Protein 6SZK (pdb70)

Solvent-accessible surface area: 47817 Å² total; per-residue (Å²): 167,117,24,44,10,4,1,10,8,14,0,1,17,20,2,2,18,6,9,0,9,9,12,0,25,4,21,23,8,31,68,6,14,36,113,43,7,1,8,25,7,6,33,25,15,6,1,1,2,2,110,11,5,17,91,28,11,108,84,6,24,131,131,17,126,49,113,3,9,0,0,0,3,3,0,0,1,76,91,86,139,3,27,10,0,35,6,42,51,85,25,5,13,66,21,0,109,130,0,3,118,5,21,66,17,7,0,0,0,2,1,23,0,12,50,0,3,3,0,28,16,56,106,35,14,0,20,4,22,16,0,53,108,3,11,117,79,75,96,0,5,17,0,2,1,12,10,5,4,11,4,4,6,7,3,0,5,12,12,30,68,72,46,66,126,60,6,141,54,36,148,103,44,16,0,38,10,0,2,43,35,15,5,20,38,5,14,12,6,32,0,0,46,61,57,48,66,37,0,129,62,11,26,44,143,7,0,39,66,0,73,11,3,31,86,9,0,16,0,2,6,27,2,75,3,11,20,7,28,27,22,23,14,19,4,12,19,0,2,9,3,20,18,0,2,0,13,6,0,22,12,18,102,36,18,2,3,135,28,20,5,64,91,84,5,114,68,179,122,88,96,17,48,3,17,4,2,1,1,6,5,9,9,2,52,2,3,0,53,9,95,156,33,66,1,38,68,1,2,1,1,0,12,12,5,5,2,0,8,61,2,0,60,99,43,44,1,75,16,0,3,0,1,1,0,2,1,0,0,16,6,0,0,1,1,0,1,0,2,0,26,0,0,6,54,15,28,135,17,72,2,18,25,0,0,5,23,0,2,1,1,0,2,0,0,0,3,0,1,5,0,0,9,5,12,2,4,13,6,5,6,0,5,3,12,19,60,24,0,50,142,9,61,25,74,122,0,8,116,87,15,81,62,24,14,99,22,43,25,11,2,30,46,8,0,56,72,3,18,60,79,10,111,102,16,62,91,28,49,4,51,10,8,19,31,52,11,6,65,66,17,106,19,30,112,18,42,44,20,13,1,0,8,17,18,0,4,25,32,21,0,6,84,8,0,9,13,0,2,37,0,0,0,7,0,0,0,9,5,5,1,0,6,0,0,8,6,0,0,0,0,2,2,1,19,24,22,1,10,24,7,12,9,10,6,37,1,31,7,1,53,24,15,5,78,119,0,48,70,6,0,41,45,0,1,22,6,15,1,0,19,15,0,16,58,1,57,101,12,6,106,50,4,110,2,10,64,10,1,0,1,2,2,3,4,3,36,46,73,154,54,14,70,36,49,4,43,2,0,12,0,82,108,43,59,32,109,83,43,110,75,2,108,48,30,86,28,117,65,0,29,142,2,1,59,10,4,4,67,11,0,9,5,136,54,68,60,52,35,42,3,55,97,8,49,26,76,54,36,70,105,22,70,52,49,119,24,27,0,0,2,0,18,4,9,13,0,106,52,77,30,1,1,3,2,7,0,0,8,1,0,0,3,26,26,44,40,63,127,51,0,71,84,29,17,90,70,1,18,57,20,8,88,137,79,46,61,86,76,20,116,67,78,54,2,19,0,0,0,0,4,13,0,0,5,0,2,10,0,7,10,0,18,102,10,0,67,66,2,20,62,26,0,24,80,18,16,46,166,58,42,78,74,2,38,67,120,19,121,40,68,80,104,44,111,45,92,1,9,2,0,0,8,7,0,9,0,0,1,1,0,3,0,8,0,110,80,16,75,0,40,22,1,6,1,0,1,4,2,1,5,4,1,4,3,24,8,85,117,70,72,45,7,1,1,3,78,3,0,78,41,4,51,6,68,52,48,86,70,8,0,8,0,2,2,1,0,2,2,6,5,3,2,5,2,4,1,7,9,158,127,23,45,11,4,1,10,7,14,0,1,18,21,3,2,18,5,9,1,8,9,13,0,24,4,21,23,10,32,67,5,16,36,113,42,7,1,7,25,6,6,34,26,17,4,2,0,2,1,93,2,4,18,89,25,7,85,99,6,10,122,133,17,122,48,114,3,10,0,0,0,4,3,0,0,1,70,105,81,140,3,25,9,0,35,6,43,37,97,17,5,11,72,28,0,108,100,0,3,139,6,11,66,17,2,0,0,0,2,1,23,0,11,50,0,3,3,0,28,15,56,107,42,17,0,23,4,24,16,0,52,113,3,10,115,80,80,91,0,5,18,0,2,1,12,10,5,4,10,4,4,8,6,3,0,6,10,11,31,70,73,47,66,127,61,6,140,52,36,149,103,45,16,0,35,11,0,1,44,37,14,5,19,35,5,14,11,6,33,0,1,47,60,58,49,66,36,0,131,64,12,26,43,142,7,0,39,64,0,70,11,4,28,84,8,0,16,0,1,6,27,2,74,4,10,20,7,28,26,20,22,13,19,4,13,19,1,2,8,3,20,18,0,2,0,14,5,0,21,11,18,99,36,19,2,2,141,29,19,5,66,90,83,5,116,68,174,128,91,86,19,48,3,15,2,2,1,1,6,5,10,9,2,50,2,4,0,48,6,85,151,40,53,1,44,84,1,7,1,1,0,12,11,5,4,3,0,12,68,2,0,82,88,43,45,2,74,16,0,4,0,1,1,0,2,1,0,0,16,6,0,0,1,1,0,1,0,2,0,25,0,0,6,54,15,29,136,18,72,3,18,25,0,0,4,23,0,2,1,1,0,2,0,0,0,3,0,1,4,0,0,10,5,12,3,3,13,7,7,6,0,5,3,13,24,68,24,0,42,137,9,52,24,73,131,0,21,83,84,14,111,68,20,15,100,21,44,23,10,3,22,34,8,0,57,75,3,14,68,75,10,108,102,21,69,89,20,53,6,62,12,7,23,25,53,9,6,68,65,17,100,14,27,110,17,44,45,27,10,2,0,9,18,17,0,3,27,37,21,0,5,113,8,0,20,11,0,3,47,0,0,0,7,0,0,0,8,6,6,1,0,6,0,0,9,6,0,0,0,0,2,2,1,18,23,22,1,11,23,7,11,9,10,6,38,1,30,6,2,55,22,15,5,76,118,0,48,70,6,0,40,44,1,1,22,6,13,1,0,18,16,0,16,61,0,60,108,9,5,106,52,5,110,3,10,68,10,1,0,0,2,2,3,4,3,36,46,69,149,52,14,67,36,50,5,42,1,0,12,0,85,107,42,60,35,111,82,40,116,72,1,109,48,29,85,32,118,55,0,27,140,2,1,61,11,6,4,68,10,0,9,6,138,55,66,59,52,34,43,3,54,102,7,51,26,74,52,35,71,104,22,68,51,52,121,25,26,0,0,2,0,18,5,9,13,0,106,49,90,32,1,1,3,2,6,1,0,8,1,0,0,3,26,26,44,39,63,127,44,0,69,86,31,15,90,68,1,22,60,24,8,79,129,74,46,54,86,76,16,120,66,80,52,2,22,0,0,1,0,4,12,0,1,5,0,2,10,0,5,5,0,16,101,8,0,76,76,2,23,61,27,1,24,76,18,16,45,164,59,42,77,74,2,37,71,117,17,124,42,60,78,103,38,101,62,88,0,8,2,0,0,10,5,0,8,0,1,1,1,0,4,0,6,0,105,83,17,74,0,39,29,3,5,0,0,1,5,2,1,6,4,1,4,3,25,8,85,115,73,71,45,8,1,1,3,80,4,1,79,37,4,51,7,70,53,40,84,67,6,0,10,0,2,2,1,1,2,1,6,5,3,2,6,2,3,1,6,11

Radius of gyration: 34.39 Å; Cα contacts (8 Å, |Δi|>4): 4040; chains: 4; bounding box: 62×74×108 Å

Secondary structure (P-SEA, 3-state):
cbbbbcccccccccbbbbbbbbccccccccccccccccccccccccccccccccccccccccccaaaaaaaaaaaaaaacccccaaaaaaaaaaaaaaaaaaaaaaaccccccccccaaaaaaccaaaaaaaaccccccccccaaaaaaaaaaaaaaaaacccccccccccccccccccaaaaaaaaaaaaaaaaaaaaaaaaaaacccccccccccccccccccccccccccccaaaaaaaaaaaaaccccccccaaaaaaaaaaaccccccccccccbbbbbbccccccccccccccccccccccccbbbbbcccccaaaaaabbbbccccccccccccccccccbbbbbcccccccccccbbbbbcccbbbbbcaaaaaaaaaaaccaaaaaaaaaaaaaaaaaccccccccccccaaaaaaaaaaaaaaaaaaaaaaaaaaaaaaaacccccbbbbbbbccccccbbbbbbccccbbbbbbbbccccccbbbbbcccccccccccccccccaaaaaaccccccccccaaaaaaaaaccccccccccc/ccccccccccccccbbbbbbbbccccccccccccccccccccccccccccccccccccccccccaaaaaaaaaaaaaaacccccaaaaaaaaaaaaaaaaaaaaaaaccccccccccaaaaaaccaaaaaaaaccccccccccaaaaaaaaaaaaaaaaacccccccccccccccccccaaaaaaaaaaaaaaaaaaaaaaaaaaacccccccccccccccccccccccccccccaaaaaaaaaaaaaccccccccaaaaaaaaaaaccccccccccccbbbbbbccccccccccccccccccccccccbbbbbcccccaaaaaabbbbccccccccccccccccccbbbbbcccccccccccbbbbbcccbbbbbcaaaaaaaaaaaccaaaaaaaaaaaaaaaaaccccccccccccaaaaaaaaaaaaaaaaaaaaaaaaaaaaaaaacccccbbbbbbbcbbbbbbbbbbbccccbbbbbbbbccccccbbbbbcccccccccccccccccaaaaaaccccccccccaaaaaaaaaccccccccccc/cbbbbbbbbbccccaaaaaaaaacccccaaaaaacccccccccccccccaaaaaaaaaaaaaaaccbbbbbbcbbbbccccccccccccccaaaaaaaaaccccccccccccccccccccccccccccccccccccccccccccccccaaaaaaaaaaaaaaccccccccccccccccccccccccccaaaaaaacccccccccccccccccccccccccccccccccccccccccccccccccccccccccccccccccccbbbbcc/cbbbbbbbbbccccaaaaaaaaacccccaaaaacccccccccccccccccaaaaaaaaaaaaaaccbbbbbbcbbbbccccccccccccccaaaaaaaaacccccccccccccccccccccccccccccccccccccbbbbbbcccccaaaaaaaaaaaaaaccccccccccccccccccccccccccaaaaaaacccccccccccccccccccccccccccccccccccccccccccccccccccccccccccccccccccbbbbcc

Nearest PDB structures (foldseek):
  6syo-assembly1_SSS  TM=1.004E+00  e=5.632E-61  Escherichia coli
  6g7m-assembly1_T  TM=1.003E+00  e=6.194E-60  Escherichia coli K-12
  5xvb-assembly1_S  TM=1.001E+00  e=3.340E-59  Citrobacter sp. S-77
  8poz-assembly1_S  TM=9.798E-01  e=1.200E-35  Cupriavidus necator H16
  8pow-assembly1_S  TM=9.797E-01  e=1.659E-35  Cupriavidus necator H16

Sequence (1638 aa):
PQRPPVIWIGAQECTGCTESLLRATHPTVENLVLETISLEYHEVLSAAFGHQVEENNKHNALEKYKGQYVLVVDGSIPLKDNGIYCMVAGEPIVDHIRKAAEGAAAIIAIGSCSAWGGVAAAGVNPTGAVSLQEVLPGKTVINIPGCPPNPHNFLATVAHIITYGKPPKKLDDKNRPTFAYGRLIHEHCERRPHFDAGRFAKEEFGDEGHREGWCLYHLGCKGPETYGNCSTLQFCDVGGVWPVAIGHPCYGCNEEGIGFHKGIHQLANVESQRITIDPVTRIEGHLRIDCEEIENGVVSKAWASGTMWRGMEEIVKNRDPRDAWMIVQRICGVCTTTHALSSVRAAESALNIDVPVNAQYIRNIILAAHTTHDHIVHFYQLSSALDWVDITSALQADPTKASEMLKGVSTWHLNSPEEFTKVQNKIKDLVASGQLGIFANGYWGHPAMKLPPEVNLIAVAHYLQALECQRDANRVVALLGGKTPHIQNLAVGGVANPINLDGLGVLNLERLMYIKSFIDKLSDFVEQVYKVDTAVIIAAFYPEWLTRGKGAVNYLSVPEFPTDSSKNGSFLFPGGYIEENNADLSSYRPITSHSDEYLIKGIQESAKHSWYKDEAPQAPWEGTTIPAYDGWSDDGKYSWVKSPTFYGKTVEVGPLANMLVKLAAGRESSTQQNKLNEIVAIYQKLTGNTLEVAQLHSTLGRIIGRTVHCCELQDDILQNQYSSALITNIGKGDHTTFVKPNIPATGEFKGVGFLEAPKGMLSHWMVIKDGIISNYQAVVPSTWNSGPRNFNDDVGPYEQSLVGTPVADPNKPLEVVRTIHSFDPCMACAVHPQRPPVIWIGAQECTGCTESLLRATHPTVENLVLETISLEYHEVLSAAFGHQVEENKHNALEKYKGQYVLVVDGSIPLKDNGIYCMVAGEPIVDHIRKAAEEGAAAIIAIGSCSAWGGVAAAGVNPTGAVSLQEVLPGKTVINIPGCPPNPHNFLATVAHIITYGKPPKLDDKKNRPTFAYGRLIHEHCERRPHFDAGRFAKEEFGDEGHREGWCLYHLGCKGPETYGNCSTLQFCDVGGVWPVAIGHPCYGCNEEGIGFHKGIHQLANVESQRITIDPVTRIEGHLRIDCEEIENGVVSKAWASGTMWRGMEEIVKNRDPRDAWMIVQRICGVCTTTHALSSVRAAESALNIDVPVVNAQYIRNIILAAHTTHDHIVHFYQLSSALDWVDITSALQADPTKASEMLKGVSTWHLNSPEEFTKVQNKIKDLVASGQLGIFANGYWGHPAMKLPPEVNLIAVAHYLQALECQRDANRVVALLGGKTPHIQNLAVGGVANPINLDGLGVLNLERLMYIKSFIDKLSDFVEQVYKVDTAVIAAFYPEWLTRGKGAVNYLSVPEFPTDSKNGSFLFPGGYIENADLSSYRPITSHSDEYLIKGIQESAKHSWYKDEAPQAPWEEGTTIPAYDGWSDDGKYSWVKSPTFYGKTVEVGPLANMLVKLAAGRESTQQNKLNEIVAIYQKLTGNTLEVAQLHSTLGRIIGRTVHCCELQDDILQNQYSSALITNIGKGDHTTFVKPNIPATGEFKGVGFLEAPKGMLSHWMVIKDGIISNYQAVVPSTWNSGPRNFNDDVGPYEQSLVGTPVADPNKPLEVVRTIHSFDPCMACAVH

Structure (mmCIF, N/CA/C/O backbone):
data_6SZK
#
_entry.id   6SZK
#
_cell.length_a   100.667
_cell.length_b   101.210
_cell.length_c   170.826
_cell.angle_alpha   90.000
_cell.angle_beta   90.000
_cell.angle_gamma   90.000
#
_symmetry.space_group_name_H-M   'P 21 21 21'
#
loop_
_entity.id
_entity.type
_entity.pdbx_description
1 polymer 'Hydrogenase-2 small chain'
2 polymer 'Hydrogenase-2 large chain'
3 non-polymer 'IRON/SULFUR CLUSTER'
4 non-polymer 'FE3-S4 CLUSTER'
5 non-polymer GLYCEROL
6 non-polymer 'CARBONMONOXIDE-(DICYANO) IRON'
7 non-polymer 'NICKEL (II) ION'
8 non-polymer 'MAGNESIUM ION'
9 non-polymer 'CHLORIDE ION'
10 non-polymer 'CARBON MONOXIDE'
11 water water
#
loop_
_atom_site.group_PDB
_atom_site.id
_atom_site.type_symbol
_atom_site.label_atom_id
_atom_site.label_alt_id
_atom_site.label_comp_id
_atom_site.label_asym_id
_atom_site.label_entity_id
_atom_site.label_seq_id
_atom_site.pdbx_PDB_ins_code
_atom_site.Cartn_x
_atom_site.Cartn_y
_atom_site.Cartn_z
_atom_site.occupancy
_atom_site.B_iso_or_equiv
_atom_site.auth_seq_id
_atom_site.auth_comp_id
_atom_site.auth_asym_id
_atom_site.auth_atom_id
_atom_site.pdbx_PDB_model_num
ATOM 1 N N . PRO A 1 8 ? 125.610 91.569 11.593 1.000 68.123 6 PRO SSS N 1
ATOM 2 C CA . PRO A 1 8 ? 126.409 92.703 12.277 1.000 45.978 6 PRO SSS CA 1
ATOM 3 C C . PRO A 1 8 ? 125.832 93.314 13.579 1.000 36.694 6 PRO SSS C 1
ATOM 4 O O . PRO A 1 8 ? 124.602 93.168 13.840 1.000 37.067 6 PRO SSS O 1
ATOM 8 N N . GLN A 1 9 ? 126.674 93.951 14.403 1.000 30.210 7 GLN SSS N 1
ATOM 9 C CA . GLN A 1 9 ? 126.231 94.684 15.607 1.000 24.862 7 GLN SSS CA 1
ATOM 10 C C . GLN A 1 9 ? 125.423 95.940 15.215 1.000 25.992 7 GLN SSS C 1
ATOM 11 O O . GLN A 1 9 ? 125.766 96.659 14.271 1.000 33.417 7 GLN SSS O 1
ATOM 17 N N . ARG A 1 10 ? 124.428 96.268 16.027 1.000 17.160 8 ARG SSS N 1
ATOM 18 C CA . ARG A 1 10 ? 123.530 97.433 15.822 1.000 15.270 8 ARG SSS CA 1
ATOM 19 C C . ARG A 1 10 ? 123.828 98.540 16.836 1.000 15.879 8 ARG SSS C 1
ATOM 20 O O . ARG A 1 10 ? 124.210 98.281 17.985 1.000 17.449 8 ARG SSS O 1
ATOM 28 N N . PRO A 1 11 ? 123.666 99.811 16.428 1.000 15.013 9 PRO SSS N 1
ATOM 29 C CA . PRO A 1 11 ? 123.925 100.946 17.328 1.000 15.714 9 PRO SSS CA 1
ATOM 30 C C . PRO A 1 11 ? 123.003 100.999 18.533 1.000 14.394 9 PRO SSS C 1
ATOM 31 O O . PRO A 1 11 ? 121.780 100.871 18.385 1.000 15.527 9 PRO SSS O 1
ATOM 35 N N . PRO A 1 12 ? 123.563 101.173 19.763 1.000 14.441 10 PRO SSS N 1
ATOM 36 C CA . PRO A 1 12 ? 122.738 101.124 20.983 1.000 14.989 10 PRO SSS CA 1
ATOM 37 C C . PRO A 1 12 ? 121.982 102.424 21.328 1.000 14.740 10 PRO SSS C 1
ATOM 38 O O . PRO A 1 12 ? 122.547 103.518 21.086 1.000 14.759 10 PRO SSS O 1
ATOM 42 N N . VAL A 1 13 ? 120.774 102.247 21.870 1.000 12.971 11 VAL SSS N 1
ATOM 43 C CA . VAL A 1 13 ? 119.903 103.392 22.280 1.000 13.224 11 VAL SSS CA 1
ATOM 44 C C . VAL A 1 13 ? 119.398 103.126 23.700 1.000 12.559 11 VAL SSS C 1
ATOM 45 O O . VAL A 1 13 ? 118.958 101.988 23.979 1.000 13.126 11 VAL SSS O 1
ATOM 49 N N . ILE A 1 14 ? 119.437 104.166 24.558 1.000 12.368 12 ILE SSS N 1
ATOM 50 C CA . ILE A 1 14 ? 118.838 104.134 25.900 1.000 12.258 12 ILE SSS CA 1
ATOM 51 C C . ILE A 1 14 ? 117.738 105.206 25.914 1.000 11.288 12 ILE SSS C 1
ATOM 52 O O . ILE A 1 14 ? 118.022 106.399 25.666 1.000 12.625 12 ILE SSS O 1
ATOM 57 N N . TRP A 1 15 ? 116.511 104.815 26.294 1.000 11.388 13 TRP SSS N 1
ATOM 58 C CA . TRP A 1 15 ? 115.321 105.704 26.286 1.000 11.517 13 TRP SSS CA 1
ATOM 59 C C . TRP A 1 15 ? 114.786 105.807 27.728 1.000 10.121 13 TRP SSS C 1
ATOM 60 O O . TRP A 1 15 ? 114.408 104.777 28.328 1.000 11.723 13 TRP SSS O 1
ATOM 71 N N . ILE A 1 16 ? 114.755 107.033 28.277 1.000 10.340 14 ILE SSS N 1
ATOM 72 C CA . ILE A 1 16 ? 114.259 107.278 29.659 1.000 11.149 14 ILE SSS CA 1
ATOM 73 C C . ILE A 1 16 ? 113.085 108.274 29.588 1.000 10.987 14 ILE SSS C 1
ATOM 74 O O . ILE A 1 16 ? 113.190 109.357 28.990 1.000 12.480 14 ILE SSS O 1
ATOM 79 N N . GLY A 1 17 ? 111.924 107.882 30.170 1.000 11.013 15 GLY SSS N 1
ATOM 80 C CA . GLY A 1 17 ? 110.774 108.761 30.319 1.000 10.771 15 GLY SSS CA 1
ATOM 81 C C . GLY A 1 17 ? 110.697 109.445 31.663 1.000 10.085 15 GLY SSS C 1
ATOM 82 O O . GLY A 1 17 ? 110.868 108.787 32.718 1.000 12.413 15 GLY SSS O 1
ATOM 83 N N . ALA A 1 18 ? 110.474 110.774 31.661 1.000 9.918 16 ALA SSS N 1
ATOM 84 C CA . ALA A 1 18 ? 110.426 111.631 32.861 1.000 10.943 16 ALA SSS CA 1
ATOM 85 C C . ALA A 1 18 ? 108.971 111.972 33.212 1.000 11.898 16 ALA SSS C 1
ATOM 86 O O . ALA A 1 18 ? 108.254 111.066 33.782 1.000 16.461 16 ALA SSS O 1
ATOM 88 N N . GLN A 1 19 ? 108.461 113.178 32.941 1.000 9.718 17 GLN SSS N 1
ATOM 89 C CA . GLN A 1 19 ? 107.031 113.487 33.110 1.000 9.442 17 GLN SSS CA 1
ATOM 90 C C . GLN A 1 19 ? 106.353 113.357 31.739 1.000 9.433 17 GLN SSS C 1
ATOM 91 O O . GLN A 1 19 ? 105.873 114.371 31.188 1.000 10.783 17 GLN SSS O 1
ATOM 97 N N . GLU A 1 20 ? 106.342 112.145 31.191 1.000 10.462 18 GLU SSS N 1
ATOM 98 C CA . GLU A 1 20 ? 105.816 111.856 29.852 1.000 9.739 18 GLU SSS CA 1
ATOM 99 C C . GLU A 1 20 ? 104.365 111.366 29.899 1.000 9.214 18 GLU SSS C 1
ATOM 100 O O . GLU A 1 20 ? 103.942 110.777 30.887 1.000 11.184 18 GLU SSS O 1
ATOM 106 N N . CYS A 1 21 ? 103.650 111.581 28.774 1.000 8.966 19 CYS SSS N 1
ATOM 107 C CA . CYS A 1 21 ? 102.323 110.989 28.596 1.000 8.265 19 CYS SSS CA 1
ATOM 108 C C . CYS A 1 21 ? 102.341 109.648 27.773 1.000 8.128 19 CYS SSS C 1
ATOM 109 O O . CYS A 1 21 ? 101.299 108.996 27.635 1.000 9.143 19 CYS SSS O 1
ATOM 112 N N . THR A 1 22 ? 103.539 109.339 27.199 1.000 8.308 20 THR SSS N 1
ATOM 113 C CA . THR A 1 22 ? 103.825 108.136 26.323 1.000 8.845 20 THR SSS CA 1
ATOM 114 C C . THR A 1 22 ? 103.472 108.383 24.862 1.000 8.251 20 THR SSS C 1
ATOM 115 O O . THR A 1 22 ? 103.778 107.531 24.010 1.000 9.207 20 THR SSS O 1
ATOM 119 N N . GLY A 1 23 ? 102.818 109.524 24.522 1.000 7.999 21 GLY SSS N 1
ATOM 120 C CA . GLY A 1 23 ? 102.562 109.830 23.126 1.000 7.659 21 GLY SSS CA 1
ATOM 121 C C . GLY A 1 23 ? 103.795 109.875 22.227 1.000 7.814 21 GLY SSS C 1
ATOM 122 O O . GLY A 1 23 ? 103.665 109.535 20.999 1.000 8.732 21 GLY SSS O 1
ATOM 123 N N . CYS A 1 24 ? 104.952 110.248 22.737 1.000 8.049 22 CYS SSS N 1
ATOM 124 C CA . CYS A 1 24 ? 106.179 110.310 21.920 1.000 8.799 22 CYS SSS CA 1
ATOM 125 C C . CYS A 1 24 ? 106.654 108.870 21.584 1.000 9.167 22 CYS SSS C 1
ATOM 126 O O . CYS A 1 24 ? 107.082 108.603 20.432 1.000 10.012 22 CYS SSS O 1
ATOM 129 N N . THR A 1 25 ? 106.604 107.904 22.510 1.000 8.988 23 THR SSS N 1
ATOM 130 C CA . THR A 1 25 ? 106.814 106.474 22.175 1.000 8.392 23 THR SSS CA 1
ATOM 131 C C . THR A 1 25 ? 105.741 105.987 21.203 1.000 7.896 23 THR SSS C 1
ATOM 132 O O . THR A 1 25 ? 106.054 105.248 20.215 1.000 9.208 23 THR SSS O 1
ATOM 136 N N . GLU A 1 26 ? 104.479 106.320 21.479 1.000 8.593 24 GLU SSS N 1
ATOM 137 C CA . GLU A 1 26 ? 103.377 105.852 20.632 1.000 8.430 24 GLU SSS CA 1
ATOM 138 C C . GLU A 1 26 ? 103.505 106.342 19.161 1.000 8.946 24 GLU SSS C 1
ATOM 139 O O . GLU A 1 26 ? 103.049 105.621 18.247 1.000 8.300 24 GLU SSS O 1
ATOM 145 N N . SER A 1 27 ? 104.147 107.492 18.927 1.000 8.438 25 SER SSS N 1
ATOM 146 C CA . SER A 1 27 ? 104.366 107.946 17.548 1.000 8.459 25 SER SSS CA 1
ATOM 147 C C . SER A 1 27 ? 105.091 106.857 16.750 1.000 7.987 25 SER SSS C 1
ATOM 148 O O . SER A 1 27 ? 104.833 106.661 15.529 1.000 8.552 25 SER SSS O 1
ATOM 151 N N . LEU A 1 28 ? 106.012 106.120 17.385 1.000 8.357 26 LEU SSS N 1
ATOM 152 C CA . LEU A 1 28 ? 106.792 105.074 16.676 1.000 8.962 26 LEU SSS CA 1
ATOM 153 C C . LEU A 1 28 ? 105.885 103.986 16.146 1.000 8.829 26 LEU SSS C 1
ATOM 154 O O . LEU A 1 28 ? 106.268 103.319 15.131 1.000 9.220 26 LEU SSS O 1
ATOM 159 N N . LEU A 1 29 ? 104.755 103.713 16.789 1.000 8.302 27 LEU SSS N 1
ATOM 160 C CA . LEU A 1 29 ? 103.786 102.665 16.336 1.000 8.886 27 LEU SSS CA 1
ATOM 161 C C . LEU A 1 29 ? 103.009 103.053 15.061 1.000 8.658 27 LEU SSS C 1
ATOM 162 O O . LEU A 1 29 ? 102.330 102.177 14.475 1.000 11.161 27 LEU SSS O 1
ATOM 167 N N . ARG A 1 30 ? 103.091 104.328 14.642 1.000 8.256 28 ARG SSS N 1
ATOM 168 C CA . ARG A 1 30 ? 102.520 104.812 13.364 1.000 8.657 28 ARG SSS CA 1
ATOM 169 C C . ARG A 1 30 ? 103.591 104.819 12.246 1.000 8.891 28 ARG SSS C 1
ATOM 170 O O . ARG A 1 30 ? 103.214 104.971 11.040 1.000 10.123 28 ARG SSS O 1
ATOM 178 N N . ALA A 1 31 ? 104.893 104.754 12.583 1.000 8.587 29 ALA SSS N 1
ATOM 179 C CA . ALA A 1 31 ? 105.973 104.910 11.598 1.000 9.278 29 ALA SSS CA 1
ATOM 180 C C . ALA A 1 31 ? 105.963 103.790 10.553 1.000 9.369 29 ALA SSS C 1
ATOM 181 O O . ALA A 1 31 ? 105.585 102.642 10.836 1.000 9.901 29 ALA SSS O 1
ATOM 183 N N . THR A 1 32 ? 106.497 104.116 9.355 1.000 8.874 30 THR SSS N 1
ATOM 184 C CA . THR A 1 32 ? 106.564 103.178 8.215 1.000 9.249 30 THR SSS CA 1
ATOM 185 C C . THR A 1 32 ? 107.978 103.021 7.649 1.000 8.864 30 THR SSS C 1
ATOM 186 O O . THR A 1 32 ? 108.191 102.144 6.797 1.000 10.823 30 THR SSS O 1
ATOM 190 N N . HIS A 1 33 ? 108.942 103.900 8.025 1.000 8.745 31 HIS SSS N 1
ATOM 191 C CA . HIS A 1 33 ? 110.269 103.870 7.348 1.000 9.189 31 HIS SSS CA 1
ATOM 192 C C . HIS A 1 33 ? 111.379 104.357 8.284 1.000 9.819 31 HIS SSS C 1
ATOM 193 O O . HIS A 1 33 ? 111.910 105.477 8.149 1.000 10.252 31 HIS SSS O 1
ATOM 200 N N . PRO A 1 34 ? 111.745 103.535 9.324 1.000 10.105 32 PRO SSS N 1
ATOM 201 C CA . PRO A 1 34 ? 111.271 102.170 9.513 1.000 10.088 32 PRO SSS CA 1
ATOM 202 C C . PRO A 1 34 ? 109.979 102.021 10.396 1.000 9.890 32 PRO SSS C 1
ATOM 203 O O . PRO A 1 34 ? 109.713 102.841 11.277 1.000 10.375 32 PRO SSS O 1
ATOM 207 N N . THR A 1 35 ? 109.304 100.902 10.164 1.000 9.782 33 THR SSS N 1
ATOM 208 C CA . THR A 1 35 ? 108.317 100.417 11.158 1.000 9.759 33 THR SSS CA 1
ATOM 209 C C . THR A 1 35 ? 108.997 100.153 12.509 1.000 9.630 33 THR SSS C 1
ATOM 210 O O . THR A 1 35 ? 110.233 99.889 12.579 1.000 10.706 33 THR SSS O 1
ATOM 214 N N . VAL A 1 36 ? 108.207 100.142 13.596 1.000 9.664 34 VAL SSS N 1
ATOM 215 C CA . VAL A 1 36 ? 108.839 99.935 14.950 1.000 10.048 34 VAL SSS CA 1
ATOM 216 C C . VAL A 1 36 ? 109.500 98.526 15.044 1.000 10.064 34 VAL SSS C 1
ATOM 217 O O . VAL A 1 36 ? 110.584 98.397 15.671 1.000 11.227 34 VAL SSS O 1
ATOM 221 N N . GLU A 1 37 ? 108.905 97.501 14.423 1.000 10.836 35 GLU SSS N 1
ATOM 222 C CA . GLU A 1 37 ? 109.552 96.172 14.469 1.000 12.201 35 GLU SSS CA 1
ATOM 223 C C . GLU A 1 37 ? 110.892 96.190 13.732 1.000 11.953 35 GLU SSS C 1
ATOM 224 O O . GLU A 1 37 ? 111.864 95.538 14.211 1.000 13.540 35 GLU SSS O 1
ATOM 230 N N . ASN A 1 38 ? 110.974 96.825 12.526 1.000 11.294 36 ASN SSS N 1
ATOM 231 C CA . ASN A 1 38 ? 112.295 96.928 11.838 1.000 12.707 36 ASN SSS CA 1
ATOM 232 C C . ASN A 1 38 ? 113.267 97.817 12.589 1.000 11.421 36 ASN SSS C 1
ATOM 233 O O . ASN A 1 38 ? 114.481 97.558 12.557 1.000 13.831 36 ASN SSS O 1
ATOM 238 N N . LEU A 1 39 ? 112.770 98.864 13.252 1.000 11.163 37 LEU SSS N 1
ATOM 239 C CA . LEU A 1 39 ? 113.641 99.732 14.114 1.000 12.252 37 LEU SSS CA 1
ATOM 240 C C . LEU A 1 39 ? 114.395 98.835 15.132 1.000 11.792 37 LEU SSS C 1
ATOM 241 O O . LEU A 1 39 ? 115.628 98.906 15.249 1.000 13.426 37 LEU SSS O 1
ATOM 246 N N . VAL A 1 40 ? 113.613 98.032 15.895 1.000 11.876 38 VAL SSS N 1
ATOM 247 C CA . VAL A 1 40 ? 114.201 97.340 17.051 1.000 13.290 38 VAL SSS CA 1
ATOM 248 C C . VAL A 1 40 ? 114.951 96.038 16.648 1.000 13.804 38 VAL SSS C 1
ATOM 249 O O . VAL A 1 40 ? 115.841 95.600 17.416 1.000 15.972 38 VAL SSS O 1
ATOM 253 N N . LEU A 1 41 ? 114.627 95.419 15.513 1.000 13.416 39 LEU SSS N 1
ATOM 254 C CA . LEU A 1 41 ? 115.324 94.175 15.072 1.000 14.727 39 LEU SSS CA 1
ATOM 255 C C . LEU A 1 41 ? 116.487 94.483 14.109 1.000 15.305 39 LEU SSS C 1
ATOM 256 O O . LEU A 1 41 ? 117.407 93.625 14.018 1.000 17.438 39 LEU SSS O 1
ATOM 261 N N . GLU A 1 42 ? 116.413 95.546 13.319 1.000 14.884 40 GLU SSS N 1
ATOM 262 C CA . GLU A 1 42 ? 117.355 95.791 12.202 1.000 15.291 40 GLU SSS CA 1
ATOM 263 C C . GLU A 1 42 ? 118.166 97.094 12.367 1.000 15.368 40 GLU SSS C 1
ATOM 264 O O . GLU A 1 42 ? 119.398 97.089 12.131 1.000 19.391 40 GLU SSS O 1
ATOM 270 N N . THR A 1 43 ? 117.543 98.219 12.713 1.000 14.584 41 THR SSS N 1
ATOM 271 C CA . THR A 1 43 ? 118.203 99.546 12.650 1.000 15.373 41 THR SSS CA 1
ATOM 272 C C . THR A 1 43 ? 119.073 99.839 13.892 1.000 14.313 41 THR SSS C 1
ATOM 273 O O . THR A 1 43 ? 120.224 100.325 13.763 1.000 16.165 41 THR SSS O 1
ATOM 277 N N . ILE A 1 44 ? 118.533 99.610 15.072 1.000 13.336 42 ILE SSS N 1
ATOM 278 C CA . ILE A 1 44 ? 119.186 99.889 16.386 1.000 13.301 42 ILE SSS CA 1
ATOM 279 C C . ILE A 1 44 ? 119.107 98.651 17.306 1.000 13.885 42 ILE SSS C 1
ATOM 280 O O . ILE A 1 44 ? 118.407 97.674 17.000 1.000 14.582 42 ILE SSS O 1
ATOM 285 N N . SER A 1 45 ? 119.882 98.716 18.409 1.000 13.595 43 SER SSS N 1
ATOM 286 C CA . SER A 1 45 ? 119.634 97.813 19.576 1.000 14.432 43 SER SSS CA 1
ATOM 287 C C . SER A 1 45 ? 119.044 98.693 20.692 1.000 13.476 43 SER SSS C 1
ATOM 288 O O . SER A 1 45 ? 119.756 99.582 21.230 1.000 14.650 43 SER SSS O 1
ATOM 291 N N . LEU A 1 46 ? 117.749 98.481 20.958 1.000 13.883 44 LEU SSS N 1
ATOM 292 C CA . LEU A 1 46 ? 117.037 99.261 22.010 1.000 13.323 44 LEU SSS CA 1
ATOM 293 C C . LEU A 1 46 ? 117.372 98.575 23.358 1.000 13.200 44 LEU SSS C 1
ATOM 294 O O . LEU A 1 46 ? 116.814 97.507 23.679 1.000 16.518 44 LEU SSS O 1
ATOM 299 N N . GLU A 1 47 ? 118.359 99.143 24.049 1.000 12.841 45 GLU SSS N 1
ATOM 300 C CA . GLU A 1 47 ? 118.932 98.522 25.272 1.000 12.932 45 GLU SSS CA 1
ATOM 301 C C . GLU A 1 47 ? 118.122 98.782 26.550 1.000 12.302 45 GLU SSS C 1
ATOM 302 O O . GLU A 1 47 ? 118.255 98.066 27.538 1.000 15.363 45 GLU SSS O 1
ATOM 308 N N . TYR A 1 48 ? 117.314 99.856 26.556 1.000 12.500 46 TYR SSS N 1
ATOM 309 C CA . TYR A 1 48 ? 116.427 100.198 27.679 1.000 12.788 46 TYR SSS CA 1
ATOM 310 C C . TYR A 1 48 ? 115.222 100.975 27.133 1.000 11.059 46 TYR SSS C 1
ATOM 311 O O . TYR A 1 48 ? 115.437 102.013 26.483 1.000 12.231 46 TYR SSS O 1
ATOM 320 N N . HIS A 1 49 ? 114.037 100.461 27.411 1.000 11.026 47 HIS SSS N 1
ATOM 321 C CA . HIS A 1 49 ? 112.764 101.135 27.092 1.000 10.813 47 HIS SSS CA 1
ATOM 322 C C . HIS A 1 49 ? 111.689 100.446 27.941 1.000 10.854 47 HIS SSS C 1
ATOM 323 O O . HIS A 1 49 ? 111.298 99.304 27.632 1.000 12.357 47 HIS SSS O 1
ATOM 330 N N . GLU A 1 50 ? 111.202 101.104 28.995 1.000 11.363 48 GLU SSS N 1
ATOM 331 C CA . GLU A 1 50 ? 110.277 100.480 29.958 1.000 11.360 48 GLU SSS CA 1
ATOM 332 C C . GLU A 1 50 ? 108.929 100.088 29.347 1.000 11.167 48 GLU SSS C 1
ATOM 333 O O . GLU A 1 50 ? 108.243 99.240 29.899 1.000 13.768 48 GLU SSS O 1
ATOM 339 N N . VAL A 1 51 ? 108.490 100.709 28.257 1.000 11.214 49 VAL SSS N 1
ATOM 340 C CA . VAL A 1 51 ? 107.168 100.375 27.642 1.000 11.728 49 VAL SSS CA 1
ATOM 341 C C . VAL A 1 51 ? 107.169 98.960 27.057 1.000 10.872 49 VAL SSS C 1
ATOM 342 O O . VAL A 1 51 ? 106.134 98.261 27.082 1.000 11.302 49 VAL SSS O 1
ATOM 346 N N . LEU A 1 52 ? 108.323 98.518 26.485 1.000 10.601 50 LEU SSS N 1
ATOM 347 C CA . LEU A 1 52 ? 108.415 97.265 25.693 1.000 11.255 50 LEU SSS CA 1
ATOM 348 C C . LEU A 1 52 ? 109.217 96.138 26.364 1.000 10.686 50 LEU SSS C 1
ATOM 349 O O . LEU A 1 52 ? 109.153 94.989 25.907 1.000 11.464 50 LEU SSS O 1
ATOM 354 N N . SER A 1 53 ? 110.014 96.477 27.392 1.000 11.267 51 SER SSS N 1
ATOM 355 C CA . SER A 1 53 ? 110.994 95.563 28.012 1.000 13.943 51 SER SSS CA 1
ATOM 356 C C . SER A 1 53 ? 110.349 94.275 28.589 1.000 12.266 51 SER SSS C 1
ATOM 357 O O . SER A 1 53 ? 109.469 94.386 29.478 1.000 12.550 51 SER SSS O 1
ATOM 360 N N . ALA A 1 54 ? 110.878 93.085 28.268 1.000 11.463 52 ALA SSS N 1
ATOM 361 C CA . ALA A 1 54 ? 110.508 91.833 28.954 1.000 12.580 52 ALA SSS CA 1
ATOM 362 C C . ALA A 1 54 ? 110.812 91.881 30.446 1.000 12.593 52 ALA SSS C 1
ATOM 363 O O . ALA A 1 54 ? 109.922 91.527 31.301 1.000 14.094 52 ALA SSS O 1
ATOM 365 N N . ALA A 1 55 ? 112.010 92.319 30.820 1.000 12.397 53 ALA SSS N 1
ATOM 366 C CA . ALA A 1 55 ? 112.431 92.424 32.222 1.000 11.699 53 ALA SSS CA 1
ATOM 367 C C . ALA A 1 55 ? 111.730 93.586 32.913 1.000 11.507 53 ALA SSS C 1
ATOM 368 O O . ALA A 1 55 ? 111.430 94.627 32.277 1.000 12.767 53 ALA SSS O 1
ATOM 370 N N . PHE A 1 56 ? 111.560 93.443 34.253 1.000 12.383 54 PHE SSS N 1
ATOM 371 C CA . PHE A 1 56 ? 110.977 94.516 35.118 1.000 12.314 54 PHE SSS CA 1
ATOM 372 C C . PHE A 1 56 ? 111.896 94.674 36.349 1.000 12.017 54 PHE SSS C 1
ATOM 373 O O . PHE A 1 56 ? 112.809 93.850 36.631 1.000 12.926 54 PHE SSS O 1
ATOM 381 N N . GLY A 1 57 ? 111.550 95.668 37.192 1.000 12.416 55 GLY SSS N 1
ATOM 382 C CA . GLY A 1 57 ? 112.120 95.799 38.565 1.000 12.822 55 GLY SSS CA 1
ATOM 383 C C . GLY A 1 57 ? 113.651 95.741 38.589 1.000 12.984 55 GLY SSS C 1
ATOM 384 O O . GLY A 1 57 ? 114.363 96.451 37.834 1.000 14.147 55 GLY SSS O 1
ATOM 385 N N . HIS A 1 58 ? 114.149 94.937 39.526 1.000 15.420 56 HIS SSS N 1
ATOM 386 C CA . HIS A 1 58 ? 115.608 94.850 39.769 1.000 16.603 56 HIS SSS CA 1
ATOM 387 C C . HIS A 1 58 ? 116.310 94.351 38.526 1.000 17.563 56 HIS SSS C 1
ATOM 388 O O . HIS A 1 58 ? 117.498 94.750 38.300 1.000 19.727 56 HIS SSS O 1
ATOM 395 N N . GLN A 1 59 ? 115.685 93.434 37.789 1.000 18.252 57 GLN SSS N 1
ATOM 396 C CA . GLN A 1 59 ? 116.340 92.860 36.566 1.000 21.603 57 GLN SSS CA 1
ATOM 397 C C . GLN A 1 59 ? 116.554 93.978 35.528 1.000 18.399 57 GLN SSS C 1
ATOM 398 O O . GLN A 1 59 ? 117.600 94.048 34.877 1.000 21.361 57 GLN SSS O 1
ATOM 404 N N . VAL A 1 60 ? 115.539 94.811 35.305 1.000 16.235 58 VAL SSS N 1
ATOM 405 C CA . VAL A 1 60 ? 115.645 95.816 34.236 1.000 16.353 58 VAL SSS CA 1
ATOM 406 C C . VAL A 1 60 ? 116.639 96.912 34.678 1.000 15.487 58 VAL SSS C 1
ATOM 407 O O . VAL A 1 60 ? 117.410 97.409 33.820 1.000 16.685 58 VAL SSS O 1
ATOM 411 N N . GLU A 1 61 ? 116.711 97.248 35.978 1.000 15.000 59 GLU SSS N 1
ATOM 412 C CA . GLU A 1 61 ? 117.724 98.221 36.431 1.000 16.704 59 GLU SSS CA 1
ATOM 413 C C . GLU A 1 61 ? 119.137 97.658 36.280 1.000 17.377 59 GLU SSS C 1
ATOM 414 O O . GLU A 1 61 ? 120.032 98.441 35.848 1.000 18.682 59 GLU SSS O 1
ATOM 420 N N . GLU A 1 62 ? 119.352 96.378 36.553 1.000 18.547 60 GLU SSS N 1
ATOM 421 C CA . GLU A 1 62 ? 120.669 95.723 36.267 1.000 21.397 60 GLU SSS CA 1
ATOM 422 C C . GLU A 1 62 ? 121.002 95.808 34.762 1.000 20.921 60 GLU SSS C 1
ATOM 423 O O . GLU A 1 62 ? 122.173 96.088 34.393 1.000 22.226 60 GLU SSS O 1
ATOM 429 N N A ASN A 1 63 ? 120.047 95.536 33.896 0.500 22.317 61 ASN SSS N 1
ATOM 430 N N B ASN A 1 63 ? 119.998 95.556 33.880 0.500 20.840 61 ASN SSS N 1
ATOM 431 C CA A ASN A 1 63 ? 120.360 95.539 32.456 0.500 23.354 61 ASN SSS CA 1
ATOM 432 C CA B ASN A 1 63 ? 120.107 95.663 32.383 0.500 22.839 61 ASN SSS CA 1
ATOM 433 C C A ASN A 1 63 ? 120.651 97.004 31.984 0.500 21.326 61 ASN SSS C 1
ATOM 434 C C B ASN A 1 63 ? 120.740 97.032 32.090 0.500 18.367 61 ASN SSS C 1
ATOM 435 O O A ASN A 1 63 ? 121.451 97.196 31.017 0.500 22.383 61 ASN SSS O 1
ATOM 436 O O B ASN A 1 63 ? 121.794 97.163 31.369 0.500 18.148 61 ASN SSS O 1
ATOM 445 N N . LYS A 1 64 ? 120.063 98.034 32.596 1.000 18.446 62 LYS SSS N 1
ATOM 446 C CA . LYS A 1 64 ? 120.424 99.450 32.312 1.000 17.533 62 LYS SSS CA 1
ATOM 447 C C . LYS A 1 64 ? 121.884 99.670 32.726 1.000 17.658 62 LYS SSS C 1
ATOM 448 O O . LYS A 1 64 ? 122.700 100.202 31.914 1.000 17.236 62 LYS SSS O 1
ATOM 454 N N . HIS A 1 65 ? 122.229 99.327 33.940 1.000 16.663 63 HIS SSS N 1
ATOM 455 C CA . HIS A 1 65 ? 123.596 99.523 34.416 1.000 18.323 63 HIS SSS CA 1
ATOM 456 C C . HIS A 1 65 ? 124.625 98.807 33.525 1.000 16.420 63 HIS SSS C 1
ATOM 457 O O . HIS A 1 65 ? 125.722 99.365 33.125 1.000 19.313 63 HIS SSS O 1
ATOM 464 N N . ASN A 1 66 ? 124.345 97.575 33.153 1.000 17.196 64 ASN SSS N 1
ATOM 465 C CA . ASN A 1 66 ? 125.256 96.786 32.266 1.000 19.442 64 ASN SSS CA 1
ATOM 466 C C . ASN A 1 66 ? 125.426 97.485 30.906 1.000 19.565 64 ASN SSS C 1
ATOM 467 O O . ASN A 1 66 ? 126.554 97.520 30.348 1.000 20.030 64 ASN SSS O 1
ATOM 472 N N . ALA A 1 67 ? 124.331 97.975 30.326 1.000 16.425 65 ALA SSS N 1
ATOM 473 C CA . ALA A 1 67 ? 124.399 98.640 29.004 1.000 17.434 65 ALA SSS CA 1
ATOM 474 C C . ALA A 1 67 ? 125.190 99.953 29.101 1.000 15.849 65 ALA SSS C 1
ATOM 475 O O . ALA A 1 67 ? 125.944 100.286 28.154 1.000 18.147 65 ALA SSS O 1
ATOM 477 N N . LEU A 1 68 ? 124.971 100.761 30.125 1.000 16.752 66 LEU SSS N 1
ATOM 478 C CA . LEU A 1 68 ? 125.688 102.031 30.282 1.000 17.844 66 LEU SSS CA 1
ATOM 479 C C . LEU A 1 68 ? 127.211 101.792 30.332 1.000 18.535 66 LEU SSS C 1
ATOM 480 O O . LEU A 1 68 ? 127.995 102.601 29.812 1.000 20.476 66 LEU SSS O 1
ATOM 485 N N . GLU A 1 69 ? 127.609 100.693 30.986 1.000 18.100 67 GLU SSS N 1
ATOM 486 C CA . GLU A 1 69 ? 129.059 100.319 31.040 1.000 19.998 67 GLU SSS CA 1
ATOM 487 C C . GLU A 1 69 ? 129.560 99.802 29.677 1.000 18.634 67 GLU SSS C 1
ATOM 488 O O . GLU A 1 69 ? 130.620 100.224 29.185 1.000 21.365 67 GLU SSS O 1
ATOM 494 N N . LYS A 1 70 ? 128.898 98.776 29.147 1.000 17.474 68 LYS SSS N 1
ATOM 495 C CA . LYS A 1 70 ? 129.318 98.114 27.879 1.000 18.630 68 LYS SSS CA 1
ATOM 496 C C . LYS A 1 70 ? 129.467 99.115 26.751 1.000 19.543 68 LYS SSS C 1
ATOM 497 O O . LYS A 1 70 ? 130.438 99.065 25.969 1.000 21.921 68 LYS SSS O 1
ATOM 503 N N . TYR A 1 71 ? 128.497 99.992 26.601 1.000 17.449 69 TYR SSS N 1
ATOM 504 C CA . TYR A 1 71 ? 128.356 100.948 25.470 1.000 16.600 69 TYR SSS CA 1
ATOM 505 C C . TYR A 1 71 ? 128.796 102.393 25.808 1.000 18.373 69 TYR SSS C 1
ATOM 506 O O . TYR A 1 71 ? 128.468 103.327 25.038 1.000 18.363 69 TYR SSS O 1
ATOM 515 N N . LYS A 1 72 ? 129.565 102.593 26.904 1.000 18.578 70 LYS SSS N 1
ATOM 516 C CA . LYS A 1 72 ? 130.066 103.933 27.279 1.000 17.899 70 LYS SSS CA 1
ATOM 517 C C . LYS A 1 72 ? 130.687 104.608 26.064 1.000 18.325 70 LYS SSS C 1
ATOM 518 O O . LYS A 1 72 ? 131.574 103.965 25.396 1.000 20.289 70 LYS SSS O 1
ATOM 524 N N . GLY A 1 73 ? 130.257 105.842 25.772 1.000 18.919 71 GLY SSS N 1
ATOM 525 C CA . GLY A 1 73 ? 130.823 106.629 24.640 1.000 19.077 71 GLY SSS CA 1
ATOM 526 C C . GLY A 1 73 ? 130.102 106.359 23.321 1.000 18.541 71 GLY SSS C 1
ATOM 527 O O . GLY A 1 73 ? 130.470 107.059 22.319 1.000 22.812 71 GLY SSS O 1
ATOM 528 N N . GLN A 1 74 ? 129.171 105.390 23.271 1.000 16.892 72 GLN SSS N 1
ATOM 529 C CA . GLN A 1 74 ? 128.595 104.885 21.979 1.000 17.348 72 GLN SSS CA 1
ATOM 530 C C . GLN A 1 74 ? 127.083 105.071 21.825 1.000 16.030 72 GLN SSS C 1
ATOM 531 O O . GLN A 1 74 ? 126.640 105.029 20.670 1.000 18.396 72 GLN SSS O 1
ATOM 537 N N . TYR A 1 75 ? 126.340 105.111 22.918 1.000 15.749 73 TYR SSS N 1
ATOM 538 C CA . TYR A 1 75 ? 124.852 105.071 22.814 1.000 14.781 73 TYR SSS CA 1
ATOM 539 C C . TYR A 1 75 ? 124.243 106.448 22.558 1.000 13.536 73 TYR SSS C 1
ATOM 540 O O . TYR A 1 75 ? 124.803 107.502 22.975 1.000 15.194 73 TYR SSS O 1
ATOM 549 N N . VAL A 1 76 ? 123.054 106.447 21.943 1.000 13.812 74 VAL SSS N 1
ATOM 550 C CA . VAL A 1 76 ? 122.178 107.635 21.846 1.000 13.113 74 VAL SSS CA 1
ATOM 551 C C . VAL A 1 76 ? 121.229 107.579 23.059 1.000 12.471 74 VAL SSS C 1
ATOM 552 O O . VAL A 1 76 ? 120.581 106.527 23.283 1.000 13.902 74 VAL SSS O 1
ATOM 556 N N . LEU A 1 77 ? 121.222 108.659 23.874 1.000 12.182 75 LEU SSS N 1
ATOM 557 C CA . LEU A 1 77 ? 120.240 108.799 24.986 1.000 12.322 75 LEU SSS CA 1
ATOM 558 C C . LEU A 1 77 ? 119.042 109.633 24.455 1.000 11.462 75 LEU SSS C 1
ATOM 559 O O . LEU A 1 77 ? 119.250 110.727 23.861 1.000 12.171 75 LEU SSS O 1
ATOM 564 N N . VAL A 1 78 ? 117.836 109.096 24.664 1.000 11.042 76 VAL SSS N 1
ATOM 565 C CA . VAL A 1 78 ? 116.553 109.764 24.282 1.000 10.289 76 VAL SSS CA 1
ATOM 566 C C . VAL A 1 78 ? 115.725 109.991 25.548 1.000 9.756 76 VAL SSS C 1
ATOM 567 O O . VAL A 1 78 ? 115.594 109.035 26.342 1.000 11.542 76 VAL SSS O 1
ATOM 571 N N . VAL A 1 79 ? 115.159 111.190 25.687 1.000 10.031 77 VAL SSS N 1
ATOM 572 C CA . VAL A 1 79 ? 114.241 111.503 26.847 1.000 10.252 77 VAL SSS CA 1
ATOM 573 C C . VAL A 1 79 ? 112.953 112.117 26.317 1.000 10.090 77 VAL SSS C 1
ATOM 574 O O . VAL A 1 79 ? 113.026 113.119 25.519 1.000 10.340 77 VAL SSS O 1
ATOM 578 N N . ASP A 1 80 ? 111.802 111.579 26.753 1.000 9.693 78 ASP SSS N 1
ATOM 579 C CA . ASP A 1 80 ? 110.494 112.242 26.593 1.000 9.909 78 ASP SSS CA 1
ATOM 580 C C . ASP A 1 80 ? 109.972 112.681 27.980 1.000 9.409 78 ASP SSS C 1
ATOM 581 O O . ASP A 1 80 ? 110.291 112.079 29.036 1.000 10.497 78 ASP SSS O 1
ATOM 586 N N . GLY A 1 81 ? 109.112 113.701 27.944 1.000 9.320 79 GLY SSS N 1
ATOM 587 C CA . GLY A 1 81 ? 108.601 114.311 29.187 1.000 10.404 79 GLY SSS CA 1
ATOM 588 C C . GLY A 1 81 ? 109.499 115.424 29.740 1.000 9.646 79 GLY SSS C 1
ATOM 589 O O . GLY A 1 81 ? 110.705 115.445 29.459 1.000 11.420 79 GLY SSS O 1
ATOM 590 N N . SER A 1 82 ? 108.942 116.304 30.547 1.000 10.122 80 SER SSS N 1
ATOM 591 C CA . SER A 1 82 ? 109.669 117.336 31.272 1.000 11.234 80 SER SSS CA 1
ATOM 592 C C . SER A 1 82 ? 110.334 116.754 32.535 1.000 10.317 80 SER SSS C 1
ATOM 593 O O . SER A 1 82 ? 110.024 115.623 32.972 1.000 10.986 80 SER SSS O 1
ATOM 596 N N . ILE A 1 83 ? 111.296 117.484 33.114 1.000 11.232 81 ILE SSS N 1
ATOM 597 C CA . ILE A 1 83 ? 112.022 117.075 34.325 1.000 10.708 81 ILE SSS CA 1
ATOM 598 C C . ILE A 1 83 ? 111.646 118.032 35.460 1.000 11.323 81 ILE SSS C 1
ATOM 599 O O . ILE A 1 83 ? 111.877 119.256 35.358 1.000 12.121 81 ILE SSS O 1
ATOM 604 N N . PRO A 1 84 ? 111.070 117.508 36.568 1.000 11.646 82 PRO SSS N 1
ATOM 605 C CA . PRO A 1 84 ? 110.560 118.413 37.619 1.000 12.519 82 PRO SSS CA 1
ATOM 606 C C . PRO A 1 84 ? 111.617 118.711 38.689 1.000 13.554 82 PRO SSS C 1
ATOM 607 O O . PRO A 1 84 ? 112.162 117.719 39.310 1.000 15.591 82 PRO SSS O 1
ATOM 611 N N . LEU A 1 85 ? 111.953 119.992 38.891 1.000 14.134 83 LEU SSS N 1
ATOM 612 C CA . LEU A 1 85 ? 113.002 120.351 39.876 1.000 16.648 83 LEU SSS CA 1
ATOM 613 C C . LEU A 1 85 ? 112.432 120.729 41.254 1.000 15.784 83 LEU SSS C 1
ATOM 614 O O . LEU A 1 85 ? 113.221 120.780 42.232 1.000 17.667 83 LEU SSS O 1
ATOM 619 N N . LYS A 1 86 ? 111.121 121.061 41.348 1.000 14.681 84 LYS SSS N 1
ATOM 620 C CA . LYS A 1 86 ? 110.586 121.533 42.633 1.000 14.962 84 LYS SSS CA 1
ATOM 621 C C . LYS A 1 86 ? 110.680 120.468 43.744 1.000 14.496 84 LYS SSS C 1
ATOM 622 O O . LYS A 1 86 ? 110.629 119.225 43.464 1.000 16.465 84 LYS SSS O 1
ATOM 628 N N . ASP A 1 87 ? 110.961 120.893 44.990 1.000 15.862 85 ASP SSS N 1
ATOM 629 C CA . ASP A 1 87 ? 110.996 119.986 46.176 1.000 17.821 85 ASP SSS CA 1
ATOM 630 C C . ASP A 1 87 ? 112.034 118.861 45.923 1.000 16.185 85 ASP SSS C 1
ATOM 631 O O . ASP A 1 87 ? 111.826 117.698 46.253 1.000 17.247 85 ASP SSS O 1
ATOM 636 N N . ASN A 1 88 ? 113.204 119.216 45.389 1.000 18.062 86 ASN SSS N 1
ATOM 637 C CA . ASN A 1 88 ? 114.361 118.293 45.337 1.000 19.039 86 ASN SSS CA 1
ATOM 638 C C . ASN A 1 88 ? 114.057 117.023 44.506 1.000 17.644 86 ASN SSS C 1
ATOM 639 O O . ASN A 1 88 ? 114.673 115.952 44.735 1.000 19.232 86 ASN SSS O 1
ATOM 644 N N . GLY A 1 89 ? 113.251 117.157 43.456 1.000 14.859 87 GLY SSS N 1
ATOM 645 C CA . GLY A 1 89 ? 113.135 116.107 42.424 1.000 15.704 87 GLY SSS CA 1
ATOM 646 C C . GLY A 1 89 ? 112.031 115.077 42.637 1.000 13.571 87 GLY SSS C 1
ATOM 647 O O . GLY A 1 89 ? 111.895 114.157 41.813 1.000 15.038 87 GLY SSS O 1
ATOM 648 N N . ILE A 1 90 ? 111.288 115.165 43.750 1.000 14.516 88 ILE SSS N 1
ATOM 649 C CA . ILE A 1 90 ? 110.360 114.087 44.173 1.000 15.140 88 ILE SSS CA 1
ATOM 650 C C . ILE A 1 90 ? 109.088 113.916 43.311 1.000 12.838 88 ILE SSS C 1
ATOM 651 O O . ILE A 1 90 ? 108.365 112.909 43.546 1.000 13.715 88 ILE SSS O 1
ATOM 656 N N . TYR A 1 91 ? 108.828 114.791 42.346 1.000 11.951 89 TYR SSS N 1
ATOM 657 C CA . TYR A 1 91 ? 107.588 114.626 41.541 1.000 11.205 89 TYR SSS CA 1
ATOM 658 C C . TYR A 1 91 ? 107.731 113.570 40.417 1.000 10.706 89 TYR SSS C 1
ATOM 659 O O . TYR A 1 91 ? 106.729 113.262 39.721 1.000 11.156 89 TYR SSS O 1
ATOM 668 N N . CYS A 1 92 ? 108.911 112.959 40.269 1.000 10.897 90 CYS SSS N 1
ATOM 669 C CA . CYS A 1 92 ? 109.042 111.712 39.449 1.000 11.117 90 CYS SSS CA 1
ATOM 670 C C . CYS A 1 92 ? 110.171 110.886 40.079 1.000 10.687 90 CYS SSS C 1
ATOM 671 O O . CYS A 1 92 ? 111.362 111.277 40.000 1.000 12.781 90 CYS SSS O 1
ATOM 674 N N . MET A 1 93 ? 109.800 109.778 40.738 1.000 11.160 91 MET SSS N 1
ATOM 675 C CA . MET A 1 93 ? 110.744 108.883 41.447 1.000 12.328 91 MET SSS CA 1
ATOM 676 C C . MET A 1 93 ? 110.716 107.464 40.863 1.000 12.141 91 MET SSS C 1
ATOM 677 O O . MET A 1 93 ? 109.620 106.847 40.790 1.000 13.876 91 MET SSS O 1
ATOM 682 N N . VAL A 1 94 ? 111.866 106.959 40.383 1.000 11.672 92 VAL SSS N 1
ATOM 683 C CA . VAL A 1 94 ? 111.949 105.595 39.789 1.000 12.288 92 VAL SSS CA 1
ATOM 684 C C . VAL A 1 94 ? 112.996 104.823 40.600 1.000 12.275 92 VAL SSS C 1
ATOM 685 O O . VAL A 1 94 ? 114.118 105.318 40.838 1.000 12.801 92 VAL SSS O 1
ATOM 689 N N . ALA A 1 95 ? 112.645 103.603 41.023 1.000 12.497 93 ALA SSS N 1
ATOM 690 C CA . ALA A 1 95 ? 113.558 102.778 41.848 1.000 13.369 93 ALA SSS CA 1
ATOM 691 C C . ALA A 1 95 ? 114.040 103.606 43.084 1.000 14.325 93 ALA SSS C 1
ATOM 692 O O . ALA A 1 95 ? 115.208 103.489 43.521 1.000 17.372 93 ALA SSS O 1
ATOM 694 N N . GLY A 1 96 ? 113.153 104.418 43.648 1.000 13.492 94 GLY SSS N 1
ATOM 695 C CA . GLY A 1 96 ? 113.469 105.190 44.874 1.000 14.847 94 GLY SSS CA 1
ATOM 696 C C . GLY A 1 96 ? 114.351 106.444 44.669 1.000 14.278 94 GLY SSS C 1
ATOM 697 O O . GLY A 1 96 ? 114.836 107.018 45.699 1.000 17.593 94 GLY SSS O 1
ATOM 698 N N . GLU A 1 97 ? 114.621 106.857 43.428 1.000 14.365 95 GLU SSS N 1
ATOM 699 C CA . GLU A 1 97 ? 115.525 108.020 43.152 1.000 14.719 95 GLU SSS CA 1
ATOM 700 C C . GLU A 1 97 ? 114.855 109.014 42.183 1.000 12.607 95 GLU SSS C 1
ATOM 701 O O . GLU A 1 97 ? 114.119 108.613 41.252 1.000 12.986 95 GLU SSS O 1
ATOM 707 N N . PRO A 1 98 ? 115.178 110.331 42.329 1.000 12.527 96 PRO SSS N 1
ATOM 708 C CA . PRO A 1 98 ? 114.636 111.335 41.415 1.000 12.692 96 PRO SSS CA 1
ATOM 709 C C . PRO A 1 98 ? 115.051 111.041 39.960 1.000 12.062 96 PRO SSS C 1
ATOM 710 O O . PRO A 1 98 ? 116.206 110.714 39.678 1.000 13.700 96 PRO SSS O 1
ATOM 714 N N . ILE A 1 99 ? 114.111 111.214 38.997 1.000 12.561 97 ILE SSS N 1
ATOM 715 C CA . ILE A 1 99 ? 114.428 110.950 37.585 1.000 12.550 97 ILE SSS CA 1
ATOM 716 C C . ILE A 1 99 ? 115.574 111.841 37.108 1.000 13.753 97 ILE SSS C 1
ATOM 717 O O . ILE A 1 99 ? 116.358 111.386 36.229 1.000 14.347 97 ILE SSS O 1
ATOM 722 N N . VAL A 1 100 ? 115.733 113.051 37.630 1.000 13.211 98 VAL SSS N 1
ATOM 723 C CA . VAL A 1 100 ? 116.867 113.939 37.174 1.000 14.236 98 VAL SSS CA 1
ATOM 724 C C . VAL A 1 100 ? 118.212 113.193 37.402 1.000 14.654 98 VAL SSS C 1
ATOM 725 O O . VAL A 1 100 ? 119.163 113.401 36.610 1.000 15.972 98 VAL SSS O 1
ATOM 729 N N . ASP A 1 101 ? 118.335 112.435 38.508 1.000 14.424 99 ASP SSS N 1
ATOM 730 C CA . ASP A 1 101 ? 119.619 111.715 38.824 1.000 16.762 99 ASP SSS CA 1
ATOM 731 C C . ASP A 1 101 ? 119.856 110.599 37.788 1.000 15.227 99 ASP SSS C 1
ATOM 732 O O . ASP A 1 101 ? 120.995 110.415 37.340 1.000 16.280 99 ASP SSS O 1
ATOM 737 N N . HIS A 1 102 ? 118.819 109.852 37.445 1.000 14.872 100 HIS SSS N 1
ATOM 738 C CA . HIS A 1 102 ? 118.967 108.811 36.400 1.000 14.539 100 HIS SSS CA 1
ATOM 739 C C . HIS A 1 102 ? 119.387 109.405 35.042 1.000 12.836 100 HIS SSS C 1
ATOM 740 O O . HIS A 1 102 ? 120.213 108.826 34.347 1.000 15.186 100 HIS SSS O 1
ATOM 747 N N . ILE A 1 103 ? 118.792 110.561 34.705 1.000 13.141 101 ILE SSS N 1
ATOM 748 C CA . ILE A 1 103 ? 119.119 111.222 33.401 1.000 13.168 101 ILE SSS CA 1
ATOM 749 C C . ILE A 1 103 ? 120.533 111.774 33.402 1.000 13.559 101 ILE SSS C 1
ATOM 750 O O . ILE A 1 103 ? 121.296 111.549 32.422 1.000 15.638 101 ILE SSS O 1
ATOM 755 N N . ARG A 1 104 ? 120.947 112.446 34.483 1.000 14.763 102 ARG SSS N 1
ATOM 756 C CA . ARG A 1 104 ? 122.339 112.978 34.519 1.000 15.716 102 ARG SSS CA 1
ATOM 757 C C . ARG A 1 104 ? 123.368 111.837 34.440 1.000 16.136 102 ARG SSS C 1
ATOM 758 O O . ARG A 1 104 ? 124.425 111.995 33.803 1.000 18.819 102 ARG SSS O 1
ATOM 766 N N . LYS A 1 105 ? 123.127 110.748 35.174 1.000 16.731 103 LYS SSS N 1
ATOM 767 C CA . LYS A 1 105 ? 124.053 109.567 35.143 1.000 17.401 103 LYS SSS CA 1
ATOM 768 C C . LYS A 1 105 ? 124.156 109.043 33.699 1.000 16.902 103 LYS SSS C 1
ATOM 769 O O . LYS A 1 105 ? 125.236 108.741 33.222 1.000 19.385 103 LYS SSS O 1
ATOM 775 N N . ALA A 1 106 ? 123.019 108.853 33.013 1.000 16.566 104 ALA SSS N 1
ATOM 776 C CA . ALA A 1 106 ? 123.023 108.259 31.658 1.000 16.876 104 ALA SSS CA 1
ATOM 777 C C . ALA A 1 106 ? 123.686 109.270 30.679 1.000 15.614 104 ALA SSS C 1
ATOM 778 O O . ALA A 1 106 ? 124.328 108.836 29.693 1.000 18.265 104 ALA SSS O 1
ATOM 780 N N . ALA A 1 107 ? 123.516 110.570 30.900 1.000 14.750 105 ALA SSS N 1
ATOM 781 C CA . ALA A 1 107 ? 124.098 111.558 29.974 1.000 15.307 105 ALA SSS CA 1
ATOM 782 C C . ALA A 1 107 ? 125.638 111.480 29.981 1.000 15.786 105 ALA SSS C 1
ATOM 783 O O . ALA A 1 107 ? 126.267 111.907 28.973 1.000 17.243 105 ALA SSS O 1
ATOM 785 N N . GLU A 1 108 ? 126.274 111.072 31.091 1.000 18.876 106 GLU SSS N 1
ATOM 786 C CA . GLU A 1 108 ? 127.747 111.154 31.199 1.000 19.385 106 GLU SSS CA 1
ATOM 787 C C . GLU A 1 108 ? 128.446 110.369 30.092 1.000 21.013 106 GLU SSS C 1
ATOM 788 O O . GLU A 1 108 ? 129.488 110.812 29.583 1.000 28.073 106 GLU SSS O 1
ATOM 794 N N . GLY A 1 109 ? 127.903 109.225 29.712 1.000 19.085 107 GLY SSS N 1
ATOM 795 C CA . GLY A 1 109 ? 128.491 108.326 28.686 1.000 19.814 107 GLY SSS CA 1
ATOM 796 C C . GLY A 1 109 ? 127.850 108.383 27.295 1.000 19.008 107 GLY SSS C 1
ATOM 797 O O . GLY A 1 109 ? 128.172 107.522 26.465 1.000 18.407 107 GLY SSS O 1
ATOM 798 N N . ALA A 1 110 ? 126.913 109.270 27.039 1.000 16.076 108 ALA SSS N 1
ATOM 799 C CA . ALA A 1 110 ? 126.178 109.297 25.752 1.000 14.902 108 ALA SSS CA 1
ATOM 800 C C . ALA A 1 110 ? 127.071 109.879 24.623 1.000 16.338 108 ALA SSS C 1
ATOM 801 O O . ALA A 1 110 ? 127.814 110.901 24.775 1.000 19.125 108 ALA SSS O 1
ATOM 803 N N . ALA A 1 111 ? 126.959 109.278 23.441 1.000 15.827 109 ALA SSS N 1
ATOM 804 C CA . ALA A 1 111 ? 127.550 109.804 22.185 1.000 15.614 109 ALA SSS CA 1
ATOM 805 C C . ALA A 1 111 ? 126.700 110.942 21.588 1.000 15.371 109 ALA SSS C 1
ATOM 806 O O . ALA A 1 111 ? 127.249 111.843 20.929 1.000 18.083 109 ALA SSS O 1
ATOM 808 N N . ALA A 1 112 ? 125.379 110.939 21.792 1.000 15.050 110 ALA SSS N 1
ATOM 809 C CA . ALA A 1 112 ? 124.417 111.949 21.296 1.000 13.787 110 ALA SSS CA 1
ATOM 810 C C . ALA A 1 112 ? 123.245 111.925 22.266 1.000 12.036 110 ALA SSS C 1
ATOM 811 O O . ALA A 1 112 ? 122.926 110.857 22.835 1.000 13.184 110 ALA SSS O 1
ATOM 813 N N . ILE A 1 113 ? 122.569 113.075 22.409 1.000 11.651 111 ILE SSS N 1
ATOM 814 C CA . ILE A 1 113 ? 121.447 113.264 23.357 1.000 11.626 111 ILE SSS CA 1
ATOM 815 C C . ILE A 1 113 ? 120.283 113.961 22.647 1.000 11.718 111 ILE SSS C 1
ATOM 816 O O . ILE A 1 113 ? 120.525 115.060 22.061 1.000 13.204 111 ILE SSS O 1
ATOM 821 N N . ILE A 1 114 ? 119.103 113.340 22.661 1.000 11.042 112 ILE SSS N 1
ATOM 822 C CA . ILE A 1 114 ? 117.908 113.862 21.934 1.000 10.048 112 ILE SSS CA 1
ATOM 823 C C . ILE A 1 114 ? 116.741 114.029 22.909 1.000 10.346 112 ILE SSS C 1
ATOM 824 O O . ILE A 1 114 ? 116.390 113.097 23.674 1.000 11.336 112 ILE SSS O 1
ATOM 829 N N . ALA A 1 115 ? 116.164 115.239 22.899 1.000 10.565 113 ALA SSS N 1
ATOM 830 C CA . ALA A 1 115 ? 114.897 115.596 23.550 1.000 10.179 113 ALA SSS CA 1
ATOM 831 C C . ALA A 1 115 ? 113.778 115.394 22.520 1.000 10.235 113 ALA SSS C 1
ATOM 832 O O . ALA A 1 115 ? 113.634 116.213 21.573 1.000 11.318 113 ALA SSS O 1
ATOM 834 N N . ILE A 1 116 ? 113.046 114.280 22.585 1.000 9.457 114 ILE SSS N 1
ATOM 835 C CA . ILE A 1 116 ? 111.886 114.011 21.695 1.000 9.709 114 ILE SSS CA 1
ATOM 836 C C . ILE A 1 116 ? 110.616 114.594 22.341 1.000 9.234 114 ILE SSS C 1
ATOM 837 O O . ILE A 1 116 ? 110.304 114.266 23.497 1.000 9.638 114 ILE SSS O 1
ATOM 842 N N . GLY A 1 117 ? 109.934 115.475 21.585 1.000 8.839 115 GLY SSS N 1
ATOM 843 C CA . GLY A 1 117 ? 108.662 116.095 22.005 1.000 9.000 115 GLY SSS CA 1
ATOM 844 C C . GLY A 1 117 ? 108.860 117.477 22.673 1.000 8.246 115 GLY SSS C 1
ATOM 845 O O . GLY A 1 117 ? 109.933 117.778 23.240 1.000 9.687 115 GLY SSS O 1
ATOM 846 N N . SER A 1 118 ? 107.794 118.296 22.629 1.000 8.390 116 SER SSS N 1
ATOM 847 C CA . SER A 1 118 ? 107.780 119.627 23.243 1.000 8.989 116 SER SSS CA 1
ATOM 848 C C . SER A 1 118 ? 108.105 119.614 24.763 1.000 9.740 116 SER SSS C 1
ATOM 849 O O . SER A 1 118 ? 108.735 120.553 25.275 1.000 10.062 116 SER SSS O 1
ATOM 852 N N . CYS A 1 119 ? 107.633 118.571 25.517 1.000 9.135 117 CYS SSS N 1
ATOM 853 C CA . CYS A 1 119 ? 107.869 118.541 26.974 1.000 9.347 117 CYS SSS CA 1
ATOM 854 C C . CYS A 1 119 ? 109.399 118.539 27.284 1.000 9.640 117 CYS SSS C 1
ATOM 855 O O . CYS A 1 119 ? 109.886 119.378 28.082 1.000 10.293 117 CYS SSS O 1
ATOM 858 N N . SER A 1 120 ? 110.161 117.614 26.662 1.000 9.937 118 SER SSS N 1
ATOM 859 C CA . SER A 1 120 ? 111.615 117.559 26.909 1.000 10.109 118 SER SSS CA 1
ATOM 860 C C . SER A 1 120 ? 112.334 118.736 26.206 1.000 10.110 118 SER SSS C 1
ATOM 861 O O . SER A 1 120 ? 113.407 119.180 26.640 1.000 10.681 118 SER SSS O 1
ATOM 864 N N . ALA A 1 121 ? 111.833 119.143 25.015 1.000 10.232 119 ALA SSS N 1
ATOM 865 C CA . ALA A 1 121 ? 112.505 120.234 24.241 1.000 10.021 119 ALA SSS CA 1
ATOM 866 C C . ALA A 1 121 ? 112.456 121.612 24.931 1.000 10.535 119 ALA SSS C 1
ATOM 867 O O . ALA A 1 121 ? 113.430 122.402 24.848 1.000 13.143 119 ALA SSS O 1
ATOM 869 N N . TRP A 1 122 ? 111.289 121.951 25.543 1.000 10.419 120 TRP SSS N 1
ATOM 870 C CA . TRP A 1 122 ? 111.134 123.305 26.120 1.000 10.925 120 TRP SSS CA 1
ATOM 871 C C . TRP A 1 122 ? 110.207 123.362 27.345 1.000 11.610 120 TRP SSS C 1
ATOM 872 O O . TRP A 1 122 ? 109.919 124.488 27.835 1.000 12.582 120 TRP SSS O 1
ATOM 883 N N . GLY A 1 123 ? 109.789 122.203 27.900 1.000 10.543 121 GLY SSS N 1
ATOM 884 C CA . GLY A 1 123 ? 108.895 122.127 29.082 1.000 10.509 121 GLY SSS CA 1
ATOM 885 C C . GLY A 1 123 ? 107.464 121.713 28.741 1.000 9.870 121 GLY SSS C 1
ATOM 886 O O . GLY A 1 123 ? 106.773 120.965 29.457 1.000 11.301 121 GLY SSS O 1
ATOM 887 N N . GLY A 1 124 ? 106.967 122.192 27.578 1.000 10.491 122 GLY SSS N 1
ATOM 888 C CA . GLY A 1 124 ? 105.689 121.737 27.022 1.000 9.791 122 GLY SSS CA 1
ATOM 889 C C . GLY A 1 124 ? 104.480 121.986 27.928 1.000 10.055 122 GLY SSS C 1
ATOM 890 O O . GLY A 1 124 ? 104.450 122.922 28.771 1.000 11.192 122 GLY SSS O 1
ATOM 891 N N . VAL A 1 125 ? 103.445 121.158 27.766 1.000 9.320 123 VAL SSS N 1
ATOM 892 C CA . VAL A 1 125 ? 102.204 121.315 28.541 1.000 9.769 123 VAL SSS CA 1
ATOM 893 C C . VAL A 1 125 ? 102.499 121.193 30.054 1.000 9.239 123 VAL SSS C 1
ATOM 894 O O . VAL A 1 125 ? 101.816 121.860 30.871 1.000 10.576 123 VAL SSS O 1
ATOM 898 N N . ALA A 1 126 ? 103.433 120.300 30.448 1.000 10.088 124 ALA SSS N 1
ATOM 899 C CA . ALA A 1 126 ? 103.691 120.049 31.880 1.000 11.077 124 ALA SSS CA 1
ATOM 900 C C . ALA A 1 126 ? 104.210 121.292 32.620 1.000 10.599 124 ALA SSS C 1
ATOM 901 O O . ALA A 1 126 ? 104.106 121.345 33.874 1.000 13.034 124 ALA SSS O 1
ATOM 903 N N . ALA A 1 127 ? 104.869 122.191 31.905 1.000 10.335 125 ALA SSS N 1
ATOM 904 C CA . ALA A 1 127 ? 105.464 123.428 32.488 1.000 11.693 125 ALA SSS CA 1
ATOM 905 C C . ALA A 1 127 ? 104.559 124.637 32.288 1.000 11.905 125 ALA SSS C 1
ATOM 906 O O . ALA A 1 127 ? 104.999 125.762 32.662 1.000 15.352 125 ALA SSS O 1
ATOM 908 N N . ALA A 1 128 ? 103.341 124.451 31.743 1.000 12.943 126 ALA SSS N 1
ATOM 909 C CA . ALA A 1 128 ? 102.443 125.573 31.461 1.000 13.476 126 ALA SSS CA 1
ATOM 910 C C . ALA A 1 128 ? 101.701 126.077 32.715 1.000 14.440 126 ALA SSS C 1
ATOM 911 O O . ALA A 1 128 ? 101.705 125.508 33.773 1.000 14.137 126 ALA SSS O 1
ATOM 913 N N . GLY A 1 129 ? 100.954 127.170 32.578 1.000 19.640 127 GLY SSS N 1
ATOM 914 C CA . GLY A 1 129 ? 100.196 127.780 33.673 1.000 19.425 127 GLY SSS CA 1
ATOM 915 C C . GLY A 1 129 ? 101.131 128.083 34.867 1.000 16.225 127 GLY SSS C 1
ATOM 916 O O . GLY A 1 129 ? 102.233 128.637 34.749 1.000 18.205 127 GLY SSS O 1
ATOM 917 N N . VAL A 1 130 ? 100.633 127.742 35.983 1.000 14.334 128 VAL SSS N 1
ATOM 918 C CA . VAL A 1 130 ? 101.339 127.876 37.261 1.000 13.024 128 VAL SSS CA 1
ATOM 919 C C . VAL A 1 130 ? 102.531 126.944 37.393 1.000 12.272 128 VAL SSS C 1
ATOM 920 O O . VAL A 1 130 ? 103.302 127.108 38.353 1.000 15.637 128 VAL SSS O 1
ATOM 924 N N . ASN A 1 131 ? 102.663 125.952 36.530 1.000 12.489 129 ASN SSS N 1
ATOM 925 C CA . ASN A 1 131 ? 103.834 124.987 36.578 1.000 12.121 129 ASN SSS CA 1
ATOM 926 C C . ASN A 1 131 ? 103.962 124.330 37.955 1.000 11.606 129 ASN SSS C 1
ATOM 927 O O . ASN A 1 131 ? 104.917 124.606 38.733 1.000 11.743 129 ASN SSS O 1
ATOM 932 N N . PRO A 1 132 ? 102.977 123.478 38.305 1.000 11.894 130 PRO SSS N 1
ATOM 933 C CA . PRO A 1 132 ? 102.896 122.932 39.683 1.000 11.968 130 PRO SSS CA 1
ATOM 934 C C . PRO A 1 132 ? 104.165 122.236 40.173 1.000 11.833 130 PRO SSS C 1
ATOM 935 O O . PRO A 1 132 ? 104.421 122.215 41.393 1.000 14.086 130 PRO SSS O 1
ATOM 939 N N . THR A 1 133 ? 104.931 121.576 39.287 1.000 11.607 131 THR SSS N 1
ATOM 940 C CA . THR A 1 133 ? 106.092 120.762 39.673 1.000 10.451 131 THR SSS CA 1
ATOM 941 C C . THR A 1 133 ? 107.465 121.389 39.364 1.000 11.441 131 THR SSS C 1
ATOM 942 O O . THR A 1 133 ? 108.505 120.713 39.537 1.000 12.501 131 THR SSS O 1
ATOM 946 N N . GLY A 1 134 ? 107.527 122.644 38.927 1.000 12.180 132 GLY SSS N 1
ATOM 947 C CA . GLY A 1 134 ? 108.772 123.251 38.498 1.000 13.136 132 GLY SSS CA 1
ATOM 948 C C . GLY A 1 134 ? 109.416 122.435 37.390 1.000 12.877 132 GLY SSS C 1
ATOM 949 O O . GLY A 1 134 ? 110.681 122.231 37.354 1.000 13.662 132 GLY SSS O 1
ATOM 950 N N . ALA A 1 135 ? 108.621 121.982 36.396 1.000 12.055 133 ALA SSS N 1
ATOM 951 C CA . ALA A 1 135 ? 109.062 121.242 35.195 1.000 11.525 133 ALA SSS CA 1
ATOM 952 C C . ALA A 1 135 ? 109.932 122.113 34.290 1.000 12.234 133 ALA SSS C 1
ATOM 953 O O . ALA A 1 135 ? 109.569 123.308 34.059 1.000 12.858 133 ALA SSS O 1
ATOM 955 N N . VAL A 1 136 ? 111.047 121.541 33.808 1.000 11.948 134 VAL SSS N 1
ATOM 956 C CA . VAL A 1 136 ? 112.021 122.198 32.902 1.000 11.896 134 VAL SSS CA 1
ATOM 957 C C . VAL A 1 136 ? 112.378 121.244 31.741 1.000 12.185 134 VAL SSS C 1
ATOM 958 O O . VAL A 1 136 ? 112.055 120.031 31.765 1.000 12.005 134 VAL SSS O 1
ATOM 962 N N . SER A 1 137 ? 113.069 121.801 30.758 1.000 11.836 135 SER SSS N 1
ATOM 963 C CA . SER A 1 137 ? 113.561 121.063 29.562 1.000 11.158 135 SER SSS CA 1
ATOM 964 C C . SER A 1 137 ? 114.797 120.208 29.889 1.000 11.722 135 SER SSS C 1
ATOM 965 O O . SER A 1 137 ? 115.545 120.443 30.874 1.000 12.537 135 SER SSS O 1
ATOM 968 N N . LEU A 1 138 ? 115.063 119.217 29.001 1.000 11.270 136 LEU SSS N 1
ATOM 969 C CA . LEU A 1 138 ? 116.323 118.410 29.066 1.000 12.261 136 LEU SSS CA 1
ATOM 970 C C . LEU A 1 138 ? 117.566 119.297 28.998 1.000 12.700 136 LEU SSS C 1
ATOM 971 O O . LEU A 1 138 ? 118.550 119.104 29.795 1.000 13.046 136 LEU SSS O 1
ATOM 976 N N . GLN A 1 139 ? 117.568 120.287 28.095 1.000 12.489 137 GLN SSS N 1
ATOM 977 C CA . GLN A 1 139 ? 118.783 121.179 27.955 1.000 13.876 137 GLN SSS CA 1
ATOM 978 C C . GLN A 1 139 ? 119.065 121.931 29.279 1.000 13.790 137 GLN SSS C 1
ATOM 979 O O . GLN A 1 139 ? 120.238 122.109 29.630 1.000 16.038 137 GLN SSS O 1
ATOM 985 N N . GLU A 1 140 ? 117.975 122.313 30.007 1.000 12.881 138 GLU SSS N 1
ATOM 986 C CA . GLU A 1 140 ? 118.178 123.033 31.297 1.000 13.483 138 GLU SSS CA 1
ATOM 987 C C . GLU A 1 140 ? 118.844 122.139 32.362 1.000 13.994 138 GLU SSS C 1
ATOM 988 O O . GLU A 1 140 ? 119.609 122.663 33.158 1.000 17.337 138 GLU SSS O 1
ATOM 994 N N . VAL A 1 141 ? 118.578 120.835 32.359 1.000 14.960 139 VAL SSS N 1
ATOM 995 C CA . VAL A 1 141 ? 119.151 119.859 33.317 1.000 15.068 139 VAL SSS CA 1
ATOM 996 C C . VAL A 1 141 ? 120.587 119.474 32.947 1.000 15.242 139 VAL SSS C 1
ATOM 997 O O . VAL A 1 141 ? 121.356 119.040 33.832 1.000 18.068 139 VAL SSS O 1
ATOM 1001 N N . LEU A 1 142 ? 120.943 119.628 31.641 1.000 15.952 140 LEU SSS N 1
ATOM 1002 C CA . LEU A 1 142 ? 122.276 119.236 31.132 1.000 15.794 140 LEU SSS CA 1
ATOM 1003 C C . LEU A 1 142 ? 123.005 120.427 30.474 1.000 16.630 140 LEU SSS C 1
ATOM 1004 O O . LEU A 1 142 ? 123.287 120.461 29.275 1.000 18.106 140 LEU SSS O 1
ATOM 1009 N N . PRO A 1 143 ? 123.330 121.493 31.226 1.000 20.270 141 PRO SSS N 1
ATOM 1010 C CA . PRO A 1 143 ? 123.876 122.714 30.625 1.000 23.320 141 PRO SSS CA 1
ATOM 1011 C C . PRO A 1 143 ? 125.244 122.539 29.964 1.000 25.621 141 PRO SSS C 1
ATOM 1012 O O . PRO A 1 143 ? 125.525 123.356 29.072 1.000 32.061 141 PRO SSS O 1
ATOM 1016 N N . GLY A 1 144 ? 125.996 121.468 30.284 1.000 24.935 142 GLY SSS N 1
ATOM 1017 C CA . GLY A 1 144 ? 127.269 121.300 29.568 1.000 27.406 142 GLY SSS CA 1
ATOM 1018 C C . GLY A 1 144 ? 127.221 120.511 28.264 1.000 24.451 142 GLY SSS C 1
ATOM 1019 O O . GLY A 1 144 ? 128.326 120.201 27.732 1.000 28.508 142 GLY SSS O 1
ATOM 1020 N N . LYS A 1 145 ? 126.034 120.063 27.854 1.000 20.468 143 LYS SSS N 1
ATOM 1021 C CA . LYS A 1 145 ? 125.828 119.124 26.722 1.000 20.324 143 LYS SSS CA 1
ATOM 1022 C C . LYS A 1 145 ? 125.039 119.796 25.599 1.000 18.590 143 LYS SSS C 1
ATOM 1023 O O . LYS A 1 145 ? 124.213 120.663 25.832 1.000 19.544 143 LYS SSS O 1
ATOM 1029 N N . THR A 1 146 ? 125.309 119.400 24.366 1.000 18.909 144 THR SSS N 1
ATOM 1030 C CA . THR A 1 146 ? 124.471 119.795 23.194 1.000 20.224 144 THR SSS CA 1
ATOM 1031 C C . THR A 1 146 ? 123.270 118.835 23.119 1.000 20.268 144 THR SSS C 1
ATOM 1032 O O . THR A 1 146 ? 123.485 117.632 22.828 1.000 27.026 144 THR SSS O 1
ATOM 1036 N N . VAL A 1 147 ? 122.082 119.318 23.395 1.000 14.288 145 VAL SSS N 1
ATOM 1037 C CA . VAL A 1 147 ? 120.833 118.515 23.298 1.000 13.116 145 VAL SSS CA 1
ATOM 1038 C C . VAL A 1 147 ? 120.171 118.817 21.917 1.000 12.902 145 VAL SSS C 1
ATOM 1039 O O . VAL A 1 147 ? 119.889 120.017 21.637 1.000 13.666 145 VAL SSS O 1
ATOM 1043 N N . ILE A 1 148 ? 119.901 117.774 21.142 1.000 11.439 146 ILE SSS N 1
ATOM 1044 C CA . ILE A 1 148 ? 119.182 117.914 19.853 1.000 10.716 146 ILE SSS CA 1
ATOM 1045 C C . ILE A 1 148 ? 117.669 117.936 20.207 1.000 10.525 146 ILE SSS C 1
ATOM 1046 O O . ILE A 1 148 ? 117.165 116.953 20.802 1.000 11.839 146 ILE SSS O 1
ATOM 1051 N N . ASN A 1 149 ? 116.943 119.006 19.798 1.000 10.623 147 ASN SSS N 1
ATOM 1052 C CA . ASN A 1 149 ? 115.511 119.158 20.142 1.000 10.571 147 ASN SSS CA 1
ATOM 1053 C C . ASN A 1 149 ? 114.657 118.778 18.937 1.000 10.301 147 ASN SSS C 1
ATOM 1054 O O . ASN A 1 149 ? 114.832 119.300 17.813 1.000 10.716 147 ASN SSS O 1
ATOM 1059 N N . ILE A 1 150 ? 113.659 117.896 19.174 1.000 9.880 148 ILE SSS N 1
ATOM 1060 C CA . ILE A 1 150 ? 112.708 117.379 18.125 1.000 10.020 148 ILE SSS CA 1
ATOM 1061 C C . ILE A 1 150 ? 111.282 117.654 18.619 1.000 9.726 148 ILE SSS C 1
ATOM 1062 O O . ILE A 1 150 ? 110.597 116.748 19.132 1.000 9.906 148 ILE SSS O 1
ATOM 1067 N N . PRO A 1 151 ? 110.804 118.945 18.570 1.000 9.374 149 PRO SSS N 1
ATOM 1068 C CA . PRO A 1 151 ? 109.566 119.291 19.250 1.000 9.781 149 PRO SSS CA 1
ATOM 1069 C C . PRO A 1 151 ? 108.313 118.919 18.446 1.000 9.144 149 PRO SSS C 1
ATOM 1070 O O . PRO A 1 151 ? 108.358 118.404 17.305 1.000 9.759 149 PRO SSS O 1
ATOM 1074 N N . GLY A 1 152 ? 107.178 119.157 19.091 1.000 9.012 150 GLY SSS N 1
ATOM 1075 C CA . GLY A 1 152 ? 105.862 118.663 18.641 1.000 9.108 150 GLY SSS CA 1
ATOM 1076 C C . GLY A 1 152 ? 105.245 117.799 19.703 1.000 8.558 150 GLY SSS C 1
ATOM 1077 O O . GLY A 1 152 ? 105.947 117.257 20.584 1.000 8.798 150 GLY SSS O 1
ATOM 1078 N N . CYS A 1 153 ? 103.914 117.561 19.613 1.000 8.248 151 CYS SSS N 1
ATOM 1079 C CA . CYS A 1 153 ? 103.174 116.994 20.754 1.000 8.226 151 CYS SSS CA 1
ATOM 1080 C C . CYS A 1 153 ? 102.222 115.896 20.279 1.000 8.111 151 CYS SSS C 1
ATOM 1081 O O . CYS A 1 153 ? 100.972 116.044 20.376 1.000 8.723 151 CYS SSS O 1
ATOM 1084 N N . PRO A 1 154 ? 102.728 114.751 19.779 1.000 8.392 152 PRO SSS N 1
ATOM 1085 C CA . PRO A 1 154 ? 104.160 114.453 19.537 1.000 8.479 152 PRO SSS CA 1
ATOM 1086 C C . PRO A 1 154 ? 104.600 114.827 18.100 1.000 8.243 152 PRO SSS C 1
ATOM 1087 O O . PRO A 1 154 ? 103.721 115.009 17.201 1.000 9.325 152 PRO SSS O 1
ATOM 1091 N N . PRO A 1 155 ? 105.927 114.928 17.834 1.000 8.739 153 PRO SSS N 1
ATOM 1092 C CA . PRO A 1 155 ? 106.348 115.106 16.436 1.000 8.954 153 PRO SSS CA 1
ATOM 1093 C C . PRO A 1 155 ? 105.913 113.945 15.529 1.000 8.368 153 PRO SSS C 1
ATOM 1094 O O . PRO A 1 155 ? 105.715 112.787 15.993 1.000 8.904 153 PRO SSS O 1
ATOM 1098 N N . ASN A 1 156 ? 105.894 114.181 14.198 1.000 8.727 154 ASN SSS N 1
ATOM 1099 C CA . ASN A 1 156 ? 105.918 113.024 13.235 1.000 8.881 154 ASN SSS CA 1
ATOM 1100 C C . ASN A 1 156 ? 107.109 112.132 13.650 1.000 8.050 154 ASN SSS C 1
ATOM 1101 O O . ASN A 1 156 ? 108.232 112.682 13.820 1.000 8.595 154 ASN SSS O 1
ATOM 1106 N N . PRO A 1 157 ? 106.923 110.813 13.771 1.000 8.404 155 PRO SSS N 1
ATOM 1107 C CA . PRO A 1 157 ? 108.037 109.978 14.258 1.000 8.190 155 PRO SSS CA 1
ATOM 1108 C C . PRO A 1 157 ? 109.281 110.026 13.369 1.000 8.007 155 PRO SSS C 1
ATOM 1109 O O . PRO A 1 157 ? 110.412 109.776 13.868 1.000 9.187 155 PRO SSS O 1
ATOM 1113 N N . HIS A 1 158 ? 109.114 110.294 12.061 1.000 7.835 156 HIS SSS N 1
ATOM 1114 C CA . HIS A 1 158 ? 110.276 110.319 11.161 1.000 8.728 156 HIS SSS CA 1
ATOM 1115 C C . HIS A 1 158 ? 111.141 111.587 11.356 1.000 8.953 156 HIS SSS C 1
ATOM 1116 O O . HIS A 1 158 ? 112.320 111.613 10.927 1.000 9.476 156 HIS SSS O 1
ATOM 1123 N N . ASN A 1 159 ? 110.615 112.613 12.050 1.000 8.805 157 ASN SSS N 1
ATOM 1124 C CA . ASN A 1 159 ? 111.487 113.771 12.380 1.000 9.481 157 ASN SSS CA 1
ATOM 1125 C C . ASN A 1 159 ? 112.598 113.282 13.331 1.000 9.092 157 ASN SSS C 1
ATOM 1126 O O . ASN A 1 159 ? 113.753 113.713 13.311 1.000 10.456 157 ASN SSS O 1
ATOM 1131 N N . PHE A 1 160 ? 112.238 112.333 14.238 1.000 9.406 158 PHE SSS N 1
ATOM 1132 C CA . PHE A 1 160 ? 113.166 111.570 15.131 1.000 9.343 158 PHE SSS CA 1
ATOM 1133 C C . PHE A 1 160 ? 113.987 110.510 14.364 1.000 9.155 158 PHE SSS C 1
ATOM 1134 O O . PHE A 1 160 ? 115.241 110.471 14.440 1.000 9.898 158 PHE SSS O 1
ATOM 1142 N N . LEU A 1 161 ? 113.273 109.639 13.622 1.000 9.136 159 LEU SSS N 1
ATOM 1143 C CA . LEU A 1 161 ? 113.959 108.473 13.005 1.000 9.187 159 LEU SSS CA 1
ATOM 1144 C C . LEU A 1 161 ? 115.016 108.887 11.957 1.000 9.098 159 LEU SSS C 1
ATOM 1145 O O . LEU A 1 161 ? 116.101 108.282 11.880 1.000 10.094 159 LEU SSS O 1
ATOM 1150 N N . ALA A 1 162 ? 114.740 109.945 11.162 1.000 9.135 160 ALA SSS N 1
ATOM 1151 C CA . ALA A 1 162 ? 115.689 110.430 10.139 1.000 9.116 160 ALA SSS CA 1
ATOM 1152 C C . ALA A 1 162 ? 116.861 111.167 10.792 1.000 9.758 160 ALA SSS C 1
ATOM 1153 O O . ALA A 1 162 ? 117.998 111.233 10.194 1.000 11.587 160 ALA SSS O 1
ATOM 1155 N N . THR A 1 163 ? 116.688 111.736 12.006 1.000 10.220 161 THR SSS N 1
ATOM 1156 C CA . THR A 1 163 ? 117.798 112.327 12.801 1.000 10.394 161 THR SSS CA 1
ATOM 1157 C C . THR A 1 163 ? 118.752 111.196 13.264 1.000 10.387 161 THR SSS C 1
ATOM 1158 O O . THR A 1 163 ? 119.998 111.310 13.065 1.000 11.931 161 THR SSS O 1
ATOM 1162 N N . VAL A 1 164 ? 118.164 110.122 13.861 1.000 9.999 162 VAL SSS N 1
ATOM 1163 C CA . VAL A 1 164 ? 118.973 108.957 14.276 1.000 11.117 162 VAL SSS CA 1
ATOM 1164 C C . VAL A 1 164 ? 119.703 108.337 13.040 1.000 10.958 162 VAL SSS C 1
ATOM 1165 O O . VAL A 1 164 ? 120.898 108.007 13.120 1.000 12.875 162 VAL SSS O 1
ATOM 1169 N N . ALA A 1 165 ? 118.994 108.193 11.929 1.000 11.219 163 ALA SSS N 1
ATOM 1170 C CA . ALA A 1 165 ? 119.605 107.613 10.699 1.000 10.990 163 ALA SSS CA 1
ATOM 1171 C C . ALA A 1 165 ? 120.804 108.471 10.233 1.000 12.027 163 ALA SSS C 1
ATOM 1172 O O . ALA A 1 165 ? 121.790 107.916 9.736 1.000 13.819 163 ALA SSS O 1
ATOM 1174 N N . HIS A 1 166 ? 120.687 109.806 10.318 1.000 11.630 164 HIS SSS N 1
ATOM 1175 C CA . HIS A 1 166 ? 121.796 110.639 9.824 1.000 12.890 164 HIS SSS CA 1
ATOM 1176 C C . HIS A 1 166 ? 123.042 110.356 10.670 1.000 13.027 164 HIS SSS C 1
ATOM 1177 O O . HIS A 1 166 ? 124.205 110.250 10.151 1.000 15.655 164 HIS SSS O 1
ATOM 1184 N N . ILE A 1 167 ? 122.854 110.289 12.014 1.000 12.758 165 ILE SSS N 1
ATOM 1185 C CA . ILE A 1 167 ? 123.942 109.955 12.976 1.000 15.223 165 ILE SSS CA 1
ATOM 1186 C C . ILE A 1 167 ? 124.560 108.591 12.565 1.000 16.981 165 ILE SSS C 1
ATOM 1187 O O . ILE A 1 167 ? 125.818 108.412 12.504 1.000 19.020 165 ILE SSS O 1
ATOM 1192 N N . ILE A 1 168 ? 123.732 107.567 12.353 1.000 15.393 166 ILE SSS N 1
ATOM 1193 C CA . ILE A 1 168 ? 124.234 106.198 12.081 1.000 15.588 166 ILE SSS CA 1
ATOM 1194 C C . ILE A 1 168 ? 124.974 106.179 10.716 1.000 15.729 166 ILE SSS C 1
ATOM 1195 O O . ILE A 1 168 ? 126.087 105.602 10.558 1.000 19.204 166 ILE SSS O 1
ATOM 1200 N N . THR A 1 169 ? 124.340 106.661 9.653 1.000 16.000 167 THR SSS N 1
ATOM 1201 C CA . THR A 1 169 ? 124.801 106.554 8.230 1.000 15.136 167 THR SSS CA 1
ATOM 1202 C C . THR A 1 169 ? 125.997 107.439 7.944 1.000 17.469 167 THR SSS C 1
ATOM 1203 O O . THR A 1 169 ? 126.981 106.942 7.288 1.000 18.419 167 THR SSS O 1
ATOM 1207 N N . TYR A 1 170 ? 125.944 108.692 8.426 1.000 16.414 168 TYR SSS N 1
ATOM 1208 C CA . TYR A 1 170 ? 126.973 109.706 8.046 1.000 16.614 168 TYR SSS CA 1
ATOM 1209 C C . TYR A 1 170 ? 127.866 110.135 9.224 1.000 18.880 168 TYR SSS C 1
ATOM 1210 O O . TYR A 1 170 ? 128.821 110.909 9.011 1.000 21.205 168 TYR SSS O 1
ATOM 1219 N N . GLY A 1 171 ? 127.684 109.611 10.403 1.000 17.907 169 GLY SSS N 1
ATOM 1220 C CA . GLY A 1 171 ? 128.582 109.863 11.545 1.000 18.979 169 GLY SSS CA 1
ATOM 1221 C C . GLY A 1 171 ? 128.494 111.172 12.224 1.000 18.234 169 GLY SSS C 1
ATOM 1222 O O . GLY A 1 171 ? 129.346 111.405 13.089 1.000 25.656 169 GLY SSS O 1
ATOM 1223 N N . LYS A 1 172 ? 127.413 111.935 12.000 1.000 18.838 170 LYS SSS N 1
ATOM 1224 C CA . LYS A 1 172 ? 127.222 113.217 12.729 1.000 21.022 170 LYS SSS CA 1
ATOM 1225 C C . LYS A 1 172 ? 125.728 113.557 12.709 1.000 18.145 170 LYS SSS C 1
ATOM 1226 O O . LYS A 1 172 ? 124.971 112.978 11.907 1.000 18.863 170 LYS SSS O 1
ATOM 1232 N N . PRO A 1 173 ? 125.283 114.515 13.527 1.000 18.086 171 PRO SSS N 1
ATOM 1233 C CA . PRO A 1 173 ? 123.881 114.958 13.475 1.000 17.161 171 PRO SSS CA 1
ATOM 1234 C C . PRO A 1 173 ? 123.524 115.725 12.221 1.000 16.826 171 PRO SSS C 1
ATOM 1235 O O . PRO A 1 173 ? 124.444 116.213 11.490 1.000 17.480 171 PRO SSS O 1
ATOM 1239 N N . PRO A 1 174 ? 122.218 115.823 11.905 1.000 14.751 172 PRO SSS N 1
ATOM 1240 C CA . PRO A 1 174 ? 121.807 116.677 10.812 1.000 14.072 172 PRO SSS CA 1
ATOM 1241 C C . PRO A 1 174 ? 122.136 118.137 11.159 1.000 13.472 172 PRO SSS C 1
ATOM 1242 O O . PRO A 1 174 ? 122.399 118.485 12.292 1.000 13.727 172 PRO SSS O 1
ATOM 1246 N N . LYS A 1 175 ? 122.065 118.997 10.126 1.000 12.740 173 LYS SSS N 1
ATOM 1247 C CA A LYS A 1 175 ? 122.206 120.467 10.343 0.500 12.460 173 LYS SSS CA 1
ATOM 1248 C CA B LYS A 1 175 ? 122.207 120.467 10.352 0.500 12.404 173 LYS SSS CA 1
ATOM 1249 C C . LYS A 1 175 ? 121.064 120.942 11.258 1.000 11.612 173 LYS SSS C 1
ATOM 1250 O O . LYS A 1 175 ? 119.887 120.579 11.081 1.000 12.646 173 LYS SSS O 1
ATOM 1261 N N . LEU A 1 176 ? 121.414 121.820 12.228 1.000 12.486 174 LEU SSS N 1
ATOM 1262 C CA . LEU A 1 176 ? 120.481 122.332 13.263 1.000 12.607 174 LEU SSS CA 1
ATOM 1263 C C . LEU A 1 176 ? 120.334 123.871 13.169 1.000 12.282 174 LEU SSS C 1
ATOM 1264 O O . LEU A 1 176 ? 121.267 124.602 12.746 1.000 15.179 174 LEU SSS O 1
ATOM 1269 N N . ASP A 1 177 ? 119.175 124.394 13.550 1.000 12.289 175 ASP SSS N 1
ATOM 1270 C CA . ASP A 1 177 ? 118.935 125.833 13.717 1.000 12.508 175 ASP SSS CA 1
ATOM 1271 C C . ASP A 1 177 ? 119.476 126.357 15.065 1.000 13.654 175 ASP SSS C 1
ATOM 1272 O O . ASP A 1 177 ? 120.115 125.595 15.855 1.000 13.616 175 ASP SSS O 1
ATOM 1277 N N . ASP A 1 178 ? 119.158 127.619 15.418 1.000 14.982 176 ASP SSS N 1
ATOM 1278 C CA . ASP A 1 178 ? 119.723 128.202 16.686 1.000 14.728 176 ASP SSS CA 1
ATOM 1279 C C . ASP A 1 178 ? 118.980 127.726 17.943 1.000 15.677 176 ASP SSS C 1
ATOM 1280 O O . ASP A 1 178 ? 119.434 128.047 19.084 1.000 18.989 176 ASP SSS O 1
ATOM 1285 N N . LYS A 1 179 ? 117.913 126.892 17.825 1.000 14.102 177 LYS SSS N 1
ATOM 1286 C CA . LYS A 1 179 ? 117.313 126.147 18.950 1.000 12.734 177 LYS SSS CA 1
ATOM 1287 C C . LYS A 1 179 ? 117.706 124.663 18.905 1.000 12.673 177 LYS SSS C 1
ATOM 1288 O O . LYS A 1 179 ? 117.058 123.818 19.570 1.000 13.702 177 LYS SSS O 1
ATOM 1294 N N . ASN A 1 180 ? 118.768 124.319 18.137 1.000 13.023 178 ASN SSS N 1
ATOM 1295 C CA . ASN A 1 180 ? 119.227 122.915 18.050 1.000 11.979 178 ASN SSS CA 1
ATOM 1296 C C . ASN A 1 180 ? 118.111 121.960 17.465 1.000 11.060 178 ASN SSS C 1
ATOM 1297 O O . ASN A 1 180 ? 118.174 120.736 17.758 1.000 11.757 178 ASN SSS O 1
ATOM 1302 N N . ARG A 1 181 ? 117.243 122.491 16.593 1.000 10.915 179 ARG SSS N 1
ATOM 1303 C CA . ARG A 1 181 ? 116.233 121.697 15.895 1.000 10.688 179 ARG SSS CA 1
ATOM 1304 C C . ARG A 1 181 ? 116.745 121.344 14.481 1.000 10.609 179 ARG SSS C 1
ATOM 1305 O O . ARG A 1 181 ? 117.223 122.253 13.742 1.000 11.661 179 ARG SSS O 1
ATOM 1313 N N . PRO A 1 182 ? 116.529 120.059 13.993 1.000 9.576 180 PRO SSS N 1
ATOM 1314 C CA . PRO A 1 182 ? 116.967 119.724 12.621 1.000 10.474 180 PRO SSS CA 1
ATOM 1315 C C . PRO A 1 182 ? 116.251 120.589 11.539 1.000 10.277 180 PRO SSS C 1
ATOM 1316 O O . PRO A 1 182 ? 115.021 120.605 11.459 1.000 10.995 180 PRO SSS O 1
ATOM 1320 N N . THR A 1 183 ? 117.034 121.212 10.667 1.000 11.310 181 THR SSS N 1
ATOM 1321 C CA . THR A 1 183 ? 116.512 122.125 9.612 1.000 11.049 181 THR SSS CA 1
ATOM 1322 C C . THR A 1 183 ? 115.576 121.360 8.635 1.000 10.832 181 THR SSS C 1
ATOM 1323 O O . THR A 1 183 ? 114.642 122.033 8.091 1.000 10.801 181 THR SSS O 1
ATOM 1327 N N . PHE A 1 184 ? 115.787 120.083 8.366 1.000 10.577 182 PHE SSS N 1
ATOM 1328 C CA . PHE A 1 184 ? 114.950 119.380 7.355 1.000 10.299 182 PHE SSS CA 1
ATOM 1329 C C . PHE A 1 184 ? 113.461 119.358 7.806 1.000 9.998 182 PHE SSS C 1
ATOM 1330 O O . PHE A 1 184 ? 112.577 119.204 6.948 1.000 11.191 182 PHE SSS O 1
ATOM 1338 N N . ALA A 1 185 ? 113.255 119.451 9.150 1.000 9.873 183 ALA SSS N 1
ATOM 1339 C CA . ALA A 1 185 ? 111.928 119.335 9.745 1.000 9.706 183 ALA SSS CA 1
ATOM 1340 C C . ALA A 1 185 ? 111.377 120.656 10.353 1.000 10.317 183 ALA SSS C 1
ATOM 1341 O O . ALA A 1 185 ? 110.145 120.825 10.400 1.000 12.298 183 ALA SSS O 1
ATOM 1343 N N . TYR A 1 186 ? 112.276 121.582 10.802 1.000 10.375 184 TYR SSS N 1
ATOM 1344 C CA . TYR A 1 186 ? 111.830 122.755 11.562 1.000 9.919 184 TYR SSS CA 1
ATOM 1345 C C . TYR A 1 186 ? 112.399 124.033 10.978 1.000 10.314 184 TYR SSS C 1
ATOM 1346 O O . TYR A 1 186 ? 112.294 125.127 11.615 1.000 11.898 184 TYR SSS O 1
ATOM 1355 N N . GLY A 1 187 ? 112.936 124.019 9.757 1.000 10.822 185 GLY SSS N 1
ATOM 1356 C CA . GLY A 1 187 ? 113.643 125.198 9.202 1.000 11.235 185 GLY SSS CA 1
ATOM 1357 C C . GLY A 1 187 ? 112.791 126.331 8.656 1.000 11.178 185 GLY SSS C 1
ATOM 1358 O O . GLY A 1 187 ? 113.369 127.336 8.245 1.000 14.525 185 GLY SSS O 1
ATOM 1359 N N . ARG A 1 188 ? 111.460 126.172 8.618 1.000 10.373 186 ARG SSS N 1
ATOM 1360 C CA . ARG A 1 188 ? 110.528 127.116 7.982 1.000 10.186 186 ARG SSS CA 1
ATOM 1361 C C . ARG A 1 188 ? 109.233 127.238 8.804 1.000 10.048 186 ARG SSS C 1
ATOM 1362 O O . ARG A 1 188 ? 108.748 126.215 9.365 1.000 10.672 186 ARG SSS O 1
ATOM 1370 N N . LEU A 1 189 ? 108.636 128.434 8.824 1.000 10.376 187 LEU SSS N 1
ATOM 1371 C CA . LEU A 1 189 ? 107.282 128.601 9.385 1.000 10.475 187 LEU SSS CA 1
ATOM 1372 C C . LEU A 1 189 ? 106.266 127.779 8.602 1.000 9.420 187 LEU SSS C 1
ATOM 1373 O O . LEU A 1 189 ? 106.325 127.704 7.338 1.000 10.016 187 LEU SSS O 1
ATOM 1378 N N . ILE A 1 190 ? 105.267 127.187 9.283 1.000 9.813 188 ILE SSS N 1
ATOM 1379 C CA . ILE A 1 190 ? 104.150 126.477 8.613 1.000 9.105 188 ILE SSS CA 1
ATOM 1380 C C . ILE A 1 190 ? 103.459 127.421 7.602 1.000 9.183 188 ILE SSS C 1
ATOM 1381 O O . ILE A 1 190 ? 103.214 127.003 6.420 1.000 10.226 188 ILE SSS O 1
ATOM 1386 N N . HIS A 1 191 ? 103.202 128.689 7.960 1.000 9.708 189 HIS SSS N 1
ATOM 1387 C CA . HIS A 1 191 ? 102.520 129.649 7.081 1.000 9.956 189 HIS SSS CA 1
ATOM 1388 C C . HIS A 1 191 ? 103.360 130.029 5.847 1.000 10.064 189 HIS SSS C 1
ATOM 1389 O O . HIS A 1 191 ? 102.753 130.552 4.861 1.000 11.593 189 HIS SSS O 1
ATOM 1396 N N . GLU A 1 192 ? 104.672 129.846 5.918 1.000 9.589 190 GLU SSS N 1
ATOM 1397 C CA . GLU A 1 192 ? 105.534 130.087 4.763 1.000 9.587 190 GLU SSS CA 1
ATOM 1398 C C . GLU A 1 192 ? 105.654 128.840 3.834 1.000 9.979 190 GLU SSS C 1
ATOM 1399 O O . GLU A 1 192 ? 106.460 128.878 2.854 1.000 10.857 190 GLU SSS O 1
ATOM 1405 N N . HIS A 1 193 ? 104.851 127.801 4.075 1.000 9.523 191 HIS SSS N 1
ATOM 1406 C CA . HIS A 1 193 ? 104.753 126.642 3.168 1.000 8.927 191 HIS SSS CA 1
ATOM 1407 C C . HIS A 1 193 ? 103.370 125.986 3.272 1.000 9.184 191 HIS SSS C 1
ATOM 1408 O O . HIS A 1 193 ? 103.288 124.739 3.211 1.000 9.971 191 HIS SSS O 1
ATOM 1415 N N . CYS A 1 194 ? 102.304 126.780 3.412 1.000 9.511 192 CYS SSS N 1
ATOM 1416 C CA . CYS A 1 194 ? 100.916 126.271 3.611 1.000 9.098 192 CYS SSS CA 1
ATOM 1417 C C . CYS A 1 194 ? 100.074 126.367 2.322 1.000 9.221 192 CYS SSS C 1
ATOM 1418 O O . CYS A 1 194 ? 100.018 127.502 1.735 1.000 10.283 192 CYS SSS O 1
ATOM 1421 N N . GLU A 1 195 ? 99.394 125.309 1.943 1.000 9.428 193 GLU SSS N 1
ATOM 1422 C CA . GLU A 1 195 ? 98.570 125.287 0.749 1.000 9.875 193 GLU SSS CA 1
ATOM 1423 C C . GLU A 1 195 ? 97.329 126.189 0.809 1.000 9.756 193 GLU SSS C 1
ATOM 1424 O O . GLU A 1 195 ? 96.690 126.433 -0.261 1.000 10.533 193 GLU SSS O 1
ATOM 1430 N N . ARG A 1 196 ? 96.987 126.720 2.008 1.000 10.066 194 ARG SSS N 1
ATOM 1431 C CA . ARG A 1 196 ? 95.849 127.656 2.112 1.000 9.626 194 ARG SSS CA 1
ATOM 1432 C C . ARG A 1 196 ? 96.307 129.129 2.056 1.000 10.209 194 ARG SSS C 1
ATOM 1433 O O . ARG A 1 196 ? 95.455 130.047 2.059 1.000 11.578 194 ARG SSS O 1
ATOM 1441 N N . ARG A 1 197 ? 97.588 129.369 1.789 1.000 10.245 195 ARG SSS N 1
ATOM 1442 C CA . ARG A 1 197 ? 98.060 130.762 1.684 1.000 10.325 195 ARG SSS CA 1
ATOM 1443 C C . ARG A 1 197 ? 97.333 131.555 0.571 1.000 10.284 195 ARG SSS C 1
ATOM 1444 O O . ARG A 1 197 ? 97.083 132.770 0.763 1.000 11.393 195 ARG SSS O 1
ATOM 1452 N N . PRO A 1 198 ? 96.962 130.969 -0.606 1.000 10.784 196 PRO SSS N 1
ATOM 1453 C CA . PRO A 1 198 ? 96.193 131.762 -1.589 1.000 10.878 196 PRO SSS CA 1
ATOM 1454 C C . PRO A 1 198 ? 94.900 132.349 -0.969 1.000 11.519 196 PRO SSS C 1
ATOM 1455 O O . PRO A 1 198 ? 94.498 133.476 -1.368 1.000 12.159 196 PRO SSS O 1
ATOM 1459 N N . HIS A 1 199 ? 94.217 131.560 -0.145 1.000 11.546 197 HIS SSS N 1
ATOM 1460 C CA . HIS A 1 199 ? 92.976 132.011 0.478 1.000 10.506 197 HIS SSS CA 1
ATOM 1461 C C . HIS A 1 199 ? 93.260 133.181 1.481 1.000 11.254 197 HIS SSS C 1
ATOM 1462 O O . HIS A 1 199 ? 92.571 134.213 1.463 1.000 12.757 197 HIS SSS O 1
ATOM 1469 N N . PHE A 1 200 ? 94.286 133.018 2.301 1.000 11.416 198 PHE SSS N 1
ATOM 1470 C CA . PHE A 1 200 ? 94.764 134.121 3.197 1.000 11.934 198 PHE SSS CA 1
ATOM 1471 C C . PHE A 1 200 ? 94.948 135.375 2.352 1.000 12.343 198 PHE SSS C 1
ATOM 1472 O O . PHE A 1 200 ? 94.481 136.502 2.726 1.000 13.326 198 PHE SSS O 1
ATOM 1480 N N . ASP A 1 201 ? 95.731 135.270 1.249 1.000 11.878 199 ASP SSS N 1
ATOM 1481 C CA . ASP A 1 201 ? 96.073 136.423 0.419 1.000 12.674 199 ASP SSS CA 1
ATOM 1482 C C . ASP A 1 201 ? 94.835 137.144 -0.134 1.000 12.708 199 ASP SSS C 1
ATOM 1483 O O . ASP A 1 201 ? 94.881 138.413 -0.299 1.000 15.888 199 ASP SSS O 1
ATOM 1488 N N . ALA A 1 202 ? 93.842 136.355 -0.517 1.000 12.189 200 ALA SSS N 1
ATOM 1489 C CA . ALA A 1 202 ? 92.585 136.852 -1.132 1.000 13.546 200 ALA SSS CA 1
ATOM 1490 C C . ALA A 1 202 ? 91.533 137.331 -0.092 1.000 13.673 200 ALA SSS C 1
ATOM 1491 O O . ALA A 1 202 ? 90.437 137.806 -0.450 1.000 16.545 200 ALA SSS O 1
ATOM 1493 N N . GLY A 1 203 ? 91.744 137.125 1.205 1.000 13.857 201 GLY SSS N 1
ATOM 1494 C CA . GLY A 1 203 ? 90.772 137.478 2.244 1.000 14.141 201 GLY SSS CA 1
ATOM 1495 C C . GLY A 1 203 ? 89.631 136.434 2.273 1.000 13.722 201 GLY SSS C 1
ATOM 1496 O O . GLY A 1 203 ? 88.496 136.782 2.761 1.000 16.656 201 GLY SSS O 1
ATOM 1497 N N . ARG A 1 204 ? 89.876 135.189 1.865 1.000 14.218 202 ARG SSS N 1
ATOM 1498 C CA . ARG A 1 204 ? 88.899 134.064 1.916 1.000 12.904 202 ARG SSS CA 1
ATOM 1499 C C . ARG A 1 204 ? 89.129 133.263 3.206 1.000 12.043 202 ARG SSS C 1
ATOM 1500 O O . ARG A 1 204 ? 90.079 132.443 3.294 1.000 12.011 202 ARG SSS O 1
ATOM 1508 N N . PHE A 1 205 ? 88.308 133.544 4.241 1.000 13.572 203 PHE SSS N 1
ATOM 1509 C CA . PHE A 1 205 ? 88.468 133.016 5.600 1.000 13.670 203 PHE SSS CA 1
ATOM 1510 C C . PHE A 1 205 ? 87.225 132.241 6.046 1.000 13.064 203 PHE SSS C 1
ATOM 1511 O O . PHE A 1 205 ? 86.102 132.756 5.932 1.000 16.122 203 PHE SSS O 1
ATOM 1519 N N . ALA A 1 206 ? 87.434 131.085 6.666 1.000 12.415 204 ALA SSS N 1
ATOM 1520 C CA . ALA A 1 206 ? 86.427 130.449 7.529 1.000 12.384 204 ALA SSS CA 1
ATOM 1521 C C . ALA A 1 206 ? 86.154 131.360 8.749 1.000 13.172 204 ALA SSS C 1
ATOM 1522 O O . ALA A 1 206 ? 87.117 131.895 9.323 1.000 15.346 204 ALA SSS O 1
ATOM 1524 N N . LYS A 1 207 ? 84.882 131.585 9.129 1.000 12.287 205 LYS SSS N 1
ATOM 1525 C CA . LYS A 1 207 ? 84.539 132.368 10.340 1.000 13.760 205 LYS SSS CA 1
ATOM 1526 C C . LYS A 1 207 ? 84.134 131.473 11.500 1.000 12.358 205 LYS SSS C 1
ATOM 1527 O O . LYS A 1 207 ? 84.297 131.866 12.681 1.000 15.228 205 LYS SSS O 1
ATOM 1533 N N . GLU A 1 208 ? 83.469 130.339 11.213 1.000 12.360 206 GLU SSS N 1
ATOM 1534 C CA A GLU A 1 208 ? 83.054 129.317 12.217 0.500 11.903 206 GLU SSS CA 1
ATOM 1535 C CA B GLU A 1 208 ? 83.111 129.306 12.229 0.500 12.068 206 GLU SSS CA 1
ATOM 1536 C C . GLU A 1 208 ? 83.207 127.943 11.540 1.000 11.157 206 GLU SSS C 1
ATOM 1537 O O . GLU A 1 208 ? 82.998 127.817 10.314 1.000 12.587 206 GLU SSS O 1
ATOM 1548 N N . PHE A 1 209 ? 83.463 126.891 12.313 1.000 11.639 207 PHE SSS N 1
ATOM 1549 C CA . PHE A 1 209 ? 83.390 125.517 11.789 1.000 11.598 207 PHE SSS CA 1
ATOM 1550 C C . PHE A 1 209 ? 81.984 125.333 11.176 1.000 11.357 207 PHE SSS C 1
ATOM 1551 O O . PHE A 1 209 ? 80.968 125.730 11.781 1.000 12.300 207 PHE SSS O 1
ATOM 1559 N N . GLY A 1 210 ? 81.945 124.656 10.010 1.000 11.414 208 GLY SSS N 1
ATOM 1560 C CA . GLY A 1 210 ? 80.689 124.316 9.308 1.000 12.204 208 GLY SSS CA 1
ATOM 1561 C C . GLY A 1 210 ? 80.100 125.416 8.444 1.000 12.461 208 GLY SSS C 1
ATOM 1562 O O . GLY A 1 210 ? 79.036 125.145 7.806 1.000 13.626 208 GLY SSS O 1
ATOM 1563 N N . ASP A 1 211 ? 80.721 126.575 8.412 1.000 11.864 209 ASP SSS N 1
ATOM 1564 C CA . ASP A 1 211 ? 80.230 127.678 7.546 1.000 12.856 209 ASP SSS CA 1
ATOM 1565 C C . ASP A 1 211 ? 80.626 127.420 6.073 1.000 12.884 209 ASP SSS C 1
ATOM 1566 O O . ASP A 1 211 ? 81.336 126.426 5.746 1.000 13.001 209 ASP SSS O 1
ATOM 1571 N N . GLU A 1 212 ? 80.181 128.277 5.156 1.000 14.609 210 GLU SSS N 1
ATOM 1572 C CA . GLU A 1 212 ? 80.330 127.958 3.707 1.000 16.954 210 GLU SSS CA 1
ATOM 1573 C C . GLU A 1 212 ? 81.814 127.993 3.343 1.000 16.101 210 GLU SSS C 1
ATOM 1574 O O . GLU A 1 212 ? 82.288 127.077 2.608 1.000 17.734 210 GLU SSS O 1
ATOM 1580 N N . GLY A 1 213 ? 82.581 128.977 3.814 1.000 15.415 211 GLY SSS N 1
ATOM 1581 C CA . GLY A 1 213 ? 84.035 129.021 3.498 1.000 17.259 211 GLY SSS CA 1
ATOM 1582 C C . GLY A 1 213 ? 84.819 127.885 4.101 1.000 13.785 211 GLY SSS C 1
ATOM 1583 O O . GLY A 1 213 ? 85.731 127.301 3.447 1.000 13.912 211 GLY SSS O 1
ATOM 1584 N N . HIS A 1 214 ? 84.479 127.514 5.347 1.000 12.088 212 HIS SSS N 1
ATOM 1585 C CA . HIS A 1 214 ? 85.083 126.313 5.989 1.000 11.358 212 HIS SSS CA 1
ATOM 1586 C C . HIS A 1 214 ? 84.861 125.059 5.086 1.000 11.250 212 HIS SSS C 1
ATOM 1587 O O . HIS A 1 214 ? 85.826 124.238 4.894 1.000 11.057 212 HIS SSS O 1
ATOM 1594 N N . ARG A 1 215 ? 83.621 124.912 4.569 1.000 10.993 213 ARG SSS N 1
ATOM 1595 C CA . ARG A 1 215 ? 83.243 123.764 3.732 1.000 11.651 213 ARG SSS CA 1
ATOM 1596 C C . ARG A 1 215 ? 83.786 123.875 2.280 1.000 13.154 213 ARG SSS C 1
ATOM 1597 O O . ARG A 1 215 ? 83.567 122.924 1.512 1.000 13.246 213 ARG SSS O 1
ATOM 1605 N N . GLU A 1 216 ? 84.552 124.949 1.967 1.000 12.790 214 GLU SSS N 1
ATOM 1606 C CA . GLU A 1 216 ? 85.303 125.053 0.736 1.000 13.318 214 GLU SSS CA 1
ATOM 1607 C C . GLU A 1 216 ? 86.827 124.988 0.965 1.000 11.200 214 GLU SSS C 1
ATOM 1608 O O . GLU A 1 216 ? 87.606 125.177 -0.006 1.000 13.913 214 GLU SSS O 1
ATOM 1614 N N . GLY A 1 217 ? 87.288 124.720 2.181 1.000 10.720 215 GLY SSS N 1
ATOM 1615 C CA . GLY A 1 217 ? 88.746 124.604 2.453 1.000 11.330 215 GLY SSS CA 1
ATOM 1616 C C . GLY A 1 217 ? 89.503 125.919 2.475 1.000 10.555 215 GLY SSS C 1
ATOM 1617 O O . GLY A 1 217 ? 90.711 125.945 2.187 1.000 11.375 215 GLY SSS O 1
ATOM 1618 N N . TRP A 1 218 ? 88.852 126.993 2.918 1.000 11.013 216 TRP SSS N 1
ATOM 1619 C CA . TRP A 1 218 ? 89.483 128.326 3.012 1.000 11.248 216 TRP SSS CA 1
ATOM 1620 C C . TRP A 1 218 ? 90.440 128.424 4.216 1.000 9.943 216 TRP SSS C 1
ATOM 1621 O O . TRP A 1 218 ? 90.567 127.501 5.082 1.000 11.288 216 TRP SSS O 1
ATOM 1632 N N . CYS A 1 219 ? 91.180 129.530 4.256 1.000 11.028 217 CYS SSS N 1
ATOM 1633 C CA . CYS A 1 219 ? 92.237 129.746 5.327 1.000 10.884 217 CYS SSS CA 1
ATOM 1634 C C . CYS A 1 219 ? 91.551 129.802 6.724 1.000 10.886 217 CYS SSS C 1
ATOM 1635 O O . CYS A 1 219 ? 90.425 130.328 6.875 1.000 10.921 217 CYS SSS O 1
ATOM 1638 N N . LEU A 1 220 ? 92.261 129.251 7.731 1.000 10.042 218 LEU SSS N 1
ATOM 1639 C CA . LEU A 1 220 ? 91.822 129.116 9.127 1.000 9.785 218 LEU SSS CA 1
ATOM 1640 C C . LEU A 1 220 ? 92.368 130.226 10.058 1.000 9.927 218 LEU SSS C 1
ATOM 1641 O O . LEU A 1 220 ? 92.220 130.120 11.313 1.000 10.631 218 LEU SSS O 1
ATOM 1646 N N . TYR A 1 221 ? 92.985 131.284 9.523 1.000 10.116 219 TYR SSS N 1
ATOM 1647 C CA . TYR A 1 221 ? 93.573 132.378 10.324 1.000 10.661 219 TYR SSS CA 1
ATOM 1648 C C . TYR A 1 221 ? 92.590 132.913 11.373 1.000 10.880 219 TYR SSS C 1
ATOM 1649 O O . TYR A 1 221 ? 92.973 133.080 12.587 1.000 11.858 219 TYR SSS O 1
ATOM 1658 N N . HIS A 1 222 ? 91.356 133.259 10.955 1.000 11.711 220 HIS SSS N 1
ATOM 1659 C CA . HIS A 1 222 ? 90.362 133.878 11.860 1.000 12.358 220 HIS SSS CA 1
ATOM 1660 C C . HIS A 1 222 ? 89.691 132.865 12.804 1.000 11.864 220 HIS SSS C 1
ATOM 1661 O O . HIS A 1 222 ? 88.917 133.304 13.669 1.000 14.711 220 HIS SSS O 1
ATOM 1668 N N . LEU A 1 223 ? 90.039 131.577 12.706 1.000 11.534 221 LEU SSS N 1
ATOM 1669 C CA . LEU A 1 223 ? 89.694 130.587 13.723 1.000 11.269 221 LEU SSS CA 1
ATOM 1670 C C . LEU A 1 223 ? 90.814 130.455 14.766 1.000 10.981 221 LEU SSS C 1
ATOM 1671 O O . LEU A 1 223 ? 90.643 129.624 15.734 1.000 11.928 221 LEU SSS O 1
ATOM 1676 N N . GLY A 1 224 ? 91.934 131.167 14.657 1.000 11.086 222 GLY SSS N 1
ATOM 1677 C CA . GLY A 1 224 ? 93.073 131.067 15.588 1.000 10.374 222 GLY SSS CA 1
ATOM 1678 C C . GLY A 1 224 ? 94.314 130.323 15.080 1.000 10.751 222 GLY SSS C 1
ATOM 1679 O O . GLY A 1 224 ? 95.179 129.920 15.886 1.000 10.839 222 GLY SSS O 1
ATOM 1680 N N . CYS A 1 225 ? 94.440 130.075 13.761 1.000 9.729 223 CYS SSS N 1
ATOM 1681 C CA . CYS A 1 225 ? 95.593 129.314 13.251 1.000 9.652 223 CYS SSS CA 1
ATOM 1682 C C . CYS A 1 225 ? 96.935 129.977 13.676 1.000 9.606 223 CYS SSS C 1
ATOM 1683 O O . CYS A 1 225 ? 97.190 131.169 13.427 1.000 10.696 223 CYS SSS O 1
ATOM 1686 N N . LYS A 1 226 ? 97.804 129.130 14.267 1.000 10.272 224 LYS SSS N 1
ATOM 1687 C CA . LYS A 1 226 ? 99.135 129.562 14.728 1.000 9.674 224 LYS SSS CA 1
ATOM 1688 C C . LYS A 1 226 ? 100.254 129.276 13.719 1.000 9.310 224 LYS SSS C 1
ATOM 1689 O O . LYS A 1 226 ? 101.456 129.512 14.012 1.000 10.679 224 LYS SSS O 1
ATOM 1695 N N . GLY A 1 227 ? 99.905 128.836 12.502 1.000 9.821 225 GLY SSS N 1
ATOM 1696 C CA . GLY A 1 227 ? 100.908 128.666 11.438 1.000 9.603 225 GLY SSS CA 1
ATOM 1697 C C . GLY A 1 227 ? 101.838 129.868 11.205 1.000 10.157 225 GLY SSS C 1
ATOM 1698 O O . GLY A 1 227 ? 103.054 129.670 10.967 1.000 10.182 225 GLY SSS O 1
ATOM 1699 N N . PRO A 1 228 ? 101.348 131.119 11.343 1.000 10.300 226 PRO SSS N 1
ATOM 1700 C CA . PRO A 1 228 ? 102.247 132.272 11.138 1.000 10.683 226 PRO SSS CA 1
ATOM 1701 C C . PRO A 1 228 ? 103.387 132.422 12.139 1.000 10.933 226 PRO SSS C 1
ATOM 1702 O O . PRO A 1 228 ? 104.329 133.214 11.930 1.000 12.437 226 PRO SSS O 1
ATOM 1706 N N . GLU A 1 229 ? 103.308 131.696 13.299 1.000 11.087 227 GLU SSS N 1
ATOM 1707 C CA . GLU A 1 229 ? 104.271 131.837 14.427 1.000 11.512 227 GLU SSS CA 1
ATOM 1708 C C . GLU A 1 229 ? 104.864 130.518 14.874 1.000 11.367 227 GLU SSS C 1
ATOM 1709 O O . GLU A 1 229 ? 105.508 130.445 15.947 1.000 12.670 227 GLU SSS O 1
ATOM 1715 N N . THR A 1 230 ? 104.717 129.452 14.058 1.000 10.791 228 THR SSS N 1
ATOM 1716 C CA . THR A 1 230 ? 105.150 128.053 14.455 1.000 10.566 228 THR SSS CA 1
ATOM 1717 C C . THR A 1 230 ? 106.074 127.484 13.380 1.000 9.810 228 THR SSS C 1
ATOM 1718 O O . THR A 1 230 ? 105.666 127.379 12.186 1.000 10.853 228 THR SSS O 1
ATOM 1722 N N . TYR A 1 231 ? 107.289 127.071 13.735 1.000 9.987 229 TYR SSS N 1
ATOM 1723 C CA . TYR A 1 231 ? 108.240 126.382 12.833 1.000 10.563 229 TYR SSS CA 1
ATOM 1724 C C . TYR A 1 231 ? 107.924 124.869 12.823 1.000 9.831 229 TYR SSS C 1
ATOM 1725 O O . TYR A 1 231 ? 107.676 124.264 13.892 1.000 10.522 229 TYR SSS O 1
ATOM 1734 N N . GLY A 1 232 ? 107.892 124.251 11.631 1.000 9.767 230 GLY SSS N 1
ATOM 1735 C CA . GLY A 1 232 ? 107.595 122.802 11.518 1.000 9.577 230 GLY SSS CA 1
ATOM 1736 C C . GLY A 1 232 ? 107.391 122.374 10.071 1.000 9.236 230 GLY SSS C 1
ATOM 1737 O O . GLY A 1 232 ? 107.522 123.180 9.130 1.000 10.221 230 GLY SSS O 1
ATOM 1738 N N . ASN A 1 233 ? 107.095 121.104 9.894 1.000 8.935 231 ASN SSS N 1
ATOM 1739 C CA . ASN A 1 233 ? 106.900 120.478 8.563 1.000 9.055 231 ASN SSS CA 1
ATOM 1740 C C . ASN A 1 233 ? 105.494 119.841 8.423 1.000 8.498 231 ASN SSS C 1
ATOM 1741 O O . ASN A 1 233 ? 105.269 118.982 7.555 1.000 9.413 231 ASN SSS O 1
ATOM 1746 N N . CYS A 1 234 ? 104.537 120.330 9.236 1.000 8.996 232 CYS SSS N 1
ATOM 1747 C CA . CYS A 1 234 ? 103.216 119.710 9.266 1.000 9.169 232 CYS SSS CA 1
ATOM 1748 C C . CYS A 1 234 ? 102.455 119.807 7.950 1.000 8.727 232 CYS SSS C 1
ATOM 1749 O O . CYS A 1 234 ? 101.672 118.888 7.640 1.000 9.682 232 CYS SSS O 1
ATOM 1752 N N . SER A 1 235 ? 102.656 120.888 7.173 1.000 9.149 233 SER SSS N 1
ATOM 1753 C CA . SER A 1 235 ? 101.950 121.058 5.902 1.000 9.096 233 SER SSS CA 1
ATOM 1754 C C . SER A 1 235 ? 102.527 120.224 4.755 1.000 10.146 233 SER SSS C 1
ATOM 1755 O O . SER A 1 235 ? 101.801 119.999 3.749 1.000 12.656 233 SER SSS O 1
ATOM 1758 N N . THR A 1 236 ? 103.804 119.791 4.878 1.000 9.603 234 THR SSS N 1
ATOM 1759 C CA . THR A 1 236 ? 104.541 119.087 3.788 1.000 9.467 234 THR SSS CA 1
ATOM 1760 C C . THR A 1 236 ? 104.693 117.586 4.118 1.000 9.424 234 THR SSS C 1
ATOM 1761 O O . THR A 1 236 ? 104.105 116.737 3.429 1.000 10.598 234 THR SSS O 1
ATOM 1765 N N . LEU A 1 237 ? 105.456 117.248 5.169 1.000 8.841 235 LEU SSS N 1
ATOM 1766 C CA . LEU A 1 237 ? 105.525 115.833 5.621 1.000 8.515 235 LEU SSS CA 1
ATOM 1767 C C . LEU A 1 237 ? 104.160 115.366 6.130 1.000 8.481 235 LEU SSS C 1
ATOM 1768 O O . LEU A 1 237 ? 103.826 114.171 5.933 1.000 8.989 235 LEU SSS O 1
ATOM 1773 N N . GLN A 1 238 ? 103.386 116.221 6.823 1.000 8.743 236 GLN SSS N 1
ATOM 1774 C CA . GLN A 1 238 ? 102.072 115.812 7.336 1.000 8.468 236 GLN SSS CA 1
ATOM 1775 C C . GLN A 1 238 ? 102.211 114.635 8.328 1.000 9.450 236 GLN SSS C 1
ATOM 1776 O O . GLN A 1 238 ? 103.278 114.554 9.019 1.000 8.968 236 GLN SSS O 1
ATOM 1782 N N . PHE A 1 239 ? 101.214 113.771 8.429 1.000 8.786 237 PHE SSS N 1
ATOM 1783 C CA . PHE A 1 239 ? 101.180 112.700 9.441 1.000 8.182 237 PHE SSS CA 1
ATOM 1784 C C . PHE A 1 239 ? 100.673 111.392 8.847 1.000 8.226 237 PHE SSS C 1
ATOM 1785 O O . PHE A 1 239 ? 99.748 111.367 7.985 1.000 9.482 237 PHE SSS O 1
ATOM 1793 N N . CYS A 1 240 ? 101.167 110.275 9.376 1.000 8.546 238 CYS SSS N 1
ATOM 1794 C CA . CYS A 1 240 ? 100.685 108.902 9.179 1.000 8.329 238 CYS SSS CA 1
ATOM 1795 C C . CYS A 1 240 ? 100.902 108.298 7.808 1.000 8.351 238 CYS SSS C 1
ATOM 1796 O O . CYS A 1 240 ? 100.553 107.111 7.595 1.000 9.720 238 CYS SSS O 1
ATOM 1799 N N . ASP A 1 241 ? 101.526 109.013 6.852 1.000 8.262 239 ASP SSS N 1
ATOM 1800 C CA . ASP A 1 241 ? 101.950 108.511 5.518 1.000 8.958 239 ASP SSS CA 1
ATOM 1801 C C . ASP A 1 241 ? 100.780 107.991 4.685 1.000 8.650 239 ASP SSS C 1
ATOM 1802 O O . ASP A 1 241 ? 100.994 107.190 3.747 1.000 11.888 239 ASP SSS O 1
ATOM 1807 N N . VAL A 1 242 ? 99.574 108.506 4.880 1.000 9.384 240 VAL SSS N 1
ATOM 1808 C CA . VAL A 1 242 ? 98.391 108.126 4.049 1.000 9.263 240 VAL SSS CA 1
ATOM 1809 C C . VAL A 1 242 ? 98.078 109.164 2.949 1.000 9.069 240 VAL SSS C 1
ATOM 1810 O O . VAL A 1 242 ? 97.371 108.839 1.981 1.000 10.193 240 VAL SSS O 1
ATOM 1814 N N . GLY A 1 243 ? 98.618 110.387 3.123 1.000 9.437 241 GLY SSS N 1
ATOM 1815 C CA . GLY A 1 243 ? 98.407 111.521 2.205 1.000 9.367 241 GLY SSS CA 1
ATOM 1816 C C . GLY A 1 243 ? 97.230 112.404 2.608 1.000 9.704 241 GLY SSS C 1
ATOM 1817 O O . GLY A 1 243 ? 96.078 111.930 2.841 1.000 10.598 241 GLY SSS O 1
ATOM 1818 N N . GLY A 1 244 ? 97.554 113.709 2.721 1.000 10.299 242 GLY SSS N 1
ATOM 1819 C CA . GLY A 1 244 ? 96.531 114.711 2.954 1.000 11.796 242 GLY SSS CA 1
ATOM 1820 C C . GLY A 1 244 ? 96.164 114.958 4.399 1.000 11.765 242 GLY SSS C 1
ATOM 1821 O O . GLY A 1 244 ? 95.175 115.708 4.599 1.000 14.311 242 GLY SSS O 1
ATOM 1822 N N . VAL A 1 245 ? 96.862 114.359 5.390 1.000 10.403 243 VAL SSS N 1
ATOM 1823 C CA . VAL A 1 245 ? 96.430 114.365 6.806 1.000 10.246 243 VAL SSS CA 1
ATOM 1824 C C . VAL A 1 245 ? 97.380 115.265 7.670 1.000 8.965 243 VAL SSS C 1
ATOM 1825 O O . VAL A 1 245 ? 98.512 114.889 8.033 1.000 9.948 243 VAL SSS O 1
ATOM 1829 N N . TRP A 1 246 ? 96.852 116.452 8.031 1.000 8.844 244 TRP SSS N 1
ATOM 1830 C CA . TRP A 1 246 ? 97.420 117.318 9.092 1.000 8.299 244 TRP SSS CA 1
ATOM 1831 C C . TRP A 1 246 ? 96.277 118.144 9.620 1.000 8.786 244 TRP SSS C 1
ATOM 1832 O O . TRP A 1 246 ? 95.142 118.162 9.033 1.000 9.176 244 TRP SSS O 1
ATOM 1843 N N . PRO A 1 247 ? 96.393 118.844 10.803 1.000 8.866 245 PRO SSS N 1
ATOM 1844 C CA . PRO A 1 247 ? 95.211 119.478 11.415 1.000 8.820 245 PRO SSS CA 1
ATOM 1845 C C . PRO A 1 247 ? 94.460 120.425 10.474 1.000 8.399 245 PRO SSS C 1
ATOM 1846 O O . PRO A 1 247 ? 93.218 120.360 10.373 1.000 9.249 245 PRO SSS O 1
ATOM 1850 N N . VAL A 1 248 ? 95.194 121.312 9.798 1.000 9.323 246 VAL SSS N 1
ATOM 1851 C CA . VAL A 1 248 ? 94.555 122.338 8.921 1.000 8.540 246 VAL SSS CA 1
ATOM 1852 C C . VAL A 1 248 ? 93.819 121.639 7.766 1.000 8.850 246 VAL SSS C 1
ATOM 1853 O O . VAL A 1 248 ? 92.668 121.992 7.425 1.000 10.137 246 VAL SSS O 1
ATOM 1857 N N . ALA A 1 249 ? 94.413 120.613 7.128 1.000 9.098 247 ALA SSS N 1
ATOM 1858 C CA . ALA A 1 249 ? 93.758 119.880 6.019 1.000 9.606 247 ALA SSS CA 1
ATOM 1859 C C . ALA A 1 249 ? 92.447 119.209 6.491 1.000 9.546 247 ALA SSS C 1
ATOM 1860 O O . ALA A 1 249 ? 91.491 119.073 5.717 1.000 10.426 247 ALA SSS O 1
ATOM 1862 N N . ILE A 1 250 ? 92.403 118.774 7.779 1.000 9.076 248 ILE SSS N 1
ATOM 1863 C CA . ILE A 1 250 ? 91.175 118.147 8.348 1.000 9.697 248 ILE SSS CA 1
ATOM 1864 C C . ILE A 1 250 ? 90.105 119.191 8.707 1.000 9.806 248 ILE SSS C 1
ATOM 1865 O O . ILE A 1 250 ? 88.915 118.781 8.873 1.000 10.420 248 ILE SSS O 1
ATOM 1870 N N . GLY A 1 251 ? 90.493 120.489 8.821 1.000 9.151 249 GLY SSS N 1
ATOM 1871 C CA . GLY A 1 251 ? 89.537 121.556 9.103 1.000 10.129 249 GLY SSS CA 1
ATOM 1872 C C . GLY A 1 251 ? 89.766 122.341 10.414 1.000 9.512 249 GLY SSS C 1
ATOM 1873 O O . GLY A 1 251 ? 88.912 123.211 10.742 1.000 9.737 249 GLY SSS O 1
ATOM 1874 N N . HIS A 1 252 ? 90.862 122.051 11.166 1.000 8.815 250 HIS SSS N 1
ATOM 1875 C CA . HIS A 1 252 ? 91.100 122.752 12.462 1.000 8.450 250 HIS SSS CA 1
ATOM 1876 C C . HIS A 1 252 ? 92.418 123.578 12.414 1.000 8.968 250 HIS SSS C 1
ATOM 1877 O O . HIS A 1 252 ? 93.411 123.137 11.860 1.000 9.447 250 HIS SSS O 1
ATOM 1884 N N . PRO A 1 253 ? 92.411 124.791 13.031 1.000 8.715 251 PRO SSS N 1
ATOM 1885 C CA . PRO A 1 253 ? 93.653 125.589 13.046 1.000 9.286 251 PRO SSS CA 1
ATOM 1886 C C . PRO A 1 253 ? 94.847 124.848 13.696 1.000 8.834 251 PRO SSS C 1
ATOM 1887 O O . PRO A 1 253 ? 94.656 124.039 14.624 1.000 9.444 251 PRO SSS O 1
ATOM 1891 N N . CYS A 1 254 ? 96.065 125.189 13.249 1.000 9.042 252 CYS SSS N 1
ATOM 1892 C CA . CYS A 1 254 ? 97.243 124.900 14.053 1.000 8.566 252 CYS SSS CA 1
ATOM 1893 C C . CYS A 1 254 ? 97.150 125.613 15.418 1.000 8.944 252 CYS SSS C 1
ATOM 1894 O O . CYS A 1 254 ? 96.680 126.779 15.481 1.000 9.675 252 CYS SSS O 1
ATOM 1897 N N . TYR A 1 255 ? 97.518 124.894 16.503 1.000 8.868 253 TYR SSS N 1
ATOM 1898 C CA . TYR A 1 255 ? 97.510 125.358 17.890 1.000 9.218 253 TYR SSS CA 1
ATOM 1899 C C . TYR A 1 255 ? 98.902 125.836 18.316 1.000 9.266 253 TYR SSS C 1
ATOM 1900 O O . TYR A 1 255 ? 99.061 126.355 19.473 1.000 10.216 253 TYR SSS O 1
ATOM 1909 N N . GLY A 1 256 ? 99.954 125.619 17.519 1.000 9.456 254 GLY SSS N 1
ATOM 1910 C CA . GLY A 1 256 ? 101.324 125.979 17.891 1.000 8.965 254 GLY SSS CA 1
ATOM 1911 C C . GLY A 1 256 ? 102.016 124.980 18.808 1.000 9.225 254 GLY SSS C 1
ATOM 1912 O O . GLY A 1 256 ? 102.945 125.387 19.570 1.000 9.658 254 GLY SSS O 1
ATOM 1913 N N . CYS A 1 257 ? 101.651 123.686 18.778 1.000 9.044 255 CYS SSS N 1
ATOM 1914 C CA . CYS A 1 257 ? 102.189 122.733 19.772 1.000 9.132 255 CYS SSS CA 1
ATOM 1915 C C . CYS A 1 257 ? 103.710 122.561 19.662 1.000 9.428 255 CYS SSS C 1
ATOM 1916 O O . CYS A 1 257 ? 104.368 122.222 20.689 1.000 10.078 255 CYS SSS O 1
ATOM 1919 N N . ASN A 1 258 ? 104.327 122.837 18.493 1.000 9.042 256 ASN SSS N 1
ATOM 1920 C CA . ASN A 1 258 ? 105.781 122.749 18.334 1.000 9.220 256 ASN SSS CA 1
ATOM 1921 C C . ASN A 1 258 ? 106.514 123.825 19.131 1.000 9.113 256 ASN SSS C 1
ATOM 1922 O O . ASN A 1 258 ? 107.747 123.662 19.396 1.000 10.357 256 ASN SSS O 1
ATOM 1927 N N . GLU A 1 259 ? 105.877 125.006 19.334 1.000 9.214 257 GLU SSS N 1
ATOM 1928 C CA . GLU A 1 259 ? 106.601 126.273 19.554 1.000 10.137 257 GLU SSS CA 1
ATOM 1929 C C . GLU A 1 259 ? 106.355 126.869 20.969 1.000 10.471 257 GLU SSS C 1
ATOM 1930 O O . GLU A 1 259 ? 105.200 127.222 21.353 1.000 11.083 257 GLU SSS O 1
ATOM 1936 N N . GLU A 1 260 ? 107.479 127.077 21.695 1.000 10.866 258 GLU SSS N 1
ATOM 1937 C CA . GLU A 1 260 ? 107.411 127.660 23.092 1.000 11.285 258 GLU SSS CA 1
ATOM 1938 C C . GLU A 1 260 ? 106.734 129.016 23.047 1.000 12.265 258 GLU SSS C 1
ATOM 1939 O O . GLU A 1 260 ? 107.095 129.911 22.218 1.000 13.549 258 GLU SSS O 1
ATOM 1945 N N . GLY A 1 261 ? 105.821 129.236 24.012 1.000 12.540 259 GLY SSS N 1
ATOM 1946 C CA . GLY A 1 261 ? 105.068 130.479 24.140 1.000 12.846 259 GLY SSS CA 1
ATOM 1947 C C . GLY A 1 261 ? 103.809 130.569 23.285 1.000 11.868 259 GLY SSS C 1
ATOM 1948 O O . GLY A 1 261 ? 103.012 131.512 23.388 1.000 14.228 259 GLY SSS O 1
ATOM 1949 N N . ILE A 1 262 ? 103.609 129.520 22.419 1.000 11.918 260 ILE SSS N 1
ATOM 1950 C CA . ILE A 1 262 ? 102.377 129.451 21.529 1.000 11.373 260 ILE SSS CA 1
ATOM 1951 C C . ILE A 1 262 ? 101.493 128.321 22.054 1.000 11.123 260 ILE SSS C 1
ATOM 1952 O O . ILE A 1 262 ? 100.546 128.595 22.828 1.000 11.809 260 ILE SSS O 1
ATOM 1957 N N . GLY A 1 263 ? 101.803 127.107 21.693 1.000 10.607 261 GLY SSS N 1
ATOM 1958 C CA . GLY A 1 263 ? 100.983 125.974 22.213 1.000 10.856 261 GLY SSS CA 1
ATOM 1959 C C . GLY A 1 263 ? 100.973 125.897 23.726 1.000 10.480 261 GLY SSS C 1
ATOM 1960 O O . GLY A 1 263 ? 101.985 126.132 24.392 1.000 11.969 261 GLY SSS O 1
ATOM 1961 N N . PHE A 1 264 ? 99.763 125.641 24.288 1.000 9.984 262 PHE SSS N 1
ATOM 1962 C CA . PHE A 1 264 ? 99.508 125.475 25.752 1.000 10.617 262 PHE SSS CA 1
ATOM 1963 C C . PHE A 1 264 ? 99.554 126.813 26.487 1.000 11.070 262 PHE SSS C 1
ATOM 1964 O O . PHE A 1 264 ? 99.429 126.841 27.720 1.000 13.806 262 PHE SSS O 1
ATOM 1972 N N . HIS A 1 265 ? 99.770 127.940 25.790 1.000 11.719 263 HIS SSS N 1
ATOM 1973 C CA . HIS A 1 265 ? 99.753 129.292 26.342 1.000 11.932 263 HIS SSS CA 1
ATOM 1974 C C . HIS A 1 265 ? 98.653 130.141 25.719 1.000 12.156 263 HIS SSS C 1
ATOM 1975 O O . HIS A 1 265 ? 97.736 130.627 26.427 1.000 15.531 263 HIS SSS O 1
ATOM 1982 N N . LYS A 1 266 ? 98.684 130.284 24.404 1.000 11.463 264 LYS SSS N 1
ATOM 1983 C CA . LYS A 1 266 ? 97.634 131.040 23.672 1.000 12.093 264 LYS SSS CA 1
ATOM 1984 C C . LYS A 1 266 ? 96.358 130.177 23.535 1.000 10.775 264 LYS SSS C 1
ATOM 1985 O O . LYS A 1 266 ? 96.414 128.952 23.286 1.000 12.142 264 LYS SSS O 1
ATOM 1991 N N . GLY A 1 267 ? 95.181 130.817 23.635 1.000 11.988 265 GLY SSS N 1
ATOM 1992 C CA . GLY A 1 267 ? 93.914 130.123 23.391 1.000 11.660 265 GLY SSS CA 1
ATOM 1993 C C . GLY A 1 267 ? 93.785 129.631 21.979 1.000 10.326 265 GLY SSS C 1
ATOM 1994 O O . GLY A 1 267 ? 94.374 130.218 21.023 1.000 11.257 265 GLY SSS O 1
ATOM 1995 N N . ILE A 1 268 ? 92.992 128.567 21.765 1.000 10.741 266 ILE SSS N 1
ATOM 1996 C CA . ILE A 1 268 ? 92.752 128.014 20.426 1.000 10.892 266 ILE SSS CA 1
ATOM 1997 C C . ILE A 1 268 ? 92.340 129.141 19.475 1.000 11.685 266 ILE SSS C 1
ATOM 1998 O O . ILE A 1 268 ? 92.882 129.211 18.318 1.000 11.870 266 ILE SSS O 1
ATOM 2003 N N . HIS A 1 269 ? 91.396 129.990 19.908 1.000 11.863 267 HIS SSS N 1
ATOM 2004 C CA . HIS A 1 269 ? 90.837 130.989 18.985 1.000 11.600 267 HIS SSS CA 1
ATOM 2005 C C . HIS A 1 269 ? 91.499 132.366 19.058 1.000 13.298 267 HIS SSS C 1
ATOM 2006 O O . HIS A 1 269 ? 91.110 133.285 18.304 1.000 14.478 267 HIS SSS O 1
ATOM 2013 N N . GLN A 1 270 ? 92.550 132.525 19.873 1.000 12.060 268 GLN SSS N 1
ATOM 2014 C CA . GLN A 1 270 ? 93.363 133.720 19.896 1.000 13.653 268 GLN SSS CA 1
ATOM 2015 C C . GLN A 1 270 ? 94.150 133.871 18.585 1.000 12.705 268 GLN SSS C 1
ATOM 2016 O O . GLN A 1 270 ? 94.668 132.878 18.090 1.000 12.434 268 GLN SSS O 1
ATOM 2022 N N . LEU A 1 271 ? 94.194 135.096 18.006 1.000 13.164 269 LEU SSS N 1
ATOM 2023 C CA . LEU A 1 271 ? 94.851 135.314 16.727 1.000 13.290 269 LEU SSS CA 1
ATOM 2024 C C . LEU A 1 271 ? 96.384 135.357 16.868 1.000 13.418 269 LEU SSS C 1
ATOM 2025 O O . LEU A 1 271 ? 96.915 135.897 17.841 1.000 15.784 269 LEU SSS O 1
ATOM 2030 N N . ALA A 1 272 ? 97.049 134.808 15.865 1.000 12.908 270 ALA SSS N 1
ATOM 2031 C CA . ALA A 1 272 ? 98.537 134.841 15.759 1.000 13.462 270 ALA SSS CA 1
ATOM 2032 C C . ALA A 1 272 ? 99.024 136.231 15.298 1.000 14.751 270 ALA SSS C 1
ATOM 2033 O O . ALA A 1 272 ? 98.352 136.919 14.478 1.000 16.528 270 ALA SSS O 1
ATOM 2035 N N . ASN A 1 273 ? 100.271 136.592 15.625 1.000 14.781 271 ASN SSS N 1
ATOM 2036 C CA . ASN A 1 273 ? 101.007 137.722 14.996 1.000 17.589 271 ASN SSS CA 1
ATOM 2037 C C . ASN A 1 273 ? 101.532 137.256 13.633 1.000 18.765 271 ASN SSS C 1
ATOM 2038 O O . ASN A 1 273 ? 102.085 136.138 13.524 1.000 20.046 271 ASN SSS O 1
ATOM 2043 N N . VAL A 1 274 ? 101.392 138.108 12.636 1.000 19.958 272 VAL SSS N 1
ATOM 2044 C CA . VAL A 1 274 ? 101.847 137.849 11.244 1.000 18.857 272 VAL SSS CA 1
ATOM 2045 C C . VAL A 1 274 ? 103.093 138.710 10.957 1.000 19.826 272 VAL SSS C 1
ATOM 2046 O O . VAL A 1 274 ? 102.990 139.927 11.097 1.000 25.410 272 VAL SSS O 1
ATOM 2050 N N . GLU A 1 275 ? 104.194 138.094 10.518 1.000 20.943 273 GLU SSS N 1
ATOM 2051 C CA . GLU A 1 275 ? 105.440 138.830 10.153 1.000 23.792 273 GLU SSS CA 1
ATOM 2052 C C . GLU A 1 275 ? 105.322 139.770 8.955 1.000 37.949 273 GLU SSS C 1
ATOM 2053 O O . GLU A 1 275 ? 104.282 139.849 8.293 1.000 32.200 273 GLU SSS O 1
ATOM 2059 N N . SER B 2 2 ? 107.963 86.493 57.271 1.000 41.403 2 SER LLL N 1
ATOM 2060 C CA . SER B 2 2 ? 107.431 87.351 56.150 1.000 26.598 2 SER LLL CA 1
ATOM 2061 C C . SER B 2 2 ? 108.636 87.912 55.453 1.000 27.079 2 SER LLL C 1
ATOM 2062 O O . SER B 2 2 ? 109.568 88.345 56.160 1.000 33.765 2 SER LLL O 1
ATOM 2065 N N . GLN B 2 3 ? 108.596 87.957 54.131 1.000 19.510 3 GLN LLL N 1
ATOM 2066 C CA . GLN B 2 3 ? 109.538 88.717 53.322 1.000 21.939 3 GLN LLL CA 1
ATOM 2067 C C . GLN B 2 3 ? 108.802 89.925 52.710 1.000 15.964 3 GLN LLL C 1
ATOM 2068 O O . GLN B 2 3 ? 107.657 89.802 52.378 1.000 18.469 3 GLN LLL O 1
ATOM 2074 N N . ARG B 2 4 ? 109.540 90.995 52.494 1.000 16.642 4 ARG LLL N 1
ATOM 2075 C CA . ARG B 2 4 ? 109.076 92.195 51.789 1.000 15.602 4 ARG LLL CA 1
ATOM 2076 C C . ARG B 2 4 ? 109.812 92.355 50.463 1.000 14.249 4 ARG LLL C 1
ATOM 2077 O O . ARG B 2 4 ? 111.062 92.387 50.463 1.000 18.193 4 ARG LLL O 1
ATOM 2085 N N . ILE B 2 5 ? 109.087 92.469 49.350 1.000 13.486 5 ILE LLL N 1
ATOM 2086 C CA . ILE B 2 5 ? 109.675 92.786 48.014 1.000 13.928 5 ILE LLL CA 1
ATOM 2087 C C . ILE B 2 5 ? 109.111 94.125 47.512 1.000 13.315 5 ILE LLL C 1
ATOM 2088 O O . ILE B 2 5 ? 107.981 94.528 47.842 1.000 13.179 5 ILE LLL O 1
ATOM 2093 N N . THR B 2 6 ? 109.875 94.715 46.566 1.000 12.495 6 THR LLL N 1
ATOM 2094 C CA . THR B 2 6 ? 109.469 95.901 45.760 1.000 13.132 6 THR LLL CA 1
ATOM 2095 C C . THR B 2 6 ? 109.701 95.621 44.281 1.000 11.831 6 THR LLL C 1
ATOM 2096 O O . THR B 2 6 ? 110.803 95.045 43.908 1.000 13.766 6 THR LLL O 1
ATOM 2100 N N . ILE B 2 7 ? 108.760 95.984 43.439 1.000 11.515 7 ILE LLL N 1
ATOM 2101 C CA . ILE B 2 7 ? 108.816 95.864 41.961 1.000 11.761 7 ILE LLL CA 1
ATOM 2102 C C . ILE B 2 7 ? 108.738 97.312 41.439 1.000 12.003 7 ILE LLL C 1
ATOM 2103 O O . ILE B 2 7 ? 107.662 97.952 41.473 1.000 12.196 7 ILE LLL O 1
ATOM 2108 N N . ASP B 2 8 ? 109.886 97.859 41.004 1.000 12.143 8 ASP LLL N 1
ATOM 2109 C CA . ASP B 2 8 ? 110.012 99.320 40.735 1.000 11.046 8 ASP LLL CA 1
ATOM 2110 C C . ASP B 2 8 ? 111.210 99.503 39.831 1.000 12.070 8 ASP LLL C 1
ATOM 2111 O O . ASP B 2 8 ? 112.352 99.420 40.277 1.000 13.476 8 ASP LLL O 1
ATOM 2116 N N . PRO B 2 9 ? 111.011 99.709 38.487 1.000 11.568 9 PRO LLL N 1
ATOM 2117 C CA . PRO B 2 9 ? 109.708 99.972 37.820 1.000 11.573 9 PRO LLL CA 1
ATOM 2118 C C . PRO B 2 9 ? 108.955 98.725 37.391 1.000 11.195 9 PRO LLL C 1
ATOM 2119 O O . PRO B 2 9 ? 109.586 97.728 36.952 1.000 12.577 9 PRO LLL O 1
ATOM 2123 N N . VAL B 2 10 ? 107.643 98.782 37.421 1.000 11.301 10 VAL LLL N 1
ATOM 2124 C CA . VAL B 2 10 ? 106.816 97.801 36.637 1.000 10.900 10 VAL LLL CA 1
ATOM 2125 C C . VAL B 2 10 ? 106.901 98.232 35.145 1.000 10.783 10 VAL LLL C 1
ATOM 2126 O O . VAL B 2 10 ? 106.539 99.408 34.834 1.000 13.609 10 VAL LLL O 1
ATOM 2130 N N . THR B 2 11 ? 107.361 97.361 34.273 1.000 9.784 11 THR LLL N 1
ATOM 2131 C CA . THR B 2 11 ? 107.498 97.683 32.850 1.000 9.938 11 THR LLL CA 1
ATOM 2132 C C . THR B 2 11 ? 106.286 97.156 32.082 1.000 9.840 11 THR LLL C 1
ATOM 2133 O O . THR B 2 11 ? 105.399 96.449 32.653 1.000 10.658 11 THR LLL O 1
ATOM 2137 N N . ARG B 2 12 ? 106.225 97.436 30.766 1.000 9.822 12 ARG LLL N 1
ATOM 2138 C CA . ARG B 2 12 ? 105.114 96.963 29.896 1.000 10.002 12 ARG LLL CA 1
ATOM 2139 C C . ARG B 2 12 ? 103.734 97.411 30.447 1.000 9.714 12 ARG LLL C 1
ATOM 2140 O O . ARG B 2 12 ? 102.710 96.673 30.440 1.000 10.152 12 ARG LLL O 1
ATOM 2148 N N . ILE B 2 13 ? 103.710 98.681 30.870 1.000 10.172 13 ILE LLL N 1
ATOM 2149 C CA . ILE B 2 13 ? 102.540 99.481 31.225 1.000 9.838 13 ILE LLL CA 1
ATOM 2150 C C . ILE B 2 13 ? 102.733 100.877 30.615 1.000 10.297 13 ILE LLL C 1
ATOM 2151 O O . ILE B 2 13 ? 103.829 101.195 30.108 1.000 11.936 13 ILE LLL O 1
ATOM 2156 N N . GLU B 2 14 ? 101.766 101.759 30.779 1.000 9.838 14 GLU LLL N 1
ATOM 2157 C CA . GLU B 2 14 ? 101.986 103.206 30.656 1.000 9.700 14 GLU LLL CA 1
ATOM 2158 C C . GLU B 2 14 ? 102.374 103.803 31.993 1.000 9.723 14 GLU LLL C 1
ATOM 2159 O O . GLU B 2 14 ? 101.666 103.640 33.015 1.000 10.226 14 GLU LLL O 1
ATOM 2165 N N . GLY B 2 15 ? 103.503 104.551 32.004 1.000 9.545 15 GLY LLL N 1
ATOM 2166 C CA . GLY B 2 15 ? 103.872 105.394 33.138 1.000 10.027 15 GLY LLL CA 1
ATOM 2167 C C . GLY B 2 15 ? 104.618 104.693 34.270 1.000 10.347 15 GLY LLL C 1
ATOM 2168 O O . GLY B 2 15 ? 105.256 103.611 34.108 1.000 11.273 15 GLY LLL O 1
ATOM 2169 N N . HIS B 2 16 ? 104.608 105.368 35.431 1.000 9.763 16 HIS LLL N 1
ATOM 2170 C CA . HIS B 2 16 ? 105.513 105.068 36.554 1.000 10.669 16 HIS LLL CA 1
ATOM 2171 C C . HIS B 2 16 ? 104.750 104.457 37.730 1.000 9.960 16 HIS LLL C 1
ATOM 2172 O O . HIS B 2 16 ? 103.963 105.150 38.442 1.000 10.504 16 HIS LLL O 1
ATOM 2179 N N . LEU B 2 17 ? 104.965 103.158 37.937 1.000 9.847 17 LEU LLL N 1
ATOM 2180 C CA . LEU B 2 17 ? 104.272 102.344 38.980 1.000 10.008 17 LEU LLL CA 1
ATOM 2181 C C . LEU B 2 17 ? 105.342 101.558 39.786 1.000 9.631 17 LEU LLL C 1
ATOM 2182 O O . LEU B 2 17 ? 106.268 100.919 39.241 1.000 11.775 17 LEU LLL O 1
ATOM 2187 N N . ARG B 2 18 ? 105.122 101.567 41.115 1.000 10.013 18 ARG LLL N 1
ATOM 2188 C CA . ARG B 2 18 ? 105.803 100.727 42.122 1.000 10.173 18 ARG LLL CA 1
ATOM 2189 C C . ARG B 2 18 ? 104.774 99.822 42.769 1.000 9.855 18 ARG LLL C 1
ATOM 2190 O O . ARG B 2 18 ? 103.685 100.318 43.208 1.000 11.054 18 ARG LLL O 1
ATOM 2198 N N . ILE B 2 19 ? 105.063 98.533 42.876 1.000 10.444 19 ILE LLL N 1
ATOM 2199 C CA . ILE B 2 19 ? 104.246 97.515 43.625 1.000 10.518 19 ILE LLL CA 1
ATOM 2200 C C . ILE B 2 19 ? 105.110 96.961 44.755 1.000 10.715 19 ILE LLL C 1
ATOM 2201 O O . ILE B 2 19 ? 106.199 96.426 44.455 1.000 12.155 19 ILE LLL O 1
ATOM 2206 N N . ASP B 2 20 ? 104.609 96.982 45.984 1.000 10.466 20 ASP LLL N 1
ATOM 2207 C CA . ASP B 2 20 ? 105.263 96.306 47.128 1.000 11.088 20 ASP LLL CA 1
ATOM 2208 C C . ASP B 2 20 ? 104.371 95.149 47.589 1.000 10.491 20 ASP LLL C 1
ATOM 2209 O O . ASP B 2 20 ? 103.114 95.239 47.560 1.000 11.838 20 ASP LLL O 1
ATOM 2214 N N . CYS B 2 21 ? 105.005 94.041 48.009 1.000 11.408 21 CYS LLL N 1
ATOM 2215 C CA . CYS B 2 21 ? 104.270 92.884 48.567 1.000 11.301 21 CYS LLL CA 1
ATOM 2216 C C . CYS B 2 21 ? 104.948 92.342 49.813 1.000 12.085 21 CYS LLL C 1
ATOM 2217 O O . CYS B 2 21 ? 106.190 92.189 49.837 1.000 13.146 21 CYS LLL O 1
ATOM 2220 N N . GLU B 2 22 ? 104.135 91.968 50.812 1.000 11.876 22 GLU LLL N 1
ATOM 2221 C CA A GLU B 2 22 ? 104.510 91.075 51.931 0.500 12.132 22 GLU LLL CA 1
ATOM 2222 C CA B GLU B 2 22 ? 104.560 91.066 51.901 0.500 12.063 22 GLU LLL CA 1
ATOM 2223 C C . GLU B 2 22 ? 104.222 89.653 51.467 1.000 12.742 22 GLU LLL C 1
ATOM 2224 O O . GLU B 2 22 ? 103.111 89.421 50.937 1.000 13.120 22 GLU LLL O 1
ATOM 2235 N N . ILE B 2 23 ? 105.175 88.742 51.648 1.000 13.316 23 ILE LLL N 1
ATOM 2236 C CA . ILE B 2 23 ? 105.026 87.320 51.225 1.000 13.812 23 ILE LLL CA 1
ATOM 2237 C C . ILE B 2 23 ? 105.179 86.446 52.484 1.000 13.748 23 ILE LLL C 1
ATOM 2238 O O . ILE B 2 23 ? 106.208 86.595 53.232 1.000 16.977 23 ILE LLL O 1
ATOM 2243 N N . GLU B 2 24 ? 104.263 85.517 52.702 1.000 13.915 24 GLU LLL N 1
ATOM 2244 C CA . GLU B 2 24 ? 104.297 84.566 53.851 1.000 14.387 24 GLU LLL CA 1
ATOM 2245 C C . GLU B 2 24 ? 104.358 83.162 53.235 1.000 11.870 24 GLU LLL C 1
ATOM 2246 O O . GLU B 2 24 ? 103.388 82.718 52.551 1.000 12.908 24 GLU LLL O 1
ATOM 2252 N N . ASN B 2 25 ? 105.482 82.459 53.437 1.000 12.674 25 ASN LLL N 1
ATOM 2253 C CA . ASN B 2 25 ? 105.577 81.056 52.962 1.000 12.627 25 ASN LLL CA 1
ATOM 2254 C C . ASN B 2 25 ? 105.283 80.955 51.452 1.000 12.638 25 ASN LLL C 1
ATOM 2255 O O . ASN B 2 25 ? 104.597 79.995 51.024 1.000 13.799 25 ASN LLL O 1
ATOM 2260 N N . GLY B 2 26 ? 105.795 81.882 50.648 1.000 13.033 26 GLY LLL N 1
ATOM 2261 C CA . GLY B 2 26 ? 105.647 81.832 49.186 1.000 13.355 26 GLY LLL CA 1
ATOM 2262 C C . GLY B 2 26 ? 104.275 82.257 48.656 1.000 15.194 26 GLY LLL C 1
ATOM 2263 O O . GLY B 2 26 ? 103.993 82.033 47.451 1.000 16.330 26 GLY LLL O 1
ATOM 2264 N N . VAL B 2 27 ? 103.455 82.902 49.459 1.000 12.368 27 VAL LLL N 1
ATOM 2265 C CA . VAL B 2 27 ? 102.129 83.431 49.066 1.000 12.700 27 VAL LLL CA 1
ATOM 2266 C C . VAL B 2 27 ? 102.027 84.914 49.437 1.000 11.944 27 VAL LLL C 1
ATOM 2267 O O . VAL B 2 27 ? 102.305 85.292 50.620 1.000 13.103 27 VAL LLL O 1
ATOM 2271 N N . VAL B 2 28 ? 101.593 85.797 48.535 1.000 11.697 28 VAL LLL N 1
ATOM 2272 C CA . VAL B 2 28 ? 101.351 87.216 48.868 1.000 11.590 28 VAL LLL CA 1
ATOM 2273 C C . VAL B 2 28 ? 100.264 87.335 49.930 1.000 10.814 28 VAL LLL C 1
ATOM 2274 O O . VAL B 2 28 ? 99.105 86.878 49.750 1.000 13.079 28 VAL LLL O 1
ATOM 2278 N N . SER B 2 29 ? 100.596 88.021 51.054 1.000 12.016 29 SER LLL N 1
ATOM 2279 C CA . SER B 2 29 ? 99.616 88.258 52.150 1.000 11.587 29 SER LLL CA 1
ATOM 2280 C C . SER B 2 29 ? 99.046 89.690 52.168 1.000 13.094 29 SER LLL C 1
ATOM 2281 O O . SER B 2 29 ? 97.943 89.915 52.667 1.000 14.838 29 SER LLL O 1
ATOM 2284 N N . LYS B 2 30 ? 99.745 90.672 51.575 1.000 13.376 30 LYS LLL N 1
ATOM 2285 C CA . LYS B 2 30 ? 99.363 92.124 51.570 1.000 11.703 30 LYS LLL CA 1
ATOM 2286 C C . LYS B 2 30 ? 100.162 92.819 50.480 1.000 11.944 30 LYS LLL C 1
ATOM 2287 O O . LYS B 2 30 ? 101.341 92.465 50.258 1.000 12.464 30 LYS LLL O 1
ATOM 2293 N N . ALA B 2 31 ? 99.519 93.780 49.818 1.000 10.867 31 ALA LLL N 1
ATOM 2294 C CA . ALA B 2 31 ? 100.165 94.543 48.743 1.000 11.802 31 ALA LLL CA 1
ATOM 2295 C C . ALA B 2 31 ? 99.869 96.047 48.826 1.000 10.847 31 ALA LLL C 1
ATOM 2296 O O . ALA B 2 31 ? 98.844 96.483 49.439 1.000 12.405 31 ALA LLL O 1
ATOM 2298 N N . TRP B 2 32 ? 100.782 96.825 48.209 1.000 10.589 32 TRP LLL N 1
ATOM 2299 C CA . TRP B 2 32 ? 100.672 98.289 48.081 1.000 10.508 32 TRP LLL CA 1
ATOM 2300 C C . TRP B 2 32 ? 100.890 98.655 46.601 1.000 10.091 32 TRP LLL C 1
ATOM 2301 O O . TRP B 2 32 ? 101.908 98.225 46.012 1.000 12.462 32 TRP LLL O 1
ATOM 2312 N N . ALA B 2 33 ? 100.007 99.478 46.034 1.000 10.219 33 ALA LLL N 1
ATOM 2313 C CA . ALA B 2 33 ? 100.174 100.076 44.701 1.000 10.272 33 ALA LLL CA 1
ATOM 2314 C C . ALA B 2 33 ? 100.561 101.568 44.841 1.000 10.248 33 ALA LLL C 1
ATOM 2315 O O . ALA B 2 33 ? 99.855 102.292 45.588 1.000 10.418 33 ALA LLL O 1
ATOM 2317 N N . SER B 2 34 ? 101.581 102.030 44.083 1.000 10.643 34 SER LLL N 1
ATOM 2318 C CA . SER B 2 34 ? 102.003 103.450 44.198 1.000 10.345 34 SER LLL CA 1
ATOM 2319 C C . SER B 2 34 ? 102.257 104.069 42.801 1.000 10.889 34 SER LLL C 1
ATOM 2320 O O . SER B 2 34 ? 103.149 103.580 42.079 1.000 10.688 34 SER LLL O 1
ATOM 2323 N N . GLY B 2 35 ? 101.521 105.158 42.482 1.000 9.815 35 GLY LLL N 1
ATOM 2324 C CA . GLY B 2 35 ? 101.862 105.996 41.339 1.000 9.715 35 GLY LLL CA 1
ATOM 2325 C C . GLY B 2 35 ? 102.960 106.992 41.763 1.000 9.136 35 GLY LLL C 1
ATOM 2326 O O . GLY B 2 35 ? 102.734 107.759 42.738 1.000 11.105 35 GLY LLL O 1
ATOM 2327 N N . THR B 2 36 ? 104.129 106.991 41.107 1.000 9.443 36 THR LLL N 1
ATOM 2328 C CA . THR B 2 36 ? 105.350 107.680 41.563 1.000 9.387 36 THR LLL CA 1
ATOM 2329 C C . THR B 2 36 ? 105.656 108.980 40.781 1.000 9.205 36 THR LLL C 1
ATOM 2330 O O . THR B 2 36 ? 106.708 109.598 41.053 1.000 10.646 36 THR LLL O 1
ATOM 2334 N N . MET B 2 37 ? 104.765 109.397 39.868 1.000 9.209 37 MET LLL N 1
ATOM 2335 C CA . MET B 2 37 ? 104.958 110.649 39.094 1.000 9.753 37 MET LLL CA 1
ATOM 2336 C C . MET B 2 37 ? 103.646 111.464 39.048 1.000 8.621 37 MET LLL C 1
ATOM 2337 O O . MET B 2 37 ? 102.565 110.873 38.809 1.000 10.022 37 MET LLL O 1
ATOM 2342 N N . TRP B 2 38 ? 103.765 112.788 39.316 1.000 9.495 38 TRP LLL N 1
ATOM 2343 C CA . TRP B 2 38 ? 102.613 113.731 39.210 1.000 9.333 38 TRP LLL CA 1
ATOM 2344 C C . TRP B 2 38 ? 103.021 114.927 38.345 1.000 8.494 38 TRP LLL C 1
ATOM 2345 O O . TRP B 2 38 ? 104.163 115.379 38.413 1.000 9.911 38 TRP LLL O 1
ATOM 2356 N N . ARG B 2 39 ? 102.036 115.450 37.575 1.000 9.395 39 ARG LLL N 1
ATOM 2357 C CA . ARG B 2 39 ? 102.174 116.702 36.808 1.000 9.389 39 ARG LLL CA 1
ATOM 2358 C C . ARG B 2 39 ? 101.273 117.848 37.285 1.000 10.111 39 ARG LLL C 1
ATOM 2359 O O . ARG B 2 39 ? 101.596 119.049 37.047 1.000 10.540 39 ARG LLL O 1
ATOM 2367 N N . GLY B 2 40 ? 100.117 117.555 37.856 1.000 9.578 40 GLY LLL N 1
ATOM 2368 C CA . GLY B 2 40 ? 99.170 118.625 38.202 1.000 9.882 40 GLY LLL CA 1
ATOM 2369 C C . GLY B 2 40 ? 98.356 119.175 37.010 1.000 9.601 40 GLY LLL C 1
ATOM 2370 O O . GLY B 2 40 ? 98.148 120.402 36.870 1.000 10.506 40 GLY LLL O 1
ATOM 2371 N N . MET B 2 41 ? 97.890 118.266 36.102 1.000 9.757 41 MET LLL N 1
ATOM 2372 C CA . MET B 2 41 ? 97.164 118.646 34.884 1.000 9.259 41 MET LLL CA 1
ATOM 2373 C C . MET B 2 41 ? 95.821 119.343 35.215 1.000 9.454 41 MET LLL C 1
ATOM 2374 O O . MET B 2 41 ? 95.388 120.240 34.463 1.000 10.714 41 MET LLL O 1
ATOM 2379 N N . GLU B 2 42 ? 95.170 118.994 36.351 1.000 10.000 42 GLU LLL N 1
ATOM 2380 C CA . GLU B 2 42 ? 93.942 119.715 36.802 1.000 9.931 42 GLU LLL CA 1
ATOM 2381 C C . GLU B 2 42 ? 94.224 121.170 37.100 1.000 10.303 42 GLU LLL C 1
ATOM 2382 O O . GLU B 2 42 ? 93.419 122.057 36.770 1.000 12.786 42 GLU LLL O 1
ATOM 2388 N N . GLU B 2 43 ? 95.346 121.445 37.753 1.000 10.070 43 GLU LLL N 1
ATOM 2389 C CA . GLU B 2 43 ? 95.729 122.834 38.079 1.000 10.834 43 GLU LLL CA 1
ATOM 2390 C C . GLU B 2 43 ? 96.169 123.590 36.819 1.000 11.082 43 GLU LLL C 1
ATOM 2391 O O . GLU B 2 43 ? 95.850 124.813 36.655 1.000 12.439 43 GLU LLL O 1
ATOM 2397 N N . ILE B 2 44 ? 96.917 122.932 35.916 1.000 10.694 44 ILE LLL N 1
ATOM 2398 C CA . ILE B 2 44 ? 97.399 123.585 34.653 1.000 10.613 44 ILE LLL CA 1
ATOM 2399 C C . ILE B 2 44 ? 96.202 124.118 33.836 1.000 10.802 44 ILE LLL C 1
ATOM 2400 O O . ILE B 2 44 ? 96.330 125.199 33.255 1.000 12.659 44 ILE LLL O 1
ATOM 2405 N N . VAL B 2 45 ? 95.077 123.382 33.765 1.000 10.155 45 VAL LLL N 1
ATOM 2406 C CA . VAL B 2 45 ? 93.952 123.772 32.897 1.000 10.802 45 VAL LLL CA 1
ATOM 2407 C C . VAL B 2 45 ? 93.048 124.856 33.547 1.000 11.574 45 VAL LLL C 1
ATOM 2408 O O . VAL B 2 45 ? 92.240 125.489 32.845 1.000 11.641 45 VAL LLL O 1
ATOM 2412 N N . LYS B 2 46 ? 93.145 125.046 34.883 1.000 12.105 46 LYS LLL N 1
ATOM 2413 C CA . LYS B 2 46 ? 92.308 126.029 35.599 1.000 11.615 46 LYS LLL CA 1
ATOM 2414 C C . LYS B 2 46 ? 92.546 127.458 35.064 1.000 11.294 46 LYS LLL C 1
ATOM 2415 O O . LYS B 2 46 ? 93.633 127.827 34.563 1.000 13.247 46 LYS LLL O 1
ATOM 2421 N N . ASN B 2 47 ? 91.508 128.295 35.196 1.000 11.005 47 ASN LLL N 1
ATOM 2422 C CA . ASN B 2 47 ? 91.569 129.743 34.909 1.000 11.003 47 ASN LLL CA 1
ATOM 2423 C C . ASN B 2 47 ? 91.741 130.010 33.395 1.000 11.090 47 ASN LLL C 1
ATOM 2424 O O . ASN B 2 47 ? 92.169 131.087 33.025 1.000 14.045 47 ASN LLL O 1
ATOM 2429 N N . ARG B 2 48 ? 91.215 129.112 32.556 1.000 11.020 48 ARG LLL N 1
ATOM 2430 C CA . ARG B 2 48 ? 91.198 129.237 31.096 1.000 10.859 48 ARG LLL CA 1
ATOM 2431 C C . ARG B 2 48 ? 89.769 129.261 30.584 1.000 10.906 48 ARG LLL C 1
ATOM 2432 O O . ARG B 2 48 ? 88.808 128.839 31.263 1.000 11.687 48 ARG LLL O 1
ATOM 2440 N N . ASP B 2 49 ? 89.645 129.640 29.316 1.000 12.196 49 ASP LLL N 1
ATOM 2441 C CA . ASP B 2 49 ? 88.369 129.515 28.604 1.000 13.142 49 ASP LLL CA 1
ATOM 2442 C C . ASP B 2 49 ? 87.934 128.042 28.515 1.000 11.028 49 ASP LLL C 1
ATOM 2443 O O . ASP B 2 49 ? 88.754 127.182 28.152 1.000 11.468 49 ASP LLL O 1
ATOM 2448 N N . PRO B 2 50 ? 86.663 127.709 28.819 1.000 11.287 50 PRO LLL N 1
ATOM 2449 C CA . PRO B 2 50 ? 86.195 126.315 28.749 1.000 11.519 50 PRO LLL CA 1
ATOM 2450 C C . PRO B 2 50 ? 86.451 125.621 27.387 1.000 9.956 50 PRO LLL C 1
ATOM 2451 O O . PRO B 2 50 ? 86.647 124.398 27.321 1.000 11.424 50 PRO LLL O 1
ATOM 2455 N N . ARG B 2 51 ? 86.480 126.397 26.285 1.000 10.449 51 ARG LLL N 1
ATOM 2456 C CA . ARG B 2 51 ? 86.740 125.884 24.944 1.000 10.788 51 ARG LLL CA 1
ATOM 2457 C C . ARG B 2 51 ? 88.153 125.317 24.742 1.000 11.100 51 ARG LLL C 1
ATOM 2458 O O . ARG B 2 51 ? 88.385 124.489 23.842 1.000 12.146 51 ARG LLL O 1
ATOM 2466 N N . ASP B 2 52 ? 89.106 125.809 25.544 1.000 10.943 52 ASP LLL N 1
ATOM 2467 C CA . ASP B 2 52 ? 90.526 125.432 25.384 1.000 11.794 52 ASP LLL CA 1
ATOM 2468 C C . ASP B 2 52 ? 90.864 124.116 26.112 1.000 11.972 52 ASP LLL C 1
ATOM 2469 O O . ASP B 2 52 ? 91.928 123.520 25.845 1.000 13.021 52 ASP LLL O 1
ATOM 2474 N N . ALA B 2 53 ? 90.014 123.690 27.081 1.000 10.133 53 ALA LLL N 1
ATOM 2475 C CA . ALA B 2 53 ? 90.416 122.592 27.974 1.000 9.649 53 ALA LLL CA 1
ATOM 2476 C C . ALA B 2 53 ? 90.810 121.313 27.231 1.000 9.248 53 ALA LLL C 1
ATOM 2477 O O . ALA B 2 53 ? 91.820 120.662 27.584 1.000 9.694 53 ALA LLL O 1
ATOM 2479 N N . TRP B 2 54 ? 90.050 120.930 26.190 1.000 8.936 54 TRP LLL N 1
ATOM 2480 C CA . TRP B 2 54 ? 90.235 119.595 25.574 1.000 8.615 54 TRP LLL CA 1
ATOM 2481 C C . TRP B 2 54 ? 91.628 119.418 24.985 1.000 9.129 54 TRP LLL C 1
ATOM 2482 O O . TRP B 2 54 ? 92.187 118.283 25.032 1.000 9.845 54 TRP LLL O 1
ATOM 2493 N N . MET B 2 55 ? 92.213 120.495 24.401 1.000 8.873 55 MET LLL N 1
ATOM 2494 C CA . MET B 2 55 ? 93.542 120.376 23.763 1.000 9.327 55 MET LLL CA 1
ATOM 2495 C C . MET B 2 55 ? 94.643 120.170 24.821 1.000 8.601 55 MET LLL C 1
ATOM 2496 O O . MET B 2 55 ? 95.684 119.567 24.554 1.000 10.341 55 MET LLL O 1
ATOM 2501 N N . ILE B 2 56 ? 94.412 120.726 26.046 1.000 8.448 56 ILE LLL N 1
ATOM 2502 C CA . ILE B 2 56 ? 95.386 120.626 27.152 1.000 8.936 56 ILE LLL CA 1
ATOM 2503 C C . ILE B 2 56 ? 95.234 119.265 27.851 1.000 8.990 56 ILE LLL C 1
ATOM 2504 O O . ILE B 2 56 ? 96.227 118.499 27.999 1.000 9.203 56 ILE LLL O 1
ATOM 2509 N N . VAL B 2 57 ? 94.011 118.932 28.280 1.000 8.910 57 VAL LLL N 1
ATOM 2510 C CA . VAL B 2 57 ? 93.830 117.695 29.069 1.000 8.583 57 VAL LLL CA 1
ATOM 2511 C C . VAL B 2 57 ? 93.909 116.400 28.218 1.000 8.049 57 VAL LLL C 1
ATOM 2512 O O . VAL B 2 57 ? 94.092 115.290 28.767 1.000 8.720 57 VAL LLL O 1
ATOM 2516 N N . GLN B 2 58 ? 93.856 116.494 26.869 1.000 8.496 58 GLN LLL N 1
ATOM 2517 C CA . GLN B 2 58 ? 94.139 115.322 26.034 1.000 8.301 58 GLN LLL CA 1
ATOM 2518 C C . GLN B 2 58 ? 95.538 114.752 26.401 1.000 7.732 58 GLN LLL C 1
ATOM 2519 O O . GLN B 2 58 ? 95.761 113.526 26.354 1.000 8.991 58 GLN LLL O 1
ATOM 2525 N N . ARG B 2 59 ? 96.441 115.654 26.777 1.000 8.037 59 ARG LLL N 1
ATOM 2526 C CA . ARG B 2 59 ? 97.848 115.293 27.130 1.000 7.953 59 ARG LLL CA 1
ATOM 2527 C C . ARG B 2 59 ? 97.976 114.644 28.507 1.000 7.936 59 ARG LLL C 1
ATOM 2528 O O . ARG B 2 59 ? 99.096 114.262 28.894 1.000 9.314 59 ARG LLL O 1
ATOM 2536 N N . ILE B 2 60 ? 96.868 114.389 29.209 1.000 8.308 60 ILE LLL N 1
ATOM 2537 C CA . ILE B 2 60 ? 96.930 113.468 30.358 1.000 8.580 60 ILE LLL CA 1
ATOM 2538 C C . ILE B 2 60 ? 97.555 112.128 29.891 1.000 8.859 60 ILE LLL C 1
ATOM 2539 O O . ILE B 2 60 ? 98.376 111.520 30.666 1.000 8.907 60 ILE LLL O 1
ATOM 2544 N N . CYS B 2 61 ? 97.250 111.635 28.684 1.000 8.297 61 CYS LLL N 1
ATOM 2545 C CA . CYS B 2 61 ? 97.780 110.321 28.240 1.000 9.137 61 CYS LLL CA 1
ATOM 2546 C C . CYS B 2 61 ? 97.830 110.229 26.722 1.000 8.534 61 CYS LLL C 1
ATOM 2547 O O . CYS B 2 61 ? 96.830 110.553 26.037 1.000 9.279 61 CYS LLL O 1
ATOM 2550 N N . GLY B 2 62 ? 98.965 109.685 26.224 1.000 8.125 62 GLY LLL N 1
ATOM 2551 C CA . GLY B 2 62 ? 99.119 109.405 24.806 1.000 8.448 62 GLY LLL CA 1
ATOM 2552 C C . GLY B 2 62 ? 98.909 107.960 24.404 1.000 8.840 62 GLY LLL C 1
ATOM 2553 O O . GLY B 2 62 ? 98.924 107.672 23.172 1.000 11.257 62 GLY LLL O 1
ATOM 2554 N N . VAL B 2 63 ? 98.789 107.023 25.372 1.000 9.224 63 VAL LLL N 1
ATOM 2555 C CA . VAL B 2 63 ? 98.365 105.652 25.068 1.000 9.010 63 VAL LLL CA 1
ATOM 2556 C C . VAL B 2 63 ? 96.849 105.691 24.806 1.000 9.103 63 VAL LLL C 1
ATOM 2557 O O . VAL B 2 63 ? 96.383 105.394 23.662 1.000 11.067 63 VAL LLL O 1
ATOM 2561 N N . CYS B 2 64 ? 96.080 106.144 25.789 1.000 9.503 64 CYS LLL N 1
ATOM 2562 C CA . CYS B 2 64 ? 94.617 106.385 25.620 1.000 9.404 64 CYS LLL CA 1
ATOM 2563 C C . CYS B 2 64 ? 94.413 107.813 25.126 1.000 8.880 64 CYS LLL C 1
ATOM 2564 O O . CYS B 2 64 ? 93.571 108.592 25.600 1.000 9.321 64 CYS LLL O 1
ATOM 2567 N N . THR B 2 65 ? 95.138 108.155 24.031 1.000 8.921 65 THR LLL N 1
ATOM 2568 C CA . THR B 2 65 ? 94.866 109.396 23.264 1.000 9.231 65 THR LLL CA 1
ATOM 2569 C C . THR B 2 65 ? 93.389 109.337 22.770 1.000 9.465 65 THR LLL C 1
ATOM 2570 O O . THR B 2 65 ? 92.768 108.241 22.770 1.000 9.338 65 THR LLL O 1
ATOM 2574 N N . THR B 2 66 ? 92.865 110.503 22.381 1.000 9.368 66 THR LLL N 1
ATOM 2575 C CA . THR B 2 66 ? 91.421 110.719 22.079 1.000 8.966 66 THR LLL CA 1
ATOM 2576 C C . THR B 2 66 ? 90.489 110.799 23.317 1.000 8.283 66 THR LLL C 1
ATOM 2577 O O . THR B 2 66 ? 89.529 111.603 23.332 1.000 9.738 66 THR LLL O 1
ATOM 2581 N N . THR B 2 67 ? 90.722 109.975 24.352 1.000 9.061 67 THR LLL N 1
ATOM 2582 C CA . THR B 2 67 ? 89.692 109.726 25.378 1.000 8.772 67 THR LLL CA 1
ATOM 2583 C C . THR B 2 67 ? 89.444 110.997 26.262 1.000 8.352 67 THR LLL C 1
ATOM 2584 O O . THR B 2 67 ? 88.287 111.359 26.524 1.000 9.426 67 THR LLL O 1
ATOM 2588 N N . HIS B 2 68 ? 90.527 111.611 26.723 1.000 8.500 68 HIS LLL N 1
ATOM 2589 C CA . HIS B 2 68 ? 90.378 112.803 27.593 1.000 8.207 68 HIS LLL CA 1
ATOM 2590 C C . HIS B 2 68 ? 89.918 114.023 26.789 1.000 8.602 68 HIS LLL C 1
ATOM 2591 O O . HIS B 2 68 ? 89.234 114.910 27.341 1.000 10.038 68 HIS LLL O 1
ATOM 2598 N N . ALA B 2 69 ? 90.278 114.062 25.488 1.000 8.221 69 ALA LLL N 1
ATOM 2599 C CA . ALA B 2 69 ? 89.753 115.122 24.582 1.000 8.616 69 ALA LLL CA 1
ATOM 2600 C C . ALA B 2 69 ? 88.225 115.035 24.535 1.000 8.546 69 ALA LLL C 1
ATOM 2601 O O . ALA B 2 69 ? 87.511 116.051 24.655 1.000 8.868 69 ALA LLL O 1
ATOM 2603 N N . LEU B 2 70 ? 87.724 113.824 24.221 1.000 8.232 70 LEU LLL N 1
ATOM 2604 C CA . LEU B 2 70 ? 86.274 113.589 24.070 1.000 8.568 70 LEU LLL CA 1
ATOM 2605 C C . LEU B 2 70 ? 85.541 113.833 25.427 1.000 9.227 70 LEU LLL C 1
ATOM 2606 O O . LEU B 2 70 ? 84.441 114.441 25.444 1.000 9.435 70 LEU LLL O 1
ATOM 2611 N N . SER B 2 71 ? 86.073 113.341 26.547 1.000 9.248 71 SER LLL N 1
ATOM 2612 C CA . SER B 2 71 ? 85.451 113.560 27.869 1.000 8.562 71 SER LLL CA 1
ATOM 2613 C C . SER B 2 71 ? 85.370 115.041 28.191 1.000 8.063 71 SER LLL C 1
ATOM 2614 O O . SER B 2 71 ? 84.333 115.525 28.751 1.000 9.450 71 SER LLL O 1
ATOM 2617 N N . SER B 2 72 ? 86.424 115.810 27.863 1.000 8.391 72 SER LLL N 1
ATOM 2618 C CA . SER B 2 72 ? 86.469 117.252 28.147 1.000 8.145 72 SER LLL CA 1
ATOM 2619 C C . SER B 2 72 ? 85.418 118.031 27.354 1.000 9.010 72 SER LLL C 1
ATOM 2620 O O . SER B 2 72 ? 84.684 118.895 27.938 1.000 10.239 72 SER LLL O 1
ATOM 2623 N N . VAL B 2 73 ? 85.298 117.819 26.041 1.000 8.642 73 VAL LLL N 1
ATOM 2624 C CA . VAL B 2 73 ? 84.222 118.526 25.287 1.000 9.097 73 VAL LLL CA 1
ATOM 2625 C C . VAL B 2 73 ? 82.851 118.101 25.830 1.000 9.338 73 VAL LLL C 1
ATOM 2626 O O . VAL B 2 73 ? 81.946 118.961 25.925 1.000 9.932 73 VAL LLL O 1
ATOM 2630 N N . ARG B 2 74 ? 82.641 116.814 26.128 1.000 9.294 74 ARG LLL N 1
ATOM 2631 C CA . ARG B 2 74 ? 81.330 116.382 26.712 1.000 9.207 74 ARG LLL CA 1
ATOM 2632 C C . ARG B 2 74 ? 81.024 117.108 28.049 1.000 9.066 74 ARG LLL C 1
ATOM 2633 O O . ARG B 2 74 ? 79.871 117.470 28.321 1.000 10.037 74 ARG LLL O 1
ATOM 2641 N N . ALA B 2 75 ? 82.063 117.344 28.859 1.000 9.066 75 ALA LLL N 1
ATOM 2642 C CA . ALA B 2 75 ? 81.895 118.066 30.154 1.000 9.503 75 ALA LLL CA 1
ATOM 2643 C C . ALA B 2 75 ? 81.462 119.521 29.939 1.000 9.501 75 ALA LLL C 1
ATOM 2644 O O . ALA B 2 75 ? 80.551 120.033 30.640 1.000 10.303 75 ALA LLL O 1
ATOM 2646 N N . ALA B 2 76 ? 82.113 120.198 28.996 1.000 9.986 76 ALA LLL N 1
ATOM 2647 C CA . ALA B 2 76 ? 81.753 121.600 28.679 1.000 9.595 76 ALA LLL CA 1
ATOM 2648 C C . ALA B 2 76 ? 80.325 121.655 28.100 1.000 9.647 76 ALA LLL C 1
ATOM 2649 O O . ALA B 2 76 ? 79.532 122.593 28.412 1.000 10.623 76 ALA LLL O 1
ATOM 2651 N N . GLU B 2 77 ? 80.006 120.710 27.204 1.000 9.914 77 GLU LLL N 1
ATOM 2652 C CA . GLU B 2 77 ? 78.645 120.655 26.572 1.000 9.833 77 GLU LLL CA 1
ATOM 2653 C C . GLU B 2 77 ? 77.569 120.404 27.674 1.000 10.177 77 GLU LLL C 1
ATOM 2654 O O . GLU B 2 77 ? 76.439 120.950 27.540 1.000 11.347 77 GLU LLL O 1
ATOM 2660 N N . SER B 2 78 ? 77.907 119.559 28.663 1.000 9.671 78 SER LLL N 1
ATOM 2661 C CA . SER B 2 78 ? 77.020 119.318 29.803 1.000 9.909 78 SER LLL CA 1
ATOM 2662 C C . SER B 2 78 ? 76.761 120.615 30.586 1.000 9.910 78 SER LLL C 1
ATOM 2663 O O . SER B 2 78 ? 75.594 120.990 30.863 1.000 11.610 78 SER LLL O 1
ATOM 2666 N N . ALA B 2 79 ? 77.826 121.336 30.922 1.000 10.197 79 ALA LLL N 1
ATOM 2667 C CA . ALA B 2 79 ? 77.693 122.578 31.703 1.000 11.104 79 ALA LLL CA 1
ATOM 2668 C C . ALA B 2 79 ? 76.834 123.613 30.926 1.000 11.016 79 ALA LLL C 1
ATOM 2669 O O . ALA B 2 79 ? 75.950 124.314 31.491 1.000 12.475 79 ALA LLL O 1
ATOM 2671 N N . LEU B 2 80 ? 77.098 123.747 29.619 1.000 11.133 80 LEU LLL N 1
ATOM 2672 C CA . LEU B 2 80 ? 76.503 124.790 28.768 1.000 11.617 80 LEU LLL CA 1
ATOM 2673 C C . LEU B 2 80 ? 75.102 124.439 28.229 1.000 11.520 80 LEU LLL C 1
ATOM 2674 O O . LEU B 2 80 ? 74.387 125.303 27.704 1.000 11.824 80 LEU LLL O 1
ATOM 2679 N N . ASN B 2 81 ? 74.711 123.154 28.359 1.000 11.167 81 ASN LLL N 1
ATOM 2680 C CA . ASN B 2 81 ? 73.413 122.615 27.837 1.000 10.833 81 ASN LLL CA 1
ATOM 2681 C C . ASN B 2 81 ? 73.351 122.617 26.294 1.000 10.829 81 ASN LLL C 1
ATOM 2682 O O . ASN B 2 81 ? 72.369 123.142 25.664 1.000 13.518 81 ASN LLL O 1
ATOM 2687 N N . ILE B 2 82 ? 74.371 122.053 25.637 1.000 11.344 82 ILE LLL N 1
ATOM 2688 C CA . ILE B 2 82 ? 74.521 121.938 24.199 1.000 11.742 82 ILE LLL CA 1
ATOM 2689 C C . ILE B 2 82 ? 74.209 120.496 23.751 1.000 11.519 82 ILE LLL C 1
ATOM 2690 O O . ILE B 2 82 ? 74.795 119.570 24.261 1.000 12.491 82 ILE LLL O 1
ATOM 2695 N N . ASP B 2 83 ? 73.288 120.385 22.766 1.000 12.139 83 ASP LLL N 1
ATOM 2696 C CA . ASP B 2 83 ? 72.981 119.123 22.039 1.000 12.729 83 ASP LLL CA 1
ATOM 2697 C C . ASP B 2 83 ? 73.914 118.993 20.819 1.000 11.625 83 ASP LLL C 1
ATOM 2698 O O . ASP B 2 83 ? 73.893 119.858 19.925 1.000 14.727 83 ASP LLL O 1
ATOM 2703 N N . VAL B 2 84 ? 74.712 117.953 20.764 1.000 11.843 84 VAL LLL N 1
ATOM 2704 C CA . VAL B 2 84 ? 75.718 117.762 19.693 1.000 12.246 84 VAL LLL CA 1
ATOM 2705 C C . VAL B 2 84 ? 75.073 117.265 18.394 1.000 11.698 84 VAL LLL C 1
ATOM 2706 O O . VAL B 2 84 ? 74.231 116.352 18.409 1.000 11.528 84 VAL LLL O 1
ATOM 2710 N N . PRO B 2 85 ? 75.388 117.856 17.197 1.000 11.358 85 PRO LLL N 1
ATOM 2711 C CA . PRO B 2 85 ? 74.855 117.324 15.910 1.000 11.133 85 PRO LLL CA 1
ATOM 2712 C C . PRO B 2 85 ? 75.137 115.830 15.758 1.000 10.791 85 PRO LLL C 1
ATOM 2713 O O . PRO B 2 85 ? 76.246 115.365 16.049 1.000 11.335 85 PRO LLL O 1
ATOM 2717 N N . VAL B 2 86 ? 74.168 115.122 15.152 1.000 11.009 86 VAL LLL N 1
ATOM 2718 C CA . VAL B 2 86 ? 74.325 113.661 14.965 1.000 11.298 86 VAL LLL CA 1
ATOM 2719 C C . VAL B 2 86 ? 75.587 113.350 14.141 1.000 10.917 86 VAL LLL C 1
ATOM 2720 O O . VAL B 2 86 ? 76.266 112.325 14.409 1.000 10.958 86 VAL LLL O 1
ATOM 2724 N N . ASN B 2 87 ? 75.905 114.123 13.055 1.000 10.147 87 ASN LLL N 1
ATOM 2725 C CA . ASN B 2 87 ? 77.112 113.799 12.282 1.000 10.523 87 ASN LLL CA 1
ATOM 2726 C C . ASN B 2 87 ? 78.394 113.854 13.116 1.000 9.441 87 ASN LLL C 1
ATOM 2727 O O . ASN B 2 87 ? 79.366 113.107 12.918 1.000 10.445 87 ASN LLL O 1
ATOM 2732 N N . ALA B 2 88 ? 78.433 114.878 14.032 1.000 9.407 88 ALA LLL N 1
ATOM 2733 C CA . ALA B 2 88 ? 79.563 114.974 14.968 1.000 9.739 88 ALA LLL CA 1
ATOM 2734 C C . ALA B 2 88 ? 79.635 113.733 15.898 1.000 9.212 88 ALA LLL C 1
ATOM 2735 O O . ALA B 2 88 ? 80.761 113.255 16.199 1.000 10.175 88 ALA LLL O 1
ATOM 2737 N N . GLN B 2 89 ? 78.490 113.205 16.318 1.000 8.875 89 GLN LLL N 1
ATOM 2738 C CA . GLN B 2 89 ? 78.492 111.968 17.106 1.000 9.264 89 GLN LLL CA 1
ATOM 2739 C C . GLN B 2 89 ? 79.043 110.783 16.283 1.000 8.984 89 GLN LLL C 1
ATOM 2740 O O . GLN B 2 89 ? 79.844 109.964 16.796 1.000 9.502 89 GLN LLL O 1
ATOM 2746 N N . TYR B 2 90 ? 78.612 110.642 15.011 1.000 10.025 90 TYR LLL N 1
ATOM 2747 C CA . TYR B 2 90 ? 79.120 109.517 14.207 1.000 9.056 90 TYR LLL CA 1
ATOM 2748 C C . TYR B 2 90 ? 80.675 109.587 14.086 1.000 8.981 90 TYR LLL C 1
ATOM 2749 O O . TYR B 2 90 ? 81.354 108.517 14.187 1.000 9.534 90 TYR LLL O 1
ATOM 2758 N N . ILE B 2 91 ? 81.195 110.792 13.838 1.000 9.092 91 ILE LLL N 1
ATOM 2759 C CA . ILE B 2 91 ? 82.641 110.979 13.665 1.000 8.909 91 ILE LLL CA 1
ATOM 2760 C C . ILE B 2 91 ? 83.392 110.693 15.006 1.000 9.399 91 ILE LLL C 1
ATOM 2761 O O . ILE B 2 91 ? 84.421 109.980 15.026 1.000 9.488 91 ILE LLL O 1
ATOM 2766 N N . ARG B 2 92 ? 82.915 111.268 16.125 1.000 8.883 92 ARG LLL N 1
ATOM 2767 C CA . ARG B 2 92 ? 83.482 110.988 17.452 1.000 8.387 92 ARG LLL CA 1
ATOM 2768 C C . ARG B 2 92 ? 83.503 109.452 17.733 1.000 9.030 92 ARG LLL C 1
ATOM 2769 O O . ARG B 2 92 ? 84.494 108.898 18.272 1.000 8.920 92 ARG LLL O 1
ATOM 2777 N N . ASN B 2 93 ? 82.370 108.799 17.385 1.000 8.752 93 ASN LLL N 1
ATOM 2778 C CA . ASN B 2 93 ? 82.224 107.345 17.653 1.000 8.432 93 ASN LLL CA 1
ATOM 2779 C C . ASN B 2 93 ? 83.225 106.502 16.826 1.000 8.478 93 ASN LLL C 1
ATOM 2780 O O . ASN B 2 93 ? 83.803 105.528 17.348 1.000 9.326 93 ASN LLL O 1
ATOM 2785 N N . ILE B 2 94 ? 83.362 106.810 15.527 1.000 8.823 94 ILE LLL N 1
ATOM 2786 C CA . ILE B 2 94 ? 84.329 106.092 14.664 1.000 8.584 94 ILE LLL CA 1
ATOM 2787 C C . ILE B 2 94 ? 85.755 106.243 15.242 1.000 8.327 94 ILE LLL C 1
ATOM 2788 O O . ILE B 2 94 ? 86.504 105.245 15.343 1.000 9.155 94 ILE LLL O 1
ATOM 2793 N N . ILE B 2 95 ? 86.117 107.476 15.619 1.000 8.670 95 ILE LLL N 1
ATOM 2794 C CA . ILE B 2 95 ? 87.468 107.693 16.210 1.000 7.988 95 ILE LLL CA 1
ATOM 2795 C C . ILE B 2 95 ? 87.643 106.844 17.500 1.000 7.870 95 ILE LLL C 1
ATOM 2796 O O . ILE B 2 95 ? 88.670 106.139 17.647 1.000 8.551 95 ILE LLL O 1
ATOM 2801 N N . LEU B 2 96 ? 86.673 106.884 18.433 1.000 7.887 96 LEU LLL N 1
ATOM 2802 C CA . LEU B 2 96 ? 86.819 106.184 19.703 1.000 8.125 96 LEU LLL CA 1
ATOM 2803 C C . LEU B 2 96 ? 86.915 104.665 19.459 1.000 9.185 96 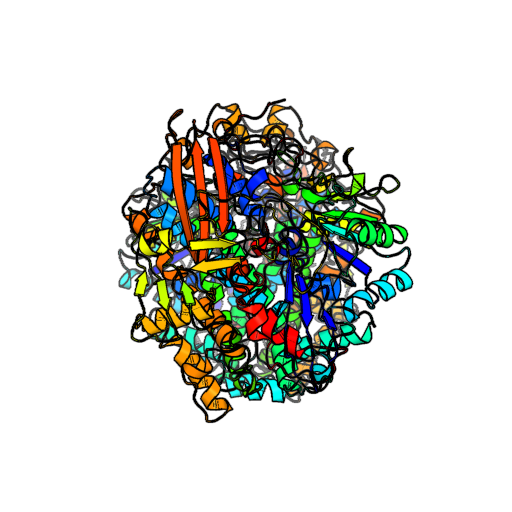LEU LLL C 1
ATOM 2804 O O . LEU B 2 96 ? 87.738 103.939 20.095 1.000 8.910 96 LEU LLL O 1
ATOM 2809 N N . ALA B 2 97 ? 86.074 104.123 18.553 1.000 8.835 97 ALA LLL N 1
ATOM 2810 C CA . ALA B 2 97 ? 86.069 102.656 18.301 1.000 8.702 97 ALA LLL CA 1
ATOM 2811 C C . ALA B 2 97 ? 87.382 102.182 17.638 1.000 8.351 97 ALA LLL C 1
ATOM 2812 O O . ALA B 2 97 ? 87.891 101.076 18.000 1.000 9.197 97 ALA LLL O 1
ATOM 2814 N N . ALA B 2 98 ? 87.874 102.945 16.654 1.000 8.166 98 ALA LLL N 1
ATOM 2815 C CA . ALA B 2 98 ? 89.131 102.563 15.968 1.000 8.264 98 ALA LLL CA 1
ATOM 2816 C C . ALA B 2 98 ? 90.291 102.708 16.925 1.000 8.289 98 ALA LLL C 1
ATOM 2817 O O . ALA B 2 98 ? 91.211 101.840 16.963 1.000 8.606 98 ALA LLL O 1
ATOM 2819 N N . HIS B 2 99 ? 90.333 103.821 17.701 1.000 7.861 99 HIS LLL N 1
ATOM 2820 C CA . HIS B 2 99 ? 91.412 103.988 18.703 1.000 7.963 99 HIS LLL CA 1
ATOM 2821 C C . HIS B 2 99 ? 91.441 102.787 19.690 1.000 7.997 99 HIS LLL C 1
ATOM 2822 O O . HIS B 2 99 ? 92.533 102.191 19.957 1.000 8.806 99 HIS LLL O 1
ATOM 2829 N N . THR B 2 100 ? 90.267 102.415 20.179 1.000 8.080 100 THR LLL N 1
ATOM 2830 C CA . THR B 2 100 ? 90.184 101.357 21.212 1.000 8.197 100 THR LLL CA 1
ATOM 2831 C C . THR B 2 100 ? 90.651 100.020 20.605 1.000 8.572 100 THR LLL C 1
ATOM 2832 O O . THR B 2 100 ? 91.242 99.174 21.329 1.000 9.637 100 THR LLL O 1
ATOM 2836 N N . THR B 2 101 ? 90.398 99.770 19.312 1.000 8.747 101 THR LLL N 1
ATOM 2837 C CA . THR B 2 101 ? 90.873 98.535 18.609 1.000 9.109 101 THR LLL CA 1
ATOM 2838 C C . THR B 2 101 ? 92.426 98.487 18.644 1.000 8.655 101 THR LLL C 1
ATOM 2839 O O . THR B 2 101 ? 93.004 97.456 19.053 1.000 9.663 101 THR LLL O 1
ATOM 2843 N N . HIS B 2 102 ? 93.109 99.592 18.257 1.000 8.708 102 HIS LLL N 1
ATOM 2844 C CA . HIS B 2 102 ? 94.592 99.682 18.406 1.000 8.528 102 HIS LLL CA 1
ATOM 2845 C C . HIS B 2 102 ? 94.996 99.407 19.827 1.000 8.562 102 HIS LLL C 1
ATOM 2846 O O . HIS B 2 102 ? 95.987 98.658 20.087 1.000 9.379 102 HIS LLL O 1
ATOM 2853 N N . ASP B 2 103 ? 94.321 100.051 20.797 1.000 8.478 103 ASP LLL N 1
ATOM 2854 C CA . ASP B 2 103 ? 94.759 100.021 22.212 1.000 8.785 103 ASP LLL CA 1
ATOM 2855 C C . ASP B 2 103 ? 94.704 98.562 22.764 1.000 7.963 103 ASP LLL C 1
ATOM 2856 O O . ASP B 2 103 ? 95.698 98.059 23.353 1.000 8.860 103 ASP LLL O 1
ATOM 2861 N N . HIS B 2 104 ? 93.568 97.861 22.525 1.000 8.401 104 HIS LLL N 1
ATOM 2862 C CA . HIS B 2 104 ? 93.452 96.474 23.037 1.000 8.220 104 HIS LLL CA 1
ATOM 2863 C C . HIS B 2 104 ? 94.467 95.545 22.365 1.000 8.550 104 HIS LLL C 1
ATOM 2864 O O . HIS B 2 104 ? 95.026 94.658 23.043 1.000 8.941 104 HIS LLL O 1
ATOM 2871 N N . ILE B 2 105 ? 94.627 95.608 21.044 1.000 8.615 105 ILE LLL N 1
ATOM 2872 C CA . ILE B 2 105 ? 95.599 94.723 20.333 1.000 8.793 105 ILE LLL CA 1
ATOM 2873 C C . ILE B 2 105 ? 97.003 94.890 20.929 1.000 9.003 105 ILE LLL C 1
ATOM 2874 O O . ILE B 2 105 ? 97.726 93.901 21.234 1.000 8.974 105 ILE LLL O 1
ATOM 2879 N N . VAL B 2 106 ? 97.450 96.163 21.040 1.000 9.164 106 VAL LLL N 1
ATOM 2880 C CA . VAL B 2 106 ? 98.806 96.424 21.587 1.000 8.188 106 VAL LLL CA 1
ATOM 2881 C C . VAL B 2 106 ? 98.921 95.922 23.022 1.000 7.993 106 VAL LLL C 1
ATOM 2882 O O . VAL B 2 106 ? 99.982 95.389 23.416 1.000 9.161 106 VAL LLL O 1
ATOM 2886 N N . HIS B 2 107 ? 97.862 96.076 23.844 1.000 8.383 107 HIS LLL N 1
ATOM 2887 C CA . HIS B 2 107 ? 97.933 95.580 25.237 1.000 8.396 107 HIS LLL CA 1
ATOM 2888 C C . HIS B 2 107 ? 98.125 94.051 25.243 1.000 8.846 107 HIS LLL C 1
ATOM 2889 O O . HIS B 2 107 ? 99.007 93.531 26.003 1.000 9.722 107 HIS LLL O 1
ATOM 2896 N N . PHE B 2 108 ? 97.333 93.309 24.470 1.000 8.841 108 PHE LLL N 1
ATOM 2897 C CA . PHE B 2 108 ? 97.447 91.852 24.538 1.000 9.088 108 PHE LLL CA 1
ATOM 2898 C C . PHE B 2 108 ? 98.852 91.374 24.072 1.000 9.109 108 PHE LLL C 1
ATOM 2899 O O . PHE B 2 108 ? 99.468 90.455 24.684 1.000 9.445 108 PHE LLL O 1
ATOM 2907 N N . TYR B 2 109 ? 99.336 91.937 22.961 1.000 9.265 109 TYR LLL N 1
ATOM 2908 C CA . TYR B 2 109 ? 100.585 91.454 22.343 1.000 8.617 109 TYR LLL CA 1
ATOM 2909 C C . TYR B 2 109 ? 101.858 92.165 22.878 1.000 8.630 109 TYR LLL C 1
ATOM 2910 O O . TYR B 2 109 ? 102.716 91.493 23.498 1.000 11.042 109 TYR LLL O 1
ATOM 2919 N N . GLN B 2 110 ? 102.007 93.452 22.644 1.000 9.015 110 GLN LLL N 1
ATOM 2920 C CA . GLN B 2 110 ? 103.237 94.164 23.007 1.000 8.952 110 GLN LLL CA 1
ATOM 2921 C C . GLN B 2 110 ? 103.444 94.314 24.518 1.000 10.116 110 GLN LLL C 1
ATOM 2922 O O . GLN B 2 110 ? 104.604 94.322 24.988 1.000 10.533 110 GLN LLL O 1
ATOM 2928 N N . LEU B 2 111 ? 102.348 94.441 25.308 1.000 10.302 111 LEU LLL N 1
ATOM 2929 C CA . LEU B 2 111 ? 102.461 94.690 26.760 1.000 10.241 111 LEU LLL CA 1
ATOM 2930 C C . LEU B 2 111 ? 102.334 93.355 27.539 1.000 10.259 111 LEU LLL C 1
ATOM 2931 O O . LEU B 2 111 ? 103.133 93.157 28.483 1.000 13.137 111 LEU LLL O 1
ATOM 2936 N N . SER B 2 112 ? 101.375 92.492 27.239 1.000 9.790 112 SER LLL N 1
ATOM 2937 C CA A SER B 2 112 ? 101.098 91.362 28.114 0.500 10.117 112 SER LLL CA 1
ATOM 2938 C CA B SER B 2 112 ? 100.988 91.321 28.074 0.500 11.418 112 SER LLL CA 1
ATOM 2939 C C . SER B 2 112 ? 101.705 90.022 27.684 1.000 10.323 112 SER LLL C 1
ATOM 2940 O O . SER B 2 112 ? 102.009 89.214 28.593 1.000 11.700 112 SER LLL O 1
ATOM 2945 N N . ALA B 2 113 ? 101.871 89.754 26.390 1.000 10.329 113 ALA LLL N 1
ATOM 2946 C CA . ALA B 2 113 ? 102.202 88.377 25.944 1.000 10.891 113 ALA LLL CA 1
ATOM 2947 C C . ALA B 2 113 ? 103.481 87.882 26.616 1.000 10.822 113 ALA LLL C 1
ATOM 2948 O O . ALA B 2 113 ? 103.565 86.632 26.887 1.000 11.022 113 ALA LLL O 1
ATOM 2950 N N . LEU B 2 114 ? 104.515 88.730 26.805 1.000 11.030 114 LEU LLL N 1
ATOM 2951 C CA . LEU B 2 114 ? 105.817 88.239 27.370 1.000 10.959 114 LEU LLL CA 1
ATOM 2952 C C . LEU B 2 114 ? 105.746 87.868 28.858 1.000 12.196 114 LEU LLL C 1
ATOM 2953 O O . LEU B 2 114 ? 106.738 87.348 29.434 1.000 14.833 114 LEU LLL O 1
ATOM 2958 N N . ASP B 2 115 ? 104.530 87.968 29.498 1.000 11.321 115 ASP LLL N 1
ATOM 2959 C CA . ASP B 2 115 ? 104.301 87.348 30.807 1.000 12.149 115 ASP LLL CA 1
ATOM 2960 C C . ASP B 2 115 ? 104.048 85.832 30.703 1.000 12.214 115 ASP LLL C 1
ATOM 2961 O O . ASP B 2 115 ? 104.205 85.141 31.724 1.000 14.160 115 ASP LLL O 1
ATOM 2966 N N . TRP B 2 116 ? 103.575 85.397 29.520 1.000 12.120 116 TRP LLL N 1
ATOM 2967 C CA . TRP B 2 116 ? 102.989 84.058 29.319 1.000 13.183 116 TRP LLL CA 1
ATOM 2968 C C . TRP B 2 116 ? 103.782 83.232 28.299 1.000 12.990 116 TRP LLL C 1
ATOM 2969 O O . TRP B 2 116 ? 103.617 81.995 28.229 1.000 13.290 116 TRP LLL O 1
ATOM 2980 N N . VAL B 2 117 ? 104.624 83.911 27.506 1.000 13.336 117 VAL LLL N 1
ATOM 2981 C CA . VAL B 2 117 ? 105.355 83.370 26.335 1.000 13.278 117 VAL LLL CA 1
ATOM 2982 C C . VAL B 2 117 ? 106.858 83.414 26.649 1.000 15.050 117 VAL LLL C 1
ATOM 2983 O O . VAL B 2 117 ? 107.347 84.509 27.118 1.000 16.774 117 VAL LLL O 1
ATOM 2987 N N . ASP B 2 118 ? 107.599 82.341 26.340 1.000 17.321 118 ASP LLL N 1
ATOM 2988 C CA . ASP B 2 118 ? 109.055 82.174 26.540 1.000 18.706 118 ASP LLL CA 1
ATOM 2989 C C . ASP B 2 118 ? 109.714 82.167 25.142 1.000 20.280 118 ASP LLL C 1
ATOM 2990 O O . ASP B 2 118 ? 109.535 81.176 24.399 1.000 18.587 118 ASP LLL O 1
ATOM 2995 N N . ILE B 2 119 ? 110.358 83.296 24.738 1.000 19.565 119 ILE LLL N 1
ATOM 2996 C CA . ILE B 2 119 ? 110.908 83.414 23.360 1.000 21.314 119 ILE LLL CA 1
ATOM 2997 C C . ILE B 2 119 ? 112.025 82.349 23.139 1.000 23.770 119 ILE LLL C 1
ATOM 2998 O O . ILE B 2 119 ? 112.149 81.850 22.023 1.000 27.186 119 ILE LLL O 1
ATOM 3003 N N . THR B 2 120 ? 112.802 81.955 24.155 1.000 24.541 120 THR LLL N 1
ATOM 3004 C CA . THR B 2 120 ? 113.902 80.985 23.960 1.000 28.080 120 THR LLL CA 1
ATOM 3005 C C . THR B 2 120 ? 113.315 79.616 23.658 1.000 26.336 120 THR LLL C 1
ATOM 3006 O O . THR B 2 120 ? 113.908 78.839 22.816 1.000 28.137 120 THR LLL O 1
ATOM 3010 N N . SER B 2 121 ? 112.240 79.260 24.328 1.000 21.771 121 SER LLL N 1
ATOM 3011 C CA . SER B 2 121 ? 111.528 77.992 24.064 1.000 22.235 121 SER LLL CA 1
ATOM 3012 C C . SER B 2 121 ? 111.105 77.931 22.576 1.000 20.624 121 SER LLL C 1
ATOM 3013 O O . SER B 2 121 ? 111.158 76.827 21.964 1.000 21.552 121 SER LLL O 1
ATOM 3016 N N . ALA B 2 122 ? 110.779 79.079 21.974 1.000 20.005 122 ALA LLL N 1
ATOM 3017 C CA . ALA B 2 122 ? 110.346 79.108 20.547 1.000 19.315 122 ALA LLL CA 1
ATOM 3018 C C . ALA B 2 122 ? 111.412 78.600 19.586 1.000 19.989 122 ALA LLL C 1
ATOM 3019 O O . ALA B 2 122 ? 111.078 78.062 18.516 1.000 21.026 122 ALA LLL O 1
ATOM 3021 N N . LEU B 2 123 ? 112.663 78.715 19.962 1.000 22.100 123 LEU LLL N 1
ATOM 3022 C CA . LEU B 2 123 ? 113.798 78.236 19.127 1.000 24.633 123 LEU LLL CA 1
ATOM 3023 C C . LEU B 2 123 ? 113.799 76.704 19.006 1.000 24.199 123 LEU LLL C 1
ATOM 3024 O O . LEU B 2 123 ? 114.335 76.217 17.989 1.000 26.519 123 LEU LLL O 1
ATOM 3029 N N . GLN B 2 124 ? 113.210 75.997 19.967 1.000 23.318 124 GLN LLL N 1
ATOM 3030 C CA . GLN B 2 124 ? 113.107 74.516 19.961 1.000 22.342 124 GLN LLL CA 1
ATOM 3031 C C . GLN B 2 124 ? 111.905 74.023 19.138 1.000 24.136 124 GLN LLL C 1
ATOM 3032 O O . GLN B 2 124 ? 111.741 72.808 18.949 1.000 23.054 124 GLN LLL O 1
ATOM 3038 N N . ALA B 2 125 ? 111.030 74.921 18.685 1.000 21.037 125 ALA LLL N 1
ATOM 3039 C CA . ALA B 2 125 ? 109.787 74.479 18.021 1.000 18.319 125 ALA LLL CA 1
ATOM 3040 C C . ALA B 2 125 ? 110.005 73.835 16.633 1.000 17.731 125 ALA LLL C 1
ATOM 3041 O O . ALA B 2 125 ? 110.922 74.243 15.888 1.000 20.725 125 ALA LLL O 1
ATOM 3043 N N . ASP B 2 126 ? 109.109 72.927 16.307 1.000 18.555 126 ASP LLL N 1
ATOM 3044 C CA . ASP B 2 126 ? 108.968 72.427 14.917 1.000 20.139 126 ASP LLL CA 1
ATOM 3045 C C . ASP B 2 126 ? 107.888 73.254 14.218 1.000 19.738 126 ASP LLL C 1
ATOM 3046 O O . ASP B 2 126 ? 106.692 73.147 14.567 1.000 18.575 126 ASP LLL O 1
ATOM 3051 N N . PRO B 2 127 ? 108.255 74.089 13.199 1.000 18.908 127 PRO LLL N 1
ATOM 3052 C CA . PRO B 2 127 ? 107.254 74.981 12.585 1.000 18.883 127 PRO LLL CA 1
ATOM 3053 C C . PRO B 2 127 ? 106.077 74.227 11.923 1.000 19.206 127 PRO LLL C 1
ATOM 3054 O O . PRO B 2 127 ? 104.926 74.762 11.929 1.000 17.744 127 PRO LLL O 1
ATOM 3058 N N . THR B 2 128 ? 106.293 73.031 11.337 1.000 19.534 128 THR LLL N 1
ATOM 3059 C CA . THR B 2 128 ? 105.191 72.263 10.726 1.000 22.494 128 THR LLL CA 1
ATOM 3060 C C . THR B 2 128 ? 104.224 71.775 11.811 1.000 20.635 128 THR LLL C 1
ATOM 3061 O O . THR B 2 128 ? 103.031 71.850 11.631 1.000 19.596 128 THR LLL O 1
ATOM 3065 N N . LYS B 2 129 ? 104.757 71.246 12.935 1.000 20.207 129 LYS LLL N 1
ATOM 3066 C CA . LYS B 2 129 ? 103.889 70.782 14.060 1.000 23.093 129 LYS LLL CA 1
ATOM 3067 C C . LYS B 2 129 ? 103.079 71.998 14.570 1.000 18.719 129 LYS LLL C 1
ATOM 3068 O O . LYS B 2 129 ? 101.882 71.867 14.886 1.000 20.224 129 LYS LLL O 1
ATOM 3074 N N . ALA B 2 130 ? 103.689 73.186 14.651 1.000 17.180 130 ALA LLL N 1
ATOM 3075 C CA . ALA B 2 130 ? 103.015 74.400 15.180 1.000 17.296 130 ALA LLL CA 1
ATOM 3076 C C . ALA B 2 130 ? 101.842 74.744 14.281 1.000 18.515 130 ALA LLL C 1
ATOM 3077 O O . ALA B 2 130 ? 100.728 75.035 14.740 1.000 18.097 130 ALA LLL O 1
ATOM 3079 N N . SER B 2 131 ? 102.044 74.738 12.946 1.000 17.641 131 SER LLL N 1
ATOM 3080 C CA . SER B 2 131 ? 100.942 75.033 11.996 1.000 18.367 131 SER LLL CA 1
ATOM 3081 C C . SER B 2 131 ? 99.810 73.980 12.107 1.000 18.913 131 SER LLL C 1
ATOM 3082 O O . SER B 2 131 ? 98.609 74.333 12.052 1.000 19.177 131 SER LLL O 1
ATOM 3085 N N . GLU B 2 132 ? 100.152 72.712 12.255 1.000 19.663 132 GLU LLL N 1
ATOM 3086 C CA . GLU B 2 132 ? 99.153 71.603 12.288 1.000 22.115 132 GLU LLL CA 1
ATOM 3087 C C . GLU B 2 132 ? 98.260 71.764 13.529 1.000 20.993 132 GLU LLL C 1
ATOM 3088 O O . GLU B 2 132 ? 97.075 71.423 13.455 1.000 23.087 132 GLU LLL O 1
ATOM 3094 N N . MET B 2 133 ? 98.777 72.334 14.622 1.000 20.111 133 MET LLL N 1
ATOM 3095 C CA . MET B 2 133 ? 98.024 72.532 15.908 1.000 22.935 133 MET LLL CA 1
ATOM 3096 C C . MET B 2 133 ? 96.808 73.457 15.647 1.000 21.050 133 MET LLL C 1
ATOM 3097 O O . MET B 2 133 ? 95.867 73.403 16.423 1.000 23.988 133 MET LLL O 1
ATOM 3102 N N . LEU B 2 134 ? 96.916 74.371 14.657 1.000 20.966 134 LEU LLL N 1
ATOM 3103 C CA . LEU B 2 134 ? 95.834 75.378 14.413 1.000 20.644 134 LEU LLL CA 1
ATOM 3104 C C . LEU B 2 134 ? 94.792 74.890 13.401 1.000 21.648 134 LEU LLL C 1
ATOM 3105 O O . LEU B 2 134 ? 93.831 75.589 13.148 1.000 23.597 134 LEU LLL O 1
ATOM 3110 N N . LYS B 2 135 ? 94.957 73.706 12.819 1.000 23.088 135 LYS LLL N 1
ATOM 3111 C CA . LYS B 2 135 ? 93.956 73.187 11.815 1.000 24.354 135 LYS LLL CA 1
ATOM 3112 C C . LYS B 2 135 ? 92.611 72.946 12.481 1.000 32.850 135 LYS LLL C 1
ATOM 3113 O O . LYS B 2 135 ? 92.648 72.209 13.473 1.000 33.943 135 LYS LLL O 1
ATOM 3119 N N . GLY B 2 136 ? 91.526 73.564 11.962 1.000 38.913 136 GLY LLL N 1
ATOM 3120 C CA . GLY B 2 136 ? 90.186 73.520 12.573 1.000 45.293 136 GLY LLL CA 1
ATOM 3121 C C . GLY B 2 136 ? 90.084 74.384 13.809 1.000 50.555 136 GLY LLL C 1
ATOM 3122 O O . GLY B 2 136 ? 89.174 74.179 14.587 1.000 52.435 136 GLY LLL O 1
ATOM 3123 N N . VAL B 2 137 ? 91.073 75.211 14.079 1.000 39.644 137 VAL LLL N 1
ATOM 3124 C CA . VAL B 2 137 ? 90.967 76.099 15.258 1.000 31.093 137 VAL LLL CA 1
ATOM 3125 C C . VAL B 2 137 ? 90.944 77.599 14.804 1.000 23.233 137 VAL LLL C 1
ATOM 3126 O O . VAL B 2 137 ? 90.329 78.439 15.414 1.000 27.224 137 VAL LLL O 1
ATOM 3130 N N . SER B 2 138 ? 91.566 77.910 13.700 1.000 18.922 138 SER LLL N 1
ATOM 3131 C CA . SER B 2 138 ? 91.572 79.229 13.047 1.000 16.331 138 SER LLL CA 1
ATOM 3132 C C . SER B 2 138 ? 91.516 79.068 11.522 1.000 16.994 138 SER LLL C 1
ATOM 3133 O O . SER B 2 138 ? 92.144 78.091 11.005 1.000 20.182 138 SER LLL O 1
ATOM 3136 N N . THR B 2 139 ? 90.944 80.047 10.823 1.000 15.123 139 THR LLL N 1
ATOM 3137 C CA . THR B 2 139 ? 90.989 80.185 9.371 1.000 15.356 139 THR LLL CA 1
ATOM 3138 C C . THR B 2 139 ? 91.970 81.298 8.922 1.000 13.775 139 THR LLL C 1
ATOM 3139 O O . THR B 2 139 ? 92.004 81.612 7.697 1.000 15.420 139 THR LLL O 1
ATOM 3143 N N . TRP B 2 140 ? 92.800 81.833 9.853 1.000 13.240 140 TRP LLL N 1
ATOM 3144 C CA . TRP B 2 140 ? 93.770 82.902 9.481 1.000 12.145 140 TRP LLL CA 1
ATOM 3145 C C . TRP B 2 140 ? 94.732 82.444 8.365 1.000 11.588 140 TRP LLL C 1
ATOM 3146 O O . TRP B 2 140 ? 95.202 81.283 8.427 1.000 12.879 140 TRP LLL O 1
ATOM 3157 N N . HIS B 2 141 ? 94.997 83.333 7.412 1.000 11.839 141 HIS LLL N 1
ATOM 3158 C CA . HIS B 2 141 ? 95.822 83.013 6.219 1.000 12.038 141 HIS LLL CA 1
ATOM 3159 C C . HIS B 2 141 ? 97.350 83.056 6.457 1.000 12.050 141 HIS LLL C 1
ATOM 3160 O O . HIS B 2 141 ? 98.071 82.724 5.502 1.000 13.244 141 HIS LLL O 1
ATOM 3167 N N . LEU B 2 142 ? 97.826 83.449 7.645 1.000 11.298 142 LEU LLL N 1
ATOM 3168 C CA . LEU B 2 142 ? 99.275 83.599 7.923 1.000 11.371 142 LEU LLL CA 1
ATOM 3169 C C . LEU B 2 142 ? 99.767 82.716 9.119 1.000 11.499 142 LEU LLL C 1
ATOM 3170 O O . LEU B 2 142 ? 100.604 83.162 9.955 1.000 12.642 142 LEU LLL O 1
ATOM 3175 N N . ASN B 2 143 ? 99.317 81.471 9.114 1.000 11.982 143 ASN LLL N 1
ATOM 3176 C CA . ASN B 2 143 ? 99.708 80.424 10.095 1.000 12.636 143 ASN LLL CA 1
ATOM 3177 C C . ASN B 2 143 ? 100.466 79.266 9.442 1.000 12.595 143 ASN LLL C 1
ATOM 3178 O O . ASN B 2 143 ? 100.535 78.154 10.019 1.000 14.022 143 ASN LLL O 1
ATOM 3183 N N . SER B 2 144 ? 101.071 79.476 8.243 1.000 13.288 144 SER LLL N 1
ATOM 3184 C CA . SER B 2 144 ? 101.788 78.379 7.548 1.000 13.408 144 SER LLL CA 1
ATOM 3185 C C . SER B 2 144 ? 103.106 78.053 8.263 1.000 13.718 144 SER LLL C 1
ATOM 3186 O O . SER B 2 144 ? 103.743 78.907 8.937 1.000 14.432 144 SER LLL O 1
ATOM 3189 N N . PRO B 2 145 ? 103.641 76.815 7.977 1.000 14.807 145 PRO LLL N 1
ATOM 3190 C CA . PRO B 2 145 ? 104.991 76.468 8.453 1.000 15.487 145 PRO LLL CA 1
ATOM 3191 C C . PRO B 2 145 ? 106.020 77.466 7.932 1.000 14.345 145 PRO LLL C 1
ATOM 3192 O O . PRO B 2 145 ? 107.029 77.768 8.615 1.000 15.284 145 PRO LLL O 1
ATOM 3196 N N . GLU B 2 146 ? 105.833 77.980 6.690 1.000 14.594 146 GLU LLL N 1
ATOM 3197 C CA . GLU B 2 146 ? 106.784 78.897 6.044 1.000 14.186 146 GLU LLL CA 1
ATOM 3198 C C . GLU B 2 146 ? 106.808 80.266 6.787 1.000 13.492 146 GLU LLL C 1
ATOM 3199 O O . GLU B 2 146 ? 107.919 80.797 7.029 1.000 14.545 146 GLU LLL O 1
ATOM 3205 N N . GLU B 2 147 ? 105.622 80.795 7.144 1.000 12.575 147 GLU LLL N 1
ATOM 3206 C CA . GLU B 2 147 ? 105.555 82.005 7.976 1.000 13.441 147 GLU LLL CA 1
ATOM 3207 C C . GLU B 2 147 ? 106.268 81.772 9.320 1.000 13.607 147 GLU LLL C 1
ATOM 3208 O O . GLU B 2 147 ? 107.132 82.616 9.743 1.000 14.116 147 GLU LLL O 1
ATOM 3214 N N . PHE B 2 148 ? 106.025 80.645 9.967 1.000 14.087 148 PHE LLL N 1
ATOM 3215 C CA . PHE B 2 148 ? 106.581 80.396 11.291 1.000 13.806 148 PHE LLL CA 1
ATOM 3216 C C . PHE B 2 148 ? 108.103 80.174 11.233 1.000 14.334 148 PHE LLL C 1
ATOM 3217 O O . PHE B 2 148 ? 108.829 80.564 12.165 1.000 15.388 148 PHE LLL O 1
ATOM 3225 N N . THR B 2 149 ? 108.632 79.563 10.156 1.000 14.384 149 THR LLL N 1
ATOM 3226 C CA . THR B 2 149 ? 110.070 79.403 9.929 1.000 15.544 149 THR LLL CA 1
ATOM 3227 C C . THR B 2 149 ? 110.746 80.769 9.786 1.000 16.686 149 THR LLL C 1
ATOM 3228 O O . THR B 2 149 ? 111.862 80.968 10.341 1.000 17.876 149 THR LLL O 1
ATOM 3232 N N . LYS B 2 150 ? 110.176 81.669 8.976 1.000 15.521 150 LYS LLL N 1
ATOM 3233 C CA . LYS B 2 150 ? 110.751 83.033 8.814 1.000 17.144 150 LYS LLL CA 1
ATOM 3234 C C . LYS B 2 150 ? 110.835 83.725 10.184 1.000 15.039 150 LYS LLL C 1
ATOM 3235 O O . LYS B 2 150 ? 111.851 84.390 10.479 1.000 17.382 150 LYS LLL O 1
ATOM 3241 N N . VAL B 2 151 ? 109.770 83.613 10.991 1.000 13.349 151 VAL LLL N 1
ATOM 3242 C CA . VAL B 2 151 ? 109.761 84.231 12.336 1.000 13.893 151 VAL LLL CA 1
ATOM 3243 C C . VAL B 2 151 ? 110.845 83.589 13.250 1.000 15.151 151 VAL LLL C 1
ATOM 3244 O O . VAL B 2 151 ? 111.617 84.350 13.919 1.000 16.010 151 VAL LLL O 1
ATOM 3248 N N . GLN B 2 152 ? 110.899 82.274 13.223 1.000 15.328 152 GLN LLL N 1
ATOM 3249 C CA . GLN B 2 152 ? 111.901 81.561 14.042 1.000 16.456 152 GLN LLL CA 1
ATOM 3250 C C . GLN B 2 152 ? 113.327 82.028 13.664 1.000 17.089 152 GLN LLL C 1
ATOM 3251 O O . GLN B 2 152 ? 114.167 82.190 14.562 1.000 17.655 152 GLN LLL O 1
ATOM 3257 N N . ASN B 2 153 ? 113.586 82.231 12.351 1.000 16.912 153 ASN LLL N 1
ATOM 3258 C CA . ASN B 2 153 ? 114.911 82.681 11.867 1.000 17.272 153 ASN LLL CA 1
ATOM 3259 C C . ASN B 2 153 ? 115.194 84.120 12.366 1.000 16.903 153 ASN LLL C 1
ATOM 3260 O O . ASN B 2 153 ? 116.359 84.401 12.664 1.000 18.917 153 ASN LLL O 1
ATOM 3265 N N . LYS B 2 154 ? 114.183 84.989 12.481 1.000 16.609 154 LYS LLL N 1
ATOM 3266 C CA . LYS B 2 154 ? 114.422 86.361 13.005 1.000 17.672 154 LYS LLL CA 1
ATOM 3267 C C . LYS B 2 154 ? 114.836 86.270 14.491 1.000 16.751 154 LYS LLL C 1
ATOM 3268 O O . LYS B 2 154 ? 115.754 86.988 14.942 1.000 18.968 154 LYS LLL O 1
ATOM 3274 N N . ILE B 2 155 ? 114.229 85.339 15.247 1.000 15.986 155 ILE LLL N 1
ATOM 3275 C CA . ILE B 2 155 ? 114.632 85.094 16.669 1.000 18.417 155 ILE LLL CA 1
ATOM 3276 C C . ILE B 2 155 ? 116.064 84.583 16.723 1.000 18.090 155 ILE LLL C 1
ATOM 3277 O O . ILE B 2 155 ? 116.888 85.049 17.560 1.000 19.358 155 ILE LLL O 1
ATOM 3282 N N . LYS B 2 156 ? 116.372 83.581 15.916 1.000 20.086 156 LYS LLL N 1
ATOM 3283 C CA . LYS B 2 156 ? 117.724 82.972 15.832 1.000 21.699 156 LYS LLL CA 1
ATOM 3284 C C . LYS B 2 156 ? 118.767 84.069 15.587 1.000 19.976 156 LYS LLL C 1
ATOM 3285 O O . LYS B 2 156 ? 119.838 84.101 16.262 1.000 24.219 156 LYS LLL O 1
ATOM 3291 N N . ASP B 2 157 ? 118.466 84.970 14.643 1.000 20.511 157 ASP LLL N 1
ATOM 3292 C CA . ASP B 2 157 ? 119.461 85.993 14.265 1.000 22.496 157 ASP LLL CA 1
ATOM 3293 C C . ASP B 2 157 ? 119.669 87.007 15.415 1.000 19.098 157 ASP LLL C 1
ATOM 3294 O O . ASP B 2 157 ? 120.783 87.515 15.624 1.000 22.203 157 ASP LLL O 1
ATOM 3299 N N . LEU B 2 158 ? 118.605 87.385 16.102 1.000 18.072 158 LEU LLL N 1
ATOM 3300 C CA . LEU B 2 158 ? 118.673 88.355 17.233 1.000 18.486 158 LEU LLL CA 1
ATOM 3301 C C . LEU B 2 158 ? 119.505 87.711 18.356 1.000 20.236 158 LEU LLL C 1
ATOM 3302 O O . LEU B 2 158 ? 120.435 88.328 18.855 1.000 21.200 158 LEU LLL O 1
ATOM 3307 N N . VAL B 2 159 ? 119.276 86.438 18.683 1.000 20.855 159 VAL LLL N 1
ATOM 3308 C CA . VAL B 2 159 ? 120.061 85.763 19.746 1.000 26.054 159 VAL LLL CA 1
ATOM 3309 C C . VAL B 2 159 ? 121.517 85.672 19.301 1.000 23.002 159 VAL LLL C 1
ATOM 3310 O O . VAL B 2 159 ? 122.424 85.861 20.171 1.000 30.651 159 VAL LLL O 1
ATOM 3314 N N . ALA B 2 160 ? 121.776 85.193 18.080 1.000 26.746 160 ALA LLL N 1
ATOM 3315 C CA . ALA B 2 160 ? 123.162 84.989 17.588 1.000 28.321 160 ALA LLL CA 1
ATOM 3316 C C . ALA B 2 160 ? 123.951 86.314 17.680 1.000 26.385 160 ALA LLL C 1
ATOM 3317 O O . ALA B 2 160 ? 125.168 86.225 17.825 1.000 34.455 160 ALA LLL O 1
ATOM 3319 N N . SER B 2 161 ? 123.313 87.487 17.577 1.000 25.978 161 SER LLL N 1
ATOM 3320 C CA . SER B 2 161 ? 124.032 88.791 17.605 1.000 24.617 161 SER LLL CA 1
ATOM 3321 C C . SER B 2 161 ? 124.601 89.086 19.018 1.000 22.352 161 SER LLL C 1
ATOM 3322 O O . SER B 2 161 ? 125.505 90.000 19.167 1.000 26.051 161 SER LLL O 1
ATOM 3325 N N . GLY B 2 162 ? 124.067 88.457 20.045 1.000 25.093 162 GLY LLL N 1
ATOM 3326 C CA . GLY B 2 162 ? 124.387 88.816 21.449 1.000 24.588 162 GLY LLL CA 1
ATOM 3327 C C . GLY B 2 162 ? 123.850 90.161 21.903 1.000 23.080 162 GLY LLL C 1
ATOM 3328 O O . GLY B 2 162 ? 124.248 90.621 22.950 1.000 27.152 162 GLY LLL O 1
ATOM 3329 N N . GLN B 2 163 ? 122.983 90.783 21.143 1.000 19.511 163 GLN LLL N 1
ATOM 3330 C CA . GLN B 2 163 ? 122.333 92.071 21.525 1.000 17.263 163 GLN LLL CA 1
ATOM 3331 C C . GLN B 2 163 ? 120.826 91.806 21.646 1.000 17.252 163 GLN LLL C 1
ATOM 3332 O O . GLN B 2 163 ? 120.041 92.059 20.677 1.000 17.070 163 GLN LLL O 1
ATOM 3338 N N . LEU B 2 164 ? 120.388 91.336 22.822 1.000 18.247 164 LEU LLL N 1
ATOM 3339 C CA . LEU B 2 164 ? 118.957 90.979 22.999 1.000 17.137 164 LEU LLL CA 1
ATOM 3340 C C . LEU B 2 164 ? 118.126 92.229 23.331 1.000 16.765 164 LEU LLL C 1
ATOM 3341 O O . LEU B 2 164 ? 116.877 92.183 23.061 1.000 17.063 164 LEU LLL O 1
ATOM 3346 N N . GLY B 2 165 ? 118.789 93.296 23.825 1.000 17.859 165 GLY LLL N 1
ATOM 3347 C CA . GLY B 2 165 ? 118.172 94.562 24.197 1.000 21.931 165 GLY LLL CA 1
ATOM 3348 C C . GLY B 2 165 ? 116.888 94.392 25.048 1.000 20.738 165 GLY LLL C 1
ATOM 3349 O O . GLY B 2 165 ? 116.903 93.670 26.059 1.000 23.879 165 GLY LLL O 1
ATOM 3350 N N . ILE B 2 166 ? 115.809 94.927 24.584 1.000 20.592 166 ILE LLL N 1
ATOM 3351 C CA . ILE B 2 166 ? 114.512 94.834 25.353 1.000 21.594 166 ILE LLL CA 1
ATOM 3352 C C . ILE B 2 166 ? 113.980 93.378 25.503 1.000 17.693 166 ILE LLL C 1
ATOM 3353 O O . ILE B 2 166 ? 113.108 93.146 26.399 1.000 16.864 166 ILE LLL O 1
ATOM 3358 N N . PHE B 2 167 ? 114.479 92.401 24.751 1.000 17.829 167 PHE LLL N 1
ATOM 3359 C CA . PHE B 2 167 ? 114.128 90.978 24.997 1.000 21.414 167 PHE LLL CA 1
ATOM 3360 C C . PHE B 2 167 ? 115.102 90.316 26.097 1.000 25.696 167 PHE LLL C 1
ATOM 3361 O O . PHE B 2 167 ? 114.907 89.149 26.540 1.000 49.199 167 PHE LLL O 1
ATOM 3369 N N . ALA B 2 168 ? 116.113 91.024 26.628 1.000 23.025 168 ALA LLL N 1
ATOM 3370 C CA . ALA B 2 168 ? 117.131 90.540 27.665 1.000 36.368 168 ALA LLL CA 1
ATOM 3371 C C . ALA B 2 168 ? 116.590 90.348 29.091 1.000 51.071 168 ALA LLL C 1
ATOM 3372 O O . ALA B 2 168 ? 115.553 90.901 29.460 1.000 50.002 168 ALA LLL O 1
ATOM 3374 N N . ASN B 2 169 ? 117.391 89.529 29.777 1.000 37.947 169 ASN LLL N 1
ATOM 3375 C CA . ASN B 2 169 ? 117.317 89.236 31.233 1.000 31.526 169 ASN LLL CA 1
ATOM 3376 C C . ASN B 2 169 ? 115.838 89.022 31.543 1.000 40.810 169 ASN LLL C 1
ATOM 3377 O O . ASN B 2 169 ? 115.394 89.544 32.572 1.000 46.182 169 ASN LLL O 1
ATOM 3382 N N . GLY B 2 170 ? 115.099 88.390 30.603 1.000 41.160 170 GLY LLL N 1
ATOM 3383 C CA . GLY B 2 170 ? 113.665 88.059 30.720 1.000 38.198 170 GLY LLL CA 1
ATOM 3384 C C . GLY B 2 170 ? 113.528 86.810 31.527 1.000 34.450 170 GLY LLL C 1
ATOM 3385 O O . GLY B 2 170 ? 114.553 86.374 32.103 1.000 44.507 170 GLY LLL O 1
ATOM 3386 N N . TYR B 2 171 ? 112.276 86.306 31.643 1.000 31.856 171 TYR LLL N 1
ATOM 3387 C CA . TYR B 2 171 ? 111.892 85.241 32.612 1.000 29.203 171 TYR LLL CA 1
ATOM 3388 C C . TYR B 2 171 ? 111.914 83.900 31.897 1.000 33.236 171 TYR LLL C 1
ATOM 3389 O O . TYR B 2 171 ? 111.007 83.118 32.086 1.000 28.698 171 TYR LLL O 1
ATOM 3398 N N . TRP B 2 172 ? 112.940 83.665 31.078 1.000 31.921 172 TRP LLL N 1
ATOM 3399 C CA . TRP B 2 172 ? 113.064 82.433 30.244 1.000 34.767 172 TRP LLL CA 1
ATOM 3400 C C . TRP B 2 172 ? 113.303 81.217 31.194 1.000 25.811 172 TRP LLL C 1
ATOM 3401 O O . TRP B 2 172 ? 114.076 81.346 32.123 1.000 30.237 172 TRP LLL O 1
ATOM 3412 N N . GLY B 2 173 ? 112.635 80.049 30.997 1.000 26.822 173 GLY LLL N 1
ATOM 3413 C CA . GLY B 2 173 ? 112.656 78.857 31.911 1.000 30.496 173 GLY LLL CA 1
ATOM 3414 C C . GLY B 2 173 ? 111.924 79.005 33.270 1.000 27.805 173 GLY LLL C 1
ATOM 3415 O O . GLY B 2 173 ? 112.047 78.101 34.170 1.000 28.444 173 GLY LLL O 1
ATOM 3416 N N . HIS B 2 174 ? 111.303 80.117 33.608 1.000 28.529 174 HIS LLL N 1
ATOM 3417 C CA . HIS B 2 174 ? 110.532 80.209 34.927 1.000 24.672 174 HIS LLL CA 1
ATOM 3418 C C . HIS B 2 174 ? 109.526 79.022 35.101 1.000 28.570 174 HIS LLL C 1
ATOM 3419 O O . HIS B 2 174 ? 108.848 78.640 34.151 1.000 26.646 174 HIS LLL O 1
ATOM 3426 N N . PRO B 2 175 ? 109.322 78.403 36.305 1.000 27.459 175 PRO LLL N 1
ATOM 3427 C CA . PRO B 2 175 ? 108.335 77.297 36.526 1.000 26.404 175 PRO LLL CA 1
ATOM 3428 C C . PRO B 2 175 ? 106.855 77.676 36.144 1.000 25.345 175 PRO LLL C 1
ATOM 3429 O O . PRO B 2 175 ? 106.026 76.797 35.864 1.000 25.779 175 PRO LLL O 1
ATOM 3433 N N . ALA B 2 176 ? 106.521 78.967 36.105 1.000 21.012 176 ALA LLL N 1
ATOM 3434 C CA . ALA B 2 176 ? 105.177 79.453 35.717 1.000 17.665 176 ALA LLL CA 1
ATOM 3435 C C . ALA B 2 176 ? 104.964 79.588 34.208 1.000 15.088 176 ALA LLL C 1
ATOM 3436 O O . ALA B 2 176 ? 103.858 79.875 33.776 1.000 16.115 176 ALA LLL O 1
ATOM 3438 N N . MET B 2 177 ? 106.039 79.351 33.429 1.000 16.226 177 MET LLL N 1
ATOM 3439 C CA . MET B 2 177 ? 105.937 79.344 31.940 1.000 15.109 177 MET LLL CA 1
ATOM 3440 C C . MET B 2 177 ? 105.502 77.943 31.466 1.000 18.012 177 MET LLL C 1
ATOM 3441 O O . MET B 2 177 ? 106.283 76.975 31.632 1.000 25.830 177 MET LLL O 1
ATOM 3446 N N . LYS B 2 178 ? 104.266 77.827 30.958 1.000 16.439 178 LYS LLL N 1
ATOM 3447 C CA . LYS B 2 178 ? 103.577 76.549 30.716 1.000 17.064 178 LYS LLL CA 1
ATOM 3448 C C . LYS B 2 178 ? 103.425 76.202 29.222 1.000 18.487 178 LYS LLL C 1
ATOM 3449 O O . LYS B 2 178 ? 103.022 75.050 28.901 1.000 20.507 178 LYS LLL O 1
ATOM 3455 N N . LEU B 2 179 ? 103.687 77.102 28.279 1.000 15.712 179 LEU LLL N 1
ATOM 3456 C CA . LEU B 2 179 ? 103.409 76.823 26.843 1.000 16.073 179 LEU LLL CA 1
ATOM 3457 C C . LEU B 2 179 ? 104.459 75.857 26.286 1.000 16.376 179 LEU LLL C 1
ATOM 3458 O O . LEU B 2 179 ? 105.657 75.996 26.574 1.000 18.862 179 LEU LLL O 1
ATOM 3463 N N . PRO B 2 180 ? 104.076 74.924 25.379 1.000 17.314 180 PRO LLL N 1
ATOM 3464 C CA . PRO B 2 180 ? 105.095 74.133 24.644 1.000 19.388 180 PRO LLL CA 1
ATOM 3465 C C . PRO B 2 180 ? 105.828 75.035 23.637 1.000 18.912 180 PRO LLL C 1
ATOM 3466 O O . PRO B 2 180 ? 105.299 76.127 23.222 1.000 17.854 180 PRO LLL O 1
ATOM 3470 N N . PRO B 2 181 ? 107.017 74.608 23.161 1.000 19.074 181 PRO LLL N 1
ATOM 3471 C CA . PRO B 2 181 ? 107.772 75.408 22.167 1.000 17.773 181 PRO LLL CA 1
ATOM 3472 C C . PRO B 2 181 ? 106.989 75.886 20.926 1.000 15.876 181 PRO LLL C 1
ATOM 3473 O O . PRO B 2 181 ? 107.057 77.080 20.580 1.000 17.341 181 PRO LLL O 1
ATOM 3477 N N . GLU B 2 182 ? 106.162 75.019 20.371 1.000 16.681 182 GLU LLL N 1
ATOM 3478 C CA . GLU B 2 182 ? 105.339 75.342 19.218 1.000 16.441 182 GLU LLL CA 1
ATOM 3479 C C . GLU B 2 182 ? 104.399 76.554 19.490 1.000 16.023 182 GLU LLL C 1
ATOM 3480 O O . GLU B 2 182 ? 104.215 77.397 18.589 1.000 16.498 182 GLU LLL O 1
ATOM 3486 N N . VAL B 2 183 ? 103.732 76.560 20.655 1.000 15.298 183 VAL LLL N 1
ATOM 3487 C CA . VAL B 2 183 ? 102.762 77.640 21.000 1.000 14.538 183 VAL LLL CA 1
ATOM 3488 C C . VAL B 2 183 ? 103.531 78.952 21.252 1.000 14.700 183 VAL LLL C 1
ATOM 3489 O O . VAL B 2 183 ? 103.056 80.046 20.868 1.000 15.056 183 VAL LLL O 1
ATOM 3493 N N . ASN B 2 184 ? 104.717 78.867 21.862 1.000 14.069 184 ASN LLL N 1
ATOM 3494 C CA . ASN B 2 184 ? 105.558 80.072 22.012 1.000 13.289 184 ASN LLL CA 1
ATOM 3495 C C . ASN B 2 184 ? 105.893 80.682 20.611 1.000 14.104 184 ASN LLL C 1
ATOM 3496 O O . ASN B 2 184 ? 105.836 81.942 20.436 1.000 14.492 184 ASN LLL O 1
ATOM 3501 N N . LEU B 2 185 ? 106.264 79.827 19.619 1.000 12.874 185 LEU LLL N 1
ATOM 3502 C CA . LEU B 2 185 ? 106.600 80.333 18.277 1.000 12.874 185 LEU LLL CA 1
ATOM 3503 C C . LEU B 2 185 ? 105.346 80.960 17.625 1.000 13.141 185 LEU LLL C 1
ATOM 3504 O O . LEU B 2 185 ? 105.445 82.073 17.005 1.000 14.377 185 LEU LLL O 1
ATOM 3509 N N . ILE B 2 186 ? 104.169 80.334 17.713 1.000 13.866 186 ILE LLL N 1
ATOM 3510 C CA . ILE B 2 186 ? 102.909 80.878 17.164 1.000 13.528 186 ILE LLL CA 1
ATOM 3511 C C . ILE B 2 186 ? 102.717 82.303 17.764 1.000 11.876 186 ILE LLL C 1
ATOM 3512 O O . ILE B 2 186 ? 102.348 83.271 17.015 1.000 12.741 186 ILE LLL O 1
ATOM 3517 N N . ALA B 2 187 ? 102.867 82.434 19.084 1.000 12.240 187 ALA LLL N 1
ATOM 3518 C CA . ALA B 2 187 ? 102.581 83.722 19.757 1.000 11.834 187 ALA LLL CA 1
ATOM 3519 C C . ALA B 2 187 ? 103.531 84.832 19.222 1.000 11.537 187 ALA LLL C 1
ATOM 3520 O O . ALA B 2 187 ? 103.122 85.991 19.066 1.000 11.734 187 ALA LLL O 1
ATOM 3522 N N . VAL B 2 188 ? 104.839 84.530 19.028 1.000 12.268 188 VAL LLL N 1
ATOM 3523 C CA . VAL B 2 188 ? 105.800 85.541 18.466 1.000 12.972 188 VAL LLL CA 1
ATOM 3524 C C . VAL B 2 188 ? 105.363 85.954 17.052 1.000 11.567 188 VAL LLL C 1
ATOM 3525 O O . VAL B 2 188 ? 105.409 87.158 16.704 1.000 11.794 188 VAL LLL O 1
ATOM 3529 N N . ALA B 2 189 ? 104.987 84.955 16.214 1.000 11.103 189 ALA LLL N 1
ATOM 3530 C CA . ALA B 2 189 ? 104.497 85.329 14.904 1.000 10.272 189 ALA LLL CA 1
ATOM 3531 C C . ALA B 2 189 ? 103.291 86.294 14.964 1.000 10.202 189 ALA LLL C 1
ATOM 3532 O O . ALA B 2 189 ? 103.231 87.308 14.199 1.000 10.974 189 ALA LLL O 1
ATOM 3534 N N . HIS B 2 190 ? 102.345 85.979 15.863 1.000 9.827 190 HIS LLL N 1
ATOM 3535 C CA . HIS B 2 190 ? 101.157 86.850 16.009 1.000 9.718 190 HIS LLL CA 1
ATOM 3536 C C . HIS B 2 190 ? 101.496 88.257 16.591 1.000 10.245 190 HIS LLL C 1
ATOM 3537 O O . HIS B 2 190 ? 100.867 89.248 16.227 1.000 10.545 190 HIS LLL O 1
ATOM 3544 N N . TYR B 2 191 ? 102.488 88.317 17.517 1.000 10.278 191 TYR LLL N 1
ATOM 3545 C CA . TYR B 2 191 ? 103.011 89.599 18.058 1.000 10.298 191 TYR LLL CA 1
ATOM 3546 C C . TYR B 2 191 ? 103.414 90.529 16.914 1.000 9.526 191 TYR LLL C 1
ATOM 3547 O O . TYR B 2 191 ? 103.061 91.736 16.886 1.000 10.243 191 TYR LLL O 1
ATOM 3556 N N . LEU B 2 192 ? 104.195 89.991 15.959 1.000 9.943 192 LEU LLL N 1
ATOM 3557 C CA . LEU B 2 192 ? 104.620 90.789 14.783 1.000 10.175 192 LEU LLL CA 1
ATOM 3558 C C . LEU B 2 192 ? 103.469 91.150 13.851 1.000 10.167 192 LEU LLL C 1
ATOM 3559 O O . LEU B 2 192 ? 103.381 92.299 13.390 1.000 10.563 192 LEU LLL O 1
ATOM 3564 N N . GLN B 2 193 ? 102.580 90.215 13.578 1.000 9.544 193 GLN LLL N 1
ATOM 3565 C CA . GLN B 2 193 ? 101.408 90.449 12.712 1.000 9.886 193 GLN LLL CA 1
ATOM 3566 C C . GLN B 2 193 ? 100.485 91.527 13.332 1.000 9.610 193 GLN LLL C 1
ATOM 3567 O O . GLN B 2 193 ? 99.860 92.345 12.605 1.000 10.453 193 GLN LLL O 1
ATOM 3573 N N . ALA B 2 194 ? 100.356 91.534 14.672 1.000 9.085 194 ALA LLL N 1
ATOM 3574 C CA . ALA B 2 194 ? 99.485 92.509 15.391 1.000 9.849 194 ALA LLL CA 1
ATOM 3575 C C . ALA B 2 194 ? 99.893 93.963 15.065 1.000 10.007 194 ALA LLL C 1
ATOM 3576 O O . ALA B 2 194 ? 99.048 94.893 15.064 1.000 9.972 194 ALA LLL O 1
ATOM 3578 N N . LEU B 2 195 ? 101.212 94.202 14.865 1.000 9.460 195 LEU LLL N 1
ATOM 3579 C CA . LEU B 2 195 ? 101.715 95.565 14.632 1.000 10.039 195 LEU LLL CA 1
ATOM 3580 C C . LEU B 2 195 ? 101.131 96.137 13.315 1.000 10.337 195 LEU LLL C 1
ATOM 3581 O O . LEU B 2 195 ? 100.905 97.358 13.227 1.000 10.526 195 LEU LLL O 1
ATOM 3586 N N . GLU B 2 196 ? 100.903 95.287 12.286 1.000 10.526 196 GLU LLL N 1
ATOM 3587 C CA . GLU B 2 196 ? 100.247 95.745 11.039 1.000 10.687 196 GLU LLL CA 1
ATOM 3588 C C . GLU B 2 196 ? 98.765 96.086 11.289 1.000 10.635 196 GLU LLL C 1
ATOM 3589 O O . GLU B 2 196 ? 98.260 97.134 10.808 1.000 11.586 196 GLU LLL O 1
ATOM 3595 N N . CYS B 2 197 ? 98.034 95.239 12.043 1.000 9.852 197 CYS LLL N 1
ATOM 3596 C CA . CYS B 2 197 ? 96.602 95.500 12.245 1.000 10.015 197 CYS LLL CA 1
ATOM 3597 C C . CYS B 2 197 ? 96.421 96.804 13.043 1.000 9.916 197 CYS LLL C 1
ATOM 3598 O O . CYS B 2 197 ? 95.566 97.642 12.686 1.000 10.256 197 CYS LLL O 1
ATOM 3601 N N . GLN B 2 198 ? 97.179 96.998 14.122 1.000 9.006 198 GLN LLL N 1
ATOM 3602 C CA . GLN B 2 198 ? 97.008 98.248 14.912 1.000 9.638 198 GLN LLL CA 1
ATOM 3603 C C . GLN B 2 198 ? 97.346 99.495 14.061 1.000 9.048 198 GLN LLL C 1
ATOM 3604 O O . GLN B 2 198 ? 96.755 100.566 14.284 1.000 9.417 198 GLN LLL O 1
ATOM 3610 N N . ARG B 2 199 ? 98.376 99.374 13.161 1.000 8.981 199 ARG LLL N 1
ATOM 3611 C CA . ARG B 2 199 ? 98.660 100.499 12.244 1.000 9.151 199 ARG LLL CA 1
ATOM 3612 C C . ARG B 2 199 ? 97.454 100.875 11.360 1.000 9.227 199 ARG LLL C 1
ATOM 3613 O O . ARG B 2 199 ? 97.137 102.082 11.192 1.000 9.579 199 ARG LLL O 1
ATOM 3621 N N . ASP B 2 200 ? 96.754 99.887 10.800 1.000 9.202 200 ASP LLL N 1
ATOM 3622 C CA . ASP B 2 200 ? 95.524 100.154 10.011 1.000 8.690 200 ASP LLL CA 1
ATOM 3623 C C . ASP B 2 200 ? 94.402 100.794 10.880 1.000 8.804 200 ASP LLL C 1
ATOM 3624 O O . ASP B 2 200 ? 93.723 101.721 10.385 1.000 9.589 200 ASP LLL O 1
ATOM 3629 N N . ALA B 2 201 ? 94.261 100.375 12.153 1.000 9.233 201 ALA LLL N 1
ATOM 3630 C CA . ALA B 2 201 ? 93.249 101.026 13.027 1.000 9.105 201 ALA LLL CA 1
ATOM 3631 C C . ALA B 2 201 ? 93.565 102.523 13.184 1.000 9.537 201 ALA LLL C 1
ATOM 3632 O O . ALA B 2 201 ? 92.639 103.368 13.157 1.000 10.100 201 ALA LLL O 1
ATOM 3634 N N . ASN B 2 202 ? 94.836 102.836 13.390 1.000 8.926 202 ASN LLL N 1
ATOM 3635 C CA . ASN B 2 202 ? 95.221 104.260 13.543 1.000 10.147 202 ASN LLL CA 1
ATOM 3636 C C . ASN B 2 202 ? 95.142 105.068 12.273 1.000 8.660 202 ASN LLL C 1
ATOM 3637 O O . ASN B 2 202 ? 95.014 106.315 12.387 1.000 8.895 202 ASN LLL O 1
ATOM 3642 N N . ARG B 2 203 ? 95.185 104.439 11.087 1.000 8.963 203 ARG LLL N 1
ATOM 3643 C CA . ARG B 2 203 ? 94.940 105.177 9.835 1.000 8.886 203 ARG LLL CA 1
ATOM 3644 C C . ARG B 2 203 ? 93.471 105.670 9.762 1.000 9.790 203 ARG LLL C 1
ATOM 3645 O O . ARG B 2 203 ? 93.213 106.788 9.256 1.000 9.587 203 ARG LLL O 1
ATOM 3653 N N . VAL B 2 204 ? 92.499 104.891 10.290 1.000 8.932 204 VAL LLL N 1
ATOM 3654 C CA . VAL B 2 204 ? 91.108 105.368 10.443 1.000 9.021 204 VAL LLL CA 1
ATOM 3655 C C . VAL B 2 204 ? 91.069 106.628 11.294 1.000 8.500 204 VAL LLL C 1
ATOM 3656 O O . VAL B 2 204 ? 90.461 107.658 10.967 1.000 9.533 204 VAL LLL O 1
ATOM 3660 N N . VAL B 2 205 ? 91.687 106.509 12.506 1.000 8.531 205 VAL LLL N 1
ATOM 3661 C CA . VAL B 2 205 ? 91.722 107.658 13.448 1.000 8.256 205 VAL LLL CA 1
ATOM 3662 C C . VAL B 2 205 ? 92.314 108.919 12.785 1.000 8.306 205 VAL LLL C 1
ATOM 3663 O O . VAL B 2 205 ? 91.773 110.020 12.914 1.000 9.979 205 VAL LLL O 1
ATOM 3667 N N . ALA B 2 206 ? 93.457 108.736 12.090 1.000 9.279 206 ALA LLL N 1
ATOM 3668 C CA . ALA B 2 206 ? 94.199 109.870 11.489 1.000 9.215 206 ALA LLL CA 1
ATOM 3669 C C . ALA B 2 206 ? 93.307 110.654 10.487 1.000 8.077 206 ALA LLL C 1
ATOM 3670 O O . ALA B 2 206 ? 93.328 111.896 10.428 1.000 9.014 206 ALA LLL O 1
ATOM 3672 N N . LEU B 2 207 ? 92.607 109.899 9.616 1.000 8.423 207 LEU LLL N 1
ATOM 3673 C CA . LEU B 2 207 ? 91.841 110.513 8.502 1.000 8.376 207 LEU LLL CA 1
ATOM 3674 C C . LEU B 2 207 ? 90.700 111.378 9.036 1.000 9.396 207 LEU LLL C 1
ATOM 3675 O O . LEU B 2 207 ? 90.270 112.313 8.335 1.000 10.881 207 LEU LLL O 1
ATOM 3680 N N . LEU B 2 208 ? 90.163 111.076 10.247 1.000 8.690 208 LEU LLL N 1
ATOM 3681 C CA . LEU B 2 208 ? 89.128 111.964 10.860 1.000 8.849 208 LEU LLL CA 1
ATOM 3682 C C . LEU B 2 208 ? 89.729 112.966 11.880 1.000 9.083 208 LEU LLL C 1
ATOM 3683 O O . LEU B 2 208 ? 89.216 114.094 12.064 1.000 9.667 208 LEU LLL O 1
ATOM 3688 N N . GLY B 2 209 ? 90.794 112.565 12.593 1.000 8.698 209 GLY LLL N 1
ATOM 3689 C CA . GLY B 2 209 ? 91.368 113.387 13.677 1.000 9.174 209 GLY LLL CA 1
ATOM 3690 C C . GLY B 2 209 ? 92.368 114.447 13.237 1.000 9.031 209 GLY LLL C 1
ATOM 3691 O O . GLY B 2 209 ? 92.639 115.393 13.982 1.000 10.032 209 GLY LLL O 1
ATOM 3692 N N . GLY B 2 210 ? 92.984 114.264 12.057 1.000 8.783 210 GLY LLL N 1
ATOM 3693 C CA . GLY B 2 210 ? 94.054 115.147 11.566 1.000 9.498 210 GLY LLL CA 1
ATOM 3694 C C . GLY B 2 210 ? 95.501 114.728 11.864 1.000 9.442 210 GLY LLL C 1
ATOM 3695 O O . GLY B 2 210 ? 96.410 115.355 11.348 1.000 11.105 210 GLY LLL O 1
ATOM 3696 N N . LYS B 2 211 ? 95.620 113.629 12.630 1.000 9.032 211 LYS LLL N 1
ATOM 3697 C CA . LYS B 2 211 ? 96.850 112.982 13.082 1.000 8.642 211 LYS LLL CA 1
ATOM 3698 C C . LYS B 2 211 ? 96.457 112.063 14.251 1.000 8.609 211 LYS LLL C 1
ATOM 3699 O O . LYS B 2 211 ? 95.389 112.182 14.859 1.000 9.432 211 LYS LLL O 1
ATOM 3705 N N . THR B 2 212 ? 97.402 111.200 14.645 1.000 8.614 212 THR LLL N 1
ATOM 3706 C CA . THR B 2 212 ? 97.401 110.438 15.931 1.000 8.291 212 THR LLL CA 1
ATOM 3707 C C . THR B 2 212 ? 98.860 109.988 16.160 1.000 8.647 212 THR LLL C 1
ATOM 3708 O O . THR B 2 212 ? 99.520 109.564 15.190 1.000 9.799 212 THR LLL O 1
ATOM 3712 N N . PRO B 2 213 ? 99.396 110.056 17.394 1.000 8.325 213 PRO LLL N 1
ATOM 3713 C CA . PRO B 2 213 ? 98.719 110.455 18.650 1.000 8.141 213 PRO LLL CA 1
ATOM 3714 C C . PRO B 2 213 ? 98.243 111.940 18.671 1.000 8.432 213 PRO LLL C 1
ATOM 3715 O O . PRO B 2 213 ? 98.805 112.813 18.010 1.000 8.720 213 PRO LLL O 1
ATOM 3719 N N . HIS B 2 214 ? 97.215 112.160 19.506 1.000 8.095 214 HIS LLL N 1
ATOM 3720 C CA . HIS B 2 214 ? 96.603 113.461 19.882 1.000 8.239 214 HIS LLL CA 1
ATOM 3721 C C . HIS B 2 214 ? 95.840 114.044 18.671 1.000 7.758 214 HIS LLL C 1
ATOM 3722 O O . HIS B 2 214 ? 96.361 114.799 17.830 1.000 8.780 214 HIS LLL O 1
ATOM 3729 N N . ILE B 2 215 ? 94.548 113.693 18.637 1.000 7.641 215 ILE LLL N 1
ATOM 3730 C CA . ILE B 2 215 ? 93.660 114.183 17.559 1.000 7.990 215 ILE LLL CA 1
ATOM 3731 C C . ILE B 2 215 ? 93.445 115.705 17.704 1.000 7.874 215 ILE LLL C 1
ATOM 3732 O O . ILE B 2 215 ? 93.681 116.321 18.780 1.000 8.736 215 ILE LLL O 1
ATOM 3737 N N . GLN B 2 216 ? 92.964 116.319 16.614 1.000 8.113 216 GLN LLL N 1
ATOM 3738 C CA . GLN B 2 216 ? 92.805 117.772 16.525 1.000 8.240 216 GLN LLL CA 1
ATOM 3739 C C . GLN B 2 216 ? 91.569 118.180 15.724 1.000 8.462 216 GLN LLL C 1
ATOM 3740 O O . GLN B 2 216 ? 91.591 119.193 15.020 1.000 10.773 216 GLN LLL O 1
ATOM 3746 N N . ASN B 2 217 ? 90.461 117.435 15.888 1.000 8.470 217 ASN LLL N 1
ATOM 3747 C CA . ASN B 2 217 ? 89.226 117.704 15.107 1.000 8.418 217 ASN LLL CA 1
ATOM 3748 C C . ASN B 2 217 ? 88.012 118.000 15.971 1.000 8.420 217 ASN LLL C 1
ATOM 3749 O O . ASN B 2 217 ? 86.892 118.068 15.451 1.000 9.870 217 ASN LLL O 1
ATOM 3754 N N . LEU B 2 218 ? 88.183 118.109 17.303 1.000 9.271 218 LEU LLL N 1
ATOM 3755 C CA . LEU B 2 218 ? 87.029 118.338 18.203 1.000 9.673 218 LEU LLL CA 1
ATOM 3756 C C . LEU B 2 218 ? 86.720 119.849 18.376 1.000 9.236 218 LEU LLL C 1
ATOM 3757 O O . LEU B 2 218 ? 87.538 120.713 18.021 1.000 10.052 218 LEU LLL O 1
ATOM 3762 N N . ALA B 2 219 ? 85.568 120.113 19.000 1.000 9.690 219 ALA LLL N 1
ATOM 3763 C CA . ALA B 2 219 ? 85.207 121.430 19.478 1.000 9.409 219 ALA LLL CA 1
ATOM 3764 C C . ALA B 2 219 ? 84.105 121.264 20.541 1.000 9.899 219 ALA LLL C 1
ATOM 3765 O O . ALA B 2 219 ? 83.276 120.358 20.430 1.000 9.813 219 ALA LLL O 1
ATOM 3767 N N . VAL B 2 220 ? 84.056 122.188 21.526 1.000 9.705 220 VAL LLL N 1
ATOM 3768 C CA . VAL B 2 220 ? 82.859 122.340 22.338 1.000 10.036 220 VAL LLL CA 1
ATOM 3769 C C . VAL B 2 220 ? 81.741 122.793 21.361 1.000 9.533 220 VAL LLL C 1
ATOM 3770 O O . VAL B 2 220 ? 81.799 123.922 20.813 1.000 10.177 220 VAL LLL O 1
ATOM 3774 N N . GLY B 2 221 ? 80.759 121.913 21.135 1.000 9.663 221 GLY LLL N 1
ATOM 3775 C CA . GLY B 2 221 ? 79.728 122.111 20.102 1.000 10.151 221 GLY LLL CA 1
ATOM 3776 C C . GLY B 2 221 ? 79.747 121.159 18.922 1.000 9.980 221 GLY LLL C 1
ATOM 3777 O O . GLY B 2 221 ? 78.757 121.183 18.101 1.000 10.926 221 GLY LLL O 1
ATOM 3778 N N . GLY B 2 222 ? 80.794 120.302 18.756 1.000 9.448 222 GLY LLL N 1
ATOM 3779 C CA . GLY B 2 222 ? 80.763 119.288 17.699 1.000 8.991 222 GLY LLL CA 1
ATOM 3780 C C . GLY B 2 222 ? 82.139 118.899 17.198 1.000 9.024 222 GLY LLL C 1
ATOM 3781 O O . GLY B 2 222 ? 82.992 118.442 18.003 1.000 9.693 222 GLY LLL O 1
ATOM 3782 N N . VAL B 2 223 ? 82.364 119.008 15.893 1.000 10.100 223 VAL LLL N 1
ATOM 3783 C CA . VAL B 2 223 ? 83.681 118.663 15.270 1.000 9.028 223 VAL LLL CA 1
ATOM 3784 C C . VAL B 2 223 ? 84.073 119.754 14.285 1.000 9.051 223 VAL LLL C 1
ATOM 3785 O O . VAL B 2 223 ? 83.188 120.510 13.798 1.000 10.885 223 VAL LLL O 1
ATOM 3789 N N . ALA B 2 224 ? 85.360 119.754 13.881 1.000 9.435 224 ALA LLL N 1
ATOM 3790 C CA . ALA B 2 224 ? 85.924 120.696 12.913 1.000 9.386 224 ALA LLL CA 1
ATOM 3791 C C . ALA B 2 224 ? 86.032 120.076 11.492 1.000 9.174 224 ALA LLL C 1
ATOM 3792 O O . ALA B 2 224 ? 86.488 120.797 10.547 1.000 10.105 224 ALA LLL O 1
ATOM 3794 N N . ASN B 2 225 ? 85.595 118.829 11.281 1.000 8.790 225 ASN LLL N 1
ATOM 3795 C CA . ASN B 2 225 ? 85.556 118.257 9.919 1.000 9.210 225 ASN LLL CA 1
ATOM 3796 C C . ASN B 2 225 ? 84.494 118.982 9.074 1.000 9.338 225 ASN LLL C 1
ATOM 3797 O O . ASN B 2 225 ? 83.334 119.065 9.541 1.000 10.412 225 ASN LLL O 1
ATOM 3802 N N . PRO B 2 226 ? 84.796 119.449 7.858 1.000 9.785 226 PRO LLL N 1
ATOM 3803 C CA . PRO B 2 226 ? 83.784 120.120 7.025 1.000 9.629 226 PRO LLL CA 1
ATOM 3804 C C . PRO B 2 226 ? 83.208 119.087 6.033 1.000 10.395 226 PRO LLL C 1
ATOM 3805 O O . PRO B 2 226 ? 83.924 118.626 5.108 1.000 10.959 226 PRO LLL O 1
ATOM 3809 N N . ILE B 2 227 ? 81.931 118.713 6.223 1.000 10.554 227 ILE LLL N 1
ATOM 3810 C CA . ILE B 2 227 ? 81.298 117.713 5.371 1.000 10.513 227 ILE LLL CA 1
ATOM 3811 C C . ILE B 2 227 ? 80.789 118.387 4.087 1.000 11.062 227 ILE LLL C 1
ATOM 3812 O O . ILE B 2 227 ? 79.918 119.267 4.107 1.000 11.262 227 ILE LLL O 1
ATOM 3817 N N . ASN B 2 228 ? 81.332 117.941 2.932 1.000 10.090 228 ASN LLL N 1
ATOM 3818 C CA . ASN B 2 228 ? 80.862 118.452 1.605 1.000 10.882 228 ASN LLL CA 1
ATOM 3819 C C . ASN B 2 228 ? 81.329 117.441 0.554 1.000 11.728 228 ASN LLL C 1
ATOM 3820 O O . ASN B 2 228 ? 82.476 117.418 0.118 1.000 11.902 228 ASN LLL O 1
ATOM 3825 N N . LEU B 2 229 ? 80.365 116.603 0.139 1.000 12.029 229 LEU LLL N 1
ATOM 3826 C CA . LEU B 2 229 ? 80.716 115.556 -0.862 1.000 12.143 229 LEU LLL CA 1
ATOM 3827 C C . LEU B 2 229 ? 81.294 116.141 -2.154 1.000 13.363 229 LEU LLL C 1
ATOM 3828 O O . LEU B 2 229 ? 82.083 115.387 -2.841 1.000 14.770 229 LEU LLL O 1
ATOM 3833 N N . ASP B 2 230 ? 80.967 117.391 -2.522 1.000 12.229 230 ASP LLL N 1
ATOM 3834 C CA . ASP B 2 230 ? 81.399 118.010 -3.773 1.000 13.452 230 ASP LLL CA 1
ATOM 3835 C C . ASP B 2 230 ? 82.540 119.011 -3.587 1.000 13.547 230 ASP LLL C 1
ATOM 3836 O O . ASP B 2 230 ? 82.884 119.715 -4.557 1.000 14.923 230 ASP LLL O 1
ATOM 3841 N N . GLY B 2 231 ? 83.129 119.079 -2.381 1.000 12.288 231 GLY LLL N 1
ATOM 3842 C CA . GLY B 2 231 ? 84.192 120.037 -2.092 1.000 12.285 231 GLY LLL CA 1
ATOM 3843 C C . GLY B 2 231 ? 85.617 119.522 -2.257 1.000 11.604 231 GLY LLL C 1
ATOM 3844 O O . GLY B 2 231 ? 85.914 118.434 -1.894 1.000 14.562 231 GLY LLL O 1
ATOM 3845 N N . LEU B 2 232 ? 86.483 120.398 -2.763 1.000 12.566 232 LEU LLL N 1
ATOM 3846 C CA . LEU B 2 232 ? 87.940 120.155 -2.874 1.000 11.699 232 LEU LLL CA 1
ATOM 3847 C C . LEU B 2 232 ? 88.554 120.512 -1.513 1.000 11.718 232 LEU LLL C 1
ATOM 3848 O O . LEU B 2 232 ? 88.222 121.565 -0.920 1.000 12.830 232 LEU LLL O 1
ATOM 3853 N N . GLY B 2 233 ? 89.430 119.645 -0.973 1.000 10.381 233 GLY LLL N 1
ATOM 3854 C CA . GLY B 2 233 ? 90.185 119.924 0.244 1.000 11.642 233 GLY LLL CA 1
ATOM 3855 C C . GLY B 2 233 ? 89.441 119.730 1.566 1.000 10.313 233 GLY LLL C 1
ATOM 3856 O O . GLY B 2 233 ? 89.998 120.090 2.633 1.000 11.376 233 GLY LLL O 1
ATOM 3857 N N . VAL B 2 234 ? 88.237 119.148 1.536 1.000 9.918 234 VAL LLL N 1
ATOM 3858 C CA . VAL B 2 234 ? 87.388 118.896 2.716 1.000 10.095 234 VAL LLL CA 1
ATOM 3859 C C . VAL B 2 234 ? 86.970 117.419 2.781 1.000 9.883 234 VAL LLL C 1
ATOM 3860 O O . VAL B 2 234 ? 87.477 116.555 2.031 1.000 10.194 234 VAL LLL O 1
ATOM 3864 N N . LEU B 2 235 ? 86.050 117.089 3.709 1.000 9.781 235 LEU LLL N 1
ATOM 3865 C CA . LEU B 2 235 ? 85.586 115.674 3.936 1.000 9.652 235 LEU LLL CA 1
ATOM 3866 C C . LEU B 2 235 ? 84.541 115.370 2.864 1.000 9.574 235 LEU LLL C 1
ATOM 3867 O O . LEU B 2 235 ? 83.331 115.638 3.021 1.000 10.705 235 LEU LLL O 1
ATOM 3872 N N . ASN B 2 236 ? 85.043 114.814 1.730 1.000 10.041 236 ASN LLL N 1
ATOM 3873 C CA . ASN B 2 236 ? 84.213 114.499 0.543 1.000 9.706 236 ASN LLL CA 1
ATOM 3874 C C . ASN B 2 236 ? 84.057 112.970 0.377 1.000 10.406 236 ASN LLL C 1
ATOM 3875 O O . ASN B 2 236 ? 84.481 112.182 1.272 1.000 10.430 236 ASN LLL O 1
ATOM 3880 N N . LEU B 2 237 ? 83.442 112.490 -0.718 1.000 9.960 237 LEU LLL N 1
ATOM 3881 C CA . LEU B 2 237 ? 83.198 111.040 -0.865 1.000 10.984 237 LEU LLL CA 1
ATOM 3882 C C . LEU B 2 237 ? 84.505 110.280 -1.026 1.000 10.749 237 LEU LLL C 1
ATOM 3883 O O . LEU B 2 237 ? 84.629 109.165 -0.490 1.000 10.859 237 LEU LLL O 1
ATOM 3888 N N . GLU B 2 238 ? 85.491 110.829 -1.759 1.000 10.000 238 GLU LLL N 1
ATOM 3889 C CA . GLU B 2 238 ? 86.808 110.180 -1.926 1.000 9.463 238 GLU LLL CA 1
ATOM 3890 C C . GLU B 2 238 ? 87.483 109.929 -0.544 1.000 9.451 238 GLU LLL C 1
ATOM 3891 O O . GLU B 2 238 ? 88.007 108.826 -0.282 1.000 10.266 238 GLU LLL O 1
ATOM 3897 N N . ARG B 2 239 ? 87.473 110.932 0.350 1.000 9.481 239 ARG LLL N 1
ATOM 3898 C CA . ARG B 2 239 ? 88.056 110.798 1.703 1.000 9.199 239 ARG LLL CA 1
ATOM 3899 C C . ARG B 2 239 ? 87.308 109.718 2.510 1.000 9.152 239 ARG LLL C 1
ATOM 3900 O O . ARG B 2 239 ? 87.921 108.913 3.222 1.000 10.097 239 ARG LLL O 1
ATOM 3908 N N . LEU B 2 240 ? 85.959 109.721 2.444 1.000 9.497 240 LEU LLL N 1
ATOM 3909 C CA . LEU B 2 240 ? 85.156 108.717 3.175 1.000 9.795 240 LEU LLL CA 1
ATOM 3910 C C . LEU B 2 240 ? 85.468 107.309 2.641 1.000 9.898 240 LEU LLL C 1
ATOM 3911 O O . LEU B 2 240 ? 85.591 106.359 3.444 1.000 10.420 240 LEU LLL O 1
ATOM 3916 N N . MET B 2 241 ? 85.590 107.153 1.320 1.000 10.140 241 MET LLL N 1
ATOM 3917 C CA . MET B 2 241 ? 85.974 105.819 0.735 1.000 9.587 241 MET LLL CA 1
ATOM 3918 C C . MET B 2 241 ? 87.327 105.346 1.293 1.000 8.589 241 MET LLL C 1
ATOM 3919 O O . MET B 2 241 ? 87.554 104.151 1.530 1.000 9.611 241 MET LLL O 1
ATOM 3924 N N . TYR B 2 242 ? 88.262 106.321 1.440 1.000 8.978 242 TYR LLL N 1
ATOM 3925 C CA . TYR B 2 242 ? 89.614 105.954 1.987 1.000 9.150 242 TYR LLL CA 1
ATOM 3926 C C . TYR B 2 242 ? 89.509 105.457 3.433 1.000 9.378 242 TYR LLL C 1
ATOM 3927 O O . TYR B 2 242 ? 90.096 104.440 3.805 1.000 9.759 242 TYR LLL O 1
ATOM 3936 N N . ILE B 2 243 ? 88.708 106.164 4.269 1.000 9.079 243 ILE LLL N 1
ATOM 3937 C CA . ILE B 2 243 ? 88.419 105.705 5.661 1.000 9.086 243 ILE LLL CA 1
ATOM 3938 C C . ILE B 2 243 ? 87.878 104.253 5.639 1.000 10.251 243 ILE LLL C 1
ATOM 3939 O O . ILE B 2 243 ? 88.357 103.397 6.408 1.000 10.152 243 ILE LLL O 1
ATOM 3944 N N . LYS B 2 244 ? 86.867 104.040 4.773 1.000 9.601 244 LYS LLL N 1
ATOM 3945 C CA . LYS B 2 244 ? 86.253 102.680 4.714 1.000 10.116 244 LYS LLL CA 1
ATOM 3946 C C . LYS B 2 244 ? 87.264 101.570 4.357 1.000 9.372 244 LYS LLL C 1
ATOM 3947 O O . LYS B 2 244 ? 87.210 100.450 4.870 1.000 10.710 244 LYS LLL O 1
ATOM 3953 N N . SER B 2 245 ? 88.216 101.902 3.471 1.000 9.955 245 SER LLL N 1
ATOM 3954 C CA . SER B 2 245 ? 89.230 100.894 3.041 1.000 10.307 245 SER LLL CA 1
ATOM 3955 C C . SER B 2 245 ? 90.058 100.399 4.236 1.000 10.362 245 SER LLL C 1
ATOM 3956 O O . SER B 2 245 ? 90.421 99.225 4.263 1.000 12.047 245 SER LLL O 1
ATOM 3959 N N . PHE B 2 246 ? 90.309 101.272 5.216 1.000 9.611 246 PHE LLL N 1
ATOM 3960 C CA . PHE B 2 246 ? 91.034 100.833 6.436 1.000 9.547 246 PHE LLL CA 1
ATOM 3961 C C . PHE B 2 246 ? 90.127 100.135 7.469 1.000 9.246 246 PHE LLL C 1
ATOM 3962 O O . PHE B 2 246 ? 90.556 99.150 8.090 1.000 10.059 246 PHE LLL O 1
ATOM 3970 N N . ILE B 2 247 ? 88.897 100.652 7.653 1.000 9.393 247 ILE LLL N 1
ATOM 3971 C CA . ILE B 2 247 ? 87.909 99.932 8.516 1.000 9.503 247 ILE LLL CA 1
ATOM 3972 C C . ILE B 2 247 ? 87.821 98.438 8.125 1.000 10.449 247 ILE LLL C 1
ATOM 3973 O O . ILE B 2 247 ? 87.814 97.525 8.998 1.000 11.181 247 ILE LLL O 1
ATOM 3978 N N . ASP B 2 248 ? 87.732 98.185 6.824 1.000 10.485 248 ASP LLL N 1
ATOM 3979 C CA . ASP B 2 248 ? 87.511 96.792 6.312 1.000 10.705 248 ASP LLL CA 1
ATOM 3980 C C . ASP B 2 248 ? 88.745 95.872 6.556 1.000 11.450 248 ASP LLL C 1
ATOM 3981 O O . ASP B 2 248 ? 88.587 94.649 6.504 1.000 16.701 248 ASP LLL O 1
ATOM 3986 N N . LYS B 2 249 ? 89.920 96.435 6.820 1.000 10.264 249 LYS LLL N 1
ATOM 3987 C CA . LYS B 2 249 ? 91.148 95.637 6.998 1.000 9.882 249 LYS LLL CA 1
ATOM 3988 C C . LYS B 2 249 ? 91.309 95.070 8.427 1.000 10.578 249 LYS LLL C 1
ATOM 3989 O O . LYS B 2 249 ? 92.267 94.303 8.673 1.000 11.949 249 LYS LLL O 1
ATOM 3995 N N . LEU B 2 250 ? 90.475 95.466 9.398 1.000 10.457 250 LEU LLL N 1
ATOM 3996 C CA . LEU B 2 250 ? 90.691 95.119 10.836 1.000 10.446 250 LEU LLL CA 1
ATOM 3997 C C . LEU B 2 250 ? 90.113 93.777 11.239 1.000 10.870 250 LEU LLL C 1
ATOM 3998 O O . LEU B 2 250 ? 90.698 93.110 12.111 1.000 11.476 250 LEU LLL O 1
ATOM 4003 N N . SER B 2 251 ? 88.975 93.341 10.667 1.000 11.612 251 SER LLL N 1
ATOM 4004 C CA . SER B 2 251 ? 88.162 92.239 11.208 1.000 12.127 251 SER LLL CA 1
ATOM 4005 C C . SER B 2 251 ? 88.946 90.919 11.211 1.000 11.016 251 SER LLL C 1
ATOM 4006 O O . SER B 2 251 ? 88.820 90.151 12.194 1.000 11.803 251 SER LLL O 1
ATOM 4009 N N . ASP B 2 252 ? 89.626 90.548 10.121 1.000 10.691 252 ASP LLL N 1
ATOM 4010 C CA . ASP B 2 252 ? 90.154 89.186 10.040 1.000 10.919 252 ASP LLL CA 1
ATOM 4011 C C . ASP B 2 252 ? 91.181 88.918 11.160 1.000 9.856 252 ASP LLL C 1
ATOM 4012 O O . ASP B 2 252 ? 91.117 87.829 11.795 1.000 10.644 252 ASP LLL O 1
ATOM 4017 N N . PHE B 2 253 ? 92.106 89.809 11.396 1.000 9.675 253 PHE LLL N 1
ATOM 4018 C CA . PHE B 2 253 ? 93.095 89.616 12.478 1.000 9.451 253 PHE LLL CA 1
ATOM 4019 C C . PHE B 2 253 ? 92.387 89.535 13.834 1.000 8.940 253 PHE LLL C 1
ATOM 4020 O O . PHE B 2 253 ? 92.702 88.669 14.673 1.000 9.956 253 PHE LLL O 1
ATOM 4028 N N . VAL B 2 254 ? 91.444 90.457 14.078 1.000 9.700 254 VAL LLL N 1
ATOM 4029 C CA . VAL B 2 254 ? 90.762 90.483 15.380 1.000 9.575 254 VAL LLL CA 1
ATOM 4030 C C . VAL B 2 254 ? 90.079 89.118 15.662 1.000 8.972 254 VAL LLL C 1
ATOM 4031 O O . VAL B 2 254 ? 90.141 88.563 16.758 1.000 10.864 254 VAL LLL O 1
ATOM 4035 N N . GLU B 2 255 ? 89.288 88.656 14.649 1.000 10.502 255 GLU LLL N 1
ATOM 4036 C CA . GLU B 2 255 ? 88.456 87.446 14.809 1.000 10.928 255 GLU LLL CA 1
ATOM 4037 C C . GLU B 2 255 ? 89.274 86.152 14.736 1.000 11.080 255 GLU LLL C 1
ATOM 4038 O O . GLU B 2 255 ? 88.907 85.167 15.418 1.000 12.393 255 GLU LLL O 1
ATOM 4044 N N . GLN B 2 256 ? 90.285 86.084 13.843 1.000 11.066 256 GLN LLL N 1
ATOM 4045 C CA . GLN B 2 256 ? 90.948 84.803 13.532 1.000 10.574 256 GLN LLL CA 1
ATOM 4046 C C . GLN B 2 256 ? 92.305 84.634 14.256 1.000 10.965 256 GLN LLL C 1
ATOM 4047 O O . GLN B 2 256 ? 92.909 83.529 14.238 1.000 11.523 256 GLN LLL O 1
ATOM 4053 N N . VAL B 2 257 ? 92.771 85.721 14.908 1.000 10.461 257 VAL LLL N 1
ATOM 4054 C CA . VAL B 2 257 ? 94.110 85.678 15.597 1.000 11.003 257 VAL LLL CA 1
ATOM 4055 C C . VAL B 2 257 ? 93.895 86.069 17.061 1.000 10.301 257 VAL LLL C 1
ATOM 4056 O O . VAL B 2 257 ? 94.116 85.255 17.991 1.000 11.315 257 VAL LLL O 1
ATOM 4060 N N . TYR B 2 258 ? 93.524 87.356 17.340 1.000 9.753 258 TYR LLL N 1
ATOM 4061 C CA . TYR B 2 258 ? 93.410 87.833 18.742 1.000 9.222 258 TYR LLL CA 1
ATOM 4062 C C . TYR B 2 258 ? 92.373 87.013 19.512 1.000 9.294 258 TYR LLL C 1
ATOM 4063 O O . TYR B 2 258 ? 92.642 86.531 20.648 1.000 10.361 258 TYR LLL O 1
ATOM 4072 N N . LYS B 2 259 ? 91.165 86.853 18.949 1.000 10.245 259 LYS LLL N 1
ATOM 4073 C CA . LYS B 2 259 ? 90.123 86.078 19.642 1.000 10.338 259 LYS LLL CA 1
ATOM 4074 C C . LYS B 2 259 ? 90.587 84.651 19.957 1.000 10.368 259 LYS LLL C 1
ATOM 4075 O O . LYS B 2 259 ? 90.297 84.101 21.043 1.000 11.517 259 LYS LLL O 1
ATOM 4081 N N . VAL B 2 260 ? 91.219 84.008 18.976 1.000 10.766 260 VAL LLL N 1
ATOM 4082 C CA . VAL B 2 260 ? 91.646 82.596 19.105 1.000 11.110 260 VAL LLL CA 1
ATOM 4083 C C . VAL B 2 260 ? 92.754 82.472 20.156 1.000 10.565 260 VAL LLL C 1
ATOM 4084 O O . VAL B 2 260 ? 92.740 81.569 21.043 1.000 11.792 260 VAL LLL O 1
ATOM 4088 N N . ASP B 2 261 ? 93.768 83.364 20.091 1.000 10.550 261 ASP LLL N 1
ATOM 4089 C CA . ASP B 2 261 ? 94.906 83.339 21.066 1.000 11.065 261 ASP LLL CA 1
ATOM 4090 C C . ASP B 2 261 ? 94.400 83.548 22.490 1.000 11.318 261 ASP LLL C 1
ATOM 4091 O O . ASP B 2 261 ? 95.003 82.992 23.453 1.000 11.879 261 ASP LLL O 1
ATOM 4096 N N . THR B 2 262 ? 93.343 84.332 22.684 1.000 10.219 262 THR LLL N 1
ATOM 4097 C CA . THR B 2 262 ? 92.761 84.564 24.029 1.000 10.429 262 THR LLL CA 1
ATOM 4098 C C . THR B 2 262 ? 92.249 83.222 24.589 1.000 11.913 262 THR LLL C 1
ATOM 4099 O O . THR B 2 262 ? 92.526 82.876 25.777 1.000 13.092 262 THR LLL O 1
ATOM 4103 N N . ALA B 2 263 ? 91.511 82.479 23.796 1.000 11.566 263 ALA LLL N 1
ATOM 4104 C CA . ALA B 2 263 ? 91.042 81.138 24.217 1.000 13.035 263 ALA LLL CA 1
ATOM 4105 C C . ALA B 2 263 ? 92.218 80.189 24.467 1.000 12.574 263 ALA LLL C 1
ATOM 4106 O O . ALA B 2 263 ? 92.151 79.356 25.439 1.000 15.484 263 ALA LLL O 1
ATOM 4108 N N . VAL B 2 264 ? 93.231 80.189 23.634 1.000 13.153 264 VAL LLL N 1
ATOM 4109 C CA . VAL B 2 264 ? 94.403 79.299 23.763 1.000 16.779 264 VAL LLL CA 1
ATOM 4110 C C . VAL B 2 264 ? 95.152 79.596 25.059 1.000 15.311 264 VAL LLL C 1
ATOM 4111 O O . VAL B 2 264 ? 95.574 78.637 25.816 1.000 15.364 264 VAL LLL O 1
ATOM 4115 N N . ILE B 2 265 ? 95.412 80.878 25.374 1.000 15.528 265 ILE LLL N 1
ATOM 4116 C CA A ILE B 2 265 ? 96.124 81.225 26.638 0.500 15.476 265 ILE LLL CA 1
ATOM 4117 C CA B ILE B 2 265 ? 96.153 81.189 26.630 0.500 15.431 265 ILE LLL CA 1
ATOM 4118 C C . ILE B 2 265 ? 95.312 80.682 27.834 1.000 14.931 265 ILE LLL C 1
ATOM 4119 O O . ILE B 2 265 ? 95.876 80.067 28.775 1.000 15.964 265 ILE LLL O 1
ATOM 4128 N N . ALA B 2 266 ? 93.993 80.856 27.819 1.000 14.886 266 ALA LLL N 1
ATOM 4129 C CA . ALA B 2 266 ? 93.155 80.326 28.925 1.000 15.667 266 ALA LLL CA 1
ATOM 4130 C C . ALA B 2 266 ? 93.267 78.789 29.025 1.000 14.621 266 ALA LLL C 1
ATOM 4131 O O . ALA B 2 266 ? 93.342 78.270 30.131 1.000 15.440 266 ALA LLL O 1
ATOM 4133 N N . ALA B 2 267 ? 93.307 78.080 27.903 1.000 14.010 267 ALA LLL N 1
ATOM 4134 C CA . ALA B 2 267 ? 93.399 76.606 27.874 1.000 14.243 267 ALA LLL CA 1
ATOM 4135 C C . ALA B 2 267 ? 94.706 76.108 28.522 1.000 14.311 267 ALA LLL C 1
ATOM 4136 O O . ALA B 2 267 ? 94.681 75.007 29.165 1.000 16.632 267 ALA LLL O 1
ATOM 4138 N N . PHE B 2 268 ? 95.818 76.829 28.392 1.000 13.830 268 PHE LLL N 1
ATOM 4139 C CA . PHE B 2 268 ? 97.114 76.397 28.946 1.000 14.452 268 PHE LLL CA 1
ATOM 4140 C C . PHE B 2 268 ? 97.357 76.889 30.390 1.000 15.080 268 PHE LLL C 1
ATOM 4141 O O . PHE B 2 268 ? 98.251 76.336 31.078 1.000 16.224 268 PHE LLL O 1
ATOM 4149 N N . TYR B 2 269 ? 96.581 77.879 30.870 1.000 14.545 269 TYR LLL N 1
ATOM 4150 C CA . TYR B 2 269 ? 96.790 78.556 32.169 1.000 12.767 269 TYR LLL CA 1
ATOM 4151 C C . TYR B 2 269 ? 95.494 78.508 33.026 1.000 14.402 269 TYR LLL C 1
ATOM 4152 O O . TYR B 2 269 ? 95.049 79.530 33.618 1.000 14.751 269 TYR LLL O 1
ATOM 4161 N N . PRO B 2 270 ? 94.836 77.326 33.172 1.000 18.217 270 PRO LLL N 1
ATOM 4162 C CA . PRO B 2 270 ? 93.458 77.371 33.751 1.000 18.875 270 PRO LLL CA 1
ATOM 4163 C C . PRO B 2 270 ? 93.410 77.786 35.236 1.000 19.923 270 PRO LLL C 1
ATOM 4164 O O . PRO B 2 270 ? 92.348 78.264 35.699 1.000 19.581 270 PRO LLL O 1
ATOM 4168 N N . GLU B 2 271 ? 94.498 77.688 35.986 1.000 17.307 271 GLU LLL N 1
ATOM 4169 C CA . GLU B 2 271 ? 94.557 78.181 37.391 1.000 17.751 271 GLU LLL CA 1
ATOM 4170 C C . GLU B 2 271 ? 94.341 79.699 37.488 1.000 14.590 271 GLU LLL C 1
ATOM 4171 O O . GLU B 2 271 ? 93.904 80.231 38.534 1.000 16.950 271 GLU LLL O 1
ATOM 4177 N N . TRP B 2 272 ? 94.651 80.422 36.419 1.000 14.279 272 TRP LLL N 1
ATOM 4178 C CA . TRP B 2 272 ? 94.455 81.881 36.356 1.000 12.246 272 TRP LLL CA 1
ATOM 4179 C C . TRP B 2 272 ? 92.997 82.322 36.107 1.000 11.978 272 TRP LLL C 1
ATOM 4180 O O . TRP B 2 272 ? 92.703 83.535 36.124 1.000 13.309 272 TRP LLL O 1
ATOM 4191 N N . LEU B 2 273 ? 92.050 81.358 36.088 1.000 13.862 273 LEU LLL N 1
ATOM 4192 C CA . LEU B 2 273 ? 90.580 81.520 36.248 1.000 15.135 273 LEU LLL CA 1
ATOM 4193 C C . LEU B 2 273 ? 90.157 81.545 37.723 1.000 16.068 273 LEU LLL C 1
ATOM 4194 O O . LEU B 2 273 ? 88.953 81.800 37.986 1.000 18.719 273 LEU LLL O 1
ATOM 4199 N N . THR B 2 274 ? 91.087 81.272 38.635 1.000 15.125 274 THR LLL N 1
ATOM 4200 C CA . THR B 2 274 ? 90.778 81.063 40.068 1.000 16.684 274 THR LLL CA 1
ATOM 4201 C C . THR B 2 274 ? 91.519 82.040 40.972 1.000 16.826 274 THR LLL C 1
ATOM 4202 O O . THR B 2 274 ? 91.481 81.868 42.230 1.000 19.646 274 THR LLL O 1
ATOM 4206 N N . ARG B 2 275 ? 92.203 83.035 40.394 1.000 13.842 275 ARG LLL N 1
ATOM 4207 C CA . ARG B 2 275 ? 92.906 84.044 41.159 1.000 14.978 275 ARG LLL CA 1
ATOM 4208 C C . ARG B 2 275 ? 92.780 85.392 40.484 1.000 12.768 275 ARG LLL C 1
ATOM 4209 O O . ARG B 2 275 ? 92.426 85.453 39.298 1.000 13.247 275 ARG LLL O 1
ATOM 4217 N N . GLY B 2 276 ? 93.182 86.461 41.164 1.000 12.789 276 GLY LLL N 1
ATOM 4218 C CA . GLY B 2 276 ? 93.161 87.822 40.626 1.000 11.969 276 GLY LLL CA 1
ATOM 4219 C C . GLY B 2 276 ? 91.833 88.541 40.692 1.000 12.186 276 GLY LLL C 1
ATOM 4220 O O . GLY B 2 276 ? 91.647 89.555 39.948 1.000 12.721 276 GLY LLL O 1
ATOM 4221 N N . LYS B 2 277 ? 90.898 88.117 41.569 1.000 12.523 277 LYS LLL N 1
ATOM 4222 C CA . LYS B 2 277 ? 89.645 88.871 41.798 1.000 12.218 277 LYS LLL CA 1
ATOM 4223 C C . LYS B 2 277 ? 89.962 90.171 42.581 1.000 12.006 277 LYS LLL C 1
ATOM 4224 O O . LYS B 2 277 ? 90.571 90.095 43.671 1.000 13.510 277 LYS LLL O 1
ATOM 4230 N N . GLY B 2 278 ? 89.610 91.313 42.013 1.000 11.963 278 GLY LLL N 1
ATOM 4231 C CA . GLY B 2 278 ? 89.901 92.617 42.634 1.000 12.897 278 GLY LLL CA 1
ATOM 4232 C C . GLY B 2 278 ? 88.764 93.284 43.437 1.000 11.970 278 GLY LLL C 1
ATOM 4233 O O . GLY B 2 278 ? 89.027 94.143 44.281 1.000 12.426 278 GLY LLL O 1
ATOM 4234 N N . ALA B 2 279 ? 87.525 92.910 43.125 1.000 12.441 279 ALA LLL N 1
ATOM 4235 C CA . ALA B 2 279 ? 86.347 93.596 43.709 1.000 11.415 279 ALA LLL CA 1
ATOM 4236 C C . ALA B 2 279 ? 85.100 92.717 43.570 1.000 11.932 279 ALA LLL C 1
ATOM 4237 O O . ALA B 2 279 ? 85.118 91.728 42.785 1.000 14.290 279 ALA LLL O 1
ATOM 4239 N N . VAL B 2 280 ? 84.032 93.089 44.291 1.000 11.908 280 VAL LLL N 1
ATOM 4240 C CA . VAL B 2 280 ? 82.704 92.469 44.109 1.000 12.046 280 VAL LLL CA 1
ATOM 4241 C C . VAL B 2 280 ? 81.666 93.450 43.466 1.000 11.978 280 VAL LLL C 1
ATOM 4242 O O . VAL B 2 280 ? 80.543 93.060 43.208 1.000 13.574 280 VAL LLL O 1
ATOM 4246 N N . ASN B 2 281 ? 82.069 94.718 43.249 1.000 11.042 281 ASN LLL N 1
ATOM 4247 C CA . ASN B 2 281 ? 81.193 95.733 42.618 1.000 11.634 281 ASN LLL CA 1
ATOM 4248 C C . ASN B 2 281 ? 81.885 96.216 41.317 1.000 11.502 281 ASN LLL C 1
ATOM 4249 O O . ASN B 2 281 ? 83.130 96.315 41.296 1.000 11.635 281 ASN LLL O 1
ATOM 4254 N N . TYR B 2 282 ? 81.074 96.485 40.301 1.000 10.902 282 TYR LLL N 1
ATOM 4255 C CA . TYR B 2 282 ? 81.541 96.815 38.940 1.000 10.839 282 TYR LLL CA 1
ATOM 4256 C C . TYR B 2 282 ? 80.672 97.945 38.367 1.000 10.980 282 TYR LLL C 1
ATOM 4257 O O . TYR B 2 282 ? 79.443 97.938 38.516 1.000 12.495 282 TYR LLL O 1
ATOM 4266 N N . LEU B 2 283 ? 81.328 98.899 37.668 1.000 10.373 283 LEU LLL N 1
ATOM 4267 C CA . LEU B 2 283 ? 80.643 100.051 37.001 1.000 10.636 283 LEU LLL CA 1
ATOM 4268 C C . LEU B 2 283 ? 81.125 100.189 35.553 1.000 9.987 283 LEU LLL C 1
ATOM 4269 O O . LEU B 2 283 ? 82.344 100.148 35.291 1.000 11.628 283 LEU LLL O 1
ATOM 4274 N N . SER B 2 284 ? 80.168 100.477 34.676 1.000 9.941 284 SER LLL N 1
ATOM 4275 C CA . SER B 2 284 ? 80.451 100.929 33.271 1.000 10.227 284 SER LLL CA 1
ATOM 4276 C C . SER B 2 284 ? 79.365 101.949 32.861 1.000 10.157 284 SER LLL C 1
ATOM 4277 O O . SER B 2 284 ? 78.234 101.961 33.407 1.000 11.543 284 SER LLL O 1
ATOM 4280 N N . VAL B 2 285 ? 79.748 102.865 31.933 1.000 10.328 285 VAL LLL N 1
ATOM 4281 C CA . VAL B 2 285 ? 78.785 103.841 31.367 1.000 10.263 285 VAL LLL CA 1
ATOM 4282 C C . VAL B 2 285 ? 78.379 103.407 29.959 1.000 10.077 285 VAL LLL C 1
ATOM 4283 O O . VAL B 2 285 ? 79.202 102.794 29.235 1.000 10.260 285 VAL LLL O 1
ATOM 4287 N N . PRO B 2 286 ? 77.146 103.713 29.520 1.000 10.573 286 PRO LLL N 1
ATOM 4288 C CA . PRO B 2 286 ? 76.775 103.447 28.116 1.000 10.157 286 PRO LLL CA 1
ATOM 4289 C C . PRO B 2 286 ? 77.675 104.301 27.197 1.000 10.617 286 PRO LLL C 1
ATOM 4290 O O . PRO B 2 286 ? 78.214 105.352 27.595 1.000 10.924 286 PRO LLL O 1
ATOM 4294 N N . GLU B 2 287 ? 77.819 103.853 25.931 1.000 10.166 287 GLU LLL N 1
ATOM 4295 C CA . GLU B 2 287 ? 78.758 104.542 24.985 1.000 9.674 287 GLU LLL CA 1
ATOM 4296 C C . GLU B 2 287 ? 78.218 104.416 23.542 1.000 9.789 287 GLU LLL C 1
ATOM 4297 O O . GLU B 2 287 ? 77.425 103.511 23.187 1.000 10.412 287 GLU LLL O 1
ATOM 4303 N N . PHE B 2 288 ? 78.707 105.384 22.734 1.000 9.383 288 PHE LLL N 1
ATOM 4304 C CA . PHE B 2 288 ? 78.390 105.552 21.281 1.000 9.106 288 PHE LLL CA 1
ATOM 4305 C C . PHE B 2 288 ? 76.970 106.083 21.120 1.000 9.911 288 PHE LLL C 1
ATOM 4306 O O . PHE B 2 288 ? 76.030 105.362 20.654 1.000 10.477 288 PHE LLL O 1
ATOM 4314 N N . PRO B 2 289 ? 76.739 107.385 21.476 1.000 10.042 289 PRO LLL N 1
ATOM 4315 C CA . PRO B 2 289 ? 75.401 108.008 21.282 1.000 10.225 289 PRO LLL CA 1
ATOM 4316 C C . PRO B 2 289 ? 75.109 108.171 19.786 1.000 10.330 289 PRO LLL C 1
ATOM 4317 O O . PRO B 2 289 ? 76.003 108.476 18.982 1.000 11.279 289 PRO LLL O 1
ATOM 4321 N N . THR B 2 290 ? 73.822 108.014 19.432 1.000 11.140 290 THR LLL N 1
ATOM 4322 C CA . THR B 2 290 ? 73.377 108.042 18.009 1.000 11.812 290 THR LLL CA 1
ATOM 4323 C C . THR B 2 290 ? 72.168 108.962 17.729 1.000 12.319 290 THR LLL C 1
ATOM 4324 O O . THR B 2 290 ? 71.644 108.921 16.579 1.000 14.850 290 THR LLL O 1
ATOM 4328 N N . ASP B 2 291 ? 71.672 109.687 18.723 1.000 13.693 291 ASP LLL N 1
ATOM 4329 C CA . ASP B 2 291 ? 70.577 110.637 18.480 1.000 13.674 291 ASP LLL CA 1
ATOM 4330 C C . ASP B 2 291 ? 71.079 112.075 18.483 1.000 13.968 291 ASP LLL C 1
ATOM 4331 O O . ASP B 2 291 ? 72.299 112.329 18.587 1.000 15.492 291 ASP LLL O 1
ATOM 4336 N N . SER B 2 292 ? 70.157 113.041 18.346 1.000 14.872 292 SER LLL N 1
ATOM 4337 C CA A SER B 2 292 ? 70.404 114.502 18.293 0.500 16.830 292 SER LLL CA 1
ATOM 4338 C CA B SER B 2 292 ? 70.487 114.490 18.294 0.500 16.705 292 SER LLL CA 1
ATOM 4339 C C . SER B 2 292 ? 70.479 115.151 19.676 1.000 14.089 292 SER LLL C 1
ATOM 4340 O O . SER B 2 292 ? 70.688 116.390 19.717 1.000 14.833 292 SER LLL O 1
ATOM 4345 N N . LYS B 2 293 ? 70.356 114.364 20.749 1.000 13.510 293 LYS LLL N 1
ATOM 4346 C CA . LYS B 2 293 ? 70.273 114.871 22.131 1.000 14.282 293 LYS LLL CA 1
ATOM 4347 C C . LYS B 2 293 ? 71.210 114.096 23.084 1.000 12.545 293 LYS LLL C 1
ATOM 4348 O O . LYS B 2 293 ? 70.896 113.919 24.294 1.000 14.451 293 LYS LLL O 1
ATOM 4354 N N . ASN B 2 294 ? 72.389 113.738 22.595 1.000 11.831 294 ASN LLL N 1
ATOM 4355 C CA . ASN B 2 294 ? 73.495 113.212 23.416 1.000 12.195 294 ASN LLL CA 1
ATOM 4356 C C . ASN B 2 294 ? 73.138 111.822 24.010 1.000 11.900 294 ASN LLL C 1
ATOM 4357 O O . ASN B 2 294 ? 73.766 111.420 25.036 1.000 12.778 294 ASN LLL O 1
ATOM 4362 N N . GLY B 2 295 ? 72.221 111.046 23.434 1.000 12.726 295 GLY LLL N 1
ATOM 4363 C CA . GLY B 2 295 ? 71.783 109.751 23.943 1.000 13.529 295 GLY LLL CA 1
ATOM 4364 C C . GLY B 2 295 ? 71.573 108.679 22.887 1.000 12.736 295 GLY LLL C 1
ATOM 4365 O O . GLY B 2 295 ? 72.173 108.740 21.780 1.000 12.821 295 GLY LLL O 1
ATOM 4366 N N . SER B 2 296 ? 70.770 107.653 23.184 1.000 13.323 296 SER LLL N 1
ATOM 4367 C CA . SER B 2 296 ? 70.523 106.468 22.307 1.000 13.054 296 SER LLL CA 1
ATOM 4368 C C . SER B 2 296 ? 71.832 105.735 22.029 1.000 12.310 296 SER LLL C 1
ATOM 4369 O O . SER B 2 296 ? 72.308 105.644 20.858 1.000 13.819 296 SER LLL O 1
ATOM 4372 N N . PHE B 2 297 ? 72.428 105.206 23.073 1.000 12.216 297 PHE LLL N 1
ATOM 4373 C CA . PHE B 2 297 ? 73.748 104.562 23.004 1.000 11.262 297 PHE LLL CA 1
ATOM 4374 C C . PHE B 2 297 ? 73.718 103.173 22.351 1.000 11.888 297 PHE LLL C 1
ATOM 4375 O O . PHE B 2 297 ? 72.773 102.380 22.633 1.000 12.955 297 PHE LLL O 1
ATOM 4383 N N . LEU B 2 298 ? 74.755 102.845 21.556 1.000 11.148 298 LEU LLL N 1
ATOM 4384 C CA . LEU B 2 298 ? 74.850 101.458 20.985 1.000 10.995 298 LEU LLL CA 1
ATOM 4385 C C . LEU B 2 298 ? 75.261 100.426 22.047 1.000 10.891 298 LEU LLL C 1
ATOM 4386 O O . LEU B 2 298 ? 74.883 99.249 21.919 1.000 13.747 298 LEU LLL O 1
ATOM 4391 N N . PHE B 2 299 ? 76.118 100.800 23.029 1.000 10.679 299 PHE LLL N 1
ATOM 4392 C CA . PHE B 2 299 ? 76.522 99.899 24.113 1.000 11.348 299 PHE LLL CA 1
ATOM 4393 C C . PHE B 2 299 ? 75.931 100.318 25.481 1.000 11.030 299 PHE LLL C 1
ATOM 4394 O O . PHE B 2 299 ? 75.892 101.530 25.768 1.000 11.563 299 PHE LLL O 1
ATOM 4402 N N . PRO B 2 300 ? 75.413 99.348 26.260 1.000 12.125 300 PRO LLL N 1
ATOM 4403 C CA . PRO B 2 300 ? 74.766 99.675 27.528 1.000 11.738 300 PRO LLL CA 1
ATOM 4404 C C . PRO B 2 300 ? 75.756 99.842 28.701 1.000 12.519 300 PRO LLL C 1
ATOM 4405 O O . PRO B 2 300 ? 76.908 99.295 28.620 1.000 14.264 300 PRO LLL O 1
ATOM 4409 N N . GLY B 2 301 ? 75.322 100.488 29.776 1.000 12.704 301 GLY LLL N 1
ATOM 4410 C CA . GLY B 2 301 ? 76.073 100.620 31.039 1.000 11.240 301 GLY LLL CA 1
ATOM 4411 C C . GLY B 2 301 ? 75.231 100.208 32.251 1.000 11.536 301 GLY LLL C 1
ATOM 4412 O O . GLY B 2 301 ? 74.059 99.808 32.130 1.000 12.375 301 GLY LLL O 1
ATOM 4413 N N . GLY B 2 302 ? 75.866 100.262 33.432 1.000 11.301 302 GLY LLL N 1
ATOM 4414 C CA . GLY B 2 302 ? 75.174 99.787 34.664 1.000 12.602 302 GLY LLL CA 1
ATOM 4415 C C . GLY B 2 302 ? 76.131 99.573 35.796 1.000 11.544 302 GLY LLL C 1
ATOM 4416 O O . GLY B 2 302 ? 77.352 99.749 35.728 1.000 11.774 302 GLY LLL O 1
ATOM 4417 N N . TYR B 2 303 ? 75.482 99.233 36.939 1.000 11.835 303 TYR LLL N 1
ATOM 4418 C CA . TYR B 2 303 ? 76.181 99.023 38.245 1.000 11.467 303 TYR LLL CA 1
ATOM 4419 C C . TYR B 2 303 ? 75.781 97.641 38.803 1.000 11.794 303 TYR LLL C 1
ATOM 4420 O O . TYR B 2 303 ? 74.579 97.365 39.011 1.000 12.540 303 TYR LLL O 1
ATOM 4429 N N . ILE B 2 304 ? 76.790 96.803 39.035 1.000 11.356 304 ILE LLL N 1
ATOM 4430 C CA . ILE B 2 304 ? 76.648 95.472 39.691 1.000 11.816 304 ILE LLL CA 1
ATOM 4431 C C . ILE B 2 304 ? 77.205 95.520 41.111 1.000 10.934 304 ILE LLL C 1
ATOM 4432 O O . ILE B 2 304 ? 78.348 95.975 41.301 1.000 11.507 304 ILE LLL O 1
ATOM 4437 N N A GLU B 2 305 ? 76.390 95.053 42.083 0.500 12.327 305 GLU LLL N 1
ATOM 4438 N N B GLU B 2 305 ? 76.395 95.043 42.074 0.500 12.387 305 GLU LLL N 1
ATOM 4439 C CA A GLU B 2 305 ? 76.748 95.011 43.506 0.500 13.220 305 GLU LLL CA 1
ATOM 4440 C CA B GLU B 2 305 ? 76.816 94.968 43.469 0.500 13.086 305 GLU LLL CA 1
ATOM 4441 C C A GLU B 2 305 ? 76.856 93.552 43.982 0.500 14.371 305 GLU LLL C 1
ATOM 4442 C C B GLU B 2 305 ? 76.881 93.530 43.958 0.500 14.532 305 GLU LLL C 1
ATOM 4443 O O A GLU B 2 305 ? 75.976 92.729 43.641 0.500 15.217 305 GLU LLL O 1
ATOM 4444 O O B GLU B 2 305 ? 75.986 92.725 43.646 0.500 15.383 305 GLU LLL O 1
ATOM 4455 N N . ASN B 2 306 ? 77.939 93.208 44.703 1.000 13.548 306 ASN LLL N 1
ATOM 4456 C CA A ASN B 2 306 ? 78.209 91.876 45.271 0.500 15.588 306 ASN LLL CA 1
ATOM 4457 C CA B ASN B 2 306 ? 78.071 91.858 45.304 0.500 15.785 306 ASN LLL CA 1
ATOM 4458 C C . ASN B 2 306 ? 78.008 90.771 44.215 1.000 14.227 306 ASN LLL C 1
ATOM 4459 O O . ASN B 2 306 ? 77.457 89.672 44.480 1.000 16.674 306 ASN LLL O 1
ATOM 4468 N N . ALA B 2 307 ? 78.569 91.051 43.035 1.000 14.769 307 ALA LLL N 1
ATOM 4469 C CA . ALA B 2 307 ? 78.669 90.077 41.900 1.000 15.335 307 ALA LLL CA 1
ATOM 4470 C C . ALA B 2 307 ? 77.310 89.531 41.467 1.000 15.085 307 ALA LLL C 1
ATOM 4471 O O . ALA B 2 307 ? 77.274 88.480 40.778 1.000 17.390 307 ALA LLL O 1
ATOM 4473 N N . ASP B 2 308 ? 76.207 90.255 41.752 1.000 14.655 308 ASP LLL N 1
ATOM 4474 C CA . ASP B 2 308 ? 74.841 89.730 41.422 1.000 14.830 308 ASP LLL CA 1
ATOM 4475 C C . ASP B 2 308 ? 74.400 90.369 40.101 1.000 14.696 308 ASP LLL C 1
ATOM 4476 O O . ASP B 2 308 ? 73.743 91.451 40.109 1.000 15.914 308 ASP LLL O 1
ATOM 4481 N N . LEU B 2 309 ? 74.586 89.667 39.008 1.000 15.801 309 LEU LLL N 1
ATOM 4482 C CA . LEU B 2 309 ? 74.159 90.162 37.681 1.000 15.684 309 LEU LLL CA 1
ATOM 4483 C C . LEU B 2 309 ? 72.613 90.270 37.617 1.000 14.838 309 LEU LLL C 1
ATOM 4484 O O . LEU B 2 309 ? 72.101 91.223 36.971 1.000 15.397 309 LEU LLL O 1
ATOM 4489 N N . SER B 2 310 ? 71.903 89.376 38.323 1.000 16.012 310 SER LLL N 1
ATOM 4490 C CA . SER B 2 310 ? 70.432 89.288 38.196 1.000 16.711 310 SER LLL CA 1
ATOM 4491 C C . SER B 2 310 ? 69.712 90.520 38.736 1.000 17.499 310 SER LLL C 1
ATOM 4492 O O . SER B 2 310 ? 68.579 90.772 38.296 1.000 22.189 310 SER LLL O 1
ATOM 4495 N N . SER B 2 311 ? 70.347 91.277 39.662 1.000 15.591 311 SER LLL N 1
ATOM 4496 C CA . SER B 2 311 ? 69.717 92.479 40.245 1.000 17.576 311 SER LLL CA 1
ATOM 4497 C C . SER B 2 311 ? 70.525 93.760 40.001 1.000 16.609 311 SER LLL C 1
ATOM 4498 O O . SER B 2 311 ? 70.308 94.750 40.760 1.000 18.128 311 SER LLL O 1
ATOM 4501 N N . TYR B 2 312 ? 71.242 93.841 38.885 1.000 14.716 312 TYR LLL N 1
ATOM 4502 C CA . TYR B 2 312 ? 72.033 95.036 38.576 1.000 14.451 312 TYR LLL CA 1
ATOM 4503 C C . TYR B 2 312 ? 71.125 96.230 38.275 1.000 13.119 312 TYR LLL C 1
ATOM 4504 O O . TYR B 2 312 ? 69.921 96.083 37.957 1.000 14.453 312 TYR LLL O 1
ATOM 4513 N N . ARG B 2 313 ? 71.735 97.433 38.339 1.000 13.081 313 ARG LLL N 1
ATOM 4514 C CA . ARG B 2 313 ? 71.022 98.698 38.037 1.000 13.372 313 ARG LLL CA 1
ATOM 4515 C C . ARG B 2 313 ? 71.477 99.213 36.654 1.000 12.111 313 ARG LLL C 1
ATOM 4516 O O . ARG B 2 313 ? 72.640 99.640 36.487 1.000 13.553 313 ARG LLL O 1
ATOM 4524 N N . PRO B 2 314 ? 70.576 99.259 35.636 1.000 13.270 314 PRO LLL N 1
ATOM 4525 C CA . PRO B 2 314 ? 70.920 99.864 34.329 1.000 12.996 314 PRO LLL CA 1
ATOM 4526 C C . PRO B 2 314 ? 71.271 101.349 34.439 1.000 13.286 314 PRO LLL C 1
ATOM 4527 O O . PRO B 2 314 ? 70.648 102.067 35.228 1.000 14.952 314 PRO LLL O 1
ATOM 4531 N N . ILE B 2 315 ? 72.195 101.805 33.593 1.000 12.343 315 ILE LLL N 1
ATOM 4532 C CA . ILE B 2 315 ? 72.480 103.233 33.355 1.000 12.538 315 ILE LLL CA 1
ATOM 4533 C C . ILE B 2 315 ? 72.354 103.467 31.851 1.000 13.156 315 ILE LLL C 1
ATOM 4534 O O . ILE B 2 315 ? 73.108 102.877 31.066 1.000 13.352 315 ILE LLL O 1
ATOM 4539 N N . THR B 2 316 ? 71.391 104.322 31.441 1.000 13.187 316 THR LLL N 1
ATOM 4540 C CA . THR B 2 316 ? 71.053 104.590 30.028 1.000 12.732 316 THR LLL CA 1
ATOM 4541 C C . THR B 2 316 ? 71.308 106.060 29.617 1.000 12.361 316 THR LLL C 1
ATOM 4542 O O . THR B 2 316 ? 71.117 106.385 28.426 1.000 14.499 316 THR LLL O 1
ATOM 4546 N N . SER B 2 317 ? 71.744 106.899 30.549 1.000 12.338 317 SER LLL N 1
ATOM 4547 C CA . SER B 2 317 ? 71.941 108.366 30.319 1.000 12.345 317 SER LLL CA 1
ATOM 4548 C C . SER B 2 317 ? 73.245 108.865 30.961 1.000 11.127 317 SER LLL C 1
ATOM 4549 O O . SER B 2 317 ? 73.493 108.529 32.128 1.000 13.144 317 SER LLL O 1
ATOM 4552 N N . HIS B 2 318 ? 73.938 109.767 30.268 1.000 11.577 318 HIS LLL N 1
ATOM 4553 C CA . HIS B 2 318 ? 75.102 110.442 30.844 1.000 11.291 318 HIS LLL CA 1
ATOM 4554 C C . HIS B 2 318 ? 74.701 111.570 31.821 1.000 11.485 318 HIS LLL C 1
ATOM 4555 O O . HIS B 2 318 ? 75.620 112.158 32.477 1.000 12.313 318 HIS LLL O 1
ATOM 4562 N N . SER B 2 319 ? 73.395 111.834 31.987 1.000 11.870 319 SER LLL N 1
ATOM 4563 C CA . SER B 2 319 ? 72.881 112.788 33.004 1.000 13.277 319 SER LLL CA 1
ATOM 4564 C C . SER B 2 319 ? 72.271 112.073 34.220 1.000 14.120 319 SER LLL C 1
ATOM 4565 O O . SER B 2 319 ? 71.604 112.741 35.056 1.000 17.049 319 SER LLL O 1
ATOM 4568 N N . ASP B 2 320 ? 72.411 110.779 34.357 1.000 12.955 320 ASP LLL N 1
ATOM 4569 C CA . ASP B 2 320 ? 71.881 109.943 35.471 1.000 13.668 320 ASP LLL CA 1
ATOM 4570 C C . ASP B 2 320 ? 72.300 110.497 36.841 1.000 13.263 320 ASP LLL C 1
ATOM 4571 O O . ASP B 2 320 ? 73.483 110.479 37.189 1.000 13.350 320 ASP LLL O 1
ATOM 4576 N N . GLU B 2 321 ? 71.336 111.011 37.597 1.000 13.993 321 GLU LLL N 1
ATOM 4577 C CA . GLU B 2 321 ? 71.621 111.692 38.906 1.000 13.128 321 GLU LLL CA 1
ATOM 4578 C C . GLU B 2 321 ? 72.132 110.684 39.952 1.000 13.706 321 GLU LLL C 1
ATOM 4579 O O . GLU B 2 321 ? 72.929 111.065 40.822 1.000 15.217 321 GLU LLL O 1
ATOM 4585 N N . TYR B 2 322 ? 71.690 109.431 39.871 1.000 14.064 322 TYR LLL N 1
ATOM 4586 C CA . TYR B 2 322 ? 72.173 108.397 40.815 1.000 13.867 322 TYR LLL CA 1
ATOM 4587 C C . TYR B 2 322 ? 73.669 108.123 40.596 1.000 12.252 322 TYR LLL C 1
ATOM 4588 O O . TYR B 2 322 ? 74.487 108.070 41.559 1.000 14.492 322 TYR LLL O 1
ATOM 4597 N N . LEU B 2 323 ? 74.105 108.027 39.335 1.000 13.404 323 LEU LLL N 1
ATOM 4598 C CA . LEU B 2 323 ? 75.549 107.856 38.992 1.000 12.484 323 LEU LLL CA 1
ATOM 4599 C C . LEU B 2 323 ? 76.323 109.093 39.469 1.000 12.293 323 LEU LLL C 1
ATOM 4600 O O . LEU B 2 323 ? 77.374 108.991 40.145 1.000 13.258 323 LEU LLL O 1
ATOM 4605 N N . ILE B 2 324 ? 75.834 110.287 39.110 1.000 11.968 324 ILE LLL N 1
ATOM 4606 C CA . ILE B 2 324 ? 76.558 111.549 39.421 1.000 12.416 324 ILE LLL CA 1
ATOM 4607 C C . ILE B 2 324 ? 76.779 111.725 40.951 1.000 12.409 324 ILE LLL C 1
ATOM 4608 O O . ILE B 2 324 ? 77.905 112.029 41.418 1.000 14.100 324 ILE LLL O 1
ATOM 4613 N N . LYS B 2 325 ? 75.734 111.510 41.749 1.000 12.555 325 LYS LLL N 1
ATOM 4614 C CA . LYS B 2 325 ? 75.734 111.794 43.203 1.000 13.214 325 LYS LLL CA 1
ATOM 4615 C C . LYS B 2 325 ? 76.598 110.760 43.946 1.000 13.703 325 LYS LLL C 1
ATOM 4616 O O . LYS B 2 325 ? 77.045 111.072 45.073 1.000 16.450 325 LYS LLL O 1
ATOM 4622 N N . GLY B 2 326 ? 76.815 109.541 43.414 1.000 13.206 326 GLY LLL N 1
ATOM 4623 C CA . GLY B 2 326 ? 77.548 108.520 44.156 1.000 13.822 326 GLY LLL CA 1
ATOM 4624 C C . GLY B 2 326 ? 79.056 108.670 44.149 1.000 12.300 326 GLY LLL C 1
ATOM 4625 O O . GLY B 2 326 ? 79.764 108.065 45.010 1.000 12.322 326 GLY LLL O 1
ATOM 4626 N N . ILE B 2 327 ? 79.665 109.397 43.221 1.000 12.201 327 ILE LLL N 1
ATOM 4627 C CA . ILE B 2 327 ? 81.156 109.386 43.008 1.000 11.801 327 ILE LLL CA 1
ATOM 4628 C C . ILE B 2 327 ? 81.829 110.372 43.975 1.000 11.291 327 ILE LLL C 1
ATOM 4629 O O . ILE B 2 327 ? 81.494 111.582 44.006 1.000 11.724 327 ILE LLL O 1
ATOM 4634 N N . GLN B 2 328 ? 82.820 109.840 44.716 1.000 11.267 328 GLN LLL N 1
ATOM 4635 C CA . GLN B 2 328 ? 83.714 110.675 45.562 1.000 11.070 328 GLN LLL CA 1
ATOM 4636 C C . GLN B 2 328 ? 85.173 110.142 45.470 1.000 10.506 328 GLN LLL C 1
ATOM 4637 O O . GLN B 2 328 ? 85.348 108.956 45.088 1.000 11.355 328 GLN LLL O 1
ATOM 4643 N N . GLU B 2 329 ? 86.121 111.006 45.878 1.000 10.803 329 GLU LLL N 1
ATOM 4644 C CA . GLU B 2 329 ? 87.522 110.530 46.011 1.000 10.609 329 GLU LLL CA 1
ATOM 4645 C C . GLU B 2 329 ? 88.097 111.000 47.381 1.000 10.870 329 GLU LLL C 1
ATOM 4646 O O . GLU B 2 329 ? 87.812 112.119 47.839 1.000 11.679 329 GLU LLL O 1
ATOM 4652 N N . SER B 2 330 ? 88.950 110.129 47.943 1.000 11.514 330 SER LLL N 1
ATOM 4653 C CA . SER B 2 330 ? 89.660 110.449 49.182 1.000 11.127 330 SER LLL CA 1
ATOM 4654 C C . SER B 2 330 ? 91.179 110.458 48.952 1.000 11.412 330 SER LLL C 1
ATOM 4655 O O . SER B 2 330 ? 91.733 109.686 48.131 1.000 12.832 330 SER LLL O 1
ATOM 4658 N N . ALA B 2 331 ? 91.886 111.275 49.749 1.000 12.713 331 ALA LLL N 1
ATOM 4659 C CA . ALA B 2 331 ? 93.360 111.334 49.768 1.000 12.822 331 ALA LLL CA 1
ATOM 4660 C C . ALA B 2 331 ? 93.947 110.940 51.146 1.000 13.145 331 ALA LLL C 1
ATOM 4661 O O . ALA B 2 331 ? 95.127 111.261 51.422 1.000 12.923 331 ALA LLL O 1
ATOM 4663 N N . LYS B 2 332 ? 93.248 110.159 51.962 1.000 12.686 332 LYS LLL N 1
ATOM 4664 C CA . LYS B 2 332 ? 93.804 109.742 53.281 1.000 13.108 332 LYS LLL CA 1
ATOM 4665 C C . LYS B 2 332 ? 95.208 109.075 53.123 1.000 13.128 332 LYS LLL C 1
ATOM 4666 O O . LYS B 2 332 ? 96.123 109.409 53.920 1.000 14.823 332 LYS LLL O 1
ATOM 4672 N N . HIS B 2 333 ? 95.329 108.127 52.183 1.000 12.262 333 HIS LLL N 1
ATOM 4673 C CA . HIS B 2 333 ? 96.609 107.416 51.949 1.000 12.801 333 HIS LLL CA 1
ATOM 4674 C C . HIS B 2 333 ? 97.319 107.891 50.676 1.000 12.201 333 HIS LLL C 1
ATOM 4675 O O . HIS B 2 333 ? 98.214 107.165 50.168 1.000 11.799 333 HIS LLL O 1
ATOM 4682 N N . SER B 2 334 ? 97.008 109.085 50.209 1.000 11.925 334 SER LLL N 1
ATOM 4683 C CA . SER B 2 334 ? 97.612 109.679 49.011 1.000 11.570 334 SER LLL CA 1
ATOM 4684 C C . SER B 2 334 ? 98.405 110.975 49.402 1.000 10.980 334 SER LLL C 1
ATOM 4685 O O . SER B 2 334 ? 98.059 111.571 50.456 1.000 12.128 334 SER LLL O 1
ATOM 4688 N N . TRP B 2 335 ? 99.317 111.440 48.572 1.000 11.483 335 TRP LLL N 1
ATOM 4689 C CA . TRP B 2 335 ? 100.107 112.639 48.847 1.000 12.316 335 TRP LLL CA 1
ATOM 4690 C C . TRP B 2 335 ? 99.382 113.965 48.573 1.000 12.465 335 TRP LLL C 1
ATOM 4691 O O . TRP B 2 335 ? 100.005 114.854 47.913 1.000 13.054 335 TRP LLL O 1
ATOM 4702 N N . TYR B 2 336 ? 98.160 114.147 49.097 1.000 12.295 336 TYR LLL N 1
ATOM 4703 C CA . TYR B 2 336 ? 97.426 115.440 49.005 1.000 12.391 336 TYR LLL CA 1
ATOM 4704 C C . TYR B 2 336 ? 96.957 115.784 50.427 1.000 13.265 336 TYR LLL C 1
ATOM 4705 O O . TYR B 2 336 ? 96.881 114.919 51.343 1.000 14.908 336 TYR LLL O 1
ATOM 4714 N N . LYS B 2 337 ? 96.626 117.057 50.608 1.000 14.387 337 LYS LLL N 1
ATOM 4715 C CA . LYS B 2 337 ? 96.350 117.611 51.957 1.000 16.068 337 LYS LLL CA 1
ATOM 4716 C C . LYS B 2 337 ? 94.946 117.232 52.419 1.000 16.360 337 LYS LLL C 1
ATOM 4717 O O . LYS B 2 337 ? 94.807 116.900 53.653 1.000 17.617 337 LYS LLL O 1
ATOM 4723 N N . ASP B 2 338 ? 93.903 117.481 51.638 1.000 15.779 338 ASP LLL N 1
ATOM 4724 C CA . ASP B 2 338 ? 92.496 117.297 52.138 1.000 15.583 338 ASP LLL CA 1
ATOM 4725 C C . ASP B 2 338 ? 92.077 115.820 51.995 1.000 15.253 338 ASP LLL C 1
ATOM 4726 O O . ASP B 2 338 ? 92.156 115.291 50.875 1.000 15.647 338 ASP LLL O 1
ATOM 4731 N N . GLU B 2 339 ? 91.756 115.150 53.133 1.000 16.093 339 GLU LLL N 1
ATOM 4732 C CA . GLU B 2 339 ? 91.623 113.682 53.168 1.000 16.132 339 GLU LLL CA 1
ATOM 4733 C C . GLU B 2 339 ? 90.188 113.172 53.100 1.000 14.768 339 GLU LLL C 1
ATOM 4734 O O . GLU B 2 339 ? 89.936 111.971 52.771 1.000 15.716 339 GLU LLL O 1
ATOM 4740 N N . ALA B 2 340 ? 89.200 113.913 53.588 1.000 17.151 340 ALA LLL N 1
ATOM 4741 C CA . ALA B 2 340 ? 87.808 113.404 53.652 1.000 17.298 340 ALA LLL CA 1
ATOM 4742 C C . ALA B 2 340 ? 87.289 113.210 52.226 1.000 15.256 340 ALA LLL C 1
ATOM 4743 O O . ALA B 2 340 ? 87.656 113.923 51.279 1.000 16.041 340 ALA LLL O 1
ATOM 4745 N N . PRO B 2 341 ? 86.370 112.232 52.000 1.000 13.563 341 PRO LLL N 1
ATOM 4746 C CA . PRO B 2 341 ? 85.865 112.044 50.634 1.000 13.334 341 PRO LLL CA 1
ATOM 4747 C C . PRO B 2 341 ? 85.250 113.327 50.060 1.000 12.931 341 PRO LLL C 1
ATOM 4748 O O . PRO B 2 341 ? 84.463 113.995 50.725 1.000 14.925 341 PRO LLL O 1
ATOM 4752 N N . GLN B 2 342 ? 85.561 113.572 48.784 1.000 12.623 342 GLN LLL N 1
ATOM 4753 C CA . GLN B 2 342 ? 85.148 114.829 48.046 1.000 12.217 342 GLN LLL CA 1
ATOM 4754 C C . GLN B 2 342 ? 84.390 114.440 46.786 1.000 11.869 342 GLN LLL C 1
ATOM 4755 O O . GLN B 2 342 ? 84.867 113.658 45.925 1.000 12.090 342 GLN LLL O 1
ATOM 4761 N N . ALA B 2 343 ? 83.206 115.028 46.617 1.000 11.757 343 ALA LLL N 1
ATOM 4762 C CA . ALA B 2 343 ? 82.508 115.035 45.304 1.000 12.338 343 ALA LLL CA 1
ATOM 4763 C C . ALA B 2 343 ? 83.378 115.825 44.310 1.000 11.043 343 ALA LLL C 1
ATOM 4764 O O . ALA B 2 343 ? 83.883 116.910 44.691 1.000 12.590 343 ALA LLL O 1
ATOM 4766 N N . PRO B 2 344 ? 83.561 115.398 43.019 1.000 11.501 344 PRO LLL N 1
ATOM 4767 C CA . PRO B 2 344 ? 84.546 116.056 42.168 1.000 11.118 344 PRO LLL CA 1
ATOM 4768 C C . PRO B 2 344 ? 84.271 117.550 41.838 1.000 10.243 344 PRO LLL C 1
ATOM 4769 O O . PRO B 2 344 ? 85.254 118.312 41.664 1.000 11.351 344 PRO LLL O 1
ATOM 4773 N N . TRP B 2 345 ? 83.003 117.995 41.812 1.000 12.071 345 TRP LLL N 1
ATOM 4774 C CA . TRP B 2 345 ? 82.734 119.424 41.603 1.000 12.062 345 TRP LLL CA 1
ATOM 4775 C C . TRP B 2 345 ? 83.296 120.268 42.774 1.000 12.484 345 TRP LLL C 1
ATOM 4776 O O . TRP B 2 345 ? 83.569 121.478 42.565 1.000 15.001 345 TRP LLL O 1
ATOM 4787 N N . GLU B 2 346 ? 83.527 119.679 43.963 1.000 12.024 346 GLU LLL N 1
ATOM 4788 C CA . GLU B 2 346 ? 84.094 120.324 45.149 1.000 13.056 346 GLU LLL CA 1
ATOM 4789 C C . GLU B 2 346 ? 85.509 119.808 45.436 1.000 13.389 346 GLU LLL C 1
ATOM 4790 O O . GLU B 2 346 ? 86.034 120.014 46.536 1.000 15.322 346 GLU LLL O 1
ATOM 4796 N N . GLY B 2 347 ? 86.133 119.149 44.448 1.000 12.493 347 GLY LLL N 1
ATOM 4797 C CA . GLY B 2 347 ? 87.437 118.554 44.726 1.000 12.551 347 GLY LLL CA 1
ATOM 4798 C C . GLY B 2 347 ? 88.571 119.566 44.818 1.000 12.480 347 GLY LLL C 1
ATOM 4799 O O . GLY B 2 347 ? 88.546 120.647 44.176 1.000 13.285 347 GLY LLL O 1
ATOM 4800 N N . THR B 2 348 ? 89.590 119.160 45.578 1.000 12.652 348 THR LLL N 1
ATOM 4801 C CA . THR B 2 348 ? 90.884 119.851 45.615 1.000 11.893 348 THR LLL CA 1
ATOM 4802 C C . THR B 2 348 ? 91.997 118.875 45.240 1.000 11.621 348 THR LLL C 1
ATOM 4803 O O . THR B 2 348 ? 91.852 117.651 45.411 1.000 11.802 348 THR LLL O 1
ATOM 4807 N N . THR B 2 349 ? 93.154 119.439 44.828 1.000 12.749 349 THR LLL N 1
ATOM 4808 C CA . THR B 2 349 ? 94.303 118.611 44.490 1.000 13.230 349 THR LLL CA 1
ATOM 4809 C C . THR B 2 349 ? 95.558 119.341 45.029 1.000 13.470 349 THR LLL C 1
ATOM 4810 O O . THR B 2 349 ? 96.353 119.957 44.265 1.000 17.902 349 THR LLL O 1
ATOM 4814 N N . ILE B 2 350 ? 95.723 119.398 46.357 1.000 13.582 350 ILE LLL N 1
ATOM 4815 C CA . ILE B 2 350 ? 96.764 120.201 47.046 1.000 14.065 350 ILE LLL CA 1
ATOM 4816 C C . ILE B 2 350 ? 97.913 119.267 47.405 1.000 12.983 350 ILE LLL C 1
ATOM 4817 O O . ILE B 2 350 ? 97.765 118.412 48.297 1.000 14.401 350 ILE LLL O 1
ATOM 4822 N N . PRO B 2 351 ? 99.088 119.322 46.714 1.000 14.246 351 PRO LLL N 1
ATOM 4823 C CA . PRO B 2 351 ? 100.141 118.341 47.002 1.000 13.461 351 PRO LLL CA 1
ATOM 4824 C C . PRO B 2 351 ? 100.659 118.444 48.438 1.000 14.494 351 PRO LLL C 1
ATOM 4825 O O . PRO B 2 351 ? 100.795 119.564 48.976 1.000 15.843 351 PRO LLL O 1
ATOM 4829 N N . ALA B 2 352 ? 101.016 117.284 49.028 1.000 14.289 352 ALA LLL N 1
ATOM 4830 C CA . ALA B 2 352 ? 101.502 117.182 50.432 1.000 15.085 352 ALA LLL CA 1
ATOM 4831 C C . ALA B 2 352 ? 102.425 115.944 50.534 1.000 15.331 352 ALA LLL C 1
ATOM 4832 O O . ALA B 2 352 ? 102.181 115.020 51.307 1.000 17.656 352 ALA LLL O 1
ATOM 4834 N N . TYR B 2 353 ? 103.514 115.931 49.760 1.000 15.612 353 TYR LLL N 1
ATOM 4835 C CA . TYR B 2 353 ? 104.460 114.780 49.759 1.000 15.332 353 TYR LLL CA 1
ATOM 4836 C C . TYR B 2 353 ? 105.214 114.779 51.101 1.000 15.308 353 TYR LLL C 1
ATOM 4837 O O . TYR B 2 353 ? 105.869 115.783 51.446 1.000 17.616 353 TYR LLL O 1
ATOM 4846 N N . ASP B 2 354 ? 105.269 113.624 51.726 1.000 16.456 354 ASP LLL N 1
ATOM 4847 C CA . ASP B 2 354 ? 105.992 113.367 52.972 1.000 19.128 354 ASP LLL CA 1
ATOM 4848 C C . ASP B 2 354 ? 106.699 112.020 52.959 1.000 18.256 354 ASP LLL C 1
ATOM 4849 O O . ASP B 2 354 ? 107.046 111.525 54.063 1.000 20.657 354 ASP LLL O 1
ATOM 4854 N N . GLY B 2 355 ? 106.992 111.450 51.800 1.000 18.071 355 GLY LLL N 1
ATOM 4855 C CA . GLY B 2 355 ? 107.675 110.152 51.707 1.000 18.927 355 GLY LLL CA 1
ATOM 4856 C C . GLY B 2 355 ? 106.714 108.961 51.938 1.000 17.626 355 GLY LLL C 1
ATOM 4857 O O . GLY B 2 355 ? 105.545 109.111 52.286 1.000 17.844 355 GLY LLL O 1
ATOM 4858 N N . TRP B 2 356 ? 107.227 107.762 51.755 1.000 16.683 356 TRP LLL N 1
ATOM 4859 C CA . TRP B 2 356 ? 106.502 106.471 51.915 1.000 17.734 356 TRP LLL CA 1
ATOM 4860 C C . TRP B 2 356 ? 106.245 106.100 53.376 1.000 19.477 356 TRP LLL C 1
ATOM 4861 O O . TRP B 2 356 ? 107.231 106.029 54.183 1.000 20.855 356 TRP LLL O 1
ATOM 4872 N N . SER B 2 357 ? 105.014 105.756 53.688 1.000 18.199 357 SER LLL N 1
ATOM 4873 C CA . SER B 2 357 ? 104.658 105.080 54.962 1.000 18.809 357 SER LLL CA 1
ATOM 4874 C C . SER B 2 357 ? 103.690 103.926 54.694 1.000 18.699 357 SER LLL C 1
ATOM 4875 O O . SER B 2 357 ? 102.629 104.212 54.058 1.000 19.395 357 SER LLL O 1
ATOM 4878 N N . ASP B 2 358 ? 103.981 102.677 55.138 1.000 16.222 358 ASP LLL N 1
ATOM 4879 C CA . ASP B 2 358 ? 103.052 101.546 54.959 1.000 17.073 358 ASP LLL CA 1
ATOM 4880 C C . ASP B 2 358 ? 101.640 101.866 55.458 1.000 16.922 358 ASP LLL C 1
ATOM 4881 O O . ASP B 2 358 ? 100.677 101.295 54.878 1.000 17.032 358 ASP LLL O 1
ATOM 4886 N N . ASP B 2 359 ? 101.507 102.581 56.585 1.000 16.625 359 ASP LLL N 1
ATOM 4887 C CA . ASP B 2 359 ? 100.185 102.814 57.231 1.000 18.146 359 ASP LLL CA 1
ATOM 4888 C C . ASP B 2 359 ? 99.703 104.262 56.983 1.000 16.926 359 ASP LLL C 1
ATOM 4889 O O . ASP B 2 359 ? 98.622 104.643 57.450 1.000 20.446 359 ASP LLL O 1
ATOM 4894 N N . GLY B 2 360 ? 100.477 105.069 56.285 1.000 15.493 360 GLY LLL N 1
ATOM 4895 C CA . GLY B 2 360 ? 100.168 106.478 56.023 1.000 15.633 360 GLY LLL CA 1
ATOM 4896 C C . GLY B 2 360 ? 99.991 106.733 54.523 1.000 13.858 360 GLY LLL C 1
ATOM 4897 O O . GLY B 2 360 ? 99.250 105.977 53.817 1.000 14.308 360 GLY LLL O 1
ATOM 4898 N N . LYS B 2 361 ? 100.685 107.736 53.977 1.000 13.018 361 LYS LLL N 1
ATOM 4899 C CA . LYS B 2 361 ? 100.559 108.093 52.548 1.000 12.430 361 LYS LLL CA 1
ATOM 4900 C C . LYS B 2 361 ? 101.631 107.365 51.712 1.000 12.723 361 LYS LLL C 1
ATOM 4901 O O . LYS B 2 361 ? 102.811 107.369 52.112 1.000 13.352 361 LYS LLL O 1
ATOM 4907 N N . TYR B 2 362 ? 101.224 106.834 50.554 1.000 11.964 362 TYR LLL N 1
ATOM 4908 C CA . TYR B 2 362 ? 102.163 106.017 49.745 1.000 11.486 362 TYR LLL CA 1
ATOM 4909 C C . TYR B 2 362 ? 101.957 106.121 48.214 1.000 10.502 362 TYR LLL C 1
ATOM 4910 O O . TYR B 2 362 ? 102.547 105.289 47.493 1.000 11.596 362 TYR LLL O 1
ATOM 4919 N N . SER B 2 363 ? 101.146 107.083 47.737 1.000 10.199 363 SER LLL N 1
ATOM 4920 C CA . SER B 2 363 ? 100.855 107.118 46.303 1.000 9.948 363 SER LLL CA 1
ATOM 4921 C C . SER B 2 363 ? 100.361 108.518 45.878 1.000 11.001 363 SER LLL C 1
ATOM 4922 O O . SER B 2 363 ? 99.727 109.244 46.686 1.000 10.704 363 SER LLL O 1
ATOM 4925 N N . TRP B 2 364 ? 100.625 108.866 44.587 1.000 9.781 364 TRP LLL N 1
ATOM 4926 C CA . TRP B 2 364 ? 100.015 110.078 43.976 1.000 9.935 364 TRP LLL CA 1
ATOM 4927 C C . TRP B 2 364 ? 98.597 109.800 43.443 1.000 9.718 364 TRP LLL C 1
ATOM 4928 O O . TRP B 2 364 ? 97.902 110.726 42.967 1.000 10.509 364 TRP LLL O 1
ATOM 4939 N N . VAL B 2 365 ? 98.140 108.540 43.444 1.000 9.313 365 VAL LLL N 1
ATOM 4940 C CA . VAL B 2 365 ? 96.742 108.202 43.000 1.000 8.729 365 VAL LLL CA 1
ATOM 4941 C C . VAL B 2 365 ? 95.750 108.485 44.157 1.000 8.735 365 VAL LLL C 1
ATOM 4942 O O . VAL B 2 365 ? 96.034 108.061 45.310 1.000 10.377 365 VAL LLL O 1
ATOM 4946 N N . LYS B 2 366 ? 94.611 109.124 43.858 1.000 9.517 366 LYS LLL N 1
ATOM 4947 C CA . LYS B 2 366 ? 93.509 109.240 44.829 1.000 9.595 366 LYS LLL CA 1
ATOM 4948 C C . LYS B 2 366 ? 92.693 107.932 44.902 1.000 10.114 366 LYS LLL C 1
ATOM 4949 O O . LYS B 2 366 ? 92.889 106.979 44.102 1.000 10.905 366 LYS LLL O 1
ATOM 4955 N N . SER B 2 367 ? 91.794 107.843 45.915 1.000 10.600 367 SER LLL N 1
ATOM 4956 C CA . SER B 2 367 ? 90.996 106.632 46.197 1.000 10.075 367 SER LLL CA 1
ATOM 4957 C C . SER B 2 367 ? 89.518 106.860 45.898 1.000 9.305 367 SER LLL C 1
ATOM 4958 O O . SER B 2 367 ? 88.781 107.406 46.758 1.000 11.239 367 SER LLL O 1
ATOM 4961 N N . PRO B 2 368 ? 88.992 106.442 44.710 1.000 10.188 368 PRO LLL N 1
ATOM 4962 C CA . PRO B 2 368 ? 87.570 106.687 44.379 1.000 10.054 368 PRO LLL CA 1
ATOM 4963 C C . PRO B 2 368 ? 86.640 105.649 45.041 1.000 11.266 368 PRO LLL C 1
ATOM 4964 O O . PRO B 2 368 ? 87.025 104.487 45.166 1.000 11.165 368 PRO LLL O 1
ATOM 4968 N N . THR B 2 369 ? 85.427 106.089 45.420 1.000 10.269 369 THR LLL N 1
ATOM 4969 C CA . THR B 2 369 ? 84.330 105.220 45.877 1.000 10.657 369 THR LLL CA 1
ATOM 4970 C C . THR B 2 369 ? 83.024 105.565 45.195 1.000 10.980 369 THR LLL C 1
ATOM 4971 O O . THR B 2 369 ? 82.845 106.736 44.720 1.000 11.514 369 THR LLL O 1
ATOM 4975 N N . PHE B 2 370 ? 82.125 104.616 45.189 1.000 11.280 370 PHE LLL N 1
ATOM 4976 C CA . PHE B 2 370 ? 80.746 104.799 44.673 1.000 11.631 370 PHE LLL CA 1
ATOM 4977 C C . PHE B 2 370 ? 79.767 104.512 45.853 1.000 11.720 370 PHE LLL C 1
ATOM 4978 O O . PHE B 2 370 ? 79.691 103.340 46.316 1.000 12.589 370 PHE LLL O 1
ATOM 4986 N N . TYR B 2 371 ? 79.100 105.534 46.393 1.000 12.787 371 TYR LLL N 1
ATOM 4987 C CA . TYR B 2 371 ? 78.307 105.436 47.654 1.000 13.225 371 TYR LLL CA 1
ATOM 4988 C C . TYR B 2 371 ? 79.092 104.669 48.708 1.000 14.351 371 TYR LLL C 1
ATOM 4989 O O . TYR B 2 371 ? 78.558 103.764 49.385 1.000 16.899 371 TYR LLL O 1
ATOM 4998 N N . GLY B 2 372 ? 80.381 105.015 48.860 1.000 12.704 372 GLY LLL N 1
ATOM 4999 C CA . GLY B 2 372 ? 81.224 104.464 49.941 1.000 12.985 372 GLY LLL CA 1
ATOM 5000 C C . GLY B 2 372 ? 81.860 103.125 49.639 1.000 13.680 372 GLY LLL C 1
ATOM 5001 O O . GLY B 2 372 ? 82.599 102.568 50.502 1.000 15.503 372 GLY LLL O 1
ATOM 5002 N N . LYS B 2 373 ? 81.647 102.522 48.440 1.000 12.686 373 LYS LLL N 1
ATOM 5003 C CA . LYS B 2 373 ? 82.191 101.167 48.139 1.000 12.069 373 LYS LLL CA 1
ATOM 5004 C C . LYS B 2 373 ? 83.365 101.253 47.124 1.000 11.270 373 LYS LLL C 1
ATOM 5005 O O . LYS B 2 373 ? 83.382 102.159 46.237 1.000 12.113 373 LYS LLL O 1
ATOM 5011 N N . THR B 2 374 ? 84.329 100.313 47.220 1.000 11.775 374 THR LLL N 1
ATOM 5012 C CA . THR B 2 374 ? 85.338 100.127 46.177 1.000 11.233 374 THR LLL CA 1
ATOM 5013 C C . THR B 2 374 ? 84.709 99.408 44.969 1.00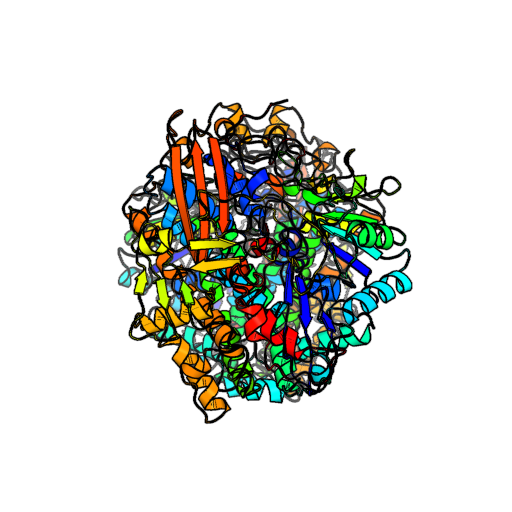0 12.625 374 THR LLL C 1
ATOM 5014 O O . THR B 2 374 ? 83.845 98.514 45.123 1.000 13.791 374 THR LLL O 1
ATOM 5018 N N . VAL B 2 375 ? 85.156 99.786 43.792 1.000 11.590 375 VAL LLL N 1
ATOM 5019 C CA . VAL B 2 375 ? 84.554 99.328 42.513 1.000 10.043 375 VAL LLL CA 1
ATOM 5020 C C . VAL B 2 375 ? 85.668 99.074 41.500 1.000 10.791 375 VAL LLL C 1
ATOM 5021 O O . VAL B 2 375 ? 86.598 99.929 41.343 1.000 11.612 375 VAL LLL O 1
ATOM 5025 N N . GLU B 2 376 ? 85.575 97.953 40.746 1.000 10.017 376 GLU LLL N 1
ATOM 5026 C CA . GLU B 2 376 ? 86.428 97.711 39.554 1.000 9.749 376 GLU LLL CA 1
ATOM 5027 C C . GLU B 2 376 ? 85.708 98.269 38.307 1.000 9.932 376 GLU LLL C 1
ATOM 5028 O O . GLU B 2 376 ? 84.493 98.053 38.112 1.000 10.906 376 GLU LLL O 1
ATOM 5034 N N . VAL B 2 377 ? 86.511 98.956 37.454 1.000 9.421 377 VAL LLL N 1
ATOM 5035 C CA . VAL B 2 377 ? 86.097 99.429 36.136 1.000 9.366 377 VAL LLL CA 1
ATOM 5036 C C . VAL B 2 377 ? 86.955 98.780 35.038 1.000 8.921 377 VAL LLL C 1
ATOM 5037 O O . VAL B 2 377 ? 87.990 98.134 35.341 1.000 9.878 377 VAL LLL O 1
ATOM 5041 N N . GLY B 2 378 ? 86.536 98.907 33.773 1.000 9.434 378 GLY LLL N 1
ATOM 5042 C CA . GLY B 2 378 ? 87.262 98.350 32.638 1.000 9.329 378 GLY LLL CA 1
ATOM 5043 C C . GLY B 2 378 ? 86.572 97.190 31.965 1.000 9.838 378 GLY LLL C 1
ATOM 5044 O O . GLY B 2 378 ? 85.415 96.914 32.249 1.000 11.779 378 GLY LLL O 1
ATOM 5045 N N . PRO B 2 379 ? 87.300 96.492 31.062 1.000 11.032 379 PRO LLL N 1
ATOM 5046 C CA . PRO B 2 379 ? 86.639 95.452 30.248 1.000 14.358 379 PRO LLL CA 1
ATOM 5047 C C . PRO B 2 379 ? 85.928 94.306 31.005 1.000 12.753 379 PRO LLL C 1
ATOM 5048 O O . PRO B 2 379 ? 84.936 93.792 30.497 1.000 16.769 379 PRO LLL O 1
ATOM 5052 N N . LEU B 2 380 ? 86.407 93.919 32.188 1.000 14.006 380 LEU LLL N 1
ATOM 5053 C CA . LEU B 2 380 ? 85.638 92.898 32.974 1.000 13.931 380 LEU LLL CA 1
ATOM 5054 C C . LEU B 2 380 ? 84.279 93.486 33.432 1.000 13.253 380 LEU LLL C 1
ATOM 5055 O O . LEU B 2 380 ? 83.197 92.882 33.240 1.000 12.019 380 LEU LLL O 1
ATOM 5060 N N . ALA B 2 381 ? 84.310 94.704 33.970 1.000 12.618 381 ALA LLL N 1
ATOM 5061 C CA . ALA B 2 381 ? 83.040 95.392 34.327 1.000 11.294 381 ALA LLL CA 1
ATOM 5062 C C . ALA B 2 381 ? 82.096 95.523 33.126 1.000 11.617 381 ALA LLL C 1
ATOM 5063 O O . ALA B 2 381 ? 80.895 95.306 33.193 1.000 11.521 381 ALA LLL O 1
ATOM 5065 N N . ASN B 2 382 ? 82.669 95.983 32.000 1.000 12.226 382 ASN LLL N 1
ATOM 5066 C CA . ASN B 2 382 ? 81.897 96.262 30.779 1.000 13.356 382 ASN LLL CA 1
ATOM 5067 C C . ASN B 2 382 ? 81.234 94.951 30.265 1.000 12.067 382 ASN LLL C 1
ATOM 5068 O O . ASN B 2 382 ? 80.046 95.012 29.902 1.000 13.250 382 ASN LLL O 1
ATOM 5073 N N . MET B 2 383 ? 82.007 93.863 30.240 1.000 11.700 383 MET LLL N 1
ATOM 5074 C CA . MET B 2 383 ? 81.439 92.574 29.766 1.000 11.328 383 MET LLL CA 1
ATOM 5075 C C . MET B 2 383 ? 80.340 92.113 30.747 1.000 11.006 383 MET LLL C 1
ATOM 5076 O O . MET B 2 383 ? 79.252 91.644 30.293 1.000 12.145 383 MET LLL O 1
ATOM 5081 N N . LEU B 2 384 ? 80.615 92.103 32.077 1.000 11.257 384 LEU LLL N 1
ATOM 5082 C CA . LEU B 2 384 ? 79.617 91.623 33.051 1.000 11.167 384 LEU LLL CA 1
ATOM 5083 C C . LEU B 2 384 ? 78.303 92.424 32.934 1.000 10.691 384 LEU LLL C 1
ATOM 5084 O O . LEU B 2 384 ? 77.182 91.834 33.050 1.000 12.192 384 LEU LLL O 1
ATOM 5089 N N . VAL B 2 385 ? 78.390 93.761 32.805 1.000 11.045 385 VAL LLL N 1
ATOM 5090 C CA . VAL B 2 385 ? 77.167 94.602 32.640 1.000 11.402 385 VAL LLL CA 1
ATOM 5091 C C . VAL B 2 385 ? 76.384 94.261 31.376 1.000 12.673 385 VAL LLL C 1
ATOM 5092 O O . VAL B 2 385 ? 75.168 94.132 31.423 1.000 12.733 385 VAL LLL O 1
ATOM 5096 N N . LYS B 2 386 ? 77.087 94.049 30.257 1.000 11.513 386 LYS LLL N 1
ATOM 5097 C CA . LYS B 2 386 ? 76.411 93.630 29.020 1.000 12.444 386 LYS LLL CA 1
ATOM 5098 C C . LYS B 2 386 ? 75.751 92.225 29.175 1.000 11.851 386 LYS LLL C 1
ATOM 5099 O O . LYS B 2 386 ? 74.607 92.044 28.657 1.000 13.677 386 LYS LLL O 1
ATOM 5105 N N . LEU B 2 387 ? 76.393 91.279 29.868 1.000 11.644 387 LEU LLL N 1
ATOM 5106 C CA . LEU B 2 387 ? 75.715 89.968 30.122 1.000 13.211 387 LEU LLL CA 1
ATOM 5107 C C . LEU B 2 387 ? 74.497 90.168 31.029 1.000 12.484 387 LEU LLL C 1
ATOM 5108 O O . LEU B 2 387 ? 73.433 89.556 30.800 1.000 15.397 387 LEU LLL O 1
ATOM 5113 N N . ALA B 2 388 ? 74.629 91.045 32.042 1.000 12.645 388 ALA LLL N 1
ATOM 5114 C CA . ALA B 2 388 ? 73.488 91.321 32.963 1.000 13.442 388 ALA LLL CA 1
ATOM 5115 C C . ALA B 2 388 ? 72.312 91.950 32.165 1.000 13.951 388 ALA LLL C 1
ATOM 5116 O O . ALA B 2 388 ? 71.115 91.668 32.467 1.000 15.304 388 ALA LLL O 1
ATOM 5118 N N . ALA B 2 389 ? 72.629 92.762 31.164 1.000 13.991 389 ALA LLL N 1
ATOM 5119 C CA . ALA B 2 389 ? 71.607 93.427 30.320 1.000 15.188 389 ALA LLL CA 1
ATOM 5120 C C . ALA B 2 389 ? 70.951 92.412 29.359 1.000 15.526 389 ALA LLL C 1
ATOM 5121 O O . ALA B 2 389 ? 69.984 92.803 28.621 1.000 17.815 389 ALA LLL O 1
ATOM 5123 N N . GLY B 2 390 ? 71.488 91.211 29.205 1.000 14.910 390 GLY LLL N 1
ATOM 5124 C CA . GLY B 2 390 ? 70.972 90.262 28.173 1.000 16.889 390 GLY LLL CA 1
ATOM 5125 C C . GLY B 2 390 ? 71.345 90.594 26.735 1.000 15.776 390 GLY LLL C 1
ATOM 5126 O O . GLY B 2 390 ? 70.622 90.187 25.802 1.000 18.490 390 GLY LLL O 1
ATOM 5127 N N . ARG B 2 391 ? 72.486 91.280 26.545 1.000 13.670 391 ARG LLL N 1
ATOM 5128 C CA . ARG B 2 391 ? 72.944 91.661 25.217 1.000 14.151 391 ARG LLL CA 1
ATOM 5129 C C . ARG B 2 391 ? 73.384 90.415 24.439 1.000 13.919 391 ARG LLL C 1
ATOM 5130 O O . ARG B 2 391 ? 74.427 89.795 24.749 1.000 14.125 391 ARG LLL O 1
ATOM 5138 N N . GLU B 2 392 ? 72.610 90.047 23.392 1.000 14.224 392 GLU LLL N 1
ATOM 5139 C CA . GLU B 2 392 ? 72.893 88.809 22.632 1.000 15.133 392 GLU LLL CA 1
ATOM 5140 C C . GLU B 2 392 ? 74.275 88.825 21.952 1.000 13.838 392 GLU LLL C 1
ATOM 5141 O O . GLU B 2 392 ? 74.933 87.769 21.940 1.000 14.896 392 GLU LLL O 1
ATOM 5147 N N . SER B 2 393 ? 74.684 89.985 21.452 1.000 13.542 393 SER LLL N 1
ATOM 5148 C CA A SER B 2 393 ? 75.985 90.090 20.759 0.500 13.341 393 SER LLL CA 1
ATOM 5149 C CA B SER B 2 393 ? 75.988 90.081 20.756 0.500 13.521 393 SER LLL CA 1
ATOM 5150 C C . SER B 2 393 ? 77.126 89.688 21.715 1.000 12.450 393 SER LLL C 1
ATOM 5151 O O . SER B 2 393 ? 78.106 88.954 21.312 1.000 13.051 393 SER LLL O 1
ATOM 5156 N N . THR B 2 394 ? 77.035 90.161 22.961 1.000 11.869 394 THR LLL N 1
ATOM 5157 C CA . THR B 2 394 ? 78.089 89.875 23.962 1.000 11.891 394 THR LLL CA 1
ATOM 5158 C C . THR B 2 394 ? 78.087 88.398 24.380 1.000 12.573 394 THR LLL C 1
ATOM 5159 O O . THR B 2 394 ? 79.142 87.738 24.430 1.000 12.688 394 THR LLL O 1
ATOM 5163 N N A GLN B 2 395 ? 76.885 87.864 24.663 0.500 12.351 395 GLN LLL N 1
ATOM 5164 N N B GLN B 2 395 ? 76.903 87.835 24.656 0.500 12.258 395 GLN LLL N 1
ATOM 5165 C CA A GLN B 2 395 ? 76.660 86.423 24.968 0.500 13.431 395 GLN LLL CA 1
ATOM 5166 C CA B GLN B 2 395 ? 76.806 86.396 25.018 0.500 13.155 395 GLN LLL CA 1
ATOM 5167 C C A GLN B 2 395 ? 77.311 85.572 23.845 0.500 13.135 395 GLN LLL C 1
ATOM 5168 C C B GLN B 2 395 ? 77.338 85.544 23.836 0.500 12.877 395 GLN LLL C 1
ATOM 5169 O O A GLN B 2 395 ? 78.099 84.608 24.139 0.500 14.442 395 GLN LLL O 1
ATOM 5170 O O B GLN B 2 395 ? 78.091 84.545 24.084 0.500 14.175 395 GLN LLL O 1
ATOM 5181 N N . ASN B 2 396 ? 76.992 85.891 22.589 1.000 13.501 396 ASN LLL N 1
ATOM 5182 C CA . ASN B 2 396 ? 77.414 85.074 21.435 1.000 13.340 396 ASN LLL CA 1
ATOM 5183 C C . ASN B 2 396 ? 78.941 85.163 21.271 1.000 13.099 396 ASN LLL C 1
ATOM 5184 O O . ASN B 2 396 ? 79.558 84.133 20.965 1.000 14.354 396 ASN LLL O 1
ATOM 5189 N N . LYS B 2 397 ? 79.526 86.331 21.482 1.000 13.136 397 LYS LLL N 1
ATOM 5190 C CA . LYS B 2 397 ? 80.992 86.498 21.330 1.000 12.927 397 LYS LLL CA 1
ATOM 5191 C C . LYS B 2 397 ? 81.730 85.691 22.415 1.000 11.777 397 LYS LLL C 1
ATOM 5192 O O . LYS B 2 397 ? 82.741 85.001 22.134 1.000 12.686 397 LYS LLL O 1
ATOM 5198 N N . LEU B 2 398 ? 81.312 85.859 23.668 1.000 12.085 398 LEU LLL N 1
ATOM 5199 C CA . LEU B 2 398 ? 81.908 85.054 24.796 1.000 12.517 398 LEU LLL CA 1
ATOM 5200 C C . LEU B 2 398 ? 81.775 83.565 24.464 1.000 11.945 398 LEU LLL C 1
ATOM 5201 O O . LEU B 2 398 ? 82.749 82.777 24.638 1.000 13.511 398 LEU LLL O 1
ATOM 5206 N N . ASN B 2 399 ? 80.607 83.137 23.966 1.000 12.632 399 ASN LLL N 1
ATOM 5207 C CA . ASN B 2 399 ? 80.395 81.723 23.643 1.000 13.944 399 ASN LLL CA 1
ATOM 5208 C C . ASN B 2 399 ? 81.371 81.221 22.552 1.000 13.695 399 ASN LLL C 1
ATOM 5209 O O . ASN B 2 399 ? 81.770 80.039 22.600 1.000 14.984 399 ASN LLL O 1
ATOM 5214 N N . GLU B 2 400 ? 81.777 82.100 21.604 1.000 13.215 400 GLU LLL N 1
ATOM 5215 C CA . GLU B 2 400 ? 82.738 81.653 20.565 1.000 13.922 400 GLU LLL CA 1
ATOM 5216 C C . GLU B 2 400 ? 84.136 81.376 21.187 1.000 12.969 400 GLU LLL C 1
ATOM 5217 O O . GLU B 2 400 ? 84.839 80.377 20.839 1.000 14.912 400 GLU LLL O 1
ATOM 5223 N N . ILE B 2 401 ? 84.546 82.222 22.166 1.000 12.433 401 ILE LLL N 1
ATOM 5224 C CA . ILE B 2 401 ? 85.809 82.018 22.930 1.000 12.789 401 ILE LLL CA 1
ATOM 5225 C C . ILE B 2 401 ? 85.670 80.728 23.742 1.000 13.233 401 ILE LLL C 1
ATOM 5226 O O . ILE B 2 401 ? 86.616 79.867 23.707 1.000 14.107 401 ILE LLL O 1
ATOM 5231 N N . VAL B 2 402 ? 84.524 80.536 24.412 1.000 13.105 402 VAL LLL N 1
ATOM 5232 C CA . VAL B 2 402 ? 84.385 79.313 25.265 1.000 14.451 402 VAL LLL CA 1
ATOM 5233 C C . VAL B 2 402 ? 84.413 78.024 24.382 1.000 15.590 402 VAL LLL C 1
ATOM 5234 O O . VAL B 2 402 ? 84.980 76.965 24.781 1.000 17.012 402 VAL LLL O 1
ATOM 5238 N N . ALA B 2 403 ? 83.832 78.070 23.180 1.000 15.692 403 ALA LLL N 1
ATOM 5239 C CA . ALA B 2 403 ? 83.832 76.923 22.252 1.000 15.363 403 ALA LLL CA 1
ATOM 5240 C C . ALA B 2 403 ? 85.260 76.505 21.874 1.000 16.662 403 ALA LLL C 1
ATOM 5241 O O . ALA B 2 403 ? 85.548 75.258 21.776 1.000 17.419 403 ALA LLL O 1
ATOM 5243 N N . ILE B 2 404 ? 86.155 77.458 21.602 1.000 15.695 404 ILE LLL N 1
ATOM 5244 C CA . ILE B 2 404 ? 87.558 77.084 21.290 1.000 15.708 404 ILE LLL CA 1
ATOM 5245 C C . ILE B 2 404 ? 88.232 76.502 22.540 1.000 16.129 404 ILE LLL C 1
ATOM 5246 O O . ILE B 2 404 ? 88.909 75.472 22.446 1.000 16.431 404 ILE LLL O 1
ATOM 5251 N N . TYR B 2 405 ? 88.045 77.150 23.697 1.000 15.045 405 TYR LLL N 1
ATOM 5252 C CA . TYR B 2 405 ? 88.553 76.630 24.991 1.000 15.405 405 TYR LLL CA 1
ATOM 5253 C C . TYR B 2 405 ? 88.055 75.181 25.230 1.000 15.136 405 TYR LLL C 1
ATOM 5254 O O . TYR B 2 405 ? 88.882 74.323 25.674 1.000 17.439 405 TYR LLL O 1
ATOM 5263 N N . GLN B 2 406 ? 86.778 74.919 24.963 1.000 16.375 406 GLN LLL N 1
ATOM 5264 C CA . GLN B 2 406 ? 86.161 73.563 25.160 1.000 19.039 406 GLN LLL CA 1
ATOM 5265 C C . GLN B 2 406 ? 86.737 72.544 24.161 1.000 20.304 406 GLN LLL C 1
ATOM 5266 O O . GLN B 2 406 ? 87.030 71.411 24.588 1.000 24.033 406 GLN LLL O 1
ATOM 5272 N N . LYS B 2 407 ? 87.075 72.992 22.935 1.000 20.026 407 LYS LLL N 1
ATOM 5273 C CA . LYS B 2 407 ? 87.679 72.052 21.952 1.000 24.710 407 LYS LLL CA 1
ATOM 5274 C C . LYS B 2 407 ? 89.087 71.616 22.469 1.000 24.417 407 LYS LLL C 1
ATOM 5275 O O . LYS B 2 407 ? 89.447 70.418 22.371 1.000 27.247 407 LYS LLL O 1
ATOM 5281 N N . LEU B 2 408 ? 89.825 72.519 23.125 1.000 20.606 408 LEU LLL N 1
ATOM 5282 C CA . LEU B 2 408 ? 91.220 72.227 23.542 1.000 21.674 408 LEU LLL CA 1
ATOM 5283 C C . LEU B 2 408 ? 91.263 71.493 24.904 1.000 22.218 408 LEU LLL C 1
ATOM 5284 O O . LEU B 2 408 ? 92.228 70.744 25.160 1.000 26.244 408 LEU LLL O 1
ATOM 5289 N N . THR B 2 409 ? 90.339 71.753 25.836 1.000 20.493 409 THR LLL N 1
ATOM 5290 C CA . THR B 2 409 ? 90.415 71.270 27.247 1.000 19.990 409 THR LLL CA 1
ATOM 5291 C C . THR B 2 409 ? 89.345 70.201 27.593 1.000 20.689 409 THR LLL C 1
ATOM 5292 O O . THR B 2 409 ? 89.501 69.500 28.604 1.000 24.257 409 THR LLL O 1
ATOM 5296 N N . GLY B 2 410 ? 88.233 70.135 26.832 1.000 21.670 410 GLY LLL N 1
ATOM 5297 C CA . GLY B 2 410 ? 87.017 69.367 27.211 1.000 21.514 410 GLY LLL CA 1
ATOM 5298 C C . GLY B 2 410 ? 86.096 70.035 28.242 1.000 21.413 410 GLY LLL C 1
ATOM 5299 O O . GLY B 2 410 ? 85.133 69.367 28.655 1.000 24.537 410 GLY LLL O 1
ATOM 5300 N N . ASN B 2 411 ? 86.421 71.241 28.686 1.000 20.953 411 ASN LLL N 1
ATOM 5301 C CA . ASN B 2 411 ? 85.664 71.940 29.774 1.000 22.517 411 ASN LLL CA 1
ATOM 5302 C C . ASN B 2 411 ? 85.030 73.245 29.246 1.000 21.072 411 ASN LLL C 1
ATOM 5303 O O . ASN B 2 411 ? 85.493 73.838 28.257 1.000 23.319 411 ASN LLL O 1
ATOM 5308 N N . THR B 2 412 ? 83.949 73.675 29.875 1.000 21.795 412 THR LLL N 1
ATOM 5309 C CA . THR B 2 412 ? 83.277 74.956 29.639 1.000 22.168 412 THR LLL CA 1
ATOM 5310 C C . THR B 2 412 ? 83.810 76.007 30.653 1.000 17.661 412 THR LLL C 1
ATOM 5311 O O . THR B 2 412 ? 84.598 75.666 31.562 1.000 19.095 412 THR LLL O 1
ATOM 5315 N N . LEU B 2 413 ? 83.342 77.240 30.535 1.000 17.210 413 LEU LLL N 1
ATOM 5316 C CA . LEU B 2 413 ? 83.595 78.349 31.490 1.000 16.842 413 LEU LLL CA 1
ATOM 5317 C C . LEU B 2 413 ? 82.255 78.791 32.035 1.000 20.189 413 LEU LLL C 1
ATOM 5318 O O . LEU B 2 413 ? 81.338 79.021 31.206 1.000 27.925 413 LEU LLL O 1
ATOM 5323 N N . GLU B 2 414 ? 82.177 78.977 33.344 1.000 20.983 414 GLU LLL N 1
ATOM 5324 C CA . GLU B 2 414 ? 81.002 79.572 33.985 1.000 22.919 414 GLU LLL CA 1
ATOM 5325 C C . GLU B 2 414 ? 81.294 81.048 34.287 1.000 20.590 414 GLU LLL C 1
ATOM 5326 O O . GLU B 2 414 ? 82.479 81.461 34.443 1.000 18.059 414 GLU LLL O 1
ATOM 5332 N N . VAL B 2 415 ? 80.253 81.842 34.490 1.000 22.921 415 VAL LLL N 1
ATOM 5333 C CA . VAL B 2 415 ? 80.431 83.280 34.861 1.000 20.115 415 VAL LLL CA 1
ATOM 5334 C C . VAL B 2 415 ? 81.305 83.444 36.144 1.000 18.808 415 VAL LLL C 1
ATOM 5335 O O . VAL B 2 415 ? 82.099 84.346 36.250 1.000 17.466 415 VAL LLL O 1
ATOM 5339 N N . ALA B 2 416 ? 81.179 82.567 37.135 1.000 20.191 416 ALA LLL N 1
ATOM 5340 C CA . ALA B 2 416 ? 81.971 82.657 38.392 1.000 22.425 416 ALA LLL CA 1
ATOM 5341 C C . ALA B 2 416 ? 83.489 82.724 38.070 1.000 18.292 416 ALA LLL C 1
ATOM 5342 O O . ALA B 2 416 ? 84.273 83.460 38.719 1.000 20.136 416 ALA LLL O 1
ATOM 5344 N N . GLN B 2 417 ? 83.901 81.974 37.032 1.000 15.075 417 GLN LLL N 1
ATOM 5345 C CA . GLN B 2 417 ? 85.341 81.884 36.636 1.000 14.981 417 GLN LLL CA 1
ATOM 5346 C C . GLN B 2 417 ? 85.789 83.181 35.925 1.000 13.344 417 GLN LLL C 1
ATOM 5347 O O . GLN B 2 417 ? 87.039 83.357 35.681 1.000 16.984 417 GLN LLL O 1
ATOM 5353 N N . LEU B 2 418 ? 84.893 84.097 35.542 1.000 13.029 418 LEU LLL N 1
ATOM 5354 C CA . LEU B 2 418 ? 85.265 85.346 34.884 1.000 12.825 418 LEU LLL CA 1
ATOM 5355 C C . LEU B 2 418 ? 85.775 86.402 35.896 1.000 12.728 418 LEU LLL C 1
ATOM 5356 O O . LEU B 2 418 ? 86.386 87.398 35.472 1.000 12.113 418 LEU LLL O 1
ATOM 5361 N N . HIS B 2 419 ? 85.501 86.201 37.220 1.000 12.609 419 HIS LLL N 1
ATOM 5362 C CA . HIS B 2 419 ? 85.977 87.177 38.239 1.000 11.677 419 HIS LLL CA 1
ATOM 5363 C C . HIS B 2 419 ? 87.434 86.823 38.600 1.000 11.954 419 HIS LLL C 1
ATOM 5364 O O . HIS B 2 419 ? 87.722 86.331 39.704 1.000 13.811 419 HIS LLL O 1
ATOM 5371 N N . SER B 2 420 ? 88.342 87.097 37.694 1.000 12.192 420 SER LLL N 1
ATOM 5372 C CA . SER B 2 420 ? 89.703 86.565 37.709 1.000 11.278 420 SER LLL CA 1
ATOM 5373 C C . SER B 2 420 ? 90.624 87.291 36.739 1.000 10.889 420 SER LLL C 1
ATOM 5374 O O . SER B 2 420 ? 90.156 88.031 35.849 1.000 11.339 420 SER LLL O 1
ATOM 5377 N N . THR B 2 421 ? 91.933 87.035 36.866 1.000 11.156 421 THR LLL N 1
ATOM 5378 C CA . THR B 2 421 ? 92.932 87.563 35.912 1.000 10.453 421 THR LLL CA 1
ATOM 5379 C C . THR B 2 421 ? 92.569 87.203 34.429 1.000 10.322 421 THR LLL C 1
ATOM 5380 O O . THR B 2 421 ? 92.586 88.104 33.558 1.000 10.919 421 THR LLL O 1
ATOM 5384 N N . LEU B 2 422 ? 92.278 85.908 34.164 1.000 10.782 422 LEU LLL N 1
ATOM 5385 C CA . LEU B 2 422 ? 91.935 85.566 32.770 1.000 11.661 422 LEU LLL CA 1
ATOM 5386 C C . LEU B 2 422 ? 90.558 86.108 32.361 1.000 10.733 422 LEU LLL C 1
ATOM 5387 O O . LEU B 2 422 ? 90.349 86.447 31.174 1.000 11.410 422 LEU LLL O 1
ATOM 5392 N N . GLY B 2 423 ? 89.588 86.176 33.283 1.000 11.831 423 GLY LLL N 1
ATOM 5393 C CA . GLY B 2 423 ? 88.283 86.780 32.915 1.000 11.976 423 GLY LLL CA 1
ATOM 5394 C C . GLY B 2 423 ? 88.414 88.226 32.436 1.000 12.401 423 GLY LLL C 1
ATOM 5395 O O . GLY B 2 423 ? 87.690 88.659 31.496 1.000 12.341 423 GLY LLL O 1
ATOM 5396 N N . ARG B 2 424 ? 89.310 88.998 33.071 1.000 11.563 424 ARG LLL N 1
ATOM 5397 C CA . ARG B 2 424 ? 89.586 90.397 32.710 1.000 12.675 424 ARG LLL CA 1
ATOM 5398 C C . ARG B 2 424 ? 90.158 90.482 31.266 1.000 10.974 424 ARG LLL C 1
ATOM 5399 O O . ARG B 2 424 ? 89.747 91.358 30.460 1.000 12.524 424 ARG LLL O 1
ATOM 5407 N N . ILE B 2 425 ? 91.129 89.614 30.954 1.000 10.150 425 ILE LLL N 1
ATOM 5408 C CA . ILE B 2 425 ? 91.676 89.509 29.609 1.000 10.146 425 ILE LLL CA 1
ATOM 5409 C C . ILE B 2 425 ? 90.571 89.137 28.590 1.000 9.783 425 ILE LLL C 1
ATOM 5410 O O . ILE B 2 425 ? 90.528 89.745 27.474 1.000 10.332 425 ILE LLL O 1
ATOM 5415 N N . ILE B 2 426 ? 89.733 88.175 28.914 1.000 9.588 426 ILE LLL N 1
ATOM 5416 C CA . ILE B 2 426 ? 88.616 87.786 28.016 1.000 10.062 426 ILE LLL CA 1
ATOM 5417 C C . ILE B 2 426 ? 87.673 88.972 27.779 1.000 9.536 426 ILE LLL C 1
ATOM 5418 O O . ILE B 2 426 ? 87.246 89.165 26.631 1.000 10.307 426 ILE LLL O 1
ATOM 5423 N N . GLY B 2 427 ? 87.324 89.708 28.805 1.000 9.922 427 GLY LLL N 1
ATOM 5424 C CA . GLY B 2 427 ? 86.423 90.852 28.620 1.000 9.831 427 GLY LLL CA 1
ATOM 5425 C C . GLY B 2 427 ? 86.957 91.878 27.614 1.000 9.098 427 GLY LLL C 1
ATOM 5426 O O . GLY B 2 427 ? 86.216 92.507 26.828 1.000 9.707 427 GLY LLL O 1
ATOM 5427 N N . ARG B 2 428 ? 88.277 92.096 27.674 1.000 9.153 428 ARG LLL N 1
ATOM 5428 C CA . ARG B 2 428 ? 88.978 93.052 26.745 1.000 8.660 428 ARG LLL CA 1
ATOM 5429 C C . ARG B 2 428 ? 88.921 92.535 25.291 1.000 9.095 428 ARG LLL C 1
ATOM 5430 O O . ARG B 2 428 ? 88.563 93.306 24.362 1.000 9.096 428 ARG LLL O 1
ATOM 5438 N N . THR B 2 429 ? 89.199 91.236 25.091 1.000 9.170 429 THR LLL N 1
ATOM 5439 C CA . THR B 2 429 ? 89.063 90.660 23.729 1.000 8.886 429 THR LLL CA 1
ATOM 5440 C C . THR B 2 429 ? 87.582 90.728 23.193 1.000 8.705 429 THR LLL C 1
ATOM 5441 O O . THR B 2 429 ? 87.388 91.081 21.986 1.000 9.846 429 THR LLL O 1
ATOM 5445 N N . VAL B 2 430 ? 86.620 90.395 24.048 1.000 9.096 430 VAL LLL N 1
ATOM 5446 C CA . VAL B 2 430 ? 85.181 90.480 23.635 1.000 9.785 430 VAL LLL CA 1
ATOM 5447 C C . VAL B 2 430 ? 84.885 91.921 23.158 1.000 9.176 430 VAL LLL C 1
ATOM 5448 O O . VAL B 2 430 ? 84.248 92.136 22.099 1.000 10.265 430 VAL LLL O 1
ATOM 5452 N N . HIS B 2 431 ? 85.325 92.925 23.925 1.000 9.335 431 HIS LLL N 1
ATOM 5453 C CA . HIS B 2 431 ? 85.151 94.349 23.570 1.000 9.081 431 HIS LLL CA 1
ATOM 5454 C C . HIS B 2 431 ? 85.731 94.631 22.206 1.000 9.169 431 HIS LLL C 1
ATOM 5455 O O . HIS B 2 431 ? 85.067 95.230 21.301 1.000 10.038 431 HIS LLL O 1
ATOM 5462 N N . CYS B 2 432 ? 87.009 94.277 22.003 1.000 9.431 432 CYS LLL N 1
ATOM 5463 C CA . CYS B 2 432 ? 87.681 94.517 20.702 1.000 8.591 432 CYS LLL CA 1
ATOM 5464 C C . CYS B 2 432 ? 86.873 93.897 19.539 1.000 9.397 432 CYS LLL C 1
ATOM 5465 O O . CYS B 2 432 ? 86.660 94.516 18.447 1.000 9.658 432 CYS LLL O 1
ATOM 5468 N N . CYS B 2 433 ? 86.373 92.669 19.713 1.000 9.619 433 CYS LLL N 1
ATOM 5469 C CA . CYS B 2 433 ? 85.558 92.005 18.657 1.000 9.711 433 CYS LLL CA 1
ATOM 5470 C C . CYS B 2 433 ? 84.239 92.800 18.383 1.000 9.892 433 CYS LLL C 1
ATOM 5471 O O . CYS B 2 433 ? 83.923 93.046 17.190 1.000 11.019 433 CYS LLL O 1
ATOM 5474 N N . GLU B 2 434 ? 83.505 93.153 19.422 1.000 10.107 434 GLU LLL N 1
ATOM 5475 C CA . GLU B 2 434 ? 82.221 93.850 19.215 1.000 10.219 434 GLU LLL CA 1
ATOM 5476 C C . GLU B 2 434 ? 82.428 95.254 18.605 1.000 10.165 434 GLU LLL C 1
ATOM 5477 O O . GLU B 2 434 ? 81.499 95.733 17.864 1.000 10.726 434 GLU LLL O 1
ATOM 5483 N N . LEU B 2 435 ? 83.568 95.889 18.828 1.000 9.834 435 LEU LLL N 1
ATOM 5484 C CA . LEU B 2 435 ? 83.820 97.219 18.254 1.000 9.608 435 LEU LLL CA 1
ATOM 5485 C C . LEU B 2 435 ? 83.907 97.207 16.698 1.000 9.542 435 LEU LLL C 1
ATOM 5486 O O . LEU B 2 435 ? 83.701 98.290 16.088 1.000 10.349 435 LEU LLL O 1
ATOM 5491 N N . GLN B 2 436 ? 84.173 96.065 16.072 1.000 10.026 436 GLN LLL N 1
ATOM 5492 C CA . GLN B 2 436 ? 84.277 96.038 14.612 1.000 9.790 436 GLN LLL CA 1
ATOM 5493 C C . GLN B 2 436 ? 82.864 96.285 14.016 1.000 11.328 436 GLN LLL C 1
ATOM 5494 O O . GLN B 2 436 ? 82.716 96.985 12.968 1.000 11.221 436 GLN LLL O 1
ATOM 5500 N N . ASP B 2 437 ? 81.807 95.754 14.633 1.000 12.042 437 ASP LLL N 1
ATOM 5501 C CA A ASP B 2 437 ? 80.457 96.072 14.094 0.500 12.786 437 ASP LLL CA 1
ATOM 5502 C CA B ASP B 2 437 ? 80.421 96.028 14.198 0.500 12.647 437 ASP LLL CA 1
ATOM 5503 C C . ASP B 2 437 ? 80.046 97.493 14.464 1.000 11.680 437 ASP LLL C 1
ATOM 5504 O O . ASP B 2 437 ? 79.278 98.115 13.692 1.000 12.759 437 ASP LLL O 1
ATOM 5513 N N . ILE B 2 438 ? 80.531 98.071 15.563 1.000 11.454 438 ILE LLL N 1
ATOM 5514 C CA . ILE B 2 438 ? 80.298 99.530 15.818 1.000 11.183 438 ILE LLL CA 1
ATOM 5515 C C . ILE B 2 438 ? 80.838 100.365 14.625 1.000 10.405 438 ILE LLL C 1
ATOM 5516 O O . ILE B 2 438 ? 80.170 101.291 14.152 1.000 11.597 438 ILE LLL O 1
ATOM 5521 N N . LEU B 2 439 ? 82.073 100.073 14.191 1.000 9.367 439 LEU LLL N 1
ATOM 5522 C CA . LEU B 2 439 ? 82.676 100.789 13.053 1.000 9.736 439 LEU LLL CA 1
ATOM 5523 C C . LEU B 2 439 ? 81.779 100.685 11.804 1.000 10.362 439 LEU LLL C 1
ATOM 5524 O O . LEU B 2 439 ? 81.575 101.708 11.099 1.000 10.790 439 LEU LLL O 1
ATOM 5529 N N . GLN B 2 440 ? 81.381 99.436 11.429 1.000 10.696 440 GLN LLL N 1
ATOM 5530 C CA . GLN B 2 440 ? 80.552 99.277 10.225 1.000 10.511 440 GLN LLL CA 1
ATOM 5531 C C . GLN B 2 440 ? 79.232 100.051 10.355 1.000 11.386 440 GLN LLL C 1
ATOM 5532 O O . GLN B 2 440 ? 78.778 100.698 9.363 1.000 12.312 440 GLN LLL O 1
ATOM 5538 N N . ASN B 2 441 ? 78.616 99.905 11.544 1.000 11.785 441 ASN LLL N 1
ATOM 5539 C CA . ASN B 2 441 ? 77.295 100.561 11.791 1.000 11.780 441 ASN LLL CA 1
ATOM 5540 C C . ASN B 2 441 ? 77.395 102.083 11.623 1.000 10.686 441 ASN LLL C 1
ATOM 5541 O O . ASN B 2 441 ? 76.565 102.724 10.957 1.000 11.705 441 ASN LLL O 1
ATOM 5546 N N . GLN B 2 442 ? 78.430 102.721 12.258 1.000 10.748 442 GLN LLL N 1
ATOM 5547 C CA . GLN B 2 442 ? 78.522 104.194 12.273 1.000 10.815 442 GLN LLL CA 1
ATOM 5548 C C . GLN B 2 442 ? 79.021 104.753 10.927 1.000 11.593 442 GLN LLL C 1
ATOM 5549 O O . GLN B 2 442 ? 78.605 105.864 10.557 1.000 11.618 442 GLN LLL O 1
ATOM 5555 N N . TYR B 2 443 ? 79.913 104.047 10.217 1.000 10.252 443 TYR LLL N 1
ATOM 5556 C CA . TYR B 2 443 ? 80.256 104.455 8.843 1.000 10.484 443 TYR LLL CA 1
ATOM 5557 C C . TYR B 2 443 ? 78.969 104.485 7.978 1.000 11.802 443 TYR LLL C 1
ATOM 5558 O O . TYR B 2 443 ? 78.681 105.493 7.273 1.000 11.638 443 TYR LLL O 1
ATOM 5567 N N . SER B 2 444 ? 78.172 103.410 8.013 1.000 12.198 444 SER LLL N 1
ATOM 5568 C CA A SER B 2 444 ? 76.909 103.348 7.221 0.500 12.239 444 SER LLL CA 1
ATOM 5569 C CA B SER B 2 444 ? 76.912 103.353 7.212 0.500 11.863 444 SER LLL CA 1
ATOM 5570 C C . SER B 2 444 ? 75.951 104.483 7.648 1.000 11.915 444 SER LLL C 1
ATOM 5571 O O . SER B 2 444 ? 75.292 105.093 6.756 1.000 12.941 444 SER LLL O 1
ATOM 5576 N N . ALA B 2 445 ? 75.807 104.731 8.950 1.000 11.304 445 ALA LLL N 1
ATOM 5577 C CA . ALA B 2 445 ? 74.892 105.810 9.450 1.000 12.281 445 ALA LLL CA 1
ATOM 5578 C C . ALA B 2 445 ? 75.343 107.179 8.891 1.000 12.275 445 ALA LLL C 1
ATOM 5579 O O . ALA B 2 445 ? 74.460 108.010 8.506 1.000 12.763 445 ALA LLL O 1
ATOM 5581 N N . LEU B 2 446 ? 76.656 107.463 8.869 1.000 11.517 446 LEU LLL N 1
ATOM 5582 C CA . LEU B 2 446 ? 77.176 108.748 8.369 1.000 11.037 446 LEU LLL CA 1
ATOM 5583 C C . LEU B 2 446 ? 76.870 108.901 6.847 1.000 11.583 446 LEU LLL C 1
ATOM 5584 O O . LEU B 2 446 ? 76.357 109.959 6.435 1.000 12.174 446 LEU LLL O 1
ATOM 5589 N N . ILE B 2 447 ? 77.201 107.869 6.046 1.000 11.240 447 ILE LLL N 1
ATOM 5590 C CA . ILE B 2 447 ? 76.888 107.907 4.581 1.000 13.228 447 ILE LLL CA 1
ATOM 5591 C C . ILE B 2 447 ? 75.392 108.186 4.354 1.000 12.928 447 ILE LLL C 1
ATOM 5592 O O . ILE B 2 447 ? 75.016 108.989 3.459 1.000 13.444 447 ILE LLL O 1
ATOM 5597 N N . THR B 2 448 ? 74.543 107.435 5.055 1.000 12.065 448 THR LLL N 1
ATOM 5598 C CA . THR B 2 448 ? 73.074 107.575 4.901 1.000 13.446 448 THR LLL CA 1
ATOM 5599 C C . THR B 2 448 ? 72.615 109.020 5.257 1.000 12.128 448 THR LLL C 1
ATOM 5600 O O . THR B 2 448 ? 71.797 109.631 4.538 1.000 14.428 448 THR LLL O 1
ATOM 5604 N N . ASN B 2 449 ? 73.069 109.533 6.411 1.000 12.264 449 ASN LLL N 1
ATOM 5605 C CA . ASN B 2 449 ? 72.640 110.859 6.881 1.000 12.394 449 ASN LLL CA 1
ATOM 5606 C C . ASN B 2 449 ? 73.081 111.953 5.916 1.000 12.293 449 ASN LLL C 1
ATOM 5607 O O . ASN B 2 449 ? 72.276 112.903 5.666 1.000 12.759 449 ASN LLL O 1
ATOM 5612 N N . ILE B 2 450 ? 74.328 111.897 5.440 1.000 11.746 450 ILE LLL N 1
ATOM 5613 C CA . ILE B 2 450 ? 74.790 112.907 4.444 1.000 12.039 450 ILE LLL CA 1
ATOM 5614 C C . ILE B 2 450 ? 73.889 112.830 3.177 1.000 13.038 450 ILE LLL C 1
ATOM 5615 O O . ILE B 2 450 ? 73.506 113.888 2.634 1.000 14.307 450 ILE LLL O 1
ATOM 5620 N N . GLY B 2 451 ? 73.469 111.613 2.772 1.000 14.277 451 GLY LLL N 1
ATOM 5621 C CA . GLY B 2 451 ? 72.592 111.418 1.605 1.000 15.472 451 GLY LLL CA 1
ATOM 5622 C C . GLY B 2 451 ? 71.182 112.035 1.797 1.000 17.057 451 GLY LLL C 1
ATOM 5623 O O . GLY B 2 451 ? 70.563 112.398 0.781 1.000 21.863 451 GLY LLL O 1
ATOM 5624 N N . LYS B 2 452 ? 70.748 112.214 3.038 1.000 16.595 452 LYS LLL N 1
ATOM 5625 C CA . LYS B 2 452 ? 69.438 112.892 3.281 1.000 17.710 452 LYS LLL CA 1
ATOM 5626 C C . LYS B 2 452 ? 69.592 114.423 3.234 1.000 18.603 452 LYS LLL C 1
ATOM 5627 O O . LYS B 2 452 ? 68.534 115.132 3.378 1.000 23.727 452 LYS LLL O 1
ATOM 5633 N N . GLY B 2 453 ? 70.796 114.962 3.059 1.000 15.159 453 GLY LLL N 1
ATOM 5634 C CA . GLY B 2 453 ? 71.023 116.404 3.013 1.000 15.695 453 GLY LLL CA 1
ATOM 5635 C C . GLY B 2 453 ? 71.520 117.021 4.251 1.000 16.483 453 GLY LLL C 1
ATOM 5636 O O . GLY B 2 453 ? 71.528 118.268 4.281 1.000 19.642 453 GLY LLL O 1
ATOM 5637 N N . ASP B 2 454 ? 71.842 116.264 5.298 1.000 13.456 454 ASP LLL N 1
ATOM 5638 C CA . ASP B 2 454 ? 72.355 116.856 6.548 1.000 12.818 454 ASP LLL CA 1
ATOM 5639 C C . ASP B 2 454 ? 73.914 116.868 6.498 1.000 12.954 454 ASP LLL C 1
ATOM 5640 O O . ASP B 2 454 ? 74.547 115.786 6.617 1.000 13.660 454 ASP LLL O 1
ATOM 5645 N N . HIS B 2 455 ? 74.483 118.076 6.344 1.000 12.205 455 HIS LLL N 1
ATOM 5646 C CA . HIS B 2 455 ? 75.955 118.299 6.389 1.000 12.643 455 HIS LLL CA 1
ATOM 5647 C C . HIS B 2 455 ? 76.376 119.042 7.658 1.000 11.917 455 HIS LLL C 1
ATOM 5648 O O . HIS B 2 455 ? 77.529 119.471 7.734 1.000 13.791 455 HIS LLL O 1
ATOM 5655 N N . THR B 2 456 ? 75.469 119.142 8.650 1.000 11.784 456 THR LLL N 1
ATOM 5656 C CA . THR B 2 456 ? 75.772 119.925 9.864 1.000 11.675 456 THR LLL CA 1
ATOM 5657 C C . THR B 2 456 ? 76.740 119.173 10.820 1.000 10.836 456 THR LLL C 1
ATOM 5658 O O . THR B 2 456 ? 76.636 117.931 10.979 1.000 11.627 456 THR LLL O 1
ATOM 5662 N N . THR B 2 457 ? 77.660 119.944 11.437 1.000 10.894 457 THR LLL N 1
ATOM 5663 C CA . THR B 2 457 ? 78.774 119.403 12.285 1.000 10.603 457 THR LLL CA 1
ATOM 5664 C C . THR B 2 457 ? 79.025 120.177 13.569 1.000 10.590 457 THR LLL C 1
ATOM 5665 O O . THR B 2 457 ? 79.752 119.607 14.435 1.000 10.907 457 THR LLL O 1
ATOM 5669 N N . PHE B 2 458 ? 78.564 121.403 13.693 1.000 10.350 458 PHE LLL N 1
ATOM 5670 C CA . PHE B 2 458 ? 78.986 122.316 14.783 1.000 9.846 458 PHE LLL CA 1
ATOM 5671 C C . PHE B 2 458 ? 77.894 123.292 15.186 1.000 11.256 458 PHE LLL C 1
ATOM 5672 O O . PHE B 2 458 ? 77.293 123.954 14.312 1.000 14.068 458 PHE LLL O 1
ATOM 5680 N N . VAL B 2 459 ? 77.669 123.396 16.493 1.000 11.199 459 VAL LLL N 1
ATOM 5681 C CA . VAL B 2 459 ? 76.770 124.358 17.195 1.000 12.517 459 VAL LLL CA 1
ATOM 5682 C C . VAL B 2 459 ? 77.693 125.362 17.975 1.000 12.122 459 VAL LLL C 1
ATOM 5683 O O . VAL B 2 459 ? 78.311 124.937 18.935 1.000 13.186 459 VAL LLL O 1
ATOM 5687 N N . LYS B 2 460 ? 77.792 126.630 17.552 1.000 12.460 460 LYS LLL N 1
ATOM 5688 C CA . LYS B 2 460 ? 78.662 127.575 18.229 1.000 12.303 460 LYS LLL CA 1
ATOM 5689 C C . LYS B 2 460 ? 78.172 127.902 19.658 1.000 11.288 460 LYS LLL C 1
ATOM 5690 O O . LYS B 2 460 ? 76.995 128.262 19.834 1.000 13.272 460 LYS LLL O 1
ATOM 5696 N N . PRO B 2 461 ? 79.005 127.698 20.730 1.000 11.206 461 PRO LLL N 1
ATOM 5697 C CA . PRO B 2 461 ? 78.610 127.985 22.110 1.000 11.944 461 PRO LLL CA 1
ATOM 5698 C C . PRO B 2 461 ? 78.505 129.497 22.384 1.000 11.073 461 PRO LLL C 1
ATOM 5699 O O . PRO B 2 461 ? 79.317 130.266 21.869 1.000 12.516 461 PRO LLL O 1
ATOM 5703 N N . ASN B 2 462 ? 77.632 129.833 23.336 1.000 10.895 462 ASN LLL N 1
ATOM 5704 C CA . ASN B 2 462 ? 77.756 131.068 24.123 1.000 10.832 462 ASN LLL CA 1
ATOM 5705 C C . ASN B 2 462 ? 78.034 130.685 25.589 1.000 10.450 462 ASN LLL C 1
ATOM 5706 O O . ASN B 2 462 ? 77.516 129.670 26.106 1.000 12.790 462 ASN LLL O 1
ATOM 5711 N N . ILE B 2 463 ? 78.895 131.488 26.227 1.000 10.908 463 ILE LLL N 1
ATOM 5712 C CA . ILE B 2 463 ? 79.341 131.232 27.630 1.000 12.021 463 ILE LLL CA 1
ATOM 5713 C C . ILE B 2 463 ? 79.069 132.487 28.447 1.000 11.785 463 ILE LLL C 1
ATOM 5714 O O . ILE B 2 463 ? 79.713 133.526 28.275 1.000 12.968 463 ILE LLL O 1
ATOM 5719 N N . PRO B 2 464 ? 78.022 132.468 29.324 1.000 12.285 464 PRO LLL N 1
ATOM 5720 C CA . PRO B 2 464 ? 77.689 133.636 30.158 1.000 12.118 464 PRO LLL CA 1
ATOM 5721 C C . PRO B 2 464 ? 78.946 134.163 30.895 1.000 14.163 464 PRO LLL C 1
ATOM 5722 O O . PRO B 2 464 ? 79.770 133.375 31.376 1.000 15.666 464 PRO LLL O 1
ATOM 5726 N N . ALA B 2 465 ? 79.062 135.504 30.937 1.000 14.938 465 ALA LLL N 1
ATOM 5727 C CA . ALA B 2 465 ? 80.202 136.197 31.559 1.000 16.553 465 ALA LLL CA 1
ATOM 5728 C C . ALA B 2 465 ? 80.109 136.329 33.074 1.000 17.245 465 ALA LLL C 1
ATOM 5729 O O . ALA B 2 465 ? 81.117 136.760 33.699 1.000 19.602 465 ALA LLL O 1
ATOM 5731 N N . THR B 2 466 ? 78.937 135.976 33.641 1.000 16.209 466 THR LLL N 1
ATOM 5732 C CA . THR B 2 466 ? 78.659 135.952 35.070 1.000 17.707 466 THR LLL CA 1
ATOM 5733 C C . THR B 2 466 ? 77.958 134.640 35.411 1.000 18.099 466 THR LLL C 1
AT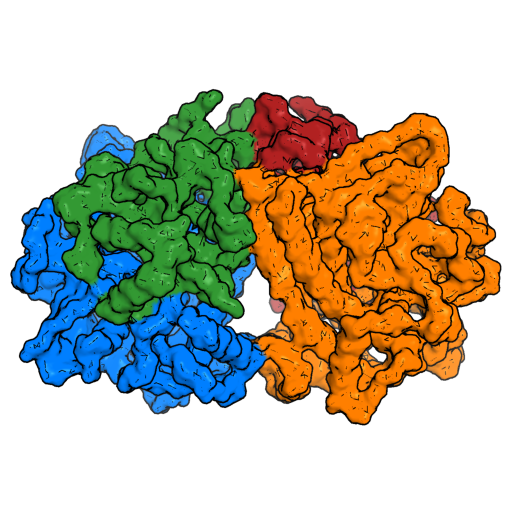OM 5734 O O . THR B 2 466 ? 77.584 133.858 34.462 1.000 19.767 466 THR LLL O 1
ATOM 5738 N N . GLY B 2 467 ? 77.795 134.381 36.695 1.000 19.620 467 GLY LLL N 1
ATOM 5739 C CA . GLY B 2 467 ? 77.178 133.149 37.162 1.000 19.455 467 GLY LLL CA 1
ATOM 5740 C C . GLY B 2 467 ? 78.183 132.003 37.312 1.000 17.672 467 GLY LLL C 1
ATOM 5741 O O . GLY B 2 467 ? 79.305 132.074 36.803 1.000 18.189 467 GLY LLL O 1
ATOM 5742 N N . GLU B 2 468 ? 77.750 130.969 38.031 1.000 16.533 468 GLU LLL N 1
ATOM 5743 C CA . GLU B 2 468 ? 78.609 129.801 38.303 1.000 16.570 468 GLU LLL CA 1
ATOM 5744 C C . GLU B 2 468 ? 77.764 128.588 37.961 1.000 16.198 468 GLU LLL C 1
ATOM 5745 O O . GLU B 2 468 ? 76.585 128.483 38.416 1.000 20.324 468 GLU LLL O 1
ATOM 5751 N N . PHE B 2 469 ? 78.298 127.735 37.091 1.000 14.812 469 PHE LLL N 1
ATOM 5752 C CA . PHE B 2 469 ? 77.578 126.548 36.616 1.000 16.925 469 PHE LLL CA 1
ATOM 5753 C C . PHE B 2 469 ? 78.540 125.339 36.366 1.000 12.462 469 PHE LLL C 1
ATOM 5754 O O . PHE B 2 469 ? 79.771 125.502 36.322 1.000 15.901 469 PHE LLL O 1
ATOM 5762 N N . LYS B 2 470 ? 77.954 124.117 36.340 1.000 13.277 470 LYS LLL N 1
ATOM 5763 C CA . LYS B 2 470 ? 78.706 122.829 36.489 1.000 13.627 470 LYS LLL CA 1
ATOM 5764 C C . LYS B 2 470 ? 78.308 121.865 35.374 1.000 12.462 470 LYS LLL C 1
ATOM 5765 O O . LYS B 2 470 ? 77.115 121.757 35.020 1.000 14.614 470 LYS LLL O 1
ATOM 5771 N N . GLY B 2 471 ? 79.303 121.067 34.937 1.000 11.006 471 GLY LLL N 1
ATOM 5772 C CA . GLY B 2 471 ? 79.047 119.987 33.956 1.000 11.151 471 GLY LLL CA 1
ATOM 5773 C C . GLY B 2 471 ? 79.902 118.777 34.188 1.000 10.148 471 GLY LLL C 1
ATOM 5774 O O . GLY B 2 471 ? 81.004 118.894 34.792 1.000 10.774 471 GLY LLL O 1
ATOM 5775 N N . VAL B 2 472 ? 79.488 117.622 33.667 1.000 9.781 472 VAL LLL N 1
ATOM 5776 C CA . VAL B 2 472 ? 80.260 116.362 33.779 1.000 10.178 472 VAL LLL CA 1
ATOM 5777 C C . VAL B 2 472 ? 80.165 115.607 32.432 1.000 9.430 472 VAL LLL C 1
ATOM 5778 O O . VAL B 2 472 ? 79.056 115.511 31.855 1.000 10.146 472 VAL LLL O 1
ATOM 5782 N N . GLY B 2 473 ? 81.313 115.126 31.947 1.000 9.115 473 GLY LLL N 1
ATOM 5783 C CA . GLY B 2 473 ? 81.367 114.347 30.700 1.000 9.611 473 GLY LLL CA 1
ATOM 5784 C C . GLY B 2 473 ? 81.851 112.907 31.029 1.000 9.669 473 GLY LLL C 1
ATOM 5785 O O . GLY B 2 473 ? 82.977 112.713 31.524 1.000 11.162 473 GLY LLL O 1
ATOM 5786 N N . PHE B 2 474 ? 80.978 111.930 30.732 1.000 9.393 474 PHE LLL N 1
ATOM 5787 C CA . PHE B 2 474 ? 81.273 110.499 30.899 1.000 9.017 474 PHE LLL CA 1
ATOM 5788 C C . PHE B 2 474 ? 81.747 109.893 29.586 1.000 9.001 474 PHE LLL C 1
ATOM 5789 O O . PHE B 2 474 ? 81.234 110.283 28.481 1.000 9.928 474 PHE LLL O 1
ATOM 5797 N N . LEU B 2 475 ? 82.600 108.843 29.657 1.000 9.544 475 LEU LLL N 1
ATOM 5798 C CA . LEU B 2 475 ? 83.063 108.121 28.467 1.000 9.142 475 LEU LLL CA 1
ATOM 5799 C C . LEU B 2 475 ? 83.520 106.716 28.873 1.000 9.312 475 LEU LLL C 1
ATOM 5800 O O . LEU B 2 475 ? 84.195 106.582 29.921 1.000 9.689 475 LEU LLL O 1
ATOM 5805 N N . GLU B 2 476 ? 83.162 105.678 28.102 1.000 9.371 476 GLU LLL N 1
ATOM 5806 C CA . GLU B 2 476 ? 83.653 104.298 28.385 1.000 9.425 476 GLU LLL CA 1
ATOM 5807 C C . GLU B 2 476 ? 84.971 104.125 27.602 1.000 9.325 476 GLU LLL C 1
ATOM 5808 O O . GLU B 2 476 ? 84.949 103.827 26.392 1.000 10.895 476 GLU LLL O 1
ATOM 5814 N N . ALA B 2 477 ? 86.087 104.356 28.315 1.000 9.021 477 ALA LLL N 1
ATOM 5815 C CA . ALA B 2 477 ? 87.426 104.319 27.736 1.000 8.731 477 ALA LLL CA 1
ATOM 5816 C C . ALA B 2 477 ? 87.912 102.882 27.655 1.000 8.992 477 ALA LLL C 1
ATOM 5817 O O . ALA B 2 477 ? 87.373 101.951 28.243 1.000 9.290 477 ALA LLL O 1
ATOM 5819 N N . PRO B 2 478 ? 89.070 102.662 26.962 1.000 8.346 478 PRO LLL N 1
ATOM 5820 C CA . PRO B 2 478 ? 89.618 101.295 26.885 1.000 8.493 478 PRO LLL CA 1
ATOM 5821 C C . PRO B 2 478 ? 89.911 100.625 28.256 1.000 8.037 478 PRO LLL C 1
ATOM 5822 O O . PRO B 2 478 ? 89.787 99.396 28.376 1.000 9.236 478 PRO LLL O 1
ATOM 5826 N N . LYS B 2 479 ? 90.294 101.437 29.266 1.000 8.613 479 LYS LLL N 1
ATOM 5827 C CA . LYS B 2 479 ? 90.553 100.954 30.632 1.000 8.414 479 LYS LLL CA 1
ATOM 5828 C C . LYS B 2 479 ? 89.325 101.076 31.541 1.000 8.437 479 LYS LLL C 1
ATOM 5829 O O . LYS B 2 479 ? 89.417 100.600 32.706 1.000 9.454 479 LYS LLL O 1
ATOM 5835 N N . GLY B 2 480 ? 88.193 101.657 31.081 1.000 9.222 480 GLY LLL N 1
ATOM 5836 C CA . GLY B 2 480 ? 86.939 101.726 31.857 1.000 9.176 480 GLY LLL CA 1
ATOM 5837 C C . GLY B 2 480 ? 86.344 103.126 31.920 1.000 8.475 480 GLY LLL C 1
ATOM 5838 O O . GLY B 2 480 ? 86.741 104.050 31.208 1.000 9.520 480 GLY LLL O 1
ATOM 5839 N N . MET B 2 481 ? 85.358 103.264 32.829 1.000 8.886 481 MET LLL N 1
ATOM 5840 C CA . MET B 2 481 ? 84.572 104.521 32.959 1.000 8.937 481 MET LLL CA 1
ATOM 5841 C C . MET B 2 481 ? 85.529 105.695 33.303 1.000 8.952 481 MET LLL C 1
ATOM 5842 O O . MET B 2 481 ? 86.225 105.667 34.340 1.000 11.055 481 MET LLL O 1
ATOM 5847 N N . LEU B 2 482 ? 85.445 106.737 32.498 1.000 8.929 482 LEU LLL N 1
ATOM 5848 C CA . LEU B 2 482 ? 86.161 108.032 32.609 1.000 8.905 482 LEU LLL CA 1
ATOM 5849 C C . LEU B 2 482 ? 85.159 109.140 32.850 1.000 8.611 482 LEU LLL C 1
ATOM 5850 O O . LEU B 2 482 ? 84.058 109.184 32.202 1.000 9.652 482 LEU LLL O 1
ATOM 5855 N N . SER B 2 483 ? 85.455 110.113 33.752 1.000 8.828 483 SER LLL N 1
ATOM 5856 C CA . SER B 2 483 ? 84.633 111.317 33.937 1.000 9.322 483 SER LLL CA 1
ATOM 5857 C C . SER B 2 483 ? 85.523 112.550 34.149 1.000 9.911 483 SER LLL C 1
ATOM 5858 O O . SER B 2 483 ? 86.504 112.519 34.929 1.000 10.285 483 SER LLL O 1
ATOM 5861 N N . HIS B 2 484 ? 85.163 113.632 33.457 1.000 9.237 484 HIS LLL N 1
ATOM 5862 C CA . HIS B 2 484 ? 85.774 114.972 33.614 1.000 9.437 484 HIS LLL CA 1
ATOM 5863 C C . HIS B 2 484 ? 84.686 115.896 34.176 1.000 9.323 484 HIS LLL C 1
ATOM 5864 O O . HIS B 2 484 ? 83.529 115.898 33.668 1.000 10.302 484 HIS LLL O 1
ATOM 5871 N N . TRP B 2 485 ? 85.041 116.670 35.204 1.000 9.629 485 TRP LLL N 1
ATOM 5872 C CA . TRP B 2 485 ? 84.123 117.506 36.009 1.000 9.365 485 TRP LLL CA 1
ATOM 5873 C C . TRP B 2 485 ? 84.566 118.971 35.946 1.000 9.566 485 TRP LLL C 1
ATOM 5874 O O . TRP B 2 485 ? 85.675 119.280 36.462 1.000 10.484 485 TRP LLL O 1
ATOM 5885 N N . MET B 2 486 ? 83.773 119.847 35.303 1.000 10.083 486 MET LLL N 1
ATOM 5886 C CA . MET B 2 486 ? 84.165 121.259 35.076 1.000 10.639 486 MET LLL CA 1
ATOM 5887 C C . MET B 2 486 ? 83.191 122.176 35.858 1.000 10.439 486 MET LLL C 1
ATOM 5888 O O . MET B 2 486 ? 81.956 122.009 35.728 1.000 12.057 486 MET LLL O 1
ATOM 5893 N N . VAL B 2 487 ? 83.747 123.134 36.588 1.000 10.385 487 VAL LLL N 1
ATOM 5894 C CA . VAL B 2 487 ? 82.979 124.273 37.152 1.000 10.288 487 VAL LLL CA 1
ATOM 5895 C C . VAL B 2 487 ? 83.424 125.537 36.407 1.000 10.564 487 VAL LLL C 1
ATOM 5896 O O . VAL B 2 487 ? 84.647 125.789 36.305 1.000 11.315 487 VAL LLL O 1
ATOM 5900 N N . ILE B 2 488 ? 82.452 126.321 35.949 1.000 11.183 488 ILE LLL N 1
ATOM 5901 C CA . ILE B 2 488 ? 82.690 127.603 35.228 1.000 11.348 488 ILE LLL CA 1
ATOM 5902 C C . ILE B 2 488 ? 82.229 128.741 36.164 1.000 11.658 488 ILE LLL C 1
ATOM 5903 O O . ILE B 2 488 ? 81.043 128.638 36.648 1.000 13.490 488 ILE LLL O 1
ATOM 5908 N N . LYS B 2 489 ? 83.029 129.797 36.373 1.000 11.695 489 LYS LLL N 1
ATO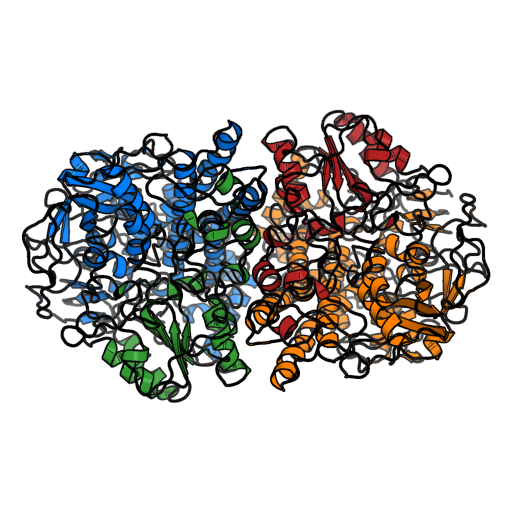M 5909 C CA . LYS B 2 489 ? 82.605 130.955 37.157 1.000 11.714 489 LYS LLL CA 1
ATOM 5910 C C . LYS B 2 489 ? 83.095 132.211 36.420 1.000 12.776 489 LYS LLL C 1
ATOM 5911 O O . LYS B 2 489 ? 84.299 132.291 36.050 1.000 13.005 489 LYS LLL O 1
ATOM 5917 N N . ASP B 2 490 ? 82.180 133.143 36.143 1.000 13.432 490 ASP LLL N 1
ATOM 5918 C CA . ASP B 2 490 ? 82.527 134.372 35.384 1.000 14.485 490 ASP LLL CA 1
ATOM 5919 C C . ASP B 2 490 ? 83.277 134.064 34.069 1.000 14.049 490 ASP LLL C 1
ATOM 5920 O O . ASP B 2 490 ? 84.265 134.766 33.668 1.000 17.218 490 ASP LLL O 1
ATOM 5925 N N . GLY B 2 491 ? 82.805 133.021 33.378 1.000 12.617 491 GLY LLL N 1
ATOM 5926 C CA . GLY B 2 491 ? 83.261 132.674 32.034 1.000 13.559 491 GLY LLL CA 1
ATOM 5927 C C . GLY B 2 491 ? 84.551 131.835 31.934 1.000 12.636 491 GLY LLL C 1
ATOM 5928 O O . GLY B 2 491 ? 84.918 131.481 30.805 1.000 14.862 491 GLY LLL O 1
ATOM 5929 N N . ILE B 2 492 ? 85.198 131.520 33.044 1.000 12.127 492 ILE LLL N 1
ATOM 5930 C CA . ILE B 2 492 ? 86.479 130.761 33.026 1.000 12.305 492 ILE LLL CA 1
ATOM 5931 C C . ILE B 2 492 ? 86.359 129.526 33.971 1.000 9.829 492 ILE LLL C 1
ATOM 5932 O O . ILE B 2 492 ? 85.471 129.455 34.834 1.000 11.451 492 ILE LLL O 1
ATOM 5937 N N . ILE B 2 493 ? 87.283 128.586 33.759 1.000 11.033 493 ILE LLL N 1
ATOM 5938 C CA . ILE B 2 493 ? 87.271 127.348 34.569 1.000 10.196 493 ILE LLL CA 1
ATOM 5939 C C . ILE B 2 493 ? 87.757 127.661 36.018 1.000 10.576 493 ILE LLL C 1
ATOM 5940 O O . ILE B 2 493 ? 88.930 128.009 36.215 1.000 13.574 493 ILE LLL O 1
ATOM 5945 N N . SER B 2 494 ? 86.837 127.494 36.980 1.000 10.285 494 SER LLL N 1
ATOM 5946 C CA . SER B 2 494 ? 87.156 127.691 38.414 1.000 11.407 494 SER LLL CA 1
ATOM 5947 C C . SER B 2 494 ? 87.538 126.385 39.126 1.000 11.522 494 SER LLL C 1
ATOM 5948 O O . SER B 2 494 ? 88.218 126.434 40.177 1.000 13.307 494 SER LLL O 1
ATOM 5951 N N . ASN B 2 495 ? 87.071 125.245 38.618 1.000 11.189 495 ASN LLL N 1
ATOM 5952 C CA . ASN B 2 495 ? 87.509 123.925 39.141 1.000 10.339 495 ASN LLL CA 1
ATOM 5953 C C . ASN B 2 495 ? 87.549 122.956 37.950 1.000 10.320 495 ASN LLL C 1
ATOM 5954 O O . ASN B 2 495 ? 86.644 123.013 37.052 1.000 10.986 495 ASN LLL O 1
ATOM 5959 N N . TYR B 2 496 ? 88.511 122.032 37.962 1.000 10.809 496 TYR LLL N 1
ATOM 5960 C CA . TYR B 2 496 ? 88.581 120.959 36.963 1.000 9.501 496 TYR LLL CA 1
ATOM 5961 C C . TYR B 2 496 ? 89.065 119.699 37.686 1.000 9.866 496 TYR LLL C 1
ATOM 5962 O O . TYR B 2 496 ? 90.134 119.759 38.340 1.000 11.439 496 TYR LLL O 1
ATOM 5971 N N . GLN B 2 497 ? 88.325 118.601 37.626 1.000 9.935 497 GLN LLL N 1
ATOM 5972 C CA . GLN B 2 497 ? 88.707 117.340 38.267 1.000 9.769 497 GLN LLL CA 1
ATOM 5973 C C . GLN B 2 497 ? 88.465 116.190 37.271 1.000 9.537 497 GLN LLL C 1
ATOM 5974 O O . GLN B 2 497 ? 87.338 116.056 36.758 1.000 11.324 497 GLN LLL O 1
ATOM 5980 N N . ALA B 2 498 ? 89.485 115.380 37.062 1.000 9.749 498 ALA LLL N 1
ATOM 5981 C CA . ALA B 2 498 ? 89.402 114.143 36.261 1.000 9.758 498 ALA LLL CA 1
ATOM 5982 C C . ALA B 2 498 ? 89.388 112.944 37.232 1.000 8.979 498 ALA LLL C 1
ATOM 5983 O O . ALA B 2 498 ? 90.275 112.860 38.138 1.000 9.852 498 ALA LLL O 1
ATOM 5985 N N . VAL B 2 499 ? 88.433 112.017 37.047 1.000 9.226 499 VAL LLL N 1
ATOM 5986 C CA . VAL B 2 499 ? 88.362 110.752 37.817 1.000 9.554 499 VAL LLL CA 1
ATOM 5987 C C . VAL B 2 499 ? 88.496 109.651 36.737 1.000 9.233 499 VAL LLL C 1
ATOM 5988 O O . VAL B 2 499 ? 87.601 109.513 35.843 1.000 9.996 499 VAL LLL O 1
ATOM 5992 N N . VAL B 2 500 ? 89.650 108.976 36.677 1.000 8.813 500 VAL LLL N 1
ATOM 5993 C CA . VAL B 2 500 ? 90.087 108.230 35.498 1.000 8.360 500 VAL LLL CA 1
ATOM 5994 C C . VAL B 2 500 ? 90.016 106.719 35.783 1.000 8.035 500 VAL LLL C 1
ATOM 5995 O O . VAL B 2 500 ? 90.118 106.330 36.969 1.000 9.086 500 VAL LLL O 1
ATOM 5999 N N . PRO B 2 501 ? 89.779 105.814 34.798 1.000 8.923 501 PRO LLL N 1
ATOM 6000 C CA . PRO B 2 501 ? 89.554 104.405 35.166 1.000 8.414 501 PRO LLL CA 1
ATOM 6001 C C . PRO B 2 501 ? 90.694 103.784 35.951 1.000 7.734 501 PRO LLL C 1
ATOM 6002 O O . PRO B 2 501 ? 90.449 103.091 36.977 1.000 9.043 501 PRO LLL O 1
ATOM 6006 N N . SER B 2 502 ? 91.966 104.049 35.606 1.000 8.597 502 SER LLL N 1
ATOM 6007 C CA . SER B 2 502 ? 93.091 103.489 36.408 1.000 8.272 502 SER LLL CA 1
ATOM 6008 C C . SER B 2 502 ? 93.127 104.106 37.816 1.000 8.737 502 SER LLL C 1
ATOM 6009 O O . SER B 2 502 ? 93.736 103.516 38.728 1.000 9.469 502 SER LLL O 1
ATOM 6012 N N . THR B 2 503 ? 92.521 105.291 38.056 1.000 8.489 503 THR LLL N 1
ATOM 6013 C CA . THR B 2 503 ? 92.396 105.823 39.425 1.000 9.272 503 THR LLL CA 1
ATOM 6014 C C . THR B 2 503 ? 91.541 104.855 40.274 1.000 8.471 503 THR LLL C 1
ATOM 6015 O O . THR B 2 503 ? 91.863 104.523 41.418 1.000 10.150 503 THR LLL O 1
ATOM 6019 N N . TRP B 2 504 ? 90.350 104.435 39.756 1.000 9.135 504 TRP LLL N 1
ATOM 6020 C CA . TRP B 2 504 ? 89.467 103.474 40.456 1.000 9.461 504 TRP LLL CA 1
ATOM 6021 C C . TRP B 2 504 ? 90.238 102.199 40.782 1.000 9.479 504 TRP LLL C 1
ATOM 6022 O O . TRP B 2 504 ? 90.138 101.676 41.914 1.000 10.915 504 TRP LLL O 1
ATOM 6033 N N . ASN B 2 505 ? 90.979 101.659 39.828 1.000 9.568 505 ASN LLL N 1
ATOM 6034 C CA . ASN B 2 505 ? 91.572 100.306 39.991 1.000 9.019 505 ASN LLL CA 1
ATOM 6035 C C . ASN B 2 505 ? 92.882 100.338 40.803 1.000 9.294 505 ASN LLL C 1
ATOM 6036 O O . ASN B 2 505 ? 93.115 99.428 41.633 1.000 10.279 505 ASN LLL O 1
ATOM 6041 N N . SER B 2 506 ? 93.733 101.340 40.578 1.000 9.951 506 SER LLL N 1
ATOM 6042 C CA . SER B 2 506 ? 95.095 101.439 41.162 1.000 9.303 506 SER LLL CA 1
ATOM 6043 C C . SER B 2 506 ? 95.155 102.231 42.482 1.000 9.861 506 SER LLL C 1
ATOM 6044 O O . SER B 2 506 ? 96.223 102.275 43.129 1.000 10.353 506 SER LLL O 1
ATOM 6047 N N . GLY B 2 507 ? 94.091 102.952 42.839 1.000 9.995 507 GLY LLL N 1
ATOM 6048 C CA . GLY B 2 507 ? 94.150 103.818 44.037 1.000 10.552 507 GLY LLL CA 1
ATOM 6049 C C . GLY B 2 507 ? 94.496 103.057 45.312 1.000 9.862 507 GLY LLL C 1
ATOM 6050 O O . GLY B 2 507 ? 94.173 101.864 45.428 1.000 11.605 507 GLY LLL O 1
ATOM 6051 N N . PRO B 2 508 ? 95.130 103.761 46.273 1.000 10.337 508 PRO LLL N 1
ATOM 6052 C CA . PRO B 2 508 ? 95.540 103.135 47.539 1.000 10.325 508 PRO LLL CA 1
ATOM 6053 C C . PRO B 2 508 ? 94.375 102.933 48.509 1.000 11.363 508 PRO LLL C 1
ATOM 6054 O O . PRO B 2 508 ? 93.195 103.281 48.198 1.000 11.795 508 PRO LLL O 1
ATOM 6058 N N . ARG B 2 509 ? 94.699 102.403 49.694 1.000 11.136 509 ARG LLL N 1
ATOM 6059 C CA . ARG B 2 509 ? 93.688 102.236 50.740 1.000 10.816 509 ARG LLL CA 1
ATOM 6060 C C . ARG B 2 509 ? 92.929 103.570 50.938 1.000 10.906 509 ARG LLL C 1
ATOM 6061 O O . ARG B 2 509 ? 93.507 104.671 50.880 1.000 12.183 509 ARG LLL O 1
ATOM 6069 N N . ASN B 2 510 ? 91.603 103.460 51.207 1.000 12.379 510 ASN LLL N 1
ATOM 6070 C CA . ASN B 2 510 ? 90.722 104.644 51.170 1.000 11.574 510 ASN LLL CA 1
ATOM 6071 C C . ASN B 2 510 ? 90.438 105.253 52.558 1.000 11.961 510 ASN LLL C 1
ATOM 6072 O O . ASN B 2 510 ? 91.192 104.968 53.537 1.000 13.044 510 ASN LLL O 1
ATOM 6077 N N . PHE B 2 511 ? 89.438 106.128 52.683 1.000 12.566 511 PHE LLL N 1
ATOM 6078 C CA . PHE B 2 511 ? 89.188 106.818 53.972 1.000 13.339 511 PHE LLL CA 1
ATOM 6079 C C . PHE B 2 511 ? 88.850 105.842 55.108 1.000 14.176 511 PHE LLL C 1
ATOM 6080 O O . PHE B 2 511 ? 89.165 106.124 56.292 1.000 15.623 511 PHE LLL O 1
ATOM 6088 N N . ASN B 2 512 ? 88.268 104.688 54.763 1.000 14.493 512 ASN LLL N 1
ATOM 6089 C CA . ASN B 2 512 ? 87.927 103.621 55.723 1.000 15.620 512 ASN LLL CA 1
ATOM 6090 C C . ASN B 2 512 ? 89.002 102.511 55.737 1.000 14.712 512 ASN LLL C 1
ATOM 6091 O O . ASN B 2 512 ? 88.755 101.444 56.359 1.000 17.353 512 ASN LLL O 1
ATOM 6096 N N . ASP B 2 513 ? 90.150 102.763 55.099 1.000 13.601 513 ASP LLL N 1
ATOM 6097 C CA . ASP B 2 513 ? 91.274 101.808 55.019 1.000 14.515 513 ASP LLL CA 1
ATOM 6098 C C . ASP B 2 513 ? 90.893 100.586 54.169 1.000 15.619 513 ASP LLL C 1
ATOM 6099 O O . ASP B 2 513 ? 91.581 99.560 54.260 1.000 19.915 513 ASP LLL O 1
ATOM 6104 N N . ASP B 2 514 ? 89.831 100.638 53.354 1.000 15.513 514 ASP LLL N 1
ATOM 6105 C CA . ASP B 2 514 ? 89.476 99.499 52.463 1.000 17.033 514 ASP LLL CA 1
ATOM 6106 C C . ASP B 2 514 ? 90.448 99.464 51.259 1.000 16.509 514 ASP LLL C 1
ATOM 6107 O O . ASP B 2 514 ? 90.982 100.478 50.778 1.000 15.324 514 ASP LLL O 1
ATOM 6112 N N . VAL B 2 515 ? 90.564 98.278 50.724 1.000 21.519 515 VAL LLL N 1
ATOM 6113 C CA . VAL B 2 515 ? 91.536 97.940 49.698 1.000 19.273 515 VAL LLL CA 1
ATOM 6114 C C . VAL B 2 515 ? 90.865 98.016 48.321 1.000 18.283 515 VAL LLL C 1
ATOM 6115 O O . VAL B 2 515 ? 89.903 97.163 48.101 1.000 22.093 515 VAL LLL O 1
ATOM 6119 N N . GLY B 2 516 ? 91.503 98.660 47.372 1.000 20.373 516 GLY LLL N 1
ATOM 6120 C CA . GLY B 2 516 ? 91.107 98.776 45.981 1.000 19.822 516 GLY LLL CA 1
ATOM 6121 C C . GLY B 2 516 ? 91.564 97.604 45.156 1.000 13.761 516 GLY LLL C 1
ATOM 6122 O O . GLY B 2 516 ? 92.261 96.675 45.630 1.000 13.988 516 GLY LLL O 1
ATOM 6123 N N . PRO B 2 517 ? 91.118 97.616 43.887 1.000 11.951 517 PRO LLL N 1
ATOM 6124 C CA . PRO B 2 517 ? 91.237 96.402 43.058 1.000 10.811 517 PRO LLL CA 1
ATOM 6125 C C . PRO B 2 517 ? 92.641 95.833 42.874 1.000 10.110 517 PRO LLL C 1
ATOM 6126 O O . PRO B 2 517 ? 92.845 94.589 43.047 1.000 11.365 517 PRO LLL O 1
ATOM 6130 N N . TYR B 2 518 ? 93.657 96.635 42.488 1.000 9.865 518 TYR LLL N 1
ATOM 6131 C CA . TYR B 2 518 ? 95.022 96.065 42.309 1.000 9.969 518 TYR LLL CA 1
ATOM 6132 C C . TYR B 2 518 ? 95.469 95.392 43.609 1.000 9.783 518 TYR LLL C 1
ATOM 6133 O O . TYR B 2 518 ? 95.986 94.251 43.605 1.000 11.002 518 TYR LLL O 1
ATOM 6142 N N . GLU B 2 519 ? 95.385 96.079 44.741 1.000 10.392 519 GLU LLL N 1
ATOM 6143 C CA . GLU B 2 519 ? 95.887 95.558 46.040 1.000 10.108 519 GLU LLL CA 1
ATOM 6144 C C . GLU B 2 519 ? 95.123 94.320 46.481 1.000 11.034 519 GLU LLL C 1
ATOM 6145 O O . GLU B 2 519 ? 95.746 93.350 47.009 1.000 11.960 519 GLU LLL O 1
ATOM 6151 N N . GLN B 2 520 ? 93.800 94.335 46.292 1.000 10.950 520 GLN LLL N 1
ATOM 6152 C CA . GLN B 2 520 ? 92.988 93.167 46.690 1.000 11.175 520 GLN LLL CA 1
ATOM 6153 C C . GLN B 2 520 ? 93.293 91.958 45.792 1.000 11.018 520 GLN LLL C 1
ATOM 6154 O O . GLN B 2 520 ? 93.366 90.781 46.279 1.000 12.281 520 GLN LLL O 1
ATOM 6160 N N . SER B 2 521 ? 93.455 92.182 44.472 1.000 10.212 521 SER LLL N 1
ATOM 6161 C CA . SER B 2 521 ? 93.713 91.115 43.467 1.000 10.149 521 SER LLL CA 1
ATOM 6162 C C . SER B 2 521 ? 94.969 90.288 43.769 1.000 10.748 521 SER LLL C 1
ATOM 6163 O O . SER B 2 521 ? 95.049 89.106 43.356 1.000 12.365 521 SER LLL O 1
ATOM 6166 N N . LEU B 2 522 ? 95.948 90.900 44.458 1.000 10.212 522 LEU LLL N 1
ATOM 6167 C CA . LEU B 2 522 ? 97.234 90.223 44.694 1.000 10.801 522 LEU LLL CA 1
ATOM 6168 C C . LEU B 2 522 ? 97.204 89.293 45.906 1.000 11.105 522 LEU LLL C 1
ATOM 6169 O O . LEU B 2 522 ? 98.084 88.443 46.034 1.000 11.704 522 LEU LLL O 1
ATOM 6174 N N . VAL B 2 523 ? 96.298 89.478 46.863 1.000 12.124 523 VAL LLL N 1
ATOM 6175 C CA . VAL B 2 523 ? 96.209 88.573 48.065 1.000 12.407 523 VAL LLL CA 1
ATOM 6176 C C . VAL B 2 523 ? 96.049 87.137 47.524 1.000 12.972 523 VAL LLL C 1
ATOM 6177 O O . VAL B 2 523 ? 95.142 86.863 46.726 1.000 13.907 523 VAL LLL O 1
ATOM 6181 N N . GLY B 2 524 ? 96.899 86.227 48.039 1.000 13.256 524 GLY LLL N 1
ATOM 6182 C CA . GLY B 2 524 ? 96.820 84.818 47.603 1.000 15.083 524 GLY LLL CA 1
ATOM 6183 C C . GLY B 2 524 ? 97.693 84.413 46.406 1.000 13.555 524 GLY LLL C 1
ATOM 6184 O O . GLY B 2 524 ? 97.743 83.254 46.020 1.000 15.783 524 GLY LLL O 1
ATOM 6185 N N . THR B 2 525 ? 98.403 85.372 45.783 1.000 12.892 525 THR LLL N 1
ATOM 6186 C CA . THR B 2 525 ? 99.227 85.062 44.608 1.000 12.620 525 THR LLL CA 1
ATOM 6187 C C . THR B 2 525 ? 100.397 84.157 45.027 1.000 12.786 525 THR LLL C 1
ATOM 6188 O O . THR B 2 525 ? 101.163 84.564 45.913 1.000 13.269 525 THR LLL O 1
ATOM 6192 N N . PRO B 2 526 ? 100.589 82.964 44.413 1.000 12.621 526 PRO LLL N 1
ATOM 6193 C CA . PRO B 2 526 ? 101.813 82.207 44.657 1.000 13.833 526 PRO LLL CA 1
ATOM 6194 C C . PRO B 2 526 ? 103.018 82.889 43.962 1.000 14.247 526 PRO LLL C 1
ATOM 6195 O O . PRO B 2 526 ? 102.887 83.312 42.808 1.000 16.114 526 PRO LLL O 1
ATOM 6199 N N . VAL B 2 527 ? 104.182 82.888 44.628 1.000 14.383 527 VAL LLL N 1
ATOM 6200 C CA . VAL B 2 527 ? 105.438 83.453 44.109 1.000 15.358 527 VAL LLL CA 1
ATOM 6201 C C . VAL B 2 527 ? 106.516 82.381 44.216 1.000 14.458 527 VAL LLL C 1
ATOM 6202 O O . VAL B 2 527 ? 107.026 82.146 45.321 1.000 18.173 527 VAL LLL O 1
ATOM 6206 N N . ALA B 2 528 ? 106.843 81.713 43.096 1.000 15.503 528 ALA LLL N 1
ATOM 6207 C CA . ALA B 2 528 ? 107.812 80.576 43.119 1.000 16.029 528 ALA LLL CA 1
ATOM 6208 C C . ALA B 2 528 ? 109.227 81.079 43.550 1.000 17.768 528 ALA LLL C 1
ATOM 6209 O O . ALA B 2 528 ? 109.932 80.311 44.263 1.000 21.976 528 ALA LLL O 1
ATOM 6211 N N . ASP B 2 529 ? 109.617 82.236 43.002 1.000 18.459 529 ASP LLL N 1
ATOM 6212 C CA . ASP B 2 529 ? 110.937 82.860 43.203 1.000 19.254 529 ASP LLL CA 1
ATOM 6213 C C . ASP B 2 529 ? 110.748 84.327 43.576 1.000 17.943 529 ASP LLL C 1
ATOM 6214 O O . ASP B 2 529 ? 110.412 85.158 42.719 1.000 16.938 529 ASP LLL O 1
ATOM 6219 N N . PRO B 2 530 ? 110.875 84.687 44.875 1.000 19.797 530 PRO LLL N 1
ATOM 6220 C CA . PRO B 2 530 ? 110.635 86.073 45.257 1.000 18.600 530 PRO LLL CA 1
ATOM 6221 C C . PRO B 2 530 ? 111.577 87.126 44.633 1.000 18.974 530 PRO LLL C 1
ATOM 6222 O O . PRO B 2 530 ? 111.208 88.324 44.645 1.000 19.586 530 PRO LLL O 1
ATOM 6226 N N . ASN B 2 531 ? 112.753 86.746 44.137 1.000 20.506 531 ASN LLL N 1
ATOM 6227 C CA . ASN B 2 531 ? 113.639 87.624 43.365 1.000 23.539 531 ASN LLL CA 1
ATOM 6228 C C . ASN B 2 531 ? 113.074 87.936 41.963 1.000 21.723 531 ASN LLL C 1
ATOM 6229 O O . ASN B 2 531 ? 113.478 88.952 41.398 1.000 24.670 531 ASN LLL O 1
ATOM 6234 N N . LYS B 2 532 ? 112.166 87.103 41.444 1.000 18.670 532 LYS LLL N 1
ATOM 6235 C CA . LYS B 2 532 ? 111.641 87.207 40.053 1.000 18.966 532 LYS LLL CA 1
ATOM 6236 C C . LYS B 2 532 ? 110.118 87.003 40.077 1.000 15.242 532 LYS LLL C 1
ATOM 6237 O O . LYS B 2 532 ? 109.618 85.959 39.629 1.000 15.885 532 LYS LLL O 1
ATOM 6243 N N . PRO B 2 533 ? 109.366 87.981 40.650 1.000 14.215 533 PRO LLL N 1
ATOM 6244 C CA . PRO B 2 533 ? 107.923 87.788 40.958 1.000 12.545 533 PRO LLL CA 1
ATOM 6245 C C . PRO B 2 533 ? 106.968 87.953 39.727 1.000 12.102 533 PRO LLL C 1
ATOM 6246 O O . PRO B 2 533 ? 106.056 88.796 39.723 1.000 12.522 533 PRO LLL O 1
ATOM 6250 N N . LEU B 2 534 ? 107.204 87.097 38.716 1.000 12.440 534 LEU LLL N 1
ATOM 6251 C CA . LEU B 2 534 ? 106.423 87.081 37.468 1.000 12.791 534 LEU LLL CA 1
ATOM 6252 C C . LEU B 2 534 ? 104.908 86.979 37.769 1.000 11.697 534 LEU LLL C 1
ATOM 6253 O O . LEU B 2 534 ? 104.083 87.589 37.041 1.000 12.198 534 LEU LLL O 1
ATOM 6258 N N . GLU B 2 535 ? 104.514 86.176 38.762 1.000 11.160 535 GLU LLL N 1
ATOM 6259 C CA . GLU B 2 535 ? 103.080 85.918 39.044 1.000 11.252 535 GLU LLL CA 1
ATOM 6260 C C . GLU B 2 535 ? 102.357 87.232 39.441 1.000 10.763 535 GLU LLL C 1
ATOM 6261 O O . GLU B 2 535 ? 101.179 87.445 39.110 1.000 11.646 535 GLU LLL O 1
ATOM 6267 N N . VAL B 2 536 ? 103.075 88.102 40.182 1.000 11.605 536 VAL LLL N 1
ATOM 6268 C CA . VAL B 2 536 ? 102.481 89.415 40.599 1.000 10.719 536 VAL LLL CA 1
ATOM 6269 C C . VAL B 2 536 ? 102.220 90.262 39.354 1.000 10.225 536 VAL LLL C 1
ATOM 6270 O O . VAL B 2 536 ? 101.133 90.909 39.187 1.000 11.234 536 VAL LLL O 1
ATOM 6274 N N . VAL B 2 537 ? 103.231 90.359 38.477 1.000 10.871 537 VAL LLL N 1
ATOM 6275 C CA . VAL B 2 537 ? 103.136 91.163 37.248 1.000 10.854 537 VAL LLL CA 1
ATOM 6276 C C . VAL B 2 537 ? 102.023 90.657 36.317 1.000 9.828 537 VAL LLL C 1
ATOM 6277 O O . VAL B 2 537 ? 101.332 91.474 35.675 1.000 11.526 537 VAL LLL O 1
ATOM 6281 N N . ARG B 2 538 ? 101.845 89.318 36.257 1.000 10.284 538 ARG LLL N 1
ATOM 6282 C CA . ARG B 2 538 ? 100.747 88.770 35.422 1.000 11.134 538 ARG LLL CA 1
ATOM 6283 C C . ARG B 2 538 ? 99.398 89.350 35.833 1.000 10.749 538 ARG LLL C 1
ATOM 6284 O O . ARG B 2 538 ? 98.598 89.788 34.971 1.000 10.888 538 ARG LLL O 1
ATOM 6292 N N . THR B 2 539 ? 99.077 89.330 37.140 1.000 10.659 539 THR LLL N 1
ATOM 6293 C CA . THR B 2 539 ? 97.781 89.873 37.607 1.000 10.290 539 THR LLL CA 1
ATOM 6294 C C . THR B 2 539 ? 97.717 91.390 37.412 1.000 10.560 539 THR LLL C 1
ATOM 6295 O O . THR B 2 539 ? 96.669 91.928 36.947 1.000 10.588 539 THR LLL O 1
ATOM 6299 N N . ILE B 2 540 ? 98.761 92.132 37.775 1.000 9.732 540 ILE LLL N 1
ATOM 6300 C CA . ILE B 2 540 ? 98.697 93.615 37.596 1.000 9.558 540 ILE LLL CA 1
ATOM 6301 C C . ILE B 2 540 ? 98.494 94.005 36.086 1.000 9.232 540 ILE LLL C 1
ATOM 6302 O O . ILE B 2 540 ? 97.663 94.871 35.769 1.000 9.497 540 ILE LLL O 1
ATOM 6307 N N . HIS B 2 541 ? 99.241 93.337 35.184 1.000 9.084 541 HIS LLL N 1
ATOM 6308 C CA . HIS B 2 541 ? 99.118 93.655 33.745 1.000 9.143 541 HIS LLL CA 1
ATOM 6309 C C . HIS B 2 541 ? 97.671 93.402 33.249 1.000 8.716 541 HIS LLL C 1
ATOM 6310 O O . HIS B 2 541 ? 97.230 94.056 32.284 1.000 9.263 541 HIS LLL O 1
ATOM 6317 N N . SER B 2 542 ? 96.944 92.469 33.839 1.000 9.003 542 SER LLL N 1
ATOM 6318 C CA . SER B 2 542 ? 95.587 92.148 33.350 1.000 9.126 542 SER LLL CA 1
ATOM 6319 C C . SER B 2 542 ? 94.642 93.364 33.459 1.000 9.189 542 SER LLL C 1
ATOM 6320 O O . SER B 2 542 ? 93.623 93.435 32.709 1.000 9.749 542 SER LLL O 1
ATOM 6323 N N . PHE B 2 543 ? 94.887 94.297 34.387 1.000 9.219 543 PHE LLL N 1
ATOM 6324 C CA . PHE B 2 543 ? 94.161 95.567 34.538 1.000 9.314 543 PHE LLL CA 1
ATOM 6325 C C . PHE B 2 543 ? 94.540 96.661 33.518 1.000 10.159 543 PHE LLL C 1
ATOM 6326 O O . PHE B 2 543 ? 93.938 97.747 33.529 1.000 10.140 543 PHE LLL O 1
ATOM 6334 N N . ASP B 2 544 ? 95.612 96.407 32.739 1.000 8.852 544 ASP LLL N 1
ATOM 6335 C CA . ASP B 2 544 ? 96.118 97.400 31.757 1.000 8.383 544 ASP LLL CA 1
ATOM 6336 C C . ASP B 2 544 ? 96.399 98.751 32.450 1.000 8.781 544 ASP LLL C 1
ATOM 6337 O O . ASP B 2 544 ? 95.860 99.828 32.116 1.000 9.686 544 ASP LLL O 1
ATOM 6342 N N . PRO B 2 545 ? 97.374 98.750 33.418 1.000 8.791 545 PRO LLL N 1
ATOM 6343 C CA . PRO B 2 545 ? 97.686 99.999 34.138 1.000 8.349 545 PRO LLL CA 1
ATOM 6344 C C . PRO B 2 545 ? 98.102 101.166 33.228 1.000 8.950 545 PRO LLL C 1
ATOM 6345 O O . PRO B 2 545 ? 98.943 101.034 32.329 1.000 9.505 545 PRO LLL O 1
ATOM 6349 N N . CYS B 2 546 ? 97.562 102.360 33.552 1.000 8.912 546 CYS LLL N 1
ATOM 6350 C CA . CYS B 2 546 ? 97.942 103.628 32.899 1.000 8.292 546 CYS LLL CA 1
ATOM 6351 C 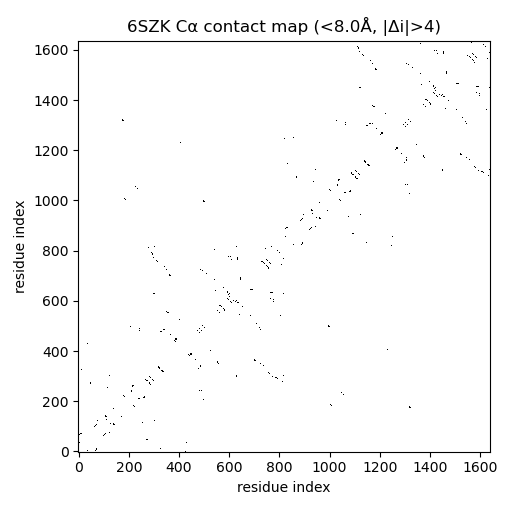C . CYS B 2 546 ? 98.152 104.692 34.054 1.000 8.465 546 CYS LLL C 1
ATOM 6352 O O . CYS B 2 546 ? 97.158 105.169 34.617 1.000 9.356 546 CYS LLL O 1
ATOM 6355 N N . MET B 2 547 ? 99.430 104.967 34.393 1.000 8.460 547 MET LLL N 1
ATOM 6356 C CA . MET B 2 547 ? 99.661 105.796 35.607 1.000 8.964 547 MET LLL CA 1
ATOM 6357 C C . MET B 2 547 ? 99.653 107.301 35.272 1.000 8.563 547 MET LLL C 1
ATOM 6358 O O . MET B 2 547 ? 99.369 108.125 36.207 1.000 9.237 547 MET LLL O 1
ATOM 6363 N N . ALA B 2 548 ? 99.960 107.722 34.039 1.000 8.968 548 ALA LLL N 1
ATOM 6364 C CA . ALA B 2 548 ? 99.697 109.111 33.600 1.000 9.212 548 ALA LLL CA 1
ATOM 6365 C C . ALA B 2 548 ? 98.183 109.396 33.734 1.000 8.335 548 ALA LLL C 1
ATOM 6366 O O . ALA B 2 548 ? 97.767 110.463 34.299 1.000 9.459 548 ALA LLL O 1
ATOM 6368 N N . CYS B 2 549 ? 97.361 108.452 33.271 1.000 8.572 549 CYS LLL N 1
ATOM 6369 C CA . CYS B 2 549 ? 95.899 108.513 33.519 1.000 8.477 549 CYS LLL CA 1
ATOM 6370 C C . CYS B 2 549 ? 95.561 108.515 35.031 1.000 8.347 549 CYS LLL C 1
ATOM 6371 O O . CYS B 2 549 ? 94.737 109.320 35.469 1.000 9.056 549 CYS LLL O 1
ATOM 6374 N N . ALA B 2 550 ? 96.107 107.546 35.791 1.000 8.467 550 ALA LLL N 1
ATOM 6375 C CA . ALA B 2 550 ? 95.650 107.378 37.189 1.000 8.480 550 ALA LLL CA 1
ATOM 6376 C C . ALA B 2 550 ? 95.892 108.651 38.001 1.000 9.227 550 ALA LLL C 1
ATOM 6377 O O . ALA B 2 550 ? 95.076 109.007 38.870 1.000 9.130 550 ALA LLL O 1
ATOM 6379 N N . VAL B 2 551 ? 97.049 109.314 37.787 1.000 8.816 551 VAL LLL N 1
ATOM 6380 C CA . VAL B 2 551 ? 97.549 110.425 38.596 1.000 8.516 551 VAL LLL CA 1
ATOM 6381 C C . VAL B 2 551 ? 97.286 111.825 37.969 1.000 8.581 551 VAL LLL C 1
ATOM 6382 O O . VAL B 2 551 ? 96.930 112.790 38.668 1.000 9.887 551 VAL LLL O 1
ATOM 6386 N N . HIS B 2 552 ? 97.565 111.986 36.672 1.000 8.891 552 HIS LLL N 1
ATOM 6387 C CA . HIS B 2 552 ? 97.418 113.269 35.958 1.000 8.407 552 HIS LLL CA 1
ATOM 6388 C C . HIS B 2 552 ? 98.093 114.461 36.732 1.000 9.080 552 HIS LLL C 1
ATOM 6389 O O . HIS B 2 552 ? 97.479 115.531 36.877 1.000 10.059 552 HIS LLL O 1
ATOM 6396 N N . PRO C 1 8 ? 75.107 89.215 -4.828 1.000 108.686 6 PRO TTT N 1
ATOM 6397 C CA . PRO C 1 8 ? 74.142 90.468 -4.753 1.000 71.431 6 PRO TTT CA 1
ATOM 6398 C C . PRO C 1 8 ? 74.584 91.097 -6.096 1.000 59.091 6 PRO TTT C 1
ATOM 6399 O O . PRO C 1 8 ? 75.751 90.899 -6.365 1.000 41.247 6 PRO TTT O 1
ATOM 6403 N N . GLN C 1 9 ? 73.698 91.604 -6.979 1.000 32.733 7 GLN TTT N 1
ATOM 6404 C CA . GLN C 1 9 ? 74.112 92.089 -8.354 1.000 27.899 7 GLN TTT CA 1
ATOM 6405 C C . GLN C 1 9 ? 74.879 93.422 -8.301 1.000 26.907 7 GLN TTT C 1
ATOM 6406 O O . GLN C 1 9 ? 74.606 94.297 -7.482 1.000 33.233 7 GLN TTT O 1
ATOM 6412 N N . ARG C 1 10 ? 75.890 93.539 -9.127 1.000 18.872 8 ARG TTT N 1
ATOM 6413 C CA . ARG C 1 10 ? 76.847 94.696 -9.167 1.000 17.413 8 ARG TTT CA 1
ATOM 6414 C C . ARG C 1 10 ? 76.540 95.529 -10.416 1.000 16.403 8 ARG TTT C 1
ATOM 6415 O O . ARG C 1 10 ? 76.161 94.996 -11.504 1.000 20.043 8 ARG TTT O 1
ATOM 6423 N N . PRO C 1 11 ? 76.703 96.871 -10.300 1.000 16.385 9 PRO TTT N 1
ATOM 6424 C CA . PRO C 1 11 ? 76.372 97.755 -11.420 1.000 17.444 9 PRO TTT CA 1
ATOM 6425 C C . PRO C 1 11 ? 77.334 97.509 -12.611 1.000 15.543 9 PRO TTT C 1
ATOM 6426 O O . PRO C 1 11 ? 78.568 97.462 -12.482 1.000 16.799 9 PRO TTT O 1
ATOM 6430 N N . PRO C 1 12 ? 76.782 97.371 -13.860 1.000 15.250 10 PRO TTT N 1
ATOM 6431 C CA . PRO C 1 12 ? 77.607 97.067 -15.026 1.000 14.492 10 PRO TTT CA 1
ATOM 6432 C C . PRO C 1 12 ? 78.324 98.284 -15.642 1.000 15.791 10 PRO TTT C 1
ATOM 6433 O O . PRO C 1 12 ? 77.829 99.429 -15.654 1.000 16.515 10 PRO TTT O 1
ATOM 6437 N N . VAL C 1 13 ? 79.539 97.987 -16.144 1.000 15.835 11 VAL TTT N 1
ATOM 6438 C CA . VAL C 1 13 ? 80.433 98.994 -16.776 1.000 14.030 11 VAL TTT CA 1
ATOM 6439 C C . VAL C 1 13 ? 80.980 98.397 -18.114 1.000 13.360 11 VAL TTT C 1
ATOM 6440 O O . VAL C 1 13 ? 81.408 97.252 -18.110 1.000 15.079 11 VAL TTT O 1
ATOM 6444 N N . ILE C 1 14 ? 80.958 99.242 -19.164 1.000 14.772 12 ILE TTT N 1
ATOM 6445 C CA . ILE C 1 14 ? 81.541 98.928 -20.535 1.000 14.227 12 ILE TTT CA 1
ATOM 6446 C C . ILE C 1 14 ? 82.666 99.959 -20.722 1.000 13.666 12 ILE TTT C 1
ATOM 6447 O O . ILE C 1 14 ? 82.383 101.175 -20.736 1.000 14.492 12 ILE TTT O 1
ATOM 6452 N N . TRP C 1 15 ? 83.891 99.503 -21.003 1.000 12.992 13 TRP TTT N 1
ATOM 6453 C CA . TRP C 1 15 ? 85.106 100.348 -21.187 1.000 12.555 13 TRP TTT CA 1
ATOM 6454 C C . TRP C 1 15 ? 85.633 100.126 -22.623 1.000 11.911 13 TRP TTT C 1
ATOM 6455 O O . TRP C 1 15 ? 85.986 98.966 -22.971 1.000 13.742 13 TRP TTT O 1
ATOM 6466 N N . ILE C 1 16 ? 85.676 101.185 -23.406 1.000 12.610 14 ILE TTT N 1
ATOM 6467 C CA . ILE C 1 16 ? 86.154 101.148 -24.796 1.000 13.207 14 ILE TTT CA 1
ATOM 6468 C C . ILE C 1 16 ? 87.351 102.117 -24.930 1.000 13.224 14 ILE TTT C 1
ATOM 6469 O O . ILE C 1 16 ? 87.239 103.322 -24.621 1.000 15.121 14 ILE TTT O 1
ATOM 6474 N N . GLY C 1 17 ? 88.485 101.616 -25.442 1.000 12.173 15 GLY TTT N 1
ATOM 6475 C CA . GLY C 1 17 ? 89.667 102.443 -25.784 1.000 13.499 15 GLY TTT CA 1
ATOM 6476 C C . GLY C 1 17 ? 89.700 102.814 -27.253 1.000 12.944 15 GLY TTT C 1
ATOM 6477 O O . GLY C 1 17 ? 89.565 101.938 -28.123 1.000 15.039 15 GLY TTT O 1
ATOM 6478 N N . ALA C 1 18 ? 89.953 104.105 -27.548 1.000 12.622 16 ALA TTT N 1
ATOM 6479 C CA . ALA C 1 18 ? 90.001 104.596 -28.953 1.000 12.266 16 ALA TTT CA 1
ATOM 6480 C C . ALA C 1 18 ? 91.462 104.869 -29.403 1.000 13.868 16 ALA TTT C 1
ATOM 6481 O O . ALA C 1 18 ? 92.167 103.881 -29.722 1.000 18.715 16 ALA TTT O 1
ATOM 6483 N N . GLN C 1 19 ? 91.933 106.119 -29.355 1.000 12.052 17 GLN TTT N 1
ATOM 6484 C CA . GLN C 1 19 ? 93.389 106.389 -29.575 1.000 10.796 17 GLN TTT CA 1
ATOM 6485 C C . GLN C 1 19 ? 94.036 106.599 -28.189 1.000 11.086 17 GLN TTT C 1
ATOM 6486 O O . GLN C 1 19 ? 94.554 107.692 -27.883 1.000 12.770 17 GLN TTT O 1
ATOM 6492 N N . GLU C 1 20 ? 94.063 105.527 -27.384 1.000 11.612 18 GLU TTT N 1
ATOM 6493 C CA . GLU C 1 20 ? 94.579 105.560 -25.989 1.000 11.504 18 GLU TTT CA 1
ATOM 6494 C C . GLU C 1 20 ? 96.026 105.044 -25.932 1.000 10.886 18 GLU TTT C 1
ATOM 6495 O O . GLU C 1 20 ? 96.466 104.270 -26.765 1.000 12.527 18 GLU TTT O 1
ATOM 6501 N N . CYS C 1 21 ? 96.754 105.530 -24.887 1.000 10.198 19 CYS TTT N 1
ATOM 6502 C CA . CYS C 1 21 ? 98.091 104.981 -24.591 1.000 9.683 19 CYS TTT CA 1
ATOM 6503 C C . CYS C 1 21 ? 98.068 103.875 -23.513 1.000 10.433 19 CYS TTT C 1
ATOM 6504 O O . CYS C 1 21 ? 99.102 103.216 -23.232 1.000 10.368 19 CYS TTT O 1
ATOM 6507 N N . THR C 1 22 ? 96.885 103.677 -22.873 1.000 9.953 20 THR TTT N 1
ATOM 6508 C CA . THR C 1 22 ? 96.591 102.672 -21.781 1.000 10.198 20 THR TTT CA 1
ATOM 6509 C C . THR C 1 22 ? 96.936 103.263 -20.413 1.000 9.800 20 THR TTT C 1
ATOM 6510 O O . THR C 1 22 ? 96.631 102.623 -19.376 1.000 10.439 20 THR TTT O 1
ATOM 6514 N N . GLY C 1 23 ? 97.553 104.471 -20.335 1.000 9.646 21 GLY TTT N 1
ATOM 6515 C CA . GLY C 1 23 ? 97.826 105.073 -19.030 1.000 9.637 21 GLY TTT CA 1
ATOM 6516 C C . GLY C 1 23 ? 96.615 105.294 -18.144 1.000 8.763 21 GLY TTT C 1
ATOM 6517 O O . GLY C 1 23 ? 96.753 105.264 -16.884 1.000 9.892 21 GLY TTT O 1
ATOM 6518 N N . CYS C 1 24 ? 95.468 105.589 -18.736 1.000 10.232 22 CYS TTT N 1
ATOM 6519 C CA . CYS C 1 24 ? 94.216 105.790 -17.956 1.000 10.028 22 CYS TTT CA 1
ATOM 6520 C C . CYS C 1 24 ? 93.723 104.491 -17.320 1.000 9.426 22 CYS TTT C 1
ATOM 6521 O O . CYS C 1 24 ? 93.294 104.467 -16.118 1.000 11.249 22 CYS TTT O 1
ATOM 6524 N N . THR C 1 25 ? 93.773 103.353 -18.003 1.000 10.278 23 THR TTT N 1
ATOM 6525 C CA . THR C 1 25 ? 93.570 102.016 -17.355 1.000 10.240 23 THR TTT CA 1
ATOM 6526 C C . THR C 1 25 ? 94.659 101.727 -16.309 1.000 10.314 23 THR TTT C 1
ATOM 6527 O O . THR C 1 25 ? 94.336 101.261 -15.173 1.000 10.175 23 THR TTT O 1
ATOM 6531 N N . GLU C 1 26 ? 95.922 102.011 -16.634 1.000 9.866 24 GLU TTT N 1
ATOM 6532 C CA . GLU C 1 26 ? 97.033 101.697 -15.697 1.000 9.736 24 GLU TTT CA 1
ATOM 6533 C C . GLU C 1 26 ? 96.869 102.537 -14.386 1.000 9.003 24 GLU TTT C 1
ATOM 6534 O O . GLU C 1 26 ? 97.362 102.073 -13.317 1.000 9.923 24 GLU TTT O 1
ATOM 6540 N N . SER C 1 27 ? 96.257 103.717 -14.401 1.000 8.893 25 SER TTT N 1
ATOM 6541 C CA . SER C 1 27 ? 96.057 104.479 -13.133 1.000 9.546 25 SER TTT CA 1
ATOM 6542 C C . SER C 1 27 ? 95.286 103.590 -12.130 1.000 9.026 25 SER TTT C 1
ATOM 6543 O O . SER C 1 27 ? 95.552 103.666 -10.897 1.000 9.689 25 SER TTT O 1
ATOM 6546 N N . LEU C 1 28 ? 94.362 102.714 -12.599 1.000 9.624 26 LEU TTT N 1
ATOM 6547 C CA . LEU C 1 28 ? 93.590 101.855 -11.703 1.000 10.137 26 LEU TTT CA 1
ATOM 6548 C C . LEU C 1 28 ? 94.490 100.912 -10.907 1.000 9.599 26 LEU TTT C 1
ATOM 6549 O O . LEU C 1 28 ? 94.114 100.513 -9.779 1.000 9.928 26 LEU TTT O 1
ATOM 6554 N N . LEU C 1 29 ? 95.647 100.514 -11.459 1.000 9.202 27 LEU TTT N 1
ATOM 6555 C CA . LEU C 1 29 ? 96.581 99.573 -10.790 1.000 10.346 27 LEU TTT CA 1
ATOM 6556 C C . LEU C 1 29 ? 97.358 100.280 -9.645 1.000 9.526 27 LEU TTT C 1
ATOM 6557 O O . LEU C 1 29 ? 98.039 99.544 -8.896 1.000 11.846 27 LEU TTT O 1
ATOM 6562 N N . ARG C 1 30 ? 97.257 101.610 -9.512 1.000 9.459 28 ARG TTT N 1
ATOM 6563 C CA . ARG C 1 30 ? 97.850 102.324 -8.374 1.000 9.197 28 ARG TTT CA 1
ATOM 6564 C C . ARG C 1 30 ? 96.792 102.606 -7.297 1.000 9.377 28 ARG TTT C 1
ATOM 6565 O O . ARG C 1 30 ? 97.159 103.041 -6.157 1.000 10.131 28 ARG TTT O 1
ATOM 6573 N N . ALA C 1 31 ? 95.499 102.455 -7.610 1.000 9.757 29 ALA TTT N 1
ATOM 6574 C CA . ALA C 1 31 ? 94.409 102.829 -6.709 1.000 9.710 29 ALA TTT CA 1
ATOM 6575 C C . ALA C 1 31 ? 94.415 101.968 -5.410 1.000 9.357 29 ALA TTT C 1
ATOM 6576 O O . ALA C 1 31 ? 94.812 100.800 -5.440 1.000 10.171 29 ALA TTT O 1
ATOM 6578 N N . THR C 1 32 ? 93.886 102.579 -4.336 1.000 9.379 30 THR TTT N 1
ATOM 6579 C CA . THR C 1 32 ? 93.795 101.927 -3.018 1.000 9.371 30 THR TTT CA 1
ATOM 6580 C C . THR C 1 32 ? 92.398 101.902 -2.414 1.000 9.977 30 THR TTT C 1
ATOM 6581 O O . THR C 1 32 ? 92.149 101.229 -1.397 1.000 11.808 30 THR TTT O 1
ATOM 6585 N N . HIS C 1 33 ? 91.442 102.650 -2.981 1.000 9.743 31 HIS TTT N 1
ATOM 6586 C CA . HIS C 1 33 ? 90.095 102.797 -2.346 1.000 10.404 31 HIS TTT CA 1
ATOM 6587 C C . HIS C 1 33 ? 88.982 103.048 -3.370 1.000 10.398 31 HIS TTT C 1
ATOM 6588 O O . HIS C 1 33 ? 88.444 104.151 -3.453 1.000 10.847 31 HIS TTT O 1
ATOM 6595 N N . PRO C 1 34 ? 88.636 102.007 -4.176 1.000 10.676 32 PRO TTT N 1
ATOM 6596 C CA . PRO C 1 34 ? 89.079 100.610 -4.059 1.000 10.472 32 PRO TTT CA 1
ATOM 6597 C C . PRO C 1 34 ? 90.360 100.292 -4.867 1.000 9.746 32 PRO TTT C 1
ATOM 6598 O O . PRO C 1 34 ? 90.660 100.921 -5.907 1.000 11.120 32 PRO TTT O 1
ATOM 6602 N N . THR C 1 35 ? 91.069 99.250 -4.418 1.000 10.705 33 THR TTT N 1
ATOM 6603 C CA . THR C 1 35 ? 92.050 98.538 -5.281 1.000 10.680 33 THR TTT CA 1
ATOM 6604 C C . THR C 1 35 ? 91.338 98.004 -6.542 1.000 10.784 33 THR TTT C 1
ATOM 6605 O O . THR C 1 35 ? 90.143 97.744 -6.541 1.000 11.762 33 THR TTT O 1
ATOM 6609 N N . VAL C 1 36 ? 92.130 97.747 -7.616 1.000 10.944 34 VAL TTT N 1
ATOM 6610 C CA . VAL C 1 36 ? 91.526 97.240 -8.865 1.000 11.020 34 VAL TTT CA 1
ATOM 6611 C C . VAL C 1 36 ? 90.859 95.876 -8.625 1.000 12.031 34 VAL TTT C 1
ATOM 6612 O O . VAL C 1 36 ? 89.771 95.624 -9.213 1.000 12.770 34 VAL TTT O 1
ATOM 6616 N N . GLU C 1 37 ? 91.459 95.011 -7.806 1.000 12.252 35 GLU TTT N 1
ATOM 6617 C CA . GLU C 1 37 ? 90.803 93.689 -7.583 1.000 13.089 35 GLU TTT CA 1
ATOM 6618 C C . GLU C 1 37 ? 89.465 93.859 -6.838 1.000 12.792 35 GLU TTT C 1
ATOM 6619 O O . GLU C 1 37 ? 88.461 93.160 -7.159 1.000 14.222 35 GLU TTT O 1
ATOM 6625 N N . ASN C 1 38 ? 89.385 94.770 -5.852 1.000 12.606 36 ASN TTT N 1
ATOM 6626 C CA . ASN C 1 38 ? 88.101 95.036 -5.169 1.000 12.135 36 ASN TTT CA 1
ATOM 6627 C C . ASN C 1 38 ? 87.105 95.717 -6.119 1.000 13.254 36 ASN TTT C 1
ATOM 6628 O O . ASN C 1 38 ? 85.859 95.471 -6.042 1.000 14.780 36 ASN TTT O 1
ATOM 6633 N N . LEU C 1 39 ? 87.607 96.610 -6.990 1.000 12.762 37 LEU TTT N 1
ATOM 6634 C CA . LEU C 1 39 ? 86.701 97.220 -8.010 1.000 12.481 37 LEU TTT CA 1
ATOM 6635 C C . LEU C 1 39 ? 85.987 96.112 -8.809 1.000 13.349 37 LEU TTT C 1
ATOM 6636 O O . LEU C 1 39 ? 84.757 96.210 -8.944 1.000 14.266 37 LEU TTT O 1
ATOM 6641 N N . VAL C 1 40 ? 86.724 95.203 -9.373 1.000 13.189 38 VAL TTT N 1
ATOM 6642 C CA . VAL C 1 40 ? 86.126 94.231 -10.346 1.000 15.428 38 VAL TTT CA 1
ATOM 6643 C C . VAL C 1 40 ? 85.356 93.087 -9.650 1.000 14.910 38 VAL TTT C 1
ATOM 6644 O O . VAL C 1 40 ? 84.472 92.490 -10.292 1.000 18.086 38 VAL TTT O 1
ATOM 6648 N N . LEU C 1 41 ? 85.710 92.740 -8.411 1.000 15.262 39 LEU TTT N 1
ATOM 6649 C CA . LEU C 1 41 ? 85.033 91.646 -7.682 1.000 17.046 39 LEU TTT CA 1
ATOM 6650 C C . LEU C 1 41 ? 83.876 92.141 -6.797 1.000 16.736 39 LEU TTT C 1
ATOM 6651 O O . LEU C 1 41 ? 82.942 91.347 -6.570 1.000 18.166 39 LEU TTT O 1
ATOM 6656 N N . GLU C 1 42 ? 83.935 93.367 -6.285 1.000 15.419 40 GLU TTT N 1
ATOM 6657 C CA . GLU C 1 42 ? 82.953 93.881 -5.282 1.000 17.471 40 GLU TTT CA 1
ATOM 6658 C C . GLU C 1 42 ? 82.148 95.107 -5.720 1.000 17.666 40 GLU TTT C 1
ATOM 6659 O O . GLU C 1 42 ? 80.913 95.146 -5.549 1.000 20.771 40 GLU TTT O 1
ATOM 6665 N N . THR C 1 43 ? 82.776 96.111 -6.326 1.000 16.357 41 THR TTT N 1
ATOM 6666 C CA . THR C 1 43 ? 82.161 97.448 -6.582 1.000 16.070 41 THR TTT CA 1
ATOM 6667 C C . THR C 1 43 ? 81.291 97.458 -7.866 1.000 15.402 41 THR TTT C 1
ATOM 6668 O O . THR C 1 43 ? 80.119 97.931 -7.832 1.000 16.956 41 THR TTT O 1
ATOM 6672 N N . ILE C 1 44 ? 81.827 96.933 -8.951 1.000 14.654 42 ILE TTT N 1
ATOM 6673 C CA . ILE C 1 44 ? 81.167 96.929 -10.301 1.000 14.240 42 ILE TTT CA 1
ATOM 6674 C C . ILE C 1 44 ? 81.174 95.500 -10.862 1.000 15.851 42 ILE TTT C 1
ATOM 6675 O O . ILE C 1 44 ? 81.939 94.626 -10.393 1.000 15.292 42 ILE TTT O 1
ATOM 6680 N N . SER C 1 45 ? 80.432 95.296 -11.961 1.000 15.764 43 SER TTT N 1
ATOM 6681 C CA . SER C 1 45 ? 80.657 94.195 -12.911 1.000 16.423 43 SER TTT CA 1
ATOM 6682 C C . SER C 1 45 ? 81.279 94.793 -14.171 1.000 15.694 43 SER TTT C 1
ATOM 6683 O O . SER C 1 45 ? 80.612 95.533 -14.915 1.000 16.992 43 SER TTT O 1
ATOM 6686 N N . LEU C 1 46 ? 82.603 94.556 -14.396 1.000 14.889 44 LEU TTT N 1
ATOM 6687 C CA . LEU C 1 46 ? 83.301 95.047 -15.604 1.000 13.246 44 LEU TTT CA 1
ATOM 6688 C C . LEU C 1 46 ? 82.950 94.096 -16.766 1.000 13.940 44 LEU TTT C 1
ATOM 6689 O O . LEU C 1 46 ? 83.513 92.987 -16.866 1.000 17.190 44 LEU TTT O 1
ATOM 6694 N N . GLU C 1 47 ? 81.985 94.498 -17.591 1.000 15.597 45 GLU TTT N 1
ATOM 6695 C CA . GLU C 1 47 ? 81.392 93.597 -18.629 1.000 15.373 45 GLU TTT CA 1
ATOM 6696 C C . GLU C 1 47 ? 82.229 93.583 -19.916 1.000 15.840 45 GLU TTT C 1
ATOM 6697 O O . GLU C 1 47 ? 82.063 92.649 -20.698 1.000 17.677 45 GLU TTT O 1
ATOM 6703 N N . TYR C 1 48 ? 83.064 94.594 -20.159 1.000 15.572 46 TYR TTT N 1
ATOM 6704 C CA . TYR C 1 48 ? 83.935 94.679 -21.329 1.000 14.206 46 TYR TTT CA 1
ATOM 6705 C C . TYR C 1 48 ? 85.135 95.549 -20.956 1.000 14.456 46 TYR TTT C 1
ATOM 6706 O O . TYR C 1 48 ? 84.955 96.699 -20.550 1.000 15.495 46 TYR TTT O 1
ATOM 6715 N N . HIS C 1 49 ? 86.341 94.973 -21.100 1.000 13.840 47 HIS TTT N 1
ATOM 6716 C CA . HIS C 1 49 ? 87.621 95.715 -20.974 1.000 13.213 47 HIS TTT CA 1
ATOM 6717 C C . HIS C 1 49 ? 88.696 94.862 -21.621 1.000 13.735 47 HIS TTT C 1
ATOM 6718 O O . HIS C 1 49 ? 89.079 93.799 -21.038 1.000 14.684 47 HIS TTT O 1
ATOM 6725 N N . GLU C 1 50 ? 89.191 95.276 -22.796 1.000 14.623 48 GLU TTT N 1
ATOM 6726 C CA . GLU C 1 50 ? 90.123 94.432 -23.578 1.000 14.637 48 GLU TTT CA 1
ATOM 6727 C C . GLU C 1 50 ? 91.446 94.199 -22.869 1.000 13.577 48 GLU TTT C 1
ATOM 6728 O O . GLU C 1 50 ? 92.139 93.192 -23.233 1.000 16.828 48 GLU TTT O 1
ATOM 6734 N N . VAL C 1 51 ? 91.908 95.056 -21.944 1.000 13.784 49 VAL TTT N 1
ATOM 6735 C CA . VAL C 1 51 ? 93.230 94.819 -21.313 1.000 12.779 49 VAL TTT CA 1
ATOM 6736 C C . VAL C 1 51 ? 93.192 93.586 -20.416 1.000 12.799 49 VAL TTT C 1
ATOM 6737 O O . VAL C 1 51 ? 94.202 92.870 -20.277 1.000 13.659 49 VAL TTT O 1
ATOM 6741 N N . LEU C 1 52 ? 92.046 93.290 -19.761 1.000 13.194 50 LEU TTT N 1
ATOM 6742 C CA . LEU C 1 52 ? 91.953 92.215 -18.719 1.000 14.089 50 LEU TTT CA 1
ATOM 6743 C C . LEU C 1 52 ? 91.100 91.019 -19.130 1.000 14.478 50 LEU TTT C 1
ATOM 6744 O O . LEU C 1 52 ? 91.203 89.977 -18.455 1.000 14.579 50 LEU TTT O 1
ATOM 6749 N N . SER C 1 53 ? 90.357 91.080 -20.237 1.000 13.809 51 SER TTT N 1
ATOM 6750 C CA . SER C 1 53 ? 89.334 90.064 -20.613 1.000 15.419 51 SER TTT CA 1
ATOM 6751 C C . SER C 1 53 ? 89.971 88.699 -20.911 1.000 15.101 51 SER TTT C 1
ATOM 6752 O O . SER C 1 53 ? 90.889 88.620 -21.788 1.000 14.726 51 SER TTT O 1
ATOM 6755 N N . ALA C 1 54 ? 89.467 87.608 -20.330 1.000 14.945 52 ALA TTT N 1
ATOM 6756 C CA . ALA C 1 54 ? 89.833 86.213 -20.702 1.000 15.626 52 ALA TTT CA 1
ATOM 6757 C C . ALA C 1 54 ? 89.551 85.947 -22.189 1.000 14.869 52 ALA TTT C 1
ATOM 6758 O O . ALA C 1 54 ? 90.416 85.428 -22.914 1.000 17.941 52 ALA TTT O 1
ATOM 6760 N N . ALA C 1 55 ? 88.348 86.274 -22.643 1.000 14.961 53 ALA TTT N 1
ATOM 6761 C CA . ALA C 1 55 ? 87.909 86.041 -24.029 1.000 16.873 53 ALA TTT CA 1
ATOM 6762 C C . ALA C 1 55 ? 88.575 87.050 -24.972 1.000 16.663 53 ALA TTT C 1
ATOM 6763 O O . ALA C 1 55 ? 88.944 88.172 -24.588 1.000 16.346 53 ALA TTT O 1
ATOM 6765 N N . PHE C 1 56 ? 88.818 86.626 -26.221 1.000 16.633 54 PHE TTT N 1
ATOM 6766 C CA . PHE C 1 56 ? 89.362 87.449 -27.340 1.000 16.393 54 PHE TTT CA 1
ATOM 6767 C C . PHE C 1 56 ? 88.470 87.329 -28.597 1.000 17.634 54 PHE TTT C 1
ATOM 6768 O O . PHE C 1 56 ? 87.546 86.461 -28.633 1.000 18.894 54 PHE TTT O 1
ATOM 6776 N N . GLY C 1 57 ? 88.806 88.135 -29.598 1.000 17.752 55 GLY TTT N 1
ATOM 6777 C CA . GLY C 1 57 ? 88.257 87.951 -30.951 1.000 18.082 55 GLY TTT CA 1
ATOM 6778 C C . GLY C 1 57 ? 86.735 87.862 -31.004 1.000 21.573 55 GLY TTT C 1
ATOM 6779 O O . GLY C 1 57 ? 86.019 88.692 -30.380 1.000 20.125 55 GLY TTT O 1
ATOM 6780 N N . HIS C 1 58 ? 86.209 86.839 -31.730 1.000 23.945 56 HIS TTT N 1
ATOM 6781 C CA . HIS C 1 58 ? 84.745 86.707 -31.890 1.000 25.622 56 HIS TTT CA 1
ATOM 6782 C C . HIS C 1 58 ? 84.040 86.502 -30.565 1.000 25.107 56 HIS TTT C 1
ATOM 6783 O O . HIS C 1 58 ? 82.915 87.061 -30.422 1.000 29.998 56 HIS TTT O 1
ATOM 6790 N N . GLN C 1 59 ? 84.636 85.751 -29.625 1.000 26.246 57 GLN TTT N 1
ATOM 6791 C CA . GLN C 1 59 ? 83.987 85.484 -28.292 1.000 28.643 57 GLN TTT CA 1
ATOM 6792 C C . GLN C 1 59 ? 83.811 86.843 -27.580 1.000 25.210 57 GLN TTT C 1
ATOM 6793 O O . GLN C 1 59 ? 82.762 87.093 -26.947 1.000 31.199 57 GLN TTT O 1
ATOM 6799 N N . VAL C 1 60 ? 84.826 87.708 -27.621 1.000 21.072 58 VAL TTT N 1
ATOM 6800 C CA . VAL C 1 60 ? 84.722 88.942 -26.781 1.000 21.814 58 VAL TTT CA 1
ATOM 6801 C C . VAL C 1 60 ? 83.769 89.932 -27.463 1.000 19.779 58 VAL TTT C 1
ATOM 6802 O O . VAL C 1 60 ? 83.009 90.646 -26.751 1.000 20.816 58 VAL TTT O 1
ATOM 6806 N N . GLU C 1 61 ? 83.665 89.904 -28.795 1.000 21.937 59 GLU TTT N 1
ATOM 6807 C CA . GLU C 1 61 ? 82.663 90.773 -29.474 1.000 22.634 59 GLU TTT CA 1
ATOM 6808 C C . GLU C 1 61 ? 81.215 90.258 -29.206 1.000 24.976 59 GLU TTT C 1
ATOM 6809 O O . GLU C 1 61 ? 80.317 91.120 -29.000 1.000 24.528 59 GLU TTT O 1
ATOM 6815 N N . GLU C 1 62 ? 81.010 88.917 -29.122 1.000 24.769 60 GLU TTT N 1
ATOM 6816 C CA . GLU C 1 62 ? 79.726 88.250 -28.694 1.000 35.286 60 GLU TTT CA 1
ATOM 6817 C C . GLU C 1 62 ? 79.379 88.797 -27.292 1.000 30.543 60 GLU TTT C 1
ATOM 6818 O O . GLU C 1 62 ? 78.249 89.139 -26.998 1.000 31.031 60 GLU TTT O 1
ATOM 6824 N N . ASN C 1 63 ? 80.363 88.789 -26.405 1.000 27.427 61 ASN TTT N 1
ATOM 6825 C CA . ASN C 1 63 ? 80.151 89.197 -24.985 1.000 27.613 61 ASN TTT CA 1
ATOM 6826 C C . ASN C 1 63 ? 79.740 90.675 -24.908 1.000 22.513 61 ASN TTT C 1
ATOM 6827 O O . ASN C 1 63 ? 78.772 90.990 -24.169 1.000 28.952 61 ASN TTT O 1
ATOM 6832 N N . LYS C 1 64 ? 80.335 91.532 -25.707 1.000 22.976 62 LYS TTT N 1
ATOM 6833 C CA . LYS C 1 64 ? 79.968 92.974 -25.708 1.000 21.323 62 LYS TTT CA 1
ATOM 6834 C C . LYS C 1 64 ? 78.492 93.126 -26.166 1.000 21.445 62 LYS TTT C 1
ATOM 6835 O O . LYS C 1 64 ? 77.673 93.836 -25.525 1.000 20.873 62 LYS TTT O 1
ATOM 6841 N N . HIS C 1 65 ? 78.130 92.468 -27.269 1.000 20.767 63 HIS TTT N 1
ATOM 6842 C CA . HIS C 1 65 ? 76.760 92.537 -27.818 1.000 21.830 63 HIS TTT CA 1
ATOM 6843 C C . HIS C 1 65 ? 75.772 92.079 -26.744 1.000 22.434 63 HIS TTT C 1
ATOM 6844 O O . HIS C 1 65 ? 74.757 92.725 -26.544 1.000 27.246 63 HIS TTT O 1
ATOM 6851 N N . ASN C 1 66 ? 76.029 90.944 -26.119 1.000 22.542 64 ASN TTT N 1
ATOM 6852 C CA . ASN C 1 66 ? 75.070 90.351 -25.151 1.000 24.436 64 ASN TTT CA 1
ATOM 6853 C C . ASN C 1 66 ? 74.925 91.364 -23.973 1.000 21.714 64 ASN TTT C 1
ATOM 6854 O O . ASN C 1 66 ? 73.799 91.520 -23.419 1.000 24.690 64 ASN TTT O 1
ATOM 6859 N N . ALA C 1 67 ? 76.019 91.995 -23.517 1.000 20.626 65 ALA TTT N 1
ATOM 6860 C CA . ALA C 1 67 ? 75.981 92.920 -22.349 1.000 21.198 65 ALA TTT CA 1
ATOM 6861 C C . ALA C 1 67 ? 75.208 94.202 -22.706 1.000 19.543 65 ALA TTT C 1
ATOM 6862 O O . ALA C 1 67 ? 74.408 94.713 -21.852 1.000 21.708 65 ALA TTT O 1
ATOM 6864 N N . LEU C 1 68 ? 75.398 94.715 -23.918 1.000 19.931 66 LEU TTT N 1
ATOM 6865 C CA . LEU C 1 68 ? 74.694 95.967 -24.335 1.000 21.138 66 LEU TTT CA 1
ATOM 6866 C C . LEU C 1 68 ? 73.180 95.723 -24.366 1.000 22.894 66 LEU TTT C 1
ATOM 6867 O O . LEU C 1 68 ? 72.377 96.669 -24.058 1.000 24.452 66 LEU TTT O 1
ATOM 6872 N N . GLU C 1 69 ? 72.777 94.491 -24.706 1.000 20.890 67 GLU TTT N 1
ATOM 6873 C CA . GLU C 1 69 ? 71.346 94.087 -24.693 1.000 24.901 67 GLU TTT CA 1
ATOM 6874 C C . GLU C 1 69 ? 70.789 93.818 -23.282 1.000 23.375 67 GLU TTT C 1
ATOM 6875 O O . GLU C 1 69 ? 69.777 94.446 -22.884 1.000 26.409 67 GLU TTT O 1
ATOM 6881 N N . LYS C 1 70 ? 71.508 92.990 -22.523 1.000 22.655 68 LYS TTT N 1
ATOM 6882 C CA . LYS C 1 70 ? 71.043 92.579 -21.179 1.000 23.345 68 LYS TTT CA 1
ATOM 6883 C C . LYS C 1 70 ? 70.865 93.850 -20.331 1.000 20.113 68 LYS TTT C 1
ATOM 6884 O O . LYS C 1 70 ? 69.912 93.951 -19.497 1.000 26.107 68 LYS TTT O 1
ATOM 6890 N N . TYR C 1 71 ? 71.859 94.753 -20.388 1.000 19.225 69 TYR TTT N 1
ATOM 6891 C CA . TYR C 1 71 ? 72.002 95.902 -19.464 1.000 19.313 69 TYR TTT CA 1
ATOM 6892 C C . TYR C 1 71 ? 71.554 97.237 -20.097 1.000 19.211 69 TYR TTT C 1
ATOM 6893 O O . TYR C 1 71 ? 71.903 98.316 -19.567 1.000 21.640 69 TYR TTT O 1
ATOM 6902 N N . LYS C 1 72 ? 70.788 97.203 -21.204 1.000 22.061 70 LYS TTT N 1
ATOM 6903 C CA . LYS C 1 72 ? 70.351 98.455 -21.876 1.000 23.980 70 LYS TTT CA 1
ATOM 6904 C C . LYS C 1 72 ? 69.664 99.351 -20.829 1.000 21.655 70 LYS TTT C 1
ATOM 6905 O O . LYS C 1 72 ? 68.785 98.868 -20.040 1.000 23.074 70 LYS TTT O 1
ATOM 6911 N N . GLY C 1 73 ? 70.082 100.623 -20.810 1.000 23.056 71 GLY TTT N 1
ATOM 6912 C CA . GLY C 1 73 ? 69.646 101.706 -19.914 1.000 23.682 71 GLY TTT CA 1
ATOM 6913 C C . GLY C 1 73 ? 70.304 101.693 -18.536 1.000 21.045 71 GLY TTT C 1
ATOM 6914 O O . GLY C 1 73 ? 69.918 102.568 -17.732 1.000 26.688 71 GLY TTT O 1
ATOM 6915 N N . GLN C 1 74 ? 71.187 100.719 -18.227 1.000 20.706 72 GLN TTT N 1
ATOM 6916 C CA . GLN C 1 74 ? 71.727 100.503 -16.853 1.000 20.255 72 GLN TTT CA 1
ATOM 6917 C C . GLN C 1 74 ? 73.230 100.732 -16.751 1.000 18.749 72 GLN TTT C 1
ATOM 6918 O O . GLN C 1 74 ? 73.695 100.996 -15.650 1.000 21.281 72 GLN TTT O 1
ATOM 6924 N N . TYR C 1 75 ? 74.005 100.589 -17.815 1.000 18.216 73 TYR TTT N 1
ATOM 6925 C CA . TYR C 1 75 ? 75.485 100.532 -17.681 1.000 16.978 73 TYR TTT CA 1
ATOM 6926 C C . TYR C 1 75 ? 76.128 101.912 -17.756 1.000 16.889 73 TYR TTT C 1
ATOM 6927 O O . TYR C 1 75 ? 75.589 102.858 -18.372 1.000 17.587 73 TYR TTT O 1
ATOM 6936 N N . VAL C 1 76 ? 77.298 102.053 -17.136 1.000 16.565 74 VAL TTT N 1
ATOM 6937 C CA . VAL C 1 76 ? 78.176 103.246 -17.304 1.000 15.287 74 VAL TTT CA 1
ATOM 6938 C C . VAL C 1 76 ? 79.160 102.932 -18.447 1.000 14.402 74 VAL TTT C 1
ATOM 6939 O O . VAL C 1 76 ? 79.772 101.819 -18.457 1.000 16.574 74 VAL TTT O 1
ATOM 6943 N N . LEU C 1 77 ? 79.197 103.809 -19.458 1.000 15.216 75 LEU TTT N 1
ATOM 6944 C CA . LEU C 1 77 ? 80.154 103.695 -20.600 1.000 13.827 75 LEU TTT CA 1
ATOM 6945 C C . LEU C 1 77 ? 81.360 104.598 -20.230 1.000 14.083 75 LEU TTT C 1
ATOM 6946 O O . LEU C 1 77 ? 81.179 105.775 -19.957 1.000 13.552 75 LEU TTT O 1
ATOM 6951 N N . VAL C 1 78 ? 82.576 104.038 -20.327 1.000 12.993 76 VAL TTT N 1
ATOM 6952 C CA . VAL C 1 78 ? 83.846 104.775 -20.112 1.000 12.426 76 VAL TTT CA 1
ATOM 6953 C C . VAL C 1 78 ? 84.647 104.724 -21.417 1.000 11.853 76 VAL TTT C 1
ATOM 6954 O O . VAL C 1 78 ? 84.846 103.602 -21.935 1.000 12.992 76 VAL TTT O 1
ATOM 6958 N N . VAL C 1 79 ? 85.257 105.849 -21.821 1.000 12.459 77 VAL TTT N 1
ATOM 6959 C CA . VAL C 1 79 ? 86.179 105.893 -22.987 1.000 11.790 77 VAL TTT CA 1
ATOM 6960 C C . VAL C 1 79 ? 87.486 106.595 -22.619 1.000 12.154 77 VAL TTT C 1
ATOM 6961 O O . VAL C 1 79 ? 87.387 107.724 -22.090 1.000 12.256 77 VAL TTT O 1
ATOM 6965 N N . ASP C 1 80 ? 88.607 105.965 -22.909 1.000 11.695 78 ASP TTT N 1
ATOM 6966 C CA . ASP C 1 80 ? 89.921 106.635 -22.923 1.000 12.050 78 ASP TTT CA 1
ATOM 6967 C C . ASP C 1 80 ? 90.407 106.755 -24.377 1.000 10.867 78 ASP TTT C 1
ATOM 6968 O O . ASP C 1 80 ? 90.124 105.931 -25.259 1.000 12.448 78 ASP TTT O 1
ATOM 6973 N N . GLY C 1 81 ? 91.316 107.762 -24.563 1.000 10.661 79 GLY TTT N 1
ATOM 6974 C CA . GLY C 1 81 ? 91.784 108.083 -25.894 1.000 11.359 79 GLY TTT CA 1
ATOM 6975 C C . GLY C 1 81 ? 90.899 109.016 -26.705 1.000 11.828 79 GLY TTT C 1
ATOM 6976 O O . GLY C 1 81 ? 89.690 109.152 -26.434 1.000 12.923 79 GLY TTT O 1
ATOM 6977 N N . SER C 1 82 ? 91.486 109.725 -27.700 1.000 11.774 80 SER TTT N 1
ATOM 6978 C CA . SER C 1 82 ? 90.731 110.586 -28.642 1.000 12.876 80 SER TTT CA 1
ATOM 6979 C C . SER C 1 82 ? 90.049 109.698 -29.710 1.000 12.152 80 SER TTT C 1
ATOM 6980 O O . SER C 1 82 ? 90.384 108.507 -29.890 1.000 13.006 80 SER TTT O 1
ATOM 6983 N N . ILE C 1 83 ? 89.093 110.282 -30.457 1.000 13.475 81 ILE TTT N 1
ATOM 6984 C CA . ILE C 1 83 ? 88.344 109.547 -31.489 1.000 13.274 81 ILE TTT CA 1
ATOM 6985 C C . ILE C 1 83 ? 88.693 110.229 -32.851 1.000 14.097 81 ILE TTT C 1
ATOM 6986 O O . ILE C 1 83 ? 88.440 111.458 -33.045 1.000 15.734 81 ILE TTT O 1
ATOM 6991 N N . PRO C 1 84 ? 89.310 109.482 -33.803 1.000 15.691 82 PRO TTT N 1
ATOM 6992 C CA . PRO C 1 84 ? 89.791 110.116 -35.015 1.000 16.581 82 PRO TTT CA 1
ATOM 6993 C C . PRO C 1 84 ? 88.703 110.091 -36.095 1.000 19.044 82 PRO TTT C 1
ATOM 6994 O O . PRO C 1 84 ? 88.176 108.957 -36.444 1.000 20.517 82 PRO TTT O 1
ATOM 6998 N N . LEU C 1 85 ? 88.322 111.276 -36.599 1.000 23.620 83 LEU TTT N 1
ATOM 6999 C CA . LEU C 1 85 ? 87.316 111.353 -37.624 1.000 22.532 83 LEU TTT CA 1
ATOM 7000 C C . LEU C 1 85 ? 87.900 111.443 -39.076 1.000 22.874 83 LEU TTT C 1
ATOM 7001 O O . LEU C 1 85 ? 87.053 111.318 -40.168 1.000 29.545 83 LEU TTT O 1
ATOM 7006 N N . LYS C 1 86 ? 89.161 111.796 -39.294 1.000 22.250 84 LYS TTT N 1
ATOM 7007 C CA . LYS C 1 86 ? 89.730 111.988 -40.680 1.000 23.772 84 LYS TTT CA 1
ATOM 7008 C C . LYS C 1 86 ? 89.579 110.681 -41.467 1.000 24.785 84 LYS TTT C 1
ATOM 7009 O O . LYS C 1 86 ? 89.683 109.570 -40.949 1.000 22.895 84 LYS TTT O 1
ATOM 7015 N N . ASP C 1 87 ? 89.322 110.816 -42.758 1.000 25.742 85 ASP TTT N 1
ATOM 7016 C CA . ASP C 1 87 ? 89.310 109.687 -43.731 1.000 24.388 85 ASP TTT CA 1
ATOM 7017 C C . ASP C 1 87 ? 88.309 108.601 -43.280 1.000 23.389 85 ASP TTT C 1
ATOM 7018 O O . ASP C 1 87 ? 88.613 107.413 -43.343 1.000 21.864 85 ASP TTT O 1
ATOM 7023 N N . ASN C 1 88 ? 87.064 108.995 -42.886 1.000 24.292 86 ASN TTT N 1
ATOM 7024 C CA . ASN C 1 88 ? 85.956 108.043 -42.637 1.000 27.040 86 ASN TTT CA 1
ATOM 7025 C C . ASN C 1 88 ? 86.311 107.126 -41.443 1.000 23.843 86 ASN TTT C 1
ATOM 7026 O O . ASN C 1 88 ? 85.711 106.057 -41.376 1.000 24.908 86 ASN TTT O 1
ATOM 7031 N N . GLY C 1 89 ? 87.122 107.600 -40.463 1.000 21.360 87 GLY TTT N 1
ATOM 7032 C CA . GLY C 1 89 ? 87.276 106.890 -39.164 1.000 20.199 87 GLY TTT CA 1
ATOM 7033 C C . GLY C 1 89 ? 88.353 105.766 -39.196 1.000 18.717 87 GLY TTT C 1
ATOM 7034 O O . GLY C 1 89 ? 88.507 105.064 -38.185 1.000 19.571 87 GLY TTT O 1
ATOM 7035 N N . ILE C 1 90 ? 89.161 105.614 -40.291 1.000 17.386 88 ILE TTT N 1
ATOM 7036 C CA . ILE C 1 90 ? 90.064 104.429 -40.476 1.000 18.592 88 ILE TTT CA 1
ATOM 7037 C C . ILE C 1 90 ? 91.351 104.478 -39.589 1.000 16.164 88 ILE TTT C 1
ATOM 7038 O O . ILE C 1 90 ? 92.088 103.499 -39.596 1.000 18.361 88 ILE TTT O 1
ATOM 7043 N N . TYR C 1 91 ? 91.616 105.563 -38.854 1.000 17.222 89 TYR TTT N 1
ATOM 7044 C CA . TYR C 1 91 ? 92.831 105.614 -38.006 1.000 16.025 89 TYR TTT CA 1
ATOM 7045 C C . TYR C 1 91 ? 92.681 104.828 -36.686 1.000 14.240 89 TYR TTT C 1
ATOM 7046 O O . TYR C 1 91 ? 93.653 104.686 -35.957 1.000 15.410 89 TYR TTT O 1
ATOM 7055 N N . CYS C 1 92 ? 91.494 104.293 -36.418 1.000 14.957 90 CYS TTT N 1
ATOM 7056 C CA . CYS C 1 92 ? 91.348 103.266 -35.369 1.000 14.792 90 CYS TTT CA 1
ATOM 7057 C C . CYS C 1 92 ? 90.227 102.284 -35.775 1.000 14.418 90 CYS TTT C 1
ATOM 7058 O O . CYS C 1 92 ? 89.041 102.664 -35.797 1.000 16.740 90 CYS TTT O 1
ATOM 7061 N N . MET C 1 93 ? 90.642 101.046 -36.126 1.000 16.266 91 MET TTT N 1
ATOM 7062 C CA . MET C 1 93 ? 89.696 100.005 -36.669 1.000 16.281 91 MET TTT CA 1
ATOM 7063 C C . MET C 1 93 ? 89.714 98.766 -35.757 1.000 17.059 91 MET TTT C 1
ATOM 7064 O O . MET C 1 93 ? 90.840 98.197 -35.610 1.000 18.296 91 MET TTT O 1
ATOM 7069 N N . VAL C 1 94 ? 88.556 98.380 -35.188 1.000 17.396 92 VAL TTT N 1
ATOM 7070 C CA . VAL C 1 94 ? 88.476 97.185 -34.316 1.000 16.606 92 VAL TTT CA 1
ATOM 7071 C C . VAL C 1 94 ? 87.423 96.256 -34.929 1.000 17.013 92 VAL TTT C 1
ATOM 7072 O O . VAL C 1 94 ? 86.285 96.718 -35.279 1.000 17.751 92 VAL TTT O 1
ATOM 7076 N N . ALA C 1 95 ? 87.785 94.958 -35.067 1.000 17.952 93 ALA TTT N 1
ATOM 7077 C CA . ALA C 1 95 ? 86.898 93.973 -35.731 1.000 17.962 93 ALA TTT CA 1
ATOM 7078 C C . ALA C 1 95 ? 86.416 94.539 -37.076 1.000 20.661 93 ALA TTT C 1
ATOM 7079 O O . ALA C 1 95 ? 85.244 94.303 -37.487 1.000 22.505 93 ALA TTT O 1
ATOM 7081 N N . GLY C 1 96 ? 87.299 95.244 -37.784 1.000 19.821 94 GLY TTT N 1
ATOM 7082 C CA . GLY C 1 96 ? 87.061 95.729 -39.139 1.000 20.342 94 GLY TTT CA 1
ATOM 7083 C C . GLY C 1 96 ? 86.122 96.933 -39.271 1.000 18.323 94 GLY TTT C 1
ATOM 7084 O O . GLY C 1 96 ? 85.701 97.295 -40.359 1.000 22.597 94 GLY TTT O 1
ATOM 7085 N N . GLU C 1 97 ? 85.865 97.631 -38.158 1.000 19.646 95 GLU TTT N 1
ATOM 7086 C CA . GLU C 1 97 ? 84.960 98.806 -38.125 1.000 18.151 95 GLU TTT CA 1
ATOM 7087 C C . GLU C 1 97 ? 85.513 99.974 -37.330 1.000 16.390 95 GLU TTT C 1
ATOM 7088 O O . GLU C 1 97 ? 86.268 99.795 -36.334 1.000 18.041 95 GLU TTT O 1
ATOM 7094 N N . PRO C 1 98 ? 85.256 101.231 -37.807 1.000 16.620 96 PRO TTT N 1
ATOM 7095 C CA . PRO C 1 98 ? 85.811 102.417 -37.097 1.000 17.144 96 PRO TTT CA 1
ATOM 7096 C C . PRO C 1 98 ? 85.371 102.496 -35.624 1.000 15.232 96 PRO TTT C 1
ATOM 7097 O O . PRO C 1 98 ? 84.197 102.200 -35.292 1.000 17.276 96 PRO TTT O 1
ATOM 7101 N N . ILE C 1 99 ? 86.317 102.900 -34.774 1.000 15.515 97 ILE TTT N 1
ATOM 7102 C CA . ILE C 1 99 ? 85.981 102.932 -33.323 1.000 15.253 97 ILE TTT CA 1
ATOM 7103 C C . ILE C 1 99 ? 84.858 103.916 -33.034 1.000 14.719 97 ILE TTT C 1
ATOM 7104 O O . ILE C 1 99 ? 84.060 103.696 -32.071 1.000 16.079 97 ILE TTT O 1
ATOM 7109 N N . VAL C 1 100 ? 84.711 104.972 -33.842 1.000 14.750 98 VAL TTT N 1
ATOM 7110 C CA . VAL C 1 100 ? 83.581 105.916 -33.646 1.000 16.376 98 VAL TTT CA 1
ATOM 7111 C C . VAL C 1 100 ? 82.221 105.191 -33.718 1.000 14.945 98 VAL TTT C 1
ATOM 7112 O O . VAL C 1 100 ? 81.299 105.561 -32.925 1.000 16.878 98 VAL TTT O 1
ATOM 7116 N N . ASP C 1 101 ? 82.110 104.198 -34.581 1.000 16.682 99 ASP TTT N 1
ATOM 7117 C CA . ASP C 1 101 ? 80.853 103.422 -34.695 1.000 18.606 99 ASP TTT CA 1
ATOM 7118 C C . ASP C 1 101 ? 80.604 102.573 -33.453 1.000 16.426 99 ASP TTT C 1
ATOM 7119 O O . ASP C 1 101 ? 79.470 102.522 -32.954 1.000 18.325 99 ASP TTT O 1
ATOM 7124 N N . HIS C 1 102 ? 81.653 101.907 -32.919 1.000 16.900 100 HIS TTT N 1
ATOM 7125 C CA . HIS C 1 102 ? 81.535 101.112 -31.659 1.000 16.914 100 HIS TTT CA 1
ATOM 7126 C C . HIS C 1 102 ? 81.054 102.032 -30.505 1.000 17.625 100 HIS TTT C 1
ATOM 7127 O O . HIS C 1 102 ? 80.165 101.689 -29.681 1.000 18.869 100 HIS TTT O 1
ATOM 7134 N N . ILE C 1 103 ? 81.643 103.223 -30.415 1.000 15.017 101 ILE TTT N 1
ATOM 7135 C CA . ILE C 1 103 ? 81.352 104.177 -29.326 1.000 15.715 101 ILE TTT CA 1
ATOM 7136 C C . ILE C 1 103 ? 79.923 104.725 -29.453 1.000 16.146 101 ILE TTT C 1
ATOM 7137 O O . ILE C 1 103 ? 79.133 104.726 -28.429 1.000 17.009 101 ILE TTT O 1
ATOM 7142 N N . ARG C 1 104 ? 79.510 105.142 -30.654 1.000 16.631 102 ARG TTT N 1
ATOM 7143 C CA . ARG C 1 104 ? 78.128 105.674 -30.846 1.000 16.356 102 ARG TTT CA 1
ATOM 7144 C C . ARG C 1 104 ? 77.118 104.567 -30.511 1.000 16.632 102 ARG TTT C 1
ATOM 7145 O O . ARG C 1 104 ? 76.049 104.864 -29.821 1.000 19.544 102 ARG TTT O 1
ATOM 7153 N N . LYS C 1 105 ? 77.354 103.313 -30.908 1.000 18.841 103 LYS TTT N 1
ATOM 7154 C CA . LYS C 1 105 ? 76.390 102.215 -30.625 1.000 19.063 103 LYS TTT CA 1
ATOM 7155 C C . LYS C 1 105 ? 76.319 101.940 -29.113 1.000 19.672 103 LYS TTT C 1
ATOM 7156 O O . LYS C 1 105 ? 75.179 101.856 -28.529 1.000 21.496 103 LYS TTT O 1
ATOM 7162 N N . ALA C 1 106 ? 77.450 101.917 -28.422 1.000 18.970 104 ALA TTT N 1
ATOM 7163 C CA . ALA C 1 106 ? 77.440 101.701 -26.957 1.000 18.377 104 ALA TTT CA 1
ATOM 7164 C C . ALA C 1 106 ? 76.747 102.879 -26.228 1.000 17.285 104 ALA TTT C 1
ATOM 7165 O O . ALA C 1 106 ? 76.081 102.699 -25.161 1.000 20.011 104 ALA TTT O 1
ATOM 7167 N N . ALA C 1 107 ? 76.909 104.120 -26.705 1.000 16.672 105 ALA TTT N 1
ATOM 7168 C CA . ALA C 1 107 ? 76.344 105.348 -26.088 1.000 18.117 105 ALA TTT CA 1
ATOM 7169 C C . ALA C 1 107 ? 74.807 105.294 -26.042 1.000 18.642 105 ALA TTT C 1
ATOM 7170 O O . ALA C 1 107 ? 74.205 105.902 -25.138 1.000 19.855 105 ALA TTT O 1
ATOM 7172 N N . GLU C 1 108 ? 74.153 104.649 -27.034 1.000 20.966 106 GLU TTT N 1
ATOM 7173 C CA A GLU C 1 108 ? 72.675 104.597 -27.212 0.500 23.854 106 GLU TTT CA 1
ATOM 7174 C CA B GLU C 1 108 ? 72.676 104.705 -27.166 0.500 24.083 106 GLU TTT CA 1
ATOM 7175 C C . GLU C 1 108 ? 72.002 104.104 -25.929 1.000 25.671 106 GLU TTT C 1
ATOM 7176 O O . GLU C 1 108 ? 70.931 104.603 -25.576 1.000 29.959 106 GLU TTT O 1
ATOM 7187 N N . GLY C 1 109 ? 72.566 103.085 -25.323 1.000 24.496 107 GLY TTT N 1
ATOM 7188 C CA . GLY C 1 109 ? 71.917 102.465 -24.136 1.000 23.464 107 GLY TTT CA 1
ATOM 7189 C C . GLY C 1 109 ? 72.575 102.790 -22.787 1.000 21.544 107 GLY TTT C 1
ATOM 7190 O O . GLY C 1 109 ? 72.213 102.151 -21.770 1.000 22.980 107 GLY TTT O 1
ATOM 7191 N N . ALA C 1 110 ? 73.521 103.722 -22.739 1.000 18.980 108 ALA TTT N 1
ATOM 7192 C CA . ALA C 1 110 ? 74.248 104.089 -21.491 1.000 18.992 108 ALA TTT CA 1
ATOM 7193 C C . ALA C 1 110 ? 73.342 104.827 -20.485 1.000 18.785 108 ALA TTT C 1
ATOM 7194 O O . ALA C 1 110 ? 72.666 105.779 -20.913 1.000 22.317 108 ALA TTT O 1
ATOM 7196 N N . ALA C 1 111 ? 73.424 104.499 -19.181 1.000 18.484 109 ALA TTT N 1
ATOM 7197 C CA . ALA C 1 111 ? 72.828 105.303 -18.102 1.000 18.889 109 ALA TTT CA 1
ATOM 7198 C C . ALA C 1 111 ? 73.698 106.544 -17.816 1.000 18.592 109 ALA TTT C 1
ATOM 7199 O O . ALA C 1 111 ? 73.139 107.574 -17.320 1.000 21.091 109 ALA TTT O 1
ATOM 7201 N N . ALA C 1 112 ? 75.023 106.462 -18.005 1.000 17.555 110 ALA TTT N 1
ATOM 7202 C CA . ALA C 1 112 ? 75.978 107.566 -17.713 1.000 16.339 110 ALA TTT CA 1
ATOM 7203 C C . ALA C 1 112 ? 77.161 107.334 -18.682 1.000 14.219 110 ALA TTT C 1
ATOM 7204 O O . ALA C 1 112 ? 77.457 106.144 -18.979 1.000 16.444 110 ALA TTT O 1
ATOM 7206 N N . ILE C 1 113 ? 77.830 108.411 -19.023 1.000 14.957 111 ILE TTT N 1
ATOM 7207 C CA . ILE C 1 113 ? 78.929 108.369 -20.010 1.000 13.776 111 ILE TTT CA 1
ATOM 7208 C C . ILE C 1 113 ? 80.088 109.192 -19.413 1.000 14.810 111 ILE TTT C 1
ATOM 7209 O O . ILE C 1 113 ? 79.915 110.379 -19.157 1.000 13.936 111 ILE TTT O 1
ATOM 7214 N N . ILE C 1 114 ? 81.281 108.578 -19.304 1.000 13.368 112 ILE TTT N 1
ATOM 7215 C CA . ILE C 1 114 ? 82.476 109.244 -18.719 1.000 12.068 112 ILE TTT CA 1
ATOM 7216 C C . ILE C 1 114 ? 83.633 109.207 -19.748 1.000 11.402 112 ILE TTT C 1
ATOM 7217 O O . ILE C 1 114 ? 84.019 108.143 -20.278 1.000 13.086 112 ILE TTT O 1
ATOM 7222 N N . ALA C 1 115 ? 84.251 110.353 -19.967 1.000 12.600 113 ALA TTT N 1
ATOM 7223 C CA . ALA C 1 115 ? 85.502 110.554 -20.688 1.000 11.880 113 ALA TTT CA 1
ATOM 7224 C C . ALA C 1 115 ? 86.613 110.614 -19.631 1.000 11.957 113 ALA TTT C 1
ATOM 7225 O O . ALA C 1 115 ? 86.766 111.651 -18.936 1.000 13.030 113 ALA TTT O 1
ATOM 7227 N N . ILE C 1 116 ? 87.362 109.519 -19.487 1.000 10.981 114 ILE TTT N 1
ATOM 7228 C CA . ILE C 1 116 ? 88.517 109.478 -18.523 1.000 11.398 114 ILE TTT CA 1
ATOM 7229 C C . ILE C 1 116 ? 89.796 109.900 -19.308 1.000 10.969 114 ILE TTT C 1
ATOM 7230 O O . ILE C 1 116 ? 90.091 109.328 -20.363 1.000 11.846 114 ILE TTT O 1
ATOM 7235 N N . GLY C 1 117 ? 90.476 110.909 -18.768 1.000 10.626 115 GLY TTT N 1
ATOM 7236 C CA . GLY C 1 117 ? 91.722 111.441 -19.322 1.000 10.451 115 GLY TTT CA 1
ATOM 7237 C C . GLY C 1 117 ? 91.510 112.624 -20.292 1.000 9.472 115 GLY TTT C 1
ATOM 7238 O O . GLY C 1 117 ? 90.451 112.791 -20.905 1.000 10.905 115 GLY TTT O 1
ATOM 7239 N N . SER C 1 118 ? 92.574 113.434 -20.415 1.000 10.263 116 SER TTT N 1
ATOM 7240 C CA . SER C 1 118 ? 92.563 114.632 -21.306 1.000 10.177 116 SER TTT CA 1
ATOM 7241 C C . SER C 1 118 ? 92.297 114.234 -22.795 1.000 11.112 116 SER TTT C 1
ATOM 7242 O O . SER C 1 118 ? 91.669 115.020 -23.521 1.000 11.503 116 SER TTT O 1
ATOM 7245 N N . CYS C 1 119 ? 92.782 113.060 -23.278 1.000 11.219 117 CYS TTT N 1
ATOM 7246 C CA . CYS C 1 119 ? 92.516 112.706 -24.708 1.000 10.542 117 CYS TTT CA 1
ATOM 7247 C C . CYS C 1 119 ? 90.983 112.653 -24.992 1.000 11.370 117 CYS TTT C 1
ATOM 7248 O O . CYS C 1 119 ? 90.510 113.258 -25.966 1.000 11.762 117 CYS TTT O 1
ATOM 7251 N N . SER C 1 120 ? 90.234 111.867 -24.215 1.000 11.541 118 SER TTT N 1
ATOM 7252 C CA . SER C 1 120 ? 88.786 111.768 -24.444 1.000 11.974 118 SER TTT CA 1
ATOM 7253 C C . SER C 1 120 ? 88.056 113.046 -23.968 1.000 12.188 118 SER TTT C 1
ATOM 7254 O O . SER C 1 120 ? 86.996 113.393 -24.551 1.000 13.424 118 SER TTT O 1
ATOM 7257 N N . ALA C 1 121 ? 88.562 113.726 -22.915 1.000 11.964 119 ALA TTT N 1
ATOM 7258 C CA . ALA C 1 121 ? 87.894 114.922 -22.398 1.000 13.179 119 ALA TTT CA 1
ATOM 7259 C C . ALA C 1 121 ? 87.952 116.119 -23.372 1.000 12.364 119 ALA TTT C 1
ATOM 7260 O O . ALA C 1 121 ? 86.974 116.894 -23.463 1.000 14.463 119 ALA TTT O 1
ATOM 7262 N N . TRP C 1 122 ? 89.094 116.335 -24.066 1.000 12.246 120 TRP TTT N 1
ATOM 7263 C CA . TRP C 1 122 ? 89.292 117.539 -24.919 1.000 12.373 120 TRP TTT CA 1
ATOM 7264 C C . TRP C 1 122 ? 90.206 117.303 -26.147 1.000 12.019 120 TRP TTT C 1
ATOM 7265 O O . TRP C 1 122 ? 90.475 118.286 -26.869 1.000 14.757 120 TRP TTT O 1
ATOM 7276 N N . GLY C 1 123 ? 90.620 116.079 -26.402 1.000 12.144 121 GLY TTT N 1
ATOM 7277 C CA . GLY C 1 123 ? 91.511 115.737 -27.532 1.000 12.962 121 GLY TTT CA 1
ATOM 7278 C C . GLY C 1 123 ? 92.955 115.434 -27.134 1.000 12.322 121 GLY TTT C 1
ATOM 7279 O O . GLY C 1 123 ? 93.605 114.527 -27.679 1.000 12.754 121 GLY TTT O 1
ATOM 7280 N N . GLY C 1 124 ? 93.455 116.131 -26.107 1.000 11.665 122 GLY TTT N 1
ATOM 7281 C CA . GLY C 1 124 ? 94.741 115.841 -25.431 1.000 11.771 122 GLY TTT CA 1
ATOM 7282 C C . GLY C 1 124 ? 95.918 115.834 -26.379 1.000 11.100 122 GLY TTT C 1
ATOM 7283 O O . GLY C 1 124 ? 95.949 116.539 -27.439 1.000 12.893 122 GLY TTT O 1
ATOM 7284 N N . VAL C 1 125 ? 96.950 115.045 -26.046 1.000 11.259 123 VAL TTT N 1
ATOM 7285 C CA . VAL C 1 125 ? 98.193 115.028 -26.850 1.000 10.865 123 VAL TTT CA 1
ATOM 7286 C C . VAL C 1 125 ? 97.905 114.558 -28.286 1.000 11.465 123 VAL TTT C 1
ATOM 7287 O O . VAL C 1 125 ? 98.590 114.999 -29.238 1.000 12.552 123 VAL TTT O 1
ATOM 7291 N N . ALA C 1 126 ? 96.974 113.606 -28.457 1.000 11.883 124 ALA TTT N 1
ATOM 7292 C CA . ALA C 1 126 ? 96.758 112.982 -29.786 1.000 13.241 124 ALA TTT CA 1
ATOM 7293 C C . ALA C 1 126 ? 96.144 113.992 -30.765 1.000 14.083 124 ALA TTT C 1
ATOM 7294 O O . ALA C 1 126 ? 96.294 113.810 -32.025 1.000 16.568 124 ALA TTT O 1
ATOM 7296 N N . ALA C 1 127 ? 95.479 115.040 -30.296 1.000 12.936 125 ALA TTT N 1
ATOM 7297 C CA . ALA C 1 127 ? 94.955 116.127 -31.127 1.000 15.020 125 ALA TTT CA 1
ATOM 7298 C C . ALA C 1 127 ? 95.849 117.370 -31.197 1.000 15.240 125 ALA TTT C 1
ATOM 7299 O O . ALA C 1 127 ? 95.438 118.376 -31.851 1.000 18.302 125 ALA TTT O 1
ATOM 7301 N N . ALA C 1 128 ? 97.079 117.313 -30.627 1.000 14.723 126 ALA TTT N 1
ATOM 7302 C CA . ALA C 1 128 ? 98.007 118.473 -30.581 1.000 15.452 126 ALA TTT CA 1
ATOM 7303 C C . ALA C 1 128 ? 98.775 118.691 -31.920 1.000 16.641 126 ALA TTT C 1
ATOM 7304 O O . ALA C 1 128 ? 98.662 117.865 -32.884 1.000 16.363 126 ALA TTT O 1
ATOM 7306 N N . GLY C 1 129 ? 99.559 119.772 -32.018 1.000 21.221 127 GLY TTT N 1
ATOM 7307 C CA . GLY C 1 129 ? 100.274 120.125 -33.251 1.000 21.117 127 GLY TTT CA 1
ATOM 7308 C C . GLY C 1 129 ? 99.309 120.234 -34.472 1.000 20.810 127 GLY TTT C 1
ATOM 7309 O O . GLY C 1 129 ? 98.170 120.781 -34.384 1.000 22.044 127 GLY TTT O 1
ATOM 7310 N N . VAL C 1 130 ? 99.687 119.624 -35.562 1.000 19.407 128 VAL TTT N 1
ATOM 7311 C CA . VAL C 1 130 ? 98.918 119.586 -36.820 1.000 19.514 128 VAL TTT CA 1
ATOM 7312 C C . VAL C 1 130 ? 97.758 118.585 -36.769 1.000 20.097 128 VAL TTT C 1
ATOM 7313 O O . VAL C 1 130 ? 96.918 118.583 -37.698 1.000 21.097 128 VAL TTT O 1
ATOM 7317 N N . ASN C 1 131 ? 97.636 117.778 -35.700 1.000 17.758 129 ASN TTT N 1
ATOM 7318 C CA . ASN C 1 131 ? 96.456 116.845 -35.550 1.000 16.692 129 ASN TTT CA 1
ATOM 7319 C C . ASN C 1 131 ? 96.367 115.920 -36.742 1.000 16.796 129 ASN TTT C 1
ATOM 7320 O O . ASN C 1 131 ? 95.413 115.997 -37.539 1.000 16.199 129 ASN TTT O 1
ATOM 7325 N N . PRO C 1 132 ? 97.389 115.014 -36.936 1.000 16.842 130 PRO TTT N 1
ATOM 7326 C CA . PRO C 1 132 ? 97.409 114.205 -38.131 1.000 17.971 130 PRO TTT CA 1
ATOM 7327 C C . PRO C 1 132 ? 96.163 113.373 -38.446 1.000 17.948 130 PRO TTT C 1
ATOM 7328 O O . PRO C 1 132 ? 95.928 113.083 -39.624 1.000 19.952 130 PRO TTT O 1
ATOM 7332 N N . THR C 1 133 ? 95.386 112.946 -37.438 1.000 16.437 131 THR TTT N 1
ATOM 7333 C CA . THR C 1 133 ? 94.238 112.033 -37.650 1.000 17.008 131 THR TTT CA 1
ATOM 7334 C C . THR C 1 133 ? 92.829 112.653 -37.468 1.000 19.308 131 THR TTT C 1
ATOM 7335 O O . THR C 1 133 ? 91.830 111.935 -37.476 1.000 17.958 131 THR TTT O 1
ATOM 7339 N N . GLY C 1 134 ? 92.767 113.960 -37.336 1.000 17.311 132 GLY TTT N 1
ATOM 7340 C CA . GLY C 1 134 ? 91.441 114.600 -37.021 1.000 18.437 132 GLY TTT CA 1
ATOM 7341 C C . GLY C 1 134 ? 90.837 114.106 -35.724 1.000 18.602 132 GLY TTT C 1
ATOM 7342 O O . GLY C 1 134 ? 89.590 113.870 -35.650 1.000 19.613 132 GLY TTT O 1
ATOM 7343 N N . ALA C 1 135 ? 91.682 113.916 -34.697 1.000 16.590 133 ALA TTT N 1
ATOM 7344 C CA . ALA C 1 135 ? 91.285 113.472 -33.339 1.000 15.962 133 ALA TTT CA 1
ATOM 7345 C C . ALA C 1 135 ? 90.402 114.519 -32.654 1.000 16.035 133 ALA TTT C 1
ATOM 7346 O O . ALA C 1 135 ? 90.738 115.718 -32.693 1.000 16.665 133 ALA TTT O 1
ATOM 7348 N N . VAL C 1 136 ? 89.281 114.059 -32.074 1.000 15.478 134 VAL TTT N 1
ATOM 7349 C CA . VAL C 1 136 ? 88.348 114.932 -31.289 1.000 15.480 134 VAL TTT CA 1
ATOM 7350 C C . VAL C 1 136 ? 88.009 114.255 -29.939 1.000 15.283 134 VAL TTT C 1
ATOM 7351 O O . VAL C 1 136 ? 88.274 113.029 -29.700 1.000 14.555 134 VAL TTT O 1
ATOM 7355 N N . SER C 1 137 ? 87.313 114.998 -29.110 1.000 14.401 135 SER TTT N 1
ATOM 7356 C CA . SER C 1 137 ? 86.818 114.582 -27.794 1.000 13.456 135 SER TTT CA 1
ATOM 7357 C C . SER C 1 137 ? 85.562 113.691 -27.893 1.000 13.933 135 SER TTT C 1
ATOM 7358 O O . SER C 1 137 ? 84.805 113.686 -28.908 1.000 15.318 135 SER TTT O 1
ATOM 7361 N N . LEU C 1 138 ? 85.304 112.961 -26.817 1.000 13.876 136 LEU TTT N 1
ATOM 7362 C CA . LEU C 1 138 ? 84.088 112.119 -26.710 1.000 14.232 136 LEU TTT CA 1
ATOM 7363 C C . LEU C 1 138 ? 82.811 113.007 -26.805 1.000 14.782 136 LEU TTT C 1
ATOM 7364 O O . LEU C 1 138 ? 81.841 112.622 -27.513 1.000 15.851 136 LEU TTT O 1
ATOM 7369 N N . GLN C 1 139 ? 82.805 114.174 -26.143 1.000 15.292 137 GLN TTT N 1
ATOM 7370 C CA . GLN C 1 139 ? 81.562 115.014 -26.230 1.000 15.908 137 GLN TTT CA 1
ATOM 7371 C C . GLN C 1 139 ? 81.332 115.457 -27.692 1.000 17.108 137 GLN TTT C 1
ATOM 7372 O O . GLN C 1 139 ? 80.156 115.577 -28.099 1.000 18.714 137 GLN TTT O 1
ATOM 7378 N N . GLU C 1 140 ? 82.358 115.688 -28.496 1.000 16.348 138 GLU TTT N 1
ATOM 7379 C CA . GLU C 1 140 ? 82.201 116.100 -29.914 1.000 16.752 138 GLU TTT CA 1
ATOM 7380 C C . GLU C 1 140 ? 81.521 114.976 -30.732 1.000 18.061 138 GLU TTT C 1
ATOM 7381 O O . GLU C 1 140 ? 80.746 115.288 -31.662 1.000 20.613 138 GLU TTT O 1
ATOM 7387 N N . VAL C 1 141 ? 81.847 113.711 -30.426 1.000 18.072 139 VAL TTT N 1
ATOM 7388 C CA . VAL C 1 141 ? 81.253 112.519 -31.143 1.000 19.504 139 VAL TTT CA 1
ATOM 7389 C C . VAL C 1 141 ? 79.786 112.282 -30.719 1.000 18.096 139 VAL TTT C 1
ATOM 7390 O O . VAL C 1 141 ? 79.030 111.632 -31.490 1.000 21.601 139 VAL TTT O 1
ATOM 7394 N N . LEU C 1 142 ? 79.387 112.761 -29.484 1.000 19.039 140 LEU TTT N 1
ATOM 7395 C CA . LEU C 1 142 ? 78.060 112.474 -28.885 1.000 17.673 140 LEU TTT CA 1
ATOM 7396 C C . LEU C 1 142 ? 77.323 113.781 -28.534 1.000 19.538 140 LEU TTT C 1
ATOM 7397 O O . LEU C 1 142 ? 77.019 114.064 -27.373 1.000 20.639 140 LEU TTT O 1
ATOM 7402 N N . PRO C 1 143 ? 77.024 114.646 -29.499 1.000 24.266 141 PRO TTT N 1
ATOM 7403 C CA . PRO C 1 143 ? 76.478 115.980 -29.204 1.000 27.422 141 PRO TTT CA 1
ATOM 7404 C C . PRO C 1 143 ? 75.153 115.996 -28.432 1.000 29.488 141 PRO TTT C 1
ATOM 7405 O O . PRO C 1 143 ? 74.862 117.049 -27.751 1.000 42.122 141 PRO TTT O 1
ATOM 7409 N N . GLY C 1 144 ? 74.330 114.953 -28.536 1.000 29.835 142 GLY TTT N 1
ATOM 7410 C CA . GLY C 1 144 ? 73.059 114.999 -27.771 1.000 29.740 142 GLY TTT CA 1
ATOM 7411 C C . GLY C 1 144 ? 73.124 114.427 -26.351 1.000 27.455 142 GLY TTT C 1
ATOM 7412 O O . GLY C 1 144 ? 72.034 114.269 -25.747 1.000 32.010 142 GLY TTT O 1
ATOM 7413 N N . LYS C 1 145 ? 74.305 114.074 -25.855 1.000 22.468 143 LYS TTT N 1
ATOM 7414 C CA . LYS C 1 145 ? 74.468 113.331 -24.595 1.000 22.207 143 LYS TTT CA 1
ATOM 7415 C C . LYS C 1 145 ? 75.282 114.201 -23.629 1.000 19.725 143 LYS TTT C 1
ATOM 7416 O O . LYS C 1 145 ? 76.160 114.984 -24.065 1.000 22.438 143 LYS TTT O 1
ATOM 7422 N N . THR C 1 146 ? 75.043 114.050 -22.325 1.000 22.454 144 THR TTT N 1
ATOM 7423 C CA . THR C 1 146 ? 75.898 114.679 -21.251 1.000 20.961 144 THR TTT CA 1
ATOM 7424 C C . THR C 1 146 ? 77.111 113.773 -20.976 1.000 20.464 144 THR TTT C 1
ATOM 7425 O O . THR C 1 146 ? 76.925 112.605 -20.528 1.000 28.800 144 THR TTT O 1
ATOM 7429 N N . VAL C 1 147 ? 78.303 114.232 -21.359 1.000 16.185 145 VAL TTT N 1
ATOM 7430 C CA . VAL C 1 147 ? 79.567 113.481 -21.101 1.000 14.204 145 VAL TTT CA 1
ATOM 7431 C C . VAL C 1 147 ? 80.217 114.089 -19.855 1.000 15.664 145 VAL TTT C 1
ATOM 7432 O O . VAL C 1 147 ? 80.458 115.319 -19.806 1.000 16.546 145 VAL TTT O 1
ATOM 7436 N N . ILE C 1 148 ? 80.525 113.277 -18.835 1.000 12.995 146 ILE TTT N 1
ATOM 7437 C CA . ILE C 1 148 ? 81.233 113.682 -17.617 1.000 13.358 146 ILE TTT CA 1
ATOM 7438 C C . ILE C 1 148 ? 82.738 113.635 -17.953 1.000 13.048 146 ILE TTT C 1
ATOM 7439 O O . ILE C 1 148 ? 83.252 112.557 -18.338 1.000 13.000 146 ILE TTT O 1
ATOM 7444 N N . ASN C 1 149 ? 83.442 114.744 -17.798 1.000 12.763 147 ASN TTT N 1
ATOM 7445 C CA . ASN C 1 149 ? 84.902 114.828 -18.167 1.000 12.207 147 ASN TTT CA 1
ATOM 7446 C C . ASN C 1 149 ? 85.760 114.716 -16.898 1.000 11.442 147 ASN TTT C 1
ATOM 7447 O O . ASN C 1 149 ? 85.578 115.503 -15.925 1.000 13.467 147 ASN TTT O 1
ATOM 7452 N N . ILE C 1 150 ? 86.769 113.805 -16.957 1.000 11.689 148 ILE TTT N 1
ATOM 7453 C CA . ILE C 1 150 ? 87.689 113.541 -15.830 1.000 11.136 148 ILE TTT CA 1
ATOM 7454 C C . ILE C 1 150 ? 89.128 113.689 -16.385 1.000 10.097 148 ILE TTT C 1
ATOM 7455 O O . ILE C 1 150 ? 89.798 112.694 -16.654 1.000 11.414 148 ILE TTT O 1
ATOM 7460 N N . PRO C 1 151 ? 89.581 114.968 -16.613 1.000 10.217 149 PRO TTT N 1
ATOM 7461 C CA . PRO C 1 151 ? 90.857 115.173 -17.369 1.000 10.592 149 PRO TTT CA 1
ATOM 7462 C C . PRO C 1 151 ? 92.092 114.983 -16.489 1.000 9.693 149 PRO TTT C 1
ATOM 7463 O O . PRO C 1 151 ? 92.029 114.742 -15.231 1.000 10.411 149 PRO TTT O 1
ATOM 7467 N N . GLY C 1 152 ? 93.237 115.038 -17.150 1.000 9.830 150 GLY TTT N 1
ATOM 7468 C CA . GLY C 1 152 ? 94.552 114.689 -16.596 1.000 10.065 150 GLY TTT CA 1
ATOM 7469 C C . GLY C 1 152 ? 95.166 113.604 -17.446 1.000 8.917 150 GLY TTT C 1
ATOM 7470 O O . GLY C 1 152 ? 94.448 112.858 -18.178 1.000 10.242 150 GLY TTT O 1
ATOM 7471 N N . CYS C 1 153 ? 96.485 113.407 -17.319 1.000 9.424 151 CYS TTT N 1
ATOM 7472 C CA . CYS C 1 153 ? 97.219 112.568 -18.314 1.000 9.474 151 CYS TTT CA 1
ATOM 7473 C C . CYS C 1 153 ? 98.195 111.621 -17.583 1.000 8.927 151 CYS TTT C 1
ATOM 7474 O O . CYS C 1 153 ? 99.430 111.724 -17.704 1.000 9.365 151 CYS TTT O 1
ATOM 7477 N N . PRO C 1 154 ? 97.680 110.602 -16.845 1.000 9.108 152 PRO TTT N 1
ATOM 7478 C CA . PRO C 1 154 ? 96.249 110.374 -16.546 1.000 8.904 152 PRO TTT CA 1
ATOM 7479 C C . PRO C 1 154 ? 95.823 111.073 -15.230 1.000 8.912 152 PRO TTT C 1
ATOM 7480 O O . PRO C 1 154 ? 96.669 111.436 -14.383 1.000 9.799 152 PRO TTT O 1
ATOM 7484 N N . PRO C 1 155 ? 94.494 111.210 -14.986 1.000 9.267 153 PRO TTT N 1
ATOM 7485 C CA . PRO C 1 155 ? 94.061 111.702 -13.664 1.000 9.981 153 PRO TTT CA 1
ATOM 7486 C C . PRO C 1 155 ? 94.468 110.760 -12.516 1.000 9.445 153 PRO TTT C 1
ATOM 7487 O O . PRO C 1 155 ? 94.664 109.543 -12.736 1.000 9.734 153 PRO TTT O 1
ATOM 7491 N N . ASN C 1 156 ? 94.506 111.284 -11.282 1.000 9.605 154 ASN TTT N 1
ATOM 7492 C CA . ASN C 1 156 ? 94.480 110.388 -10.075 1.000 9.258 154 ASN TTT CA 1
ATOM 7493 C C . ASN C 1 156 ? 93.275 109.428 -10.274 1.000 9.029 154 ASN TTT C 1
ATOM 7494 O O . ASN C 1 156 ? 92.142 109.918 -10.581 1.000 9.272 154 ASN TTT O 1
ATOM 7499 N N . PRO C 1 157 ? 93.455 108.110 -10.118 1.000 9.326 155 PRO TTT N 1
ATOM 7500 C CA . PRO C 1 157 ? 92.332 107.187 -10.420 1.000 9.075 155 PRO TTT CA 1
ATOM 7501 C C . PRO C 1 157 ? 91.109 107.446 -9.551 1.000 9.091 155 PRO TTT C 1
ATOM 7502 O O . PRO C 1 157 ? 89.972 107.091 -9.966 1.000 10.305 155 PRO TTT O 1
ATOM 7506 N N . HIS C 1 158 ? 91.284 107.998 -8.334 1.000 8.901 156 HIS TTT N 1
ATOM 7507 C CA . HIS C 1 158 ? 90.127 108.231 -7.450 1.000 8.924 156 HIS TTT CA 1
ATOM 7508 C C . HIS C 1 158 ? 89.235 109.403 -7.954 1.000 9.767 156 HIS TTT C 1
ATOM 7509 O O . HIS C 1 158 ? 88.065 109.513 -7.510 1.000 11.090 156 HIS TTT O 1
ATOM 7516 N N . ASN C 1 159 ? 89.771 110.265 -8.821 1.000 9.404 157 ASN TTT N 1
ATOM 7517 C CA . ASN C 1 159 ? 88.896 111.299 -9.453 1.000 10.107 157 ASN TTT CA 1
ATOM 7518 C C . ASN C 1 159 ? 87.779 110.593 -10.265 1.000 10.523 157 ASN TTT C 1
ATOM 7519 O O . ASN C 1 159 ? 86.633 111.056 -10.304 1.000 12.112 157 ASN TTT O 1
ATOM 7524 N N . PHE C 1 160 ? 88.126 109.479 -10.917 1.000 10.213 158 PHE TTT N 1
ATOM 7525 C CA . PHE C 1 160 ? 87.199 108.567 -11.595 1.000 10.435 158 PHE TTT CA 1
ATOM 7526 C C . PHE C 1 160 ? 86.416 107.691 -10.602 1.000 10.309 158 PHE TTT C 1
ATOM 7527 O O . PHE C 1 160 ? 85.145 107.638 -10.680 1.000 10.922 158 PHE TTT O 1
ATOM 7535 N N . LEU C 1 161 ? 87.104 107.003 -9.699 1.000 10.246 159 LEU TTT N 1
ATOM 7536 C CA . LEU C 1 161 ? 86.424 106.008 -8.844 1.000 10.449 159 LEU TTT CA 1
ATOM 7537 C C . LEU C 1 161 ? 85.367 106.662 -7.907 1.000 10.367 159 LEU TTT C 1
ATOM 7538 O O . LEU C 1 161 ? 84.284 106.084 -7.697 1.000 11.561 159 LEU TTT O 1
ATOM 7543 N N . ALA C 1 162 ? 85.653 107.857 -7.356 1.000 10.183 160 ALA TTT N 1
ATOM 7544 C CA . ALA C 1 162 ? 84.657 108.568 -6.491 1.000 11.307 160 ALA TTT CA 1
ATOM 7545 C C . ALA C 1 162 ? 83.501 109.138 -7.309 1.000 11.117 160 ALA TTT C 1
ATOM 7546 O O . ALA C 1 162 ? 82.367 109.326 -6.738 1.000 12.394 160 ALA TTT O 1
ATOM 7548 N N . THR C 1 163 ? 83.700 109.398 -8.607 1.000 10.893 161 THR TTT N 1
ATOM 7549 C CA . THR C 1 163 ? 82.588 109.823 -9.504 1.000 11.957 161 THR TTT CA 1
ATOM 7550 C C . THR C 1 163 ? 81.646 108.635 -9.681 1.000 12.231 161 THR TTT C 1
ATOM 7551 O O . THR C 1 163 ? 80.411 108.764 -9.548 1.000 13.163 161 THR TTT O 1
ATOM 7555 N N . VAL C 1 164 ? 82.206 107.458 -10.029 1.000 12.321 162 VAL TTT N 1
ATOM 7556 C CA . VAL C 1 164 ? 81.402 106.227 -10.191 1.000 12.854 162 VAL TTT CA 1
ATOM 7557 C C . VAL C 1 164 ? 80.694 105.885 -8.854 1.000 12.240 162 VAL TTT C 1
ATOM 7558 O O . VAL C 1 164 ? 79.504 105.548 -8.852 1.000 13.746 162 VAL TTT O 1
ATOM 7562 N N . ALA C 1 165 ? 81.378 105.983 -7.726 1.000 12.034 163 ALA TTT N 1
ATOM 7563 C CA . ALA C 1 165 ? 80.790 105.723 -6.397 1.000 12.757 163 ALA TTT CA 1
ATOM 7564 C C . ALA C 1 165 ? 79.612 106.651 -6.102 1.000 12.610 163 ALA TTT C 1
ATOM 7565 O O . ALA C 1 165 ? 78.595 106.215 -5.513 1.000 15.005 163 ALA TTT O 1
ATOM 7567 N N . HIS C 1 166 ? 79.706 107.920 -6.502 1.000 13.213 164 HIS TTT N 1
ATOM 7568 C CA . HIS C 1 166 ? 78.577 108.840 -6.253 1.000 13.866 164 HIS TTT CA 1
ATOM 7569 C C . HIS C 1 166 ? 77.339 108.405 -7.003 1.000 16.405 164 HIS TTT C 1
ATOM 7570 O O . HIS C 1 166 ? 76.200 108.459 -6.479 1.000 17.606 164 HIS TTT O 1
ATOM 7577 N N . ILE C 1 167 ? 77.533 107.992 -8.286 1.000 15.016 165 ILE TTT N 1
ATOM 7578 C CA . ILE C 1 167 ? 76.440 107.500 -9.153 1.000 17.899 165 ILE TTT CA 1
ATOM 7579 C C . ILE C 1 167 ? 75.813 106.276 -8.454 1.000 18.117 165 ILE TTT C 1
ATOM 7580 O O . ILE C 1 167 ? 74.561 106.163 -8.353 1.000 20.589 165 ILE TTT O 1
ATOM 7585 N N . ILE C 1 168 ? 76.639 105.289 -8.073 1.000 16.218 166 ILE TTT N 1
ATOM 7586 C CA . ILE C 1 168 ? 76.098 104.042 -7.459 1.000 17.584 166 ILE TTT CA 1
ATOM 7587 C C . ILE C 1 168 ? 75.374 104.349 -6.115 1.000 17.075 166 ILE TTT C 1
ATOM 7588 O O . ILE C 1 168 ? 74.280 103.802 -5.848 1.000 20.611 166 ILE TTT O 1
ATOM 7593 N N . THR C 1 169 ? 76.012 105.043 -5.176 1.000 17.593 167 THR TTT N 1
ATOM 7594 C CA . THR C 1 169 ? 75.569 105.186 -3.756 1.000 17.713 167 THR TTT CA 1
ATOM 7595 C C . THR C 1 169 ? 74.367 106.136 -3.662 1.000 19.023 167 THR TTT C 1
ATOM 7596 O O . THR C 1 169 ? 73.372 105.835 -2.955 1.000 20.745 167 THR TTT O 1
ATOM 7600 N N . TYR C 1 170 ? 74.410 107.257 -4.369 1.000 17.075 168 TYR TTT N 1
ATOM 7601 C CA . TYR C 1 170 ? 73.412 108.356 -4.277 1.000 19.116 168 TYR TTT CA 1
ATOM 7602 C C . TYR C 1 170 ? 72.550 108.493 -5.537 1.000 20.433 168 TYR TTT C 1
ATOM 7603 O O . TYR C 1 170 ? 71.593 109.305 -5.491 1.000 23.700 168 TYR TTT O 1
ATOM 7612 N N . GLY C 1 171 ? 72.751 107.709 -6.581 1.000 20.749 169 GLY TTT N 1
ATOM 7613 C CA . GLY C 1 171 ? 71.860 107.664 -7.757 1.000 18.206 169 GLY TTT CA 1
ATOM 7614 C C . GLY C 1 171 ? 71.910 108.819 -8.703 1.000 18.750 169 GLY TTT C 1
ATOM 7615 O O . GLY C 1 171 ? 71.006 108.947 -9.532 1.000 27.960 169 GLY TTT O 1
ATOM 7616 N N . LYS C 1 172 ? 72.982 109.615 -8.672 1.000 20.784 170 LYS TTT N 1
ATOM 7617 C CA . LYS C 1 172 ? 73.216 110.700 -9.668 1.000 22.847 170 LYS TTT CA 1
ATOM 7618 C C . LYS C 1 172 ? 74.675 111.108 -9.716 1.000 21.538 170 LYS TTT C 1
ATOM 7619 O O . LYS C 1 172 ? 75.434 110.742 -8.810 1.000 20.573 170 LYS TTT O 1
ATOM 7625 N N . PRO C 1 173 ? 75.091 111.831 -10.777 1.000 20.500 171 PRO TTT N 1
ATOM 7626 C CA . PRO C 1 173 ? 76.509 112.272 -10.797 1.000 20.218 171 PRO TTT CA 1
ATOM 7627 C C . PRO C 1 173 ? 76.859 113.277 -9.709 1.000 18.668 171 PRO TTT C 1
ATOM 7628 O O . PRO C 1 173 ? 75.967 113.929 -9.091 1.000 18.310 171 PRO TTT O 1
ATOM 7632 N N . PRO C 1 174 ? 78.171 113.408 -9.384 1.000 15.802 172 PRO TTT N 1
ATOM 7633 C CA . PRO C 1 174 ? 78.603 114.530 -8.512 1.000 14.775 172 PRO TTT CA 1
ATOM 7634 C C . PRO C 1 174 ? 78.313 115.885 -9.163 1.000 13.914 172 PRO TTT C 1
ATOM 7635 O O . PRO C 1 174 ? 77.976 115.945 -10.384 1.000 14.915 172 PRO TTT O 1
ATOM 7639 N N . LYS C 1 175 ? 78.285 116.962 -8.389 1.000 13.900 173 LYS TTT N 1
ATOM 7640 C CA . LYS C 1 175 ? 78.183 118.344 -8.909 1.000 13.926 173 LYS TTT CA 1
ATOM 7641 C C . LYS C 1 175 ? 79.295 118.579 -9.914 1.000 13.894 173 LYS TTT C 1
ATOM 7642 O O . LYS C 1 175 ? 80.474 118.192 -9.648 1.000 13.183 173 LYS TTT O 1
ATOM 7648 N N . LEU C 1 176 ? 78.945 119.257 -11.036 1.000 14.105 174 LEU TTT N 1
ATOM 7649 C CA . LEU C 1 176 ? 79.924 119.475 -12.153 1.000 13.557 174 LEU TTT CA 1
ATOM 7650 C C . LEU C 1 176 ? 80.065 120.977 -12.385 1.000 14.173 174 LEU TTT C 1
ATOM 7651 O O . LEU C 1 176 ? 79.109 121.762 -12.185 1.000 16.973 174 LEU TTT O 1
ATOM 7656 N N . ASP C 1 177 ? 81.214 121.394 -12.902 1.000 13.861 175 ASP TTT N 1
ATOM 7657 C CA . ASP C 1 177 ? 81.456 122.785 -13.400 1.000 14.757 175 ASP TTT CA 1
ATOM 7658 C C . ASP C 1 177 ? 80.940 122.985 -14.839 1.000 14.880 175 ASP TTT C 1
ATOM 7659 O O . ASP C 1 177 ? 80.251 122.072 -15.402 1.000 14.923 175 ASP TTT O 1
ATOM 7664 N N . ASP C 1 178 ? 81.215 124.148 -15.465 1.000 17.449 176 ASP TTT N 1
ATOM 7665 C CA . ASP C 1 178 ? 80.658 124.441 -16.809 1.000 18.853 176 ASP TTT CA 1
ATOM 7666 C C . ASP C 1 178 ? 81.376 123.655 -17.931 1.000 17.879 176 ASP TTT C 1
ATOM 7667 O O . ASP C 1 178 ? 80.936 123.783 -19.098 1.000 21.230 176 ASP TTT O 1
ATOM 7672 N N . LYS C 1 179 ? 82.462 122.920 -17.630 1.000 16.667 177 LYS TTT N 1
ATOM 7673 C CA A LYS C 1 179 ? 83.091 121.945 -18.553 0.500 14.082 177 LYS TTT CA 1
ATOM 7674 C CA B LYS C 1 179 ? 83.089 121.945 -18.551 0.500 14.074 177 LYS TTT CA 1
ATOM 7675 C C . LYS C 1 179 ? 82.697 120.493 -18.202 1.000 13.320 177 LYS TTT C 1
ATOM 7676 O O . LYS C 1 179 ? 83.376 119.503 -18.648 1.000 15.398 177 LYS TTT O 1
ATOM 7687 N N . ASN C 1 180 ? 81.671 120.302 -17.353 1.000 13.943 178 ASN TTT N 1
ATOM 7688 C CA . ASN C 1 180 ? 81.183 118.959 -16.980 1.000 12.576 178 ASN TTT CA 1
ATOM 7689 C C . ASN C 1 180 ? 82.251 118.170 -16.194 1.000 13.108 178 ASN TTT C 1
ATOM 7690 O O . ASN C 1 180 ? 82.213 116.922 -16.208 1.000 13.655 178 ASN TTT O 1
ATOM 7695 N N . ARG C 1 181 ? 83.129 118.870 -15.457 1.000 12.584 179 ARG TTT N 1
ATOM 7696 C CA . ARG C 1 181 ? 84.186 118.250 -14.606 1.000 11.598 179 ARG TTT CA 1
ATOM 7697 C C . ARG C 1 181 ? 83.693 118.216 -13.144 1.000 11.756 179 ARG TTT C 1
ATOM 7698 O O . ARG C 1 181 ? 83.178 119.245 -12.631 1.000 13.278 179 ARG TTT O 1
ATOM 7706 N N . PRO C 1 182 ? 83.856 117.093 -12.394 1.000 11.678 180 PRO TTT N 1
ATOM 7707 C CA . PRO C 1 182 ? 83.449 117.097 -10.970 1.000 12.520 180 PRO TTT CA 1
ATOM 7708 C C . PRO C 1 182 ? 84.154 118.158 -10.124 1.000 11.305 180 PRO TTT C 1
ATOM 7709 O O . PRO C 1 182 ? 85.375 118.169 -10.061 1.000 11.955 180 PRO TTT O 1
ATOM 7713 N N . THR C 1 183 ? 83.334 118.932 -9.392 1.000 12.092 181 THR TTT N 1
ATOM 7714 C CA . THR C 1 183 ? 83.895 120.070 -8.596 1.000 11.653 181 THR TTT CA 1
ATOM 7715 C C . THR C 1 183 ? 84.791 119.591 -7.420 1.000 11.552 181 THR TTT C 1
ATOM 7716 O O . THR C 1 183 ? 85.760 120.314 -7.058 1.000 12.056 181 THR TTT O 1
ATOM 7720 N N . PHE C 1 184 ? 84.601 118.376 -6.904 1.000 11.596 182 PHE TTT N 1
ATOM 7721 C CA . PHE C 1 184 ? 85.450 117.930 -5.752 1.000 11.371 182 PHE TTT CA 1
ATOM 7722 C C . PHE C 1 184 ? 86.916 117.791 -6.206 1.000 10.748 182 PHE TTT C 1
ATOM 7723 O O . PHE C 1 184 ? 87.833 117.841 -5.325 1.000 11.860 182 PHE TTT O 1
ATOM 7731 N N . ALA C 1 185 ? 87.142 117.555 -7.524 1.000 11.061 183 ALA TTT N 1
ATOM 7732 C CA . ALA C 1 185 ? 88.499 117.314 -8.089 1.000 10.132 183 ALA TTT CA 1
ATOM 7733 C C . ALA C 1 185 ? 89.026 118.477 -8.950 1.000 10.985 183 ALA TTT C 1
ATOM 7734 O O . ALA C 1 185 ? 90.263 118.636 -9.040 1.000 12.024 183 ALA TTT O 1
ATOM 7736 N N . TYR C 1 186 ? 88.141 119.266 -9.591 1.000 10.847 184 TYR TTT N 1
ATOM 7737 C CA . TYR C 1 186 ? 88.568 120.259 -10.622 1.000 11.180 184 TYR TTT CA 1
ATOM 7738 C C . TYR C 1 186 ? 87.986 121.621 -10.316 1.000 10.952 184 TYR TTT C 1
ATOM 7739 O O . TYR C 1 186 ? 88.100 122.543 -11.183 1.000 12.154 184 TYR TTT O 1
ATOM 7748 N N . GLY C 1 187 ? 87.443 121.898 -9.121 1.000 11.450 185 GLY TTT N 1
ATOM 7749 C CA . GLY C 1 187 ? 86.749 123.142 -8.820 1.000 12.238 185 GLY TTT CA 1
ATOM 7750 C C . GLY C 1 187 ? 87.614 124.354 -8.575 1.000 12.964 185 GLY TTT C 1
ATOM 7751 O O . GLY C 1 187 ? 87.046 125.479 -8.415 1.000 16.252 185 GLY TTT O 1
ATOM 7752 N N . ARG C 1 188 ? 88.942 124.219 -8.533 1.000 11.213 186 ARG TTT N 1
ATOM 7753 C CA . ARG C 1 188 ? 89.861 125.306 -8.114 1.000 11.589 186 ARG TTT CA 1
ATOM 7754 C C . ARG C 1 188 ? 91.173 125.211 -8.933 1.000 10.469 186 ARG TTT C 1
ATOM 7755 O O . ARG C 1 188 ? 91.628 124.100 -9.261 1.000 11.313 186 ARG TTT O 1
ATOM 7763 N N . LEU C 1 189 ? 91.765 126.377 -9.247 1.000 11.010 187 LEU TTT N 1
ATOM 7764 C CA . LEU C 1 189 ? 93.124 126.452 -9.860 1.000 10.437 187 LEU TTT CA 1
ATOM 7765 C C . LEU C 1 189 ? 94.149 125.820 -8.888 1.000 10.040 187 LEU TTT C 1
ATOM 7766 O O . LEU C 1 189 ? 94.099 126.009 -7.636 1.000 11.129 187 LEU TTT O 1
ATOM 7771 N N . ILE C 1 190 ? 95.143 125.101 -9.399 1.000 10.093 188 ILE TTT N 1
ATOM 7772 C CA . ILE C 1 190 ? 96.241 124.531 -8.575 1.000 10.031 188 ILE TTT CA 1
ATOM 7773 C C . ILE C 1 190 ? 96.920 125.686 -7.816 1.000 9.684 188 ILE TTT C 1
ATOM 7774 O O . ILE C 1 190 ? 97.189 125.541 -6.570 1.000 11.388 188 ILE TTT O 1
ATOM 7779 N N . HIS C 1 191 ? 97.210 126.828 -8.469 1.000 10.366 189 HIS TTT N 1
ATOM 7780 C CA . HIS C 1 191 ? 97.896 127.986 -7.828 1.000 10.409 189 HIS TTT CA 1
ATOM 7781 C C . HIS C 1 191 ? 97.069 128.644 -6.715 1.000 10.508 189 HIS TTT C 1
ATOM 7782 O O . HIS C 1 191 ? 97.637 129.354 -5.853 1.000 12.210 189 HIS TTT O 1
ATOM 7789 N N . GLU C 1 192 ? 95.739 128.405 -6.723 1.000 10.664 190 GLU TTT N 1
ATOM 7790 C CA . GLU C 1 192 ? 94.863 128.919 -5.642 1.000 11.129 190 GLU TTT CA 1
ATOM 7791 C C . GLU C 1 192 ? 94.744 127.916 -4.462 1.000 10.709 190 GLU TTT C 1
ATOM 7792 O O . GLU C 1 192 ? 93.945 128.191 -3.525 1.000 11.112 190 GLU TTT O 1
ATOM 7798 N N . HIS C 1 193 ? 95.560 126.868 -4.457 1.000 9.885 191 HIS TTT N 1
ATOM 7799 C CA . HIS C 1 193 ? 95.642 125.951 -3.295 1.000 8.920 191 HIS TTT CA 1
ATOM 7800 C C . HIS C 1 193 ? 97.005 125.240 -3.289 1.000 8.805 191 HIS TTT C 1
ATOM 7801 O O . HIS C 1 193 ? 97.103 124.022 -2.970 1.000 10.274 191 HIS TTT O 1
ATOM 7808 N N . CYS C 1 194 ? 98.068 125.967 -3.589 1.000 9.462 192 CYS TTT N 1
ATOM 7809 C CA . CYS C 1 194 ? 99.472 125.456 -3.678 1.000 9.789 192 CYS TTT CA 1
ATOM 7810 C C . CYS C 1 194 ? 100.331 125.871 -2.466 1.000 9.858 192 CYS TTT C 1
ATOM 7811 O O . CYS C 1 194 ? 100.370 127.057 -2.120 1.000 9.911 192 CYS TTT O 1
ATOM 7814 N N . GLU C 1 195 ? 100.987 124.882 -1.844 1.000 9.271 193 GLU TTT N 1
ATOM 7815 C CA . GLU C 1 195 ? 101.834 125.085 -0.658 1.000 9.746 193 GLU TTT CA 1
ATOM 7816 C C . GLU C 1 195 ? 103.020 125.975 -0.928 1.000 9.630 193 GLU TTT C 1
ATOM 7817 O O . GLU C 1 195 ? 103.681 126.424 0.050 1.000 10.378 193 GLU TTT O 1
ATOM 7823 N N . ARG C 1 196 ? 103.391 126.223 -2.213 1.000 9.872 194 ARG TTT N 1
ATOM 7824 C CA . ARG C 1 196 ? 104.534 127.112 -2.525 1.000 10.214 194 ARG TTT CA 1
ATOM 7825 C C . ARG C 1 196 ? 104.097 128.575 -2.780 1.000 9.863 194 ARG TTT C 1
ATOM 7826 O O . ARG C 1 196 ? 104.979 129.460 -3.005 1.000 10.790 194 ARG TTT O 1
ATOM 7834 N N . ARG C 1 197 ? 102.795 128.882 -2.618 1.000 10.400 195 ARG TTT N 1
ATOM 7835 C CA . ARG C 1 197 ? 102.279 130.259 -2.773 1.000 10.079 195 ARG TTT CA 1
ATOM 7836 C C . ARG C 1 197 ? 103.074 131.263 -1.887 1.000 10.244 195 ARG TTT C 1
ATOM 7837 O O . ARG C 1 197 ? 103.321 132.405 -2.340 1.000 10.942 195 ARG TTT O 1
ATOM 7845 N N . PRO C 1 198 ? 103.410 130.951 -0.609 1.000 10.282 196 PRO TTT N 1
ATOM 7846 C CA . PRO C 1 198 ? 104.201 131.944 0.169 1.000 10.519 196 PRO TTT CA 1
ATOM 7847 C C . PRO C 1 198 ? 105.507 132.389 -0.542 1.000 11.078 196 PRO TTT C 1
ATOM 7848 O O . PRO C 1 198 ? 105.920 133.577 -0.435 1.000 11.539 196 PRO TTT O 1
ATOM 7852 N N . HIS C 1 199 ? 106.172 131.443 -1.181 1.000 10.976 197 HIS TTT N 1
ATOM 7853 C CA . HIS C 1 199 ? 107.435 131.780 -1.895 1.000 11.341 197 HIS TTT CA 1
ATOM 7854 C C . HIS C 1 199 ? 107.131 132.648 -3.150 1.000 11.206 197 HIS TTT C 1
ATOM 7855 O O . HIS C 1 199 ? 107.838 133.665 -3.370 1.000 12.135 197 HIS TTT O 1
ATOM 7862 N N . PHE C 1 200 ? 106.089 132.337 -3.928 1.000 11.044 198 PHE TTT N 1
ATOM 7863 C CA . PHE C 1 200 ? 105.645 133.199 -5.037 1.000 10.909 198 PHE TTT CA 1
ATOM 7864 C C . PHE C 1 200 ? 105.412 134.642 -4.523 1.000 11.560 198 PHE TTT C 1
ATOM 7865 O O . PHE C 1 200 ? 105.931 135.623 -5.097 1.000 13.039 198 PHE TTT O 1
ATOM 7873 N N . ASP C 1 201 ? 104.705 134.752 -3.390 1.000 12.131 199 ASP TTT N 1
ATOM 7874 C CA . ASP C 1 201 ? 104.317 136.071 -2.812 1.000 12.268 199 ASP TTT CA 1
ATOM 7875 C C . ASP C 1 201 ? 105.562 136.885 -2.407 1.000 13.081 199 ASP TTT C 1
ATOM 7876 O O . ASP C 1 201 ? 105.582 138.130 -2.571 1.000 16.529 199 ASP TTT O 1
ATOM 7881 N N . ALA C 1 202 ? 106.572 136.209 -1.914 1.000 12.710 200 ALA TTT N 1
ATOM 7882 C CA . ALA C 1 202 ? 107.828 136.825 -1.438 1.000 13.503 200 ALA TTT CA 1
ATOM 7883 C C . ALA C 1 202 ? 108.859 137.009 -2.564 1.000 13.332 200 ALA TTT C 1
ATOM 7884 O O . ALA C 1 202 ? 109.963 137.551 -2.293 1.000 15.953 200 ALA TTT O 1
ATOM 7886 N N . GLY C 1 203 ? 108.618 136.576 -3.789 1.000 13.458 201 GLY TTT N 1
ATOM 7887 C CA . GLY C 1 203 ? 109.607 136.647 -4.883 1.000 14.023 201 GLY TTT CA 1
ATOM 7888 C C . GLY C 1 203 ? 110.778 135.644 -4.693 1.000 14.569 201 GLY TTT C 1
ATOM 7889 O O . GLY C 1 203 ? 111.911 135.921 -5.200 1.000 16.923 201 GLY TTT O 1
ATOM 7890 N N . ARG C 1 204 ? 110.543 134.529 -3.975 1.000 12.456 202 ARG TTT N 1
ATOM 7891 C CA . ARG C 1 204 ? 111.508 133.412 -3.745 1.000 12.706 202 ARG TTT CA 1
ATOM 7892 C C . ARG C 1 204 ? 111.294 132.358 -4.817 1.000 11.780 202 ARG TTT C 1
ATOM 7893 O O . ARG C 1 204 ? 110.334 131.530 -4.727 1.000 12.296 202 ARG TTT O 1
ATOM 7901 N N . PHE C 1 205 ? 112.087 132.391 -5.887 1.000 12.985 203 PHE TTT N 1
ATOM 7902 C CA . PHE C 1 205 ? 111.885 131.535 -7.109 1.000 12.958 203 PHE TTT CA 1
ATOM 7903 C C . PHE C 1 205 ? 113.165 130.705 -7.372 1.000 13.137 203 PHE TTT C 1
ATOM 7904 O O . PHE C 1 205 ? 114.290 131.219 -7.413 1.000 16.823 203 PHE TTT O 1
ATOM 7912 N N . ALA C 1 206 ? 112.954 129.420 -7.698 1.000 12.455 204 ALA TTT N 1
ATOM 7913 C CA . ALA C 1 206 ? 113.971 128.623 -8.417 1.000 12.903 204 ALA TTT CA 1
ATOM 7914 C C . ALA C 1 206 ? 114.232 129.240 -9.800 1.000 12.679 204 ALA TTT C 1
ATOM 7915 O O . ALA C 1 206 ? 113.269 129.609 -10.510 1.000 14.857 204 ALA TTT O 1
ATOM 7917 N N . LYS C 1 207 ? 115.509 129.382 -10.207 1.000 13.196 205 LYS TTT N 1
ATOM 7918 C CA . LYS C 1 207 ? 115.813 129.873 -11.575 1.000 13.629 205 LYS TTT CA 1
ATOM 7919 C C . LYS C 1 207 ? 116.252 128.742 -12.500 1.000 13.191 205 LYS TTT C 1
ATOM 7920 O O . LYS C 1 207 ? 116.106 128.873 -13.745 1.000 15.008 205 LYS TTT O 1
ATOM 7926 N N . GLU C 1 208 ? 116.878 127.684 -11.981 1.000 12.021 206 GLU TTT N 1
ATOM 7927 C CA A GLU C 1 208 ? 117.312 126.466 -12.706 0.500 11.966 206 GLU TTT CA 1
ATOM 7928 C CA B GLU C 1 208 ? 117.256 126.453 -12.719 0.500 12.139 206 GLU TTT CA 1
ATOM 7929 C C . GLU C 1 208 ? 117.181 125.270 -11.746 1.000 12.209 206 GLU TTT C 1
ATOM 7930 O O . GLU C 1 208 ? 117.406 125.446 -10.527 1.000 11.955 206 GLU TTT O 1
ATOM 7941 N N . PHE C 1 209 ? 116.927 124.104 -12.276 1.000 11.939 207 PHE TTT N 1
ATOM 7942 C CA . PHE C 1 209 ? 117.006 122.882 -11.456 1.000 11.573 207 PHE TTT CA 1
ATOM 7943 C C . PHE C 1 209 ? 118.393 122.828 -10.770 1.000 11.609 207 PHE TTT C 1
ATOM 7944 O O . PHE C 1 209 ? 119.411 123.090 -11.465 1.000 11.987 207 PHE TTT O 1
ATOM 7952 N N . GLY C 1 210 ? 118.436 122.431 -9.490 1.000 11.123 208 GLY TTT N 1
ATOM 7953 C CA . GLY C 1 210 ? 119.691 122.234 -8.747 1.000 11.848 208 GLY TTT CA 1
ATOM 7954 C C . GLY C 1 210 ? 120.273 123.514 -8.154 1.000 11.896 208 GLY TTT C 1
ATOM 7955 O O . GLY C 1 210 ? 121.343 123.446 -7.477 1.000 12.924 208 GLY TTT O 1
ATOM 7956 N N . ASP C 1 211 ? 119.665 124.678 -8.394 1.000 11.503 209 ASP TTT N 1
ATOM 7957 C CA . ASP C 1 211 ? 120.175 125.951 -7.792 1.000 12.557 209 ASP TTT CA 1
ATOM 7958 C C . ASP C 1 211 ? 119.768 126.011 -6.298 1.000 12.193 209 ASP TTT C 1
ATOM 7959 O O . ASP C 1 211 ? 119.041 125.141 -5.773 1.000 12.695 209 ASP TTT O 1
ATOM 7964 N N . GLU C 1 212 ? 120.265 127.057 -5.615 1.000 14.117 210 GLU TTT N 1
ATOM 7965 C CA . GLU C 1 212 ? 120.064 127.090 -4.129 1.000 15.680 210 GLU TTT CA 1
ATOM 7966 C C . GLU C 1 212 ? 118.579 127.197 -3.762 1.000 14.854 210 GLU TTT C 1
ATOM 7967 O O . GLU C 1 212 ? 118.107 126.456 -2.873 1.000 16.581 210 GLU TTT O 1
ATOM 7973 N N . GLY C 1 213 ? 117.826 128.036 -4.436 1.000 15.777 211 GLY TTT N 1
ATOM 7974 C CA . GLY C 1 213 ? 116.387 128.145 -4.127 1.000 16.080 211 GLY TTT CA 1
ATOM 7975 C C . GLY C 1 213 ? 115.594 126.886 -4.474 1.000 13.592 211 GLY TTT C 1
ATOM 7976 O O . GLY C 1 213 ? 114.679 126.469 -3.704 1.000 12.924 211 GLY TTT O 1
ATOM 7977 N N . HIS C 1 214 ? 115.928 126.263 -5.601 1.000 12.077 212 HIS TTT N 1
ATOM 7978 C CA . HIS C 1 214 ? 115.310 124.964 -5.988 1.000 10.976 212 HIS TTT CA 1
ATOM 7979 C C . HIS C 1 214 ? 115.516 123.955 -4.844 1.000 10.716 212 HIS TTT C 1
ATOM 7980 O O . HIS C 1 214 ? 114.599 123.177 -4.462 1.000 10.807 212 HIS TTT O 1
ATOM 7987 N N . ARG C 1 215 ? 116.758 123.923 -4.297 1.000 10.825 213 ARG TTT N 1
ATOM 7988 C CA . ARG C 1 215 ? 117.167 123.022 -3.216 1.000 11.057 213 ARG TTT CA 1
ATOM 7989 C C . ARG C 1 215 ? 116.601 123.374 -1.839 1.000 11.676 213 ARG TTT C 1
ATOM 7990 O O . ARG C 1 215 ? 116.825 122.640 -0.864 1.000 12.800 213 ARG TTT O 1
ATOM 7998 N N . GLU C 1 216 ? 115.849 124.481 -1.740 1.000 11.724 214 GLU TTT N 1
ATOM 7999 C CA . GLU C 1 216 ? 115.091 124.896 -0.548 1.000 12.608 214 GLU TTT CA 1
ATOM 8000 C C . GLU C 1 216 ? 113.572 124.776 -0.774 1.000 10.902 214 GLU TTT C 1
ATOM 8001 O O . GLU C 1 216 ? 112.800 125.165 0.094 1.000 13.217 214 GLU TTT O 1
ATOM 8007 N N . GLY C 1 217 ? 113.133 124.244 -1.923 1.000 11.129 215 GLY TTT N 1
ATOM 8008 C CA . GLY C 1 217 ? 111.683 124.079 -2.155 1.000 10.617 215 GLY TTT CA 1
ATOM 8009 C C . GLY C 1 217 ? 110.893 125.349 -2.489 1.000 10.391 215 GLY TTT C 1
ATOM 8010 O O . GLY C 1 217 ? 109.670 125.431 -2.206 1.000 11.100 215 GLY TTT O 1
ATOM 8011 N N . TRP C 1 218 ? 111.555 126.302 -3.167 1.000 10.946 216 TRP TTT N 1
ATOM 8012 C CA . TRP C 1 218 ? 110.923 127.589 -3.549 1.000 10.770 216 TRP TTT CA 1
ATOM 8013 C C . TRP C 1 218 ? 109.951 127.407 -4.762 1.000 11.149 216 TRP TTT C 1
ATOM 8014 O O . TRP C 1 218 ? 109.853 126.327 -5.394 1.000 11.197 216 TRP TTT O 1
ATOM 8025 N N . CYS C 1 219 ? 109.188 128.465 -5.061 1.000 10.743 217 CYS TTT N 1
ATOM 8026 C CA . CYS C 1 219 ? 108.151 128.424 -6.137 1.000 9.860 217 CYS TTT CA 1
ATOM 8027 C C . CYS C 1 219 ? 108.829 128.167 -7.501 1.000 10.857 217 CYS TTT C 1
ATOM 8028 O O . CYS C 1 219 ? 109.972 128.676 -7.769 1.000 10.623 217 CYS TTT O 1
ATOM 8031 N N . LEU C 1 220 ? 108.139 127.424 -8.370 1.000 10.190 218 LEU TTT N 1
ATOM 8032 C CA . LEU C 1 220 ? 108.612 127.025 -9.706 1.000 10.105 218 LEU TTT CA 1
ATOM 8033 C C . LEU C 1 220 ? 107.988 127.867 -10.836 1.000 10.511 218 LEU TTT C 1
ATOM 8034 O O . LEU C 1 220 ? 108.175 127.476 -12.042 1.000 11.334 218 LEU TTT O 1
ATOM 8039 N N . TYR C 1 221 ? 107.388 129.019 -10.543 1.000 10.409 219 TYR TTT N 1
ATOM 8040 C CA . TYR C 1 221 ? 106.785 129.883 -11.609 1.000 10.884 219 TYR TTT CA 1
ATOM 8041 C C . TYR C 1 221 ? 107.778 130.182 -12.736 1.000 10.942 219 TYR TTT C 1
ATOM 8042 O O . TYR C 1 221 ? 107.418 130.100 -13.957 1.000 11.636 219 TYR TTT O 1
ATOM 8051 N N . HIS C 1 222 ? 109.017 130.640 -12.412 1.000 11.605 220 HIS TTT N 1
ATOM 8052 C CA . HIS C 1 222 ? 110.017 131.015 -13.421 1.000 12.009 220 HIS TTT CA 1
ATOM 8053 C C . HIS C 1 222 ? 110.675 129.818 -14.121 1.000 12.937 220 HIS TTT C 1
ATOM 8054 O O . HIS C 1 222 ? 111.479 130.065 -15.095 1.000 16.005 220 HIS TTT O 1
ATOM 8061 N N . LEU C 1 223 ? 110.349 128.592 -13.711 1.000 11.001 221 LEU TTT N 1
ATOM 8062 C CA . LEU C 1 223 ? 110.696 127.402 -14.481 1.000 11.583 221 LEU TTT CA 1
ATOM 8063 C C . LEU C 1 223 ? 109.603 127.024 -15.495 1.000 11.175 221 LEU TTT C 1
ATOM 8064 O O . LEU C 1 223 ? 109.750 126.023 -16.217 1.000 12.250 221 LEU TTT O 1
ATOM 8069 N N . GLY C 1 224 ? 108.469 127.766 -15.537 1.000 10.491 222 GLY TTT N 1
ATOM 8070 C CA . GLY C 1 224 ? 107.356 127.454 -16.439 1.000 11.261 222 GLY TTT CA 1
ATOM 8071 C C . GLY C 1 224 ? 106.110 126.812 -15.782 1.000 10.183 222 GLY TTT C 1
ATOM 8072 O O . GLY C 1 224 ? 105.266 126.273 -16.487 1.000 11.183 222 GLY TTT O 1
ATOM 8073 N N . CYS C 1 225 ? 105.971 126.871 -14.444 1.000 10.530 223 CYS TTT N 1
ATOM 8074 C CA . CYS C 1 225 ? 104.808 126.248 -13.760 1.000 10.556 223 CYS TTT CA 1
ATOM 8075 C C . CYS C 1 225 ? 103.470 126.765 -14.326 1.000 10.573 223 CYS TTT C 1
ATOM 8076 O O . CYS C 1 225 ? 103.216 128.002 -14.342 1.000 10.964 223 CYS TTT O 1
ATOM 8079 N N . LYS C 1 226 ? 102.607 125.834 -14.724 1.000 10.427 224 LYS TTT N 1
ATOM 8080 C CA . LYS C 1 226 ? 101.275 126.174 -15.290 1.000 9.566 224 LYS TTT CA 1
ATOM 8081 C C . LYS C 1 226 ? 100.171 126.129 -14.214 1.000 10.785 224 LYS TTT C 1
ATOM 8082 O O . LYS C 1 226 ? 98.954 126.294 -14.579 1.000 11.465 224 LYS TTT O 1
ATOM 8088 N N . GLY C 1 227 ? 100.497 125.936 -12.936 1.000 10.402 225 GLY TTT N 1
ATOM 8089 C CA . GLY C 1 227 ? 99.474 125.968 -11.874 1.000 10.774 225 GLY TTT CA 1
ATOM 8090 C C . GLY C 1 227 ? 98.549 127.195 -11.934 1.000 10.607 225 GLY TTT C 1
ATOM 8091 O O . GLY C 1 227 ? 97.350 127.066 -11.625 1.000 10.729 225 GLY TTT O 1
ATOM 8092 N N . PRO C 1 228 ? 99.050 128.429 -12.289 1.000 10.655 226 PRO TTT N 1
ATOM 8093 C CA . PRO C 1 228 ? 98.156 129.603 -12.373 1.000 12.082 226 PRO TTT CA 1
ATOM 8094 C C . PRO C 1 228 ? 97.045 129.507 -13.402 1.000 11.811 226 PRO TTT C 1
ATOM 8095 O O . PRO C 1 228 ? 96.096 130.345 -13.338 1.000 12.998 226 PRO TTT O 1
ATOM 8099 N N . GLU C 1 229 ? 97.092 128.564 -14.354 1.000 11.585 227 GLU TTT N 1
ATOM 8100 C CA . GLU C 1 229 ? 96.106 128.469 -15.463 1.000 12.152 227 GLU TTT CA 1
ATOM 8101 C C . GLU C 1 229 ? 95.496 127.059 -15.600 1.000 11.824 227 GLU TTT C 1
ATOM 8102 O O . GLU C 1 229 ? 94.870 126.769 -16.647 1.000 13.499 227 GLU TTT O 1
ATOM 8108 N N . THR C 1 230 ? 95.699 126.198 -14.575 1.000 10.997 228 THR TTT N 1
ATOM 8109 C CA . THR C 1 230 ? 95.251 124.769 -14.645 1.000 10.698 228 THR TTT CA 1
ATOM 8110 C C . THR C 1 230 ? 94.335 124.438 -13.457 1.000 9.796 228 THR TTT C 1
ATOM 8111 O O . THR C 1 230 ? 94.744 124.606 -12.298 1.000 11.486 228 THR TTT O 1
ATOM 8115 N N . TYR C 1 231 ? 93.120 123.961 -13.733 1.000 11.069 229 TYR TTT N 1
ATOM 8116 C CA . TYR C 1 231 ? 92.154 123.480 -12.684 1.000 10.370 229 TYR TTT CA 1
ATOM 8117 C C . TYR C 1 231 ? 92.490 122.007 -12.351 1.000 10.020 229 TYR TTT C 1
ATOM 8118 O O . TYR C 1 231 ? 92.724 121.216 -13.241 1.000 12.066 229 TYR TTT O 1
ATOM 8127 N N . GLY C 1 232 ? 92.509 121.679 -11.038 1.000 10.331 230 GLY TTT N 1
ATOM 8128 C CA . GLY C 1 232 ? 92.815 120.318 -10.589 1.000 9.908 230 GLY TTT CA 1
ATOM 8129 C C . GLY C 1 232 ? 92.968 120.187 -9.086 1.000 9.553 230 GLY TTT C 1
ATOM 8130 O O . GLY C 1 232 ? 92.875 121.215 -8.390 1.000 11.323 230 GLY TTT O 1
ATOM 8131 N N . ASN C 1 233 ? 93.329 118.986 -8.621 1.000 9.800 231 ASN TTT N 1
ATOM 8132 C CA . ASN C 1 233 ? 93.487 118.695 -7.184 1.000 9.469 231 ASN TTT CA 1
ATOM 8133 C C . ASN C 1 233 ? 94.900 118.104 -6.925 1.000 9.483 231 ASN TTT C 1
ATOM 8134 O O . ASN C 1 233 ? 95.147 117.463 -5.887 1.000 9.960 231 ASN TTT O 1
ATOM 8139 N N . CYS C 1 234 ? 95.866 118.402 -7.824 1.000 9.199 232 CYS TTT N 1
ATOM 8140 C CA . CYS C 1 234 ? 97.210 117.783 -7.734 1.000 9.046 232 CYS TTT CA 1
ATOM 8141 C C . CYS C 1 234 ? 97.946 118.174 -6.462 1.000 8.769 232 CYS TTT C 1
ATOM 8142 O O . CYS C 1 234 ? 98.729 117.350 -5.961 1.000 9.944 232 CYS TTT O 1
ATOM 8145 N N . SER C 1 235 ? 97.730 119.398 -5.945 1.000 9.377 233 SER TTT N 1
ATOM 8146 C CA . SER C 1 235 ? 98.458 119.854 -4.738 1.000 9.127 233 SER TTT CA 1
ATOM 8147 C C . SER C 1 235 ? 97.859 119.278 -3.451 1.000 10.199 233 SER TTT C 1
ATOM 8148 O O . SER C 1 235 ? 98.577 119.2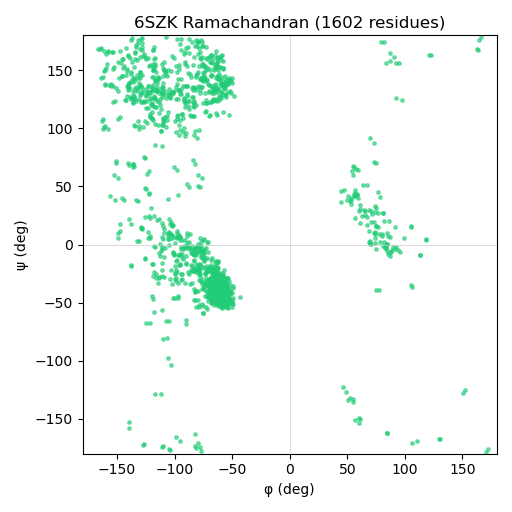94 -2.410 1.000 12.470 233 SER TTT O 1
ATOM 8151 N N . THR C 1 236 ? 96.578 118.854 -3.444 1.000 10.275 234 THR TTT N 1
ATOM 8152 C CA . THR C 1 236 ? 95.873 118.408 -2.233 1.000 8.937 234 THR TTT CA 1
ATOM 8153 C C . THR C 1 236 ? 95.731 116.887 -2.221 1.000 9.581 234 THR TTT C 1
ATOM 8154 O O . THR C 1 236 ? 96.340 116.179 -1.377 1.000 10.623 234 THR TTT O 1
ATOM 8158 N N . LEU C 1 237 ? 94.955 116.322 -3.174 1.000 9.597 235 LEU TTT N 1
ATOM 8159 C CA . LEU C 1 237 ? 94.876 114.857 -3.303 1.000 9.015 235 LEU TTT CA 1
ATOM 8160 C C . LEU C 1 237 ? 96.220 114.235 -3.706 1.000 8.789 235 LEU TTT C 1
ATOM 8161 O O . LEU C 1 237 ? 96.584 113.109 -3.242 1.000 9.739 235 LEU TTT O 1
ATOM 8166 N N . GLN C 1 238 ? 96.993 114.920 -4.555 1.000 8.640 236 GLN TTT N 1
ATOM 8167 C CA . GLN C 1 238 ? 98.326 114.430 -4.967 1.000 8.841 236 GLN TTT CA 1
ATOM 8168 C C . GLN C 1 238 ? 98.179 113.055 -5.672 1.000 8.878 236 GLN TTT C 1
ATOM 8169 O O . GLN C 1 238 ? 97.128 112.841 -6.330 1.000 9.543 236 GLN TTT O 1
ATOM 8175 N N . PHE C 1 239 ? 99.172 112.180 -5.573 1.000 8.173 237 PHE TTT N 1
ATOM 8176 C CA . PHE C 1 239 ? 99.231 110.898 -6.319 1.000 9.082 237 PHE TTT CA 1
ATOM 8177 C C . PHE C 1 239 ? 99.726 109.752 -5.442 1.000 8.535 237 PHE TTT C 1
ATOM 8178 O O . PHE C 1 239 ? 100.658 109.930 -4.622 1.000 9.485 237 PHE TTT O 1
ATOM 8186 N N . CYS C 1 240 ? 99.190 108.562 -5.729 1.000 8.935 238 CYS TTT N 1
ATOM 8187 C CA . CYS C 1 240 ? 99.677 107.241 -5.244 1.000 8.981 238 CYS TTT CA 1
ATOM 8188 C C . CYS C 1 240 ? 99.491 106.982 -3.746 1.000 8.900 238 CYS TTT C 1
ATOM 8189 O O . CYS C 1 240 ? 99.865 105.872 -3.274 1.000 9.695 238 CYS TTT O 1
ATOM 8192 N N . ASP C 1 241 ? 98.870 107.916 -3.001 1.000 8.616 239 ASP TTT N 1
ATOM 8193 C CA . ASP C 1 241 ? 98.441 107.687 -1.594 1.000 8.696 239 ASP TTT CA 1
ATOM 8194 C C . ASP C 1 241 ? 99.621 107.406 -0.626 1.000 9.362 239 ASP TTT C 1
ATOM 8195 O O . ASP C 1 241 ? 99.364 106.848 0.461 1.000 11.529 239 ASP TTT O 1
ATOM 8200 N N . VAL C 1 242 ? 100.828 107.865 -0.951 1.000 9.257 240 VAL TTT N 1
ATOM 8201 C CA . VAL C 1 242 ? 102.005 107.682 -0.090 1.000 9.540 240 VAL TTT CA 1
ATOM 8202 C C . VAL C 1 242 ? 102.286 108.939 0.755 1.000 9.452 240 VAL TTT C 1
ATOM 8203 O O . VAL C 1 242 ? 102.989 108.835 1.796 1.000 9.952 240 VAL TTT O 1
ATOM 8207 N N . GLY C 1 243 ? 101.792 110.097 0.332 1.000 9.706 241 GLY TTT N 1
ATOM 8208 C CA . GLY C 1 243 ? 101.988 111.340 1.037 1.000 10.329 241 GLY TTT CA 1
ATOM 8209 C C . GLY C 1 243 ? 103.149 112.119 0.422 1.000 10.179 241 GLY TTT C 1
ATOM 8210 O O . GLY C 1 243 ? 104.281 111.626 0.292 1.000 10.656 241 GLY TTT O 1
ATOM 8211 N N . GLY C 1 244 ? 102.849 113.362 0.026 1.000 10.645 242 GLY TTT N 1
ATOM 8212 C CA . GLY C 1 244 ? 103.856 114.315 -0.429 1.000 11.239 242 GLY TTT CA 1
ATOM 8213 C C . GLY C 1 244 ? 104.238 114.217 -1.882 1.000 10.588 242 GLY TTT C 1
ATOM 8214 O O . GLY C 1 244 ? 105.206 114.924 -2.250 1.000 13.304 242 GLY TTT O 1
ATOM 8215 N N . VAL C 1 245 ? 103.521 113.428 -2.748 1.000 10.427 243 VAL TTT N 1
ATOM 8216 C CA . VAL C 1 245 ? 103.916 113.137 -4.122 1.000 10.279 243 VAL TTT CA 1
ATOM 8217 C C . VAL C 1 245 ? 103.039 113.790 -5.194 1.000 9.330 243 VAL TTT C 1
ATOM 8218 O O . VAL C 1 245 ? 101.893 113.360 -5.445 1.000 10.583 243 VAL TTT O 1
ATOM 8222 N N . TRP C 1 246 ? 103.554 114.883 -5.793 1.000 8.702 244 TRP TTT N 1
ATOM 8223 C CA . TRP C 1 246 ? 102.988 115.494 -7.001 1.000 8.936 244 TRP TTT CA 1
ATOM 8224 C C . TRP C 1 246 ? 104.127 116.205 -7.720 1.000 8.508 244 TRP TTT C 1
ATOM 8225 O O . TRP C 1 246 ? 105.240 116.332 -7.153 1.000 8.981 244 TRP TTT O 1
ATOM 8236 N N . PRO C 1 247 ? 103.971 116.614 -9.026 1.000 8.568 245 PRO TTT N 1
ATOM 8237 C CA . PRO C 1 247 ? 105.153 117.064 -9.775 1.000 9.152 245 PRO TTT CA 1
ATOM 8238 C C . PRO C 1 247 ? 105.914 118.224 -9.065 1.000 8.913 245 PRO TTT C 1
ATOM 8239 O O . PRO C 1 247 ? 107.143 118.160 -8.950 1.000 9.454 245 PRO TTT O 1
ATOM 8243 N N . VAL C 1 248 ? 105.202 119.246 -8.614 1.000 8.694 246 VAL TTT N 1
ATOM 8244 C CA . VAL C 1 248 ? 105.853 120.432 -7.955 1.000 8.879 246 VAL TTT CA 1
ATOM 8245 C C . VAL C 1 248 ? 106.605 120.003 -6.693 1.000 8.979 246 VAL TTT C 1
ATOM 8246 O O . VAL C 1 248 ? 107.747 120.433 -6.440 1.000 9.478 246 VAL TTT O 1
ATOM 8250 N N . ALA C 1 249 ? 105.977 119.155 -5.841 1.000 8.989 247 ALA TTT N 1
ATOM 8251 C CA . ALA C 1 249 ? 106.646 118.689 -4.624 1.000 9.330 247 ALA TTT CA 1
ATOM 8252 C C . ALA C 1 249 ? 107.917 117.907 -4.912 1.000 9.060 247 ALA TTT C 1
ATOM 8253 O O . ALA C 1 249 ? 108.913 117.973 -4.109 1.000 9.567 247 ALA TTT O 1
ATOM 8255 N N . ILE C 1 250 ? 107.983 117.211 -6.077 1.000 8.397 248 ILE TTT N 1
ATOM 8256 C CA . ILE C 1 250 ? 109.202 116.462 -6.471 1.000 8.866 248 ILE TTT CA 1
ATOM 8257 C C . ILE C 1 250 ? 110.303 117.404 -7.030 1.000 8.561 248 ILE TTT C 1
ATOM 8258 O O . ILE C 1 250 ? 111.470 116.982 -7.106 1.000 10.044 248 ILE TTT O 1
ATOM 8263 N N . GLY C 1 251 ? 109.906 118.629 -7.440 1.000 9.555 249 GLY TTT N 1
ATOM 8264 C CA . GLY C 1 251 ? 110.840 119.616 -7.983 1.000 9.133 249 GLY TTT CA 1
ATOM 8265 C C . GLY C 1 251 ? 110.623 120.092 -9.427 1.000 9.131 249 GLY TTT C 1
ATOM 8266 O O . GLY C 1 251 ? 111.469 120.869 -9.927 1.000 9.395 249 GLY TTT O 1
ATOM 8267 N N . HIS C 1 252 ? 109.540 119.654 -10.085 1.000 8.594 250 HIS TTT N 1
ATOM 8268 C CA . HIS C 1 252 ? 109.293 120.024 -11.511 1.000 8.515 250 HIS TTT CA 1
ATOM 8269 C C . HIS C 1 252 ? 108.004 120.839 -11.623 1.000 8.734 250 HIS TTT C 1
ATOM 8270 O O . HIS C 1 252 ? 106.978 120.537 -10.984 1.000 9.810 250 HIS TTT O 1
ATOM 8277 N N . PRO C 1 253 ? 108.008 121.896 -12.503 1.000 9.005 251 PRO TTT N 1
ATOM 8278 C CA . PRO C 1 253 ? 106.760 122.666 -12.706 1.000 9.327 251 PRO TTT CA 1
ATOM 8279 C C . PRO C 1 253 ? 105.587 121.785 -13.179 1.000 8.797 251 PRO TTT C 1
ATOM 8280 O O . PRO C 1 253 ? 105.750 120.796 -13.914 1.000 9.801 251 PRO TTT O 1
ATOM 8284 N N . CYS C 1 254 ? 104.377 122.214 -12.845 1.000 9.297 252 CYS TTT N 1
ATOM 8285 C CA . CYS C 1 254 ? 103.138 121.746 -13.538 1.000 9.445 252 CYS TTT CA 1
ATOM 8286 C C . CYS C 1 254 ? 103.292 122.136 -15.047 1.000 9.624 252 CYS TTT C 1
ATOM 8287 O O . CYS C 1 254 ? 103.732 123.267 -15.366 1.000 10.059 252 CYS TTT O 1
ATOM 8290 N N . TYR C 1 255 ? 102.880 121.214 -15.946 1.000 9.439 253 TYR TTT N 1
ATOM 8291 C CA . TYR C 1 255 ? 102.906 121.368 -17.406 1.000 9.807 253 TYR TTT CA 1
ATOM 8292 C C . TYR C 1 255 ? 101.499 121.717 -17.958 1.000 9.564 253 TYR TTT C 1
ATOM 8293 O O . TYR C 1 255 ? 101.350 121.974 -19.184 1.000 11.031 253 TYR TTT O 1
ATOM 8302 N N . GLY C 1 256 ? 100.451 121.696 -17.113 1.000 10.203 254 GLY TTT N 1
ATOM 8303 C CA . GLY C 1 256 ? 99.076 121.980 -17.549 1.000 9.932 254 GLY TTT CA 1
ATOM 8304 C C . GLY C 1 256 ? 98.397 120.768 -18.219 1.000 10.241 254 GLY TTT C 1
ATOM 8305 O O . GLY C 1 256 ? 97.442 121.007 -19.032 1.000 10.933 254 GLY TTT O 1
ATOM 8306 N N . CYS C 1 257 ? 98.783 119.522 -17.881 1.000 9.743 255 CYS TTT N 1
ATOM 8307 C CA . CYS C 1 257 ? 98.225 118.383 -18.677 1.000 9.780 255 CYS TTT CA 1
ATOM 8308 C C . CYS C 1 257 ? 96.723 118.259 -18.504 1.000 9.529 255 CYS TTT C 1
ATOM 8309 O O . CYS C 1 257 ? 96.046 117.689 -19.410 1.000 10.669 255 CYS TTT O 1
ATOM 8312 N N . ASN C 1 258 ? 96.109 118.736 -17.412 1.000 9.911 256 ASN TTT N 1
ATOM 8313 C CA . ASN C 1 258 ? 94.650 118.738 -17.231 1.000 10.171 256 ASN TTT CA 1
ATOM 8314 C C . ASN C 1 258 ? 93.918 119.615 -18.247 1.000 10.163 256 ASN TTT C 1
ATOM 8315 O O . ASN C 1 258 ? 92.691 119.366 -18.459 1.000 11.054 256 ASN TTT O 1
ATOM 8320 N N . GLU C 1 259 ? 94.538 120.705 -18.696 1.000 10.374 257 GLU TTT N 1
ATOM 8321 C CA . GLU C 1 259 ? 93.814 121.895 -19.188 1.000 10.640 257 GLU TTT CA 1
ATOM 8322 C C . GLU C 1 259 ? 94.024 122.140 -20.714 1.000 10.903 257 GLU TTT C 1
ATOM 8323 O O . GLU C 1 259 ? 95.175 122.365 -21.178 1.000 12.324 257 GLU TTT O 1
ATOM 8329 N N . GLU C 1 260 ? 92.885 122.175 -21.447 1.000 11.948 258 GLU TTT N 1
ATOM 8330 C CA . GLU C 1 260 ? 92.920 122.411 -22.926 1.000 12.598 258 GLU TTT CA 1
ATOM 8331 C C . GLU C 1 260 ? 93.624 123.738 -23.233 1.000 12.591 258 GLU TTT C 1
ATOM 8332 O O . GLU C 1 260 ? 93.327 124.789 -22.617 1.000 13.839 258 GLU TTT O 1
ATOM 8338 N N . GLY C 1 261 ? 94.548 123.734 -24.228 1.000 13.662 259 GLY TTT N 1
ATOM 8339 C CA . GLY C 1 261 ? 95.318 124.942 -24.632 1.000 15.071 259 GLY TTT CA 1
ATOM 8340 C C . GLY C 1 261 ? 96.602 125.157 -23.808 1.000 13.437 259 GLY TTT C 1
ATOM 8341 O O . GLY C 1 261 ? 97.329 126.095 -24.165 1.000 15.830 259 GLY TTT O 1
ATOM 8342 N N . ILE C 1 262 ? 96.756 124.405 -22.746 1.000 12.238 260 ILE TTT N 1
ATOM 8343 C CA . ILE C 1 262 ? 97.953 124.581 -21.875 1.000 11.416 260 ILE TTT CA 1
ATOM 8344 C C . ILE C 1 262 ? 98.886 123.359 -22.131 1.000 12.431 260 ILE TTT C 1
ATOM 8345 O O . ILE C 1 262 ? 99.875 123.441 -22.942 1.000 12.894 260 ILE TTT O 1
ATOM 8350 N N . GLY C 1 263 ? 98.580 122.226 -21.511 1.000 11.786 261 GLY TTT N 1
ATOM 8351 C CA . GLY C 1 263 ? 99.374 121.015 -21.741 1.000 12.159 261 GLY TTT CA 1
ATOM 8352 C C . GLY C 1 263 ? 99.447 120.622 -23.210 1.000 11.952 261 GLY TTT C 1
ATOM 8353 O O . GLY C 1 263 ? 98.463 120.645 -23.933 1.000 12.498 261 GLY TTT O 1
ATOM 8354 N N . PHE C 1 264 ? 100.668 120.243 -23.658 1.000 11.493 262 PHE TTT N 1
ATOM 8355 C CA . PHE C 1 264 ? 100.908 119.772 -25.040 1.000 11.620 262 PHE TTT CA 1
ATOM 8356 C C . PHE C 1 264 ? 100.901 120.887 -26.084 1.000 13.264 262 PHE TTT C 1
ATOM 8357 O O . PHE C 1 264 ? 101.160 120.646 -27.275 1.000 17.492 262 PHE TTT O 1
ATOM 8365 N N . HIS C 1 265 ? 100.617 122.129 -25.690 1.000 13.660 263 HIS TTT N 1
ATOM 8366 C CA . HIS C 1 265 ? 100.575 123.331 -26.533 1.000 14.196 263 HIS TTT CA 1
ATOM 8367 C C . HIS C 1 265 ? 101.747 124.234 -26.134 1.000 15.789 263 HIS TTT C 1
ATOM 8368 O O . HIS C 1 265 ? 102.638 124.529 -26.943 1.000 21.482 263 HIS TTT O 1
ATOM 8375 N N . LYS C 1 266 ? 101.854 124.608 -24.880 1.000 13.578 264 LYS TTT N 1
ATOM 8376 C CA . LYS C 1 266 ? 102.883 125.546 -24.367 1.000 13.259 264 LYS TTT CA 1
ATOM 8377 C C . LYS C 1 266 ? 104.177 124.759 -24.027 1.000 12.517 264 LYS TTT C 1
ATOM 8378 O O . LYS C 1 266 ? 104.103 123.615 -23.500 1.000 12.562 264 LYS TTT O 1
ATOM 8384 N N . GLY C 1 267 ? 105.345 125.342 -24.245 1.000 13.248 265 GLY TTT N 1
ATOM 8385 C CA . GLY C 1 267 ? 106.620 124.763 -23.842 1.000 13.559 265 GLY TTT CA 1
ATOM 8386 C C . GLY C 1 267 ? 106.686 124.589 -22.316 1.000 12.094 265 GLY TTT C 1
ATOM 8387 O O . GLY C 1 267 ? 106.068 125.356 -21.561 1.000 12.509 265 GLY TTT O 1
ATOM 8388 N N . ILE C 1 268 ? 107.492 123.609 -21.880 1.000 11.316 266 ILE TTT N 1
ATOM 8389 C CA . ILE C 1 268 ? 107.715 123.396 -20.425 1.000 10.820 266 ILE TTT CA 1
ATOM 8390 C C . ILE C 1 268 ? 108.082 124.714 -19.744 1.000 10.896 266 ILE TTT C 1
ATOM 8391 O O . ILE C 1 268 ? 107.521 125.027 -18.671 1.000 12.474 266 ILE TTT O 1
ATOM 8396 N N . HIS C 1 269 ? 109.068 125.442 -20.321 1.000 10.844 267 HIS TTT N 1
ATOM 8397 C CA . HIS C 1 269 ? 109.592 126.654 -19.688 1.000 12.112 267 HIS TTT CA 1
ATOM 8398 C C . HIS C 1 269 ? 108.872 127.951 -20.049 1.000 12.127 267 HIS TTT C 1
ATOM 8399 O O . HIS C 1 269 ? 109.280 129.010 -19.530 1.000 15.026 267 HIS TTT O 1
ATOM 8406 N N . GLN C 1 270 ? 107.872 127.875 -20.911 1.000 13.020 268 GLN TTT N 1
ATOM 8407 C CA . GLN C 1 270 ? 107.025 129.040 -21.224 1.000 13.555 268 GLN TTT CA 1
ATOM 8408 C C . GLN C 1 270 ? 106.231 129.491 -20.005 1.000 12.932 268 GLN TTT C 1
ATOM 8409 O O . GLN C 1 270 ? 105.710 128.636 -19.269 1.000 13.556 268 GLN TTT O 1
ATOM 8415 N N . LEU C 1 271 ? 106.210 130.797 -19.689 1.000 13.304 269 LEU TTT N 1
ATOM 8416 C CA . LEU C 1 271 ? 105.536 131.322 -18.481 1.000 13.906 269 LEU TTT CA 1
ATOM 8417 C C . LEU C 1 271 ? 103.994 131.325 -18.666 1.000 13.502 269 LEU TTT C 1
ATOM 8418 O O . LEU C 1 271 ? 103.502 131.723 -19.743 1.000 16.953 269 LEU TTT O 1
ATOM 8423 N N . ALA C 1 272 ? 103.322 131.036 -17.566 1.000 14.460 270 ALA TTT N 1
ATOM 8424 C CA . ALA C 1 272 ? 101.850 131.112 -17.462 1.000 14.039 270 ALA TTT CA 1
ATOM 8425 C C . ALA C 1 272 ? 101.328 132.544 -17.280 1.000 15.195 270 ALA TTT C 1
ATOM 8426 O O . ALA C 1 272 ? 102.037 133.372 -16.688 1.000 17.231 270 ALA TTT O 1
ATOM 8428 N N . ASN C 1 273 ? 100.091 132.800 -17.711 1.000 17.612 271 ASN TTT N 1
ATOM 8429 C CA . ASN C 1 273 ? 99.372 134.040 -17.334 1.000 17.942 271 ASN TTT CA 1
ATOM 8430 C C . ASN C 1 273 ? 98.852 133.906 -15.907 1.000 18.010 271 ASN TTT C 1
ATOM 8431 O O . ASN C 1 273 ? 98.347 132.849 -15.545 1.000 20.111 271 ASN TTT O 1
ATOM 8436 N N . VAL C 1 274 ? 99.015 134.953 -15.090 1.000 19.560 272 VAL TTT N 1
ATOM 8437 C CA . VAL C 1 274 ? 98.496 134.986 -13.702 1.000 20.195 272 VAL TTT CA 1
ATOM 8438 C C . VAL C 1 274 ? 97.266 135.891 -13.602 1.000 22.764 272 VAL TTT C 1
ATOM 8439 O O . VAL C 1 274 ? 97.311 137.040 -14.078 1.000 28.293 272 VAL TTT O 1
ATOM 8443 N N . GLU C 1 275 ? 96.155 135.399 -13.031 1.000 22.029 273 GLU TTT N 1
ATOM 8444 C CA . GLU C 1 275 ? 94.898 136.202 -12.929 1.000 26.059 273 GLU TTT CA 1
ATOM 8445 C C . GLU C 1 275 ? 95.160 137.511 -12.171 1.000 43.528 273 GLU TTT C 1
ATOM 8446 O O . GLU C 1 275 ? 95.972 137.497 -11.209 1.000 39.968 273 GLU TTT O 1
ATOM 8452 N N . SER D 2 2 ? 91.366 72.734 -45.164 1.000 40.801 2 SER MMM N 1
ATOM 8453 C CA . SER D 2 2 ? 92.044 74.073 -44.725 1.000 45.988 2 SER MMM CA 1
ATOM 8454 C C . SER D 2 2 ? 91.050 75.252 -44.621 1.000 68.902 2 SER MMM C 1
ATOM 8455 O O . SER D 2 2 ? 89.924 75.188 -45.236 1.000 71.870 2 SER MMM O 1
ATOM 8458 N N . GLN D 2 3 ? 91.442 76.315 -43.909 1.000 50.031 3 GLN MMM N 1
ATOM 8459 C CA . GLN D 2 3 ? 90.605 77.545 -43.869 1.000 36.524 3 GLN MMM CA 1
ATOM 8460 C C . GLN D 2 3 ? 91.405 78.812 -43.322 1.000 39.808 3 GLN MMM C 1
ATOM 8461 O O . GLN D 2 3 ? 92.562 78.697 -42.650 1.000 30.237 3 GLN MMM O 1
ATOM 8467 N N . ARG D 2 4 ? 90.836 80.054 -43.445 1.000 31.212 4 ARG MMM N 1
ATOM 8468 C CA . ARG D 2 4 ? 91.376 81.349 -43.054 1.000 28.573 4 ARG MMM CA 1
ATOM 8469 C C . ARG D 2 4 ? 90.591 81.950 -41.831 1.000 22.014 4 ARG MMM C 1
ATOM 8470 O O . ARG D 2 4 ? 89.321 81.917 -41.801 1.000 26.689 4 ARG MMM O 1
ATOM 8478 N N . ILE D 2 5 ? 91.294 82.335 -40.747 1.000 22.567 5 ILE MMM N 1
ATOM 8479 C CA . ILE D 2 5 ? 90.689 82.886 -39.492 1.000 21.198 5 ILE MMM CA 1
ATOM 8480 C C . ILE D 2 5 ? 91.280 84.279 -39.250 1.000 22.147 5 ILE MMM C 1
ATOM 8481 O O . ILE D 2 5 ? 92.392 84.613 -39.723 1.000 21.953 5 ILE MMM O 1
ATOM 8486 N N . THR D 2 6 ? 90.507 85.102 -38.536 1.000 20.958 6 THR MMM N 1
ATOM 8487 C CA . THR D 2 6 ? 90.897 86.426 -38.002 1.000 20.134 6 THR MMM CA 1
ATOM 8488 C C . THR D 2 6 ? 90.664 86.471 -36.475 1.000 18.693 6 THR MMM C 1
ATOM 8489 O O . THR D 2 6 ? 89.615 85.993 -36.033 1.000 21.120 6 THR MMM O 1
ATOM 8493 N N . ILE D 2 7 ? 91.648 86.972 -35.744 1.000 17.260 7 ILE MMM N 1
ATOM 8494 C CA . ILE D 2 7 ? 91.576 87.207 -34.256 1.000 15.199 7 ILE MMM CA 1
ATOM 8495 C C . ILE D 2 7 ? 91.661 88.737 -34.072 1.000 15.133 7 ILE MMM C 1
ATOM 8496 O O . ILE D 2 7 ? 92.775 89.347 -34.252 1.000 16.786 7 ILE MMM O 1
ATOM 8501 N N . ASP D 2 8 ? 90.491 89.354 -33.799 1.000 16.498 8 ASP MMM N 1
ATOM 8502 C CA . ASP D 2 8 ? 90.365 90.829 -33.863 1.000 15.250 8 ASP MMM CA 1
ATOM 8503 C C . ASP D 2 8 ? 89.186 91.280 -33.010 1.000 16.127 8 ASP MMM C 1
ATOM 8504 O O . ASP D 2 8 ? 88.037 91.060 -33.428 1.000 19.012 8 ASP MMM O 1
ATOM 8509 N N . PRO D 2 9 ? 89.399 91.769 -31.755 1.000 15.531 9 PRO MMM N 1
ATOM 8510 C CA . PRO D 2 9 ? 90.692 92.193 -31.141 1.000 15.298 9 PRO MMM CA 1
ATOM 8511 C C . PRO D 2 9 ? 91.464 91.047 -30.476 1.000 15.840 9 PRO MMM C 1
ATOM 8512 O O . PRO D 2 9 ? 90.834 90.189 -29.833 1.000 16.352 9 PRO MMM O 1
ATOM 8516 N N . VAL D 2 10 ? 92.774 91.082 -30.508 1.000 14.314 10 VAL MMM N 1
ATOM 8517 C CA . VAL D 2 10 ? 93.590 90.359 -29.512 1.000 14.858 10 VAL MMM CA 1
ATOM 8518 C C . VAL D 2 10 ? 93.491 91.106 -28.169 1.000 13.982 10 VAL MMM C 1
ATOM 8519 O O . VAL D 2 10 ? 93.822 92.299 -28.105 1.000 16.706 10 VAL MMM O 1
ATOM 8523 N N . THR D 2 11 ? 93.022 90.409 -27.128 1.000 13.413 11 THR MMM N 1
ATOM 8524 C CA . THR D 2 11 ? 92.890 90.997 -25.768 1.000 12.645 11 THR MMM CA 1
ATOM 8525 C C . THR D 2 11 ? 94.106 90.665 -24.915 1.000 12.154 11 THR MMM C 1
ATOM 8526 O O . THR D 2 11 ? 95.004 89.897 -25.344 1.000 13.742 11 THR MMM O 1
ATOM 8530 N N . ARG D 2 12 ? 94.168 91.271 -23.709 1.000 12.461 12 ARG MMM N 1
ATOM 8531 C CA . ARG D 2 12 ? 95.271 90.992 -22.753 1.000 12.239 12 ARG MMM CA 1
ATOM 8532 C C . ARG D 2 12 ? 96.659 91.317 -23.393 1.000 12.136 12 ARG MMM C 1
ATOM 8533 O O . ARG D 2 12 ? 97.665 90.575 -23.231 1.000 12.495 12 ARG MMM O 1
ATOM 8541 N N . ILE D 2 13 ? 96.632 92.469 -24.074 1.000 12.921 13 ILE MMM N 1
ATOM 8542 C CA . ILE D 2 13 ? 97.818 93.183 -24.613 1.000 12.477 13 ILE MMM CA 1
ATOM 8543 C C . ILE D 2 13 ? 97.635 94.693 -24.341 1.000 10.993 13 ILE MMM C 1
ATOM 8544 O O . ILE D 2 13 ? 96.541 95.066 -23.849 1.000 13.815 13 ILE MMM O 1
ATOM 8549 N N . GLU D 2 14 ? 98.655 95.483 -24.688 1.000 11.738 14 GLU MMM N 1
ATOM 8550 C CA . GLU D 2 14 ? 98.400 96.953 -24.851 1.000 11.403 14 GLU MMM CA 1
ATOM 8551 C C . GLU D 2 14 ? 97.986 97.213 -26.305 1.000 12.080 14 GLU MMM C 1
ATOM 8552 O O . GLU D 2 14 ? 98.696 96.798 -27.244 1.000 12.890 14 GLU MMM O 1
ATOM 8558 N N . GLY D 2 15 ? 96.886 97.921 -26.487 1.000 12.099 15 GLY MMM N 1
ATOM 8559 C CA . GLY D 2 15 ? 96.522 98.516 -27.788 1.000 13.656 15 GLY MMM CA 1
ATOM 8560 C C . GLY D 2 15 ? 95.790 97.561 -28.747 1.000 13.125 15 GLY MMM C 1
ATOM 8561 O O . GLY D 2 15 ? 95.142 96.578 -28.347 1.000 13.279 15 GLY MMM O 1
ATOM 8562 N N . HIS D 2 16 ? 95.778 97.937 -30.019 1.000 12.744 16 HIS MMM N 1
ATOM 8563 C CA . HIS D 2 16 ? 94.865 97.428 -31.046 1.000 12.764 16 HIS MMM CA 1
ATOM 8564 C C . HIS D 2 16 ? 95.628 96.530 -32.057 1.000 12.286 16 HIS MMM C 1
ATOM 8565 O O . HIS D 2 16 ? 96.426 97.069 -32.895 1.000 13.430 16 HIS MMM O 1
ATOM 8572 N N . LEU D 2 17 ? 95.418 95.224 -31.961 1.000 13.200 17 LEU MMM N 1
ATOM 8573 C CA . LEU D 2 17 ? 96.096 94.174 -32.789 1.000 12.422 17 LEU MMM CA 1
ATOM 8574 C C . LEU D 2 17 ? 95.055 93.238 -33.419 1.000 13.225 17 LEU MMM C 1
ATOM 8575 O O . LEU D 2 17 ? 94.125 92.800 -32.758 1.000 15.355 17 LEU MMM O 1
ATOM 8580 N N . ARG D 2 18 ? 95.303 92.992 -34.716 1.000 13.927 18 ARG MMM N 1
ATOM 8581 C CA . ARG D 2 18 ? 94.602 91.932 -35.508 1.000 14.416 18 ARG MMM CA 1
ATOM 8582 C C . ARG D 2 18 ? 95.645 90.856 -35.941 1.000 14.182 18 ARG MMM C 1
ATOM 8583 O O . ARG D 2 18 ? 96.737 91.242 -36.436 1.000 15.439 18 ARG MMM O 1
ATOM 8591 N N . ILE D 2 19 ? 95.322 89.599 -35.732 1.000 14.763 19 ILE MMM N 1
ATOM 8592 C CA . ILE D 2 19 ? 96.140 88.471 -36.222 1.000 15.775 19 ILE MMM CA 1
ATOM 8593 C C . ILE D 2 19 ? 95.319 87.641 -37.201 1.000 16.794 19 ILE MMM C 1
ATOM 8594 O O . ILE D 2 19 ? 94.208 87.209 -36.813 1.000 17.717 19 ILE MMM O 1
ATOM 8599 N N . ASP D 2 20 ? 95.793 87.387 -38.436 1.000 16.474 20 ASP MMM N 1
ATOM 8600 C CA . ASP D 2 20 ? 95.163 86.457 -39.404 1.000 17.451 20 ASP MMM CA 1
ATOM 8601 C C . ASP D 2 20 ? 96.060 85.222 -39.560 1.000 18.345 20 ASP MMM C 1
ATOM 8602 O O . ASP D 2 20 ? 97.292 85.328 -39.586 1.000 18.881 20 ASP MMM O 1
ATOM 8607 N N . CYS D 2 21 ? 95.402 84.052 -39.758 1.000 18.881 21 CYS MMM N 1
ATOM 8608 C CA . CYS D 2 21 ? 96.108 82.754 -39.961 1.000 19.813 21 CYS MMM CA 1
ATOM 8609 C C . CYS D 2 21 ? 95.403 81.886 -41.042 1.000 21.427 21 CYS MMM C 1
ATOM 8610 O O . CYS D 2 21 ? 94.194 81.763 -40.991 1.000 22.873 21 CYS MMM O 1
ATOM 8613 N N . GLU D 2 22 ? 96.204 81.336 -41.969 1.000 21.190 22 GLU MMM N 1
ATOM 8614 C CA A GLU D 2 22 ? 95.762 80.172 -42.778 0.500 24.327 22 GLU MMM CA 1
ATOM 8615 C CA B GLU D 2 22 ? 95.812 80.159 -42.811 0.500 24.173 22 GLU MMM CA 1
ATOM 8616 C C . GLU D 2 22 ? 96.094 78.929 -41.953 1.000 22.382 22 GLU MMM C 1
ATOM 8617 O O . GLU D 2 22 ? 97.217 78.765 -41.487 1.000 21.045 22 GLU MMM O 1
ATOM 8628 N N . ILE D 2 23 ? 95.092 78.071 -41.783 1.000 21.945 23 ILE MMM N 1
ATOM 8629 C CA . ILE D 2 23 ? 95.231 76.762 -41.119 1.000 21.901 23 ILE MMM CA 1
ATOM 8630 C C . ILE D 2 23 ? 95.111 75.684 -42.207 1.000 20.111 23 ILE MMM C 1
ATOM 8631 O O . ILE D 2 23 ? 94.073 75.602 -43.021 1.000 27.753 23 ILE MMM O 1
ATOM 8636 N N . GLU D 2 24 ? 96.061 74.769 -42.152 1.000 26.859 24 GLU MMM N 1
ATOM 8637 C CA . GLU D 2 24 ? 95.973 73.666 -43.108 1.000 30.167 24 GLU MMM CA 1
ATOM 8638 C C . GLU D 2 24 ? 96.323 72.367 -42.425 1.000 35.661 24 GLU MMM C 1
ATOM 8639 O O . GLU D 2 24 ? 97.361 72.344 -41.734 1.000 33.486 24 GLU MMM O 1
ATOM 8645 N N . ASN D 2 25 ? 95.443 71.319 -42.513 1.000 29.481 25 ASN MMM N 1
ATOM 8646 C CA . ASN D 2 25 ? 95.802 70.061 -41.818 1.000 33.452 25 ASN MMM CA 1
ATOM 8647 C C . ASN D 2 25 ? 96.050 70.339 -40.337 1.000 27.656 25 ASN MMM C 1
ATOM 8648 O O . ASN D 2 25 ? 96.925 69.722 -39.746 1.000 38.591 25 ASN MMM O 1
ATOM 8653 N N . GLY D 2 26 ? 95.177 71.179 -39.754 1.000 27.092 26 GLY MMM N 1
ATOM 8654 C CA . GLY D 2 26 ? 95.190 71.393 -38.306 1.000 28.133 26 GLY MMM CA 1
ATOM 8655 C C . GLY D 2 26 ? 96.343 72.241 -37.722 1.000 26.080 26 GLY MMM C 1
ATOM 8656 O O . GLY D 2 26 ? 96.428 72.287 -36.460 1.000 27.878 26 GLY MMM O 1
ATOM 8657 N N . VAL D 2 27 ? 97.217 72.844 -38.536 1.000 25.834 27 VAL MMM N 1
ATOM 8658 C CA . VAL D 2 27 ? 98.389 73.658 -38.077 1.000 27.439 27 VAL MMM CA 1
ATOM 8659 C C . VAL D 2 27 ? 98.330 74.993 -38.839 1.000 23.437 27 VAL MMM C 1
ATOM 8660 O O . VAL D 2 27 ? 97.939 74.987 -40.027 1.000 23.701 27 VAL MMM O 1
ATOM 8664 N N . VAL D 2 28 ? 98.789 76.091 -38.256 1.000 20.640 28 VAL MMM N 1
ATOM 8665 C CA . VAL D 2 28 ? 98.982 77.377 -38.953 1.000 22.901 28 VAL MMM CA 1
ATOM 8666 C C . VAL D 2 28 ? 100.057 77.201 -40.047 1.000 22.624 28 VAL 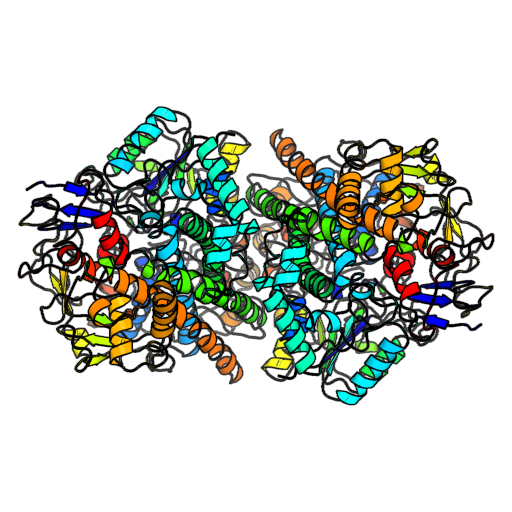MMM C 1
ATOM 8667 O O . VAL D 2 28 ? 101.254 76.825 -39.725 1.000 25.225 28 VAL MMM O 1
ATOM 8671 N N . SER D 2 29 ? 99.721 77.538 -41.287 1.000 22.697 29 SER MMM N 1
ATOM 8672 C CA . SER D 2 29 ? 100.688 77.469 -42.428 1.000 24.062 29 SER MMM CA 1
ATOM 8673 C C . SER D 2 29 ? 101.294 78.851 -42.766 1.000 24.083 29 SER MMM C 1
ATOM 8674 O O . SER D 2 29 ? 102.445 78.927 -43.317 1.000 23.644 29 SER MMM O 1
ATOM 8677 N N . LYS D 2 30 ? 100.599 79.934 -42.446 1.000 21.337 30 LYS MMM N 1
ATOM 8678 C CA . LYS D 2 30 ? 100.982 81.330 -42.787 1.000 19.728 30 LYS MMM CA 1
ATOM 8679 C C . LYS D 2 30 ? 100.193 82.274 -41.873 1.000 19.358 30 LYS MMM C 1
ATOM 8680 O O . LYS D 2 30 ? 98.995 82.013 -41.571 1.000 21.244 30 LYS MMM O 1
ATOM 8686 N N . ALA D 2 31 ? 100.831 83.382 -41.463 1.000 18.079 31 ALA MMM N 1
ATOM 8687 C CA . ALA D 2 31 ? 100.183 84.387 -40.602 1.000 17.440 31 ALA MMM CA 1
ATOM 8688 C C . ALA D 2 31 ? 100.504 85.833 -41.010 1.000 17.618 31 ALA MMM C 1
ATOM 8689 O O . ALA D 2 31 ? 101.505 86.105 -41.703 1.000 18.728 31 ALA MMM O 1
ATOM 8691 N N . TRP D 2 32 ? 99.644 86.742 -40.541 1.000 16.717 32 TRP MMM N 1
ATOM 8692 C CA . TRP D 2 32 ? 99.733 88.180 -40.753 1.000 17.134 32 TRP MMM CA 1
ATOM 8693 C C . TRP D 2 32 ? 99.522 88.871 -39.395 1.000 15.979 32 TRP MMM C 1
ATOM 8694 O O . TRP D 2 32 ? 98.519 88.571 -38.717 1.000 18.705 32 TRP MMM O 1
ATOM 8705 N N . ALA D 2 33 ? 100.393 89.840 -39.050 1.000 14.685 33 ALA MMM N 1
ATOM 8706 C CA . ALA D 2 33 ? 100.208 90.670 -37.841 1.000 13.406 33 ALA MMM CA 1
ATOM 8707 C C . ALA D 2 33 ? 99.878 92.096 -38.323 1.000 13.187 33 ALA MMM C 1
ATOM 8708 O O . ALA D 2 33 ? 100.571 92.643 -39.238 1.000 13.773 33 ALA MMM O 1
ATOM 8710 N N . SER D 2 34 ? 98.878 92.750 -37.710 1.000 14.190 34 SER MMM N 1
ATOM 8711 C CA . SER D 2 34 ? 98.418 94.104 -38.125 1.000 15.118 34 SER MMM CA 1
ATOM 8712 C C . SER D 2 34 ? 98.187 95.019 -36.901 1.000 14.392 34 SER MMM C 1
ATOM 8713 O O . SER D 2 34 ? 97.272 94.705 -36.056 1.000 15.154 34 SER MMM O 1
ATOM 8716 N N . GLY D 2 35 ? 98.864 96.156 -36.844 1.000 13.356 35 GLY MMM N 1
ATOM 8717 C CA . GLY D 2 35 ? 98.495 97.238 -35.888 1.000 13.419 35 GLY MMM CA 1
ATOM 8718 C C . GLY D 2 35 ? 97.456 98.105 -36.539 1.000 11.997 35 GLY MMM C 1
ATOM 8719 O O . GLY D 2 35 ? 97.665 98.631 -37.668 1.000 13.878 35 GLY MMM O 1
ATOM 8720 N N . THR D 2 36 ? 96.270 98.264 -35.891 1.000 12.768 36 THR MMM N 1
ATOM 8721 C CA . THR D 2 36 ? 95.078 98.837 -36.532 1.000 13.196 36 THR MMM CA 1
ATOM 8722 C C . THR D 2 36 ? 94.800 100.282 -36.057 1.000 12.566 36 THR MMM C 1
ATOM 8723 O O . THR D 2 36 ? 93.724 100.823 -36.451 1.000 14.474 36 THR MMM O 1
ATOM 8727 N N . MET D 2 37 ? 95.676 100.871 -35.226 1.000 12.861 37 MET MMM N 1
ATOM 8728 C CA . MET D 2 37 ? 95.461 102.287 -34.750 1.000 12.252 37 MET MMM CA 1
ATOM 8729 C C . MET D 2 37 ? 96.745 103.085 -34.892 1.000 12.340 37 MET MMM C 1
ATOM 8730 O O . MET D 2 37 ? 97.859 102.579 -34.557 1.000 12.480 37 MET MMM O 1
ATOM 8735 N N . TRP D 2 38 ? 96.660 104.314 -35.443 1.000 11.929 38 TRP MMM N 1
ATOM 8736 C CA . TRP D 2 38 ? 97.799 105.241 -35.579 1.000 11.542 38 TRP MMM CA 1
ATOM 8737 C C . TRP D 2 38 ? 97.391 106.629 -35.027 1.000 11.884 38 TRP MMM C 1
ATOM 8738 O O . TRP D 2 38 ? 96.204 107.076 -35.168 1.000 13.135 38 TRP MMM O 1
ATOM 8749 N N . ARG D 2 39 ? 98.361 107.309 -34.369 1.000 11.625 39 ARG MMM N 1
ATOM 8750 C CA . ARG D 2 39 ? 98.218 108.709 -33.905 1.000 11.649 39 ARG MMM CA 1
ATOM 8751 C C . ARG D 2 39 ? 99.116 109.739 -34.593 1.000 11.765 39 ARG MMM C 1
ATOM 8752 O O . ARG D 2 39 ? 98.791 110.934 -34.660 1.000 13.464 39 ARG MMM O 1
ATOM 8760 N N . GLY D 2 40 ? 100.278 109.332 -35.089 1.000 11.344 40 GLY MMM N 1
ATOM 8761 C CA . GLY D 2 40 ? 101.255 110.277 -35.655 1.000 12.421 40 GLY MMM CA 1
ATOM 8762 C C . GLY D 2 40 ? 102.035 111.072 -34.604 1.000 11.589 40 GLY MMM C 1
ATOM 8763 O O . GLY D 2 40 ? 102.236 112.305 -34.761 1.000 11.878 40 GLY MMM O 1
ATOM 8764 N N . MET D 2 41 ? 102.522 110.406 -33.568 1.000 11.432 41 MET MMM N 1
ATOM 8765 C CA . MET D 2 41 ? 103.274 111.065 -32.458 1.000 11.106 41 MET MMM CA 1
ATOM 8766 C C . MET D 2 41 ? 104.592 111.713 -32.956 1.000 11.583 41 MET MMM C 1
ATOM 8767 O O . MET D 2 41 ? 105.045 112.756 -32.422 1.000 11.982 41 MET MMM O 1
ATOM 8772 N N . GLU D 2 42 ? 105.244 111.102 -33.968 1.000 11.343 42 GLU MMM N 1
ATOM 8773 C CA . GLU D 2 42 ? 106.524 111.685 -34.537 1.000 11.405 42 GLU MMM CA 1
ATOM 8774 C C . GLU D 2 42 ? 106.236 113.060 -35.201 1.000 12.106 42 GLU MMM C 1
ATOM 8775 O O . GLU D 2 42 ? 107.057 113.996 -35.090 1.000 15.070 42 GLU MMM O 1
ATOM 8781 N N . GLU D 2 43 ? 105.073 113.187 -35.866 1.000 13.120 43 GLU MMM N 1
ATOM 8782 C CA . GLU D 2 43 ? 104.695 114.474 -36.522 1.000 13.085 43 GLU MMM CA 1
ATOM 8783 C C . GLU D 2 43 ? 104.248 115.505 -35.435 1.000 13.086 43 GLU MMM C 1
ATOM 8784 O O . GLU D 2 43 ? 104.593 116.729 -35.550 1.000 14.154 43 GLU MMM O 1
ATOM 8790 N N . ILE D 2 44 ? 103.537 115.047 -34.372 1.000 12.768 44 ILE MMM N 1
ATOM 8791 C CA . ILE D 2 44 ? 103.051 115.968 -33.319 1.000 14.000 44 ILE MMM CA 1
ATOM 8792 C C . ILE D 2 44 ? 104.226 116.684 -32.634 1.000 12.811 44 ILE MMM C 1
ATOM 8793 O O . ILE D 2 44 ? 104.136 117.876 -32.293 1.000 14.049 44 ILE MMM O 1
ATOM 8798 N N . VAL D 2 45 ? 105.352 116.000 -32.412 1.000 12.259 45 VAL MMM N 1
ATOM 8799 C CA . VAL D 2 45 ? 106.507 116.549 -31.690 1.000 12.577 45 VAL MMM CA 1
ATOM 8800 C C . VAL D 2 45 ? 107.440 117.404 -32.602 1.000 13.207 45 VAL MMM C 1
ATOM 8801 O O . VAL D 2 45 ? 108.296 118.205 -32.110 1.000 14.756 45 VAL MMM O 1
ATOM 8805 N N . LYS D 2 46 ? 107.268 117.313 -33.946 1.000 13.082 46 LYS MMM N 1
ATOM 8806 C CA . LYS D 2 46 ? 108.156 118.058 -34.892 1.000 13.947 46 LYS MMM CA 1
ATOM 8807 C C . LYS D 2 46 ? 108.028 119.599 -34.693 1.000 13.527 46 LYS MMM C 1
ATOM 8808 O O . LYS D 2 46 ? 106.932 120.083 -34.336 1.000 14.911 46 LYS MMM O 1
ATOM 8814 N N . ASN D 2 47 ? 109.110 120.326 -34.966 1.000 13.316 47 ASN MMM N 1
ATOM 8815 C CA . ASN D 2 47 ? 109.170 121.805 -34.961 1.000 14.015 47 ASN MMM CA 1
ATOM 8816 C C . ASN D 2 47 ? 109.158 122.429 -33.570 1.000 13.855 47 ASN MMM C 1
ATOM 8817 O O . ASN D 2 47 ? 109.114 123.657 -33.448 1.000 19.043 47 ASN MMM O 1
ATOM 8822 N N . ARG D 2 48 ? 109.282 121.625 -32.522 1.000 12.822 48 ARG MMM N 1
ATOM 8823 C CA . ARG D 2 48 ? 109.307 122.051 -31.126 1.000 13.874 48 ARG MMM CA 1
ATOM 8824 C C . ARG D 2 48 ? 110.755 122.237 -30.643 1.000 12.726 48 ARG MMM C 1
ATOM 8825 O O . ARG D 2 48 ? 111.739 121.795 -31.262 1.000 13.640 48 ARG MMM O 1
ATOM 8833 N N . ASP D 2 49 ? 110.869 122.876 -29.483 1.000 13.657 49 ASP MMM N 1
ATOM 8834 C CA . ASP D 2 49 ? 112.162 122.975 -28.760 1.000 13.035 49 ASP MMM CA 1
ATOM 8835 C C . ASP D 2 49 ? 112.594 121.560 -28.359 1.000 10.899 49 ASP MMM C 1
ATOM 8836 O O . ASP D 2 49 ? 111.815 120.786 -27.792 1.000 12.692 49 ASP MMM O 1
ATOM 8841 N N . PRO D 2 50 ? 113.873 121.178 -28.557 1.000 11.967 50 PRO MMM N 1
ATOM 8842 C CA . PRO D 2 50 ? 114.360 119.839 -28.128 1.000 11.315 50 PRO MMM CA 1
ATOM 8843 C C . PRO D 2 50 ? 114.092 119.492 -26.662 1.000 11.121 50 PRO MMM C 1
ATOM 8844 O O . PRO D 2 50 ? 113.907 118.326 -26.324 1.000 12.064 50 PRO MMM O 1
ATOM 8848 N N . ARG D 2 51 ? 114.077 120.528 -25.781 1.000 10.749 51 ARG MMM N 1
ATOM 8849 C CA . ARG D 2 51 ? 113.827 120.293 -24.343 1.000 11.188 51 ARG MMM CA 1
ATOM 8850 C C . ARG D 2 51 ? 112.399 119.830 -24.050 1.000 11.443 51 ARG MMM C 1
ATOM 8851 O O . ARG D 2 51 ? 112.140 119.187 -22.981 1.000 12.458 51 ARG MMM O 1
ATOM 8859 N N . ASP D 2 52 ? 111.429 120.121 -24.934 1.000 10.786 52 ASP MMM N 1
ATOM 8860 C CA . ASP D 2 52 ? 110.022 119.776 -24.698 1.000 11.088 52 ASP MMM CA 1
ATOM 8861 C C . ASP D 2 52 ? 109.621 118.378 -25.108 1.000 11.458 52 ASP MMM C 1
ATOM 8862 O O . ASP D 2 52 ? 108.574 117.833 -24.714 1.000 12.387 52 ASP MMM O 1
ATOM 8867 N N . ALA D 2 53 ? 110.428 117.724 -25.947 1.000 10.545 53 ALA MMM N 1
ATOM 8868 C CA . ALA D 2 53 ? 109.996 116.484 -26.619 1.000 10.721 53 ALA MMM CA 1
ATOM 8869 C C . ALA D 2 53 ? 109.588 115.403 -25.569 1.000 9.237 53 ALA MMM C 1
ATOM 8870 O O . ALA D 2 53 ? 108.597 114.677 -25.804 1.000 10.083 53 ALA MMM O 1
ATOM 8872 N N . TRP D 2 54 ? 110.378 115.230 -24.501 1.000 9.525 54 TRP MMM N 1
ATOM 8873 C CA . TRP D 2 54 ? 110.182 114.060 -23.619 1.000 9.425 54 TRP MMM CA 1
ATOM 8874 C C . TRP D 2 54 ? 108.784 114.023 -22.973 1.000 9.424 54 TRP MMM C 1
ATOM 8875 O O . TRP D 2 54 ? 108.234 112.914 -22.776 1.000 10.083 54 TRP MMM O 1
ATOM 8886 N N . MET D 2 55 ? 108.210 115.195 -22.656 1.000 9.307 55 MET MMM N 1
ATOM 8887 C CA . MET D 2 55 ? 106.879 115.217 -22.019 1.000 8.951 55 MET MMM CA 1
ATOM 8888 C C . MET D 2 55 ? 105.788 114.809 -22.993 1.000 9.215 55 MET MMM C 1
ATOM 8889 O O . MET D 2 55 ? 104.728 114.272 -22.575 1.000 10.781 55 MET MMM O 1
ATOM 8894 N N . ILE D 2 56 ? 105.995 115.103 -24.302 1.000 9.589 56 ILE MMM N 1
ATOM 8895 C CA . ILE D 2 56 ? 105.014 114.726 -25.381 1.000 10.321 56 ILE MMM CA 1
ATOM 8896 C C . ILE D 2 56 ? 105.171 113.241 -25.740 1.000 10.001 56 ILE MMM C 1
ATOM 8897 O O . ILE D 2 56 ? 104.171 112.474 -25.717 1.000 10.440 56 ILE MMM O 1
ATOM 8902 N N . VAL D 2 57 ? 106.419 112.810 -26.077 1.000 9.597 57 VAL MMM N 1
ATOM 8903 C CA . VAL D 2 57 ? 106.578 111.412 -26.560 1.000 9.449 57 VAL MMM CA 1
ATOM 8904 C C . VAL D 2 57 ? 106.511 110.356 -25.453 1.000 8.832 57 VAL MMM C 1
ATOM 8905 O O . VAL D 2 57 ? 106.346 109.168 -25.747 1.000 9.752 57 VAL MMM O 1
ATOM 8909 N N . GLN D 2 58 ? 106.559 110.751 -24.158 1.000 9.098 58 GLN MMM N 1
ATOM 8910 C CA . GLN D 2 58 ? 106.267 109.798 -23.084 1.000 9.131 58 GLN MMM CA 1
ATOM 8911 C C . GLN D 2 58 ? 104.889 109.150 -23.330 1.000 9.163 58 GLN MMM C 1
ATOM 8912 O O . GLN D 2 58 ? 104.666 107.956 -22.989 1.000 9.538 58 GLN MMM O 1
ATOM 8918 N N . ARG D 2 59 ? 103.967 109.952 -23.879 1.000 9.094 59 ARG MMM N 1
ATOM 8919 C CA . ARG D 2 59 ? 102.599 109.504 -24.136 1.000 9.207 59 ARG MMM CA 1
ATOM 8920 C C . ARG D 2 59 ? 102.443 108.564 -25.332 1.000 9.476 59 ARG MMM C 1
ATOM 8921 O O . ARG D 2 59 ? 101.312 108.105 -25.617 1.000 10.011 59 ARG MMM O 1
ATOM 8929 N N . ILE D 2 60 ? 103.573 108.164 -25.972 1.000 8.849 60 ILE MMM N 1
ATOM 8930 C CA . ILE D 2 60 ? 103.484 106.971 -26.861 1.000 9.886 60 ILE MMM CA 1
ATOM 8931 C C . ILE D 2 60 ? 102.836 105.792 -26.119 1.000 9.345 60 ILE MMM C 1
ATOM 8932 O O . ILE D 2 60 ? 102.034 105.055 -26.740 1.000 10.580 60 ILE MMM O 1
ATOM 8937 N N . CYS D 2 61 ? 103.177 105.580 -24.835 1.000 9.733 61 CYS MMM N 1
ATOM 8938 C CA . CYS D 2 61 ? 102.638 104.407 -24.124 1.000 9.861 61 CYS MMM CA 1
ATOM 8939 C C . CYS D 2 61 ? 102.568 104.634 -22.614 1.000 9.216 61 CYS MMM C 1
ATOM 8940 O O . CYS D 2 61 ? 103.552 105.142 -22.010 1.000 10.353 61 CYS MMM O 1
ATOM 8943 N N . GLY D 2 62 ? 101.451 104.235 -22.007 1.000 9.489 62 GLY MMM N 1
ATOM 8944 C CA . GLY D 2 62 ? 101.277 104.264 -20.547 1.000 9.596 62 GLY MMM CA 1
ATOM 8945 C C . GLY D 2 62 ? 101.443 102.952 -19.832 1.000 9.207 62 GLY MMM C 1
ATOM 8946 O O . GLY D 2 62 ? 101.476 102.943 -18.574 1.000 11.985 62 GLY MMM O 1
ATOM 8947 N N . VAL D 2 63 ? 101.582 101.813 -20.579 1.000 9.374 63 VAL MMM N 1
ATOM 8948 C CA . VAL D 2 63 ? 102.041 100.547 -19.975 1.000 10.175 63 VAL MMM CA 1
ATOM 8949 C C . VAL D 2 63 ? 103.535 100.651 -19.740 1.000 10.366 63 VAL MMM C 1
ATOM 8950 O O . VAL D 2 63 ? 103.990 100.632 -18.562 1.000 11.952 63 VAL MMM O 1
ATOM 8954 N N . CYS D 2 64 ? 104.305 100.873 -20.797 1.000 10.376 64 CYS MMM N 1
ATOM 8955 C CA . CYS D 2 64 ? 105.751 101.129 -20.692 1.000 9.246 64 CYS MMM CA 1
ATOM 8956 C C . CYS D 2 64 ? 105.986 102.617 -20.479 1.000 9.600 64 CYS MMM C 1
ATOM 8957 O O . CYS D 2 64 ? 106.842 103.292 -21.130 1.000 10.492 64 CYS MMM O 1
ATOM 8960 N N . THR D 2 65 ? 105.269 103.214 -19.519 1.000 9.679 65 THR MMM N 1
ATOM 8961 C CA . THR D 2 65 ? 105.534 104.626 -19.066 1.000 9.746 65 THR MMM CA 1
ATOM 8962 C C . THR D 2 65 ? 107.000 104.651 -18.547 1.000 9.279 65 THR MMM C 1
ATOM 8963 O O . THR D 2 65 ? 107.616 103.587 -18.314 1.000 9.796 65 THR MMM O 1
ATOM 8967 N N . THR D 2 66 ? 107.532 105.868 -18.461 1.000 9.327 66 THR MMM N 1
ATOM 8968 C CA . THR D 2 66 ? 108.977 106.158 -18.176 1.000 9.385 66 THR MMM CA 1
ATOM 8969 C C . THR D 2 66 ? 109.898 105.942 -19.414 1.000 9.420 66 THR MMM C 1
ATOM 8970 O O . THR D 2 66 ? 110.862 106.720 -19.598 1.000 10.527 66 THR MMM O 1
ATOM 8974 N N . THR D 2 67 ? 109.650 104.905 -20.222 1.000 9.118 67 THR MMM N 1
ATOM 8975 C CA . THR D 2 67 ? 110.698 104.443 -21.179 1.000 9.741 67 THR MMM CA 1
ATOM 8976 C C . THR D 2 67 ? 110.943 105.491 -22.294 1.000 8.616 67 THR MMM C 1
ATOM 8977 O O . THR D 2 67 ? 112.108 105.803 -22.646 1.000 9.447 67 THR MMM O 1
ATOM 8981 N N . HIS D 2 68 ? 109.869 106.003 -22.894 1.000 8.995 68 HIS MMM N 1
ATOM 8982 C CA . HIS D 2 68 ? 109.992 106.964 -24.046 1.000 8.737 68 HIS MMM CA 1
ATOM 8983 C C . HIS D 2 68 ? 110.495 108.325 -23.514 1.000 8.384 68 HIS MMM C 1
ATOM 8984 O O . HIS D 2 68 ? 111.186 109.067 -24.233 1.000 10.278 68 HIS MMM O 1
ATOM 8991 N N . ALA D 2 69 ? 110.115 108.667 -22.252 1.000 9.138 69 ALA MMM N 1
ATOM 8992 C CA . ALA D 2 69 ? 110.624 109.895 -21.592 1.000 9.246 69 ALA MMM CA 1
ATOM 8993 C C . ALA D 2 69 ? 112.169 109.842 -21.497 1.000 8.573 69 ALA MMM C 1
ATOM 8994 O O . ALA D 2 69 ? 112.893 110.768 -21.871 1.000 9.671 69 ALA MMM O 1
ATOM 8996 N N . LEU D 2 70 ? 112.694 108.708 -20.955 1.000 8.892 70 LEU MMM N 1
ATOM 8997 C CA . LEU D 2 70 ? 114.117 108.521 -20.764 1.000 8.336 70 LEU MMM CA 1
ATOM 8998 C C . LEU D 2 70 ? 114.864 108.434 -22.121 1.000 8.521 70 LEU MMM C 1
ATOM 8999 O O . LEU D 2 70 ? 115.952 109.058 -22.300 1.000 9.692 70 LEU MMM O 1
ATOM 9004 N N . SER D 2 71 ? 114.327 107.679 -23.093 1.000 8.650 71 SER MMM N 1
ATOM 9005 C CA . SER D 2 71 ? 114.960 107.603 -24.436 1.000 9.268 71 SER MMM CA 1
ATOM 9006 C C . SER D 2 71 ? 115.040 108.994 -25.104 1.000 9.183 71 SER MMM C 1
ATOM 9007 O O . SER D 2 71 ? 116.070 109.355 -25.742 1.000 9.700 71 SER MMM O 1
ATOM 9010 N N . SER D 2 72 ? 113.980 109.811 -24.941 1.000 9.170 72 SER MMM N 1
ATOM 9011 C CA . SER D 2 72 ? 113.927 111.152 -25.549 1.000 9.658 72 SER MMM CA 1
ATOM 9012 C C . SER D 2 72 ? 115.019 112.090 -24.971 1.000 9.884 72 SER MMM C 1
ATOM 9013 O O . SER D 2 72 ? 115.721 112.807 -25.726 1.000 10.185 72 SER MMM O 1
ATOM 9016 N N . VAL D 2 73 ? 115.114 112.171 -23.617 1.000 9.345 73 VAL MMM N 1
ATOM 9017 C CA . VAL D 2 73 ? 116.215 113.034 -23.047 1.000 9.734 73 VAL MMM CA 1
ATOM 9018 C C . VAL D 2 73 ? 117.580 112.499 -23.465 1.000 8.929 73 VAL MMM C 1
ATOM 9019 O O . VAL D 2 73 ? 118.502 113.341 -23.777 1.000 9.762 73 VAL MMM O 1
ATOM 9023 N N . ARG D 2 74 ? 117.748 111.173 -23.489 1.000 9.129 74 ARG MMM N 1
ATOM 9024 C CA . ARG D 2 74 ? 119.073 110.623 -23.943 1.000 9.601 74 ARG MMM CA 1
ATOM 9025 C C . ARG D 2 74 ? 119.370 111.058 -25.390 1.000 8.886 74 ARG MMM C 1
ATOM 9026 O O . ARG D 2 74 ? 120.548 111.295 -25.749 1.000 9.920 74 ARG MMM O 1
ATOM 9034 N N . ALA D 2 75 ? 118.325 111.084 -26.274 1.000 8.823 75 ALA MMM N 1
ATOM 9035 C CA . ALA D 2 75 ? 118.511 111.484 -27.678 1.000 9.227 75 ALA MMM CA 1
ATOM 9036 C C . ALA D 2 75 ? 118.951 112.936 -27.800 1.000 9.252 75 ALA MMM C 1
ATOM 9037 O O . ALA D 2 75 ? 119.901 113.294 -28.567 1.000 10.133 75 ALA MMM O 1
ATOM 9039 N N . ALA D 2 76 ? 118.300 113.840 -27.053 1.000 9.757 76 ALA MMM N 1
ATOM 9040 C CA . ALA D 2 76 ? 118.716 115.285 -27.055 1.000 10.475 76 ALA MMM CA 1
ATOM 9041 C C . ALA D 2 76 ? 120.135 115.452 -26.473 1.000 10.036 76 ALA MMM C 1
ATOM 9042 O O . ALA D 2 76 ? 120.953 116.238 -26.994 1.000 11.083 76 ALA MMM O 1
ATOM 9044 N N . GLU D 2 77 ? 120.440 114.741 -25.376 1.000 9.635 77 GLU MMM N 1
ATOM 9045 C CA . GLU D 2 77 ? 121.803 114.758 -24.756 1.000 9.664 77 GLU MMM CA 1
ATOM 9046 C C . GLU D 2 77 ? 122.864 114.259 -25.744 1.000 10.631 77 GLU MMM C 1
ATOM 9047 O O . GLU D 2 77 ? 123.997 114.802 -25.763 1.000 11.432 77 GLU MMM O 1
ATOM 9053 N N . SER D 2 78 ? 122.517 113.227 -26.560 1.000 9.299 78 SER MMM N 1
ATOM 9054 C CA . SER D 2 78 ? 123.425 112.721 -27.611 1.000 10.390 78 SER MMM CA 1
ATOM 9055 C C . SER D 2 78 ? 123.694 113.830 -28.665 1.000 9.896 78 SER MMM C 1
ATOM 9056 O O . SER D 2 78 ? 124.879 114.086 -29.024 1.000 11.571 78 SER MMM O 1
ATOM 9059 N N . ALA D 2 79 ? 122.621 114.452 -29.170 1.000 10.044 79 ALA MMM N 1
ATOM 9060 C CA . ALA D 2 79 ? 122.790 115.507 -30.196 1.000 10.742 79 ALA MMM CA 1
ATOM 9061 C C . ALA D 2 79 ? 123.675 116.670 -29.693 1.000 11.579 79 ALA MMM C 1
ATOM 9062 O O . ALA D 2 79 ? 124.500 117.183 -30.447 1.000 12.832 79 ALA MMM O 1
ATOM 9064 N N . LEU D 2 80 ? 123.451 117.027 -28.422 1.000 11.397 80 LEU MMM N 1
ATOM 9065 C CA . LEU D 2 80 ? 124.042 118.257 -27.812 1.000 12.210 80 LEU MMM CA 1
ATOM 9066 C C . LEU D 2 80 ? 125.409 118.001 -27.159 1.000 10.892 80 LEU MMM C 1
ATOM 9067 O O . LEU D 2 80 ? 126.092 118.995 -26.799 1.000 11.252 80 LEU MMM O 1
ATOM 9072 N N . ASN D 2 81 ? 125.798 116.739 -27.021 1.000 11.462 81 ASN MMM N 1
ATOM 9073 C CA . ASN D 2 81 ? 127.056 116.336 -26.352 1.000 10.583 81 ASN MMM CA 1
ATOM 9074 C C . ASN D 2 81 ? 127.070 116.710 -24.851 1.000 10.891 81 ASN MMM C 1
ATOM 9075 O O . ASN D 2 81 ? 128.079 117.307 -24.358 1.000 13.560 81 ASN MMM O 1
ATOM 9080 N N . ILE D 2 82 ? 126.015 116.328 -24.130 1.000 10.956 82 ILE MMM N 1
ATOM 9081 C CA . ILE D 2 82 ? 125.899 116.575 -22.684 1.000 11.238 82 ILE MMM CA 1
ATOM 9082 C C . ILE D 2 82 ? 126.246 115.277 -21.922 1.000 11.060 82 ILE MMM C 1
ATOM 9083 O O . ILE D 2 82 ? 125.623 114.217 -22.195 1.000 12.489 82 ILE MMM O 1
ATOM 9088 N N . ASP D 2 83 ? 127.101 115.361 -20.920 1.000 11.417 83 ASP MMM N 1
ATOM 9089 C CA . ASP D 2 83 ? 127.446 114.302 -19.936 1.000 12.504 83 ASP MMM CA 1
ATOM 9090 C C . ASP D 2 83 ? 126.476 114.451 -18.730 1.000 11.787 83 ASP MMM C 1
ATOM 9091 O O . ASP D 2 83 ? 126.472 115.523 -18.057 1.000 14.164 83 ASP MMM O 1
ATOM 9096 N N . VAL D 2 84 ? 125.661 113.422 -18.466 1.000 12.171 84 VAL MMM N 1
ATOM 9097 C CA . VAL D 2 84 ? 124.648 113.492 -17.380 1.000 11.549 84 VAL MMM CA 1
ATOM 9098 C C . VAL D 2 84 ? 125.328 113.326 -16.016 1.000 10.446 84 VAL MMM C 1
ATOM 9099 O O . VAL D 2 84 ? 126.153 112.383 -15.806 1.000 11.349 84 VAL MMM O 1
ATOM 9103 N N . PRO D 2 85 ? 124.972 114.150 -14.991 1.000 11.258 85 PRO MMM N 1
ATOM 9104 C CA . PRO D 2 85 ? 125.518 113.941 -13.617 1.000 11.100 85 PRO MMM CA 1
ATOM 9105 C C . PRO D 2 85 ? 125.269 112.534 -13.105 1.000 10.290 85 PRO MMM C 1
ATOM 9106 O O . PRO D 2 85 ? 124.135 111.984 -13.287 1.000 11.115 85 PRO MMM O 1
ATOM 9110 N N . VAL D 2 86 ? 126.226 111.929 -12.367 1.000 10.498 86 VAL MMM N 1
ATOM 9111 C CA A VAL D 2 86 ? 126.025 110.546 -11.900 0.500 10.096 86 VAL MMM CA 1
ATOM 9112 C CA B VAL D 2 86 ? 126.031 110.544 -11.872 0.500 11.128 86 VAL MMM CA 1
ATOM 9113 C C . VAL D 2 86 ? 124.804 110.417 -10.968 1.000 9.715 86 VAL MMM C 1
ATOM 9114 O O . VAL D 2 86 ? 124.123 109.389 -11.052 1.000 10.397 86 VAL MMM O 1
ATOM 9121 N N . ASN D 2 87 ? 124.499 111.424 -10.122 1.000 9.954 87 ASN MMM N 1
ATOM 9122 C CA . ASN D 2 87 ? 123.288 111.296 -9.278 1.000 9.726 87 ASN MMM CA 1
ATOM 9123 C C . ASN D 2 87 ? 122.016 111.172 -10.126 1.000 8.917 87 ASN MMM C 1
ATOM 9124 O O . ASN D 2 87 ? 121.039 110.471 -9.767 1.000 9.540 87 ASN MMM O 1
ATOM 9129 N N . ALA D 2 88 ? 121.957 111.932 -11.242 1.000 9.250 88 ALA MMM N 1
ATOM 9130 C CA . ALA D 2 88 ? 120.824 111.839 -12.197 1.000 9.475 88 ALA MMM CA 1
ATOM 9131 C C . ALA D 2 88 ? 120.747 110.399 -12.809 1.000 9.035 88 ALA MMM C 1
ATOM 9132 O O . ALA D 2 88 ? 119.625 109.886 -12.989 1.000 9.053 88 ALA MMM O 1
ATOM 9134 N N . GLN D 2 89 ? 121.923 109.820 -13.091 1.000 8.919 89 GLN MMM N 1
ATOM 9135 C CA . GLN D 2 89 ? 121.897 108.424 -13.585 1.000 9.763 89 GLN MMM CA 1
ATOM 9136 C C . GLN D 2 89 ? 121.344 107.463 -12.518 1.000 9.203 89 GLN MMM C 1
ATOM 9137 O O . GLN D 2 89 ? 120.530 106.576 -12.856 1.000 9.647 89 GLN MMM O 1
ATOM 9143 N N . TYR D 2 90 ? 121.773 107.588 -11.220 1.000 9.628 90 TYR MMM N 1
ATOM 9144 C CA . TYR D 2 90 ? 121.257 106.673 -10.198 1.000 9.274 90 TYR MMM CA 1
ATOM 9145 C C . TYR D 2 90 ? 119.716 106.764 -10.118 1.000 8.850 90 TYR MMM C 1
ATOM 9146 O O . TYR D 2 90 ? 119.015 105.738 -9.990 1.000 9.405 90 TYR MMM O 1
ATOM 9155 N N . ILE D 2 91 ? 119.213 108.012 -10.161 1.000 9.163 91 ILE MMM N 1
ATOM 9156 C CA . ILE D 2 91 ? 117.752 108.252 -10.034 1.000 8.947 91 ILE MMM CA 1
ATOM 9157 C C . ILE D 2 91 ? 117.010 107.658 -11.257 1.000 8.905 91 ILE MMM C 1
ATOM 9158 O O . ILE D 2 91 ? 115.949 106.974 -11.140 1.000 8.763 91 ILE MMM O 1
ATOM 9163 N N . ARG D 2 92 ? 117.478 107.967 -12.481 1.000 9.097 92 ARG MMM N 1
ATOM 9164 C CA . ARG D 2 92 ? 116.906 107.401 -13.733 1.000 8.088 92 ARG MMM CA 1
ATOM 9165 C C . ARG D 2 92 ? 116.890 105.858 -13.650 1.000 8.239 92 ARG MMM C 1
ATOM 9166 O O . ARG D 2 92 ? 115.908 105.218 -14.070 1.000 8.922 92 ARG MMM O 1
ATOM 9174 N N . ASN D 2 93 ? 118.013 105.306 -13.163 1.000 8.635 93 ASN MMM N 1
ATOM 9175 C CA . ASN D 2 93 ? 118.177 103.828 -13.115 1.000 8.913 93 ASN MMM CA 1
ATOM 9176 C C . ASN D 2 93 ? 117.170 103.200 -12.133 1.000 9.103 93 ASN MMM C 1
ATOM 9177 O O . ASN D 2 93 ? 116.551 102.114 -12.424 1.000 9.387 93 ASN MMM O 1
ATOM 9182 N N . ILE D 2 94 ? 117.022 103.784 -10.910 1.000 8.459 94 ILE MMM N 1
ATOM 9183 C CA . ILE D 2 94 ? 116.045 103.254 -9.924 1.000 8.454 94 ILE MMM CA 1
ATOM 9184 C C . ILE D 2 94 ? 114.618 103.274 -10.532 1.000 8.106 94 ILE MMM C 1
ATOM 9185 O O . ILE D 2 94 ? 113.867 102.276 -10.394 1.000 9.467 94 ILE MMM O 1
ATOM 9190 N N . ILE D 2 95 ? 114.259 104.411 -11.151 1.000 8.278 95 ILE MMM N 1
ATOM 9191 C CA . ILE D 2 95 ? 112.942 104.498 -11.832 1.000 8.538 95 ILE MMM CA 1
ATOM 9192 C C . ILE D 2 95 ? 112.750 103.406 -12.874 1.000 8.511 95 ILE MMM C 1
ATOM 9193 O O . ILE D 2 95 ? 111.723 102.676 -12.860 1.000 8.542 95 ILE MMM O 1
ATOM 9198 N N . LEU D 2 96 ? 113.721 103.225 -13.792 1.000 8.543 96 LEU MMM N 1
ATOM 9199 C CA . LEU D 2 96 ? 113.538 102.233 -14.864 1.000 8.283 96 LEU MMM CA 1
ATOM 9200 C C . LEU D 2 96 ? 113.457 100.801 -14.275 1.000 9.127 96 LEU MMM C 1
ATOM 9201 O O . LEU D 2 96 ? 112.646 99.961 -14.735 1.000 9.201 96 LEU MMM O 1
ATOM 9206 N N . ALA D 2 97 ? 114.319 100.476 -13.279 1.000 8.726 97 ALA MMM N 1
ATOM 9207 C CA . ALA D 2 97 ? 114.330 99.097 -12.697 1.000 8.565 97 ALA MMM CA 1
ATOM 9208 C C . ALA D 2 97 ? 113.005 98.793 -11.945 1.000 8.786 97 ALA MMM C 1
ATOM 9209 O O . ALA D 2 97 ? 112.483 97.681 -12.067 1.000 9.709 97 ALA MMM O 1
ATOM 9211 N N . ALA D 2 98 ? 112.502 99.778 -11.159 1.000 8.480 98 ALA MMM N 1
ATOM 9212 C CA . ALA D 2 98 ? 111.245 99.566 -10.420 1.000 8.546 98 ALA MMM CA 1
ATOM 9213 C C . ALA D 2 98 ? 110.084 99.478 -11.384 1.000 8.370 98 ALA MMM C 1
ATOM 9214 O O . ALA D 2 98 ? 109.179 98.627 -11.224 1.000 8.951 98 ALA MMM O 1
ATOM 9216 N N . HIS D 2 99 ? 110.030 100.392 -12.385 1.000 8.778 99 HIS MMM N 1
ATOM 9217 C CA . HIS D 2 99 ? 108.927 100.306 -13.392 1.000 8.764 99 HIS MMM CA 1
ATOM 9218 C C . HIS D 2 99 ? 108.896 98.918 -14.048 1.000 8.734 99 HIS MMM C 1
ATOM 9219 O O . HIS D 2 99 ? 107.843 98.299 -14.240 1.000 9.664 99 HIS MMM O 1
ATOM 9226 N N . THR D 2 100 ? 110.096 98.459 -14.467 1.000 8.566 100 THR MMM N 1
ATOM 9227 C CA . THR D 2 100 ? 110.189 97.196 -15.238 1.000 9.053 100 THR MMM CA 1
ATOM 9228 C C . THR D 2 100 ? 109.731 96.007 -14.373 1.000 9.176 100 THR MMM C 1
ATOM 9229 O O . THR D 2 100 ? 109.105 95.044 -14.886 1.000 10.169 100 THR MMM O 1
ATOM 9233 N N . THR D 2 101 ? 109.981 96.072 -13.035 1.000 9.349 101 THR MMM N 1
ATOM 9234 C CA . THR D 2 101 ? 109.495 95.013 -12.084 1.000 10.005 101 THR MMM CA 1
ATOM 9235 C C . THR D 2 101 ? 107.950 94.949 -12.151 1.000 9.557 101 THR MMM C 1
ATOM 9236 O O . THR D 2 101 ? 107.345 93.869 -12.305 1.000 10.590 101 THR MMM O 1
ATOM 9240 N N . HIS D 2 102 ? 107.295 96.140 -11.987 1.000 9.540 102 HIS MMM N 1
ATOM 9241 C CA . HIS D 2 102 ? 105.793 96.228 -12.151 1.000 9.721 102 HIS MMM CA 1
ATOM 9242 C C . HIS D 2 102 ? 105.360 95.631 -13.496 1.000 9.602 102 HIS MMM C 1
ATOM 9243 O O . HIS D 2 102 ? 104.391 94.829 -13.555 1.000 10.420 102 HIS MMM O 1
ATOM 9250 N N . ASP D 2 103 ? 106.065 96.005 -14.554 1.000 8.947 103 ASP MMM N 1
ATOM 9251 C CA . ASP D 2 103 ? 105.608 95.673 -15.933 1.000 9.858 103 ASP MMM CA 1
ATOM 9252 C C . ASP D 2 103 ? 105.662 94.142 -16.154 1.000 8.940 103 ASP MMM C 1
ATOM 9253 O O . ASP D 2 103 ? 104.675 93.528 -16.609 1.000 10.300 103 ASP MMM O 1
ATOM 9258 N N . HIS D 2 104 ? 106.789 93.519 -15.770 1.000 9.186 104 HIS MMM N 1
ATOM 9259 C CA . HIS D 2 104 ? 106.903 92.055 -15.971 1.000 9.191 104 HIS MMM CA 1
ATOM 9260 C C . HIS D 2 104 ? 105.903 91.266 -15.108 1.000 9.915 104 HIS MMM C 1
ATOM 9261 O O . HIS D 2 104 ? 105.329 90.263 -15.591 1.000 10.721 104 HIS MMM O 1
ATOM 9268 N N . ILE D 2 105 ? 105.738 91.644 -13.825 1.000 9.404 105 ILE MMM N 1
ATOM 9269 C CA . ILE D 2 105 ? 104.773 90.945 -12.924 1.000 9.766 105 ILE MMM CA 1
ATOM 9270 C C . ILE D 2 105 ? 103.370 90.989 -13.562 1.000 9.802 105 ILE MMM C 1
ATOM 9271 O O . ILE D 2 105 ? 102.630 89.943 -13.626 1.000 10.937 105 ILE MMM O 1
ATOM 9276 N N . VAL D 2 106 ? 102.917 92.189 -13.952 1.000 9.610 106 VAL MMM N 1
ATOM 9277 C CA . VAL D 2 106 ? 101.553 92.338 -14.535 1.000 9.442 106 VAL MMM CA 1
ATOM 9278 C C . VAL D 2 106 ? 101.423 91.510 -15.830 1.000 10.288 106 VAL MMM C 1
ATOM 9279 O O . VAL D 2 106 ? 100.366 90.878 -16.093 1.000 11.068 106 VAL MMM O 1
ATOM 9283 N N . HIS D 2 107 ? 102.489 91.492 -16.659 1.000 9.842 107 HIS MMM N 1
ATOM 9284 C CA . HIS D 2 107 ? 102.437 90.675 -17.889 1.000 10.179 107 HIS MMM CA 1
ATOM 9285 C C . HIS D 2 107 ? 102.211 89.178 -17.565 1.000 10.377 107 HIS MMM C 1
ATOM 9286 O O . HIS D 2 107 ? 101.357 88.516 -18.203 1.000 11.804 107 HIS MMM O 1
ATOM 9293 N N . PHE D 2 108 ? 103.032 88.624 -16.657 1.000 10.543 108 PHE MMM N 1
ATOM 9294 C CA . PHE D 2 108 ? 102.941 87.158 -16.387 1.000 10.258 108 PHE MMM CA 1
ATOM 9295 C C . PHE D 2 108 ? 101.519 86.841 -15.824 1.000 10.642 108 PHE MMM C 1
ATOM 9296 O O . PHE D 2 108 ? 100.912 85.800 -16.219 1.000 12.158 108 PHE MMM O 1
ATOM 9304 N N . TYR D 2 109 ? 101.003 87.645 -14.857 1.000 10.620 109 TYR MMM N 1
ATOM 9305 C CA . TYR D 2 109 ? 99.767 87.304 -14.143 1.000 10.150 109 TYR MMM CA 1
ATOM 9306 C C . TYR D 2 109 ? 98.545 87.870 -14.865 1.000 10.997 109 TYR MMM C 1
ATOM 9307 O O . TYR D 2 109 ? 97.646 87.108 -15.274 1.000 13.040 109 TYR MMM O 1
ATOM 9316 N N . GLN D 2 110 ? 98.386 89.197 -14.890 1.000 11.143 110 GLN MMM N 1
ATOM 9317 C CA . GLN D 2 110 ? 97.116 89.821 -15.432 1.000 11.299 110 GLN MMM CA 1
ATOM 9318 C C . GLN D 2 110 ? 96.928 89.623 -16.943 1.000 11.087 110 GLN MMM C 1
ATOM 9319 O O . GLN D 2 110 ? 95.752 89.526 -17.397 1.000 12.806 110 GLN MMM O 1
ATOM 9325 N N . LEU D 2 111 ? 98.040 89.571 -17.700 1.000 12.068 111 LEU MMM N 1
ATOM 9326 C CA . LEU D 2 111 ? 97.901 89.484 -19.180 1.000 11.853 111 LEU MMM CA 1
ATOM 9327 C C . LEU D 2 111 ? 98.025 88.016 -19.671 1.000 13.064 111 LEU MMM C 1
ATOM 9328 O O . LEU D 2 111 ? 97.246 87.585 -20.539 1.000 16.126 111 LEU MMM O 1
ATOM 9333 N N . SER D 2 112 ? 98.998 87.231 -19.174 1.000 12.901 112 SER MMM N 1
ATOM 9334 C CA A SER D 2 112 ? 99.270 85.909 -19.798 0.500 12.563 112 SER MMM CA 1
ATOM 9335 C CA B SER D 2 112 ? 99.353 85.890 -19.761 0.500 13.481 112 SER MMM CA 1
ATOM 9336 C C . SER D 2 112 ? 98.663 84.684 -19.085 1.000 12.721 112 SER MMM C 1
ATOM 9337 O O . SER D 2 112 ? 98.362 83.695 -19.764 1.000 14.439 112 SER MMM O 1
ATOM 9342 N N . ALA D 2 113 ? 98.469 84.763 -17.762 1.000 12.749 113 ALA MMM N 1
ATOM 9343 C CA . ALA D 2 113 ? 98.152 83.527 -17.004 1.000 12.830 113 ALA MMM CA 1
ATOM 9344 C C . ALA D 2 113 ? 96.860 82.864 -17.569 1.000 13.372 113 ALA MMM C 1
ATOM 9345 O O . ALA D 2 113 ? 96.766 81.611 -17.547 1.000 14.190 113 ALA MMM O 1
ATOM 9347 N N . LEU D 2 114 ? 95.847 83.652 -17.947 1.000 13.899 114 LEU MMM N 1
ATOM 9348 C CA . LEU D 2 114 ? 94.539 83.067 -18.380 1.000 14.393 114 LEU MMM CA 1
ATOM 9349 C C . LEU D 2 114 ? 94.595 82.389 -19.752 1.000 15.955 114 LEU MMM C 1
ATOM 9350 O O . LEU D 2 114 ? 93.591 81.746 -20.170 1.000 18.355 114 LEU MMM O 1
ATOM 9355 N N . ASP D 2 115 ? 95.790 82.347 -20.393 1.000 13.582 115 ASP MMM N 1
ATOM 9356 C CA . ASP D 2 115 ? 96.047 81.448 -21.527 1.000 14.306 115 ASP MMM CA 1
ATOM 9357 C C . ASP D 2 115 ? 96.302 80.005 -21.069 1.000 15.695 115 ASP MMM C 1
ATOM 9358 O O . ASP D 2 115 ? 96.164 79.069 -21.921 1.000 17.172 115 ASP MMM O 1
ATOM 9363 N N . TRP D 2 116 ? 96.763 79.818 -19.830 1.000 15.773 116 TRP MMM N 1
ATOM 9364 C CA . TRP D 2 116 ? 97.338 78.549 -19.325 1.000 17.046 116 TRP MMM CA 1
ATOM 9365 C C . TRP D 2 116 ? 96.532 77.990 -18.141 1.000 16.631 116 TRP MMM C 1
ATOM 9366 O O . TRP D 2 116 ? 96.655 76.797 -17.803 1.000 17.744 116 TRP MMM O 1
ATOM 9377 N N . VAL D 2 117 ? 95.700 78.826 -17.516 1.000 16.608 117 VAL MMM N 1
ATOM 9378 C CA . VAL D 2 117 ? 94.942 78.595 -16.285 1.000 16.416 117 VAL MMM CA 1
ATOM 9379 C C . VAL D 2 117 ? 93.439 78.626 -16.594 1.000 18.567 117 VAL MMM C 1
ATOM 9380 O O . VAL D 2 117 ? 92.972 79.510 -17.313 1.000 19.411 117 VAL MMM O 1
ATOM 9384 N N . ASP D 2 118 ? 92.719 77.641 -16.073 1.000 20.572 118 ASP MMM N 1
ATOM 9385 C CA . ASP D 2 118 ? 91.257 77.402 -16.181 1.000 21.509 118 ASP MMM CA 1
ATOM 9386 C C . ASP D 2 118 ? 90.619 77.728 -14.813 1.000 23.867 118 ASP MMM C 1
ATOM 9387 O O . ASP D 2 118 ? 90.725 76.876 -13.886 1.000 23.492 118 ASP MMM O 1
ATOM 9392 N N . ILE D 2 119 ? 89.993 78.905 -14.660 1.000 21.844 119 ILE MMM N 1
ATOM 9393 C CA . ILE D 2 119 ? 89.446 79.342 -13.353 1.000 25.614 119 ILE MMM CA 1
ATOM 9394 C C . ILE D 2 119 ? 88.327 78.423 -12.847 1.000 26.825 119 ILE MMM C 1
ATOM 9395 O O . ILE D 2 119 ? 88.280 78.202 -11.631 1.000 29.932 119 ILE MMM O 1
ATOM 9400 N N . THR D 2 120 ? 87.504 77.849 -13.738 1.000 26.914 120 THR MMM N 1
ATOM 9401 C CA . THR D 2 120 ? 86.367 76.960 -13.412 1.000 33.927 120 THR MMM CA 1
ATOM 9402 C C . THR D 2 120 ? 86.898 75.700 -12.748 1.000 28.928 120 THR MMM C 1
ATOM 9403 O O . THR D 2 120 ? 86.280 75.270 -11.724 1.000 35.781 120 THR MMM O 1
ATOM 9407 N N . SER D 2 121 ? 88.020 75.155 -13.259 1.000 25.658 121 SER MMM N 1
ATOM 9408 C CA . SER D 2 121 ? 88.649 73.901 -12.763 1.000 23.499 121 SER MMM CA 1
ATOM 9409 C C . SER D 2 121 ? 89.109 74.155 -11.316 1.000 23.427 121 SER MMM C 1
ATOM 9410 O O . SER D 2 121 ? 89.140 73.202 -10.507 1.000 24.549 121 SER MMM O 1
ATOM 9413 N N . ALA D 2 122 ? 89.535 75.380 -10.979 1.000 22.470 122 ALA MMM N 1
ATOM 9414 C CA . ALA D 2 122 ? 89.939 75.709 -9.579 1.000 22.717 122 ALA MMM CA 1
ATOM 9415 C C . ALA D 2 122 ? 88.828 75.455 -8.549 1.000 21.089 122 ALA MMM C 1
ATOM 9416 O O . ALA D 2 122 ? 89.164 75.160 -7.358 1.000 22.268 122 ALA MMM O 1
ATOM 9418 N N . LEU D 2 123 ? 87.548 75.464 -8.940 1.000 23.529 123 LEU MMM N 1
ATOM 9419 C CA . LEU D 2 123 ? 86.445 75.136 -8.012 1.000 26.124 123 LEU MMM CA 1
ATOM 9420 C C . LEU D 2 123 ? 86.499 73.670 -7.570 1.000 25.142 123 LEU MMM C 1
ATOM 9421 O O . LEU D 2 123 ? 85.908 73.349 -6.535 1.000 28.489 123 LEU MMM O 1
ATOM 9426 N N . GLN D 2 124 ? 87.064 72.779 -8.394 1.000 25.399 124 GLN MMM N 1
ATOM 9427 C CA . GLN D 2 124 ? 87.185 71.339 -8.009 1.000 27.833 124 GLN MMM CA 1
ATOM 9428 C C . GLN D 2 124 ? 88.404 71.039 -7.129 1.000 26.147 124 GLN MMM C 1
ATOM 9429 O O . GLN D 2 124 ? 88.551 69.866 -6.664 1.000 27.249 124 GLN MMM O 1
ATOM 9435 N N . ALA D 2 125 ? 89.266 72.020 -6.863 1.000 24.108 125 ALA MMM N 1
ATOM 9436 C CA . ALA D 2 125 ? 90.514 71.723 -6.129 1.000 21.760 125 ALA MMM CA 1
ATOM 9437 C C . ALA D 2 125 ? 90.283 71.445 -4.643 1.000 20.269 125 ALA MMM C 1
ATOM 9438 O O . ALA D 2 125 ? 89.389 72.012 -3.999 1.000 22.031 125 ALA MMM O 1
ATOM 9440 N N . ASP D 2 126 ? 91.166 70.623 -4.112 1.000 20.630 126 ASP MMM N 1
ATOM 9441 C CA . ASP D 2 126 ? 91.306 70.402 -2.648 1.000 21.114 126 ASP MMM CA 1
ATOM 9442 C C . ASP D 2 126 ? 92.400 71.395 -2.184 1.000 20.558 126 ASP MMM C 1
ATOM 9443 O O . ASP D 2 126 ? 93.593 71.235 -2.536 1.000 21.029 126 ASP MMM O 1
ATOM 9448 N N . PRO D 2 127 ? 92.077 72.444 -1.360 1.000 19.531 127 PRO MMM N 1
ATOM 9449 C CA . PRO D 2 127 ? 93.079 73.427 -0.925 1.000 20.484 127 PRO MMM CA 1
ATOM 9450 C C . PRO D 2 127 ? 94.285 72.860 -0.167 1.000 17.707 127 PRO MMM C 1
ATOM 9451 O O . PRO D 2 127 ? 95.420 73.389 -0.307 1.000 20.196 127 PRO MMM O 1
ATOM 9455 N N . THR D 2 128 ? 94.058 71.829 0.675 1.000 19.823 128 THR MMM N 1
ATOM 9456 C CA . THR D 2 128 ? 95.139 71.182 1.429 1.000 23.193 128 THR MMM CA 1
ATOM 9457 C C . THR D 2 128 ? 96.102 70.473 0.471 1.000 19.730 128 THR MMM C 1
ATOM 9458 O O . THR D 2 128 ? 97.347 70.612 0.645 1.000 21.688 128 THR MMM O 1
ATOM 9462 N N . LYS D 2 129 ? 95.578 69.683 -0.504 1.000 21.103 129 LYS MMM N 1
ATOM 9463 C CA . LYS D 2 129 ? 96.455 69.034 -1.498 1.000 23.982 129 LYS MMM CA 1
ATOM 9464 C C . LYS D 2 129 ? 97.247 70.075 -2.304 1.000 20.921 129 LYS MMM C 1
ATOM 9465 O O . LYS D 2 129 ? 98.460 69.886 -2.595 1.000 22.731 129 LYS MMM O 1
ATOM 9471 N N . ALA D 2 130 ? 96.646 71.205 -2.609 1.000 18.993 130 ALA MMM N 1
ATOM 9472 C CA . ALA D 2 130 ? 97.313 72.283 -3.386 1.000 19.726 130 ALA MMM CA 1
ATOM 9473 C C . ALA D 2 130 ? 98.498 72.833 -2.577 1.000 19.166 130 ALA MMM C 1
ATOM 9474 O O . ALA D 2 130 ? 99.623 72.962 -3.095 1.000 20.083 130 ALA MMM O 1
ATOM 9476 N N . SER D 2 131 ? 98.285 73.139 -1.281 1.000 19.183 131 SER MMM N 1
ATOM 9477 C CA . SER D 2 131 ? 99.377 73.640 -0.427 1.000 19.684 131 SER MMM CA 1
ATOM 9478 C C . SER D 2 131 ? 100.500 72.589 -0.285 1.000 20.195 131 SER MMM C 1
ATOM 9479 O O . SER D 2 131 ? 101.696 72.905 -0.396 1.000 21.203 131 SER MMM O 1
ATOM 9482 N N . GLU D 2 132 ? 100.124 71.302 -0.168 1.000 21.331 132 GLU MMM N 1
ATOM 9483 C CA . GLU D 2 132 ? 101.143 70.220 -0.012 1.000 24.276 132 GLU MMM CA 1
ATOM 9484 C C . GLU D 2 132 ? 102.051 70.125 -1.244 1.000 23.776 132 GLU MMM C 1
ATOM 9485 O O . GLU D 2 132 ? 103.237 69.785 -1.087 1.000 25.968 132 GLU MMM O 1
ATOM 9491 N N . MET D 2 133 ? 101.514 70.403 -2.436 1.000 23.661 133 MET MMM N 1
ATOM 9492 C CA . MET D 2 133 ? 102.301 70.291 -3.681 1.000 26.789 133 MET MMM CA 1
ATOM 9493 C C . MET D 2 133 ? 103.511 71.236 -3.665 1.000 23.446 133 MET MMM C 1
ATOM 9494 O O . MET D 2 133 ? 104.453 71.007 -4.438 1.000 24.243 133 MET MMM O 1
ATOM 9499 N N . LEU D 2 134 ? 103.455 72.321 -2.899 1.000 21.333 134 LEU MMM N 1
ATOM 9500 C CA . LEU D 2 134 ? 104.485 73.373 -2.889 1.000 20.565 134 LEU MMM CA 1
ATOM 9501 C C . LEU D 2 134 ? 105.525 73.155 -1.782 1.000 21.764 134 LEU MMM C 1
ATOM 9502 O O . LEU D 2 134 ? 106.567 73.952 -1.798 1.000 25.237 134 LEU MMM O 1
ATOM 9507 N N . LYS D 2 135 ? 105.384 72.120 -0.942 1.000 25.912 135 LYS MMM N 1
ATOM 9508 C CA . LYS D 2 135 ? 106.390 71.806 0.107 1.000 30.755 135 LYS MMM CA 1
ATOM 9509 C C . LYS D 2 135 ? 107.739 71.449 -0.523 1.000 34.768 135 LYS MMM C 1
ATOM 9510 O O . LYS D 2 135 ? 107.732 70.572 -1.372 1.000 36.608 135 LYS MMM O 1
ATOM 9516 N N . GLY D 2 136 ? 108.835 72.158 -0.177 1.000 36.569 136 GLY MMM N 1
ATOM 9517 C CA . GLY D 2 136 ? 110.173 71.868 -0.742 1.000 47.146 136 GLY MMM CA 1
ATOM 9518 C C . GLY D 2 136 ? 110.382 72.543 -2.087 1.000 41.289 136 GLY MMM C 1
ATOM 9519 O O . GLY D 2 136 ? 111.426 72.390 -2.720 1.000 44.796 136 GLY MMM O 1
ATOM 9520 N N . VAL D 2 137 ? 109.380 73.289 -2.563 1.000 32.036 137 VAL MMM N 1
ATOM 9521 C CA . VAL D 2 137 ? 109.418 73.929 -3.901 1.000 31.215 137 VAL MMM CA 1
ATOM 9522 C C . VAL D 2 137 ? 109.432 75.488 -3.770 1.000 25.226 137 VAL MMM C 1
ATOM 9523 O O . VAL D 2 137 ? 110.076 76.210 -4.550 1.000 28.255 137 VAL MMM O 1
ATOM 9527 N N . SER D 2 138 ? 108.773 76.014 -2.759 1.000 20.971 138 SER MMM N 1
ATOM 9528 C CA . SER D 2 138 ? 108.759 77.451 -2.407 1.000 18.227 138 SER MMM CA 1
ATOM 9529 C C . SER D 2 138 ? 108.794 77.623 -0.879 1.000 18.242 138 SER MMM C 1
ATOM 9530 O O . SER D 2 138 ? 108.229 76.750 -0.158 1.000 21.664 138 SER MMM O 1
ATOM 9533 N N . THR D 2 139 ? 109.400 78.720 -0.421 1.000 15.511 139 THR MMM N 1
ATOM 9534 C CA . THR D 2 139 ? 109.333 79.176 0.959 1.000 15.806 139 THR MMM CA 1
ATOM 9535 C C . THR D 2 139 ? 108.324 80.327 1.152 1.000 13.708 139 THR MMM C 1
ATOM 9536 O O . THR D 2 139 ? 108.360 80.946 2.253 1.000 15.054 139 THR MMM O 1
ATOM 9540 N N . TRP D 2 140 ? 107.552 80.695 0.143 1.000 13.989 140 TRP MMM N 1
ATOM 9541 C CA . TRP D 2 140 ? 106.581 81.807 0.249 1.000 12.740 140 TRP MMM CA 1
ATOM 9542 C C . TRP D 2 140 ? 105.637 81.607 1.449 1.000 13.459 140 TRP MMM C 1
ATOM 9543 O O . TRP D 2 140 ? 105.095 80.473 1.649 1.000 13.765 140 TRP MMM O 1
ATOM 9554 N N . HIS D 2 141 ? 105.363 82.706 2.155 1.000 11.771 141 HIS MMM N 1
ATOM 9555 C CA . HIS D 2 141 ? 104.543 82.671 3.402 1.000 12.166 141 HIS MMM CA 1
ATOM 9556 C C . HIS D 2 141 ? 103.009 82.675 3.150 1.000 12.127 141 HIS MMM C 1
ATOM 9557 O O . HIS D 2 141 ? 102.279 82.560 4.183 1.000 13.818 141 HIS MMM O 1
ATOM 9564 N N . LEU D 2 142 ? 102.502 82.788 1.885 1.000 12.163 142 LEU MMM N 1
ATOM 9565 C CA . LEU D 2 142 ? 101.046 82.887 1.611 1.000 12.077 142 LEU MMM CA 1
ATOM 9566 C C . LEU D 2 142 ? 100.557 81.749 0.654 1.000 11.913 142 LEU MMM C 1
ATOM 9567 O O . LEU D 2 142 ? 99.775 81.988 -0.266 1.000 13.709 142 LEU MMM O 1
ATOM 9572 N N . ASN D 2 143 ? 101.063 80.531 0.940 1.000 12.611 143 ASN MMM N 1
ATOM 9573 C CA . ASN D 2 143 ? 100.674 79.281 0.245 1.000 12.883 143 ASN MMM CA 1
ATOM 9574 C C . ASN D 2 143 ? 99.889 78.318 1.127 1.000 13.181 143 ASN MMM C 1
ATOM 9575 O O . ASN D 2 143 ? 99.782 77.137 0.799 1.000 14.716 143 ASN MMM O 1
ATOM 9580 N N . SER D 2 144 ? 99.307 78.792 2.246 1.000 14.169 144 SER MMM N 1
ATOM 9581 C CA . SER D 2 144 ? 98.555 77.931 3.182 1.000 13.468 144 SER MMM CA 1
ATOM 9582 C C . SER D 2 144 ? 97.240 77.412 2.582 1.000 14.404 144 SER MMM C 1
ATOM 9583 O O . SER D 2 144 ? 96.581 78.078 1.705 1.000 14.556 144 SER MMM O 1
ATOM 9586 N N . PRO D 2 145 ? 96.688 76.282 3.083 1.000 14.890 145 PRO MMM N 1
ATOM 9587 C CA . PRO D 2 145 ? 95.304 75.858 2.733 1.000 16.243 145 PRO MMM CA 1
ATOM 9588 C C . PRO D 2 145 ? 94.276 76.950 3.011 1.000 14.739 145 PRO MMM C 1
ATOM 9589 O O . PRO D 2 145 ? 93.291 77.072 2.265 1.000 16.374 145 PRO MMM O 1
ATOM 9593 N N . GLU D 2 146 ? 94.471 77.678 4.119 1.000 14.253 146 GLU MMM N 1
ATOM 9594 C CA . GLU D 2 146 ? 93.523 78.773 4.512 1.000 14.898 146 GLU MMM CA 1
ATOM 9595 C C . GLU D 2 146 ? 93.517 79.920 3.490 1.000 14.176 146 GLU MMM C 1
ATOM 9596 O O . GLU D 2 146 ? 92.418 80.405 3.156 1.000 15.977 146 GLU MMM O 1
ATOM 9602 N N . GLU D 2 147 ? 94.699 80.355 3.021 1.000 12.764 147 GLU MMM N 1
ATOM 9603 C CA . GLU D 2 147 ? 94.745 81.337 1.935 1.000 12.723 147 GLU MMM CA 1
ATOM 9604 C C . GLU D 2 147 ? 94.004 80.818 0.689 1.000 13.109 147 GLU MMM C 1
ATOM 9605 O O . GLU D 2 147 ? 93.220 81.528 0.078 1.000 14.242 147 GLU MMM O 1
ATOM 9611 N N . PHE D 2 148 ? 94.311 79.579 0.293 1.000 13.865 148 PHE MMM N 1
ATOM 9612 C CA . PHE D 2 148 ? 93.752 78.986 -0.930 1.000 14.680 148 PHE MMM CA 1
ATOM 9613 C C . PHE D 2 148 ? 92.217 78.815 -0.800 1.000 15.549 148 PHE MMM C 1
ATOM 9614 O O . PHE D 2 148 ? 91.481 78.985 -1.806 1.000 15.679 148 PHE MMM O 1
ATOM 9622 N N . THR D 2 149 ? 91.719 78.494 0.420 1.000 16.523 149 THR MMM N 1
ATOM 9623 C CA . THR D 2 149 ? 90.248 78.353 0.640 1.000 16.812 149 THR MMM CA 1
ATOM 9624 C C . THR D 2 149 ? 89.571 79.727 0.496 1.000 16.918 149 THR MMM C 1
ATOM 9625 O O . THR D 2 149 ? 88.511 79.839 -0.127 1.000 18.065 149 THR MMM O 1
ATOM 9629 N N . LYS D 2 150 ? 90.189 80.786 1.040 1.000 16.736 150 LYS MMM N 1
ATOM 9630 C CA . LYS D 2 150 ? 89.604 82.154 0.913 1.000 17.968 150 LYS MMM CA 1
ATOM 9631 C C . LYS D 2 150 ? 89.507 82.528 -0.588 1.000 15.939 150 LYS MMM C 1
ATOM 9632 O O . LYS D 2 150 ? 88.473 83.126 -1.026 1.000 18.871 150 LYS MMM O 1
ATOM 9638 N N . VAL D 2 151 ? 90.576 82.312 -1.331 1.000 15.894 151 VAL MMM N 1
ATOM 9639 C CA . VAL D 2 151 ? 90.579 82.586 -2.804 1.000 15.315 151 VAL MMM CA 1
ATOM 9640 C C . VAL D 2 151 ? 89.504 81.728 -3.525 1.000 15.638 151 VAL MMM C 1
ATOM 9641 O O . VAL D 2 151 ? 88.754 82.259 -4.384 1.000 16.909 151 VAL MMM O 1
ATOM 9645 N N . GLN D 2 152 ? 89.472 80.417 -3.245 1.000 15.768 152 GLN MMM N 1
ATOM 9646 C CA . GLN D 2 152 ? 88.409 79.558 -3.858 1.000 15.740 152 GLN MMM CA 1
ATOM 9647 C C . GLN D 2 152 ? 87.015 80.127 -3.584 1.000 16.620 152 GLN MMM C 1
ATOM 9648 O O . GLN D 2 152 ? 86.154 80.034 -4.477 1.000 19.535 152 GLN MMM O 1
ATOM 9654 N N . ASN D 2 153 ? 86.772 80.640 -2.347 1.000 18.644 153 ASN MMM N 1
ATOM 9655 C CA . ASN D 2 153 ? 85.438 81.193 -1.981 1.000 19.156 153 ASN MMM CA 1
ATOM 9656 C C . ASN D 2 153 ? 85.148 82.483 -2.760 1.000 18.934 153 ASN MMM C 1
ATOM 9657 O O . ASN D 2 153 ? 83.995 82.743 -3.133 1.000 20.064 153 ASN MMM O 1
ATOM 9662 N N . LYS D 2 154 ? 86.162 83.288 -3.056 1.000 19.652 154 LYS MMM N 1
ATOM 9663 C CA . LYS D 2 154 ? 85.957 84.465 -3.937 1.000 19.416 154 LYS MMM CA 1
ATOM 9664 C C . LYS D 2 154 ? 85.522 83.994 -5.347 1.000 18.573 154 LYS MMM C 1
ATOM 9665 O O . LYS D 2 154 ? 84.622 84.628 -5.958 1.000 20.217 154 LYS MMM O 1
ATOM 9671 N N . ILE D 2 155 ? 86.126 82.932 -5.902 1.000 18.628 155 ILE MMM N 1
ATOM 9672 C CA . ILE D 2 155 ? 85.724 82.433 -7.252 1.000 19.074 155 ILE MMM CA 1
ATOM 9673 C C . ILE D 2 155 ? 84.261 81.914 -7.176 1.000 18.787 155 ILE MMM C 1
ATOM 9674 O O . ILE D 2 155 ? 83.440 82.254 -8.105 1.000 22.233 155 ILE MMM O 1
ATOM 9679 N N . LYS D 2 156 ? 83.962 81.119 -6.140 1.000 20.264 156 LYS MMM N 1
ATOM 9680 C CA . LYS D 2 156 ? 82.601 80.531 -5.925 1.000 22.314 156 LYS MMM CA 1
ATOM 9681 C C . LYS D 2 156 ? 81.564 81.670 -5.894 1.000 22.490 156 LYS MMM C 1
ATOM 9682 O O . LYS D 2 156 ? 80.474 81.586 -6.557 1.000 26.367 156 LYS MMM O 1
ATOM 9688 N N . ASP D 2 157 ? 81.868 82.778 -5.210 1.000 20.539 157 ASP MMM N 1
ATOM 9689 C CA . ASP D 2 157 ? 80.878 83.899 -5.088 1.000 21.045 157 ASP MMM CA 1
ATOM 9690 C C . ASP D 2 157 ? 80.655 84.592 -6.445 1.000 22.460 157 ASP MMM C 1
ATOM 9691 O O . ASP D 2 157 ? 79.512 84.981 -6.817 1.000 23.876 157 ASP MMM O 1
ATOM 9696 N N . LEU D 2 158 ? 81.771 84.822 -7.183 1.000 20.066 158 LEU MMM N 1
ATOM 9697 C CA . LEU D 2 158 ? 81.672 85.463 -8.544 1.000 20.428 158 LEU MMM CA 1
ATOM 9698 C C . LEU D 2 158 ? 80.799 84.596 -9.469 1.000 19.685 158 LEU MMM C 1
ATOM 9699 O O . LEU D 2 158 ? 79.874 85.105 -10.092 1.000 23.899 158 LEU MMM O 1
ATOM 9704 N N . VAL D 2 159 ? 81.092 83.294 -9.542 1.000 22.376 159 VAL MMM N 1
ATOM 9705 C CA . VAL D 2 159 ? 80.293 82.339 -10.359 1.000 24.872 159 VAL MMM CA 1
ATOM 9706 C C . VAL D 2 159 ? 78.824 82.381 -9.920 1.000 23.633 159 VAL MMM C 1
ATOM 9707 O O . VAL D 2 159 ? 77.909 82.435 -10.818 1.000 27.605 159 VAL MMM O 1
ATOM 9711 N N . ALA D 2 160 ? 78.548 82.300 -8.623 1.000 25.771 160 ALA MMM N 1
ATOM 9712 C CA . ALA D 2 160 ? 77.160 82.212 -8.111 1.000 32.252 160 ALA MMM CA 1
ATOM 9713 C C . ALA D 2 160 ? 76.341 83.456 -8.446 1.000 28.153 160 ALA MMM C 1
ATOM 9714 O O . ALA D 2 160 ? 75.130 83.370 -8.570 1.000 32.320 160 ALA MMM O 1
ATOM 9716 N N . SER D 2 161 ? 76.970 84.600 -8.687 1.000 29.060 161 SER MMM N 1
ATOM 9717 C CA . SER D 2 161 ? 76.319 85.907 -8.994 1.000 27.614 161 SER MMM CA 1
ATOM 9718 C C . SER D 2 161 ? 75.767 85.902 -10.412 1.000 25.172 161 SER MMM C 1
ATOM 9719 O O . SER D 2 161 ? 74.870 86.716 -10.663 1.000 29.177 161 SER MMM O 1
ATOM 9722 N N . GLY D 2 162 ? 76.239 85.014 -11.269 1.000 24.723 162 GLY MMM N 1
ATOM 9723 C CA . GLY D 2 162 ? 75.913 85.017 -12.714 1.000 25.367 162 GLY MMM CA 1
ATOM 9724 C C . GLY D 2 162 ? 76.532 86.185 -13.500 1.000 23.983 162 GLY MMM C 1
ATOM 9725 O O . GLY D 2 162 ? 76.090 86.371 -14.656 1.000 28.199 162 GLY MMM O 1
ATOM 9726 N N . GLN D 2 163 ? 77.349 87.049 -12.872 1.000 20.227 163 GLN MMM N 1
ATOM 9727 C CA . GLN D 2 163 ? 78.023 88.157 -13.564 1.000 20.588 163 GLN MMM CA 1
ATOM 9728 C C . GLN D 2 163 ? 79.516 87.849 -13.603 1.000 19.669 163 GLN MMM C 1
ATOM 9729 O O . GLN D 2 163 ? 80.262 88.297 -12.738 1.000 19.164 163 GLN MMM O 1
ATOM 9735 N N . LEU D 2 164 ? 79.954 87.074 -14.600 1.000 19.130 164 LEU MMM N 1
ATOM 9736 C CA . LEU D 2 164 ? 81.400 86.734 -14.691 1.000 18.796 164 LEU MMM CA 1
ATOM 9737 C C . LEU D 2 164 ? 82.200 87.883 -15.338 1.000 19.599 164 LEU MMM C 1
ATOM 9738 O O . LEU D 2 164 ? 83.413 87.938 -15.110 1.000 21.123 164 LEU MMM O 1
ATOM 9743 N N . GLY D 2 165 ? 81.532 88.784 -16.079 1.000 21.127 165 GLY MMM N 1
ATOM 9744 C CA . GLY D 2 165 ? 82.136 89.966 -16.702 1.000 23.088 165 GLY MMM CA 1
ATOM 9745 C C . GLY D 2 165 ? 83.401 89.589 -17.471 1.000 21.845 165 GLY MMM C 1
ATOM 9746 O O . GLY D 2 165 ? 83.380 88.724 -18.367 1.000 24.514 165 GLY MMM O 1
ATOM 9747 N N . ILE D 2 166 ? 84.488 90.246 -17.188 1.000 22.385 166 ILE MMM N 1
ATOM 9748 C CA . ILE D 2 166 ? 85.764 89.991 -17.922 1.000 21.181 166 ILE MMM CA 1
ATOM 9749 C C . ILE D 2 166 ? 86.325 88.537 -17.768 1.000 19.588 166 ILE MMM C 1
ATOM 9750 O O . ILE D 2 166 ? 87.183 88.142 -18.555 1.000 20.195 166 ILE MMM O 1
ATOM 9755 N N . PHE D 2 167 ? 85.844 87.733 -16.826 1.000 20.719 167 PHE MMM N 1
ATOM 9756 C CA . PHE D 2 167 ? 86.195 86.311 -16.682 1.000 22.411 167 PHE MMM CA 1
ATOM 9757 C C . PHE D 2 167 ? 85.241 85.420 -17.524 1.000 27.413 167 PHE MMM C 1
ATOM 9758 O O . PHE D 2 167 ? 85.494 84.204 -17.597 1.000 36.101 167 PHE MMM O 1
ATOM 9766 N N . ALA D 2 168 ? 84.234 85.972 -18.221 1.000 23.493 168 ALA MMM N 1
ATOM 9767 C CA . ALA D 2 168 ? 83.232 85.184 -19.038 1.000 26.337 168 ALA MMM CA 1
ATOM 9768 C C . ALA D 2 168 ? 83.758 84.677 -20.399 1.000 29.879 168 ALA MMM C 1
ATOM 9769 O O . ALA D 2 168 ? 84.658 85.291 -20.991 1.000 40.953 168 ALA MMM O 1
ATOM 9771 N N . ASN D 2 169 ? 83.046 83.646 -20.886 1.000 34.832 169 ASN MMM N 1
ATOM 9772 C CA . ASN D 2 169 ? 83.066 83.083 -22.281 1.000 38.546 169 ASN MMM CA 1
ATOM 9773 C C . ASN D 2 169 ? 84.537 82.791 -22.595 1.000 47.338 169 ASN MMM C 1
ATOM 9774 O O . ASN D 2 169 ? 84.963 83.027 -23.780 1.000 55.833 169 ASN MMM O 1
ATOM 9779 N N . GLY D 2 170 ? 85.298 82.370 -21.559 1.000 48.138 170 GLY MMM N 1
ATOM 9780 C CA . GLY D 2 170 ? 86.732 82.063 -21.669 1.000 47.217 170 GLY MMM CA 1
ATOM 9781 C C . GLY D 2 170 ? 86.874 80.668 -22.196 1.000 65.823 170 GLY MMM C 1
ATOM 9782 O O . GLY D 2 170 ? 85.867 80.178 -22.780 1.000 48.669 170 GLY MMM O 1
ATOM 9783 N N . TYR D 2 171 ? 88.065 80.048 -22.052 1.000 44.252 171 TYR MMM N 1
ATOM 9784 C CA . TYR D 2 171 ? 88.470 78.813 -22.811 1.000 42.274 171 TYR MMM CA 1
ATOM 9785 C C . TYR D 2 171 ? 88.413 77.597 -21.881 1.000 36.929 171 TYR MMM C 1
ATOM 9786 O O . TYR D 2 171 ? 89.201 76.672 -22.004 1.000 49.579 171 TYR MMM O 1
ATOM 9795 N N . TRP D 2 172 ? 87.369 77.578 -21.024 1.000 40.711 172 TRP MMM N 1
ATOM 9796 C CA . TRP D 2 172 ? 87.267 76.643 -19.874 1.000 45.966 172 TRP MMM CA 1
ATOM 9797 C C . TRP D 2 172 ? 86.965 75.235 -20.466 1.000 38.217 172 TRP MMM C 1
ATOM 9798 O O . TRP D 2 172 ? 86.080 75.104 -21.374 1.000 39.607 172 TRP MMM O 1
ATOM 9809 N N . GLY D 2 173 ? 87.789 74.204 -20.155 1.000 31.131 173 GLY MMM N 1
ATOM 9810 C CA . GLY D 2 173 ? 87.646 72.811 -20.708 1.000 33.164 173 GLY MMM CA 1
ATOM 9811 C C . GLY D 2 173 ? 88.402 72.569 -22.030 1.000 33.398 173 GLY MMM C 1
ATOM 9812 O O . GLY D 2 173 ? 88.296 71.453 -22.622 1.000 39.615 173 GLY MMM O 1
ATOM 9813 N N . HIS D 2 174 ? 89.028 73.579 -22.624 1.000 29.809 174 HIS MMM N 1
ATOM 9814 C CA . HIS D 2 174 ? 89.722 73.431 -23.943 1.000 28.958 174 HIS MMM CA 1
ATOM 9815 C C . HIS D 2 174 ? 90.752 72.302 -23.827 1.000 29.067 174 HIS MMM C 1
ATOM 9816 O O . HIS D 2 174 ? 91.410 72.163 -22.781 1.000 27.790 174 HIS MMM O 1
ATOM 9823 N N . PRO D 2 175 ? 91.003 71.477 -24.880 1.000 27.058 175 PRO MMM N 1
ATOM 9824 C CA . PRO D 2 175 ? 91.962 70.354 -24.795 1.000 25.273 175 PRO MMM CA 1
ATOM 9825 C C . PRO D 2 175 ? 93.426 70.783 -24.533 1.000 24.651 175 PRO MMM C 1
ATOM 9826 O O . PRO D 2 175 ? 94.248 69.987 -24.036 1.000 28.886 175 PRO MMM O 1
ATOM 9830 N N . ALA D 2 176 ? 93.766 72.029 -24.826 1.000 21.631 176 ALA MMM N 1
ATOM 9831 C CA . ALA D 2 176 ? 95.108 72.569 -24.557 1.000 20.537 176 ALA MMM CA 1
ATOM 9832 C C . ALA D 2 176 ? 95.249 73.088 -23.119 1.000 18.831 176 ALA MMM C 1
ATOM 9833 O O . ALA D 2 176 ? 96.396 73.469 -22.777 1.000 19.520 176 ALA MMM O 1
ATOM 9835 N N . MET D 2 177 ? 94.212 73.037 -22.306 1.000 20.783 177 MET MMM N 1
ATOM 9836 C CA . MET D 2 177 ? 94.294 73.377 -20.865 1.000 19.787 177 MET MMM CA 1
ATOM 9837 C C . MET D 2 177 ? 94.726 72.118 -20.091 1.000 23.033 177 MET MMM C 1
ATOM 9838 O O . MET D 2 177 ? 94.011 71.131 -20.081 1.000 28.956 177 MET MMM O 1
ATOM 9843 N N . LYS D 2 178 ? 95.940 72.119 -19.535 1.000 20.827 178 LYS MMM N 1
ATOM 9844 C CA . LYS D 2 178 ? 96.583 70.886 -18.978 1.000 20.948 178 LYS MMM CA 1
ATOM 9845 C C . LYS D 2 178 ? 96.777 70.930 -17.441 1.000 21.001 178 LYS MMM C 1
ATOM 9846 O O . LYS D 2 178 ? 97.190 69.868 -16.874 1.000 23.835 178 LYS MMM O 1
ATOM 9852 N N . LEU D 2 179 ? 96.523 72.045 -16.744 1.000 21.474 179 LEU MMM N 1
ATOM 9853 C CA . LEU D 2 179 ? 96.811 72.068 -15.284 1.000 20.229 179 LEU MMM CA 1
ATOM 9854 C C . LEU D 2 179 ? 95.759 71.255 -14.545 1.000 21.825 179 LEU MMM C 1
ATOM 9855 O O . LEU D 2 179 ? 94.560 71.368 -14.791 1.000 22.998 179 LEU MMM O 1
ATOM 9860 N N . PRO D 2 180 ? 96.165 70.550 -13.451 1.000 21.140 180 PRO MMM N 1
ATOM 9861 C CA . PRO D 2 180 ? 95.176 69.971 -12.530 1.000 21.264 180 PRO MMM CA 1
ATOM 9862 C C . PRO D 2 180 ? 94.419 71.055 -11.733 1.000 20.781 180 PRO MMM C 1
ATOM 9863 O O . PRO D 2 180 ? 94.897 72.203 -11.598 1.000 19.859 180 PRO MMM O 1
ATOM 9867 N N . PRO D 2 181 ? 93.205 70.748 -11.231 1.000 21.707 181 PRO MMM N 1
ATOM 9868 C CA . PRO D 2 181 ? 92.462 71.724 -10.393 1.000 20.492 181 PRO MMM CA 1
ATOM 9869 C C . PRO D 2 181 ? 93.285 72.479 -9.330 1.000 20.267 181 PRO MMM C 1
ATOM 9870 O O . PRO D 2 181 ? 93.220 73.750 -9.222 1.000 19.355 181 PRO MMM O 1
ATOM 9874 N N . GLU D 2 182 ? 94.125 71.724 -8.602 1.000 20.354 182 GLU MMM N 1
ATOM 9875 C CA . GLU D 2 182 ? 94.940 72.321 -7.510 1.000 19.442 182 GLU MMM CA 1
ATOM 9876 C C . GLU D 2 182 ? 95.892 73.401 -8.079 1.000 17.894 182 GLU MMM C 1
ATOM 9877 O O . GLU D 2 182 ? 96.098 74.437 -7.405 1.000 18.508 182 GLU MMM O 1
ATOM 9883 N N . VAL D 2 183 ? 96.527 73.147 -9.246 1.000 18.124 183 VAL MMM N 1
ATOM 9884 C CA . VAL D 2 183 ? 97.465 74.158 -9.787 1.000 17.223 183 VAL MMM CA 1
ATOM 9885 C C . VAL D 2 183 ? 96.705 75.394 -10.347 1.000 16.657 183 VAL MMM C 1
ATOM 9886 O O . VAL D 2 183 ? 97.192 76.571 -10.232 1.000 17.033 183 VAL MMM O 1
ATOM 9890 N N . ASN D 2 184 ? 95.534 75.167 -10.933 1.000 17.239 184 ASN MMM N 1
ATOM 9891 C CA . ASN D 2 184 ? 94.699 76.338 -11.287 1.000 17.288 184 ASN MMM CA 1
ATOM 9892 C C . ASN D 2 184 ? 94.394 77.210 -10.040 1.000 16.129 184 ASN MMM C 1
ATOM 9893 O O . ASN D 2 184 ? 94.453 78.498 -10.163 1.000 16.370 184 ASN MMM O 1
ATOM 9898 N N . LEU D 2 185 ? 94.057 76.610 -8.893 1.000 15.690 185 LEU MMM N 1
ATOM 9899 C CA . LEU D 2 185 ? 93.731 77.406 -7.684 1.000 15.791 185 LEU MMM CA 1
ATOM 9900 C C . LEU D 2 185 ? 94.988 78.149 -7.198 1.000 15.998 185 LEU MMM C 1
ATOM 9901 O O . LEU D 2 185 ? 94.864 79.356 -6.860 1.000 16.046 185 LEU MMM O 1
ATOM 9906 N N . ILE D 2 186 ? 96.151 77.471 -7.162 1.000 14.587 186 ILE MMM N 1
ATOM 9907 C CA . ILE D 2 186 ? 97.430 78.143 -6.791 1.000 15.761 186 ILE MMM CA 1
ATOM 9908 C C . ILE D 2 186 ? 97.638 79.400 -7.655 1.000 13.948 186 ILE MMM C 1
ATOM 9909 O O . ILE D 2 186 ? 97.972 80.505 -7.145 1.000 14.240 186 ILE MMM O 1
ATOM 9914 N N . ALA D 2 187 ? 97.482 79.262 -8.970 1.000 14.539 187 ALA MMM N 1
ATOM 9915 C CA . ALA D 2 187 ? 97.728 80.359 -9.912 1.000 13.856 187 ALA MMM CA 1
ATOM 9916 C C . ALA D 2 187 ? 96.777 81.557 -9.662 1.000 13.576 187 ALA MMM C 1
ATOM 9917 O O . ALA D 2 187 ? 97.233 82.734 -9.734 1.000 13.471 187 ALA MMM O 1
ATOM 9919 N N . VAL D 2 188 ? 95.508 81.288 -9.383 1.000 14.031 188 VAL MMM N 1
ATOM 9920 C CA . VAL D 2 188 ? 94.553 82.397 -9.106 1.000 12.689 188 VAL MMM CA 1
ATOM 9921 C C . VAL D 2 188 ? 94.977 83.143 -7.795 1.000 12.505 188 VAL MMM C 1
ATOM 9922 O O . VAL D 2 188 ? 94.927 84.400 -7.722 1.000 13.000 188 VAL MMM O 1
ATOM 9926 N N . ALA D 2 189 ? 95.335 82.389 -6.752 1.000 13.020 189 ALA MMM N 1
ATOM 9927 C CA . ALA D 2 189 ? 95.846 83.028 -5.513 1.000 11.540 189 ALA MMM CA 1
ATOM 9928 C C . ALA D 2 189 ? 97.059 83.935 -5.808 1.000 11.766 189 ALA MMM C 1
ATOM 9929 O O . ALA D 2 189 ? 97.114 85.056 -5.284 1.000 12.460 189 ALA MMM O 1
ATOM 9931 N N . HIS D 2 190 ? 97.975 83.462 -6.642 1.000 11.344 190 HIS MMM N 1
ATOM 9932 C CA . HIS D 2 190 ? 99.186 84.209 -6.978 1.000 10.736 190 HIS MMM CA 1
ATOM 9933 C C . HIS D 2 190 ? 98.857 85.447 -7.862 1.000 11.440 190 HIS MMM C 1
ATOM 9934 O O . HIS D 2 190 ? 99.484 86.547 -7.721 1.000 11.634 190 HIS MMM O 1
ATOM 9941 N N . TYR D 2 191 ? 97.867 85.338 -8.762 1.000 11.698 191 TYR MMM N 1
ATOM 9942 C CA . TYR D 2 191 ? 97.368 86.472 -9.594 1.000 10.971 191 TYR MMM CA 1
ATOM 9943 C C . TYR D 2 191 ? 96.974 87.629 -8.662 1.000 10.939 191 TYR MMM C 1
ATOM 9944 O O . TYR D 2 191 ? 97.308 88.797 -8.913 1.000 11.788 191 TYR MMM O 1
ATOM 9953 N N . LEU D 2 192 ? 96.157 87.318 -7.606 1.000 12.014 192 LEU MMM N 1
ATOM 9954 C CA . LEU D 2 192 ? 95.700 88.353 -6.642 1.000 11.699 192 LEU MMM CA 1
ATOM 9955 C C . LEU D 2 192 ? 96.868 88.939 -5.842 1.000 11.176 192 LEU MMM C 1
ATOM 9956 O O . LEU D 2 192 ? 96.994 90.175 -5.659 1.000 11.873 192 LEU MMM O 1
ATOM 9961 N N . GLN D 2 193 ? 97.783 88.068 -5.384 1.000 11.315 193 GLN MMM N 1
ATOM 9962 C CA . GLN D 2 193 ? 98.962 88.535 -4.571 1.000 11.841 193 GLN MMM CA 1
ATOM 9963 C C . GLN D 2 193 ? 99.894 89.431 -5.414 1.000 10.262 193 GLN MMM C 1
ATOM 9964 O O . GLN D 2 193 ? 100.540 90.390 -4.887 1.000 11.409 193 GLN MMM O 1
ATOM 9970 N N . ALA D 2 194 ? 99.993 89.130 -6.714 1.000 10.790 194 ALA MMM N 1
ATOM 9971 C CA . ALA D 2 194 ? 100.836 89.906 -7.647 1.000 10.667 194 ALA MMM CA 1
ATOM 9972 C C . ALA D 2 194 ? 100.431 91.378 -7.652 1.000 9.974 194 ALA MMM C 1
ATOM 9973 O O . ALA D 2 194 ? 101.292 92.281 -7.846 1.000 10.846 194 ALA MMM O 1
ATOM 9975 N N . LEU D 2 195 ? 99.125 91.649 -7.512 1.000 10.810 195 LEU MMM N 1
ATOM 9976 C CA . LEU D 2 195 ? 98.656 93.058 -7.567 1.000 10.889 195 LEU MMM CA 1
ATOM 9977 C C . LEU D 2 195 ? 99.244 93.881 -6.423 1.000 10.207 195 LEU MMM C 1
ATOM 9978 O O . LEU D 2 195 ? 99.449 95.114 -6.585 1.000 11.354 195 LEU MMM O 1
ATOM 9983 N N . GLU D 2 196 ? 99.444 93.298 -5.225 1.000 11.485 196 GLU MMM N 1
ATOM 9984 C CA . GLU D 2 196 ? 100.113 94.024 -4.105 1.000 12.056 196 GLU MMM CA 1
ATOM 9985 C C . GLU D 2 196 ? 101.592 94.299 -4.423 1.000 11.277 196 GLU MMM C 1
ATOM 9986 O O . GLU D 2 196 ? 102.117 95.431 -4.174 1.000 12.414 196 GLU MMM O 1
ATOM 9992 N N . CYS D 2 197 ? 102.308 93.305 -4.930 1.000 10.424 197 CYS MMM N 1
ATOM 9993 C CA . CYS D 2 197 ? 103.751 93.500 -5.235 1.000 10.335 197 CYS MMM CA 1
ATOM 9994 C C . CYS D 2 197 ? 103.967 94.594 -6.303 1.000 10.458 197 CYS MMM C 1
ATOM 9995 O O . CYS D 2 197 ? 104.825 95.497 -6.130 1.000 11.368 197 CYS MMM O 1
ATOM 9998 N N . GLN D 2 198 ? 103.173 94.551 -7.409 1.000 9.467 198 GLN MMM N 1
ATOM 9999 C CA . GLN D 2 198 ? 103.351 95.577 -8.450 1.000 10.139 198 GLN MMM CA 1
ATOM 10000 C C . GLN D 2 198 ? 103.027 96.972 -7.879 1.000 9.507 198 GLN MMM C 1
ATOM 10001 O O . GLN D 2 198 ? 103.630 97.998 -8.329 1.000 10.061 198 GLN MMM O 1
ATOM 10007 N N . ARG D 2 199 ? 102.023 97.076 -6.984 1.000 9.297 199 ARG MMM N 1
ATOM 10008 C CA . ARG D 2 199 ? 101.698 98.407 -6.332 1.000 9.396 199 ARG MMM CA 1
ATOM 10009 C C . ARG D 2 199 ? 102.929 98.939 -5.564 1.000 9.360 199 ARG MMM C 1
ATOM 10010 O O . ARG D 2 199 ? 103.222 100.159 -5.648 1.000 10.063 199 ARG MMM O 1
ATOM 10018 N N . ASP D 2 200 ? 103.610 98.087 -4.788 1.000 9.807 200 ASP MMM N 1
ATOM 10019 C CA . ASP D 2 200 ? 104.877 98.511 -4.095 1.000 8.893 200 ASP MMM CA 1
ATOM 10020 C C . ASP D 2 200 ? 105.950 98.989 -5.077 1.000 9.254 200 ASP MMM C 1
ATOM 10021 O O . ASP D 2 200 ? 106.672 99.969 -4.796 1.000 9.617 200 ASP MMM O 1
ATOM 10026 N N . ALA D 2 201 ? 106.115 98.283 -6.194 1.000 8.886 201 ALA MMM N 1
ATOM 10027 C CA . ALA D 2 201 ? 107.124 98.688 -7.200 1.000 9.180 201 ALA MMM CA 1
ATOM 10028 C C . ALA D 2 201 ? 106.821 100.112 -7.722 1.000 9.269 201 ALA MMM C 1
ATOM 10029 O O . ALA D 2 201 ? 107.747 100.960 -7.872 1.000 10.601 201 ALA MMM O 1
ATOM 10031 N N . ASN D 2 202 ? 105.520 100.389 -7.958 1.000 9.026 202 ASN MMM N 1
ATOM 10032 C CA . ASN D 2 202 ? 105.159 101.721 -8.462 1.000 9.651 202 ASN MMM CA 1
ATOM 10033 C C . ASN D 2 202 ? 105.240 102.825 -7.404 1.000 8.962 202 ASN MMM C 1
ATOM 10034 O O . ASN D 2 202 ? 105.374 104.018 -7.750 1.000 9.310 202 ASN MMM O 1
ATOM 10039 N N . ARG D 2 203 ? 105.215 102.482 -6.090 1.000 8.963 203 ARG MMM N 1
ATOM 10040 C CA . ARG D 2 203 ? 105.472 103.479 -5.020 1.000 8.530 203 ARG MMM CA 1
ATOM 10041 C C . ARG D 2 203 ? 106.907 103.997 -5.071 1.000 8.559 203 ARG MMM C 1
ATOM 10042 O O . ARG D 2 203 ? 107.176 105.168 -4.819 1.000 9.472 203 ARG MMM O 1
ATOM 10050 N N . VAL D 2 204 ? 107.868 103.084 -5.396 1.000 8.580 204 VAL MMM N 1
ATOM 10051 C CA . VAL D 2 204 ? 109.282 103.489 -5.636 1.000 8.716 204 VAL MMM CA 1
ATOM 10052 C C . VAL D 2 204 ? 109.346 104.525 -6.783 1.000 8.414 204 VAL MMM C 1
ATOM 10053 O O . VAL D 2 204 ? 109.936 105.613 -6.671 1.000 9.586 204 VAL MMM O 1
ATOM 10057 N N . VAL D 2 205 ? 108.680 104.174 -7.920 1.000 8.739 205 VAL MMM N 1
ATOM 10058 C CA . VAL D 2 205 ? 108.667 105.071 -9.096 1.000 8.858 205 VAL MMM CA 1
ATOM 10059 C C . VAL D 2 205 ? 108.069 106.436 -8.724 1.000 8.329 205 VAL MMM C 1
ATOM 10060 O O . VAL D 2 205 ? 108.596 107.488 -9.112 1.000 9.503 205 VAL MMM O 1
ATOM 10064 N N . ALA D 2 206 ? 106.931 106.426 -8.015 1.000 8.703 206 ALA MMM N 1
ATOM 10065 C CA . ALA D 2 206 ? 106.210 107.686 -7.683 1.000 9.569 206 ALA MMM CA 1
ATOM 10066 C C . ALA D 2 206 ? 107.101 108.642 -6.870 1.000 8.602 206 ALA MMM C 1
ATOM 10067 O O . ALA D 2 206 ? 107.079 109.888 -7.091 1.000 9.020 206 ALA MMM O 1
ATOM 10069 N N . LEU D 2 207 ? 107.782 108.100 -5.839 1.000 8.224 207 LEU MMM N 1
ATOM 10070 C CA . LEU D 2 207 ? 108.562 108.968 -4.934 1.000 8.502 207 LEU MMM CA 1
ATOM 10071 C C . LEU D 2 207 ? 109.723 109.687 -5.630 1.000 8.680 207 LEU MMM C 1
ATOM 10072 O O . LEU D 2 207 ? 110.087 110.769 -5.143 1.000 10.287 207 LEU MMM O 1
ATOM 10077 N N . LEU D 2 208 ? 110.240 109.155 -6.742 1.000 8.135 208 LEU MMM N 1
ATOM 10078 C CA . LEU D 2 208 ? 111.269 109.873 -7.524 1.000 8.277 208 LEU MMM CA 1
ATOM 10079 C C . LEU D 2 208 ? 110.665 110.606 -8.757 1.000 9.050 208 LEU MMM C 1
ATOM 10080 O O . LEU D 2 208 ? 111.187 111.660 -9.167 1.000 10.072 208 LEU MMM O 1
ATOM 10085 N N . GLY D 2 209 ? 109.586 110.050 -9.349 1.000 8.592 209 GLY MMM N 1
ATOM 10086 C CA . GLY D 2 209 ? 109.019 110.601 -10.600 1.000 9.047 209 GLY MMM CA 1
ATOM 10087 C C . GLY D 2 209 ? 108.020 111.718 -10.398 1.000 8.714 209 GLY MMM C 1
ATOM 10088 O O . GLY D 2 209 ? 107.788 112.504 -11.337 1.000 10.246 209 GLY MMM O 1
ATOM 10089 N N . GLY D 2 210 ? 107.387 111.822 -9.208 1.000 8.761 210 GLY MMM N 1
ATOM 10090 C CA . GLY D 2 210 ? 106.352 112.800 -8.945 1.000 9.433 210 GLY MMM CA 1
ATOM 10091 C C . GLY D 2 210 ? 104.887 112.337 -9.116 1.000 8.925 210 GLY MMM C 1
ATOM 10092 O O . GLY D 2 210 ? 103.982 113.117 -8.792 1.000 11.176 210 GLY MMM O 1
ATOM 10093 N N . LYS D 2 211 ? 104.778 111.099 -9.626 1.000 9.072 211 LYS MMM N 1
ATOM 10094 C CA . LYS D 2 211 ? 103.535 110.364 -9.928 1.000 9.432 211 LYS MMM CA 1
ATOM 10095 C C . LYS D 2 211 ? 103.895 109.204 -10.866 1.000 8.789 211 LYS MMM C 1
ATOM 10096 O O . LYS D 2 211 ? 105.009 109.186 -11.453 1.000 9.582 211 LYS MMM O 1
ATOM 10102 N N . THR D 2 212 ? 102.977 108.257 -11.070 1.000 9.174 212 THR MMM N 1
ATOM 10103 C CA . THR D 2 212 ? 103.002 107.245 -12.145 1.000 8.796 212 THR MMM CA 1
ATOM 10104 C C . THR D 2 212 ? 101.554 106.753 -12.265 1.000 9.596 212 THR MMM C 1
ATOM 10105 O O . THR D 2 212 ? 100.877 106.569 -11.206 1.000 10.503 212 THR MMM O 1
ATOM 10109 N N . PRO D 2 213 ? 101.010 106.563 -13.497 1.000 9.145 213 PRO MMM N 1
ATOM 10110 C CA . PRO D 2 213 ? 101.726 106.666 -14.803 1.000 8.779 213 PRO MMM CA 1
ATOM 10111 C C . PRO D 2 213 ? 102.176 108.096 -15.138 1.000 9.187 213 PRO MMM C 1
ATOM 10112 O O . PRO D 2 213 ? 101.592 109.102 -14.685 1.000 9.545 213 PRO MMM O 1
ATOM 10116 N N . HIS D 2 214 ? 103.210 108.150 -16.000 1.000 8.353 214 HIS MMM N 1
ATOM 10117 C CA . HIS D 2 214 ? 103.779 109.337 -16.659 1.000 8.797 214 HIS MMM CA 1
ATOM 10118 C C . HIS D 2 214 ? 104.575 110.181 -15.649 1.000 8.503 214 HIS MMM C 1
ATOM 10119 O O . HIS D 2 214 ? 104.040 111.093 -14.964 1.000 9.084 214 HIS MMM O 1
ATOM 10126 N N . ILE D 2 215 ? 105.873 109.811 -15.503 1.000 8.358 215 ILE MMM N 1
ATOM 10127 C CA . ILE D 2 215 ? 106.756 110.546 -14.568 1.000 8.404 215 ILE MMM CA 1
ATOM 10128 C C . ILE D 2 215 ? 106.964 111.979 -15.024 1.000 7.909 215 ILE MMM C 1
ATOM 10129 O O . ILE D 2 215 ? 106.710 112.339 -16.212 1.000 8.488 215 ILE MMM O 1
ATOM 10134 N N . GLN D 2 216 ? 107.444 112.807 -14.099 1.000 7.937 216 GLN MMM N 1
ATOM 10135 C CA . GLN D 2 216 ? 107.567 114.264 -14.359 1.000 8.264 216 GLN MMM CA 1
ATOM 10136 C C . GLN D 2 216 ? 108.826 114.839 -13.644 1.000 8.369 216 GLN MMM C 1
ATOM 10137 O O . GLN D 2 216 ? 108.803 115.988 -13.191 1.000 11.219 216 GLN MMM O 1
ATOM 10143 N N . ASN D 2 217 ? 109.944 114.091 -13.665 1.000 8.326 217 ASN MMM N 1
ATOM 10144 C CA . ASN D 2 217 ? 111.189 114.495 -12.939 1.000 8.086 217 ASN MMM CA 1
ATOM 10145 C C . ASN D 2 217 ? 112.412 114.592 -13.865 1.000 8.751 217 ASN MMM C 1
ATOM 10146 O O . ASN D 2 217 ? 113.522 114.783 -13.343 1.000 9.960 217 ASN MMM O 1
ATOM 10151 N N . LEU D 2 218 ? 112.242 114.425 -15.183 1.000 8.928 218 LEU MMM N 1
ATOM 10152 C CA . LEU D 2 218 ? 113.367 114.414 -16.097 1.000 8.955 218 LEU MMM CA 1
ATOM 10153 C C . LEU D 2 218 ? 113.696 115.835 -16.623 1.000 9.667 218 LEU MMM C 1
ATOM 10154 O O . LEU D 2 218 ? 112.878 116.763 -16.496 1.000 10.343 218 LEU MMM O 1
ATOM 10159 N N . ALA D 2 219 ? 114.864 115.954 -17.300 1.000 9.539 219 ALA MMM N 1
ATOM 10160 C CA . ALA D 2 219 ? 115.222 117.159 -18.040 1.000 9.902 219 ALA MMM CA 1
ATOM 10161 C C . ALA D 2 219 ? 116.322 116.767 -19.023 1.000 9.773 219 ALA MMM C 1
ATOM 10162 O O . ALA D 2 219 ? 117.163 115.880 -18.696 1.000 9.571 219 ALA MMM O 1
ATOM 10164 N N . VAL D 2 220 ? 116.380 117.438 -20.185 1.000 9.256 220 VAL MMM N 1
ATOM 10165 C CA . VAL D 2 220 ? 117.601 117.391 -21.007 1.000 9.017 220 VAL MMM CA 1
ATOM 10166 C C . VAL D 2 220 ? 118.716 118.076 -20.138 1.000 9.169 220 VAL MMM C 1
ATOM 10167 O O . VAL D 2 220 ? 118.616 119.279 -19.851 1.000 10.301 220 VAL MMM O 1
ATOM 10171 N N . GLY D 2 221 ? 119.725 117.274 -19.698 1.000 9.589 221 GLY MMM N 1
ATOM 10172 C CA . GLY D 2 221 ? 120.726 117.718 -18.728 1.000 10.002 221 GLY MMM CA 1
ATOM 10173 C C . GLY D 2 221 ? 120.690 117.037 -17.357 1.000 9.440 221 GLY MMM C 1
ATOM 10174 O O . GLY D 2 221 ? 121.639 117.246 -16.571 1.000 10.818 221 GLY MMM O 1
ATOM 10175 N N . GLY D 2 222 ? 119.650 116.209 -17.047 1.000 9.193 222 GLY MMM N 1
ATOM 10176 C CA . GLY D 2 222 ? 119.661 115.473 -15.777 1.000 8.931 222 GLY MMM CA 1
ATOM 10177 C C . GLY D 2 222 ? 118.252 115.200 -15.245 1.000 8.952 222 GLY MMM C 1
ATOM 10178 O O . GLY D 2 222 ? 117.410 114.578 -15.915 1.000 9.473 222 GLY MMM O 1
ATOM 10179 N N . VAL D 2 223 ? 118.056 115.584 -13.966 1.000 9.104 223 VAL MMM N 1
ATOM 10180 C CA . VAL D 2 223 ? 116.731 115.394 -13.319 1.000 8.785 223 VAL MMM CA 1
ATOM 10181 C C . VAL D 2 223 ? 116.357 116.694 -12.560 1.000 9.476 223 VAL MMM C 1
ATOM 10182 O O . VAL D 2 223 ? 117.231 117.547 -12.255 1.000 9.706 223 VAL MMM O 1
ATOM 10186 N N . ALA D 2 224 ? 115.077 116.775 -12.191 1.000 9.131 224 ALA MMM N 1
ATOM 10187 C CA . ALA D 2 224 ? 114.437 117.871 -11.455 1.000 9.086 224 ALA MMM CA 1
ATOM 10188 C C . ALA D 2 224 ? 114.406 117.652 -9.940 1.000 9.080 224 ALA MMM C 1
ATOM 10189 O O . ALA D 2 224 ? 113.937 118.534 -9.185 1.000 9.834 224 ALA MMM O 1
ATOM 10191 N N . ASN D 2 225 ? 114.793 116.463 -9.448 1.000 9.144 225 ASN MMM N 1
ATOM 10192 C CA . ASN D 2 225 ? 114.805 116.224 -7.983 1.000 8.967 225 ASN MMM CA 1
ATOM 10193 C C . ASN D 2 225 ? 115.882 117.107 -7.337 1.000 8.997 225 ASN MMM C 1
ATOM 10194 O O . ASN D 2 225 ? 117.044 117.053 -7.806 1.000 10.098 225 ASN MMM O 1
ATOM 10199 N N . PRO D 2 226 ? 115.578 117.830 -6.242 1.000 9.373 226 PRO MMM N 1
ATOM 10200 C CA . PRO D 2 226 ? 116.616 118.656 -5.585 1.000 9.291 226 PRO MMM CA 1
ATOM 10201 C C . PRO D 2 226 ? 117.195 117.876 -4.400 1.000 9.150 226 PRO MMM C 1
ATOM 10202 O O . PRO D 2 226 ? 116.482 117.626 -3.396 1.000 10.029 226 PRO MMM O 1
ATOM 10206 N N . ILE D 2 227 ? 118.468 117.449 -4.510 1.000 9.397 227 ILE MMM N 1
ATOM 10207 C CA . ILE D 2 227 ? 119.098 116.651 -3.421 1.000 9.698 227 ILE MMM CA 1
ATOM 10208 C C . ILE D 2 227 ? 119.582 117.601 -2.327 1.000 10.329 227 ILE MMM C 1
ATOM 10209 O O . ILE D 2 227 ? 120.480 118.433 -2.568 1.000 10.673 227 ILE MMM O 1
ATOM 10214 N N . ASN D 2 228 ? 119.071 117.442 -1.088 1.000 10.292 228 ASN MMM N 1
ATOM 10215 C CA . ASN D 2 228 ? 119.533 118.249 0.069 1.000 10.688 228 ASN MMM CA 1
ATOM 10216 C C . ASN D 2 228 ? 119.091 117.500 1.344 1.000 11.158 228 ASN MMM C 1
ATOM 10217 O O . ASN D 2 228 ? 117.921 117.582 1.739 1.000 11.031 228 ASN MMM O 1
ATOM 10222 N N . LEU D 2 229 ? 120.020 116.759 1.944 1.000 11.000 229 LEU MMM N 1
ATOM 10223 C CA . LEU D 2 229 ? 119.646 115.980 3.135 1.000 12.224 229 LEU MMM CA 1
ATOM 10224 C C . LEU D 2 229 ? 119.037 116.791 4.249 1.000 12.017 229 LEU MMM C 1
ATOM 10225 O O . LEU D 2 229 ? 118.283 116.257 5.099 1.000 13.882 229 LEU MMM O 1
ATOM 10230 N N . ASP D 2 230 ? 119.435 118.080 4.332 1.000 11.788 230 ASP MMM N 1
ATOM 10231 C CA . ASP D 2 230 ? 119.021 119.024 5.375 1.000 13.040 230 ASP MMM CA 1
ATOM 10232 C C . ASP D 2 230 ? 117.863 119.975 4.983 1.000 12.324 230 ASP MMM C 1
ATOM 10233 O O . ASP D 2 230 ? 117.521 120.874 5.764 1.000 13.553 230 ASP MMM O 1
ATOM 10238 N N . GLY D 2 231 ? 117.246 119.771 3.790 1.000 11.022 231 GLY MMM N 1
ATOM 10239 C CA . GLY D 2 231 ? 116.212 120.674 3.283 1.000 11.538 231 GLY MMM CA 1
ATOM 10240 C C . GLY D 2 231 ? 114.784 120.194 3.567 1.000 10.402 231 GLY MMM C 1
ATOM 10241 O O . GLY D 2 231 ? 114.483 119.000 3.441 1.000 14.429 231 GLY MMM O 1
ATOM 10242 N N . LEU D 2 232 ? 113.888 121.133 3.879 1.000 11.514 232 LEU MMM N 1
ATOM 10243 C CA . LEU D 2 232 ? 112.451 120.901 4.008 1.000 10.874 232 LEU MMM CA 1
ATOM 10244 C C . LEU D 2 232 ? 111.835 120.955 2.592 1.000 11.253 232 LEU MMM C 1
ATOM 10245 O O . LEU D 2 232 ? 112.160 121.882 1.813 1.000 12.848 232 LEU MMM O 1
ATOM 10250 N N . GLY D 2 233 ? 110.958 119.980 2.300 1.000 10.203 233 GLY MMM N 1
ATOM 10251 C CA . GLY D 2 233 ? 110.220 119.991 1.016 1.000 10.313 233 GLY MMM CA 1
ATOM 10252 C C . GLY D 2 233 ? 110.944 119.487 -0.194 1.000 9.924 233 GLY MMM C 1
ATOM 10253 O O . GLY D 2 233 ? 110.390 119.616 -1.323 1.000 10.782 233 GLY MMM O 1
ATOM 10254 N N . VAL D 2 234 ? 112.156 118.925 -0.038 1.000 9.512 234 VAL MMM N 1
ATOM 10255 C CA . VAL D 2 234 ? 113.025 118.461 -1.131 1.000 9.675 234 VAL MMM CA 1
ATOM 10256 C C . VAL D 2 234 ? 113.441 116.993 -0.870 1.000 10.149 234 VAL MMM C 1
ATOM 10257 O O . VAL D 2 234 ? 112.902 116.309 0.063 1.000 10.132 234 VAL MMM O 1
ATOM 10261 N N . LEU D 2 235 ? 114.365 116.464 -1.703 1.000 9.048 235 LEU MMM N 1
ATOM 10262 C CA . LEU D 2 235 ? 114.777 115.030 -1.587 1.000 8.671 235 LEU MMM CA 1
ATOM 10263 C C . LEU D 2 235 ? 115.855 114.946 -0.484 1.000 9.158 235 LEU MMM C 1
ATOM 10264 O O . LEU D 2 235 ? 117.067 115.179 -0.701 1.000 10.178 235 LEU MMM O 1
ATOM 10269 N N . ASN D 2 236 ? 115.354 114.650 0.730 1.000 9.177 236 ASN MMM N 1
ATOM 10270 C CA . ASN D 2 236 ? 116.186 114.597 1.969 1.000 9.466 236 ASN MMM CA 1
ATOM 10271 C C . ASN D 2 236 ? 116.304 113.161 2.455 1.000 9.255 236 ASN MMM C 1
ATOM 10272 O O . ASN D 2 236 ? 115.907 112.191 1.773 1.000 9.957 236 ASN MMM O 1
ATOM 10277 N N . LEU D 2 237 ? 116.936 112.977 3.630 1.000 9.468 237 LEU MMM N 1
ATOM 10278 C CA . LEU D 2 237 ? 117.174 111.593 4.100 1.000 9.438 237 LEU MMM CA 1
ATOM 10279 C C . LEU D 2 237 ? 115.872 110.861 4.440 1.000 9.559 237 LEU MMM C 1
ATOM 10280 O O . LEU D 2 237 ? 115.745 109.644 4.174 1.000 10.050 237 LEU MMM O 1
ATOM 10285 N N . GLU D 2 238 ? 114.891 111.562 5.021 1.000 9.808 238 GLU MMM N 1
ATOM 10286 C CA . GLU D 2 238 ? 113.579 110.943 5.323 1.000 9.090 238 GLU MMM CA 1
ATOM 10287 C C . GLU D 2 238 ? 112.917 110.401 4.020 1.000 9.022 238 GLU MMM C 1
ATOM 10288 O O . GLU D 2 238 ? 112.375 109.284 4.008 1.000 9.515 238 GLU MMM O 1
ATOM 10294 N N . ARG D 2 239 ? 112.935 111.213 2.951 1.000 8.812 239 ARG MMM N 1
ATOM 10295 C CA . ARG D 2 239 ? 112.314 110.777 1.666 1.000 8.949 239 ARG MMM CA 1
ATOM 10296 C C . ARG D 2 239 ? 113.070 109.535 1.096 1.000 8.572 239 ARG MMM C 1
ATOM 10297 O O . ARG D 2 239 ? 112.436 108.554 0.597 1.000 9.588 239 ARG MMM O 1
ATOM 10305 N N . LEU D 2 240 ? 114.418 109.565 1.186 1.000 9.296 240 LEU MMM N 1
ATOM 10306 C CA . LEU D 2 240 ? 115.235 108.431 0.699 1.000 8.838 240 LEU MMM CA 1
ATOM 10307 C C . LEU D 2 240 ? 114.933 107.157 1.510 1.000 9.287 240 LEU MMM C 1
ATOM 10308 O O . LEU D 2 240 ? 114.760 106.043 0.928 1.000 9.830 240 LEU MMM O 1
ATOM 10313 N N . MET D 2 241 ? 114.794 107.270 2.856 1.000 9.003 241 MET MMM N 1
ATOM 10314 C CA . MET D 2 241 ? 114.393 106.111 3.698 1.000 9.286 241 MET MMM CA 1
ATOM 10315 C C . MET D 2 241 ? 113.038 105.541 3.255 1.000 8.492 241 MET MMM C 1
ATOM 10316 O O . MET D 2 241 ? 112.828 104.331 3.314 1.000 9.502 241 MET MMM O 1
ATOM 10321 N N . TYR D 2 242 ? 112.120 106.455 2.912 1.000 8.243 242 TYR MMM N 1
ATOM 10322 C CA . TYR D 2 242 ? 110.761 105.995 2.471 1.000 8.580 242 TYR MMM CA 1
ATOM 10323 C C . TYR D 2 242 ? 110.877 105.185 1.152 1.000 9.605 242 TYR MMM C 1
ATOM 10324 O O . TYR D 2 242 ? 110.279 104.065 1.027 1.000 9.549 242 TYR MMM O 1
ATOM 10333 N N . ILE D 2 243 ? 111.653 105.670 0.170 1.000 8.759 243 ILE MMM N 1
ATOM 10334 C CA . ILE D 2 243 ? 111.944 104.923 -1.072 1.000 9.077 243 ILE MMM CA 1
ATOM 10335 C C . ILE D 2 243 ? 112.478 103.530 -0.715 1.000 9.236 243 ILE MMM C 1
ATOM 10336 O O . ILE D 2 243 ? 112.018 102.481 -1.281 1.000 9.722 243 ILE MMM O 1
ATOM 10341 N N . LYS D 2 244 ? 113.496 103.449 0.165 1.000 9.504 244 LYS MMM N 1
ATOM 10342 C CA . LYS D 2 244 ? 114.131 102.159 0.537 1.000 9.759 244 LYS MMM CA 1
ATOM 10343 C C . LYS D 2 244 ? 113.102 101.192 1.130 1.000 9.110 244 LYS MMM C 1
ATOM 10344 O O . LYS D 2 244 ? 113.162 99.950 0.858 1.000 10.574 244 LYS MMM O 1
ATOM 10350 N N . SER D 2 245 ? 112.150 101.686 1.939 1.000 9.574 245 SER MMM N 1
ATOM 10351 C CA . SER D 2 245 ? 111.113 100.819 2.577 1.000 9.617 245 SER MMM CA 1
ATOM 10352 C C . SER D 2 245 ? 110.297 100.063 1.511 1.000 8.961 245 SER MMM C 1
ATOM 10353 O O . SER D 2 245 ? 109.928 98.876 1.719 1.000 10.739 245 SER MMM O 1
ATOM 10356 N N . PHE D 2 246 ? 110.062 100.695 0.349 1.000 9.351 246 PHE MMM N 1
ATOM 10357 C CA . PHE D 2 246 ? 109.315 100.004 -0.749 1.000 10.036 246 PHE MMM CA 1
ATOM 10358 C C . PHE D 2 246 ? 110.258 99.096 -1.572 1.000 9.617 246 PHE MMM C 1
ATOM 10359 O O . PHE D 2 246 ? 109.827 97.977 -1.963 1.000 10.687 246 PHE MMM O 1
ATOM 10367 N N . ILE D 2 247 ? 111.506 99.526 -1.881 1.000 9.278 247 ILE MMM N 1
ATOM 10368 C CA . ILE D 2 247 ? 112.459 98.639 -2.586 1.000 9.902 247 ILE MMM CA 1
ATOM 10369 C C . ILE D 2 247 ? 112.552 97.284 -1.842 1.000 9.683 247 ILE MMM C 1
ATOM 10370 O O . ILE D 2 247 ? 112.536 96.207 -2.498 1.000 11.163 247 ILE MMM O 1
ATOM 10375 N N . ASP D 2 248 ? 112.604 97.305 -0.516 1.000 10.192 248 ASP MMM N 1
ATOM 10376 C CA . ASP D 2 248 ? 112.835 96.083 0.285 1.000 10.902 248 ASP MMM CA 1
ATOM 10377 C C . ASP D 2 248 ? 111.607 95.109 0.240 1.000 11.824 248 ASP MMM C 1
ATOM 10378 O O . ASP D 2 248 ? 111.756 93.933 0.576 1.000 16.714 248 ASP MMM O 1
ATOM 10383 N N . LYS D 2 249 ? 110.432 95.597 -0.131 1.000 10.093 249 LYS MMM N 1
ATOM 10384 C CA . LYS D 2 249 ? 109.173 94.798 -0.170 1.000 10.431 249 LYS MMM CA 1
ATOM 10385 C C . LYS D 2 249 ? 109.014 93.929 -1.434 1.000 11.021 249 LYS MMM C 1
ATOM 10386 O O . LYS D 2 249 ? 108.087 93.115 -1.499 1.000 12.266 249 LYS MMM O 1
ATOM 10392 N N . LEU D 2 250 ? 109.909 94.065 -2.442 1.000 11.426 250 LEU MMM N 1
ATOM 10393 C CA . LEU D 2 250 ? 109.645 93.433 -3.768 1.000 10.932 250 LEU MMM CA 1
ATOM 10394 C C . LEU D 2 250 ? 110.232 92.008 -3.870 1.000 11.261 250 LEU MMM C 1
ATOM 10395 O O . LEU D 2 250 ? 109.654 91.155 -4.561 1.000 12.639 250 LEU MMM O 1
ATOM 10400 N N . SER D 2 251 ? 111.369 91.729 -3.219 1.000 12.682 251 SER MMM N 1
ATOM 10401 C CA . SER D 2 251 ? 112.172 90.525 -3.517 1.000 12.628 251 SER MMM CA 1
ATOM 10402 C C . SER D 2 251 ? 111.398 89.225 -3.229 1.000 11.746 251 SER MMM C 1
ATOM 10403 O O . SER D 2 251 ? 111.537 88.263 -4.025 1.000 13.285 251 SER MMM O 1
ATOM 10406 N N . ASP D 2 252 ? 110.763 89.116 -2.055 1.000 11.584 252 ASP MMM N 1
ATOM 10407 C CA . ASP D 2 252 ? 110.212 87.806 -1.690 1.000 12.105 252 ASP MMM CA 1
ATOM 10408 C C . ASP D 2 252 ? 109.185 87.277 -2.728 1.000 11.357 252 ASP MMM C 1
ATOM 10409 O O . ASP D 2 252 ? 109.239 86.083 -3.095 1.000 11.487 252 ASP MMM O 1
ATOM 10414 N N . PHE D 2 253 ? 108.247 88.125 -3.154 1.000 10.862 253 PHE MMM N 1
ATOM 10415 C CA . PHE D 2 253 ? 107.247 87.686 -4.173 1.000 11.324 253 PHE MMM CA 1
ATOM 10416 C C . PHE D 2 253 ? 107.973 87.293 -5.460 1.000 10.350 253 PHE MMM C 1
ATOM 10417 O O . PHE D 2 253 ? 107.635 86.267 -6.114 1.000 10.935 253 PHE MMM O 1
ATOM 10425 N N . VAL D 2 254 ? 108.922 88.146 -5.920 1.000 10.631 254 VAL MMM N 1
ATOM 10426 C CA . VAL D 2 254 ? 109.591 87.873 -7.201 1.000 10.369 254 VAL MMM CA 1
ATOM 10427 C C . VAL D 2 254 ? 110.315 86.500 -7.134 1.000 11.237 254 VAL MMM C 1
ATOM 10428 O O . VAL D 2 254 ? 110.225 85.674 -8.083 1.000 11.879 254 VAL MMM O 1
ATOM 10432 N N . GLU D 2 255 ? 111.052 86.232 -6.038 1.000 11.966 255 GLU MMM N 1
ATOM 10433 C CA . GLU D 2 255 ? 111.909 85.027 -5.946 1.000 12.538 255 GLU MMM CA 1
ATOM 10434 C C . GLU D 2 255 ? 111.081 83.782 -5.606 1.000 12.171 255 GLU MMM C 1
ATOM 10435 O O . GLU D 2 255 ? 111.441 82.664 -6.037 1.000 14.447 255 GLU MMM O 1
ATOM 10441 N N . GLN D 2 256 ? 110.100 83.913 -4.720 1.000 11.933 256 GLN MMM N 1
ATOM 10442 C CA . GLN D 2 256 ? 109.384 82.740 -4.100 1.000 12.281 256 GLN MMM CA 1
ATOM 10443 C C . GLN D 2 256 ? 108.062 82.428 -4.784 1.000 12.137 256 GLN MMM C 1
ATOM 10444 O O . GLN D 2 256 ? 107.476 81.349 -4.529 1.000 12.188 256 GLN MMM O 1
ATOM 10450 N N . VAL D 2 257 ? 107.546 83.338 -5.628 1.000 11.220 257 VAL MMM N 1
ATOM 10451 C CA . VAL D 2 257 ? 106.258 83.167 -6.327 1.000 10.959 257 VAL MMM CA 1
ATOM 10452 C C . VAL D 2 257 ? 106.456 83.222 -7.840 1.000 11.740 257 VAL MMM C 1
ATOM 10453 O O . VAL D 2 257 ? 106.257 82.209 -8.550 1.000 12.355 257 VAL MMM O 1
ATOM 10457 N N . TYR D 2 258 ? 106.823 84.364 -8.397 1.000 11.355 258 TYR MMM N 1
ATOM 10458 C CA . TYR D 2 258 ? 106.930 84.545 -9.869 1.000 10.437 258 TYR MMM CA 1
ATOM 10459 C C . TYR D 2 258 ? 107.971 83.592 -10.476 1.000 12.096 258 TYR MMM C 1
ATOM 10460 O O . TYR D 2 258 ? 107.703 82.857 -11.444 1.000 12.472 258 TYR MMM O 1
ATOM 10469 N N . LYS D 2 259 ? 109.190 83.529 -9.864 1.000 12.462 259 LYS MMM N 1
ATOM 10470 C CA . LYS D 2 259 ? 110.253 82.658 -10.371 1.000 12.090 259 LYS MMM CA 1
ATOM 10471 C C . LYS D 2 259 ? 109.787 81.180 -10.315 1.000 12.573 259 LYS MMM C 1
ATOM 10472 O O . LYS D 2 259 ? 110.059 80.407 -11.298 1.000 13.114 259 LYS MMM O 1
ATOM 10478 N N . VAL D 2 260 ? 109.130 80.753 -9.244 1.000 12.580 260 VAL MMM N 1
ATOM 10479 C CA . VAL D 2 260 ? 108.696 79.356 -9.054 1.000 13.248 260 VAL MMM CA 1
ATOM 10480 C C . VAL D 2 260 ? 107.558 79.013 -10.045 1.000 12.694 260 VAL MMM C 1
ATOM 10481 O O . VAL D 2 260 ? 107.582 77.961 -10.740 1.000 14.203 260 VAL MMM O 1
ATOM 10485 N N . ASP D 2 261 ? 106.548 79.877 -10.198 1.000 12.466 261 ASP MMM N 1
ATOM 10486 C CA . ASP D 2 261 ? 105.418 79.686 -11.135 1.000 13.413 261 ASP MMM CA 1
ATOM 10487 C C . ASP D 2 261 ? 105.950 79.520 -12.568 1.000 14.251 261 ASP MMM C 1
ATOM 10488 O O . ASP D 2 261 ? 105.309 78.767 -13.398 1.000 13.940 261 ASP MMM O 1
ATOM 10493 N N . THR D 2 262 ? 106.979 80.239 -12.958 1.000 12.473 262 THR MMM N 1
ATOM 10494 C CA . THR D 2 262 ? 107.557 80.165 -14.321 1.000 12.400 262 THR MMM CA 1
ATOM 10495 C C . THR D 2 262 ? 108.038 78.719 -14.562 1.000 14.564 262 THR MMM C 1
ATOM 10496 O O . THR D 2 262 ? 107.767 78.100 -15.632 1.000 16.057 262 THR MMM O 1
ATOM 10500 N N . ALA D 2 263 ? 108.784 78.168 -13.611 1.000 14.034 263 ALA MMM N 1
ATOM 10501 C CA . ALA D 2 263 ? 109.234 76.757 -13.727 1.000 14.801 263 ALA MMM CA 1
ATOM 10502 C C . ALA D 2 263 ? 108.062 75.779 -13.721 1.000 16.226 263 ALA MMM C 1
ATOM 10503 O O . ALA D 2 263 ? 108.135 74.729 -14.468 1.000 19.467 263 ALA MMM O 1
ATOM 10505 N N . VAL D 2 264 ? 107.013 75.998 -12.930 1.000 15.656 264 VAL MMM N 1
ATOM 10506 C CA . VAL D 2 264 ? 105.840 75.093 -12.844 1.000 19.078 264 VAL MMM CA 1
ATOM 10507 C C . VAL D 2 264 ? 105.097 75.098 -14.208 1.000 16.846 264 VAL MMM C 1
ATOM 10508 O O . VAL D 2 264 ? 104.695 74.008 -14.700 1.000 17.853 264 VAL MMM O 1
ATOM 10512 N N . ILE D 2 265 ? 104.854 76.278 -14.791 1.000 16.915 265 ILE MMM N 1
ATOM 10513 C CA . ILE D 2 265 ? 104.165 76.309 -16.103 1.000 19.026 265 ILE MMM CA 1
ATOM 10514 C C . ILE D 2 265 ? 104.955 75.479 -17.152 1.000 18.036 265 ILE MMM C 1
ATOM 10515 O O . ILE D 2 265 ? 104.383 74.685 -17.933 1.000 17.988 265 ILE MMM O 1
ATOM 10520 N N . ALA D 2 266 ? 106.279 75.651 -17.163 1.000 17.015 266 ALA MMM N 1
ATOM 10521 C CA . ALA D 2 266 ? 107.120 74.847 -18.094 1.000 18.451 266 ALA MMM CA 1
ATOM 10522 C C . ALA D 2 266 ? 107.014 73.348 -17.829 1.000 19.437 266 ALA MMM C 1
ATOM 10523 O O . ALA D 2 266 ? 106.924 72.565 -18.797 1.000 19.661 266 ALA MMM O 1
ATOM 10525 N N . ALA D 2 267 ? 106.915 72.935 -16.575 1.000 17.206 267 ALA MMM N 1
ATOM 10526 C CA . ALA D 2 267 ? 106.815 71.506 -16.222 1.000 17.620 267 ALA MMM CA 1
ATOM 10527 C C . ALA D 2 267 ? 105.535 70.899 -16.753 1.000 16.624 267 ALA MMM C 1
ATOM 10528 O O . ALA D 2 267 ? 105.526 69.672 -17.102 1.000 21.263 267 ALA MMM O 1
ATOM 10530 N N . PHE D 2 268 ? 104.423 71.627 -16.777 1.000 17.070 268 PHE MMM N 1
ATOM 10531 C CA . PHE D 2 268 ? 103.113 71.091 -17.215 1.000 18.727 268 PHE MMM CA 1
ATOM 10532 C C . PHE D 2 268 ? 102.875 71.268 -18.730 1.000 17.916 268 PHE MMM C 1
ATOM 10533 O O . PHE D 2 268 ? 101.963 70.607 -19.261 1.000 20.065 268 PHE MMM O 1
ATOM 10541 N N . TYR D 2 269 ? 103.654 72.150 -19.398 1.000 18.218 269 TYR MMM N 1
ATOM 10542 C CA . TYR D 2 269 ? 103.483 72.454 -20.845 1.000 18.973 269 TYR MMM CA 1
ATOM 10543 C C . TYR D 2 269 ? 104.786 72.243 -21.636 1.000 17.622 269 TYR MMM C 1
ATOM 10544 O O . TYR D 2 269 ? 105.251 73.139 -22.392 1.000 20.228 269 TYR MMM O 1
ATOM 10553 N N . PRO D 2 270 ? 105.510 71.119 -21.470 1.000 19.558 270 PRO MMM N 1
ATOM 10554 C CA . PRO D 2 270 ? 106.878 71.007 -22.006 1.000 20.391 270 PRO MMM CA 1
ATOM 10555 C C . PRO D 2 270 ? 106.968 71.095 -23.548 1.000 22.396 270 PRO MMM C 1
ATOM 10556 O O . PRO D 2 270 ? 108.046 71.389 -24.094 1.000 22.817 270 PRO MMM O 1
ATOM 10560 N N . GLU D 2 271 ? 105.892 70.747 -24.275 1.000 20.720 271 GLU MMM N 1
ATOM 10561 C CA . GLU D 2 271 ? 105.887 70.881 -25.763 1.000 22.228 271 GLU MMM CA 1
ATOM 10562 C C . GLU D 2 271 ? 106.038 72.359 -26.205 1.000 20.044 271 GLU MMM C 1
ATOM 10563 O O . GLU D 2 271 ? 106.424 72.655 -27.341 1.000 22.263 271 GLU MMM O 1
ATOM 10569 N N . TRP D 2 272 ? 105.762 73.298 -25.301 1.000 18.780 272 TRP MMM N 1
ATOM 10570 C CA . TRP D 2 272 ? 105.873 74.744 -25.582 1.000 17.198 272 TRP MMM CA 1
ATOM 10571 C C . TRP D 2 272 ? 107.339 75.257 -25.502 1.000 16.429 272 TRP MMM C 1
ATOM 10572 O O . TRP D 2 272 ? 107.597 76.466 -25.769 1.000 17.541 272 TRP MMM O 1
ATOM 10583 N N . LEU D 2 273 ? 108.279 74.347 -25.208 1.000 17.855 273 LEU MMM N 1
ATOM 10584 C CA . LEU D 2 273 ? 109.738 74.518 -25.375 1.000 19.948 273 LEU MMM CA 1
ATOM 10585 C C . LEU D 2 273 ? 110.184 74.172 -26.812 1.000 21.844 273 LEU MMM C 1
ATOM 10586 O O . LEU D 2 273 ? 111.389 74.329 -27.089 1.000 24.387 273 LEU MMM O 1
ATOM 10591 N N . THR D 2 274 ? 109.279 73.683 -27.681 1.000 22.082 274 THR MMM N 1
ATOM 10592 C CA . THR D 2 274 ? 109.592 73.126 -29.022 1.000 25.251 274 THR MMM CA 1
ATOM 10593 C C . THR D 2 274 ? 108.822 73.870 -30.116 1.000 22.755 274 THR MMM C 1
ATOM 10594 O O . THR D 2 274 ? 108.903 73.481 -31.306 1.000 25.342 274 THR MMM O 1
ATOM 10598 N N . ARG D 2 275 ? 108.187 74.977 -29.804 1.000 20.458 275 ARG MMM N 1
ATOM 10599 C CA . ARG D 2 275 ? 107.510 75.807 -30.781 1.000 21.241 275 ARG MMM CA 1
ATOM 10600 C C . ARG D 2 275 ? 107.587 77.293 -30.370 1.000 17.855 275 ARG MMM C 1
ATOM 10601 O O . ARG D 2 275 ? 107.934 77.562 -29.229 1.000 17.822 275 ARG MMM O 1
ATOM 10609 N N . GLY D 2 276 ? 107.253 78.147 -31.323 1.000 18.086 276 GLY MMM N 1
ATOM 10610 C CA . GLY D 2 276 ? 107.243 79.618 -31.126 1.000 17.210 276 GLY MMM CA 1
ATOM 10611 C C . GLY D 2 276 ? 108.556 80.356 -31.339 1.000 16.498 276 GLY MMM C 1
ATOM 10612 O O . GLY D 2 276 ? 108.709 81.463 -30.852 1.000 17.352 276 GLY MMM O 1
ATOM 10613 N N . LYS D 2 277 ? 109.522 79.745 -32.086 1.000 17.100 277 LYS MMM N 1
ATOM 10614 C CA . LYS D 2 277 ? 110.773 80.412 -32.492 1.000 16.283 277 LYS MMM CA 1
ATOM 10615 C C . LYS D 2 277 ? 110.437 81.499 -33.524 1.000 16.447 277 LYS MMM C 1
ATOM 10616 O O . LYS D 2 277 ? 109.828 81.191 -34.586 1.000 18.375 277 LYS MMM O 1
ATOM 10622 N N . GLY D 2 278 ? 110.797 82.755 -33.266 1.000 15.991 278 GLY MMM N 1
ATOM 10623 C CA . GLY D 2 278 ? 110.487 83.889 -34.167 1.000 17.686 278 GLY MMM CA 1
ATOM 10624 C C . GLY D 2 278 ? 111.619 84.366 -35.096 1.000 15.864 278 GLY MMM C 1
ATOM 10625 O O . GLY D 2 278 ? 111.330 84.992 -36.104 1.000 16.322 278 GLY MMM O 1
ATOM 10626 N N . ALA D 2 279 ? 112.851 84.123 -34.718 1.000 17.180 279 ALA MMM N 1
ATOM 10627 C CA . ALA D 2 279 ? 114.056 84.634 -35.394 1.000 15.545 279 ALA MMM CA 1
ATOM 10628 C C . ALA D 2 279 ? 115.300 83.763 -35.083 1.000 15.639 279 ALA MMM C 1
ATOM 10629 O O . ALA D 2 279 ? 115.275 82.982 -34.116 1.000 17.426 279 ALA MMM O 1
ATOM 10631 N N . VAL D 2 280 ? 116.349 83.961 -35.870 1.000 15.587 280 VAL MMM N 1
ATOM 10632 C CA . VAL D 2 280 ? 117.680 83.389 -35.593 1.000 16.748 280 VAL MMM CA 1
ATOM 10633 C C . VAL D 2 280 ? 118.674 84.518 -35.222 1.000 16.047 280 VAL MMM C 1
ATOM 10634 O O . VAL D 2 280 ? 119.862 84.193 -34.850 1.000 17.072 280 VAL MMM O 1
ATOM 10638 N N . ASN D 2 281 ? 118.279 85.784 -35.297 1.000 14.389 281 ASN MMM N 1
ATOM 10639 C CA . ASN D 2 281 ? 119.169 86.939 -34.923 1.000 14.378 281 ASN MMM CA 1
ATOM 10640 C C . ASN D 2 281 ? 118.480 87.659 -33.723 1.000 13.737 281 ASN MMM C 1
ATOM 10641 O O . ASN D 2 281 ? 117.251 87.816 -33.771 1.000 13.411 281 ASN MMM O 1
ATOM 10646 N N . TYR D 2 282 ? 119.310 88.169 -32.791 1.000 13.244 282 TYR MMM N 1
ATOM 10647 C CA . TYR D 2 282 ? 118.848 88.823 -31.543 1.000 12.957 282 TYR MMM CA 1
ATOM 10648 C C . TYR D 2 282 ? 119.661 90.101 -31.280 1.000 12.612 282 TYR MMM C 1
ATOM 10649 O O . TYR D 2 282 ? 120.903 90.041 -31.464 1.000 14.446 282 TYR MMM O 1
ATOM 10658 N N . LEU D 2 283 ? 119.033 91.140 -30.763 1.000 12.608 283 LEU MMM N 1
ATOM 10659 C CA . LEU D 2 283 ? 119.740 92.379 -30.348 1.000 12.321 283 LEU MMM CA 1
ATOM 10660 C C . LEU D 2 283 ? 119.259 92.852 -28.973 1.000 11.874 283 LEU MMM C 1
ATOM 10661 O O . LEU D 2 283 ? 118.054 92.865 -28.706 1.000 12.466 283 LEU MMM O 1
ATOM 10666 N N . SER D 2 284 ? 120.204 93.333 -28.190 1.000 11.809 284 SER MMM N 1
ATOM 10667 C CA . SER D 2 284 ? 119.929 94.089 -26.930 1.000 10.852 284 SER MMM CA 1
ATOM 10668 C C . SER D 2 284 ? 120.967 95.192 -26.765 1.000 11.959 284 SER MMM C 1
ATOM 10669 O O . SER D 2 284 ? 122.113 95.063 -27.320 1.000 12.517 284 SER MMM O 1
ATOM 10672 N N . VAL D 2 285 ? 120.611 96.270 -26.053 1.000 10.898 285 VAL MMM N 1
ATOM 10673 C CA . VAL D 2 285 ? 121.586 97.329 -25.723 1.000 10.815 285 VAL MMM CA 1
ATOM 10674 C C . VAL D 2 285 ? 121.972 97.218 -24.234 1.000 10.343 285 VAL MMM C 1
ATOM 10675 O O . VAL D 2 285 ? 121.163 96.822 -23.375 1.000 10.958 285 VAL MMM O 1
ATOM 10679 N N . PRO D 2 286 ? 123.220 97.628 -23.879 1.000 10.952 286 PRO MMM N 1
ATOM 10680 C CA . PRO D 2 286 ? 123.581 97.681 -22.454 1.000 10.254 286 PRO MMM CA 1
ATOM 10681 C C . PRO D 2 286 ? 122.712 98.700 -21.725 1.000 11.344 286 PRO MMM C 1
ATOM 10682 O O . PRO D 2 286 ? 122.137 99.636 -22.356 1.000 11.151 286 PRO MMM O 1
ATOM 10686 N N . GLU D 2 287 ? 122.553 98.553 -20.411 1.000 10.117 287 GLU MMM N 1
ATOM 10687 C CA . GLU D 2 287 ? 121.647 99.409 -19.613 1.000 9.850 287 GLU MMM CA 1
ATOM 10688 C C . GLU D 2 287 ? 122.149 99.652 -18.197 1.000 9.731 287 GLU MMM C 1
ATOM 10689 O O . GLU D 2 287 ? 122.950 98.855 -17.661 1.000 10.589 287 GLU MMM O 1
ATOM 10695 N N . PHE D 2 288 ? 121.679 100.763 -17.631 1.000 9.778 288 PHE MMM N 1
ATOM 10696 C CA . PHE D 2 288 ? 121.999 101.229 -16.246 1.000 9.229 288 PHE MMM CA 1
ATOM 10697 C C . PHE D 2 288 ? 123.424 101.796 -16.211 1.000 9.983 288 PHE MMM C 1
ATOM 10698 O O . PHE D 2 288 ? 124.346 101.195 -15.582 1.000 11.095 288 PHE MMM O 1
ATOM 10706 N N . PRO D 2 289 ? 123.642 102.974 -16.851 1.000 9.773 289 PRO MMM N 1
ATOM 10707 C CA . PRO D 2 289 ? 124.964 103.620 -16.804 1.000 10.242 289 PRO MMM CA 1
ATOM 10708 C C . PRO D 2 289 ? 125.280 104.119 -15.385 1.000 10.307 289 PRO MMM C 1
ATOM 10709 O O . PRO D 2 289 ? 124.395 104.613 -14.670 1.000 11.239 289 PRO MMM O 1
ATOM 10713 N N . THR D 2 290 ? 126.570 104.063 -15.001 1.000 11.082 290 THR MMM N 1
ATOM 10714 C CA . THR D 2 290 ? 127.014 104.391 -13.615 1.000 11.010 290 THR MMM CA 1
ATOM 10715 C C . THR D 2 290 ? 128.229 105.324 -13.525 1.000 12.012 290 THR MMM C 1
ATOM 10716 O O . THR D 2 290 ? 128.707 105.593 -12.414 1.000 14.020 290 THR MMM O 1
ATOM 10720 N N . ASP D 2 291 ? 128.729 105.808 -14.656 1.000 13.613 291 ASP MMM N 1
ATOM 10721 C CA . ASP D 2 291 ? 129.845 106.777 -14.653 1.000 14.145 291 ASP MMM CA 1
ATOM 10722 C C . ASP D 2 291 ? 129.351 108.196 -14.949 1.000 13.147 291 ASP MMM C 1
ATOM 10723 O O . ASP D 2 291 ? 128.148 108.409 -15.108 1.000 13.999 291 ASP MMM O 1
ATOM 10728 N N . SER D 2 292 ? 130.320 109.119 -15.036 1.000 14.848 292 SER MMM N 1
ATOM 10729 C CA . SER D 2 292 ? 130.028 110.555 -15.278 1.000 15.286 292 SER MMM CA 1
ATOM 10730 C C . SER D 2 292 ? 129.935 110.935 -16.774 1.000 14.628 292 SER MMM C 1
ATOM 10731 O O . SER D 2 292 ? 129.784 112.079 -17.082 1.000 14.992 292 SER MMM O 1
ATOM 10734 N N . LYS D 2 293 ? 130.072 109.961 -17.657 1.000 13.202 293 LYS MMM N 1
ATOM 10735 C CA . LYS D 2 293 ? 130.145 110.146 -19.119 1.000 14.406 293 LYS MMM CA 1
ATOM 10736 C C . LYS D 2 293 ? 129.205 109.198 -19.859 1.000 13.260 293 LYS MMM C 1
ATOM 10737 O O . LYS D 2 293 ? 129.515 108.674 -20.983 1.000 13.948 293 LYS MMM O 1
ATOM 10743 N N . ASN D 2 294 ? 128.037 108.943 -19.307 1.000 11.621 294 ASN MMM N 1
ATOM 10744 C CA . ASN D 2 294 ? 126.913 108.219 -19.974 1.000 11.374 294 ASN MMM CA 1
ATOM 10745 C C . ASN D 2 294 ? 127.256 106.735 -20.290 1.000 10.440 294 ASN MMM C 1
ATOM 10746 O O . ASN D 2 294 ? 126.602 106.120 -21.200 1.000 12.679 294 ASN MMM O 1
ATOM 10751 N N . GLY D 2 295 ? 128.189 106.120 -19.545 1.000 12.534 295 GLY MMM N 1
ATOM 10752 C CA . GLY D 2 295 ? 128.560 104.684 -19.767 1.000 13.072 295 GLY MMM CA 1
ATOM 10753 C C . GLY D 2 295 ? 128.786 103.904 -18.467 1.000 12.647 295 GLY MMM C 1
ATOM 10754 O O . GLY D 2 295 ? 128.206 104.253 -17.427 1.000 12.756 295 GLY MMM O 1
ATOM 10755 N N . SER D 2 296 ? 129.617 102.875 -18.548 1.000 12.772 296 SER MMM N 1
ATOM 10756 C CA . SER D 2 296 ? 129.846 101.894 -17.458 1.000 14.248 296 SER MMM CA 1
ATOM 10757 C C . SER D 2 296 ? 128.551 101.252 -16.997 1.000 12.011 296 SER MMM C 1
ATOM 10758 O O . SER D 2 296 ? 128.073 101.443 -15.880 1.000 13.759 296 SER MMM O 1
ATOM 10761 N N . PHE D 2 297 ? 127.972 100.475 -17.907 1.000 12.149 297 PHE MMM N 1
ATOM 10762 C CA . PHE D 2 297 ? 126.634 99.876 -17.702 1.000 12.004 297 PHE MMM CA 1
ATOM 10763 C C . PHE D 2 297 ? 126.673 98.646 -16.772 1.000 11.436 297 PHE MMM C 1
ATOM 10764 O O . PHE D 2 297 ? 127.564 97.813 -16.871 1.000 13.282 297 PHE MMM O 1
ATOM 10772 N N . LEU D 2 298 ? 125.598 98.534 -15.933 1.000 11.089 298 LEU MMM N 1
ATOM 10773 C CA . LEU D 2 298 ? 125.501 97.327 -15.073 1.000 11.201 298 LEU MMM CA 1
ATOM 10774 C C . LEU D 2 298 ? 125.080 96.055 -15.863 1.000 11.725 298 LEU MMM C 1
ATOM 10775 O O . LEU D 2 298 ? 125.436 94.926 -15.468 1.000 14.481 298 LEU MMM O 1
ATOM 10780 N N . PHE D 2 299 ? 124.257 96.202 -16.897 1.000 11.601 299 PHE MMM N 1
ATOM 10781 C CA . PHE D 2 299 ? 123.840 95.077 -17.763 1.000 12.016 299 PHE MMM CA 1
ATOM 10782 C C . PHE D 2 299 ? 124.471 95.203 -19.155 1.000 11.123 299 PHE MMM C 1
ATOM 10783 O O . PHE D 2 299 ? 124.446 96.305 -19.752 1.000 12.336 299 PHE MMM O 1
ATOM 10791 N N . PRO D 2 300 ? 124.936 94.053 -19.743 1.000 12.360 300 PRO MMM N 1
ATOM 10792 C CA . PRO D 2 300 ? 125.615 94.116 -21.059 1.000 12.329 300 PRO MMM CA 1
ATOM 10793 C C . PRO D 2 300 ? 124.600 94.031 -22.225 1.000 13.026 300 PRO MMM C 1
ATOM 10794 O O . PRO D 2 300 ? 123.462 93.533 -22.055 1.000 14.613 300 PRO MMM O 1
ATOM 10798 N N . GLY D 2 301 ? 125.074 94.402 -23.422 1.000 13.321 301 GLY MMM N 1
ATOM 10799 C CA . GLY D 2 301 ? 124.327 94.319 -24.676 1.000 13.108 301 GLY MMM CA 1
ATOM 10800 C C . GLY D 2 301 ? 125.131 93.606 -25.784 1.000 12.172 301 GLY MMM C 1
ATOM 10801 O O . GLY D 2 301 ? 126.343 93.284 -25.606 1.000 13.162 301 GLY MMM O 1
ATOM 10802 N N . GLY D 2 302 ? 124.493 93.429 -26.937 1.000 12.629 302 GLY MMM N 1
ATOM 10803 C CA . GLY D 2 302 ? 125.181 92.717 -28.037 1.000 13.430 302 GLY MMM CA 1
ATOM 10804 C C . GLY D 2 302 ? 124.232 92.292 -29.139 1.000 12.602 302 GLY MMM C 1
ATOM 10805 O O . GLY D 2 302 ? 122.997 92.392 -29.071 1.000 12.610 302 GLY MMM O 1
ATOM 10806 N N . TYR D 2 303 ? 124.874 91.673 -30.163 1.000 13.014 303 TYR MMM N 1
ATOM 10807 C CA . TYR D 2 303 ? 124.178 91.156 -31.379 1.000 13.823 303 TYR MMM CA 1
ATOM 10808 C C . TYR D 2 303 ? 124.579 89.667 -31.621 1.000 13.166 303 TYR MMM C 1
ATOM 10809 O O . TYR D 2 303 ? 125.786 89.348 -31.673 1.000 14.532 303 TYR MMM O 1
ATOM 10818 N N . ILE D 2 304 ? 123.555 88.790 -31.656 1.000 13.024 304 ILE MMM N 1
ATOM 10819 C CA . ILE D 2 304 ? 123.677 87.354 -31.966 1.000 13.458 304 ILE MMM CA 1
ATOM 10820 C C . ILE D 2 304 ? 123.184 87.110 -33.411 1.000 13.718 304 ILE MMM C 1
ATOM 10821 O O . ILE D 2 304 ? 122.019 87.486 -33.695 1.000 14.444 304 ILE MMM O 1
ATOM 10826 N N . GLU D 2 305 ? 124.001 86.487 -34.247 1.000 14.935 305 GLU MMM N 1
ATOM 10827 C CA . GLU D 2 305 ? 123.617 86.119 -35.637 1.000 15.767 305 GLU MMM CA 1
ATOM 10828 C C . GLU D 2 305 ? 123.497 84.572 -35.777 1.000 15.764 305 GLU MMM C 1
ATOM 10829 O O . GLU D 2 305 ? 124.412 83.792 -35.322 1.000 18.725 305 GLU MMM O 1
ATOM 10835 N N . ASN D 2 306 ? 122.420 84.112 -36.419 1.000 17.908 306 ASN MMM N 1
ATOM 10836 C CA . ASN D 2 306 ? 122.201 82.674 -36.668 1.000 18.814 306 ASN MMM CA 1
ATOM 10837 C C . ASN D 2 306 ? 122.296 81.793 -35.387 1.000 18.635 306 ASN MMM C 1
ATOM 10838 O O . ASN D 2 306 ? 122.922 80.703 -35.400 1.000 22.066 306 ASN MMM O 1
ATOM 10843 N N . ALA D 2 307 ? 121.787 82.327 -34.281 1.000 17.991 307 ALA MMM N 1
ATOM 10844 C CA . ALA D 2 307 ? 121.687 81.657 -32.971 1.000 18.435 307 ALA MMM CA 1
ATOM 10845 C C . ALA D 2 307 ? 123.083 81.244 -32.394 1.000 19.290 307 ALA MMM C 1
ATOM 10846 O O . ALA D 2 307 ? 123.167 80.354 -31.509 1.000 23.711 307 ALA MMM O 1
ATOM 10848 N N . ASP D 2 308 ? 124.184 81.830 -32.876 1.000 19.097 308 ASP MMM N 1
ATOM 10849 C CA . ASP D 2 308 ? 125.538 81.405 -32.443 1.000 19.110 308 ASP MMM CA 1
ATOM 10850 C C . ASP D 2 308 ? 126.067 82.290 -31.321 1.000 17.710 308 ASP MMM C 1
ATOM 10851 O O . ASP D 2 308 ? 126.642 83.373 -31.523 1.000 18.831 308 ASP MMM O 1
ATOM 10856 N N . LEU D 2 309 ? 125.881 81.880 -30.084 1.000 18.753 309 LEU MMM N 1
ATOM 10857 C CA . LEU D 2 309 ? 126.307 82.660 -28.873 1.000 18.108 309 LEU MMM CA 1
ATOM 10858 C C . LEU D 2 309 ? 127.827 82.832 -28.864 1.000 16.845 309 LEU MMM C 1
ATOM 10859 O O . LEU D 2 309 ? 128.307 83.866 -28.389 1.000 17.986 309 LEU MMM O 1
ATOM 10864 N N . SER D 2 310 ? 128.570 81.858 -29.360 1.000 17.678 310 SER MMM N 1
ATOM 10865 C CA . SER D 2 310 ? 130.055 81.801 -29.221 1.000 20.305 310 SER MMM CA 1
ATOM 10866 C C . SER D 2 310 ? 130.710 82.917 -30.031 1.000 19.043 310 SER MMM C 1
ATOM 10867 O O . SER D 2 310 ? 131.832 83.325 -29.696 1.000 22.284 310 SER MMM O 1
ATOM 10870 N N . SER D 2 311 ? 130.062 83.358 -31.102 1.000 18.239 311 SER MMM N 1
ATOM 10871 C CA . SER D 2 311 ? 130.638 84.378 -32.006 1.000 19.202 311 SER MMM CA 1
ATOM 10872 C C . SER D 2 311 ? 129.868 85.727 -32.001 1.000 17.591 311 SER MMM C 1
ATOM 10873 O O . SER D 2 311 ? 130.015 86.535 -32.950 1.000 19.165 311 SER MMM O 1
ATOM 10876 N N . TYR D 2 312 ? 129.115 85.988 -30.922 1.000 17.697 312 TYR MMM N 1
ATOM 10877 C CA . TYR D 2 312 ? 128.298 87.217 -30.808 1.000 16.747 312 TYR MMM CA 1
ATOM 10878 C C . TYR D 2 312 ? 129.213 88.474 -30.806 1.000 15.483 312 TYR MMM C 1
ATOM 10879 O O . TYR D 2 312 ? 130.450 88.389 -30.443 1.000 16.777 312 TYR MMM O 1
ATOM 10888 N N . ARG D 2 313 ? 128.628 89.626 -31.113 1.000 14.022 313 ARG MMM N 1
ATOM 10889 C CA . ARG D 2 313 ? 129.326 90.919 -31.118 1.000 14.268 313 ARG MMM CA 1
ATOM 10890 C C . ARG D 2 313 ? 128.881 91.736 -29.895 1.000 14.681 313 ARG MMM C 1
ATOM 10891 O O . ARG D 2 313 ? 127.718 92.184 -29.822 1.000 14.095 313 ARG MMM O 1
ATOM 10899 N N . PRO D 2 314 ? 129.770 91.951 -28.885 1.000 13.512 314 PRO MMM N 1
ATOM 10900 C CA . PRO D 2 314 ? 129.458 92.815 -27.734 1.000 14.172 314 PRO MMM CA 1
ATOM 10901 C C . PRO D 2 314 ? 129.147 94.256 -28.129 1.000 13.974 314 PRO MMM C 1
ATOM 10902 O O . PRO D 2 314 ? 129.782 94.782 -29.057 1.000 13.990 314 PRO MMM O 1
ATOM 10906 N N . ILE D 2 315 ? 128.177 94.874 -27.420 1.000 12.880 315 ILE MMM N 1
ATOM 10907 C CA . ILE D 2 315 ? 127.906 96.326 -27.515 1.000 12.933 315 ILE MMM CA 1
ATOM 10908 C C . ILE D 2 315 ? 128.032 96.906 -26.111 1.000 13.212 315 ILE MMM C 1
ATOM 10909 O O . ILE D 2 315 ? 127.241 96.504 -25.222 1.000 13.232 315 ILE MMM O 1
ATOM 10914 N N . THR D 2 316 ? 128.992 97.834 -25.888 1.000 12.854 316 THR MMM N 1
ATOM 10915 C CA . THR D 2 316 ? 129.327 98.386 -24.549 1.000 12.386 316 THR MMM CA 1
ATOM 10916 C C . THR D 2 316 ? 129.086 99.891 -24.467 1.000 12.234 316 THR MMM C 1
ATOM 10917 O O . THR D 2 316 ? 129.286 100.467 -23.389 1.000 14.135 316 THR MMM O 1
ATOM 10921 N N . SER D 2 317 ? 128.634 100.527 -25.582 1.000 12.207 317 SER MMM N 1
ATOM 10922 C CA . SER D 2 317 ? 128.472 101.980 -25.650 1.000 12.424 317 SER MMM CA 1
ATOM 10923 C C . SER D 2 317 ? 127.194 102.326 -26.406 1.000 11.694 317 SER MMM C 1
ATOM 10924 O O . SER D 2 317 ? 126.927 101.726 -27.478 1.000 13.129 317 SER MMM O 1
ATOM 10927 N N . HIS D 2 318 ? 126.462 103.331 -25.919 1.000 10.958 318 HIS MMM N 1
ATOM 10928 C CA . HIS D 2 318 ? 125.308 103.881 -26.656 1.000 11.169 318 HIS MMM CA 1
ATOM 10929 C C . HIS D 2 318 ? 125.700 104.753 -27.865 1.000 10.984 318 HIS MMM C 1
ATOM 10930 O O . HIS D 2 318 ? 124.828 105.219 -28.617 1.000 12.065 318 HIS MMM O 1
ATOM 10937 N N . SER D 2 319 ? 127.002 104.990 -28.057 1.000 11.785 319 SER MMM N 1
ATOM 10938 C CA . SER D 2 319 ? 127.550 105.735 -29.246 1.000 12.651 319 SER MMM CA 1
ATOM 10939 C C . SER D 2 319 ? 128.143 104.772 -30.279 1.000 13.150 319 SER MMM C 1
ATOM 10940 O O . SER D 2 319 ? 128.781 105.223 -31.248 1.000 16.376 319 SER MMM O 1
ATOM 10943 N N . ASP D 2 320 ? 127.984 103.436 -30.130 1.000 12.871 320 ASP MMM N 1
ATOM 10944 C CA . ASP D 2 320 ? 128.577 102.436 -31.027 1.000 14.100 320 ASP MMM CA 1
ATOM 10945 C C . ASP D 2 320 ? 128.131 102.644 -32.490 1.000 13.953 320 ASP MMM C 1
ATOM 10946 O O . ASP D 2 320 ? 126.967 102.465 -32.795 1.000 13.341 320 ASP MMM O 1
ATOM 10951 N N . GLU D 2 321 ? 129.087 103.001 -33.367 1.000 13.893 321 GLU MMM N 1
ATOM 10952 C CA . GLU D 2 321 ? 128.746 103.321 -34.772 1.000 14.295 321 GLU MMM CA 1
ATOM 10953 C C . GLU D 2 321 ? 128.278 102.075 -35.542 1.000 14.492 321 GLU MMM C 1
ATOM 10954 O O . GLU D 2 321 ? 127.454 102.178 -36.487 1.000 15.790 321 GLU MMM O 1
ATOM 10960 N N . TYR D 2 322 ? 128.744 100.870 -35.164 1.000 15.152 322 TYR MMM N 1
ATOM 10961 C CA . TYR D 2 322 ? 128.256 99.620 -35.782 1.000 15.237 322 TYR MMM CA 1
ATOM 10962 C C . TYR D 2 322 ? 126.727 99.422 -35.544 1.000 13.873 322 TYR MMM C 1
ATOM 10963 O O . TYR D 2 322 ? 125.958 99.079 -36.459 1.000 15.484 322 TYR MMM O 1
ATOM 10972 N N . LEU D 2 323 ? 126.307 99.640 -34.300 1.000 13.669 323 LEU MMM N 1
ATOM 10973 C CA . LEU D 2 323 ? 124.846 99.564 -33.972 1.000 14.269 323 LEU MMM CA 1
ATOM 10974 C C . LEU D 2 323 ? 124.076 100.648 -34.751 1.000 12.149 323 LEU MMM C 1
ATOM 10975 O O . LEU D 2 323 ? 123.018 100.352 -35.393 1.000 14.582 323 LEU MMM O 1
ATOM 10980 N N . ILE D 2 324 ? 124.560 101.890 -34.639 1.000 12.847 324 ILE MMM N 1
ATOM 10981 C CA . ILE D 2 324 ? 123.834 103.020 -35.234 1.000 11.806 324 ILE MMM CA 1
ATOM 10982 C C . ILE D 2 324 ? 123.649 102.821 -36.766 1.000 12.064 324 ILE MMM C 1
ATOM 10983 O O . ILE D 2 324 ? 122.530 103.035 -37.280 1.000 14.866 324 ILE MMM O 1
ATOM 10988 N N . LYS D 2 325 ? 124.697 102.461 -37.472 1.000 12.321 325 LYS MMM N 1
ATOM 10989 C CA . LYS D 2 325 ? 124.703 102.397 -38.943 1.000 14.344 325 LYS MMM CA 1
ATOM 10990 C C . LYS D 2 325 ? 123.832 101.243 -39.465 1.000 14.437 325 LYS MMM C 1
ATOM 10991 O O . LYS D 2 325 ? 123.368 101.273 -40.647 1.000 17.392 325 LYS MMM O 1
ATOM 10997 N N . GLY D 2 326 ? 123.570 100.193 -38.659 1.000 13.526 326 GLY MMM N 1
ATOM 10998 C CA . GLY D 2 326 ? 122.854 98.980 -39.172 1.000 14.909 326 GLY MMM CA 1
ATOM 10999 C C . GLY D 2 326 ? 121.329 99.184 -39.242 1.000 12.953 326 GLY MMM C 1
ATOM 11000 O O . GLY D 2 326 ? 120.657 98.364 -39.941 1.000 13.700 326 GLY MMM O 1
ATOM 11001 N N . ILE D 2 327 ? 120.747 100.150 -38.476 1.000 12.414 327 ILE MMM N 1
ATOM 11002 C CA . ILE D 2 327 ? 119.267 100.184 -38.266 1.000 11.952 327 ILE MMM CA 1
ATOM 11003 C C . ILE D 2 327 ? 118.576 100.906 -39.425 1.000 12.470 327 ILE MMM C 1
ATOM 11004 O O . ILE D 2 327 ? 118.911 102.081 -39.712 1.000 12.825 327 ILE MMM O 1
ATOM 11009 N N . GLN D 2 328 ? 117.572 100.250 -40.044 1.000 12.781 328 GLN MMM N 1
ATOM 11010 C CA . GLN D 2 328 ? 116.694 100.872 -41.065 1.000 12.099 328 GLN MMM CA 1
ATOM 11011 C C . GLN D 2 328 ? 115.254 100.369 -40.822 1.000 12.514 328 GLN MMM C 1
ATOM 11012 O O . GLN D 2 328 ? 115.042 99.311 -40.216 1.000 12.981 328 GLN MMM O 1
ATOM 11018 N N . GLU D 2 329 ? 114.292 101.087 -41.412 1.000 12.498 329 GLU MMM N 1
ATOM 11019 C CA . GLU D 2 329 ? 112.895 100.653 -41.462 1.000 12.281 329 GLU MMM CA 1
ATOM 11020 C C . GLU D 2 329 ? 112.294 100.772 -42.875 1.000 12.876 329 GLU MMM C 1
ATOM 11021 O O . GLU D 2 329 ? 112.593 101.771 -43.596 1.000 13.738 329 GLU MMM O 1
ATOM 11027 N N . SER D 2 330 ? 111.426 99.799 -43.264 1.000 12.885 330 SER MMM N 1
ATOM 11028 C CA . SER D 2 330 ? 110.702 99.833 -44.567 1.000 12.760 330 SER MMM CA 1
ATOM 11029 C C . SER D 2 330 ? 109.179 99.884 -44.355 1.000 13.436 330 SER MMM C 1
ATOM 11030 O O . SER D 2 330 ? 108.658 99.303 -43.382 1.000 16.224 330 SER MMM O 1
ATOM 11033 N N . ALA D 2 331 ? 108.500 100.470 -45.351 1.000 15.296 331 ALA MMM N 1
ATOM 11034 C CA . ALA D 2 331 ? 107.016 100.532 -45.345 1.000 15.875 331 ALA MMM CA 1
ATOM 11035 C C . ALA D 2 331 ? 106.410 99.868 -46.610 1.000 14.854 331 ALA MMM C 1
ATOM 11036 O O . ALA D 2 331 ? 105.251 100.177 -46.934 1.000 16.130 331 ALA MMM O 1
ATOM 11038 N N . LYS D 2 332 ? 107.124 98.939 -47.239 1.000 15.900 332 LYS MMM N 1
ATOM 11039 C CA . LYS D 2 332 ? 106.557 98.208 -48.409 1.000 15.628 332 LYS MMM CA 1
ATOM 11040 C C . LYS D 2 332 ? 105.153 97.632 -48.090 1.000 15.678 332 LYS MMM C 1
ATOM 11041 O O . LYS D 2 332 ? 104.218 97.768 -48.931 1.000 18.452 332 LYS MMM O 1
ATOM 11047 N N . HIS D 2 333 ? 105.042 96.909 -46.955 1.000 14.899 333 HIS MMM N 1
ATOM 11048 C CA . HIS D 2 333 ? 103.762 96.233 -46.535 1.000 15.627 333 HIS MMM CA 1
ATOM 11049 C C . HIS D 2 333 ? 103.025 96.984 -45.419 1.000 14.910 333 HIS MMM C 1
ATOM 11050 O O . HIS D 2 333 ? 102.142 96.409 -44.748 1.000 15.849 333 HIS MMM O 1
ATOM 11057 N N . SER D 2 334 ? 103.343 98.260 -45.243 1.000 13.616 334 SER MMM N 1
ATOM 11058 C CA . SER D 2 334 ? 102.769 99.150 -44.204 1.000 13.706 334 SER MMM CA 1
ATOM 11059 C C . SER D 2 334 ? 102.027 100.342 -44.866 1.000 13.455 334 SER MMM C 1
ATOM 11060 O O . SER D 2 334 ? 102.345 100.731 -46.053 1.000 14.652 334 SER MMM O 1
ATOM 11063 N N . TRP D 2 335 ? 101.066 100.942 -44.170 1.000 13.391 335 TRP MMM N 1
ATOM 11064 C CA . TRP D 2 335 ? 100.249 102.046 -44.717 1.000 13.074 335 TRP MMM CA 1
ATOM 11065 C C . TRP D 2 335 ? 100.981 103.424 -44.727 1.000 14.672 335 TRP MMM C 1
ATOM 11066 O O . TRP D 2 335 ? 100.403 104.462 -44.285 1.000 16.190 335 TRP MMM O 1
ATOM 11077 N N . TYR D 2 336 ? 102.227 103.478 -45.253 1.000 14.621 336 TYR MMM N 1
ATOM 11078 C CA . TYR D 2 336 ? 102.963 104.730 -45.490 1.000 15.152 336 TYR MMM CA 1
ATOM 11079 C C . TYR D 2 336 ? 103.406 104.772 -46.962 1.000 15.559 336 TYR MMM C 1
ATOM 11080 O O . TYR D 2 336 ? 103.496 103.755 -47.669 1.000 16.287 336 TYR MMM O 1
ATOM 11089 N N . LYS D 2 337 ? 103.731 105.991 -47.404 1.000 16.367 337 LYS MMM N 1
ATOM 11090 C CA . LYS D 2 337 ? 103.998 106.261 -48.832 1.000 16.912 337 LYS MMM CA 1
ATOM 11091 C C . LYS D 2 337 ? 105.411 105.822 -49.235 1.000 15.935 337 LYS MMM C 1
ATOM 11092 O O . LYS D 2 337 ? 105.534 105.226 -50.327 1.000 18.486 337 LYS MMM O 1
ATOM 11098 N N . ASP D 2 338 ? 106.461 106.161 -48.486 1.000 16.118 338 ASP MMM N 1
ATOM 11099 C CA . ASP D 2 338 ? 107.855 105.910 -48.911 1.000 16.767 338 ASP MMM CA 1
ATOM 11100 C C . ASP D 2 338 ? 108.253 104.505 -48.473 1.000 16.860 338 ASP MMM C 1
ATOM 11101 O O . ASP D 2 338 ? 108.246 104.229 -47.255 1.000 16.901 338 ASP MMM O 1
ATOM 11106 N N . GLU D 2 339 ? 108.560 103.595 -49.416 1.000 16.675 339 GLU MMM N 1
ATOM 11107 C CA . GLU D 2 339 ? 108.709 102.133 -49.146 1.000 16.565 339 GLU MMM CA 1
ATOM 11108 C C . GLU D 2 339 ? 110.158 101.662 -48.975 1.000 16.670 339 GLU MMM C 1
ATOM 11109 O O . GLU D 2 339 ? 110.373 100.587 -48.365 1.000 17.753 339 GLU MMM O 1
ATOM 11115 N N . ALA D 2 340 ? 111.169 102.291 -49.596 1.000 16.688 340 ALA MMM N 1
ATOM 11116 C CA . ALA D 2 340 ? 112.558 101.777 -49.503 1.000 16.556 340 ALA MMM CA 1
ATOM 11117 C C . ALA D 2 340 ? 113.077 101.866 -48.085 1.000 15.771 340 ALA MMM C 1
ATOM 11118 O O . ALA D 2 340 ? 112.685 102.812 -47.339 1.000 16.118 340 ALA MMM O 1
ATOM 11120 N N . PRO D 2 341 ? 114.009 100.975 -47.690 1.000 15.200 341 PRO MMM N 1
ATOM 11121 C CA . PRO D 2 341 ? 114.548 101.069 -46.308 1.000 14.874 341 PRO MMM CA 1
ATOM 11122 C C . PRO D 2 341 ? 115.155 102.446 -45.999 1.000 14.261 341 PRO MMM C 1
ATOM 11123 O O . PRO D 2 341 ? 115.894 102.983 -46.866 1.000 16.323 341 PRO MMM O 1
ATOM 11127 N N . GLN D 2 342 ? 114.813 102.979 -44.831 1.000 12.526 342 GLN MMM N 1
ATOM 11128 C CA . GLN D 2 342 ? 115.244 104.352 -44.388 1.000 13.167 342 GLN MMM CA 1
ATOM 11129 C C . GLN D 2 342 ? 116.014 104.273 -43.069 1.000 12.008 342 GLN MMM C 1
ATOM 11130 O O . GLN D 2 342 ? 115.521 103.659 -42.082 1.000 13.740 342 GLN MMM O 1
ATOM 11136 N N . ALA D 2 343 ? 117.175 104.890 -43.029 1.000 13.233 343 ALA MMM N 1
ATOM 11137 C CA . ALA D 2 343 ? 117.859 105.174 -41.759 1.000 12.892 343 ALA MMM CA 1
ATOM 11138 C C . ALA D 2 343 ? 117.015 106.167 -40.970 1.000 11.947 343 ALA MMM C 1
ATOM 11139 O O . ALA D 2 343 ? 116.542 107.150 -41.557 1.000 13.029 343 ALA MMM O 1
ATOM 11141 N N . PRO D 2 344 ? 116.827 105.991 -39.640 1.000 12.336 344 PRO MMM N 1
ATOM 11142 C CA . PRO D 2 344 ? 115.852 106.838 -38.933 1.000 11.457 344 PRO MMM CA 1
ATOM 11143 C C . PRO D 2 344 ? 116.144 108.347 -38.936 1.000 10.654 344 PRO MMM C 1
ATOM 11144 O O . PRO D 2 344 ? 115.160 109.169 -38.931 1.000 12.318 344 PRO MMM O 1
ATOM 11148 N N . TRP D 2 345 ? 117.416 108.798 -38.978 1.000 12.038 345 TRP MMM N 1
ATOM 11149 C CA . TRP D 2 345 ? 117.654 110.266 -39.092 1.000 12.366 345 TRP MMM CA 1
ATOM 11150 C C . TRP D 2 345 ? 117.108 110.846 -40.435 1.000 12.199 345 TRP MMM C 1
ATOM 11151 O O . TRP D 2 345 ? 116.833 112.079 -40.501 1.000 15.067 345 TRP MMM O 1
ATOM 11162 N N . GLU D 2 346 ? 116.904 109.987 -41.437 1.000 12.388 346 GLU MMM N 1
ATOM 11163 C CA A GLU D 2 346 ? 116.320 110.389 -42.745 0.500 13.383 346 GLU MMM CA 1
ATOM 11164 C CA B GLU D 2 346 ? 116.366 110.313 -42.789 0.500 13.392 346 GLU MMM CA 1
ATOM 11165 C C . GLU D 2 346 ? 114.917 109.773 -42.917 1.000 14.159 346 GLU MMM C 1
ATOM 11166 O O . GLU D 2 346 ? 114.383 109.773 -44.037 1.000 16.999 346 GLU MMM O 1
ATOM 11177 N N . GLY D 2 347 ? 114.277 109.334 -41.839 1.000 13.336 347 GLY MMM N 1
ATOM 11178 C CA . GLY D 2 347 ? 112.963 108.687 -41.962 1.000 13.912 347 GLY MMM CA 1
ATOM 11179 C C . GLY D 2 347 ? 111.837 109.673 -42.276 1.000 13.360 347 GLY MMM C 1
ATOM 11180 O O . GLY D 2 347 ? 111.885 110.892 -41.902 1.000 14.420 347 GLY MMM O 1
ATOM 11181 N N . THR D 2 348 ? 110.799 109.124 -42.924 1.000 13.174 348 THR MMM N 1
ATOM 11182 C CA . THR D 2 348 ? 109.499 109.835 -43.144 1.000 13.972 348 THR MMM CA 1
ATOM 11183 C C . THR D 2 348 ? 108.377 108.939 -42.580 1.000 12.402 348 THR MMM C 1
ATOM 11184 O O . THR D 2 348 ? 108.545 107.713 -42.427 1.000 13.741 348 THR MMM O 1
ATOM 11188 N N . THR D 2 349 ? 107.239 109.556 -42.297 1.000 13.976 349 THR MMM N 1
ATOM 11189 C CA . THR D 2 349 ? 106.039 108.829 -41.783 1.000 13.491 349 THR MMM CA 1
ATOM 11190 C C . THR D 2 349 ? 104.790 109.413 -42.479 1.000 14.992 349 THR MMM C 1
ATOM 11191 O O . THR D 2 349 ? 104.030 110.142 -41.853 1.000 18.000 349 THR MMM O 1
ATOM 11195 N N . ILE D 2 350 ? 104.654 109.175 -43.779 1.000 14.568 350 ILE MMM N 1
ATOM 11196 C CA . ILE D 2 350 ? 103.594 109.814 -44.606 1.000 13.957 350 ILE MMM CA 1
ATOM 11197 C C . ILE D 2 350 ? 102.412 108.852 -44.752 1.000 13.682 350 ILE MMM C 1
ATOM 11198 O O . ILE D 2 350 ? 102.571 107.801 -45.422 1.000 15.233 350 ILE MMM O 1
ATOM 11203 N N . PRO D 2 351 ? 101.257 109.084 -44.106 1.000 15.810 351 PRO MMM N 1
ATOM 11204 C CA . PRO D 2 351 ? 100.222 108.062 -44.160 1.000 15.688 351 PRO MMM CA 1
ATOM 11205 C C . PRO D 2 351 ? 99.668 107.809 -45.570 1.000 16.354 351 PRO MMM C 1
ATOM 11206 O O . PRO D 2 351 ? 99.545 108.786 -46.374 1.000 18.032 351 PRO MMM O 1
ATOM 11210 N N . ALA D 2 352 ? 99.368 106.535 -45.870 1.000 15.689 352 ALA MMM N 1
ATOM 11211 C CA . ALA D 2 352 ? 98.882 106.080 -47.195 1.000 16.766 352 ALA MMM CA 1
ATOM 11212 C C . ALA D 2 352 ? 97.942 104.864 -47.043 1.000 17.039 352 ALA MMM C 1
ATOM 11213 O O . ALA D 2 352 ? 98.199 103.764 -47.604 1.000 21.233 352 ALA MMM O 1
ATOM 11215 N N . TYR D 2 353 ? 96.864 105.025 -46.269 1.000 17.459 353 TYR MMM N 1
ATOM 11216 C CA . TYR D 2 353 ? 95.952 103.896 -46.037 1.000 17.158 353 TYR MMM CA 1
ATOM 11217 C C . TYR D 2 353 ? 95.170 103.555 -47.307 1.000 19.882 353 TYR MMM C 1
ATOM 11218 O O . TYR D 2 353 ? 94.620 104.500 -47.957 1.000 21.566 353 TYR MMM O 1
ATOM 11227 N N . ASP D 2 354 ? 95.136 102.265 -47.681 1.000 20.986 354 ASP MMM N 1
ATOM 11228 C CA . ASP D 2 354 ? 94.446 101.767 -48.897 1.000 22.782 354 ASP MMM CA 1
ATOM 11229 C C . ASP D 2 354 ? 93.681 100.476 -48.621 1.000 21.555 354 ASP MMM C 1
ATOM 11230 O O . ASP D 2 354 ? 93.406 99.717 -49.589 1.000 24.613 354 ASP MMM O 1
ATOM 11235 N N . GLY D 2 355 ? 93.416 100.170 -47.354 1.000 20.396 355 GLY MMM N 1
ATOM 11236 C CA . GLY D 2 355 ? 92.754 98.922 -46.982 1.000 22.839 355 GLY MMM CA 1
ATOM 11237 C C . GLY D 2 355 ? 93.693 97.713 -46.899 1.000 22.799 355 GLY MMM C 1
ATOM 11238 O O . GLY D 2 355 ? 94.877 97.790 -47.222 1.000 23.166 355 GLY MMM O 1
ATOM 11239 N N . TRP D 2 356 ? 93.163 96.602 -46.457 1.000 22.753 356 TRP MMM N 1
ATOM 11240 C CA . TRP D 2 356 ? 93.901 95.330 -46.314 1.000 24.972 356 TRP MMM CA 1
ATOM 11241 C C . TRP D 2 356 ? 94.100 94.612 -47.643 1.000 23.315 356 TRP MMM C 1
ATOM 11242 O O . TRP D 2 356 ? 93.134 94.390 -48.432 1.000 26.740 356 TRP MMM O 1
ATOM 11253 N N . SER D 2 357 ? 95.373 94.229 -47.862 1.000 21.547 357 SER MMM N 1
ATOM 11254 C CA . SER D 2 357 ? 95.731 93.277 -48.958 1.000 24.375 357 SER MMM CA 1
ATOM 11255 C C . SER D 2 357 ? 96.745 92.242 -48.431 1.000 23.378 357 SER MMM C 1
ATOM 11256 O O . SER D 2 357 ? 97.768 92.684 -47.878 1.000 25.360 357 SER MMM O 1
ATOM 11259 N N . ASP D 2 358 ? 96.493 90.944 -48.608 1.000 21.842 358 ASP MMM N 1
ATOM 11260 C CA . ASP D 2 358 ? 97.406 89.860 -48.175 1.000 25.525 358 ASP MMM CA 1
ATOM 11261 C C . ASP D 2 358 ? 98.813 90.000 -48.736 1.000 22.305 358 ASP MMM C 1
ATOM 11262 O O . ASP D 2 358 ? 99.763 89.670 -48.031 1.000 23.402 358 ASP MMM O 1
ATOM 11267 N N . ASP D 2 359 ? 98.946 90.505 -49.971 1.000 21.300 359 ASP MMM N 1
ATOM 11268 C CA . ASP D 2 359 ? 100.270 90.622 -50.651 1.000 23.825 359 ASP MMM CA 1
ATOM 11269 C C . ASP D 2 359 ? 100.727 92.085 -50.741 1.000 21.196 359 ASP MMM C 1
ATOM 11270 O O . ASP D 2 359 ? 101.789 92.311 -51.311 1.000 25.177 359 ASP MMM O 1
ATOM 11275 N N . GLY D 2 360 ? 99.908 93.028 -50.279 1.000 20.651 360 GLY MMM N 1
ATOM 11276 C CA . GLY D 2 360 ? 100.201 94.482 -50.317 1.000 20.516 360 GLY MMM CA 1
ATOM 11277 C C . GLY D 2 360 ? 100.416 95.046 -48.905 1.000 19.017 360 GLY MMM C 1
ATOM 11278 O O . GLY D 2 360 ? 101.152 94.435 -48.075 1.000 19.321 360 GLY MMM O 1
ATOM 11279 N N . LYS D 2 361 ? 99.721 96.105 -48.606 1.000 17.264 361 LYS MMM N 1
ATOM 11280 C CA . LYS D 2 361 ? 99.837 96.768 -47.291 1.000 16.917 361 LYS MMM CA 1
ATOM 11281 C C . LYS D 2 361 ? 98.763 96.274 -46.321 1.000 16.113 361 LYS MMM C 1
ATOM 11282 O O . LYS D 2 361 ? 97.572 96.175 -46.742 1.000 18.840 361 LYS MMM O 1
ATOM 11288 N N . TYR D 2 362 ? 99.156 95.959 -45.077 1.000 15.751 362 TYR MMM N 1
ATOM 11289 C CA . TYR D 2 362 ? 98.207 95.370 -44.102 1.000 15.705 362 TYR MMM CA 1
ATOM 11290 C C . TYR D 2 362 ? 98.493 95.772 -42.634 1.000 13.552 362 TYR MMM C 1
ATOM 11291 O O . TYR D 2 362 ? 97.873 95.166 -41.752 1.000 15.459 362 TYR MMM O 1
ATOM 11300 N N . SER D 2 363 ? 99.286 96.853 -42.387 1.000 13.693 363 SER MMM N 1
ATOM 11301 C CA . SER D 2 363 ? 99.574 97.247 -40.984 1.000 12.996 363 SER MMM CA 1
ATOM 11302 C C . SER D 2 363 ? 100.011 98.712 -40.906 1.000 13.572 363 SER MMM C 1
ATOM 11303 O O . SER D 2 363 ? 100.688 99.216 -41.844 1.000 14.500 363 SER MMM O 1
ATOM 11306 N N . TRP D 2 364 ? 99.813 99.341 -39.737 1.000 12.756 364 TRP MMM N 1
ATOM 11307 C CA . TRP D 2 364 ? 100.421 100.657 -39.405 1.000 12.294 364 TRP MMM CA 1
ATOM 11308 C C . TRP D 2 364 ? 101.831 100.477 -38.819 1.000 11.763 364 TRP MMM C 1
ATOM 11309 O O . TRP D 2 364 ? 102.499 101.507 -38.547 1.000 12.947 364 TRP MMM O 1
ATOM 11320 N N . VAL D 2 365 ? 102.280 99.254 -38.537 1.000 12.355 365 VAL MMM N 1
ATOM 11321 C CA . VAL D 2 365 ? 103.660 99.023 -37.997 1.000 11.824 365 VAL MMM CA 1
ATOM 11322 C C . VAL D 2 365 ? 104.660 99.028 -39.198 1.000 12.591 365 VAL MMM C 1
ATOM 11323 O O . VAL D 2 365 ? 104.365 98.376 -40.234 1.000 12.945 365 VAL MMM O 1
ATOM 11327 N N . LYS D 2 366 ? 105.777 99.744 -39.077 1.000 11.207 366 LYS MMM N 1
ATOM 11328 C CA . LYS D 2 366 ? 106.909 99.647 -40.035 1.000 11.768 366 LYS MMM CA 1
ATOM 11329 C C . LYS D 2 366 ? 107.674 98.303 -39.831 1.000 11.713 366 LYS MMM C 1
ATOM 11330 O O . LYS D 2 366 ? 107.481 97.598 -38.802 1.000 12.770 366 LYS MMM O 1
ATOM 11336 N N . SER D 2 367 ? 108.595 98.001 -40.786 1.000 11.917 367 SER MMM N 1
ATOM 11337 C CA . SER D 2 367 ? 109.417 96.777 -40.766 1.000 12.312 367 SER MMM CA 1
ATOM 11338 C C . SER D 2 367 ? 110.885 97.048 -40.527 1.000 12.960 367 SER MMM C 1
ATOM 11339 O O . SER D 2 367 ? 111.607 97.447 -41.501 1.000 13.252 367 SER MMM O 1
ATOM 11342 N N . PRO D 2 368 ? 111.400 96.917 -39.291 1.000 11.493 368 PRO MMM N 1
ATOM 11343 C CA . PRO D 2 368 ? 112.830 97.222 -39.032 1.000 11.813 368 PRO MMM CA 1
ATOM 11344 C C . PRO D 2 368 ? 113.765 96.051 -39.462 1.000 12.212 368 PRO MMM C 1
ATOM 11345 O O . PRO D 2 368 ? 113.386 94.887 -39.298 1.000 13.677 368 PRO MMM O 1
ATOM 11349 N N . THR D 2 369 ? 114.985 96.397 -39.901 1.000 12.745 369 THR MMM N 1
ATOM 11350 C CA . THR D 2 369 ? 116.046 95.447 -40.129 1.000 12.391 369 THR MMM CA 1
ATOM 11351 C C . THR D 2 369 ? 117.365 95.949 -39.549 1.000 12.122 369 THR MMM C 1
ATOM 11352 O O . THR D 2 369 ? 117.532 97.208 -39.359 1.000 12.570 369 THR MMM O 1
ATOM 11356 N N . PHE D 2 370 ? 118.300 94.990 -39.328 1.000 12.491 370 PHE MMM N 1
ATOM 11357 C CA . PHE D 2 370 ? 119.689 95.297 -38.850 1.000 12.040 370 PHE MMM CA 1
ATOM 11358 C C . PHE D 2 370 ? 120.632 94.744 -39.926 1.000 14.400 370 PHE MMM C 1
ATOM 11359 O O . PHE D 2 370 ? 120.659 93.523 -40.167 1.000 14.546 370 PHE MMM O 1
ATOM 11367 N N . TYR D 2 371 ? 121.291 95.656 -40.681 1.000 14.499 371 TYR MMM N 1
ATOM 11368 C CA . TYR D 2 371 ? 122.113 95.266 -41.872 1.000 15.294 371 TYR MMM CA 1
ATOM 11369 C C . TYR D 2 371 ? 121.290 94.277 -42.747 1.000 14.822 371 TYR MMM C 1
ATOM 11370 O O . TYR D 2 371 ? 121.832 93.279 -43.261 1.000 16.997 371 TYR MMM O 1
ATOM 11379 N N . GLY D 2 372 ? 120.005 94.651 -42.978 1.000 15.246 372 GLY MMM N 1
ATOM 11380 C CA . GLY D 2 372 ? 119.192 93.883 -43.925 1.000 15.623 372 GLY MMM CA 1
ATOM 11381 C C . GLY D 2 372 ? 118.554 92.599 -43.381 1.000 15.885 372 GLY MMM C 1
ATOM 11382 O O . GLY D 2 372 ? 117.811 91.967 -44.149 1.000 18.559 372 GLY MMM O 1
ATOM 11383 N N . LYS D 2 373 ? 118.734 92.278 -42.104 1.000 14.898 373 LYS MMM N 1
ATOM 11384 C CA . LYS D 2 373 ? 118.200 91.033 -41.469 1.000 14.495 373 LYS MMM CA 1
ATOM 11385 C C . LYS D 2 373 ? 117.030 91.341 -40.516 1.000 13.674 373 LYS MMM C 1
ATOM 11386 O O . LYS D 2 373 ? 117.026 92.418 -39.828 1.000 13.772 373 LYS MMM O 1
ATOM 11392 N N . THR D 2 374 ? 116.095 90.393 -40.411 1.000 13.988 374 THR MMM N 1
ATOM 11393 C CA . THR D 2 374 ? 115.051 90.430 -39.363 1.000 13.560 374 THR MMM CA 1
ATOM 11394 C C . THR D 2 374 ? 115.652 89.992 -38.011 1.000 14.515 374 THR MMM C 1
ATOM 11395 O O . THR D 2 374 ? 116.530 89.113 -37.968 1.000 16.845 374 THR MMM O 1
ATOM 11399 N N . VAL D 2 375 ? 115.206 90.646 -36.924 1.000 13.993 375 VAL MMM N 1
ATOM 11400 C CA . VAL D 2 375 ? 115.795 90.477 -35.573 1.000 12.398 375 VAL MMM CA 1
ATOM 11401 C C . VAL D 2 375 ? 114.674 90.467 -34.536 1.000 12.395 375 VAL MMM C 1
ATOM 11402 O O . VAL D 2 375 ? 113.747 91.326 -34.588 1.000 13.045 375 VAL MMM O 1
ATOM 11406 N N . GLU D 2 376 ? 114.798 89.520 -33.562 1.000 12.646 376 GLU MMM N 1
ATOM 11407 C CA . GLU D 2 376 ? 113.963 89.564 -32.334 1.000 12.375 376 GLU MMM CA 1
ATOM 11408 C C . GLU D 2 376 ? 114.644 90.390 -31.232 1.000 12.122 376 GLU MMM C 1
ATOM 11409 O O . GLU D 2 376 ? 115.876 90.203 -30.996 1.000 12.671 376 GLU MMM O 1
ATOM 11415 N N . VAL D 2 377 ? 113.847 91.228 -30.562 1.000 11.763 377 VAL MMM N 1
ATOM 11416 C CA . VAL D 2 377 ? 114.274 91.993 -29.371 1.000 10.677 377 VAL MMM CA 1
ATOM 11417 C C . VAL D 2 377 ? 113.420 91.552 -28.169 1.000 10.820 377 VAL MMM C 1
ATOM 11418 O O . VAL D 2 377 ? 112.375 90.922 -28.323 1.000 11.581 377 VAL MMM O 1
ATOM 11422 N N . GLY D 2 378 ? 113.828 92.011 -26.977 1.000 11.137 378 GLY MMM N 1
ATOM 11423 C CA . GLY D 2 378 ? 113.091 91.729 -25.734 1.000 10.959 378 GLY MMM CA 1
ATOM 11424 C C . GLY D 2 378 ? 113.789 90.724 -24.868 1.000 11.835 378 GLY MMM C 1
ATOM 11425 O O . GLY D 2 378 ? 114.956 90.366 -25.042 1.000 13.464 378 GLY MMM O 1
ATOM 11426 N N . PRO D 2 379 ? 113.077 90.266 -23.794 1.000 12.528 379 PRO MMM N 1
ATOM 11427 C CA . PRO D 2 379 ? 113.692 89.393 -22.787 1.000 16.453 379 PRO MMM CA 1
ATOM 11428 C C . PRO D 2 379 ? 114.441 88.110 -23.287 1.000 14.408 379 PRO MMM C 1
ATOM 11429 O O . PRO D 2 379 ? 115.434 87.723 -22.654 1.000 18.838 379 PRO MMM O 1
ATOM 11433 N N . LEU D 2 380 ? 113.979 87.474 -24.340 1.000 16.583 380 LEU MMM N 1
ATOM 11434 C CA . LEU D 2 380 ? 114.729 86.323 -24.882 1.000 15.961 380 LEU MMM CA 1
ATOM 11435 C C . LEU D 2 380 ? 116.073 86.763 -25.473 1.000 14.466 380 LEU MMM C 1
ATOM 11436 O O . LEU D 2 380 ? 117.139 86.237 -25.119 1.000 15.191 380 LEU MMM O 1
ATOM 11441 N N . ALA D 2 381 ? 116.027 87.865 -26.247 1.000 13.955 381 ALA MMM N 1
ATOM 11442 C CA . ALA D 2 381 ? 117.301 88.461 -26.734 1.000 12.270 381 ALA MMM CA 1
ATOM 11443 C C . ALA D 2 381 ? 118.258 88.870 -25.582 1.000 12.992 381 ALA MMM C 1
ATOM 11444 O O . ALA D 2 381 ? 119.476 88.572 -25.597 1.000 13.138 381 ALA MMM O 1
ATOM 11446 N N . ASN D 2 382 ? 117.671 89.555 -24.614 1.000 13.922 382 ASN MMM N 1
ATOM 11447 C CA . ASN D 2 382 ? 118.429 90.080 -23.481 1.000 15.138 382 ASN MMM CA 1
ATOM 11448 C C . ASN D 2 382 ? 119.146 88.930 -22.693 1.000 14.078 382 ASN MMM C 1
ATOM 11449 O O . ASN D 2 382 ? 120.363 89.027 -22.347 1.000 14.411 382 ASN MMM O 1
ATOM 11454 N N . MET D 2 383 ? 118.372 87.880 -22.396 1.000 13.071 383 MET MMM N 1
ATOM 11455 C CA . MET D 2 383 ? 118.919 86.709 -21.653 1.000 13.505 383 MET MMM CA 1
ATOM 11456 C C . MET D 2 383 ? 120.056 86.065 -22.498 1.000 12.410 383 MET MMM C 1
ATOM 11457 O O . MET D 2 383 ? 121.136 85.695 -21.951 1.000 14.381 383 MET MMM O 1
ATOM 11462 N N . LEU D 2 384 ? 119.779 85.822 -23.804 1.000 13.545 38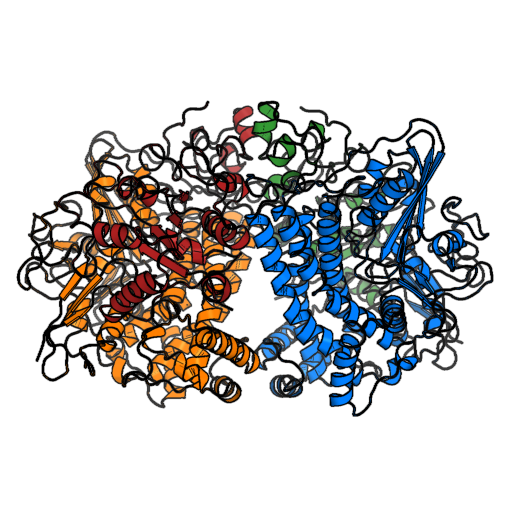4 LEU MMM N 1
ATOM 11463 C CA . LEU D 2 384 ? 120.759 85.075 -24.638 1.000 12.438 384 LEU MMM CA 1
ATOM 11464 C C . LEU D 2 384 ? 122.072 85.877 -24.741 1.000 12.763 384 LEU MMM C 1
ATOM 11465 O O . LEU D 2 384 ? 123.202 85.288 -24.709 1.000 14.561 384 LEU MMM O 1
ATOM 11470 N N . VAL D 2 385 ? 121.962 87.213 -24.914 1.000 13.351 385 VAL MMM N 1
ATOM 11471 C CA . VAL D 2 385 ? 123.191 88.051 -24.972 1.000 12.945 385 VAL MMM CA 1
ATOM 11472 C C . VAL D 2 385 ? 123.945 87.946 -23.613 1.000 12.767 385 VAL MMM C 1
ATOM 11473 O O . VAL D 2 385 ? 125.201 87.852 -23.604 1.000 14.556 385 VAL MMM O 1
ATOM 11477 N N . LYS D 2 386 ? 123.251 88.021 -22.463 1.000 13.459 386 LYS MMM N 1
ATOM 11478 C CA . LYS D 2 386 ? 123.961 87.858 -21.144 1.000 13.381 386 LYS MMM CA 1
ATOM 11479 C C . LYS D 2 386 ? 124.650 86.497 -20.992 1.000 13.129 386 LYS MMM C 1
ATOM 11480 O O . LYS D 2 386 ? 125.769 86.457 -20.458 1.000 15.069 386 LYS MMM O 1
ATOM 11486 N N . LEU D 2 387 ? 123.983 85.434 -21.483 1.000 13.547 387 LEU MMM N 1
ATOM 11487 C CA . LEU D 2 387 ? 124.638 84.101 -21.475 1.000 14.249 387 LEU MMM CA 1
ATOM 11488 C C . LEU D 2 387 ? 125.851 84.085 -22.409 1.000 14.742 387 LEU MMM C 1
ATOM 11489 O O . LEU D 2 387 ? 126.948 83.541 -22.012 1.000 17.457 387 LEU MMM O 1
ATOM 11494 N N . ALA D 2 388 ? 125.762 84.711 -23.587 1.000 14.915 388 ALA MMM N 1
ATOM 11495 C CA . ALA D 2 388 ? 126.913 84.823 -24.492 1.000 14.851 388 ALA MMM CA 1
ATOM 11496 C C . ALA D 2 388 ? 128.107 85.576 -23.868 1.000 14.419 388 ALA MMM C 1
ATOM 11497 O O . ALA D 2 388 ? 129.286 85.286 -24.135 1.000 16.399 388 ALA MMM O 1
ATOM 11499 N N . ALA D 2 389 ? 127.765 86.614 -23.076 1.000 15.116 389 ALA MMM N 1
ATOM 11500 C CA . ALA D 2 389 ? 128.794 87.412 -22.377 1.000 15.000 389 ALA MMM CA 1
ATOM 11501 C C . ALA D 2 389 ? 129.409 86.658 -21.167 1.000 17.541 389 ALA MMM C 1
ATOM 11502 O O . ALA D 2 389 ? 130.367 87.171 -20.568 1.000 20.220 389 ALA MMM O 1
ATOM 11504 N N . GLY D 2 390 ? 128.879 85.481 -20.791 1.000 16.346 390 GLY MMM N 1
ATOM 11505 C CA . GLY D 2 390 ? 129.362 84.753 -19.600 1.000 18.360 390 GLY MMM CA 1
ATOM 11506 C C . GLY D 2 390 ? 129.000 85.405 -18.271 1.000 17.455 390 GLY MMM C 1
ATOM 11507 O O . GLY D 2 390 ? 129.743 85.260 -17.258 1.000 20.489 390 GLY MMM O 1
ATOM 11508 N N . ARG D 2 391 ? 127.869 86.125 -18.263 1.000 15.699 391 ARG MMM N 1
ATOM 11509 C CA . ARG D 2 391 ? 127.421 86.836 -17.028 1.000 15.856 391 ARG MMM CA 1
ATOM 11510 C C . ARG D 2 391 ? 126.960 85.793 -15.978 1.000 14.992 391 ARG MMM C 1
ATOM 11511 O O . ARG D 2 391 ? 125.918 85.125 -16.154 1.000 16.360 391 ARG MMM O 1
ATOM 11519 N N . GLU D 2 392 ? 127.759 85.659 -14.896 1.000 17.285 392 GLU MMM N 1
ATOM 11520 C CA . GLU D 2 392 ? 127.500 84.583 -13.891 1.000 18.408 392 GLU MMM CA 1
ATOM 11521 C C . GLU D 2 392 ? 126.130 84.779 -13.210 1.000 15.094 392 GLU MMM C 1
ATOM 11522 O O . GLU D 2 392 ? 125.447 83.784 -12.976 1.000 16.894 392 GLU MMM O 1
ATOM 11528 N N . SER D 2 393 ? 125.709 86.022 -12.967 1.000 15.541 393 SER MMM N 1
ATOM 11529 C CA . SER D 2 393 ? 124.395 86.267 -12.316 1.000 15.424 393 SER MMM CA 1
ATOM 11530 C C . SER D 2 393 ? 123.253 85.669 -13.161 1.000 14.725 393 SER MMM C 1
ATOM 11531 O O . SER D 2 393 ? 122.300 85.047 -12.614 1.000 15.632 393 SER MMM O 1
ATOM 11534 N N . THR D 2 394 ? 123.342 85.826 -14.481 1.000 14.715 394 THR MMM N 1
ATOM 11535 C CA . THR D 2 394 ? 122.274 85.356 -15.414 1.000 14.143 394 THR MMM CA 1
ATOM 11536 C C . THR D 2 394 ? 122.287 83.799 -15.456 1.000 14.234 394 THR MMM C 1
ATOM 11537 O O . THR D 2 394 ? 121.224 83.179 -15.379 1.000 14.568 394 THR MMM O 1
ATOM 11541 N N . GLN D 2 395 ? 123.481 83.212 -15.645 1.000 15.118 395 GLN MMM N 1
ATOM 11542 C CA A GLN D 2 395 ? 123.709 81.740 -15.607 0.500 16.020 395 GLN MMM CA 1
ATOM 11543 C CA B GLN D 2 395 ? 123.551 81.731 -15.682 0.500 16.214 395 GLN MMM CA 1
ATOM 11544 C C . GLN D 2 395 ? 123.037 81.141 -14.360 1.000 15.677 395 GLN MMM C 1
ATOM 11545 O O . GLN D 2 395 ? 122.262 80.121 -14.388 1.000 17.972 395 GLN MMM O 1
ATOM 11556 N N . ASN D 2 396 ? 123.369 81.750 -13.217 1.000 14.882 396 ASN MMM N 1
ATOM 11557 C CA . ASN D 2 396 ? 122.940 81.252 -11.880 1.000 15.966 396 ASN MMM CA 1
ATOM 11558 C C . ASN D 2 396 ? 121.438 81.347 -11.748 1.000 14.773 396 ASN MMM C 1
ATOM 11559 O O . ASN D 2 396 ? 120.784 80.400 -11.178 1.000 16.854 396 ASN MMM O 1
ATOM 11564 N N . LYS D 2 397 ? 120.826 82.474 -12.225 1.000 14.920 397 LYS MMM N 1
ATOM 11565 C CA . LYS D 2 397 ? 119.356 82.647 -12.045 1.000 14.841 397 LYS MMM CA 1
ATOM 11566 C C . LYS D 2 397 ? 118.611 81.634 -12.957 1.000 14.488 397 LYS MMM C 1
ATOM 11567 O O . LYS D 2 397 ? 117.602 81.022 -12.537 1.000 15.208 397 LYS MMM O 1
ATOM 11573 N N . LEU D 2 398 ? 119.053 81.495 -14.196 1.000 14.645 398 LEU MMM N 1
ATOM 11574 C CA . LEU D 2 398 ? 118.472 80.490 -15.119 1.000 14.427 398 LEU MMM CA 1
ATOM 11575 C C . LEU D 2 398 ? 118.572 79.089 -14.489 1.000 14.772 398 LEU MMM C 1
ATOM 11576 O O . LEU D 2 398 ? 117.632 78.295 -14.514 1.000 15.896 398 LEU MMM O 1
ATOM 11581 N N . ASN D 2 399 ? 119.752 78.764 -13.942 1.000 15.783 399 ASN MMM N 1
ATOM 11582 C CA . ASN D 2 399 ? 119.979 77.449 -13.295 1.000 16.483 399 ASN MMM CA 1
ATOM 11583 C C . ASN D 2 399 ? 118.984 77.206 -12.134 1.000 16.788 399 ASN MMM C 1
ATOM 11584 O O . ASN D 2 399 ? 118.587 76.010 -11.959 1.000 18.364 399 ASN MMM O 1
ATOM 11589 N N . GLU D 2 400 ? 118.586 78.254 -11.398 1.000 16.150 400 GLU MMM N 1
ATOM 11590 C CA . GLU D 2 400 ? 117.593 78.059 -10.311 1.000 17.211 400 GLU MMM CA 1
ATOM 11591 C C . GLU D 2 400 ? 116.233 77.634 -10.890 1.000 17.228 400 GLU MMM C 1
ATOM 11592 O O . GLU D 2 400 ? 115.507 76.754 -10.313 1.000 17.458 400 GLU MMM O 1
ATOM 11598 N N . ILE D 2 401 ? 115.837 78.257 -12.014 1.000 15.155 401 ILE MMM N 1
ATOM 11599 C CA . ILE D 2 401 ? 114.568 77.893 -12.673 1.000 14.940 401 ILE MMM CA 1
ATOM 11600 C C . ILE D 2 401 ? 114.687 76.447 -13.218 1.000 15.724 401 ILE MMM C 1
ATOM 11601 O O . ILE D 2 401 ? 113.717 75.638 -13.024 1.000 17.443 401 ILE MMM O 1
ATOM 11606 N N . VAL D 2 402 ? 115.779 76.114 -13.857 1.000 16.255 402 VAL MMM N 1
ATOM 11607 C CA . VAL D 2 402 ? 115.988 74.740 -14.409 1.000 18.975 402 VAL MMM CA 1
ATOM 11608 C C . VAL D 2 402 ? 115.926 73.695 -13.272 1.000 18.372 402 VAL MMM C 1
ATOM 11609 O O . VAL D 2 402 ? 115.377 72.619 -13.477 1.000 20.929 402 VAL MMM O 1
ATOM 11613 N N . ALA D 2 403 ? 116.511 73.993 -12.107 1.000 19.597 403 ALA MMM N 1
ATOM 11614 C CA . ALA D 2 403 ? 116.529 73.045 -10.964 1.000 19.916 403 ALA MMM CA 1
ATOM 11615 C C . ALA D 2 403 ? 115.114 72.755 -10.461 1.000 21.261 403 ALA MMM C 1
ATOM 11616 O O . ALA D 2 403 ? 114.825 71.586 -10.132 1.000 21.479 403 ALA MMM O 1
ATOM 11618 N N . ILE D 2 404 ? 114.213 73.735 -10.429 1.000 19.129 404 ILE MMM N 1
ATOM 11619 C CA . ILE D 2 404 ? 112.804 73.474 -10.030 1.000 18.321 404 ILE MMM CA 1
ATOM 11620 C C . ILE D 2 404 ? 112.170 72.572 -11.108 1.000 18.774 404 ILE MMM C 1
ATOM 11621 O O . ILE D 2 404 ? 111.461 71.584 -10.766 1.000 21.949 404 ILE MMM O 1
ATOM 11626 N N . TYR D 2 405 ? 112.343 72.940 -12.400 1.000 16.729 405 TYR MMM N 1
ATOM 11627 C CA . TYR D 2 405 ? 111.809 72.106 -13.536 1.000 19.259 405 TYR MMM CA 1
ATOM 11628 C C . TYR D 2 405 ? 112.333 70.641 -13.443 1.000 19.410 405 TYR MMM C 1
ATOM 11629 O O . TYR D 2 405 ? 111.515 69.701 -13.617 1.000 20.668 405 TYR MMM O 1
ATOM 11638 N N . GLN D 2 406 ? 113.598 70.457 -13.115 1.000 20.904 406 GLN MMM N 1
ATOM 11639 C CA . GLN D 2 406 ? 114.211 69.113 -12.952 1.000 25.345 406 GLN MMM CA 1
ATOM 11640 C C . GLN D 2 406 ? 113.537 68.350 -11.787 1.000 26.839 406 GLN MMM C 1
ATOM 11641 O O . GLN D 2 406 ? 113.266 67.120 -11.915 1.000 32.736 406 GLN MMM O 1
ATOM 11647 N N . LYS D 2 407 ? 113.330 68.987 -10.631 1.000 26.210 407 LYS MMM N 1
ATOM 11648 C CA . LYS D 2 407 ? 112.699 68.349 -9.451 1.000 32.836 407 LYS MMM CA 1
ATOM 11649 C C . LYS D 2 407 ? 111.286 67.891 -9.830 1.000 31.256 407 LYS MMM C 1
ATOM 11650 O O . LYS D 2 407 ? 110.896 66.779 -9.441 1.000 33.734 407 LYS MMM O 1
ATOM 11656 N N . LEU D 2 408 ? 110.562 68.721 -10.607 1.000 25.216 408 LEU MMM N 1
ATOM 11657 C CA . LEU D 2 408 ? 109.161 68.384 -10.970 1.000 24.634 408 LEU MMM CA 1
ATOM 11658 C C . LEU D 2 408 ? 109.059 67.315 -12.066 1.000 26.807 408 LEU MMM C 1
ATOM 11659 O O . LEU D 2 408 ? 108.077 66.579 -12.033 1.000 35.383 408 LEU MMM O 1
ATOM 11664 N N . THR D 2 409 ? 110.006 67.217 -13.010 1.000 25.904 409 THR MMM N 1
ATOM 11665 C CA . THR D 2 409 ? 109.808 66.418 -14.264 1.000 26.612 409 THR MMM CA 1
ATOM 11666 C C . THR D 2 409 ? 110.811 65.245 -14.383 1.000 27.333 409 THR MMM C 1
ATOM 11667 O O . THR D 2 409 ? 110.578 64.307 -15.148 1.000 29.258 409 THR MMM O 1
ATOM 11671 N N . GLY D 2 410 ? 111.960 65.335 -13.717 1.000 27.393 410 GLY MMM N 1
ATOM 11672 C CA . GLY D 2 410 ? 113.106 64.468 -13.955 1.000 27.813 410 GLY MMM CA 1
ATOM 11673 C C . GLY D 2 410 ? 113.869 64.725 -15.234 1.000 28.681 410 GLY MMM C 1
ATOM 11674 O O . GLY D 2 410 ? 114.829 63.996 -15.485 1.000 34.208 410 GLY MMM O 1
ATOM 11675 N N . ASN D 2 411 ? 113.561 65.812 -15.911 1.000 28.655 411 ASN MMM N 1
ATOM 11676 C CA . ASN D 2 411 ? 114.184 66.216 -17.190 1.000 31.080 411 ASN MMM CA 1
ATOM 11677 C C . ASN D 2 411 ? 114.929 67.539 -17.013 1.000 28.257 411 ASN MMM C 1
ATOM 11678 O O . ASN D 2 411 ? 114.663 68.310 -16.093 1.000 29.491 411 ASN MMM O 1
ATOM 11683 N N . THR D 2 412 ? 115.920 67.788 -17.846 1.000 35.135 412 THR MMM N 1
ATOM 11684 C CA . THR D 2 412 ? 116.595 69.095 -17.808 1.000 30.961 412 THR MMM CA 1
ATOM 11685 C C . THR D 2 412 ? 116.211 69.953 -19.021 1.000 27.994 412 THR MMM C 1
ATOM 11686 O O . THR D 2 412 ? 115.385 69.552 -19.852 1.000 27.907 412 THR MMM O 1
ATOM 11690 N N . LEU D 2 413 ? 116.762 71.162 -19.029 1.000 26.664 413 LEU MMM N 1
ATOM 11691 C CA . LEU D 2 413 ? 116.411 72.177 -20.038 1.000 27.014 413 LEU MMM CA 1
ATOM 11692 C C . LEU D 2 413 ? 117.733 72.680 -20.599 1.000 27.574 413 LEU MMM C 1
ATOM 11693 O O . LEU D 2 413 ? 118.588 73.025 -19.771 1.000 33.430 413 LEU MMM O 1
ATOM 11698 N N . GLU D 2 414 ? 117.953 72.581 -21.921 1.000 24.263 414 GLU MMM N 1
ATOM 11699 C CA . GLU D 2 414 ? 119.186 73.030 -22.622 1.000 26.886 414 GLU MMM CA 1
ATOM 11700 C C . GLU D 2 414 ? 118.919 74.386 -23.337 1.000 25.051 414 GLU MMM C 1
ATOM 11701 O O . GLU D 2 414 ? 117.763 74.746 -23.600 1.000 21.862 414 GLU MMM O 1
ATOM 11707 N N . VAL D 2 415 ? 119.994 75.108 -23.701 1.000 29.947 415 VAL MMM N 1
ATOM 11708 C CA . VAL D 2 415 ? 119.864 76.439 -24.352 1.000 26.698 415 VAL MMM CA 1
ATOM 11709 C C . VAL D 2 415 ? 119.055 76.301 -25.637 1.000 22.060 415 VAL MMM C 1
ATOM 11710 O O . VAL D 2 415 ? 118.283 77.216 -25.954 1.000 21.835 415 VAL MMM O 1
ATOM 11714 N N . ALA D 2 416 ? 119.173 75.210 -26.395 1.000 24.233 416 ALA MMM N 1
ATOM 11715 C CA . ALA D 2 416 ? 118.388 75.073 -27.665 1.000 23.559 416 ALA MMM CA 1
ATOM 11716 C C . ALA D 2 416 ? 116.882 75.190 -27.401 1.000 22.693 416 ALA MMM C 1
ATOM 11717 O O . ALA D 2 416 ? 116.151 75.799 -28.211 1.000 23.262 416 ALA MMM O 1
ATOM 11719 N N . GLN D 2 417 ? 116.415 74.757 -26.231 1.000 19.459 417 GLN MMM N 1
ATOM 11720 C CA . GLN D 2 417 ? 114.973 74.769 -25.882 1.000 21.542 417 GLN MMM CA 1
ATOM 11721 C C . GLN D 2 417 ? 114.552 76.212 -25.509 1.000 20.771 417 GLN MMM C 1
ATOM 11722 O O . GLN D 2 417 ? 113.377 76.416 -25.323 1.000 24.272 417 GLN MMM O 1
ATOM 11728 N N . LEU D 2 418 ? 115.492 77.160 -25.336 1.000 17.812 418 LEU MMM N 1
ATOM 11729 C CA . LEU D 2 418 ? 115.114 78.541 -24.961 1.000 17.695 418 LEU MMM CA 1
ATOM 11730 C C . LEU D 2 418 ? 114.589 79.326 -26.190 1.000 15.254 418 LEU MMM C 1
ATOM 11731 O O . LEU D 2 418 ? 113.988 80.393 -26.003 1.000 15.883 418 LEU MMM O 1
ATOM 11736 N N . HIS D 2 419 ? 114.839 78.864 -27.427 1.000 16.311 419 HIS MMM N 1
ATOM 11737 C CA . HIS D 2 419 ? 114.377 79.556 -28.652 1.000 15.989 419 HIS MMM CA 1
ATOM 11738 C C . HIS D 2 419 ? 112.915 79.160 -28.918 1.000 15.873 419 HIS MMM C 1
ATOM 11739 O O . HIS D 2 419 ? 112.675 78.389 -29.866 1.000 17.796 419 HIS MMM O 1
ATOM 11746 N N . SER D 2 420 ? 112.003 79.607 -28.076 1.000 15.168 420 SER MMM N 1
ATOM 11747 C CA . SER D 2 420 ? 110.647 79.036 -28.006 1.000 14.923 420 SER MMM CA 1
ATOM 11748 C C . SER D 2 420 ? 109.736 79.959 -27.239 1.000 13.562 420 SER MMM C 1
ATOM 11749 O O . SER D 2 420 ? 110.221 80.903 -26.502 1.000 14.239 420 SER MMM O 1
ATOM 11752 N N . THR D 2 421 ? 108.410 79.711 -27.292 1.000 15.790 421 THR MMM N 1
ATOM 11753 C CA . THR D 2 421 ? 107.407 80.458 -26.505 1.000 13.494 421 THR MMM CA 1
ATOM 11754 C C . THR D 2 421 ? 107.768 80.418 -24.997 1.000 14.687 421 THR MMM C 1
ATOM 11755 O O . THR D 2 421 ? 107.774 81.494 -24.309 1.000 14.480 421 THR MMM O 1
ATOM 11759 N N . LEU D 2 422 ? 108.045 79.222 -24.422 1.000 15.009 422 LEU MMM N 1
ATOM 11760 C CA . LEU D 2 422 ? 108.387 79.208 -22.970 1.000 14.133 422 LEU MMM CA 1
ATOM 11761 C C . LEU D 2 422 ? 109.790 79.817 -22.719 1.000 14.489 422 LEU MMM C 1
ATOM 11762 O O . LEU D 2 422 ? 109.994 80.394 -21.615 1.000 13.653 422 LEU MMM O 1
ATOM 11767 N N . GLY D 2 423 ? 110.767 79.644 -23.582 1.000 14.747 423 GLY MMM N 1
ATOM 11768 C CA . GLY D 2 423 ? 112.053 80.325 -23.380 1.000 15.031 423 GLY MMM CA 1
ATOM 11769 C C . GLY D 2 423 ? 111.919 81.857 -23.255 1.000 14.503 423 GLY MMM C 1
ATOM 11770 O O . GLY D 2 423 ? 112.648 82.497 -22.481 1.000 14.594 423 GLY MMM O 1
ATOM 11771 N N . ARG D 2 424 ? 111.036 82.441 -24.039 1.000 13.996 424 ARG MMM N 1
ATOM 11772 C CA . ARG D 2 424 ? 110.789 83.879 -24.033 1.000 13.842 424 ARG MMM CA 1
ATOM 11773 C C . ARG D 2 424 ? 110.243 84.326 -22.647 1.000 12.694 424 ARG MMM C 1
ATOM 11774 O O . ARG D 2 424 ? 110.660 85.330 -22.072 1.000 13.804 424 ARG MMM O 1
ATOM 11782 N N . ILE D 2 425 ? 109.253 83.549 -22.170 1.000 12.207 425 ILE MMM N 1
ATOM 11783 C CA . ILE D 2 425 ? 108.676 83.737 -20.808 1.000 12.308 425 ILE MMM CA 1
ATOM 11784 C C . ILE D 2 425 ? 109.775 83.630 -19.709 1.000 11.938 425 ILE MMM C 1
ATOM 11785 O O . ILE D 2 425 ? 109.845 84.482 -18.790 1.000 12.312 425 ILE MMM O 1
ATOM 11790 N N . ILE D 2 426 ? 110.629 82.607 -19.818 1.000 12.386 426 ILE MMM N 1
ATOM 11791 C CA . ILE D 2 426 ? 111.755 82.417 -18.862 1.000 11.660 426 ILE MMM CA 1
ATOM 11792 C C . ILE D 2 426 ? 112.691 83.633 -18.902 1.000 12.095 426 ILE MMM C 1
ATOM 11793 O O . ILE D 2 426 ? 113.138 84.087 -17.813 1.000 12.802 426 ILE MMM O 1
ATOM 11798 N N . GLY D 2 427 ? 113.073 84.135 -20.072 1.000 12.321 427 GLY MMM N 1
ATOM 11799 C CA . GLY D 2 427 ? 113.936 85.318 -20.152 1.000 11.735 427 GLY MMM CA 1
ATOM 11800 C C . GLY D 2 427 ? 113.400 86.537 -19.410 1.000 11.607 427 GLY MMM C 1
ATOM 11801 O O . GLY D 2 427 ? 114.176 87.284 -18.781 1.000 11.601 427 GLY MMM O 1
ATOM 11802 N N . ARG D 2 428 ? 112.096 86.724 -19.512 1.000 10.928 428 ARG MMM N 1
ATOM 11803 C CA . ARG D 2 428 ? 111.390 87.847 -18.818 1.000 10.374 428 ARG MMM CA 1
ATOM 11804 C C . ARG D 2 428 ? 111.499 87.658 -17.288 1.000 10.274 428 ARG MMM C 1
ATOM 11805 O O . ARG D 2 428 ? 111.794 88.619 -16.554 1.000 11.061 428 ARG MMM O 1
ATOM 11813 N N . THR D 2 429 ? 111.222 86.462 -16.795 1.000 10.434 429 THR MMM N 1
ATOM 11814 C CA . THR D 2 429 ? 111.313 86.162 -15.361 1.000 10.677 429 THR MMM CA 1
ATOM 11815 C C . THR D 2 429 ? 112.761 86.370 -14.855 1.000 10.918 429 THR MMM C 1
ATOM 11816 O O . THR D 2 429 ? 112.967 86.972 -13.754 1.000 11.765 429 THR MMM O 1
ATOM 11820 N N . VAL D 2 430 ? 113.758 85.864 -15.584 1.000 10.664 430 VAL MMM N 1
ATOM 11821 C CA . VAL D 2 430 ? 115.158 86.046 -15.193 1.000 11.229 430 VAL MMM CA 1
ATOM 11822 C C . VAL D 2 430 ? 115.436 87.544 -15.042 1.000 10.789 430 VAL MMM C 1
ATOM 11823 O O . VAL D 2 430 ? 116.120 87.976 -14.064 1.000 12.007 430 VAL MMM O 1
ATOM 11827 N N . HIS D 2 431 ? 115.018 88.339 -16.044 1.000 10.274 431 HIS MMM N 1
ATOM 11828 C CA . HIS D 2 431 ? 115.261 89.814 -16.006 1.000 10.686 431 HIS MMM CA 1
ATOM 11829 C C . HIS D 2 431 ? 114.631 90.398 -14.708 1.000 10.420 431 HIS MMM C 1
ATOM 11830 O O . HIS D 2 431 ? 115.306 91.171 -13.995 1.000 10.912 431 HIS MMM O 1
ATOM 11837 N N . CYS D 2 432 ? 113.362 90.071 -14.447 1.000 10.419 432 CYS MMM N 1
ATOM 11838 C CA . CYS D 2 432 ? 112.706 90.619 -13.221 1.000 10.224 432 CYS MMM CA 1
ATOM 11839 C C . CYS D 2 432 ? 113.529 90.272 -11.949 1.000 10.297 432 CYS MMM C 1
ATOM 11840 O O . CYS D 2 432 ? 113.698 91.143 -11.053 1.000 10.726 432 CYS MMM O 1
ATOM 11843 N N . CYS D 2 433 ? 114.016 89.046 -11.856 1.000 10.477 433 CYS MMM N 1
ATOM 11844 C CA . CYS D 2 433 ? 114.806 88.616 -10.670 1.000 11.499 433 CYS MMM CA 1
ATOM 11845 C C . CYS D 2 433 ? 116.114 89.472 -10.574 1.000 11.309 433 CYS MMM C 1
ATOM 11846 O O . CYS D 2 433 ? 116.473 89.953 -9.458 1.000 11.920 433 CYS MMM O 1
ATOM 11849 N N . GLU D 2 434 ? 116.859 89.579 -11.689 1.000 10.720 434 GLU MMM N 1
ATOM 11850 C CA . GLU D 2 434 ? 118.149 90.321 -11.653 1.000 10.535 434 GLU MMM CA 1
ATOM 11851 C C . GLU D 2 434 ? 117.961 91.824 -11.351 1.000 10.373 434 GLU MMM C 1
ATOM 11852 O O . GLU D 2 434 ? 118.880 92.462 -10.758 1.000 11.622 434 GLU MMM O 1
ATOM 11858 N N . LEU D 2 435 ? 116.798 92.388 -11.723 1.000 10.163 435 LEU MMM N 1
ATOM 11859 C CA . LEU D 2 435 ? 116.538 93.820 -11.462 1.000 9.905 435 LEU MMM CA 1
ATOM 11860 C C . LEU D 2 435 ? 116.493 94.120 -9.938 1.000 9.931 435 LEU MMM C 1
ATOM 11861 O O . LEU D 2 435 ? 116.668 95.329 -9.567 1.000 10.550 435 LEU MMM O 1
ATOM 11866 N N . GLN D 2 436 ? 116.198 93.127 -9.093 1.000 10.530 436 GLN MMM N 1
ATOM 11867 C CA . GLN D 2 436 ? 116.125 93.449 -7.627 1.000 9.958 436 GLN MMM CA 1
ATOM 11868 C C . GLN D 2 436 ? 117.528 93.823 -7.096 1.000 10.918 436 GLN MMM C 1
ATOM 11869 O O . GLN D 2 436 ? 117.622 94.765 -6.265 1.000 11.494 436 GLN MMM O 1
ATOM 11875 N N . ASP D 2 437 ? 118.560 93.176 -7.604 1.000 11.888 437 ASP MMM N 1
ATOM 11876 C CA A ASP D 2 437 ? 119.946 93.534 -7.251 0.500 12.196 437 ASP MMM CA 1
ATOM 11877 C CA B ASP D 2 437 ? 119.924 93.578 -7.190 0.500 12.004 437 ASP MMM CA 1
ATOM 11878 C C . ASP D 2 437 ? 120.323 94.928 -7.823 1.000 11.325 437 ASP MMM C 1
ATOM 11879 O O . ASP D 2 437 ? 121.085 95.701 -7.193 1.000 12.549 437 ASP MMM O 1
ATOM 11888 N N . ILE D 2 438 ? 119.842 95.249 -9.029 1.000 11.077 438 ILE MMM N 1
ATOM 11889 C CA . ILE D 2 438 ? 120.081 96.599 -9.631 1.000 10.910 438 ILE MMM CA 1
ATOM 11890 C C . ILE D 2 438 ? 119.525 97.647 -8.634 1.000 10.401 438 ILE MMM C 1
ATOM 11891 O O . ILE D 2 438 ? 120.220 98.704 -8.350 1.000 11.048 438 ILE MMM O 1
ATOM 11896 N N . LEU D 2 439 ? 118.287 97.446 -8.125 1.000 10.057 439 LEU MMM N 1
ATOM 11897 C CA . LEU D 2 439 ? 117.708 98.458 -7.181 1.000 10.183 439 LEU MMM CA 1
ATOM 11898 C C . LEU D 2 439 ? 118.554 98.602 -5.899 1.000 9.946 439 LEU MMM C 1
ATOM 11899 O O . LEU D 2 439 ? 118.796 99.763 -5.464 1.000 11.035 439 LEU MMM O 1
ATOM 11904 N N . GLN D 2 440 ? 118.956 97.485 -5.273 1.000 10.667 440 GLN MMM N 1
ATOM 11905 C CA . GLN D 2 440 ? 119.779 97.586 -4.065 1.000 10.901 440 GLN MMM CA 1
ATOM 11906 C C . GLN D 2 440 ? 121.121 98.299 -4.358 1.000 11.166 440 GLN MMM C 1
ATOM 11907 O O . GLN D 2 440 ? 121.587 99.157 -3.546 1.000 11.996 440 GLN MMM O 1
ATOM 11913 N N . ASN D 2 441 ? 121.767 97.939 -5.481 1.000 11.547 441 ASN MMM N 1
ATOM 11914 C CA . ASN D 2 441 ? 123.065 98.496 -5.892 1.000 11.663 441 ASN MMM CA 1
ATOM 11915 C C . ASN D 2 441 ? 122.954 100.011 -6.067 1.000 10.762 441 ASN MMM C 1
ATOM 11916 O O . ASN D 2 441 ? 123.801 100.782 -5.544 1.000 11.468 441 ASN MMM O 1
ATOM 11921 N N . GLN D 2 442 ? 121.926 100.466 -6.822 1.000 10.906 442 GLN MMM N 1
ATOM 11922 C CA . GLN D 2 442 ? 121.817 101.901 -7.168 1.000 10.542 442 GLN MMM CA 1
ATOM 11923 C C . GLN D 2 442 ? 121.363 102.763 -5.977 1.000 10.790 442 GLN MMM C 1
ATOM 11924 O O . GLN D 2 442 ? 121.793 103.960 -5.856 1.000 11.332 442 GLN MMM O 1
ATOM 11930 N N . TYR D 2 443 ? 120.460 102.236 -5.128 1.000 10.805 443 TYR MMM N 1
ATOM 11931 C CA . TYR D 2 443 ? 120.138 102.953 -3.884 1.000 10.346 443 TYR MMM CA 1
ATOM 11932 C C . TYR D 2 443 ? 121.426 103.212 -3.040 1.000 9.974 443 TYR MMM C 1
ATOM 11933 O O . TYR D 2 443 ? 121.673 104.325 -2.576 1.000 10.690 443 TYR MMM O 1
ATOM 11942 N N . SER D 2 444 ? 122.209 102.153 -2.825 1.000 10.765 444 SER MMM N 1
ATOM 11943 C CA A SER D 2 444 ? 123.481 102.245 -2.064 0.500 11.812 444 SER MMM CA 1
ATOM 11944 C CA B SER D 2 444 ? 123.477 102.244 -2.056 0.500 12.240 444 SER MMM CA 1
ATOM 11945 C C . SER D 2 444 ? 124.450 103.237 -2.708 1.000 12.084 444 SER MMM C 1
ATOM 11946 O O . SER D 2 444 ? 125.080 104.070 -1.997 1.000 12.794 444 SER MMM O 1
ATOM 11951 N N . ALA D 2 445 ? 124.549 103.191 -4.033 1.000 11.835 445 ALA MMM N 1
ATOM 11952 C CA . ALA D 2 445 ? 125.475 104.103 -4.762 1.000 12.031 445 ALA MMM CA 1
ATOM 11953 C C . ALA D 2 445 ? 125.045 105.582 -4.508 1.000 11.523 445 ALA MMM C 1
ATOM 11954 O O . ALA D 2 445 ? 125.923 106.484 -4.311 1.000 11.930 445 ALA MMM O 1
ATOM 11956 N N . LEU D 2 446 ? 123.748 105.854 -4.563 1.000 11.515 446 LEU MMM N 1
ATOM 11957 C CA . LEU D 2 446 ? 123.211 107.234 -4.358 1.000 11.104 446 LEU MMM CA 1
ATOM 11958 C C . LEU D 2 446 ? 123.524 107.707 -2.920 1.000 11.173 446 LEU MMM C 1
ATOM 11959 O O . LEU D 2 446 ? 124.038 108.824 -2.752 1.000 11.856 446 LEU MMM O 1
ATOM 11964 N N . ILE D 2 447 ? 123.177 106.892 -1.892 1.000 11.270 447 ILE MMM N 1
ATOM 11965 C CA . ILE D 2 447 ? 123.484 107.263 -0.478 1.000 11.363 447 ILE MMM CA 1
ATOM 11966 C C . ILE D 2 447 ? 124.989 107.553 -0.327 1.000 11.868 447 ILE MMM C 1
ATOM 11967 O O . ILE D 2 447 ? 125.361 108.546 0.373 1.000 12.389 447 ILE MMM O 1
ATOM 11972 N N . THR D 2 448 ? 125.862 106.704 -0.845 1.000 11.675 448 THR MMM N 1
ATOM 11973 C CA . THR D 2 448 ? 127.297 106.860 -0.720 1.000 12.192 448 THR MMM CA 1
ATOM 11974 C C . THR D 2 448 ? 127.748 108.149 -1.419 1.000 12.354 448 THR MMM C 1
ATOM 11975 O O . THR D 2 448 ? 128.595 108.899 -0.870 1.000 13.852 448 THR MMM O 1
ATOM 11979 N N . ASN D 2 449 ? 127.279 108.407 -2.636 1.000 11.682 449 ASN MMM N 1
ATOM 11980 C CA . ASN D 2 449 ? 127.739 109.627 -3.360 1.000 11.161 449 ASN MMM CA 1
ATOM 11981 C C . ASN D 2 449 ? 127.307 110.944 -2.683 1.000 11.659 449 ASN MMM C 1
ATOM 11982 O O . ASN D 2 449 ? 128.074 111.920 -2.629 1.000 12.056 449 ASN MMM O 1
ATOM 11987 N N . ILE D 2 450 ? 126.047 110.971 -2.208 1.000 11.357 450 ILE MMM N 1
ATOM 11988 C CA . ILE D 2 450 ? 125.593 112.160 -1.446 1.000 12.005 450 ILE MMM CA 1
ATOM 11989 C C . ILE D 2 450 ? 126.507 112.356 -0.229 1.000 13.395 450 ILE MMM C 1
ATOM 11990 O O . ILE D 2 450 ? 126.852 113.518 0.102 1.000 14.027 450 ILE MMM O 1
ATOM 11995 N N . GLY D 2 451 ? 126.894 111.276 0.436 1.000 13.197 451 GLY MMM N 1
ATOM 11996 C CA . GLY D 2 451 ? 127.788 111.347 1.608 1.000 15.855 451 GLY MMM CA 1
ATOM 11997 C C . GLY D 2 451 ? 129.203 111.880 1.311 1.000 16.734 451 GLY MMM C 1
ATOM 11998 O O . GLY D 2 451 ? 129.888 112.382 2.220 1.000 20.207 451 GLY MMM O 1
ATOM 11999 N N . LYS D 2 452 ? 129.656 111.802 0.077 1.000 15.786 452 LYS MMM N 1
ATOM 12000 C CA . LYS D 2 452 ? 130.945 112.384 -0.374 1.000 17.438 452 LYS MMM CA 1
ATOM 12001 C C . LYS D 2 452 ? 130.843 113.875 -0.678 1.000 16.362 452 LYS MMM C 1
ATOM 12002 O O . LYS D 2 452 ? 131.837 114.524 -0.970 1.000 21.803 452 LYS MMM O 1
ATOM 12008 N N . GLY D 2 453 ? 129.621 114.401 -0.544 1.000 14.576 453 GLY MMM N 1
ATOM 12009 C CA . GLY D 2 453 ? 129.339 115.816 -0.748 1.000 14.118 453 GLY MMM CA 1
ATOM 12010 C C . GLY D 2 453 ? 128.917 116.195 -2.187 1.000 14.165 453 GLY MMM C 1
ATOM 12011 O O . GLY D 2 453 ? 128.892 117.432 -2.517 1.000 18.332 453 GLY MMM O 1
ATOM 12012 N N . ASP D 2 454 ? 128.548 115.232 -3.036 1.000 13.075 454 ASP MMM N 1
ATOM 12013 C CA . ASP D 2 454 ? 128.038 115.553 -4.381 1.000 12.090 454 ASP MMM CA 1
ATOM 12014 C C . ASP D 2 454 ? 126.482 115.578 -4.344 1.000 11.697 454 ASP MMM C 1
ATOM 12015 O O . ASP D 2 454 ? 125.832 114.508 -4.216 1.000 13.269 454 ASP MMM O 1
ATOM 12020 N N . HIS D 2 455 ? 125.906 116.757 -4.423 1.000 11.952 455 HIS MMM N 1
ATOM 12021 C CA . HIS D 2 455 ? 124.456 116.957 -4.544 1.000 11.647 455 HIS MMM CA 1
ATOM 12022 C C . HIS D 2 455 ? 124.017 117.367 -5.952 1.000 11.306 455 HIS MMM C 1
ATOM 12023 O O . HIS D 2 455 ? 122.851 117.783 -6.130 1.000 13.069 455 HIS MMM O 1
ATOM 12030 N N . THR D 2 456 ? 124.926 117.316 -6.931 1.000 11.071 456 THR MMM N 1
ATOM 12031 C CA . THR D 2 456 ? 124.610 117.832 -8.321 1.000 11.182 456 THR MMM CA 1
ATOM 12032 C C . THR D 2 456 ? 123.639 116.855 -9.026 1.000 10.410 456 THR MMM C 1
ATOM 12033 O O . THR D 2 456 ? 123.772 115.606 -8.922 1.000 11.261 456 THR MMM O 1
ATOM 12037 N N . THR D 2 457 ? 122.727 117.460 -9.775 1.000 10.604 457 THR MMM N 1
ATOM 12038 C CA . THR D 2 457 ? 121.613 116.729 -10.472 1.000 10.223 457 THR MMM CA 1
ATOM 12039 C C . THR D 2 457 ? 121.344 117.204 -11.917 1.000 10.175 457 THR MMM C 1
ATOM 12040 O O . THR D 2 457 ? 120.629 116.472 -12.633 1.000 10.601 457 THR MMM O 1
ATOM 12044 N N . PHE D 2 458 ? 121.842 118.418 -12.298 1.000 10.019 458 PHE MMM N 1
ATOM 12045 C CA . PHE D 2 458 ? 121.378 119.024 -13.575 1.000 10.047 458 PHE MMM CA 1
ATOM 12046 C C . PHE D 2 458 ? 122.518 119.909 -14.133 1.000 10.476 458 PHE MMM C 1
ATOM 12047 O O . PHE D 2 458 ? 123.069 120.724 -13.406 1.000 14.341 458 PHE MMM O 1
ATOM 12055 N N . VAL D 2 459 ? 122.741 119.747 -15.454 1.000 11.138 459 VAL MMM N 1
ATOM 12056 C CA . VAL D 2 459 ? 123.641 120.588 -16.275 1.000 14.701 459 VAL MMM CA 1
ATOM 12057 C C . VAL D 2 459 ? 122.740 121.345 -17.278 1.000 11.953 459 VAL MMM C 1
ATOM 12058 O O . VAL D 2 459 ? 122.140 120.716 -18.139 1.000 12.981 459 VAL MMM O 1
ATOM 12062 N N . LYS D 2 460 ? 122.624 122.685 -17.179 1.000 12.732 460 LYS MMM N 1
ATOM 12063 C CA . LYS D 2 460 ? 121.718 123.453 -18.064 1.000 11.407 460 LYS MMM CA 1
ATOM 12064 C C . LYS D 2 460 ? 122.229 123.386 -19.507 1.000 11.525 460 LYS MMM C 1
ATOM 12065 O O . LYS D 2 460 ? 123.414 123.699 -19.775 1.000 13.197 460 LYS MMM O 1
ATOM 12071 N N . PRO D 2 461 ? 121.417 122.951 -20.503 1.000 10.982 461 PRO MMM N 1
ATOM 12072 C CA . PRO D 2 461 ? 121.892 122.875 -21.891 1.000 11.615 461 PRO MMM CA 1
ATOM 12073 C C . PRO D 2 461 ? 121.969 124.228 -22.582 1.000 10.933 461 PRO MMM C 1
ATOM 12074 O O . PRO D 2 461 ? 121.145 125.154 -22.279 1.000 12.224 461 PRO MMM O 1
ATOM 12078 N N . ASN D 2 462 ? 122.862 124.339 -23.579 1.000 11.105 462 ASN MMM N 1
ATOM 12079 C CA . ASN D 2 462 ? 122.761 125.371 -24.618 1.000 10.940 462 ASN MMM CA 1
ATOM 12080 C C . ASN D 2 462 ? 122.495 124.693 -25.974 1.000 11.327 462 ASN MMM C 1
ATOM 12081 O O . ASN D 2 462 ? 122.963 123.544 -26.215 1.000 12.264 462 ASN MMM O 1
ATOM 12086 N N . ILE D 2 463 ? 121.683 125.343 -26.821 1.000 11.230 463 ILE MMM N 1
ATOM 12087 C CA . ILE D 2 463 ? 121.232 124.824 -28.130 1.000 11.788 463 ILE MMM CA 1
ATOM 12088 C C . ILE D 2 463 ? 121.614 125.857 -29.202 1.000 11.112 463 ILE MMM C 1
ATOM 12089 O O . ILE D 2 463 ? 120.954 126.904 -29.275 1.000 12.889 463 ILE MMM O 1
ATOM 12094 N N . PRO D 2 464 ? 122.671 125.615 -30.029 1.000 11.767 464 PRO MMM N 1
ATOM 12095 C CA . PRO D 2 464 ? 123.015 126.609 -31.083 1.000 11.427 464 PRO MMM CA 1
ATOM 12096 C C . PRO D 2 464 ? 121.829 126.912 -31.991 1.000 12.591 464 PRO MMM C 1
ATOM 12097 O O . PRO D 2 464 ? 121.042 125.997 -32.322 1.000 14.060 464 PRO MMM O 1
ATOM 12101 N N . ALA D 2 465 ? 121.682 128.190 -32.388 1.000 15.134 465 ALA MMM N 1
ATOM 12102 C CA . ALA D 2 465 ? 120.577 128.650 -33.226 1.000 17.025 465 ALA MMM CA 1
ATOM 12103 C C . ALA D 2 465 ? 120.834 128.411 -34.736 1.000 16.809 465 ALA MMM C 1
ATOM 12104 O O . ALA D 2 465 ? 119.870 128.603 -35.507 1.000 24.132 465 ALA MMM O 1
ATOM 12106 N N . THR D 2 466 ? 122.029 127.974 -35.125 1.000 18.027 466 THR MMM N 1
ATOM 12107 C CA . THR D 2 466 ? 122.390 127.503 -36.458 1.000 21.356 466 THR MMM CA 1
ATOM 12108 C C . THR D 2 466 ? 123.059 126.137 -36.409 1.000 17.945 466 THR MMM C 1
ATOM 12109 O O . THR D 2 466 ? 123.381 125.700 -35.273 1.000 18.079 466 THR MMM O 1
ATOM 12113 N N . GLY D 2 467 ? 123.204 125.490 -37.562 1.000 19.505 467 GLY MMM N 1
ATOM 12114 C CA . GLY D 2 467 ? 123.737 124.129 -37.617 1.000 20.176 467 GLY MMM CA 1
ATOM 12115 C C . GLY D 2 467 ? 122.687 123.042 -37.541 1.000 15.097 467 GLY MMM C 1
ATOM 12116 O O . GLY D 2 467 ? 121.527 123.305 -37.063 1.000 18.072 467 GLY MMM O 1
ATOM 12117 N N . GLU D 2 468 ? 123.094 121.854 -37.972 1.000 16.038 468 GLU MMM N 1
ATOM 12118 C CA . GLU D 2 468 ? 122.284 120.629 -37.964 1.000 15.261 468 GLU MMM CA 1
ATOM 12119 C C . GLU D 2 468 ? 122.967 119.555 -37.094 1.000 15.649 468 GLU MMM C 1
ATOM 12120 O O . GLU D 2 468 ? 124.190 119.255 -37.374 1.000 22.034 468 GLU MMM O 1
ATOM 12126 N N . PHE D 2 469 ? 122.336 119.090 -36.077 1.000 14.237 469 PHE MMM N 1
ATOM 12127 C CA . PHE D 2 469 ? 122.843 118.150 -34.993 1.000 16.869 469 PHE MMM CA 1
ATOM 12128 C C . PHE D 2 469 ? 121.998 116.917 -35.014 1.000 13.321 469 PHE MMM C 1
ATOM 12129 O O . PHE D 2 469 ? 120.791 117.095 -34.989 1.000 19.343 469 PHE MMM O 1
ATOM 12137 N N . LYS D 2 470 ? 122.549 115.724 -34.990 1.000 13.208 470 LYS MMM N 1
ATOM 12138 C CA . LYS D 2 470 ? 121.827 114.451 -34.955 1.000 12.791 470 LYS MMM CA 1
ATOM 12139 C C . LYS D 2 470 ? 122.180 113.743 -33.658 1.000 12.679 470 LYS MMM C 1
ATOM 12140 O O . LYS D 2 470 ? 123.367 113.615 -33.289 1.000 15.798 470 LYS MMM O 1
ATOM 12146 N N . GLY D 2 471 ? 121.145 113.243 -32.972 1.000 10.867 471 GLY MMM N 1
ATOM 12147 C CA . GLY D 2 471 ? 121.327 112.476 -31.730 1.000 11.114 471 GLY MMM CA 1
ATOM 12148 C C . GLY D 2 471 ? 120.469 111.226 -31.708 1.000 10.188 471 GLY MMM C 1
ATOM 12149 O O . GLY D 2 471 ? 119.393 111.136 -32.348 1.000 10.804 471 GLY MMM O 1
ATOM 12150 N N . VAL D 2 472 ? 120.915 110.203 -30.981 1.000 10.183 472 VAL MMM N 1
ATOM 12151 C CA . VAL D 2 472 ? 120.144 108.935 -30.799 1.000 9.890 472 VAL MMM CA 1
ATOM 12152 C C . VAL D 2 472 ? 120.229 108.525 -29.297 1.000 9.506 472 VAL MMM C 1
ATOM 12153 O O . VAL D 2 472 ? 121.318 108.540 -28.697 1.000 10.414 472 VAL MMM O 1
ATOM 12157 N N . GLY D 2 473 ? 119.064 108.208 -28.722 1.000 9.209 473 GLY MMM N 1
ATOM 12158 C CA . GLY D 2 473 ? 118.963 107.702 -27.347 1.000 9.168 473 GLY MMM CA 1
ATOM 12159 C C . GLY D 2 473 ? 118.519 106.265 -27.342 1.000 9.923 473 GLY MMM C 1
ATOM 12160 O O . GLY D 2 473 ? 117.366 105.938 -27.786 1.000 10.783 473 GLY MMM O 1
ATOM 12161 N N . PHE D 2 474 ? 119.386 105.369 -26.851 1.000 9.368 474 PHE MMM N 1
ATOM 12162 C CA . PHE D 2 474 ? 119.103 103.918 -26.720 1.000 9.742 474 PHE MMM CA 1
ATOM 12163 C C . PHE D 2 474 ? 118.667 103.619 -25.291 1.000 9.887 474 PHE MMM C 1
ATOM 12164 O O . PHE D 2 474 ? 119.148 104.245 -24.315 1.000 10.722 474 PHE MMM O 1
ATOM 12172 N N . LEU D 2 475 ? 117.781 102.607 -25.134 1.000 9.516 475 LEU MMM N 1
ATOM 12173 C CA . LEU D 2 475 ? 117.323 102.183 -23.818 1.000 8.840 475 LEU MMM CA 1
ATOM 12174 C C . LEU D 2 475 ? 116.863 100.716 -23.915 1.000 9.497 475 LEU MMM C 1
ATOM 12175 O O . LEU D 2 475 ? 116.170 100.346 -24.904 1.000 10.101 475 LEU MMM O 1
ATOM 12180 N N . GLU D 2 476 ? 117.193 99.875 -22.929 1.000 9.710 476 GLU MMM N 1
ATOM 12181 C CA . GLU D 2 476 ? 116.727 98.464 -22.892 1.000 9.819 476 GLU MMM CA 1
ATOM 12182 C C . GLU D 2 476 ? 115.418 98.433 -22.113 1.000 9.965 476 GLU MMM C 1
ATOM 12183 O O . GLU D 2 476 ? 115.413 98.390 -20.851 1.000 11.455 476 GLU MMM O 1
ATOM 12189 N N . ALA D 2 477 ? 114.280 98.524 -22.817 1.000 9.698 477 ALA MMM N 1
ATOM 12190 C CA . ALA D 2 477 ? 112.924 98.628 -22.252 1.000 9.263 477 ALA MMM CA 1
ATOM 12191 C C . ALA D 2 477 ? 112.427 97.236 -21.834 1.000 9.131 477 ALA MMM C 1
ATOM 12192 O O . ALA D 2 477 ? 113.008 96.194 -22.244 1.000 10.129 477 ALA MMM O 1
ATOM 12194 N N . PRO D 2 478 ? 111.275 97.185 -21.126 1.000 9.025 478 PRO MMM N 1
ATOM 12195 C CA . PRO D 2 478 ? 110.723 95.876 -20.769 1.000 9.346 478 PRO MMM CA 1
ATOM 12196 C C . PRO D 2 478 ? 110.479 94.907 -21.970 1.000 9.332 478 PRO MMM C 1
ATOM 12197 O O . PRO D 2 478 ? 110.605 93.689 -21.812 1.000 10.484 478 PRO MMM O 1
ATOM 12201 N N . LYS D 2 479 ? 110.075 95.494 -23.107 1.000 9.517 479 LYS MMM N 1
ATOM 12202 C CA . LYS D 2 479 ? 109.806 94.704 -24.344 1.000 10.059 479 LYS MMM CA 1
ATOM 12203 C C . LYS D 2 479 ? 111.043 94.613 -25.261 1.000 9.696 479 LYS MMM C 1
ATOM 12204 O O . LYS D 2 479 ? 110.963 93.872 -26.281 1.000 10.431 479 LYS MMM O 1
ATOM 12210 N N . GLY D 2 480 ? 112.163 95.261 -24.954 1.000 9.268 480 GLY MMM N 1
ATOM 12211 C CA . GLY D 2 480 ? 113.425 95.148 -25.716 1.000 9.798 480 GLY MMM CA 1
ATOM 12212 C C . GLY D 2 480 ? 114.045 96.504 -26.075 1.000 9.489 480 GLY MMM C 1
ATOM 12213 O O . GLY D 2 480 ? 113.634 97.593 -25.592 1.000 10.378 480 GLY MMM O 1
ATOM 12214 N N . MET D 2 481 ? 115.035 96.459 -26.988 1.000 10.522 481 MET MMM N 1
ATOM 12215 C CA . MET D 2 481 ? 115.820 97.672 -27.378 1.000 10.293 481 MET MMM CA 1
ATOM 12216 C C . MET D 2 481 ? 114.851 98.742 -27.979 1.000 9.586 481 MET MMM C 1
ATOM 12217 O O . MET D 2 481 ? 114.177 98.478 -29.006 1.000 11.067 481 MET MMM O 1
ATOM 12222 N N . LEU D 2 482 ? 114.924 99.946 -27.428 1.000 9.523 482 LEU MMM N 1
ATOM 12223 C CA . LEU D 2 482 ? 114.180 101.152 -27.843 1.000 9.775 482 LEU MMM CA 1
ATOM 12224 C C . LEU D 2 482 ? 115.221 102.182 -28.349 1.000 10.397 482 LEU MMM C 1
ATOM 12225 O O . LEU D 2 482 ? 116.306 102.345 -27.706 1.000 10.513 482 LEU MMM O 1
ATOM 12230 N N . SER D 2 483 ? 114.906 102.928 -29.413 1.000 9.958 483 SER MMM N 1
ATOM 12231 C CA . SER D 2 483 ? 115.743 104.050 -29.850 1.000 9.703 483 SER MMM CA 1
ATOM 12232 C C . SER D 2 483 ? 114.857 105.221 -30.312 1.000 9.540 483 SER MMM C 1
ATOM 12233 O O . SER D 2 483 ? 113.891 105.028 -31.119 1.000 11.025 483 SER MMM O 1
ATOM 12236 N N . HIS D 2 484 ? 115.208 106.456 -29.887 1.000 9.617 484 HIS MMM N 1
ATOM 12237 C CA . HIS D 2 484 ? 114.627 107.730 -30.338 1.000 9.312 484 HIS MMM CA 1
ATOM 12238 C C . HIS D 2 484 ? 115.712 108.513 -31.095 1.000 9.210 484 HIS MMM C 1
ATOM 12239 O O . HIS D 2 484 ? 116.888 108.612 -30.593 1.000 10.426 484 HIS MMM O 1
ATOM 12246 N N . TRP D 2 485 ? 115.365 109.005 -32.298 1.000 9.809 485 TRP MMM N 1
ATOM 12247 C CA . TRP D 2 485 ? 116.321 109.609 -33.248 1.000 9.222 485 TRP MMM CA 1
ATOM 12248 C C . TRP D 2 485 ? 115.858 111.057 -33.517 1.000 9.655 485 TRP MMM C 1
ATOM 12249 O O . TRP D 2 485 ? 114.761 111.275 -34.113 1.000 10.876 485 TRP MMM O 1
ATOM 12260 N N . MET D 2 486 ? 116.626 112.032 -33.023 1.000 9.981 486 MET MMM N 1
ATOM 12261 C CA . MET D 2 486 ? 116.295 113.487 -33.099 1.000 10.060 486 MET MMM CA 1
ATOM 12262 C C . MET D 2 486 ? 117.279 114.203 -34.062 1.000 10.717 486 MET MMM C 1
ATOM 12263 O O . MET D 2 486 ? 118.516 114.066 -33.880 1.000 11.966 486 MET MMM O 1
ATOM 12268 N N . VAL D 2 487 ? 116.745 114.975 -35.009 1.000 10.321 487 VAL MMM N 1
ATOM 12269 C CA . VAL D 2 487 ? 117.575 115.909 -35.801 1.000 10.976 487 VAL MMM CA 1
ATOM 12270 C C . VAL D 2 487 ? 117.145 117.308 -35.361 1.000 10.910 487 VAL MMM C 1
ATOM 12271 O O . VAL D 2 487 ? 115.929 117.645 -35.352 1.000 11.302 487 VAL MMM O 1
ATOM 12275 N N . ILE D 2 488 ? 118.144 118.138 -35.023 1.000 11.674 488 ILE MMM N 1
ATOM 12276 C CA . ILE D 2 488 ? 117.967 119.550 -34.629 1.000 11.833 488 ILE MMM CA 1
ATOM 12277 C C . ILE D 2 488 ? 118.511 120.421 -35.778 1.000 13.340 488 ILE MMM C 1
ATOM 12278 O O . ILE D 2 488 ? 119.633 120.206 -36.235 1.000 13.819 488 ILE MMM O 1
ATOM 12283 N N . LYS D 2 489 ? 117.736 121.394 -36.245 1.000 12.551 489 LYS MMM N 1
ATOM 12284 C CA . LYS D 2 489 ? 118.206 122.342 -37.322 1.000 13.614 489 LYS MMM CA 1
ATOM 12285 C C . LYS D 2 489 ? 117.650 123.728 -36.954 1.000 13.826 489 LYS MMM C 1
ATOM 12286 O O . LYS D 2 489 ? 116.426 123.865 -36.677 1.000 14.332 489 LYS MMM O 1
ATOM 12292 N N . ASP D 2 490 ? 118.529 124.729 -36.909 1.000 14.748 490 ASP MMM N 1
ATOM 12293 C CA . ASP D 2 490 ? 118.117 126.101 -36.567 1.000 16.682 490 ASP MMM CA 1
ATOM 12294 C C . ASP D 2 490 ? 117.351 126.130 -35.233 1.000 15.408 490 ASP MMM C 1
ATOM 12295 O O . ASP D 2 490 ? 116.375 126.920 -35.063 1.000 17.565 490 ASP MMM O 1
ATOM 12300 N N . GLY D 2 491 ? 117.834 125.329 -34.269 1.000 13.821 491 GLY MMM N 1
ATOM 12301 C CA . GLY D 2 491 ? 117.337 125.360 -32.893 1.000 14.190 491 GLY MMM CA 1
ATOM 12302 C C . GLY D 2 491 ? 116.076 124.579 -32.598 1.000 13.901 491 GLY MMM C 1
ATOM 12303 O O . GLY D 2 491 ? 115.689 124.510 -31.409 1.000 16.233 491 GLY MMM O 1
ATOM 12304 N N . ILE D 2 492 ? 115.458 123.958 -33.589 1.000 12.839 492 ILE MMM N 1
ATOM 12305 C CA . ILE D 2 492 ? 114.176 123.213 -33.428 1.000 11.646 492 ILE MMM CA 1
ATOM 12306 C C . ILE D 2 492 ? 114.307 121.800 -33.961 1.000 11.170 492 ILE MMM C 1
ATOM 12307 O O . ILE D 2 492 ? 115.233 121.466 -34.744 1.000 12.751 492 ILE MMM O 1
ATOM 12312 N N . ILE D 2 493 ? 113.360 120.952 -33.588 1.000 11.807 493 ILE MMM N 1
ATOM 12313 C CA . ILE D 2 493 ? 113.343 119.539 -34.075 1.000 11.138 493 ILE MMM CA 1
ATOM 12314 C C . ILE D 2 493 ? 112.892 119.546 -35.544 1.000 11.269 493 ILE MMM C 1
ATOM 12315 O O . ILE D 2 493 ? 111.705 119.844 -35.852 1.000 13.637 493 ILE MMM O 1
ATOM 12320 N N . SER D 2 494 ? 113.796 119.153 -36.453 1.000 11.402 494 SER MMM N 1
ATOM 12321 C CA . SER D 2 494 ? 113.495 119.036 -37.890 1.000 12.151 494 SER MMM CA 1
ATOM 12322 C C . SER D 2 494 ? 113.063 117.628 -38.287 1.000 12.250 494 SER MMM C 1
ATOM 12323 O O . SER D 2 494 ? 112.389 117.436 -39.350 1.000 14.766 494 SER MMM O 1
ATOM 12326 N N . ASN D 2 495 ? 113.475 116.613 -37.528 1.000 11.338 495 ASN MMM N 1
ATOM 12327 C CA . ASN D 2 495 ? 113.008 115.206 -37.736 1.000 11.936 495 ASN MMM CA 1
ATOM 12328 C C . ASN D 2 495 ? 112.991 114.523 -36.388 1.000 10.544 495 ASN MMM C 1
ATOM 12329 O O . ASN D 2 495 ? 113.885 114.740 -35.529 1.000 11.800 495 ASN MMM O 1
ATOM 12334 N N . TYR D 2 496 ? 112.010 113.663 -36.186 1.000 11.052 496 TYR MMM N 1
ATOM 12335 C CA . TYR D 2 496 ? 111.912 112.841 -34.970 1.000 10.014 496 TYR MMM CA 1
ATOM 12336 C C . TYR D 2 496 ? 111.378 111.463 -35.409 1.000 10.558 496 TYR MMM C 1
ATOM 12337 O O . TYR D 2 496 ? 110.274 111.377 -36.014 1.000 13.143 496 TYR MMM O 1
ATOM 12346 N N . GLN D 2 497 ? 112.112 110.378 -35.085 1.000 10.457 497 GLN MMM N 1
ATOM 12347 C CA . GLN D 2 497 ? 111.702 109.006 -35.440 1.000 10.341 497 GLN MMM CA 1
ATOM 12348 C C . GLN D 2 497 ? 111.963 108.092 -34.238 1.000 10.491 497 GLN MMM C 1
ATOM 12349 O O . GLN D 2 497 ? 113.061 108.084 -33.681 1.000 11.083 497 GLN MMM O 1
ATOM 12355 N N . ALA D 2 498 ? 110.914 107.381 -33.811 1.000 10.176 498 ALA MMM N 1
ATOM 12356 C CA . ALA D 2 498 ? 110.985 106.347 -32.769 1.000 10.581 498 ALA MMM CA 1
ATOM 12357 C C . ALA D 2 498 ? 111.019 104.977 -33.466 1.000 9.882 498 ALA MMM C 1
ATOM 12358 O O . ALA D 2 498 ? 110.131 104.687 -34.300 1.000 11.200 498 ALA MMM O 1
ATOM 12360 N N . VAL D 2 499 ? 111.941 104.109 -33.057 1.000 10.409 499 VAL MMM N 1
ATOM 12361 C CA . VAL D 2 499 ? 112.009 102.681 -33.502 1.000 10.481 499 VAL MMM CA 1
ATOM 12362 C C . VAL D 2 499 ? 111.857 101.849 -32.207 1.000 9.942 499 VAL MMM C 1
ATOM 12363 O O . VAL D 2 499 ? 112.759 101.923 -31.334 1.000 10.263 499 VAL MMM O 1
ATOM 12367 N N . VAL D 2 500 ? 110.710 101.195 -32.019 1.000 10.383 500 VAL MMM N 1
ATOM 12368 C CA . VAL D 2 500 ? 110.287 100.721 -30.687 1.000 9.355 500 VAL MMM CA 1
ATOM 12369 C C . VAL D 2 500 ? 110.365 99.182 -30.639 1.000 9.148 500 VAL MMM C 1
ATOM 12370 O O . VAL D 2 500 ? 110.267 98.537 -31.712 1.000 10.435 500 VAL MMM O 1
ATOM 12374 N N . PRO D 2 501 ? 110.585 98.521 -29.485 1.000 9.598 501 PRO MMM N 1
ATOM 12375 C CA . PRO D 2 501 ? 110.844 97.075 -29.538 1.000 10.056 501 PRO MMM CA 1
ATOM 12376 C C . PRO D 2 501 ? 109.676 96.286 -30.158 1.000 10.029 501 PRO MMM C 1
ATOM 12377 O O . PRO D 2 501 ? 109.927 95.370 -30.993 1.000 10.497 501 PRO MMM O 1
ATOM 12381 N N . SER D 2 502 ? 108.408 96.652 -29.878 1.000 10.455 502 SER MMM N 1
ATOM 12382 C CA . SER D 2 502 ? 107.306 95.931 -30.550 1.000 9.706 502 SER MMM CA 1
ATOM 12383 C C . SER D 2 502 ? 107.250 96.224 -32.055 1.000 10.168 502 SER MMM C 1
ATOM 12384 O O . SER D 2 502 ? 106.667 95.400 -32.810 1.000 12.141 502 SER MMM O 1
ATOM 12387 N N . THR D 2 503 ? 107.835 97.327 -32.526 1.000 9.912 503 THR MMM N 1
ATOM 12388 C CA . THR D 2 503 ? 107.998 97.534 -33.987 1.000 10.772 503 THR MMM CA 1
ATOM 12389 C C . THR D 2 503 ? 108.860 96.396 -34.611 1.000 10.010 503 THR MMM C 1
ATOM 12390 O O . THR D 2 503 ? 108.512 95.802 -35.656 1.000 12.000 503 THR MMM O 1
ATOM 12394 N N . TRP D 2 504 ? 110.027 96.093 -34.012 1.000 11.001 504 TRP MMM N 1
ATOM 12395 C CA . TRP D 2 504 ? 110.893 94.990 -34.460 1.000 11.572 504 TRP MMM CA 1
ATOM 12396 C C . TRP D 2 504 ? 110.122 93.687 -34.505 1.000 12.079 504 TRP MMM C 1
ATOM 12397 O O . TRP D 2 504 ? 110.235 92.920 -35.509 1.000 13.967 504 TRP MMM O 1
ATOM 12408 N N . ASN D 2 505 ? 109.374 93.344 -33.441 1.000 11.599 505 ASN MMM N 1
ATOM 12409 C CA . ASN D 2 505 ? 108.800 91.980 -33.325 1.000 11.564 505 ASN MMM CA 1
ATOM 12410 C C . ASN D 2 505 ? 107.476 91.854 -34.112 1.000 12.219 505 ASN MMM C 1
ATOM 12411 O O . ASN D 2 505 ? 107.253 90.785 -34.741 1.000 12.831 505 ASN MMM O 1
ATOM 12416 N N . SER D 2 506 ? 106.639 92.885 -34.115 1.000 11.437 506 SER MMM N 1
ATOM 12417 C CA . SER D 2 506 ? 105.272 92.834 -34.696 1.000 11.744 506 SER MMM CA 1
ATOM 12418 C C . SER D 2 506 ? 105.214 93.313 -36.168 1.000 12.483 506 SER MMM C 1
ATOM 12419 O O . SER D 2 506 ? 104.152 93.215 -36.795 1.000 14.563 506 SER MMM O 1
ATOM 12422 N N . GLY D 2 507 ? 106.299 93.911 -36.691 1.000 12.537 507 GLY MMM N 1
ATOM 12423 C CA . GLY D 2 507 ? 106.217 94.544 -38.023 1.000 14.078 507 GLY MMM CA 1
ATOM 12424 C C . GLY D 2 507 ? 105.915 93.514 -39.088 1.000 13.721 507 GLY MMM C 1
ATOM 12425 O O . GLY D 2 507 ? 106.236 92.281 -38.930 1.000 14.430 507 GLY MMM O 1
ATOM 12426 N N . PRO D 2 508 ? 105.284 93.966 -40.207 1.000 13.529 508 PRO MMM N 1
ATOM 12427 C CA . PRO D 2 508 ? 104.846 93.045 -41.267 1.000 14.480 508 PRO MMM CA 1
ATOM 12428 C C . PRO D 2 508 ? 106.018 92.599 -42.165 1.000 14.804 508 PRO MMM C 1
ATOM 12429 O O . PRO D 2 508 ? 107.188 93.022 -41.969 1.000 14.498 508 PRO MMM O 1
ATOM 12433 N N . ARG D 2 509 ? 105.708 91.862 -43.214 1.000 14.152 509 ARG MMM N 1
ATOM 12434 C CA . ARG D 2 509 ? 106.707 91.471 -44.212 1.000 14.503 509 ARG MMM CA 1
ATOM 12435 C C . ARG D 2 509 ? 107.466 92.701 -44.700 1.000 15.019 509 ARG MMM C 1
ATOM 12436 O O . ARG D 2 509 ? 106.889 93.774 -44.891 1.000 14.773 509 ARG MMM O 1
ATOM 12444 N N . ASN D 2 510 ? 108.784 92.549 -44.920 1.000 14.433 510 ASN MMM N 1
ATOM 12445 C CA . ASN D 2 510 ? 109.711 93.677 -45.130 1.000 14.704 510 ASN MMM CA 1
ATOM 12446 C C . ASN D 2 510 ? 109.917 93.950 -46.645 1.000 15.616 510 ASN MMM C 1
ATOM 12447 O O . ASN D 2 510 ? 109.174 93.432 -47.523 1.000 16.600 510 ASN MMM O 1
ATOM 12452 N N . PHE D 2 511 ? 110.921 94.801 -46.959 1.000 14.642 511 PHE MMM N 1
ATOM 12453 C CA . PHE D 2 511 ? 111.144 95.210 -48.353 1.000 16.558 511 PHE MMM CA 1
ATOM 12454 C C . PHE D 2 511 ? 111.444 94.004 -49.263 1.000 18.752 511 PHE MMM C 1
ATOM 12455 O O . PHE D 2 511 ? 111.190 94.018 -50.500 1.000 19.196 511 PHE MMM O 1
ATOM 12463 N N . ASN D 2 512 ? 112.092 92.965 -48.728 1.000 18.211 512 ASN MMM N 1
ATOM 12464 C CA . ASN D 2 512 ? 112.433 91.689 -49.397 1.000 19.397 512 ASN MMM CA 1
ATOM 12465 C C . ASN D 2 512 ? 111.346 90.592 -49.220 1.000 20.180 512 ASN MMM C 1
ATOM 12466 O O . ASN D 2 512 ? 111.631 89.398 -49.539 1.000 23.198 512 ASN MMM O 1
ATOM 12471 N N . ASP D 2 513 ? 110.219 90.910 -48.581 1.000 19.036 513 ASP MMM N 1
ATOM 12472 C CA . ASP D 2 513 ? 109.045 90.065 -48.263 1.000 20.748 513 ASP MMM CA 1
ATOM 12473 C C . ASP D 2 513 ? 109.426 89.041 -47.168 1.000 22.350 513 ASP MMM C 1
ATOM 12474 O O . ASP D 2 513 ? 108.693 88.059 -47.054 1.000 29.649 513 ASP MMM O 1
ATOM 12479 N N . ASP D 2 514 ? 110.501 89.266 -46.402 1.000 20.936 514 ASP MMM N 1
ATOM 12480 C CA . ASP D 2 514 ? 110.921 88.374 -45.292 1.000 24.109 514 ASP MMM CA 1
ATOM 12481 C C . ASP D 2 514 ? 109.952 88.643 -44.114 1.000 20.928 514 ASP MMM C 1
ATOM 12482 O O . ASP D 2 514 ? 109.437 89.728 -43.839 1.000 18.167 514 ASP MMM O 1
ATOM 12487 N N . VAL D 2 515 ? 109.728 87.594 -43.382 1.000 32.061 515 VAL MMM N 1
ATOM 12488 C CA . VAL D 2 515 ? 108.750 87.544 -42.292 1.000 27.697 515 VAL MMM CA 1
ATOM 12489 C C . VAL D 2 515 ? 109.390 87.973 -40.954 1.000 21.119 515 VAL MMM C 1
ATOM 12490 O O . VAL D 2 515 ? 110.365 87.350 -40.595 1.000 26.320 515 VAL MMM O 1
ATOM 12494 N N . GLY D 2 516 ? 108.716 88.801 -40.144 1.000 27.498 516 GLY MMM N 1
ATOM 12495 C CA . GLY D 2 516 ? 109.200 89.203 -38.835 1.000 27.065 516 GLY MMM CA 1
ATOM 12496 C C . GLY D 2 516 ? 108.771 88.223 -37.745 1.000 18.816 516 GLY MMM C 1
ATOM 12497 O O . GLY D 2 516 ? 108.119 87.191 -37.994 1.000 16.264 516 GLY MMM O 1
ATOM 12498 N N . PRO D 2 517 ? 109.243 88.489 -36.492 1.000 15.568 517 PRO MMM N 1
ATOM 12499 C CA . PRO D 2 517 ? 109.170 87.435 -35.450 1.000 14.936 517 PRO MMM CA 1
ATOM 12500 C C . PRO D 2 517 ? 107.717 86.956 -35.130 1.000 14.601 517 PRO MMM C 1
ATOM 12501 O O . PRO D 2 517 ? 107.549 85.717 -35.011 1.000 14.687 517 PRO MMM O 1
ATOM 12505 N N . TYR D 2 518 ? 106.693 87.841 -34.952 1.000 13.285 518 TYR MMM N 1
ATOM 12506 C CA . TYR D 2 518 ? 105.355 87.297 -34.642 1.000 13.179 518 TYR MMM CA 1
ATOM 12507 C C . TYR D 2 518 ? 104.895 86.387 -35.769 1.000 14.090 518 TYR MMM C 1
ATOM 12508 O O . TYR D 2 518 ? 104.408 85.247 -35.457 1.000 15.411 518 TYR MMM O 1
ATOM 12517 N N . GLU D 2 519 ? 105.042 86.805 -37.004 1.000 14.082 519 GLU MMM N 1
ATOM 12518 C CA . GLU D 2 519 ? 104.490 86.012 -38.135 1.000 14.666 519 GLU MMM CA 1
ATOM 12519 C C . GLU D 2 519 ? 105.269 84.668 -38.271 1.000 15.071 519 GLU MMM C 1
ATOM 12520 O O . GLU D 2 519 ? 104.649 83.591 -38.547 1.000 17.089 519 GLU MMM O 1
ATOM 12526 N N . GLN D 2 520 ? 106.599 84.677 -38.090 1.000 15.210 520 GLN MMM N 1
ATOM 12527 C CA . GLN D 2 520 ? 107.431 83.461 -38.189 1.000 16.594 520 GLN MMM CA 1
ATOM 12528 C C . GLN D 2 520 ? 107.098 82.497 -37.055 1.000 15.788 520 GLN MMM C 1
ATOM 12529 O O . GLN D 2 520 ? 107.034 81.272 -37.269 1.000 17.780 520 GLN MMM O 1
ATOM 12535 N N . SER D 2 521 ? 106.903 83.031 -35.851 1.000 15.389 521 SER MMM N 1
ATOM 12536 C CA . SER D 2 521 ? 106.716 82.232 -34.601 1.000 15.152 521 SER MMM CA 1
ATOM 12537 C C . SER D 2 521 ? 105.458 81.344 -34.729 1.000 16.516 521 SER MMM C 1
ATOM 12538 O O . SER D 2 521 ? 105.360 80.310 -34.058 1.000 17.226 521 SER MMM O 1
ATOM 12541 N N . LEU D 2 522 ? 104.461 81.788 -35.483 1.000 16.028 522 LEU MMM N 1
ATOM 12542 C CA . LEU D 2 522 ? 103.186 81.077 -35.559 1.000 16.838 522 LEU MMM CA 1
ATOM 12543 C C . LEU D 2 522 ? 103.230 79.887 -36.542 1.000 18.674 522 LEU MMM C 1
ATOM 12544 O O . LEU D 2 522 ? 102.333 79.023 -36.474 1.000 20.084 522 LEU MMM O 1
ATOM 12549 N N . VAL D 2 523 ? 104.156 79.852 -37.481 1.000 17.310 523 VAL MMM N 1
ATOM 12550 C CA . VAL D 2 523 ? 104.159 78.743 -38.489 1.000 19.266 523 VAL MMM CA 1
ATOM 12551 C C . VAL D 2 523 ? 104.303 77.418 -37.707 1.000 21.249 523 VAL MMM C 1
ATOM 12552 O O . VAL D 2 523 ? 105.259 77.302 -36.878 1.000 23.295 523 VAL MMM O 1
ATOM 12556 N N . GLY D 2 524 ? 103.470 76.412 -37.974 1.000 23.240 524 GLY MMM N 1
ATOM 12557 C CA . GLY D 2 524 ? 103.527 75.124 -37.257 1.000 25.439 524 GLY MMM CA 1
ATOM 12558 C C . GLY D 2 524 ? 102.674 75.063 -36.006 1.000 26.182 524 GLY MMM C 1
ATOM 12559 O O . GLY D 2 524 ? 102.616 73.997 -35.393 1.000 33.595 524 GLY MMM O 1
ATOM 12560 N N . THR D 2 525 ? 101.988 76.139 -35.609 1.000 22.570 525 THR MMM N 1
ATOM 12561 C CA . THR D 2 525 ? 101.197 76.082 -34.368 1.000 21.966 525 THR MMM CA 1
ATOM 12562 C C . THR D 2 525 ? 100.009 75.146 -34.531 1.000 23.596 525 THR MMM C 1
ATOM 12563 O O . THR D 2 525 ? 99.169 75.356 -35.411 1.000 21.217 525 THR MMM O 1
ATOM 12567 N N . PRO D 2 526 ? 99.848 74.086 -33.683 1.000 23.023 526 PRO MMM N 1
ATOM 12568 C CA . PRO D 2 526 ? 98.652 73.225 -33.743 1.000 23.779 526 PRO MMM CA 1
ATOM 12569 C C . PRO D 2 526 ? 97.440 74.027 -33.219 1.000 20.236 526 PRO MMM C 1
ATOM 12570 O O . PRO D 2 526 ? 97.542 74.769 -32.262 1.000 22.663 526 PRO MMM O 1
ATOM 12574 N N . VAL D 2 527 ? 96.290 73.898 -33.886 1.000 21.376 527 VAL MMM N 1
ATOM 12575 C CA . VAL D 2 527 ? 95.005 74.562 -33.565 1.000 25.356 527 VAL MMM CA 1
ATOM 12576 C C . VAL D 2 527 ? 93.912 73.473 -33.588 1.000 35.147 527 VAL MMM C 1
ATOM 12577 O O . VAL D 2 527 ? 93.420 73.032 -34.629 1.000 45.680 527 VAL MMM O 1
ATOM 12581 N N . ALA D 2 528 ? 93.485 73.140 -32.378 1.000 25.832 528 ALA MMM N 1
ATOM 12582 C CA . ALA D 2 528 ? 92.520 72.032 -32.181 1.000 26.414 528 ALA MMM CA 1
ATOM 12583 C C . ALA D 2 528 ? 91.122 72.479 -32.630 1.000 25.751 528 ALA MMM C 1
ATOM 12584 O O . ALA D 2 528 ? 90.329 71.623 -33.140 1.000 31.067 528 ALA MMM O 1
ATOM 12586 N N . ASP D 2 529 ? 90.760 73.717 -32.356 1.000 25.316 529 ASP MMM N 1
ATOM 12587 C CA . ASP D 2 529 ? 89.454 74.369 -32.649 1.000 23.381 529 ASP MMM CA 1
ATOM 12588 C C . ASP D 2 529 ? 89.687 75.721 -33.321 1.000 23.413 529 ASP MMM C 1
ATOM 12589 O O . ASP D 2 529 ? 89.933 76.752 -32.622 1.000 24.257 529 ASP MMM O 1
ATOM 12594 N N . PRO D 2 530 ? 89.560 75.774 -34.676 1.000 27.014 530 PRO MMM N 1
ATOM 12595 C CA . PRO D 2 530 ? 89.825 77.056 -35.374 1.000 29.532 530 PRO MMM CA 1
ATOM 12596 C C . PRO D 2 530 ? 88.850 78.186 -34.986 1.000 27.338 530 PRO MMM C 1
ATOM 12597 O O . PRO D 2 530 ? 89.248 79.300 -35.155 1.000 26.133 530 PRO MMM O 1
ATOM 12601 N N . ASN D 2 531 ? 87.650 77.910 -34.422 1.000 26.623 531 ASN MMM N 1
ATOM 12602 C CA . ASN D 2 531 ? 86.772 78.990 -33.874 1.000 25.200 531 ASN MMM CA 1
ATOM 12603 C C . ASN D 2 531 ? 87.297 79.607 -32.556 1.000 26.037 531 ASN MMM C 1
ATOM 12604 O O . ASN D 2 531 ? 86.925 80.775 -32.266 1.000 28.223 531 ASN MMM O 1
ATOM 12609 N N . LYS D 2 532 ? 88.156 78.876 -31.849 1.000 25.189 532 LYS MMM N 1
ATOM 12610 C CA . LYS D 2 532 ? 88.658 79.280 -30.507 1.000 22.471 532 LYS MMM CA 1
ATOM 12611 C C . LYS D 2 532 ? 90.183 79.048 -30.452 1.000 19.555 532 LYS MMM C 1
ATOM 12612 O O . LYS D 2 532 ? 90.679 78.095 -29.822 1.000 20.993 532 LYS MMM O 1
ATOM 12618 N N . PRO D 2 533 ? 90.952 79.841 -31.232 1.000 19.533 533 PRO MMM N 1
ATOM 12619 C CA . PRO D 2 533 ? 92.397 79.609 -31.498 1.000 18.101 533 PRO MMM CA 1
ATOM 12620 C C . PRO D 2 533 ? 93.329 80.000 -30.330 1.000 17.918 533 PRO MMM C 1
ATOM 12621 O O . PRO D 2 533 ? 94.256 80.820 -30.475 1.000 17.831 533 PRO MMM O 1
ATOM 12625 N N . LEU D 2 534 ? 93.114 79.422 -29.148 1.000 17.097 534 LEU MMM N 1
ATOM 12626 C CA . LEU D 2 534 ? 93.888 79.692 -27.907 1.000 17.720 534 LEU MMM CA 1
ATOM 12627 C C . LEU D 2 534 ? 95.396 79.505 -28.160 1.000 17.495 534 LEU MMM C 1
ATOM 12628 O O . LEU D 2 534 ? 96.223 80.249 -27.593 1.000 18.236 534 LEU MMM O 1
ATOM 12633 N N . GLU D 2 535 ? 95.791 78.535 -28.956 1.000 17.032 535 GLU MMM N 1
ATOM 12634 C CA . GLU D 2 535 ? 97.229 78.153 -29.165 1.000 16.799 535 GLU MMM CA 1
ATOM 12635 C C . GLU D 2 535 ? 97.986 79.346 -29.816 1.000 16.548 535 GLU MMM C 1
ATOM 12636 O O . GLU D 2 535 ? 99.173 79.630 -29.559 1.000 17.272 535 GLU MMM O 1
ATOM 12642 N N . VAL D 2 536 ? 97.281 80.028 -30.746 1.000 16.641 536 VAL MMM N 1
ATOM 12643 C CA . VAL D 2 536 ? 97.861 81.196 -31.458 1.000 17.345 536 VAL MMM CA 1
ATOM 12644 C C . VAL D 2 536 ? 98.131 82.322 -30.434 1.000 14.322 536 VAL MMM C 1
ATOM 12645 O O . VAL D 2 536 ? 99.205 82.992 -30.414 1.000 15.851 536 VAL MMM O 1
ATOM 12649 N N . VAL D 2 537 ? 97.129 82.643 -29.611 1.000 15.533 537 VAL MMM N 1
ATOM 12650 C CA . VAL D 2 537 ? 97.180 83.713 -28.605 1.000 15.896 537 VAL MMM CA 1
ATOM 12651 C C . VAL D 2 537 ? 98.300 83.408 -27.576 1.000 13.838 537 VAL MMM C 1
ATOM 12652 O O . VAL D 2 537 ? 99.001 84.355 -27.136 1.000 14.852 537 VAL MMM O 1
ATOM 12656 N N . ARG D 2 538 ? 98.442 82.128 -27.207 1.000 14.855 538 ARG MMM N 1
ATOM 12657 C CA . ARG D 2 538 ? 99.557 81.760 -26.276 1.000 14.535 538 ARG MMM CA 1
ATOM 12658 C C . ARG D 2 538 ? 100.936 82.200 -26.800 1.000 15.135 538 ARG MMM C 1
ATOM 12659 O O . ARG D 2 538 ? 101.751 82.798 -26.034 1.000 14.771 538 ARG MMM O 1
ATOM 12667 N N . THR D 2 539 ? 101.216 81.947 -28.100 1.000 15.296 539 THR MMM N 1
ATOM 12668 C CA . THR D 2 539 ? 102.536 82.297 -28.643 1.000 14.592 539 THR MMM CA 1
ATOM 12669 C C . THR D 2 539 ? 102.655 83.832 -28.778 1.000 14.456 539 THR MMM C 1
ATOM 12670 O O . THR D 2 539 ? 103.701 84.452 -28.450 1.000 14.809 539 THR MMM O 1
ATOM 12674 N N . ILE D 2 540 ? 101.617 84.492 -29.312 1.000 13.089 540 ILE MMM N 1
ATOM 12675 C CA . ILE D 2 540 ? 101.682 85.970 -29.462 1.000 13.582 540 ILE MMM CA 1
ATOM 12676 C C . ILE D 2 540 ? 101.866 86.673 -28.090 1.000 12.946 540 ILE MMM C 1
ATOM 12677 O O . ILE D 2 540 ? 102.706 87.594 -28.024 1.000 12.580 540 ILE MMM O 1
ATOM 12682 N N . HIS D 2 541 ? 101.105 86.263 -27.066 1.000 12.958 541 HIS MMM N 1
ATOM 12683 C CA . HIS D 2 541 ? 101.281 86.883 -25.741 1.000 12.872 541 HIS MMM CA 1
ATOM 12684 C C . HIS D 2 541 ? 102.725 86.765 -25.199 1.000 12.064 541 HIS MMM C 1
ATOM 12685 O O . HIS D 2 541 ? 103.152 87.645 -24.393 1.000 11.978 541 HIS MMM O 1
ATOM 12692 N N . SER D 2 542 ? 103.459 85.703 -25.566 1.000 11.206 542 SER MMM N 1
ATOM 12693 C CA . SER D 2 542 ? 104.822 85.519 -25.029 1.000 11.882 542 SER MMM CA 1
ATOM 12694 C C . SER D 2 542 ? 105.752 86.672 -25.404 1.000 12.097 542 SER MMM C 1
ATOM 12695 O O . SER D 2 542 ? 106.764 86.913 -24.684 1.000 12.865 542 SER MMM O 1
ATOM 12698 N N . PHE D 2 543 ? 105.459 87.371 -26.531 1.000 12.472 543 PHE MMM N 1
ATOM 12699 C CA . PHE D 2 543 ? 106.248 88.579 -26.956 1.000 12.038 543 PHE MMM CA 1
ATOM 12700 C C . PHE D 2 543 ? 105.832 89.866 -26.206 1.000 11.534 543 PHE MMM C 1
ATOM 12701 O O . PHE D 2 543 ? 106.435 90.922 -26.453 1.000 11.717 543 PHE MMM O 1
ATOM 12709 N N . ASP D 2 544 ? 104.755 89.805 -25.388 1.000 11.767 544 ASP MMM N 1
ATOM 12710 C CA . ASP D 2 544 ? 104.241 91.006 -24.673 1.000 10.905 544 ASP MMM CA 1
ATOM 12711 C C . ASP D 2 544 ? 103.932 92.166 -25.618 1.000 10.671 544 ASP MMM C 1
ATOM 12712 O O . ASP D 2 544 ? 104.511 93.279 -25.543 1.000 11.116 544 ASP MMM O 1
ATOM 12717 N N . PRO D 2 545 ? 103.007 91.963 -26.587 1.000 11.359 545 PRO MMM N 1
ATOM 12718 C CA . PRO D 2 545 ? 102.706 93.031 -27.550 1.000 11.478 545 PRO MMM CA 1
ATOM 12719 C C . PRO D 2 545 ? 102.289 94.368 -26.920 1.000 10.685 545 PRO MMM C 1
ATOM 12720 O O . PRO D 2 545 ? 101.434 94.413 -26.019 1.000 11.287 545 PRO MMM O 1
ATOM 12724 N N . CYS D 2 546 ? 102.834 95.448 -27.516 1.000 10.714 546 CYS MMM N 1
ATOM 12725 C CA . CYS D 2 546 ? 102.430 96.851 -27.176 1.000 10.231 546 CYS MMM CA 1
ATOM 12726 C C . CYS D 2 546 ? 102.253 97.600 -28.490 1.000 10.902 546 CYS MMM C 1
ATOM 12727 O O . CYS D 2 546 ? 103.245 97.952 -29.158 1.000 11.113 546 CYS MMM O 1
ATOM 12730 N N . MET D 2 547 ? 100.983 97.799 -28.903 1.000 11.412 547 MET MMM N 1
ATOM 12731 C CA . MET D 2 547 ? 100.756 98.362 -30.244 1.000 11.280 547 MET MMM CA 1
ATOM 12732 C C . MET D 2 547 ? 100.733 99.888 -30.289 1.000 11.383 547 MET MMM C 1
ATOM 12733 O O . MET D 2 547 ? 101.027 100.471 -31.381 1.000 12.039 547 MET MMM O 1
ATOM 12738 N N . ALA D 2 548 ? 100.436 100.560 -29.163 1.000 11.154 548 ALA MMM N 1
ATOM 12739 C CA . ALA D 2 548 ? 100.697 102.018 -29.045 1.000 11.097 548 ALA MMM CA 1
ATOM 12740 C C . ALA D 2 548 ? 102.224 102.279 -29.258 1.000 10.591 548 ALA MMM C 1
ATOM 12741 O O . ALA D 2 548 ? 102.626 103.195 -30.027 1.000 11.239 548 ALA MMM O 1
ATOM 12743 N N . CYS D 2 549 ? 103.056 101.456 -28.597 1.000 10.354 549 CYS MMM N 1
ATOM 12744 C CA . CYS D 2 549 ? 104.517 101.476 -28.843 1.000 10.079 549 CYS MMM CA 1
ATOM 12745 C C . CYS D 2 549 ? 104.827 101.144 -30.328 1.000 10.178 549 CYS MMM C 1
ATOM 12746 O O . CYS D 2 549 ? 105.674 101.808 -30.939 1.000 10.957 549 CYS MMM O 1
ATOM 12749 N N . ALA D 2 550 ? 104.280 100.024 -30.854 1.000 10.052 550 ALA MMM N 1
ATOM 12750 C CA . ALA D 2 550 ? 104.732 99.561 -32.177 1.000 9.952 550 ALA MMM CA 1
ATOM 12751 C C . ALA D 2 550 ? 104.517 100.626 -33.268 1.000 10.751 550 ALA MMM C 1
ATOM 12752 O O . ALA D 2 550 ? 105.361 100.734 -34.191 1.000 10.854 550 ALA MMM O 1
ATOM 12754 N N . VAL D 2 551 ? 103.362 101.323 -33.173 1.000 10.626 551 VAL MMM N 1
ATOM 12755 C CA . VAL D 2 551 ? 102.859 102.232 -34.245 1.000 10.508 551 VAL MMM CA 1
ATOM 12756 C C . VAL D 2 551 ? 103.114 103.714 -33.935 1.000 10.817 551 VAL MMM C 1
ATOM 12757 O O . VAL D 2 551 ? 103.509 104.519 -34.847 1.000 11.177 551 VAL MMM O 1
ATOM 12761 N N . HIS D 2 552 ? 102.812 104.159 -32.693 1.000 10.599 552 HIS MMM N 1
ATOM 12762 C CA . HIS D 2 552 ? 102.973 105.591 -32.287 1.000 10.089 552 HIS MMM CA 1
ATOM 12763 C C . HIS D 2 552 ? 102.309 106.525 -33.324 1.000 11.057 552 HIS MMM C 1
ATOM 12764 O O . HIS D 2 552 ? 101.085 106.264 -33.635 1.000 11.633 552 HIS MMM O 1
#

Foldseek 3Di:
DAAFEEEEDEAAAPCVLVVLLCLDVVPRPVCCCPPHHPHQYDVVDDPDDDPVRVVSVVVCLVVQFQTYEYEYEAFQFPPPNQPPGADNRHRVLVVLVSSVNRHNAYEYFEPCQLANALCCPDPNVRNTGHVCVSVVVDQYQYHYDRGHNSVQVVVQVVCCVPVVDGADADPSNYHCVWFVDQQQVPAPQVVLVVVVQEDQDCPDPSLVVLHDDQQQAAQSQPATGCCRPVNHSPPPQHHQSSVRAHHQRRRHPPGHNNDDSRDGYDHD/DDKDKDWAQPLFAAGKIKIFDADPQATAFIAIAHDDFDPLQVVAFFFFLFPNLLSQLVLDQLLRLFSSQQSLQFVCFFQVAFAALLLLLLSLLLQLLSLLLNLLCLVQVRFVLLAAALVLLLVDQLQVLLVVCVVLFPDPQSHSVNLVVLSVVSVVCVVVVCVDPVPPGCHPPPNHFDHNSLNSLSSSLSVVSVVLSVLSQVLNCLSQVHPPHGNFATSFFTNAFEDQPDDPGNHPVSLVVSVVSLVSNQRCLPRPVLSVLLVSCLRNVCQLVFQQFFQKAWFQADRARDRGQFPGPAWIWIGHRVDLQDTGTHGDPVPPLQQVFKWWACFQAQADGGDTDRQLRDDQHGHDDDDDPVGHRYLFIEMGGNPGQYAFALLRRLSNCVSVVPPLSVVSLVSSQVSNCVSRVDGDDNSSLSGLSVLSNSLSSSSNVSSVVNVVSSVVSVVVVVVVDRDGGDDGDFAQADKTKGKGWHQTNLGIKIWIFIAGRSTTNGIDIQFNLSSASPQQGPVRDGHRLRRRSRGFRAPDSVNRSSSSSSVSSSSHHSSRRND/DAAFEEAEDEAAAPCVLVVLLCLDVVPRVVCCCPPHHPDQYDVVDDPDDDPVRVVSVVVCCVVQFQGYEYEYEAFQFPPPNQPVGADPRHHVLVVLVSSVNRHNAYEYFEPCQLANFLCCFDPNVRNTGHVCVSVVVDQYQYHYDRGHNSVQVVVQSVCCVVVVDGADADPSNYHCVWFVDQQCVPAPQVVLVVVVQEDQDCPDPSLVVLHDDQQQAAQSQPATGCCRPVNHSPPPQHHQSSVRAHHQRSRHPCGHNNDDSRDGYDHD/DDKDKDWAQPLFAAGKIKIFDADPQATAFIWIAHDDFDPLQVVAFFFFLFPNLLSQLVLDQLLRLFSSQQSLQQVCQLQVAFAALLLLLLSLLLQLLSLLLNLLCLVQVRFVLLAAALVLLLVDQLCVLLVVCVVLFPDPQSHSVNLVVQSVVSVVCVVVVCVDVVPPGCHPPPNHFDHNSVNSLSSSLSVVSVVLSVLSVVLNCLSQVHPPHGNFATSFFTNAFEDQPDDPGCHPVSLVVSVVSLVSRQRCLPRPVLSVLLVSCLRNVCQLVFQQQFQKAWFQADRARDRGQFPGPAWIWIGHRVDLQPIGTHGDPPPVLQQVFKWWACFQAQADGGDTHRQLRDDQHGHDDDDDPVGHRYLFIEMGGNNHQYAFALLRRLSNCVSVVPVLSVVSLVSSQVSNCVSHVDGDDNSSLSGLSVLSNSLSSSSNVSSVVNVVSSVVSVVVVVVVDRDGGDDGDFDQADKTKGKGWHQTNLGIKIWIFIAGRSTTNGIDIQFNLSSASPQQGPVRDGHRLRRRRNGFRAPDSVNRSSSSSSVSSSSDHSSRRND

B-factor: mean 16.78, std 9.34, range [6.35, 108.69]